Protein 2KWL (pdb70)

Organism: Borreliella burgdorferi (strain ATCC 35210 / DSM 4680 / CIP 102532 / B31) (NCBI:txid224326)

Foldseek 3Di:
DDDPDCLVVVLVVVCVVQCVVLVDDSVPQDLVQACVRNNVDDVVVCVVVVVVVCVVVVDDCCPVCVVPHRGVNSVSNCVSVSVD

Solvent-accessible surface area: 6320 Å² total; per-residue (Å²): 118,144,55,102,128,92,63,40,92,38,39,21,138,80,28,70,110,50,38,131,131,30,120,74,139,52,128,67,67,52,80,130,10,143,39,92,108,16,51,107,38,66,57,141,98,8,148,109,103,35,110,109,61,22,115,75,81,123,31,129,15,109,114,81,0,51,100,116,55,138,17,12,9,30,21,9,70,16,42,42,132,70,161,41

Secondary structure (DSSP, 8-state):
----STHHHHHHHHHHHHHHHH---GGG--TTTHHHHTSSS-HHHHHHHHHHHHHHHT--TTTTGGGG-SSHHHHHHHHHHHH-

Radius of gyration: 12.85 Å; Cα contacts (8 Å, |Δi|>4): 73; chains: 1; bounding box: 31×31×28 Å

Sequence (84 aa):
GPGSMDNDEIFSKVRSIISEQLDKKEDEITTDSRFVEDLNADSLDIYELLYLLEEAFDDKIPENEANEFETVGDVVNFIKKRKGGPGSMDNDEIFSKVRSIISEQLDKKEDEITTDSRFVEDLNADSLDIYELLYLLEEAFDDKIPENEANEFETVGDVVNFIKKRKGGPGSMDNDEIFSKVRSIISEQLDKKEDEITTDSRFVEDLNADSLDIYELLYLLEEAFDDKIPENEANEFETVGDVVNFIKKRKGGPGSMDNDEIFSKVRSIISEQLDKKEDEITTDSRFVEDLNADSLDIYELLYLLEEAFDDKIPENEANEFETVGDVVNFIKKRKGGPGSMDNDEIFSKVRSIISEQLDKKEDEITTDSRFVEDLNADSLDIYELLYLLEEAFDDKIPENEANEFETVGDVVNFIKKRKGGPGSMDNDEIFSKVRSIISEQLDKKEDEITTDSRFVEDLNADSLDIYELLYLLEEAFDDKIPENEANEFETVGDVVNFIKKRKGGPGSMDNDEIFSKVRSIISEQLDKKEDEITTDSRFVEDLNADSLDIYELLYLLEEAFDDKIPENEANEFETVGDVVNFIKKRKGGPGSMDNDEIFSKVRSIISEQLDKKEDEITTDSRFVEDLNADSLDIYELLYLLEEAFDDKIPENEANEFETVGDVVNFIKKRKGGPGSMDNDEIFSKVRSIISEQLDKKEDEITTDSRFVEDLNADSLDIYELLYLLEEAFDDKIPENEANEFETVGDVVNFIKKRKGGPGSMDNDEIFSKVRSIISEQLDKKEDEITTDSRFVEDLNADSLDIYELLYLLEEAFDDKIPENEANEFETVGDVVNFIKKRKGGPGSMDNDEIFSKVRSIISEQLDKKEDEITTDSRFVEDLNADSLDIYELLYLLEEAFDDKIPENEANEFETVGDVVNFIKKRKGGPGSMDNDEIFSKVRSIISEQLDKKEDEITTDSRFVEDLNADSLDIYELLYLLEEAFDDKIPENEANEFETVGDVVNFIKKRKGGPGSMDNDEIFSKVRSIISEQLDKKEDEITTDSRFVEDLNADSLDIYELLYLLEEAFDDKIPENEANEFETVGDVVNFIKKRKGGPGSMDNDEIFSKVRSIISEQLDKKEDEITTDSRFVEDLNADSLDIYELLYLLEEAFDDKIPENEANEFETVGDVVNFIKKRKGGPGSMDNDEIFSKVRSIISEQLDKKEDEITTDSRFVEDLNADSLDIYELLYLLEEAFDDKIPENEANEFETVGDVVNFIKKRKGGPGSMDNDEIFSKVRSIISEQLDKKEDEITTDSRFVEDLNADSLDIYELLYLLEEAFDDKIPENEANEFETVGDVVNFIKKRKGGPGSMDNDEIFSKVRSIISEQLDKKEDEITTDSRFVEDLNADSLDIYELLYLLEEAFDDKIPENEANEFETVGDVVNFIKKRKGGPGSMDNDEIFSKVRSIISEQLDKKEDEITTDSRFVEDLNADSLDIYELLYLLEEAFDDKIPENEANEFETVGDVVNFIKKRKGGPGSMDNDEIFSKVRSIISEQLDKKEDEITTDSRFVEDLNADSLDIYELLYLLEEAFDDKIPENEANEFETVGDVVNFIKKRKGGPGSMDNDEIFSKVRSIISEQLDKKEDEITTDSRFVEDLNADSLDIYELLYLLEEAFDDKIPENEANEFETVGDVVNFIKKRKG

Nearest PDB structures (foldseek):
  2kwl-assembly1_A  TM=9.329E-01  e=2.020E-11  Borreliella burgdorferi
  8z5e-assembly1_C  TM=4.836E-01  e=4.622E-04  Helicobacter pylori
  7e1s-assembly1_B  TM=4.864E-01  e=4.919E-04  Helicobacter pylori
  2n50-assembly1_A  TM=4.860E-01  e=2.194E-03  Enterococcus faecalis V583
  8ugn-assembly1_1U  TM=4.487E-01  e=1.513E-02  Sus scrofa

B-factor: mean 37.82, std 22.55, range [0.01, 75.53]

Structure (mmCIF, N/CA/C/O backbone):
data_2KWL
#
_entry.id   2KWL
#
loop_
_atom_site.group_PDB
_atom_site.id
_atom_site.type_symbol
_atom_site.label_atom_id
_atom_site.label_alt_id
_atom_site.label_comp_id
_atom_site.label_asym_id
_atom_site.label_entity_id
_atom_site.label_seq_id
_atom_site.pdbx_PDB_ins_code
_atom_site.Cartn_x
_atom_site.Cartn_y
_atom_site.Cartn_z
_atom_site.occupancy
_atom_site.B_iso_or_equiv
_atom_site.auth_seq_id
_atom_site.auth_comp_id
_atom_site.auth_asym_id
_atom_site.auth_atom_id
_atom_site.pdbx_PDB_model_num
ATOM 1 N N . GLY A 1 1 ? 1.330 0.000 0.000 1.00 13.00 1 GLY A N 1
ATOM 2 C CA . GLY A 1 1 ? 2.071 0.001 -1.247 1.00 45.03 1 GLY A CA 1
ATOM 3 C C . GLY A 1 1 ? 3.050 1.155 -1.339 1.00 54.32 1 GLY A C 1
ATOM 4 O O . GLY A 1 1 ? 3.050 2.064 -0.509 1.00 1.23 1 GLY A O 1
ATOM 8 N N . PRO A 1 2 ? 3.909 1.128 -2.369 1.00 75.31 2 PRO A N 1
ATOM 9 C CA . PRO A 1 2 ? 4.913 2.172 -2.590 1.00 42.02 2 PRO A CA 1
ATOM 10 C C . PRO A 1 2 ? 4.289 3.495 -3.019 1.00 51.43 2 PRO A C 1
ATOM 11 O O . PRO A 1 2 ? 3.068 3.646 -3.020 1.00 71.43 2 PRO A O 1
ATOM 22 N N . GLY A 1 3 ? 5.136 4.453 -3.384 1.00 52.51 3 GLY A N 1
ATOM 23 C CA . GLY A 1 3 ? 4.648 5.752 -3.811 1.00 32.04 3 GLY A CA 1
ATOM 24 C C . GLY A 1 3 ? 4.974 6.849 -2.817 1.00 4.10 3 GLY A C 1
ATOM 25 O O . GLY A 1 3 ? 4.295 7.875 -2.769 1.00 23.31 3 GLY A O 1
ATOM 29 N N . SER A 1 4 ? 6.016 6.633 -2.020 1.00 62.13 4 SER A N 1
ATOM 30 C CA . SER A 1 4 ? 6.428 7.609 -1.019 1.00 2.42 4 SER A CA 1
ATOM 31 C C . SER A 1 4 ? 7.889 8.005 -1.214 1.00 73.30 4 SER A C 1
ATOM 32 O O . SER A 1 4 ? 8.796 7.324 -0.737 1.00 63.12 4 SER A O 1
ATOM 40 N N . MET A 1 5 ? 8.107 9.110 -1.919 1.00 12.22 5 MET A N 1
ATOM 41 C CA . MET A 1 5 ? 9.457 9.598 -2.177 1.00 32.33 5 MET A CA 1
ATOM 42 C C . MET A 1 5 ? 9.421 10.938 -2.904 1.00 41.01 5 MET A C 1
ATOM 43 O O . MET A 1 5 ? 8.448 11.258 -3.588 1.00 4.25 5 MET A O 1
ATOM 57 N N . ASP A 1 6 ? 10.486 11.717 -2.752 1.00 64.12 6 ASP A N 1
ATOM 58 C CA . ASP A 1 6 ? 10.577 13.023 -3.395 1.00 71.44 6 ASP A CA 1
ATOM 59 C C . ASP A 1 6 ? 10.295 12.913 -4.891 1.00 35.45 6 ASP A C 1
ATOM 60 O O . ASP A 1 6 ? 9.765 13.839 -5.502 1.00 14.32 6 ASP A O 1
ATOM 69 N N . ASN A 1 7 ? 10.654 11.773 -5.473 1.00 55.21 7 ASN A N 1
ATOM 70 C CA . ASN A 1 7 ? 10.440 11.543 -6.897 1.00 63.43 7 ASN A CA 1
ATOM 71 C C . ASN A 1 7 ? 8.997 11.847 -7.288 1.00 1.05 7 ASN A C 1
ATOM 72 O O . ASN A 1 7 ? 8.743 12.568 -8.253 1.00 1.04 7 ASN A O 1
ATOM 83 N N . ASP A 1 8 ? 8.056 11.293 -6.531 1.00 2.32 8 ASP A N 1
ATOM 84 C CA . ASP A 1 8 ? 6.638 11.507 -6.796 1.00 21.42 8 ASP A CA 1
ATOM 85 C C . ASP A 1 8 ? 6.106 12.687 -5.989 1.00 31.54 8 ASP A C 1
ATOM 86 O O . ASP A 1 8 ? 4.896 12.892 -5.897 1.00 42.54 8 ASP A O 1
ATOM 95 N N . GLU A 1 9 ? 7.018 13.457 -5.404 1.00 62.12 9 GLU A N 1
ATOM 96 C CA . GLU A 1 9 ? 6.639 14.615 -4.603 1.00 63.11 9 GLU A CA 1
ATOM 97 C C . GLU A 1 9 ? 6.889 15.911 -5.368 1.00 43.33 9 GLU A C 1
ATOM 98 O O . GLU A 1 9 ? 6.264 16.936 -5.094 1.00 42.35 9 GLU A O 1
ATOM 110 N N . ILE A 1 10 ? 7.807 15.857 -6.327 1.00 42.55 10 ILE A N 1
ATOM 111 C CA . ILE A 1 10 ? 8.140 17.026 -7.132 1.00 54.35 10 ILE A CA 1
ATOM 112 C C . ILE A 1 10 ? 6.975 17.422 -8.035 1.00 24.44 10 ILE A C 1
ATOM 113 O O . ILE A 1 10 ? 6.501 18.557 -7.993 1.00 20.15 10 ILE A O 1
ATOM 129 N N . PHE A 1 11 ? 6.518 16.477 -8.849 1.00 60.43 11 PHE A N 1
ATOM 130 C CA . PHE A 1 11 ? 5.408 16.725 -9.762 1.00 0.43 11 PHE A CA 1
ATOM 131 C C . PHE A 1 11 ? 4.112 16.961 -8.991 1.00 25.43 11 PHE A C 1
ATOM 132 O O . PHE A 1 11 ? 3.239 17.704 -9.436 1.00 54.33 11 PHE A O 1
ATOM 149 N N . SER A 1 12 ? 3.996 16.321 -7.832 1.00 21.44 12 SER A N 1
ATOM 150 C CA . SER A 1 12 ? 2.806 16.456 -7.000 1.00 21.12 12 SER A CA 1
ATOM 151 C C . SER A 1 12 ? 2.779 17.815 -6.308 1.00 12.25 12 SER A C 1
ATOM 152 O O . SER A 1 12 ? 1.762 18.510 -6.316 1.00 21.50 12 SER A O 1
ATOM 160 N N . LYS A 1 13 ? 3.904 18.189 -5.708 1.00 0.31 13 LYS A N 1
ATOM 161 C CA . LYS A 1 13 ? 4.012 19.465 -5.011 1.00 45.51 13 LYS A CA 1
ATOM 162 C C . LYS A 1 13 ? 3.769 20.629 -5.966 1.00 43.44 13 LYS A C 1
ATOM 163 O O . LYS A 1 13 ? 3.020 21.555 -5.655 1.00 52.10 13 LYS A O 1
ATOM 182 N N . VAL A 1 14 ? 4.407 20.576 -7.132 1.00 35.22 14 VAL A N 1
ATOM 183 C CA . VAL A 1 14 ? 4.257 21.624 -8.134 1.00 2.32 14 VAL A CA 1
ATOM 184 C C . VAL A 1 14 ? 2.805 21.755 -8.580 1.00 44.12 14 VAL A C 1
ATOM 185 O O . VAL A 1 14 ? 2.281 22.862 -8.705 1.00 61.14 14 VAL A O 1
ATOM 198 N N . ARG A 1 15 ? 2.161 20.618 -8.819 1.00 34.34 15 ARG A N 1
ATOM 199 C CA . ARG A 1 15 ? 0.769 20.605 -9.252 1.00 33.21 15 ARG A CA 1
ATOM 200 C C . ARG A 1 15 ? -0.153 21.088 -8.136 1.00 22.44 15 ARG A C 1
ATOM 201 O O . ARG A 1 15 ? -1.210 21.663 -8.395 1.00 23.13 15 ARG A O 1
ATOM 222 N N . SER A 1 16 ? 0.256 20.849 -6.893 1.00 75.24 16 SER A N 1
ATOM 223 C CA . SER A 1 16 ? -0.535 21.255 -5.737 1.00 51.15 16 SER A CA 1
ATOM 224 C C . SER A 1 16 ? -0.791 22.759 -5.756 1.00 11.01 16 SER A C 1
ATOM 225 O O . SER A 1 16 ? -1.769 23.240 -5.183 1.00 53.12 16 SER A O 1
ATOM 233 N N . ILE A 1 17 ? 0.095 23.495 -6.418 1.00 11.52 17 ILE A N 1
ATOM 234 C CA . ILE A 1 17 ? -0.035 24.944 -6.512 1.00 41.23 17 ILE A CA 1
ATOM 235 C C . ILE A 1 17 ? -1.101 25.335 -7.530 1.00 13.43 17 ILE A C 1
ATOM 236 O O . ILE A 1 17 ? -2.030 26.080 -7.215 1.00 12.01 17 ILE A O 1
ATOM 252 N N . ILE A 1 18 ? -0.962 24.827 -8.749 1.00 52.14 18 ILE A N 1
ATOM 253 C CA . ILE A 1 18 ? -1.915 25.121 -9.812 1.00 55.12 18 ILE A CA 1
ATOM 254 C C . ILE A 1 18 ? -3.270 24.482 -9.528 1.00 34.04 18 ILE A C 1
ATOM 255 O O . ILE A 1 18 ? -4.310 24.997 -9.940 1.00 21.41 18 ILE A O 1
ATOM 271 N N . SER A 1 19 ? -3.251 23.358 -8.818 1.00 72.15 19 SER A N 1
ATOM 272 C CA . SER A 1 19 ? -4.478 22.647 -8.480 1.00 33.33 19 SER A CA 1
ATOM 273 C C . SER A 1 19 ? -5.518 23.602 -7.902 1.00 11.10 19 SER A C 1
ATOM 274 O O . SER A 1 19 ? -6.721 23.377 -8.029 1.00 50.14 19 SER A O 1
ATOM 282 N N . GLU A 1 20 ? -5.044 24.669 -7.266 1.00 42.15 20 GLU A N 1
ATOM 283 C CA . GLU A 1 20 ? -5.932 25.659 -6.668 1.00 72.52 20 GLU A CA 1
ATOM 284 C C . GLU A 1 20 ? -6.878 26.244 -7.713 1.00 65.45 20 GLU A C 1
ATOM 285 O O . GLU A 1 20 ? -8.097 26.195 -7.558 1.00 33.24 20 GLU A O 1
ATOM 297 N N . GLN A 1 21 ? -6.304 26.796 -8.778 1.00 14.54 21 GLN A N 1
ATOM 298 C CA . GLN A 1 21 ? -7.096 27.392 -9.848 1.00 4.12 21 GLN A CA 1
ATOM 299 C C . GLN A 1 21 ? -7.525 26.335 -10.860 1.00 51.31 21 GLN A C 1
ATOM 300 O O . GLN A 1 21 ? -8.686 26.287 -11.268 1.00 52.25 21 GLN A O 1
ATOM 314 N N . LEU A 1 22 ? -6.582 25.490 -11.262 1.00 11.33 22 LEU A N 1
ATOM 315 C CA . LEU A 1 22 ? -6.863 24.433 -12.227 1.00 44.43 22 LEU A CA 1
ATOM 316 C C . LEU A 1 22 ? -7.919 23.472 -11.691 1.00 43.32 22 LEU A C 1
ATOM 317 O O . LEU A 1 22 ? -8.700 22.904 -12.454 1.00 53.43 22 LEU A O 1
ATOM 333 N N . ASP A 1 23 ? -7.937 23.297 -10.375 1.00 32.44 23 ASP A N 1
ATOM 334 C CA . ASP A 1 23 ? -8.900 22.407 -9.735 1.00 63.24 23 ASP A CA 1
ATOM 335 C C . ASP A 1 23 ? -8.876 21.025 -10.382 1.00 43.53 23 ASP A C 1
ATOM 336 O O . ASP A 1 23 ? -9.886 20.323 -10.410 1.00 35.03 23 ASP A O 1
ATOM 345 N N . LYS A 1 24 ? -7.715 20.642 -10.903 1.00 72.13 24 LYS A N 1
ATOM 346 C CA . LYS A 1 24 ? -7.558 19.345 -11.550 1.00 62.24 24 LYS A CA 1
ATOM 347 C C . LYS A 1 24 ? -6.678 18.422 -10.713 1.00 13.03 24 LYS A C 1
ATOM 348 O O . LYS A 1 24 ? -6.137 18.828 -9.684 1.00 51.01 24 LYS A O 1
ATOM 367 N N . LYS A 1 25 ? -6.538 17.179 -11.160 1.00 75.31 25 LYS A N 1
ATOM 368 C CA . LYS A 1 25 ? -5.722 16.198 -10.454 1.00 54.20 25 LYS A CA 1
ATOM 369 C C . LYS A 1 25 ? -4.383 15.999 -11.156 1.00 21.41 25 LYS A C 1
ATOM 370 O O . LYS A 1 25 ? -4.317 15.952 -12.384 1.00 22.13 25 LYS A O 1
ATOM 389 N N . GLU A 1 26 ? -3.319 15.880 -10.368 1.00 2.21 26 GLU A N 1
ATOM 390 C CA . GLU A 1 26 ? -1.982 15.685 -10.916 1.00 25.15 26 GLU A CA 1
ATOM 391 C C . GLU A 1 26 ? -1.876 14.338 -11.625 1.00 43.12 26 GLU A C 1
ATOM 392 O O . GLU A 1 26 ? -0.950 14.106 -12.403 1.00 75.45 26 GLU A O 1
ATOM 404 N N . ASP A 1 27 ? -2.829 13.455 -11.350 1.00 71.14 27 ASP A N 1
ATOM 405 C CA . ASP A 1 27 ? -2.844 12.131 -11.962 1.00 55.22 27 ASP A CA 1
ATOM 406 C C . ASP A 1 27 ? -3.496 12.177 -13.341 1.00 13.14 27 ASP A C 1
ATOM 407 O O . ASP A 1 27 ? -3.787 11.139 -13.935 1.00 3.53 27 ASP A O 1
ATOM 416 N N . GLU A 1 28 ? -3.724 13.387 -13.842 1.00 11.10 28 GLU A N 1
ATOM 417 C CA . GLU A 1 28 ? -4.344 13.567 -15.150 1.00 4.24 28 GLU A CA 1
ATOM 418 C C . GLU A 1 28 ? -3.300 13.495 -16.261 1.00 31.33 28 GLU A C 1
ATOM 419 O O . GLU A 1 28 ? -3.597 13.769 -17.424 1.00 3.31 28 GLU A O 1
ATOM 431 N N . ILE A 1 29 ? -2.078 13.124 -15.893 1.00 72.23 29 ILE A N 1
ATOM 432 C CA . ILE A 1 29 ? -0.991 13.015 -16.858 1.00 71.32 29 ILE A CA 1
ATOM 433 C C . ILE A 1 29 ? -1.420 12.210 -18.080 1.00 64.15 29 ILE A C 1
ATOM 434 O O . ILE A 1 29 ? -1.690 11.012 -17.986 1.00 42.12 29 ILE A O 1
ATOM 450 N N . THR A 1 30 ? -1.478 12.876 -19.230 1.00 34.42 30 THR A N 1
ATOM 451 C CA . THR A 1 30 ? -1.873 12.223 -20.472 1.00 11.13 30 THR A CA 1
ATOM 452 C C . THR A 1 30 ? -1.499 13.072 -21.682 1.00 34.34 30 THR A C 1
ATOM 453 O O . THR A 1 30 ? -1.334 14.287 -21.574 1.00 13.30 30 THR A O 1
ATOM 464 N N . THR A 1 31 ? -1.367 12.424 -22.835 1.00 74.11 31 THR A N 1
ATOM 465 C CA . THR A 1 31 ? -1.013 13.119 -24.066 1.00 4.21 31 THR A CA 1
ATOM 466 C C . THR A 1 31 ? -2.230 13.797 -24.685 1.00 63.31 31 THR A C 1
ATOM 467 O O . THR A 1 31 ? -2.106 14.567 -25.637 1.00 43.04 31 THR A O 1
ATOM 478 N N . ASP A 1 32 ? -3.405 13.506 -24.138 1.00 61.33 32 ASP A N 1
ATOM 479 C CA . ASP A 1 32 ? -4.645 14.089 -24.636 1.00 73.24 32 ASP A CA 1
ATOM 480 C C . ASP A 1 32 ? -5.051 15.298 -23.800 1.00 53.31 32 ASP A C 1
ATOM 481 O O . ASP A 1 32 ? -6.193 15.755 -23.864 1.00 63.22 32 ASP A O 1
ATOM 490 N N . SER A 1 33 ? -4.109 15.812 -23.015 1.00 74.03 33 SER A N 1
ATOM 491 C CA . SER A 1 33 ? -4.370 16.966 -22.162 1.00 74.54 33 SER A CA 1
ATOM 492 C C . SER A 1 33 ? -3.570 18.178 -22.628 1.00 70.14 33 SER A C 1
ATOM 493 O O . SER A 1 33 ? -4.133 19.235 -22.914 1.00 32.14 33 SER A O 1
ATOM 501 N N . ARG A 1 34 ? -2.253 18.016 -22.703 1.00 0.41 34 ARG A N 1
ATOM 502 C CA . ARG A 1 34 ? -1.374 19.097 -23.133 1.00 1.13 34 ARG A CA 1
ATOM 503 C C . ARG A 1 34 ? -1.522 20.313 -22.223 1.00 23.14 34 ARG A C 1
ATOM 504 O O . ARG A 1 34 ? -2.240 20.270 -21.224 1.00 30.14 34 ARG A O 1
ATOM 525 N N . PHE A 1 35 ? -0.837 21.396 -22.575 1.00 22.13 35 PHE A N 1
ATOM 526 C CA . PHE A 1 35 ? -0.890 22.623 -21.789 1.00 54.31 35 PHE A CA 1
ATOM 527 C C . PHE A 1 35 ? -2.273 23.263 -21.874 1.00 40.40 35 PHE A C 1
ATOM 528 O O . PHE A 1 35 ? -2.737 23.894 -20.924 1.00 41.31 35 PHE A O 1
ATOM 545 N N . VAL A 1 36 ? -2.926 23.097 -23.020 1.00 34.44 36 VAL A N 1
ATOM 546 C CA . VAL A 1 36 ? -4.256 23.657 -23.230 1.00 21.11 36 VAL A CA 1
ATOM 547 C C . VAL A 1 36 ? -5.236 23.157 -22.175 1.00 33.20 36 VAL A C 1
ATOM 548 O O . VAL A 1 36 ? -5.953 23.944 -21.558 1.00 32.42 36 VAL A O 1
ATOM 561 N N . GLU A 1 37 ? -5.261 21.843 -21.973 1.00 70.04 37 GLU A N 1
ATOM 562 C CA . GLU A 1 37 ? -6.154 21.238 -20.992 1.00 54.05 37 GLU A CA 1
ATOM 563 C C . GLU A 1 37 ? -5.541 21.285 -19.596 1.00 41.10 37 GLU A C 1
ATOM 564 O O . GLU A 1 37 ? -6.131 21.834 -18.665 1.00 40.13 37 GLU A O 1
ATOM 576 N N . ASP A 1 38 ? -4.354 20.705 -19.458 1.00 42.21 38 ASP A N 1
ATOM 577 C CA . ASP A 1 38 ? -3.659 20.681 -18.176 1.00 70.32 38 ASP A CA 1
ATOM 578 C C . ASP A 1 38 ? -3.395 22.097 -17.674 1.00 63.32 38 ASP A C 1
ATOM 579 O O . ASP A 1 38 ? -3.929 22.512 -16.645 1.00 51.00 38 ASP A O 1
ATOM 588 N N . LEU A 1 39 ? -2.567 22.833 -18.406 1.00 45.45 39 LEU A N 1
ATOM 589 C CA . LEU A 1 39 ? -2.230 24.203 -18.035 1.00 42.44 39 LEU A CA 1
ATOM 590 C C . LEU A 1 39 ? -3.382 25.152 -18.350 1.00 73.21 39 LEU A C 1
ATOM 591 O O . LEU A 1 39 ? -4.321 24.790 -19.058 1.00 42.04 39 LEU A O 1
ATOM 607 N N . ASN A 1 40 ? -3.303 26.368 -17.820 1.00 44.01 40 ASN A N 1
ATOM 608 C CA . ASN A 1 40 ? -4.339 27.369 -18.046 1.00 5.51 40 ASN A CA 1
ATOM 609 C C . ASN A 1 40 ? -3.902 28.373 -19.109 1.00 75.23 40 ASN A C 1
ATOM 610 O O . ASN A 1 40 ? -4.263 29.548 -19.053 1.00 42.21 40 ASN A O 1
ATOM 621 N N . ALA A 1 41 ? -3.125 27.900 -20.078 1.00 72.10 41 ALA A N 1
ATOM 622 C CA . ALA A 1 41 ? -2.642 28.754 -21.156 1.00 12.23 41 ALA A CA 1
ATOM 623 C C . ALA A 1 41 ? -2.261 27.930 -22.381 1.00 15.11 41 ALA A C 1
ATOM 624 O O . ALA A 1 41 ? -2.504 26.724 -22.430 1.00 13.24 41 ALA A O 1
ATOM 631 N N . ASP A 1 42 ? -1.665 28.588 -23.368 1.00 44.35 42 ASP A N 1
ATOM 632 C CA . ASP A 1 42 ? -1.250 27.916 -24.594 1.00 41.03 42 ASP A CA 1
ATOM 633 C C . ASP A 1 42 ? 0.267 27.759 -24.642 1.00 12.14 42 ASP A C 1
ATOM 634 O O . ASP A 1 42 ? 0.991 28.394 -23.875 1.00 33.25 42 ASP A O 1
ATOM 643 N N . SER A 1 43 ? 0.741 26.909 -25.547 1.00 33.45 43 SER A N 1
ATOM 644 C CA . SER A 1 43 ? 2.171 26.664 -25.691 1.00 1.44 43 SER A CA 1
ATOM 645 C C . SER A 1 43 ? 2.928 27.973 -25.898 1.00 75.12 43 SER A C 1
ATOM 646 O O . SER A 1 43 ? 4.125 28.061 -25.625 1.00 44.42 43 SER A O 1
ATOM 654 N N . LEU A 1 44 ? 2.220 28.987 -26.383 1.00 51.21 44 LEU A N 1
ATOM 655 C CA . LEU A 1 44 ? 2.823 30.293 -26.628 1.00 71.22 44 LEU A CA 1
ATOM 656 C C . LEU A 1 44 ? 3.565 30.791 -25.392 1.00 34.21 44 LEU A C 1
ATOM 657 O O . LEU A 1 44 ? 4.725 31.194 -25.472 1.00 40.04 44 LEU A O 1
ATOM 673 N N . ASP A 1 45 ? 2.888 30.758 -24.249 1.00 72.23 45 ASP A N 1
ATOM 674 C CA . ASP A 1 45 ? 3.484 31.203 -22.995 1.00 34.43 45 ASP A CA 1
ATOM 675 C C . ASP A 1 45 ? 4.387 30.122 -22.409 1.00 44.21 45 ASP A C 1
ATOM 676 O O . ASP A 1 45 ? 5.314 30.417 -21.654 1.00 44.01 45 ASP A O 1
ATOM 685 N N . ILE A 1 46 ? 4.110 28.871 -22.761 1.00 43.44 46 ILE A N 1
ATOM 686 C CA . ILE A 1 46 ? 4.898 27.748 -22.271 1.00 24.34 46 ILE A CA 1
ATOM 687 C C . ILE A 1 46 ? 6.276 27.716 -22.923 1.00 61.35 46 ILE A C 1
ATOM 688 O O . ILE A 1 46 ? 7.228 27.173 -22.362 1.00 42.30 46 ILE A O 1
ATOM 704 N N . TYR A 1 47 ? 6.375 28.302 -24.111 1.00 63.34 47 TYR A N 1
ATOM 705 C CA . TYR A 1 47 ? 7.637 28.340 -24.842 1.00 12.23 47 TYR A CA 1
ATOM 706 C C . TYR A 1 47 ? 8.762 28.872 -23.959 1.00 34.45 47 TYR A C 1
ATOM 707 O O . TYR A 1 47 ? 9.808 28.239 -23.821 1.00 31.05 47 TYR A O 1
ATOM 725 N N . GLU A 1 48 ? 8.536 30.038 -23.362 1.00 42.35 48 GLU A N 1
ATOM 726 C CA . GLU A 1 48 ? 9.530 30.656 -22.493 1.00 25.44 48 GLU A CA 1
ATOM 727 C C . GLU A 1 48 ? 9.647 29.896 -21.174 1.00 74.22 48 GLU A C 1
ATOM 728 O O . GLU A 1 48 ? 10.712 29.859 -20.557 1.00 42.04 48 GLU A O 1
ATOM 740 N N . LEU A 1 49 ? 8.543 29.291 -20.748 1.00 4.12 49 LEU A N 1
ATOM 741 C CA . LEU A 1 49 ? 8.520 28.532 -19.502 1.00 73.02 49 LEU A CA 1
ATOM 742 C C . LEU A 1 49 ? 9.570 27.426 -19.519 1.00 2.15 49 LEU A C 1
ATOM 743 O O . LEU A 1 49 ? 10.477 27.404 -18.685 1.00 41.13 49 LEU A O 1
ATOM 759 N N . LEU A 1 50 ? 9.443 26.511 -20.473 1.00 22.21 50 LEU A N 1
ATOM 760 C CA . LEU A 1 50 ? 10.383 25.402 -20.600 1.00 1.42 50 LEU A CA 1
ATOM 761 C C . LEU A 1 50 ? 11.742 25.894 -21.087 1.00 4.15 50 LEU A C 1
ATOM 762 O O . LEU A 1 50 ? 12.784 25.415 -20.638 1.00 2.21 50 LEU A O 1
ATOM 778 N N . TYR A 1 51 ? 11.724 26.854 -22.005 1.00 24.22 51 TYR A N 1
ATOM 779 C CA . TYR A 1 51 ? 12.955 27.411 -22.553 1.00 25.34 51 TYR A CA 1
ATOM 780 C C . TYR A 1 51 ? 13.903 27.841 -21.437 1.00 34.04 51 TYR A C 1
ATOM 781 O O . TYR A 1 51 ? 15.095 27.535 -21.466 1.00 24.23 51 TYR A O 1
ATOM 799 N N . LEU A 1 52 ? 13.363 28.552 -20.453 1.00 52.42 52 LEU A N 1
ATOM 800 C CA . LEU A 1 52 ? 14.158 29.026 -19.325 1.00 60.54 52 LEU A CA 1
ATOM 801 C C . LEU A 1 52 ? 14.404 27.902 -18.323 1.00 55.30 52 LEU A C 1
ATOM 802 O O . LEU A 1 52 ? 15.420 27.888 -17.627 1.00 33.10 52 LEU A O 1
ATOM 818 N N . LEU A 1 53 ? 13.468 26.962 -18.256 1.00 20.41 53 LEU A N 1
ATOM 819 C CA . LEU A 1 53 ? 13.583 25.832 -17.340 1.00 64.21 53 LEU A CA 1
ATOM 820 C C . LEU A 1 53 ? 14.778 24.956 -17.704 1.00 32.31 53 LEU A C 1
ATOM 821 O O . LEU A 1 53 ? 15.560 24.566 -16.838 1.00 32.05 53 LEU A O 1
ATOM 837 N N . GLU A 1 54 ? 14.912 24.652 -18.991 1.00 44.11 54 GLU A N 1
ATOM 838 C CA . GLU A 1 54 ? 16.013 23.823 -19.469 1.00 11.22 54 GLU A CA 1
ATOM 839 C C . GLU A 1 54 ? 17.353 24.517 -19.246 1.00 4.43 54 GLU A C 1
ATOM 840 O O . GLU A 1 54 ? 18.373 23.864 -19.026 1.00 14.14 54 GLU A O 1
ATOM 852 N N . GLU A 1 55 ? 17.343 25.845 -19.305 1.00 53.42 55 GLU A N 1
ATOM 853 C CA . GLU A 1 55 ? 18.558 26.628 -19.111 1.00 72.12 55 GLU A CA 1
ATOM 854 C C . GLU A 1 55 ? 19.096 26.455 -17.694 1.00 31.32 55 GLU A C 1
ATOM 855 O O . GLU A 1 55 ? 20.299 26.559 -17.458 1.00 63.45 55 GLU A O 1
ATOM 867 N N . ALA A 1 56 ? 18.195 26.191 -16.753 1.00 71.53 56 ALA A N 1
ATOM 868 C CA . ALA A 1 56 ? 18.578 26.001 -15.360 1.00 1.42 56 ALA A CA 1
ATOM 869 C C . ALA A 1 56 ? 19.224 24.636 -15.148 1.00 54.13 56 ALA A C 1
ATOM 870 O O . ALA A 1 56 ? 19.936 24.420 -14.167 1.00 54.13 56 ALA A O 1
ATOM 877 N N . PHE A 1 57 ? 18.970 23.717 -16.074 1.00 13.10 57 PHE A N 1
ATOM 878 C CA . PHE A 1 57 ? 19.525 22.371 -15.988 1.00 10.43 57 PHE A CA 1
ATOM 879 C C . PHE A 1 57 ? 20.632 22.173 -17.019 1.00 72.41 57 PHE A C 1
A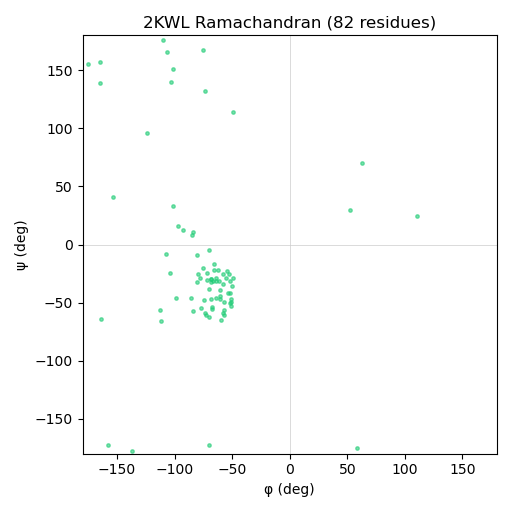TOM 880 O O . PHE A 1 57 ? 21.330 21.159 -17.008 1.00 64.02 57 PHE A O 1
ATOM 897 N N . ASP A 1 58 ? 20.785 23.147 -17.909 1.00 74.10 58 ASP A N 1
ATOM 898 C CA . ASP A 1 58 ? 21.806 23.081 -18.948 1.00 22.54 58 ASP A CA 1
ATOM 899 C C . ASP A 1 58 ? 21.554 21.902 -19.883 1.00 41.54 58 ASP A C 1
ATOM 900 O O . ASP A 1 58 ? 22.298 20.921 -19.877 1.00 11.42 58 ASP A O 1
ATOM 909 N N . ASP A 1 59 ? 20.501 22.006 -20.686 1.00 15.12 59 ASP A N 1
ATOM 910 C CA . ASP A 1 59 ? 20.150 20.949 -21.628 1.00 11.34 59 ASP A CA 1
ATOM 911 C C . ASP A 1 59 ? 19.151 21.455 -22.664 1.00 32.51 59 ASP A C 1
ATOM 912 O O . ASP A 1 59 ? 18.220 22.191 -22.337 1.00 41.45 59 ASP A O 1
ATOM 921 N N . LYS A 1 60 ? 19.351 21.054 -23.915 1.00 54.20 60 LYS A N 1
ATOM 922 C CA . LYS A 1 60 ? 18.468 21.465 -25.001 1.00 2.35 60 LYS A CA 1
ATOM 923 C C . LYS A 1 60 ? 17.133 20.731 -24.924 1.00 42.40 60 LYS A C 1
ATOM 924 O O . LYS A 1 60 ? 17.094 19.511 -24.763 1.00 14.20 60 LYS A O 1
ATOM 943 N N . ILE A 1 61 ? 16.043 21.482 -25.042 1.00 21.12 61 ILE A N 1
ATOM 944 C CA . ILE A 1 61 ? 14.707 20.901 -24.988 1.00 41.34 61 ILE A CA 1
ATOM 945 C C . ILE A 1 61 ? 14.384 20.146 -26.273 1.00 42.33 61 ILE A C 1
ATOM 946 O O . ILE A 1 61 ? 14.096 18.949 -26.264 1.00 12.44 61 ILE A O 1
ATOM 962 N N . PRO A 1 62 ? 14.435 20.860 -27.408 1.00 12.12 62 PRO A N 1
ATOM 963 C CA . PRO A 1 62 ? 14.153 20.277 -28.723 1.00 40.40 62 PRO A CA 1
ATOM 964 C C . PRO A 1 62 ? 15.239 19.305 -29.171 1.00 11.10 62 PRO A C 1
ATOM 965 O O . PRO A 1 62 ? 15.117 18.662 -30.213 1.00 34.44 62 PRO A O 1
ATOM 976 N N . GLU A 1 63 ? 16.300 19.204 -28.377 1.00 23.40 63 GLU A N 1
ATOM 977 C CA . GLU A 1 63 ? 17.408 18.309 -28.694 1.00 14.24 63 GLU A CA 1
ATOM 978 C C . GLU A 1 63 ? 17.472 17.151 -27.702 1.00 61.02 63 GLU A C 1
ATOM 979 O O . GLU A 1 63 ? 17.267 15.995 -28.068 1.00 63.44 63 GLU A O 1
ATOM 991 N N . ASN A 1 64 ? 17.759 17.472 -26.445 1.00 21.44 64 ASN A N 1
ATOM 992 C CA . ASN A 1 64 ? 17.852 16.458 -25.400 1.00 0.42 64 ASN A CA 1
ATOM 993 C C . ASN A 1 64 ? 16.475 15.890 -25.069 1.00 3.43 64 ASN A C 1
ATOM 994 O O . ASN A 1 64 ? 16.226 14.699 -25.247 1.00 71.21 64 ASN A O 1
ATOM 1005 N N . GLU A 1 65 ? 15.586 16.753 -24.586 1.00 72.43 65 GLU A N 1
ATOM 1006 C CA . GLU A 1 65 ? 14.234 16.336 -24.230 1.00 44.13 65 GLU A CA 1
ATOM 1007 C C . GLU A 1 65 ? 13.522 15.719 -25.430 1.00 74.21 65 GLU A C 1
ATOM 1008 O O . GLU A 1 65 ? 12.723 14.794 -25.283 1.00 23.13 65 GLU A O 1
ATOM 1020 N N . ALA A 1 66 ? 13.816 16.238 -26.617 1.00 50.34 66 ALA A N 1
ATOM 1021 C CA . ALA A 1 66 ? 13.205 15.738 -27.843 1.00 2.23 66 ALA A CA 1
ATOM 1022 C C . ALA A 1 66 ? 13.371 14.227 -27.962 1.00 5.01 66 ALA A C 1
ATOM 1023 O O . ALA A 1 66 ? 12.585 13.557 -28.630 1.00 13.53 66 ALA A O 1
ATOM 1030 N N . ASN A 1 67 ? 14.401 13.696 -27.310 1.00 43.53 67 ASN A N 1
ATOM 1031 C CA . ASN A 1 67 ? 14.671 12.264 -27.345 1.00 23.33 67 ASN A CA 1
ATOM 1032 C C . ASN A 1 67 ? 13.450 11.469 -26.894 1.00 35.11 67 ASN A C 1
ATOM 1033 O O . ASN A 1 67 ? 13.247 10.331 -27.316 1.00 41.14 67 ASN A O 1
ATOM 1044 N N . GLU A 1 68 ? 12.639 12.077 -26.034 1.00 13.51 68 GLU A N 1
ATOM 1045 C CA . GLU A 1 68 ? 11.437 11.426 -25.526 1.00 21.10 68 GLU A CA 1
ATOM 1046 C C . GLU A 1 68 ? 10.388 12.458 -25.123 1.00 32.14 68 GLU A C 1
ATOM 1047 O O . GLU A 1 68 ? 9.721 12.314 -24.098 1.00 30.23 68 GLU A O 1
ATOM 1059 N N . PHE A 1 69 ? 10.248 13.499 -25.936 1.00 13.51 69 PHE A N 1
ATOM 1060 C CA . PHE A 1 69 ? 9.281 14.557 -25.664 1.00 42.11 69 PHE A CA 1
ATOM 1061 C C . PHE A 1 69 ? 8.032 14.387 -26.524 1.00 63.21 69 PHE A C 1
ATOM 1062 O O . PHE A 1 69 ? 8.097 13.852 -27.631 1.00 11.44 69 PHE A O 1
ATOM 1079 N N . GLU A 1 70 ? 6.897 14.845 -26.006 1.00 21.12 70 GLU A N 1
ATOM 1080 C CA . GLU A 1 70 ? 5.633 14.742 -26.726 1.00 22.24 70 GLU A CA 1
ATOM 1081 C C . GLU A 1 70 ? 4.583 15.665 -26.115 1.00 54.11 70 GLU A C 1
ATOM 1082 O O . GLU A 1 70 ? 4.111 16.602 -26.761 1.00 21.30 70 GLU A O 1
ATOM 1094 N N . THR A 1 71 ? 4.219 15.394 -24.865 1.00 61.24 71 THR A N 1
ATOM 1095 C CA . THR A 1 71 ? 3.224 16.197 -24.167 1.00 53.54 71 THR A CA 1
ATOM 1096 C C . THR A 1 71 ? 3.656 16.486 -22.734 1.00 64.05 71 THR A C 1
ATOM 1097 O O . THR A 1 71 ? 4.746 16.096 -22.314 1.00 34.23 71 THR A O 1
ATOM 1108 N N . VAL A 1 72 ? 2.796 17.171 -21.988 1.00 2.31 72 VAL A N 1
ATOM 1109 C CA . VAL A 1 72 ? 3.089 17.511 -20.601 1.00 21.45 72 VAL A CA 1
ATOM 1110 C C . VAL A 1 72 ? 3.503 16.275 -19.808 1.00 54.43 72 VAL A C 1
ATOM 1111 O O . VAL A 1 72 ? 4.428 16.325 -19.000 1.00 23.14 72 VAL A O 1
ATOM 1124 N N . GLY A 1 73 ? 2.809 15.166 -20.047 1.00 42.21 73 GLY A N 1
ATOM 1125 C CA . GLY A 1 73 ? 3.119 13.933 -19.348 1.00 62.33 73 GLY A CA 1
ATOM 1126 C C . GLY A 1 73 ? 4.596 13.596 -19.394 1.00 65.00 73 GLY A C 1
ATOM 1127 O O . GLY A 1 73 ? 5.149 13.065 -18.431 1.00 2.05 73 GLY A O 1
ATOM 1131 N N . ASP A 1 74 ? 5.237 13.903 -20.516 1.00 41.54 74 ASP A N 1
ATOM 1132 C CA . ASP A 1 74 ? 6.660 13.630 -20.684 1.00 74.55 74 ASP A CA 1
ATOM 1133 C C . ASP A 1 74 ? 7.496 14.517 -19.768 1.00 31.12 74 ASP A C 1
ATOM 1134 O O . ASP A 1 74 ? 8.410 14.043 -19.092 1.00 55.22 74 ASP A O 1
ATOM 1143 N N . VAL A 1 75 ? 7.178 15.807 -19.750 1.00 53.43 75 VAL A N 1
ATOM 1144 C CA . VAL A 1 75 ? 7.899 16.762 -18.917 1.00 24.52 75 VAL A CA 1
ATOM 1145 C C . VAL A 1 75 ? 7.782 16.400 -17.440 1.00 40.34 75 VAL A C 1
ATOM 1146 O O . VAL A 1 75 ? 8.742 16.528 -16.681 1.00 2.25 75 VAL A O 1
ATOM 1159 N N . VAL A 1 76 ? 6.598 15.948 -17.040 1.00 21.32 76 VAL A N 1
ATOM 1160 C CA . VAL A 1 76 ? 6.355 15.566 -15.654 1.00 33.21 76 VAL A CA 1
ATOM 1161 C C . VAL A 1 76 ? 7.325 14.479 -15.205 1.00 33.12 76 VAL A C 1
ATOM 1162 O O . VAL A 1 76 ? 8.076 14.660 -14.248 1.00 44.41 76 VAL A O 1
ATOM 1175 N N . ASN A 1 77 ? 7.302 13.348 -15.903 1.00 44.21 77 ASN A N 1
ATOM 1176 C CA . ASN A 1 77 ? 8.180 12.231 -15.576 1.00 65.42 77 ASN A CA 1
ATOM 1177 C C . ASN A 1 77 ? 9.642 12.602 -15.806 1.00 63.13 77 ASN A C 1
ATOM 1178 O O . ASN A 1 77 ? 10.546 11.993 -15.233 1.00 42.24 77 ASN A O 1
ATOM 1189 N N . PHE A 1 78 ? 9.867 13.605 -16.648 1.00 53.32 78 PHE A N 1
ATOM 1190 C CA . PHE A 1 78 ? 11.219 14.058 -16.955 1.00 15.22 78 PHE A CA 1
ATOM 1191 C C . PHE A 1 78 ? 11.818 14.819 -15.776 1.00 13.04 78 PHE A C 1
ATOM 1192 O O . PHE A 1 78 ? 12.845 14.422 -15.225 1.00 2.20 78 PHE A O 1
ATOM 1209 N N . ILE A 1 79 ? 11.169 15.914 -15.394 1.00 74.15 79 ILE A N 1
ATOM 1210 C CA . ILE A 1 79 ? 11.636 16.730 -14.281 1.00 44.11 79 ILE A CA 1
ATOM 1211 C C . ILE A 1 79 ? 11.622 15.940 -12.977 1.00 2.44 79 ILE A C 1
ATOM 1212 O O . ILE A 1 79 ? 12.325 16.280 -12.024 1.00 51.14 79 ILE A O 1
ATOM 1228 N N . LYS A 1 80 ? 10.818 14.883 -12.940 1.00 44.13 80 LYS A N 1
ATOM 1229 C CA . LYS A 1 80 ? 10.714 14.041 -11.754 1.00 52.33 80 LYS A CA 1
ATOM 1230 C C . LYS A 1 80 ? 12.017 13.290 -11.503 1.00 45.25 80 LYS A C 1
ATOM 1231 O O . LYS A 1 80 ? 12.581 13.352 -10.411 1.00 22.44 80 LYS A O 1
ATOM 1250 N N . LYS A 1 81 ? 12.493 12.583 -12.523 1.00 32.44 81 LYS A N 1
ATOM 1251 C CA . LYS A 1 81 ? 13.732 11.821 -12.414 1.00 53.55 81 LYS A CA 1
ATOM 1252 C C . LYS A 1 81 ? 14.945 12.730 -12.583 1.00 1.43 81 LYS A C 1
ATOM 1253 O O . LYS A 1 81 ? 15.994 12.500 -11.980 1.00 75.41 81 LYS A O 1
ATOM 1272 N N . ARG A 1 82 ? 14.795 13.764 -13.404 1.00 12.51 82 ARG A N 1
ATOM 1273 C CA . ARG A 1 82 ? 15.879 14.708 -13.651 1.00 15.05 82 ARG A CA 1
ATOM 1274 C C . ARG A 1 82 ? 16.416 15.273 -12.339 1.00 42.31 82 ARG A C 1
ATOM 1275 O O . ARG A 1 82 ? 17.626 15.425 -12.165 1.00 54.11 82 ARG A O 1
ATOM 1296 N N . LYS A 1 83 ? 15.509 15.584 -11.419 1.00 25.21 83 LYS A N 1
ATOM 1297 C CA . LYS A 1 83 ? 15.891 16.132 -10.123 1.00 32.34 83 LYS A CA 1
ATOM 1298 C C . LYS A 1 83 ? 15.912 15.041 -9.056 1.00 13.40 83 LYS A C 1
ATOM 1299 O O . LYS A 1 83 ? 16.852 14.948 -8.269 1.00 23.15 83 LYS A O 1
ATOM 1318 N N . GLY A 1 84 ? 14.868 14.218 -9.037 1.00 62.55 84 GLY A N 1
ATOM 1319 C CA . GLY A 1 84 ? 14.788 13.144 -8.064 1.00 71.03 84 GLY A CA 1
ATOM 1320 C C . GLY A 1 84 ? 14.635 13.657 -6.646 1.00 40.12 84 GLY A C 1
ATOM 1321 O O . GLY A 1 84 ? 15.211 13.100 -5.712 1.00 31.30 84 GLY A O 1
ATOM 1325 N N . GLY A 1 1 ? 7.482 3.274 -0.083 1.00 3.25 1 GLY A N 2
ATOM 1326 C CA . GLY A 1 1 ? 8.445 4.255 0.384 1.00 34.05 1 GLY A CA 2
ATOM 1327 C C . GLY A 1 1 ? 7.845 5.642 0.509 1.00 63.32 1 GLY A C 2
ATOM 1328 O O . GLY A 1 1 ? 8.144 6.543 -0.275 1.00 72.11 1 GLY A O 2
ATOM 1332 N N . PRO A 1 2 ? 6.977 5.827 1.514 1.00 55.22 2 PRO A N 2
ATOM 1333 C CA . PRO A 1 2 ? 6.315 7.112 1.761 1.00 75.40 2 PRO A CA 2
ATOM 1334 C C . PRO A 1 2 ? 7.282 8.174 2.271 1.00 23.22 2 PRO A C 2
ATOM 1335 O O . PRO A 1 2 ? 7.453 8.344 3.478 1.00 63.54 2 PRO A O 2
ATOM 1346 N N . GLY A 1 3 ? 7.913 8.888 1.344 1.00 64.43 3 GLY A N 2
ATOM 1347 C CA . GLY A 1 3 ? 8.856 9.925 1.720 1.00 60.11 3 GLY A CA 2
ATOM 1348 C C . GLY A 1 3 ? 10.283 9.575 1.346 1.00 32.14 3 GLY A C 2
ATOM 1349 O O . GLY A 1 3 ? 11.126 10.458 1.194 1.00 3.41 3 GLY A O 2
ATOM 1353 N N . SER A 1 4 ? 10.554 8.282 1.200 1.00 44.01 4 SER A N 2
ATOM 1354 C CA . SER A 1 4 ? 11.891 7.817 0.847 1.00 33.24 4 SER A CA 2
ATOM 1355 C C . SER A 1 4 ? 12.399 8.524 -0.405 1.00 43.11 4 SER A C 2
ATOM 1356 O O . SER A 1 4 ? 13.601 8.731 -0.569 1.00 63.24 4 SER A O 2
ATOM 1364 N N . MET A 1 5 ? 11.475 8.892 -1.286 1.00 14.53 5 MET A N 2
ATOM 1365 C CA . MET A 1 5 ? 11.828 9.578 -2.523 1.00 64.34 5 MET A CA 2
ATOM 1366 C C . MET A 1 5 ? 10.683 10.466 -3.000 1.00 22.33 5 MET A C 2
ATOM 1367 O O . MET A 1 5 ? 9.512 10.138 -2.811 1.00 55.11 5 MET A O 2
ATOM 1381 N N . ASP A 1 6 ? 11.030 11.590 -3.617 1.00 34.12 6 ASP A N 2
ATOM 1382 C CA . ASP A 1 6 ? 10.030 12.525 -4.121 1.00 21.33 6 ASP A CA 2
ATOM 1383 C C . ASP A 1 6 ? 9.768 12.292 -5.605 1.00 61.14 6 ASP A C 2
ATOM 1384 O O . ASP A 1 6 ? 9.291 13.182 -6.308 1.00 65.25 6 ASP A O 2
ATOM 1393 N N . ASN A 1 7 ? 10.084 11.090 -6.075 1.00 60.54 7 ASN A N 2
ATOM 1394 C CA . ASN A 1 7 ? 9.884 10.740 -7.477 1.00 42.12 7 ASN A CA 2
ATOM 1395 C C . ASN A 1 7 ? 8.454 11.043 -7.915 1.00 23.43 7 ASN A C 2
ATOM 1396 O O . ASN A 1 7 ? 8.223 11.535 -9.019 1.00 61.33 7 ASN A O 2
ATOM 1407 N N . ASP A 1 8 ? 7.499 10.745 -7.041 1.00 11.41 8 ASP A N 2
ATOM 1408 C CA . ASP A 1 8 ? 6.091 10.987 -7.336 1.00 22.24 8 ASP A CA 2
ATOM 1409 C C . ASP A 1 8 ? 5.530 12.088 -6.442 1.00 10.14 8 ASP A C 2
ATOM 1410 O O . ASP A 1 8 ? 4.316 12.267 -6.350 1.00 1.13 8 ASP A O 2
ATOM 1419 N N . GLU A 1 9 ? 6.422 12.822 -5.784 1.00 44.12 9 GLU A N 2
ATOM 1420 C CA . GLU A 1 9 ? 6.015 13.904 -4.896 1.00 10.40 9 GLU A CA 2
ATOM 1421 C C . GLU A 1 9 ? 6.248 15.263 -5.551 1.00 75.33 9 GLU A C 2
ATOM 1422 O O . GLU A 1 9 ? 5.595 16.249 -5.208 1.00 74.24 9 GLU A O 2
ATOM 1434 N N . ILE A 1 10 ? 7.182 15.306 -6.495 1.00 21.52 10 ILE A N 2
ATOM 1435 C CA . ILE A 1 10 ? 7.501 16.542 -7.198 1.00 74.32 10 ILE A CA 2
ATOM 1436 C C . ILE A 1 10 ? 6.341 16.985 -8.083 1.00 15.41 10 ILE A C 2
ATOM 1437 O O . ILE A 1 10 ? 5.839 18.102 -7.954 1.00 10.44 10 ILE A O 2
ATOM 1453 N N . PHE A 1 11 ? 5.917 16.102 -8.981 1.00 41.31 11 PHE A N 2
ATOM 1454 C CA . PHE A 1 11 ? 4.815 16.402 -9.887 1.00 53.14 11 PHE A CA 2
ATOM 1455 C C . PHE A 1 11 ? 3.499 16.516 -9.124 1.00 35.22 11 PHE A C 2
ATOM 1456 O O . PHE A 1 11 ? 2.604 17.266 -9.515 1.00 62.42 11 PHE A O 2
ATOM 1473 N N . SER A 1 12 ? 3.388 15.765 -8.032 1.00 52.34 12 SER A N 2
ATOM 1474 C CA . SER A 1 12 ? 2.180 15.778 -7.216 1.00 31.44 12 SER A CA 2
ATOM 1475 C C . SER A 1 12 ? 2.079 17.072 -6.415 1.00 11.24 12 SER A C 2
ATOM 1476 O O . SER A 1 12 ? 1.025 17.707 -6.368 1.00 30.12 12 SER A O 2
ATOM 1484 N N . LYS A 1 13 ? 3.183 17.458 -5.785 1.00 3.42 13 LYS A N 2
ATOM 1485 C CA . LYS A 1 13 ? 3.222 18.677 -4.986 1.00 4.42 13 LYS A CA 2
ATOM 1486 C C . LYS A 1 13 ? 2.961 19.905 -5.853 1.00 24.11 13 LYS A C 2
ATOM 1487 O O . LYS A 1 13 ? 2.174 20.779 -5.489 1.00 24.33 13 LYS A O 2
ATOM 1506 N N . VAL A 1 14 ? 3.626 19.964 -7.003 1.00 32.22 14 VAL A N 2
ATOM 1507 C CA . VAL A 1 14 ? 3.464 21.083 -7.923 1.00 75.11 14 VAL A CA 2
ATOM 1508 C C . VAL A 1 14 ? 2.015 21.213 -8.380 1.00 12.12 14 VAL A C 2
ATOM 1509 O O . VAL A 1 14 ? 1.447 22.305 -8.373 1.00 41.51 14 VAL A O 2
ATOM 1522 N N . ARG A 1 15 ? 1.422 20.092 -8.776 1.00 31.43 15 ARG A N 2
ATOM 1523 C CA . ARG A 1 15 ? 0.039 20.080 -9.237 1.00 12.24 15 ARG A CA 2
ATOM 1524 C C . ARG A 1 15 ? -0.919 20.384 -8.089 1.00 14.05 15 ARG A C 2
ATOM 1525 O O . ARG A 1 15 ? -1.998 20.939 -8.297 1.00 41.44 15 ARG A O 2
ATOM 1546 N N . SER A 1 16 ? -0.518 20.015 -6.876 1.00 40.32 16 SER A N 2
ATOM 1547 C CA . SER A 1 16 ? -1.343 20.244 -5.695 1.00 45.35 16 SER A CA 2
ATOM 1548 C C . SER A 1 16 ? -1.567 21.737 -5.471 1.00 23.45 16 SER A C 2
ATOM 1549 O O . SER A 1 16 ? -2.570 22.143 -4.884 1.00 73.11 16 SER A O 2
ATOM 1557 N N . ILE A 1 17 ? -0.625 22.547 -5.941 1.00 1.32 17 ILE A N 2
ATOM 1558 C CA . ILE A 1 17 ? -0.719 23.994 -5.792 1.00 54.34 17 ILE A CA 2
ATOM 1559 C C . ILE A 1 17 ? -1.705 24.586 -6.794 1.00 12.41 17 ILE A C 2
ATOM 1560 O O . ILE A 1 17 ? -2.640 25.294 -6.416 1.00 64.11 17 ILE A O 2
ATOM 1576 N N . ILE A 1 18 ? -1.491 24.291 -8.072 1.00 13.04 18 ILE A N 2
ATOM 1577 C CA . ILE A 1 18 ? -2.363 24.792 -9.127 1.00 62.21 18 ILE A CA 2
ATOM 1578 C C . ILE A 1 18 ? -3.741 24.142 -9.057 1.00 2.44 18 ILE A C 2
ATOM 1579 O O . ILE A 1 18 ? -4.743 24.746 -9.440 1.00 30.25 18 ILE A O 2
ATOM 1595 N N . SER A 1 19 ? -3.783 22.909 -8.563 1.00 11.14 19 SER A N 2
ATOM 1596 C CA . SER A 1 19 ? -5.038 22.176 -8.443 1.00 51.32 19 SER A CA 2
ATOM 1597 C C . SER A 1 19 ? -6.107 23.035 -7.775 1.00 13.23 19 SER A C 2
ATOM 1598 O O . SER A 1 19 ? -7.300 22.864 -8.023 1.00 32.43 19 SER A O 2
ATOM 1606 N N . GLU A 1 20 ? -5.669 23.960 -6.926 1.00 33.11 20 GLU A N 2
ATOM 1607 C CA . GLU A 1 20 ? -6.589 24.845 -6.221 1.00 3.32 20 GLU A CA 2
ATOM 1608 C C . GLU A 1 20 ? -7.453 25.628 -7.205 1.00 72.42 20 GLU A C 2
ATOM 1609 O O . GLU A 1 20 ? -8.681 25.579 -7.142 1.00 53.20 20 GLU A O 2
ATOM 1621 N N . GLN A 1 21 ? -6.802 26.348 -8.113 1.00 31.31 21 GLN A N 2
ATOM 1622 C CA . GLN A 1 21 ? -7.511 27.141 -9.110 1.00 11.44 21 GLN A CA 2
ATOM 1623 C C . GLN A 1 21 ? -7.879 26.291 -10.321 1.00 15.20 21 GLN A C 2
ATOM 1624 O O . GLN A 1 21 ? -9.010 26.342 -10.808 1.00 21.24 21 GLN A O 2
ATOM 1638 N N . LEU A 1 22 ? -6.919 25.511 -10.804 1.00 30.22 22 LEU A N 2
ATOM 1639 C CA . LEU A 1 22 ? -7.142 24.649 -11.959 1.00 71.14 22 LEU A CA 2
ATOM 1640 C C . LEU A 1 22 ? -8.239 23.628 -11.674 1.00 13.41 22 LEU A C 2
ATOM 1641 O O . LEU A 1 22 ? -8.966 23.215 -12.577 1.00 73.42 22 LEU A O 2
ATOM 1657 N N . ASP A 1 23 ? -8.354 23.229 -10.412 1.00 72.53 23 ASP A N 2
ATOM 1658 C CA . ASP A 1 23 ? -9.365 22.259 -10.007 1.00 31.14 23 ASP A CA 2
ATOM 1659 C C . ASP A 1 23 ? -9.253 20.980 -10.831 1.00 55.32 23 ASP A C 2
ATOM 1660 O O . ASP A 1 23 ? -10.234 20.258 -11.012 1.00 62.32 23 ASP A O 2
ATOM 1669 N N . LYS A 1 24 ? -8.053 20.707 -11.330 1.00 43.01 24 LYS A N 2
ATOM 1670 C CA . LYS A 1 24 ? -7.811 19.516 -12.136 1.00 33.14 24 LYS A CA 2
ATOM 1671 C C . LYS A 1 24 ? -7.096 18.444 -11.320 1.00 63.44 24 LYS A C 2
ATOM 1672 O O . LYS A 1 24 ? -6.636 18.699 -10.207 1.00 72.40 24 LYS A O 2
ATOM 1691 N N . LYS A 1 25 ? -7.003 17.243 -11.882 1.00 52.13 25 LYS A N 2
ATOM 1692 C CA . LYS A 1 25 ? -6.341 16.132 -11.209 1.00 70.25 25 LYS A CA 2
ATOM 1693 C C . LYS A 1 25 ? -4.949 15.898 -11.787 1.00 5.35 25 LYS A C 2
ATOM 1694 O O . LYS A 1 25 ? -4.765 15.890 -13.003 1.00 50.02 25 LYS A O 2
ATOM 1713 N N . GLU A 1 26 ? -3.972 15.708 -10.905 1.00 62.21 26 GLU A N 2
ATOM 1714 C CA . GLU A 1 26 ? -2.596 15.473 -11.329 1.00 13.42 26 GLU A CA 2
ATOM 1715 C C . GLU A 1 26 ? -2.491 14.192 -12.150 1.00 70.24 26 GLU A C 2
ATOM 1716 O O . GLU A 1 26 ? -1.505 13.973 -12.855 1.00 35.30 26 GLU A O 2
ATOM 1728 N N . ASP A 1 27 ? -3.513 13.349 -12.054 1.00 31.31 27 ASP A N 2
ATOM 1729 C CA . ASP A 1 27 ? -3.537 12.089 -12.788 1.00 21.21 27 ASP A CA 2
ATOM 1730 C C . ASP A 1 27 ? -4.063 12.295 -14.205 1.00 4.30 27 ASP A C 2
ATOM 1731 O O . ASP A 1 27 ? -4.356 11.333 -14.914 1.00 43.52 27 ASP A O 2
ATOM 1740 N N . GLU A 1 28 ? -4.180 13.556 -14.609 1.00 42.34 28 GLU A N 2
ATOM 1741 C CA . GLU A 1 28 ? -4.672 13.888 -15.941 1.00 72.13 28 GLU A CA 2
ATOM 1742 C C . GLU A 1 28 ? -3.554 13.791 -16.975 1.00 24.23 28 GLU A C 2
ATOM 1743 O O . GLU A 1 28 ? -3.754 14.093 -18.152 1.00 21.44 28 GLU A O 2
ATOM 1755 N N . ILE A 1 29 ? -2.377 13.369 -16.526 1.00 25.42 29 ILE A N 2
ATOM 1756 C CA . ILE A 1 29 ? -1.227 13.231 -17.411 1.00 5.32 29 ILE A CA 2
ATOM 1757 C C . ILE A 1 29 ? -1.591 12.451 -18.669 1.00 53.01 29 ILE A C 2
ATOM 1758 O O . ILE A 1 29 ? -1.849 11.248 -18.615 1.00 63.10 29 ILE A O 2
ATOM 1774 N N . THR A 1 30 ? -1.610 13.144 -19.804 1.00 32.42 30 THR A N 2
ATOM 1775 C CA . THR A 1 30 ? -1.942 12.516 -21.077 1.00 15.43 30 THR A CA 2
ATOM 1776 C C . THR A 1 30 ? -1.577 13.421 -22.248 1.00 5.34 30 THR A C 2
ATOM 1777 O O . THR A 1 30 ? -1.421 14.632 -22.086 1.00 4.13 30 THR A O 2
ATOM 1788 N N . THR A 1 31 ? -1.441 12.827 -23.429 1.00 61.11 31 THR A N 2
ATOM 1789 C CA . THR A 1 31 ? -1.093 13.579 -24.628 1.00 2.43 31 THR A CA 2
ATOM 1790 C C . THR A 1 31 ? -2.313 14.286 -25.207 1.00 1.53 31 THR A C 2
ATOM 1791 O O . THR A 1 31 ? -2.194 15.097 -26.126 1.00 75.41 31 THR A O 2
ATOM 1802 N N . ASP A 1 32 ? -3.484 13.976 -24.663 1.00 33.23 32 ASP A N 2
ATOM 1803 C CA . ASP A 1 32 ? -4.727 14.583 -25.125 1.00 0.45 32 ASP A CA 2
ATOM 1804 C C . ASP A 1 32 ? -5.144 15.730 -24.209 1.00 11.20 32 ASP A C 2
ATOM 1805 O O . ASP A 1 32 ? -6.306 16.136 -24.196 1.00 33.33 32 ASP A O 2
ATOM 1814 N N . SER A 1 33 ? -4.188 16.248 -23.444 1.00 72.21 33 SER A N 2
ATOM 1815 C CA . SER A 1 33 ? -4.457 17.345 -22.522 1.00 34.44 33 SER A CA 2
ATOM 1816 C C . SER A 1 33 ? -3.596 18.559 -22.855 1.00 25.42 33 SER A C 2
ATOM 1817 O O . SER A 1 33 ? -4.107 19.660 -23.058 1.00 31.13 33 SER A O 2
ATOM 1825 N N . ARG A 1 34 ? -2.284 18.348 -22.909 1.00 54.52 34 ARG A N 2
ATOM 1826 C CA . ARG A 1 34 ? -1.350 19.425 -23.216 1.00 72.23 34 ARG A CA 2
ATOM 1827 C C . ARG A 1 34 ? -1.476 20.559 -22.203 1.00 42.24 34 ARG A C 2
ATOM 1828 O O . ARG A 1 34 ? -2.205 20.448 -21.218 1.00 33.30 34 ARG A O 2
ATOM 1849 N N . PHE A 1 35 ? -0.759 21.650 -22.453 1.00 12.12 35 PHE A N 2
ATOM 1850 C CA . PHE A 1 35 ? -0.789 22.805 -21.562 1.00 60.53 35 PHE A CA 2
ATOM 1851 C C . PHE A 1 35 ? -2.149 23.494 -21.611 1.00 52.11 35 PHE A C 2
ATOM 1852 O O . PHE A 1 35 ? -2.604 24.065 -20.620 1.00 53.41 35 PHE A O 2
ATOM 1869 N N . VAL A 1 36 ? -2.794 23.437 -22.772 1.00 63.13 36 VAL A N 2
ATOM 1870 C CA . VAL A 1 36 ? -4.102 24.055 -22.952 1.00 30.22 36 VAL A CA 2
ATOM 1871 C C . VAL A 1 36 ? -5.112 23.503 -21.952 1.00 12.30 36 VAL A C 2
ATOM 1872 O O . VAL A 1 36 ? -5.827 24.260 -21.296 1.00 3.22 36 VAL A O 2
ATOM 1885 N N . GLU A 1 37 ? -5.165 22.180 -21.841 1.00 60.44 37 GLU A N 2
ATOM 1886 C CA . GLU A 1 37 ? -6.089 21.527 -20.921 1.00 24.11 37 GLU A CA 2
ATOM 1887 C C . GLU A 1 37 ? -5.505 21.473 -19.512 1.00 20.40 37 GLU A C 2
ATOM 1888 O O . GLU A 1 37 ? -6.108 21.967 -18.559 1.00 71.23 37 GLU A O 2
ATOM 1900 N N . ASP A 1 38 ? -4.328 20.868 -19.388 1.00 55.24 38 ASP A N 2
ATOM 1901 C CA . ASP A 1 38 ? -3.662 20.749 -18.097 1.00 31.03 38 ASP A CA 2
ATOM 1902 C C . ASP A 1 38 ? -3.342 22.125 -17.521 1.00 41.14 38 ASP A C 2
ATOM 1903 O O . ASP A 1 38 ? -3.881 22.518 -16.486 1.00 73.20 38 ASP A O 2
ATOM 1912 N N . LEU A 1 39 ? -2.460 22.853 -18.198 1.00 75.11 39 LEU A N 2
ATOM 1913 C CA . LEU A 1 39 ? -2.067 24.186 -17.754 1.00 61.40 39 LEU A CA 2
ATOM 1914 C C . LEU A 1 39 ? -3.171 25.201 -18.033 1.00 22.41 39 LEU A C 2
ATOM 1915 O O . LEU A 1 39 ? -4.155 24.893 -18.703 1.00 74.11 39 LEU A O 2
ATOM 1931 N N . ASN A 1 40 ? -2.998 26.413 -17.515 1.00 62.53 40 ASN A N 2
ATOM 1932 C CA . ASN A 1 40 ? -3.979 27.474 -17.710 1.00 62.00 40 ASN A CA 2
ATOM 1933 C C . ASN A 1 40 ? -3.473 28.505 -18.714 1.00 44.11 40 ASN A C 2
ATOM 1934 O O . ASN A 1 40 ? -3.799 29.688 -18.622 1.00 45.11 40 ASN A O 2
ATOM 1945 N N . ALA A 1 41 ? -2.674 28.047 -19.673 1.00 33.01 41 ALA A N 2
ATOM 1946 C CA . ALA A 1 41 ? -2.125 28.928 -20.696 1.00 12.43 41 ALA A CA 2
ATOM 1947 C C . ALA A 1 41 ? -1.840 28.164 -21.984 1.00 24.43 41 ALA A C 2
ATOM 1948 O O . ALA A 1 41 ? -2.148 26.977 -22.094 1.00 32.24 41 ALA A O 2
ATOM 1955 N N . ASP A 1 42 ? -1.250 28.851 -22.956 1.00 23.44 42 ASP A N 2
ATOM 1956 C CA . ASP A 1 42 ? -0.922 28.236 -24.237 1.00 31.53 42 ASP A CA 2
ATOM 1957 C C . ASP A 1 42 ? 0.580 27.998 -24.357 1.00 51.02 42 ASP A C 2
ATOM 1958 O O . ASP A 1 42 ? 1.374 28.610 -23.643 1.00 64.13 42 ASP A O 2
ATOM 1967 N N . SER A 1 43 ? 0.962 27.105 -25.264 1.00 72.15 43 SER A N 2
ATOM 1968 C CA . SER A 1 43 ? 2.368 26.783 -25.475 1.00 63.42 43 SER A CA 2
ATOM 1969 C C . SER A 1 43 ? 3.193 28.051 -25.671 1.00 53.34 43 SER A C 2
ATOM 1970 O O . SER A 1 43 ? 4.391 28.077 -25.389 1.00 24.23 43 SER A O 2
ATOM 1978 N N . LEU A 1 44 ? 2.542 29.102 -26.158 1.00 2.54 44 LEU A N 2
ATOM 1979 C CA . LEU A 1 44 ? 3.214 30.376 -26.393 1.00 14.14 44 LEU A CA 2
ATOM 1980 C C . LEU A 1 44 ? 3.969 30.831 -25.148 1.00 10.20 44 LEU A C 2
ATOM 1981 O O . LEU A 1 44 ? 5.150 31.173 -25.217 1.00 32.24 44 LEU A O 2
ATOM 1997 N N . ASP A 1 45 ? 3.281 30.831 -24.012 1.00 12.13 45 ASP A N 2
ATOM 1998 C CA . ASP A 1 45 ? 3.887 31.241 -22.750 1.00 64.24 45 ASP A CA 2
ATOM 1999 C C . ASP A 1 45 ? 4.740 30.118 -22.168 1.00 2.24 45 ASP A C 2
ATOM 2000 O O . ASP A 1 45 ? 5.633 30.362 -21.356 1.00 25.31 45 ASP A O 2
ATOM 2009 N N . ILE A 1 46 ? 4.458 28.889 -22.586 1.00 55.22 46 ILE A N 2
ATOM 2010 C CA . ILE A 1 46 ? 5.199 27.730 -22.106 1.00 34.34 46 ILE A CA 2
ATOM 2011 C C . ILE A 1 46 ? 6.578 27.653 -22.751 1.00 71.43 46 ILE A C 2
ATOM 2012 O O . ILE A 1 46 ? 7.510 27.084 -22.182 1.00 43.33 46 ILE A O 2
ATOM 2028 N N . TYR A 1 47 ? 6.701 28.229 -23.942 1.00 13.24 47 TYR A N 2
ATOM 2029 C CA . TYR A 1 47 ? 7.966 28.226 -24.666 1.00 23.44 47 TYR A CA 2
ATOM 2030 C C . TYR A 1 47 ? 9.106 28.708 -23.773 1.00 52.34 47 TYR A C 2
ATOM 2031 O O . TYR A 1 47 ? 10.116 28.024 -23.614 1.00 72.11 47 TYR A O 2
ATOM 2049 N N . GLU A 1 48 ? 8.934 29.892 -23.194 1.00 10.32 48 GLU A N 2
ATOM 2050 C CA . GLU A 1 48 ? 9.948 30.467 -22.318 1.00 13.45 48 GLU A CA 2
ATOM 2051 C C . GLU A 1 48 ? 10.075 29.659 -21.029 1.00 41.42 48 GLU A C 2
ATOM 2052 O O . GLU A 1 48 ? 11.171 29.496 -20.491 1.00 40.11 48 GLU A O 2
ATOM 2064 N N . LEU A 1 49 ? 8.947 29.156 -20.540 1.00 3.54 49 LEU A N 2
ATOM 2065 C CA . LEU A 1 49 ? 8.931 28.366 -19.314 1.00 21.51 49 LEU A CA 2
ATOM 2066 C C . LEU A 1 49 ? 9.940 27.224 -19.389 1.00 4.42 49 LEU A C 2
ATOM 2067 O O . LEU A 1 49 ? 10.863 27.143 -18.577 1.00 43.20 49 LEU A O 2
ATOM 2083 N N . LEU A 1 50 ? 9.760 26.346 -20.369 1.00 24.22 50 LEU A N 2
ATOM 2084 C CA . LEU A 1 50 ? 10.657 25.210 -20.552 1.00 31.40 50 LEU A CA 2
ATOM 2085 C C . LEU A 1 50 ? 12.026 25.670 -21.042 1.00 22.21 50 LEU A C 2
ATOM 2086 O O . LEU A 1 50 ? 13.058 25.167 -20.596 1.00 34.14 50 LEU A O 2
ATOM 2102 N N . TYR A 1 51 ? 12.028 26.629 -21.960 1.00 41.52 51 TYR A N 2
ATOM 2103 C CA . TYR A 1 51 ? 13.271 27.158 -22.511 1.00 34.30 51 TYR A CA 2
ATOM 2104 C C . TYR A 1 51 ? 14.214 27.604 -21.398 1.00 32.42 51 TYR A C 2
ATOM 2105 O O . TYR A 1 51 ? 15.394 27.252 -21.390 1.00 23.01 51 TYR A O 2
ATOM 2123 N N . LEU A 1 52 ? 13.684 28.380 -20.459 1.00 25.34 52 LEU A N 2
ATOM 2124 C CA . LEU A 1 52 ? 14.477 28.875 -19.338 1.00 64.55 52 LEU A CA 2
ATOM 2125 C C . LEU A 1 52 ? 14.750 27.762 -18.331 1.00 1.20 52 LEU A C 2
ATOM 2126 O O . LEU A 1 52 ? 15.758 27.784 -17.623 1.00 52.50 52 LEU A O 2
ATOM 2142 N N . LEU A 1 53 ? 13.847 26.789 -18.273 1.00 3.41 53 LEU A N 2
ATOM 2143 C CA . LEU A 1 53 ? 13.991 25.666 -17.354 1.00 23.04 53 LEU A CA 2
ATOM 2144 C C . LEU A 1 53 ? 15.200 24.812 -17.722 1.00 42.03 53 LEU A C 2
ATOM 2145 O O . LEU A 1 53 ? 16.040 24.511 -16.875 1.00 64.02 53 LEU A O 2
ATOM 2161 N N . GLU A 1 54 ? 15.281 24.427 -18.992 1.00 44.22 54 GLU A N 2
ATOM 2162 C CA . GLU A 1 54 ? 16.389 23.609 -19.472 1.00 51.24 54 GLU A CA 2
ATOM 2163 C C . GLU A 1 54 ? 17.718 24.339 -19.303 1.00 41.51 54 GLU A C 2
ATOM 2164 O O . GLU A 1 54 ? 18.758 23.716 -19.094 1.00 71.45 54 GLU A O 2
ATOM 2176 N N . GLU A 1 55 ? 17.674 25.665 -19.395 1.00 64.14 55 GLU A N 2
ATOM 2177 C CA . GLU A 1 55 ? 18.875 26.480 -19.254 1.00 23.11 55 GLU A CA 2
ATOM 2178 C C . GLU A 1 55 ? 19.451 26.361 -17.845 1.00 55.15 55 GLU A C 2
ATOM 2179 O O . GLU A 1 55 ? 20.664 26.430 -17.651 1.00 53.42 55 GLU A O 2
ATOM 2191 N N . ALA A 1 56 ? 18.570 26.183 -16.866 1.00 70.42 56 ALA A N 2
ATOM 2192 C CA . ALA A 1 56 ? 18.989 26.053 -15.476 1.00 62.22 56 ALA A CA 2
ATOM 2193 C C . ALA A 1 56 ? 19.665 24.708 -15.230 1.00 5.40 56 ALA A C 2
ATOM 2194 O O . ALA A 1 56 ? 20.404 24.542 -14.259 1.00 10.30 56 ALA A O 2
ATOM 2201 N N . PHE A 1 57 ? 19.408 23.751 -16.115 1.00 20.02 57 PHE A N 2
ATOM 2202 C CA . PHE A 1 57 ? 19.991 22.420 -15.992 1.00 71.13 57 PHE A CA 2
ATOM 2203 C C . PHE A 1 57 ? 21.058 22.193 -17.059 1.00 5.43 57 PHE A C 2
ATOM 2204 O O . PHE A 1 57 ? 21.750 21.175 -17.053 1.00 45.12 57 PHE A O 2
ATOM 2221 N N . ASP A 1 58 ? 21.185 23.149 -17.972 1.00 44.24 58 ASP A N 2
ATOM 2222 C CA . ASP A 1 58 ? 22.168 23.056 -19.046 1.00 23.54 58 ASP A CA 2
ATOM 2223 C C . ASP A 1 58 ? 21.921 21.818 -19.903 1.00 11.03 58 ASP A C 2
ATOM 2224 O O . ASP A 1 58 ? 22.668 20.842 -19.832 1.00 0.13 58 ASP A O 2
ATOM 2233 N N . ASP A 1 59 ? 20.868 21.865 -20.711 1.00 14.43 59 ASP A N 2
ATOM 2234 C CA . ASP A 1 59 ? 20.521 20.748 -21.582 1.00 2.33 59 ASP A CA 2
ATOM 2235 C C . ASP A 1 59 ? 19.522 21.182 -22.650 1.00 31.52 59 ASP A C 2
ATOM 2236 O O . ASP A 1 59 ? 18.567 21.905 -22.366 1.00 2.25 59 ASP A O 2
ATOM 2245 N N . LYS A 1 60 ? 19.748 20.735 -23.881 1.00 5.04 60 LYS A N 2
ATOM 2246 C CA . LYS A 1 60 ? 18.869 21.075 -24.993 1.00 11.55 60 LYS A CA 2
ATOM 2247 C C . LYS A 1 60 ? 17.539 20.337 -24.880 1.00 11.31 60 LYS A C 2
ATOM 2248 O O . LYS A 1 60 ? 17.508 19.117 -24.720 1.00 74.30 60 LYS A O 2
ATOM 2267 N N . ILE A 1 61 ? 16.444 21.085 -24.966 1.00 35.52 61 ILE A N 2
ATOM 2268 C CA . ILE A 1 61 ? 15.111 20.500 -24.876 1.00 64.31 61 ILE A CA 2
ATOM 2269 C C . ILE A 1 61 ? 14.745 19.767 -26.162 1.00 61.21 61 ILE A C 2
ATOM 2270 O O . ILE A 1 61 ? 14.445 18.573 -26.162 1.00 35.14 61 ILE A O 2
ATOM 2286 N N . PRO A 1 62 ? 14.772 20.497 -27.287 1.00 73.42 62 PRO A N 2
ATOM 2287 C CA . PRO A 1 62 ? 14.447 19.936 -28.602 1.00 45.13 62 PRO A CA 2
ATOM 2288 C C . PRO A 1 62 ? 15.510 18.960 -29.094 1.00 63.43 62 PRO A C 2
ATOM 2289 O O . PRO A 1 62 ? 15.375 18.370 -30.166 1.00 21.34 62 PRO A O 2
ATOM 2300 N N . GLU A 1 63 ? 16.567 18.794 -28.304 1.00 75.02 63 GLU A N 2
ATOM 2301 C CA . GLU A 1 63 ? 17.652 17.888 -28.661 1.00 42.42 63 GLU A CA 2
ATOM 2302 C 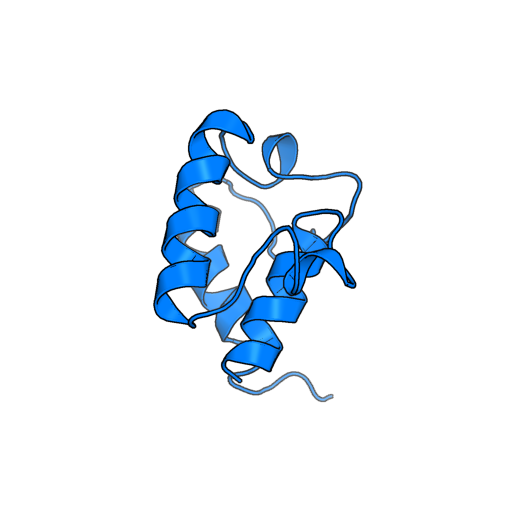C . GLU A 1 63 ? 17.665 16.667 -27.747 1.00 74.30 63 GLU A C 2
ATOM 2303 O O . GLU A 1 63 ? 17.450 15.541 -28.195 1.00 3.21 63 GLU A O 2
ATOM 2315 N N . ASN A 1 64 ? 17.918 16.898 -26.463 1.00 51.30 64 ASN A N 2
ATOM 2316 C CA . ASN A 1 64 ? 17.960 15.817 -25.485 1.00 52.11 64 ASN A CA 2
ATOM 2317 C C . ASN A 1 64 ? 16.551 15.380 -25.097 1.00 14.24 64 ASN A C 2
ATOM 2318 O O . ASN A 1 64 ? 16.158 14.238 -25.330 1.00 64.52 64 ASN A O 2
ATOM 2329 N N . GLU A 1 65 ? 15.795 16.299 -24.503 1.00 75.41 65 GLU A N 2
ATOM 2330 C CA . GLU A 1 65 ? 14.429 16.007 -24.082 1.00 41.44 65 GLU A CA 2
ATOM 2331 C C . GLU A 1 65 ? 13.579 15.557 -25.267 1.00 0.10 65 GLU A C 2
ATOM 2332 O O . GLU A 1 65 ? 12.562 14.885 -25.095 1.00 44.22 65 GLU A O 2
ATOM 2344 N N . ALA A 1 66 ? 14.003 15.933 -26.469 1.00 3.00 66 ALA A N 2
ATOM 2345 C CA . ALA A 1 66 ? 13.283 15.567 -27.682 1.00 40.32 66 ALA A CA 2
ATOM 2346 C C . ALA A 1 66 ? 13.296 14.057 -27.895 1.00 3.35 66 ALA A C 2
ATOM 2347 O O . ALA A 1 66 ? 12.553 13.531 -28.721 1.00 71.13 66 ALA A O 2
ATOM 2354 N N . ASN A 1 67 ? 14.147 13.366 -27.143 1.00 0.22 67 ASN A N 2
ATOM 2355 C CA . ASN A 1 67 ? 14.258 11.916 -27.250 1.00 72.11 67 ASN A CA 2
ATOM 2356 C C . ASN A 1 67 ? 12.929 11.243 -26.919 1.00 61.04 67 ASN A C 2
ATOM 2357 O O . ASN A 1 67 ? 12.630 10.159 -27.420 1.00 1.34 67 ASN A O 2
ATOM 2368 N N . GLU A 1 68 ? 12.136 11.894 -26.074 1.00 3.21 68 GLU A N 2
ATOM 2369 C CA . GLU A 1 68 ? 10.840 11.358 -25.677 1.00 13.13 68 GLU A CA 2
ATOM 2370 C C . GLU A 1 68 ? 9.883 12.481 -25.288 1.00 14.21 68 GLU A C 2
ATOM 2371 O O . GLU A 1 68 ? 9.155 12.378 -24.300 1.00 5.13 68 GLU A O 2
ATOM 2383 N N . PHE A 1 69 ? 9.889 13.554 -26.072 1.00 40.01 69 PHE A N 2
ATOM 2384 C CA . PHE A 1 69 ? 9.023 14.698 -25.810 1.00 22.21 69 PHE A CA 2
ATOM 2385 C C . PHE A 1 69 ? 7.802 14.676 -26.724 1.00 52.23 69 PHE A C 2
ATOM 2386 O O . PHE A 1 69 ? 7.879 14.230 -27.868 1.00 53.14 69 PHE A O 2
ATOM 2403 N N . GLU A 1 70 ? 6.676 15.161 -26.210 1.00 0.04 70 GLU A N 2
ATOM 2404 C CA . GLU A 1 70 ? 5.438 15.196 -26.979 1.00 70.13 70 GLU A CA 2
ATOM 2405 C C . GLU A 1 70 ? 4.409 16.106 -26.314 1.00 22.31 70 GLU A C 2
ATOM 2406 O O . GLU A 1 70 ? 3.898 17.041 -26.931 1.00 72.43 70 GLU A O 2
ATOM 2418 N N . THR A 1 71 ? 4.109 15.825 -25.049 1.00 64.15 71 THR A N 2
ATOM 2419 C CA . THR A 1 71 ? 3.141 16.615 -24.300 1.00 1.30 71 THR A CA 2
ATOM 2420 C C . THR A 1 71 ? 3.598 16.823 -22.860 1.00 55.14 71 THR A C 2
ATOM 2421 O O . THR A 1 71 ? 4.682 16.387 -22.473 1.00 74.21 71 THR A O 2
ATOM 2432 N N . VAL A 1 72 ? 2.763 17.492 -22.071 1.00 22.24 72 VAL A N 2
ATOM 2433 C CA . VAL A 1 72 ? 3.081 17.756 -20.672 1.00 74.13 72 VAL A CA 2
ATOM 2434 C C . VAL A 1 72 ? 3.469 16.473 -19.945 1.00 51.42 72 VAL A C 2
ATOM 2435 O O . VAL A 1 72 ? 4.435 16.447 -19.184 1.00 40.10 72 VAL A O 2
ATOM 2448 N N . GLY A 1 73 ? 2.708 15.409 -20.186 1.00 5.52 73 GLY A N 2
ATOM 2449 C CA . GLY A 1 73 ? 2.989 14.137 -19.547 1.00 1.24 73 GLY A CA 2
ATOM 2450 C C . GLY A 1 73 ? 4.446 13.737 -19.666 1.00 43.31 73 GLY A C 2
ATOM 2451 O O . GLY A 1 73 ? 5.021 13.173 -18.735 1.00 15.14 73 GLY A O 2
ATOM 2455 N N . ASP A 1 74 ? 5.046 14.028 -20.815 1.00 54.24 74 ASP A N 2
ATOM 2456 C CA . ASP A 1 74 ? 6.445 13.695 -21.054 1.00 20.41 74 ASP A CA 2
ATOM 2457 C C . ASP A 1 74 ? 7.359 14.487 -20.124 1.00 54.44 74 ASP A C 2
ATOM 2458 O O . ASP A 1 74 ? 8.346 13.962 -19.611 1.00 22.34 74 ASP A O 2
ATOM 2467 N N . VAL A 1 75 ? 7.023 15.756 -19.913 1.00 52.25 75 VAL A N 2
ATOM 2468 C CA . VAL A 1 75 ? 7.813 16.622 -19.046 1.00 54.00 75 VAL A CA 2
ATOM 2469 C C . VAL A 1 75 ? 7.686 16.200 -17.586 1.00 41.54 75 VAL A C 2
ATOM 2470 O O . VAL A 1 75 ? 8.678 16.129 -16.861 1.00 64.23 75 VAL A O 2
ATOM 2483 N N . VAL A 1 76 ? 6.458 15.922 -17.161 1.00 30.31 76 VAL A N 2
ATOM 2484 C CA . VAL A 1 76 ? 6.201 15.505 -15.788 1.00 12.25 76 VAL A CA 2
ATOM 2485 C C . VAL A 1 76 ? 7.131 14.370 -15.374 1.00 51.22 76 VAL A C 2
ATOM 2486 O O . VAL A 1 76 ? 7.862 14.480 -14.391 1.00 43.42 76 VAL A O 2
ATOM 2499 N N . ASN A 1 77 ? 7.097 13.279 -16.132 1.00 44.14 77 ASN A N 2
ATOM 2500 C CA . ASN A 1 77 ? 7.938 12.122 -15.845 1.00 12.41 77 ASN A CA 2
ATOM 2501 C C . ASN A 1 77 ? 9.412 12.457 -16.049 1.00 3.34 77 ASN A C 2
ATOM 2502 O O . ASN A 1 77 ? 10.292 11.794 -15.500 1.00 23.40 77 ASN A O 2
ATOM 2513 N N . PHE A 1 78 ? 9.675 13.492 -16.841 1.00 35.44 78 PHE A N 2
ATOM 2514 C CA . PHE A 1 78 ? 11.042 13.915 -17.117 1.00 42.15 78 PHE A CA 2
ATOM 2515 C C . PHE A 1 78 ? 11.658 14.597 -15.899 1.00 33.10 78 PHE A C 2
ATOM 2516 O O . PHE A 1 78 ? 12.653 14.126 -15.348 1.00 44.23 78 PHE A O 2
ATOM 2533 N N . ILE A 1 79 ? 11.058 15.708 -15.485 1.00 22.25 79 ILE A N 2
ATOM 2534 C CA . ILE A 1 79 ? 11.546 16.454 -14.332 1.00 5.24 79 ILE A CA 2
ATOM 2535 C C . ILE A 1 79 ? 11.454 15.621 -13.058 1.00 21.20 79 ILE A C 2
ATOM 2536 O O . ILE A 1 79 ? 12.191 15.849 -12.098 1.00 54.31 79 ILE A O 2
ATOM 2552 N N . LYS A 1 80 ? 10.545 14.651 -13.056 1.00 44.44 80 LYS A N 2
ATOM 2553 C CA . LYS A 1 80 ? 10.357 13.780 -11.903 1.00 4.15 80 LYS A CA 2
ATOM 2554 C C . LYS A 1 80 ? 11.623 12.980 -11.613 1.00 61.42 80 LYS A C 2
ATOM 2555 O O . LYS A 1 80 ? 12.114 12.961 -10.484 1.00 44.34 80 LYS A O 2
ATOM 2574 N N . LYS A 1 81 ? 12.148 12.320 -12.640 1.00 70.31 81 LYS A N 2
ATOM 2575 C CA . LYS A 1 81 ? 13.358 11.519 -12.498 1.00 4.33 81 LYS A CA 2
ATOM 2576 C C . LYS A 1 81 ? 14.601 12.403 -12.527 1.00 64.11 81 LYS A C 2
ATOM 2577 O O . LYS A 1 81 ? 15.645 12.040 -11.985 1.00 23.13 81 LYS A O 2
ATOM 2596 N N . ARG A 1 82 ? 14.482 13.564 -13.162 1.00 54.13 82 ARG A N 2
ATOM 2597 C CA . ARG A 1 82 ? 15.596 14.499 -13.262 1.00 12.25 82 ARG A CA 2
ATOM 2598 C C . ARG A 1 82 ? 15.850 15.186 -11.923 1.00 54.51 82 ARG A C 2
ATOM 2599 O O . ARG A 1 82 ? 16.996 15.423 -11.542 1.00 0.43 82 ARG A O 2
ATOM 2620 N N . LYS A 1 83 ? 14.772 15.505 -11.214 1.00 21.02 83 LYS A N 2
ATOM 2621 C CA . LYS A 1 83 ? 14.876 16.164 -9.918 1.00 2.55 83 LYS A CA 2
ATOM 2622 C C . LYS A 1 83 ? 14.926 15.140 -8.788 1.00 42.14 83 LYS A C 2
ATOM 2623 O O . LYS A 1 83 ? 15.821 15.176 -7.944 1.00 75.53 83 LYS A O 2
ATOM 2642 N N . GLY A 1 84 ? 13.960 14.227 -8.780 1.00 71.25 84 GLY A N 2
ATOM 2643 C CA . GLY A 1 84 ? 13.914 13.205 -7.751 1.00 74.33 84 GLY A CA 2
ATOM 2644 C C . GLY A 1 84 ? 13.929 13.789 -6.353 1.00 0.12 84 GLY A C 2
ATOM 2645 O O . GLY A 1 84 ? 14.989 13.924 -5.741 1.00 54.21 84 GLY A O 2
ATOM 2649 N N . GLY A 1 1 ? 5.454 1.552 -9.139 1.00 12.24 1 GLY A N 3
ATOM 2650 C CA . GLY A 1 1 ? 6.413 2.228 -8.285 1.00 23.44 1 GLY A CA 3
ATOM 2651 C C . GLY A 1 1 ? 5.905 2.403 -6.867 1.00 40.34 1 GLY A C 3
ATOM 2652 O O . GLY A 1 1 ? 4.731 2.177 -6.574 1.00 21.35 1 GLY A O 3
ATOM 2656 N N . PRO A 1 2 ? 6.802 2.815 -5.960 1.00 4.24 2 PRO A N 3
ATOM 2657 C CA . PRO A 1 2 ? 6.462 3.029 -4.550 1.00 55.00 2 PRO A CA 3
ATOM 2658 C C . PRO A 1 2 ? 5.557 4.240 -4.350 1.00 1.33 2 PRO A C 3
ATOM 2659 O O . PRO A 1 2 ? 4.545 4.163 -3.654 1.00 41.34 2 PRO A O 3
ATOM 2670 N N . GLY A 1 3 ? 5.929 5.359 -4.964 1.00 51.24 3 GLY A N 3
ATOM 2671 C CA . GLY A 1 3 ? 5.140 6.571 -4.841 1.00 32.20 3 GLY A CA 3
ATOM 2672 C C . GLY A 1 3 ? 5.413 7.312 -3.547 1.00 63.51 3 GLY A C 3
ATOM 2673 O O . GLY A 1 3 ? 4.577 8.083 -3.077 1.00 3.10 3 GLY A O 3
ATOM 2677 N N . SER A 1 4 ? 6.587 7.076 -2.969 1.00 34.13 4 SER A N 3
ATOM 2678 C CA . SER A 1 4 ? 6.966 7.723 -1.718 1.00 31.51 4 SER A CA 3
ATOM 2679 C C . SER A 1 4 ? 8.380 8.288 -1.806 1.00 22.02 4 SER A C 3
ATOM 2680 O O . SER A 1 4 ? 9.265 7.896 -1.046 1.00 2.01 4 SER A O 3
ATOM 2688 N N . MET A 1 5 ? 8.584 9.212 -2.739 1.00 63.00 5 MET A N 3
ATOM 2689 C CA . MET A 1 5 ? 9.890 9.833 -2.926 1.00 64.13 5 MET A CA 3
ATOM 2690 C C . MET A 1 5 ? 9.744 11.292 -3.345 1.00 15.41 5 MET A C 3
ATOM 2691 O O . MET A 1 5 ? 8.637 11.764 -3.607 1.00 41.32 5 MET A O 3
ATOM 2705 N N . ASP A 1 6 ? 10.865 12.002 -3.405 1.00 21.41 6 ASP A N 3
ATOM 2706 C CA . ASP A 1 6 ? 10.861 13.408 -3.792 1.00 70.55 6 ASP A CA 3
ATOM 2707 C C . ASP A 1 6 ? 10.153 13.600 -5.130 1.00 13.43 6 ASP A C 3
ATOM 2708 O O . ASP A 1 6 ? 9.410 14.563 -5.317 1.00 4.44 6 ASP A O 3
ATOM 2717 N N . ASN A 1 7 ? 10.389 12.678 -6.057 1.00 53.11 7 ASN A N 3
ATOM 2718 C CA . ASN A 1 7 ? 9.775 12.748 -7.378 1.00 75.30 7 ASN A CA 3
ATOM 2719 C C . ASN A 1 7 ? 8.254 12.796 -7.269 1.00 14.21 7 ASN A C 3
ATOM 2720 O O . ASN A 1 7 ? 7.588 13.498 -8.031 1.00 3.01 7 ASN A O 3
ATOM 2731 N N . ASP A 1 8 ? 7.710 12.046 -6.316 1.00 42.44 8 ASP A N 3
ATOM 2732 C CA . ASP A 1 8 ? 6.268 12.005 -6.106 1.00 32.43 8 ASP A CA 3
ATOM 2733 C C . ASP A 1 8 ? 5.791 13.249 -5.362 1.00 60.54 8 ASP A C 3
ATOM 2734 O O . ASP A 1 8 ? 4.594 13.430 -5.142 1.00 2.11 8 ASP A O 3
ATOM 2743 N N . GLU A 1 9 ? 6.736 14.101 -4.978 1.00 61.12 9 GLU A N 3
ATOM 2744 C CA . GLU A 1 9 ? 6.412 15.326 -4.258 1.00 15.42 9 GLU A CA 3
ATOM 2745 C C . GLU A 1 9 ? 6.503 16.540 -5.179 1.00 22.50 9 GLU A C 3
ATOM 2746 O O . GLU A 1 9 ? 5.830 17.548 -4.963 1.00 61.14 9 GLU A O 3
ATOM 2758 N N . ILE A 1 10 ? 7.341 16.434 -6.205 1.00 31.21 10 ILE A N 3
ATOM 2759 C CA . ILE A 1 10 ? 7.521 17.521 -7.159 1.00 15.10 10 ILE A CA 3
ATOM 2760 C C . ILE A 1 10 ? 6.271 17.718 -8.010 1.00 73.32 10 ILE A C 3
ATOM 2761 O O . ILE A 1 10 ? 5.714 18.814 -8.070 1.00 54.04 10 ILE A O 3
ATOM 2777 N N . PHE A 1 11 ? 5.834 16.648 -8.666 1.00 33.42 11 PHE A N 3
ATOM 2778 C CA . PHE A 1 11 ? 4.648 16.702 -9.514 1.00 24.44 11 PHE A CA 3
ATOM 2779 C C . PHE A 1 11 ? 3.392 16.930 -8.678 1.00 61.30 11 PHE A C 3
ATOM 2780 O O . PHE A 1 11 ? 2.416 17.512 -9.151 1.00 4.41 11 PHE A O 3
ATOM 2797 N N . SER A 1 12 ? 3.424 16.465 -7.433 1.00 43.20 12 SER A N 3
ATOM 2798 C CA . SER A 1 12 ? 2.287 16.614 -6.532 1.00 44.00 12 SER A CA 3
ATOM 2799 C C . SER A 1 12 ? 2.206 18.038 -5.990 1.00 43.04 12 SER A C 3
ATOM 2800 O O . SER A 1 12 ? 1.139 18.652 -5.982 1.00 1.11 12 SER A O 3
ATOM 2808 N N . LYS A 1 13 ? 3.342 18.558 -5.538 1.00 64.14 13 LYS A N 3
ATOM 2809 C CA . LYS A 1 13 ? 3.403 19.910 -4.995 1.00 61.25 13 LYS A CA 3
ATOM 2810 C C . LYS A 1 13 ? 3.014 20.939 -6.052 1.00 63.55 13 LYS A C 3
ATOM 2811 O O . LYS A 1 13 ? 2.148 21.783 -5.822 1.00 64.25 13 LYS A O 3
ATOM 2830 N N . VAL A 1 14 ? 3.659 20.861 -7.212 1.00 40.34 14 VAL A N 3
ATOM 2831 C CA . VAL A 1 14 ? 3.379 21.784 -8.306 1.00 14.12 14 VAL A CA 3
ATOM 2832 C C . VAL A 1 14 ? 1.933 21.660 -8.773 1.00 33.32 14 VAL A C 3
ATOM 2833 O O . VAL A 1 14 ? 1.290 22.655 -9.109 1.00 24.23 14 VAL A O 3
ATOM 2846 N N . ARG A 1 15 ? 1.426 20.431 -8.791 1.00 2.10 15 ARG A N 3
ATOM 2847 C CA . ARG A 1 15 ? 0.056 20.176 -9.218 1.00 14.05 15 ARG A CA 3
ATOM 2848 C C . ARG A 1 15 ? -0.941 20.753 -8.217 1.00 35.22 15 ARG A C 3
ATOM 2849 O O . ARG A 1 15 ? -2.028 21.194 -8.592 1.00 20.54 15 ARG A O 3
ATOM 2870 N N . SER A 1 16 ? -0.564 20.746 -6.942 1.00 72.43 16 SER A N 3
ATOM 2871 C CA . SER A 1 16 ? -1.427 21.264 -5.887 1.00 23.12 16 SER A CA 3
ATOM 2872 C C . SER A 1 16 ? -1.678 22.757 -6.075 1.00 23.05 16 SER A C 3
ATOM 2873 O O . SER A 1 16 ? -2.675 23.295 -5.592 1.00 43.22 16 SER A O 3
ATOM 2881 N N . ILE A 1 17 ? -0.766 23.420 -6.778 1.00 72.34 17 ILE A N 3
ATOM 2882 C CA . ILE A 1 17 ? -0.889 24.850 -7.031 1.00 45.11 17 ILE A CA 3
ATOM 2883 C C . ILE A 1 17 ? -1.977 25.135 -8.060 1.00 41.33 17 ILE A C 3
ATOM 2884 O O . ILE A 1 17 ? -2.892 25.920 -7.809 1.00 51.04 17 ILE A O 3
ATOM 2900 N N . ILE A 1 18 ? -1.872 24.492 -9.218 1.00 62.01 18 ILE A N 3
ATOM 2901 C CA . ILE A 1 18 ? -2.849 24.674 -10.284 1.00 41.42 18 ILE A CA 3
ATOM 2902 C C . ILE A 1 18 ? -4.146 23.935 -9.974 1.00 22.31 18 ILE A C 3
ATOM 2903 O O . ILE A 1 18 ? -5.226 24.352 -10.392 1.00 2.02 18 ILE A O 3
ATOM 2919 N N . SER A 1 19 ? -4.031 22.835 -9.236 1.00 73.24 19 SER A N 3
ATOM 2920 C CA . SER A 1 19 ? -5.195 22.035 -8.871 1.00 4.11 19 SER A CA 3
ATOM 2921 C C . SER A 1 19 ? -6.302 22.916 -8.300 1.00 61.03 19 SER A C 3
ATOM 2922 O O . SER A 1 19 ? -7.485 22.607 -8.434 1.00 15.20 19 SER A O 3
ATOM 2930 N N . GLU A 1 20 ? -5.907 24.014 -7.664 1.00 11.31 20 GLU A N 3
ATOM 2931 C CA . GLU A 1 20 ? -6.866 24.940 -7.072 1.00 21.20 20 GLU A CA 3
ATOM 2932 C C . GLU A 1 20 ? -7.726 25.595 -8.149 1.00 62.00 20 GLU A C 3
ATOM 2933 O O . GLU A 1 20 ? -8.941 25.719 -7.997 1.00 4.15 20 GLU A O 3
ATOM 2945 N N . GLN A 1 21 ? -7.086 26.012 -9.236 1.00 45.34 21 GLN A N 3
ATOM 2946 C CA . GLN A 1 21 ? -7.791 26.656 -10.338 1.00 73.11 21 GLN A CA 3
ATOM 2947 C C . GLN A 1 21 ? -8.364 25.618 -11.298 1.00 44.21 21 GLN A C 3
ATOM 2948 O O . GLN A 1 21 ? -9.556 25.634 -11.607 1.00 61.23 21 GLN A O 3
ATOM 2962 N N . LEU A 1 22 ? -7.507 24.718 -11.767 1.00 31.50 22 LEU A N 3
ATOM 2963 C CA . LEU A 1 22 ? -7.927 23.671 -12.693 1.00 13.51 22 LEU A CA 3
ATOM 2964 C C . LEU A 1 22 ? -8.967 22.760 -12.049 1.00 53.12 22 LEU A C 3
ATOM 2965 O O . LEU A 1 22 ? -9.846 22.228 -12.728 1.00 14.53 22 LEU A O 3
ATOM 2981 N N . ASP A 1 23 ? -8.862 22.586 -10.736 1.00 72.05 23 ASP A N 3
ATOM 2982 C CA . ASP A 1 23 ? -9.796 21.742 -10.000 1.00 24.40 23 ASP A CA 3
ATOM 2983 C C . ASP A 1 23 ? -9.783 20.316 -10.543 1.00 15.11 23 ASP A C 3
ATOM 2984 O O . ASP A 1 23 ? -10.752 19.572 -10.386 1.00 42.02 23 ASP A O 3
ATOM 2993 N N . LYS A 1 24 ? -8.681 19.942 -11.183 1.00 60.40 24 LYS A N 3
ATOM 2994 C CA . LYS A 1 24 ? -8.541 18.606 -11.750 1.00 32.52 24 LYS A CA 3
ATOM 2995 C C . LYS A 1 24 ? -7.757 17.695 -10.810 1.00 41.21 24 LYS A C 3
ATOM 2996 O O . LYS A 1 24 ? -7.358 18.106 -9.720 1.00 52.11 24 LYS A O 3
ATOM 3015 N N . LYS A 1 25 ? -7.537 16.457 -11.240 1.00 14.24 25 LYS A N 3
ATOM 3016 C CA . LYS A 1 25 ? -6.798 15.489 -10.439 1.00 32.34 25 LYS A CA 3
ATOM 3017 C C . LYS A 1 25 ? -5.374 15.326 -10.960 1.00 21.25 25 LYS A C 3
ATOM 3018 O O . LYS A 1 25 ? -5.093 15.612 -12.123 1.00 2.23 25 LYS A O 3
ATOM 3037 N N . GLU A 1 26 ? -4.480 14.863 -10.091 1.00 11.00 26 GLU A N 3
ATOM 3038 C CA . GLU A 1 26 ? -3.085 14.662 -10.465 1.00 73.24 26 GLU A CA 3
ATOM 3039 C C . GLU A 1 26 ? -2.957 13.559 -11.512 1.00 45.03 26 GLU A C 3
ATOM 3040 O O . GLU A 1 26 ? -1.923 13.429 -12.168 1.00 61.32 26 GLU A O 3
ATOM 3052 N N . ASP A 1 27 ? -4.013 12.768 -11.662 1.00 60.31 27 ASP A N 3
ATOM 3053 C CA . ASP A 1 27 ? -4.020 11.676 -12.629 1.00 5.00 27 ASP A CA 3
ATOM 3054 C C . ASP A 1 27 ? -4.348 12.190 -14.027 1.00 53.30 27 ASP A C 3
ATOM 3055 O O . ASP A 1 27 ? -4.603 11.408 -14.942 1.00 64.01 27 ASP A O 3
ATOM 3064 N N . GLU A 1 28 ? -4.342 13.511 -14.183 1.00 71.52 28 GLU A N 3
ATOM 3065 C CA . GLU A 1 28 ? -4.642 14.128 -15.470 1.00 2.35 28 GLU A CA 3
ATOM 3066 C C . GLU A 1 28 ? -3.466 13.980 -16.431 1.00 54.03 28 GLU A C 3
ATOM 3067 O O . GLU A 1 28 ? -3.624 14.113 -17.645 1.00 43.23 28 GLU A O 3
ATOM 3079 N N . ILE A 1 29 ? -2.289 13.704 -15.880 1.00 14.33 29 ILE A N 3
ATOM 3080 C CA . ILE A 1 29 ? -1.088 13.538 -16.688 1.00 21.52 29 ILE A CA 3
ATOM 3081 C C . ILE A 1 29 ? -1.356 12.643 -17.893 1.00 61.32 29 ILE A C 3
ATOM 3082 O O . ILE A 1 29 ? -1.519 11.430 -17.757 1.00 24.43 29 ILE A O 3
ATOM 3098 N N . THR A 1 30 ? -1.399 13.249 -19.076 1.00 12.14 30 THR A N 3
ATOM 3099 C CA . THR A 1 30 ? -1.647 12.508 -20.306 1.00 5.01 30 THR A CA 3
ATOM 3100 C C . THR A 1 30 ? -1.347 13.363 -21.532 1.00 61.42 30 THR A C 3
ATOM 3101 O O . THR A 1 30 ? -1.165 14.576 -21.427 1.00 43.14 30 THR A O 3
ATOM 3112 N N . THR A 1 31 ? -1.298 12.722 -22.696 1.00 45.43 31 THR A N 3
ATOM 3113 C CA . THR A 1 31 ? -1.019 13.424 -23.943 1.00 75.02 31 THR A CA 3
ATOM 3114 C C . THR A 1 31 ? -2.268 14.120 -24.473 1.00 32.41 31 THR A C 3
ATOM 3115 O O . THR A 1 31 ? -2.201 14.892 -25.429 1.00 14.41 31 THR A O 3
ATOM 3126 N N . ASP A 1 32 ? -3.406 13.841 -23.846 1.00 23.00 32 ASP A N 3
ATOM 3127 C CA . ASP A 1 32 ? -4.670 14.442 -24.254 1.00 34.14 32 ASP A CA 3
ATOM 3128 C C . ASP A 1 32 ? -5.046 15.597 -23.330 1.00 61.42 32 ASP A C 3
ATOM 3129 O O . ASP A 1 32 ? -6.223 15.921 -23.173 1.00 1.13 32 ASP A O 3
ATOM 3138 N N . SER A 1 33 ? -4.038 16.213 -22.721 1.00 62.41 33 SER A N 3
ATOM 3139 C CA . SER A 1 33 ? -4.262 17.328 -21.809 1.00 54.13 33 SER A CA 3
ATOM 3140 C C . SER A 1 33 ? -3.462 18.553 -22.242 1.00 22.25 33 SER A C 3
ATOM 3141 O O . SER A 1 33 ? -4.001 19.655 -22.347 1.00 63.31 33 SER A O 3
ATOM 3149 N N . ARG A 1 34 ? -2.172 18.351 -22.490 1.00 41.11 34 ARG A N 3
ATOM 3150 C CA . ARG A 1 34 ? -1.296 19.438 -22.910 1.00 3.23 34 ARG A CA 3
ATOM 3151 C C . ARG A 1 34 ? -1.211 20.515 -21.832 1.00 52.21 34 ARG A C 3
ATOM 3152 O O . ARG A 1 34 ? -1.780 20.371 -20.750 1.00 12.32 34 ARG A O 3
ATOM 3173 N N . PHE A 1 35 ? -0.497 21.594 -22.136 1.00 20.13 35 PHE A N 3
ATOM 3174 C CA . PHE A 1 35 ? -0.337 22.695 -21.193 1.00 25.20 35 PHE A CA 3
ATOM 3175 C C . PHE A 1 35 ? -1.669 23.395 -20.943 1.00 1.14 35 PHE A C 3
ATOM 3176 O O . PHE A 1 35 ? -1.896 23.958 -19.871 1.00 60.53 35 PHE A O 3
ATOM 3193 N N . VAL A 1 36 ? -2.547 23.357 -21.940 1.00 33.24 36 VAL A N 3
ATOM 3194 C CA . VAL A 1 36 ? -3.858 23.987 -21.829 1.00 24.43 36 VAL A CA 3
ATOM 3195 C C . VAL A 1 36 ? -4.675 23.360 -20.705 1.00 73.20 36 VAL A C 3
ATOM 3196 O O . VAL A 1 36 ? -5.232 24.063 -19.863 1.00 3.43 36 VAL A O 3
ATOM 3209 N N . GLU A 1 37 ? -4.743 22.032 -20.699 1.00 42.12 37 GLU A N 3
ATOM 3210 C CA . GLU A 1 37 ? -5.493 21.311 -19.678 1.00 73.42 37 GLU A CA 3
ATOM 3211 C C . GLU A 1 37 ? -4.640 21.086 -18.433 1.00 34.20 37 GLU A C 3
ATOM 3212 O O . GLU A 1 37 ? -5.008 21.499 -17.333 1.00 44.30 37 GLU A O 3
ATOM 3224 N N . ASP A 1 38 ? -3.501 20.428 -18.615 1.00 21.43 38 ASP A N 3
ATOM 3225 C CA . ASP A 1 38 ? -2.595 20.148 -17.507 1.00 63.50 38 ASP A CA 3
ATOM 3226 C C . ASP A 1 38 ? -2.185 21.436 -16.801 1.00 13.23 38 ASP A C 3
ATOM 3227 O O . ASP A 1 38 ? -2.194 21.513 -15.571 1.00 61.43 38 ASP A O 3
ATOM 3236 N N . LEU A 1 39 ? -1.826 22.446 -17.585 1.00 53.32 39 LEU A N 3
ATOM 3237 C CA . LEU A 1 39 ? -1.412 23.732 -17.035 1.00 52.52 39 LEU A CA 3
ATOM 3238 C C . LEU A 1 39 ? -2.474 24.799 -17.286 1.00 23.14 39 LEU A C 3
ATOM 3239 O O . LEU A 1 39 ? -3.505 24.530 -17.900 1.00 62.21 39 LEU A O 3
ATOM 3255 N N . ASN A 1 40 ? -2.212 26.011 -16.807 1.00 20.21 40 ASN A N 3
ATOM 3256 C CA . ASN A 1 40 ? -3.144 27.119 -16.980 1.00 73.24 40 ASN A CA 3
ATOM 3257 C C . ASN A 1 40 ? -2.556 28.186 -17.898 1.00 71.04 40 ASN A C 3
ATOM 3258 O O . ASN A 1 40 ? -2.701 29.382 -17.649 1.00 54.32 40 ASN A O 3
ATOM 3269 N N . ALA A 1 41 ? -1.892 27.744 -18.961 1.00 70.33 41 ALA A N 3
ATOM 3270 C CA . ALA A 1 41 ? -1.284 28.660 -19.918 1.00 53.11 41 ALA A CA 3
ATOM 3271 C C . ALA A 1 41 ? -1.096 27.991 -21.275 1.00 42.24 41 ALA A C 3
ATOM 3272 O O . ALA A 1 41 ? -1.126 26.765 -21.383 1.00 51.25 41 ALA A O 3
ATOM 3279 N N . ASP A 1 42 ? -0.902 28.804 -22.308 1.00 71.23 42 ASP A N 3
ATOM 3280 C CA . ASP A 1 42 ? -0.708 28.290 -23.659 1.00 53.34 42 ASP A CA 3
ATOM 3281 C C . ASP A 1 42 ? 0.772 28.061 -23.946 1.00 43.25 42 ASP A C 3
ATOM 3282 O O . ASP A 1 42 ? 1.638 28.656 -23.305 1.00 24.41 42 ASP A O 3
ATOM 3291 N N . SER A 1 43 ? 1.055 27.195 -24.914 1.00 62.20 43 SER A N 3
ATOM 3292 C CA . SER A 1 43 ? 2.431 26.883 -25.283 1.00 1.21 43 SER A CA 3
ATOM 3293 C C . SER A 1 43 ? 3.234 28.160 -25.512 1.00 64.25 43 SER A C 3
ATOM 3294 O O . SER A 1 43 ? 4.451 28.184 -25.324 1.00 24.10 43 SER A O 3
ATOM 3302 N N . LEU A 1 44 ? 2.545 29.219 -25.921 1.00 0.43 44 LEU A N 3
ATOM 3303 C CA . LEU A 1 44 ? 3.193 30.501 -26.177 1.00 14.33 44 LEU A CA 3
ATOM 3304 C C . LEU A 1 44 ? 4.047 30.927 -24.987 1.00 31.00 44 LEU A C 3
ATOM 3305 O O . LEU A 1 44 ? 5.208 31.304 -25.147 1.00 12.30 44 LEU A O 3
ATOM 3321 N N . ASP A 1 45 ? 3.465 30.862 -23.794 1.00 64.44 45 ASP A N 3
ATOM 3322 C CA . ASP A 1 45 ? 4.174 31.237 -22.576 1.00 42.15 45 ASP A CA 3
ATOM 3323 C C . ASP A 1 45 ? 5.082 30.105 -22.105 1.00 52.20 45 ASP A C 3
ATOM 3324 O O . ASP A 1 45 ? 6.051 30.335 -21.381 1.00 62.42 45 ASP A O 3
ATOM 3333 N N . ILE A 1 46 ? 4.760 28.884 -22.519 1.00 41.41 46 ILE A N 3
ATOM 3334 C CA . ILE A 1 46 ? 5.546 27.717 -22.139 1.00 4.41 46 ILE A CA 3
ATOM 3335 C C . ILE A 1 46 ? 6.866 27.672 -22.901 1.00 5.10 46 ILE A C 3
ATOM 3336 O O . ILE A 1 46 ? 7.849 27.100 -22.428 1.00 73.54 46 ILE A O 3
ATOM 3352 N N . TYR A 1 47 ? 6.883 28.281 -24.082 1.00 33.44 47 TYR A N 3
ATOM 3353 C CA . TYR A 1 47 ? 8.082 28.309 -24.910 1.00 42.51 47 TYR A CA 3
ATOM 3354 C C . TYR A 1 47 ? 9.284 28.804 -24.111 1.00 63.12 47 TYR A C 3
ATOM 3355 O O . TYR A 1 47 ? 10.312 28.131 -24.037 1.00 1.53 47 TYR A O 3
ATOM 3373 N N . GLU A 1 48 ? 9.146 29.984 -23.515 1.00 53.13 48 GLU A N 3
ATOM 3374 C CA . GLU A 1 48 ? 10.220 30.569 -22.722 1.00 0.32 48 GLU A CA 3
ATOM 3375 C C . GLU A 1 48 ? 10.388 29.825 -21.400 1.00 61.24 48 GLU A C 3
ATOM 3376 O O . GLU A 1 48 ? 11.479 29.787 -20.830 1.00 43.32 48 GLU A O 3
ATOM 3388 N N . LEU A 1 49 ? 9.300 29.234 -20.919 1.00 2.03 49 LEU A N 3
ATOM 3389 C CA . LEU A 1 49 ? 9.325 28.490 -19.664 1.00 4.41 49 LEU A CA 3
ATOM 3390 C C . LEU A 1 49 ? 10.334 27.348 -19.728 1.00 72.23 49 LEU A C 3
ATOM 3391 O O . LEU A 1 49 ? 11.280 27.295 -18.941 1.00 14.01 49 LEU A O 3
ATOM 3407 N N . LEU A 1 50 ? 10.127 26.436 -20.672 1.00 21.21 50 LEU A N 3
ATOM 3408 C CA . LEU A 1 50 ? 11.020 25.294 -20.841 1.00 54.43 50 LEU A CA 3
ATOM 3409 C C . LEU A 1 50 ? 12.365 25.735 -21.409 1.00 60.32 50 LEU A C 3
ATOM 3410 O O . LEU A 1 50 ? 13.410 25.191 -21.051 1.00 33.53 50 LEU A O 3
ATOM 3426 N N . TYR A 1 51 ? 12.332 26.724 -22.295 1.00 1.12 51 TYR A N 3
ATOM 3427 C CA . TYR A 1 51 ? 13.549 27.238 -22.913 1.00 32.24 51 TYR A CA 3
ATOM 3428 C C . TYR A 1 51 ? 14.559 27.665 -21.853 1.00 4.15 51 TYR A C 3
ATOM 3429 O O . TYR A 1 51 ? 15.739 27.318 -21.926 1.00 50.03 51 TYR A O 3
ATOM 3447 N N . LEU A 1 52 ? 14.089 28.420 -20.866 1.00 55.23 52 LEU A N 3
ATOM 3448 C CA . LEU A 1 52 ? 14.949 28.896 -19.789 1.00 24.32 52 LEU A CA 3
ATOM 3449 C C . LEU A 1 52 ? 15.196 27.795 -18.762 1.00 74.33 52 LEU A C 3
ATOM 3450 O O . LEU A 1 52 ? 16.222 27.784 -18.081 1.00 51.22 52 LEU A O 3
ATOM 3466 N N . LEU A 1 53 ? 14.249 26.868 -18.658 1.00 2.32 53 LEU A N 3
ATOM 3467 C CA . LEU A 1 53 ? 14.364 25.760 -17.716 1.00 11.32 53 LEU A CA 3
ATOM 3468 C C . LEU A 1 53 ? 15.492 24.816 -18.120 1.00 52.31 53 LEU A C 3
ATOM 3469 O O . LEU A 1 53 ? 16.363 24.494 -17.313 1.00 50.21 53 LEU A O 3
ATOM 3485 N N . GLU A 1 54 ? 15.469 24.379 -19.375 1.00 61.32 54 GLU A N 3
ATOM 3486 C CA . GLU A 1 54 ? 16.491 23.473 -19.886 1.00 61.22 54 GLU A CA 3
ATOM 3487 C C . GLU A 1 54 ? 17.864 24.138 -19.872 1.00 3.31 54 GLU A C 3
ATOM 3488 O O . GLU A 1 54 ? 18.882 23.480 -19.660 1.00 72.40 54 GLU A O 3
ATOM 3500 N N . GLU A 1 55 ? 17.883 25.448 -20.100 1.00 22.13 55 GLU A N 3
ATOM 3501 C CA . GLU A 1 55 ? 19.131 26.202 -20.114 1.00 41.04 55 GLU A CA 3
ATOM 3502 C C . GLU A 1 55 ? 19.791 26.189 -18.739 1.00 22.43 55 GLU A C 3
ATOM 3503 O O . GLU A 1 55 ? 20.974 26.500 -18.603 1.00 61.31 55 GLU A O 3
ATOM 3515 N N . ALA A 1 56 ? 19.017 25.827 -17.721 1.00 20.41 56 ALA A N 3
ATOM 3516 C CA . ALA A 1 56 ? 19.526 25.771 -16.356 1.00 72.01 56 ALA A CA 3
ATOM 3517 C C . ALA A 1 56 ? 20.126 24.403 -16.049 1.00 54.01 56 ALA A C 3
ATOM 3518 O O . ALA A 1 56 ? 20.918 24.256 -15.119 1.00 3.34 56 ALA A O 3
ATOM 3525 N N . PHE A 1 57 ? 19.742 23.404 -16.836 1.00 73.44 57 PHE A N 3
ATOM 3526 C CA . PHE A 1 57 ? 20.241 22.046 -16.647 1.00 54.53 57 PHE A CA 3
ATOM 3527 C C . PHE A 1 57 ? 21.249 21.682 -17.732 1.00 64.45 57 PHE A C 3
ATOM 3528 O O . PHE A 1 57 ? 21.685 20.534 -17.830 1.00 13.21 57 PHE A O 3
ATOM 3545 N N . ASP A 1 58 ? 21.616 22.666 -18.546 1.00 73.20 58 ASP A N 3
ATOM 3546 C CA . ASP A 1 58 ? 22.573 22.450 -19.624 1.00 63.05 58 ASP A CA 3
ATOM 3547 C C . ASP A 1 58 ? 22.176 21.244 -20.471 1.00 1.53 58 ASP A C 3
ATOM 3548 O O . ASP A 1 58 ? 22.838 20.207 -20.440 1.00 42.05 58 ASP A O 3
ATOM 3557 N N . ASP A 1 59 ? 21.091 21.388 -21.224 1.00 1.44 59 ASP A N 3
ATOM 3558 C CA . ASP A 1 59 ? 20.605 20.311 -22.078 1.00 42.54 59 ASP A CA 3
ATOM 3559 C C . ASP A 1 59 ? 19.589 20.836 -23.088 1.00 71.41 59 ASP A C 3
ATOM 3560 O O . ASP A 1 59 ? 18.635 21.524 -22.725 1.00 74.40 59 ASP A O 3
ATOM 3569 N N . LYS A 1 60 ? 19.801 20.507 -24.358 1.00 35.30 60 LYS A N 3
ATOM 3570 C CA . LYS A 1 60 ? 18.904 20.943 -25.422 1.00 12.34 60 LYS A CA 3
ATOM 3571 C C . LYS A 1 60 ? 17.551 20.247 -25.313 1.00 10.24 60 LYS A C 3
ATOM 3572 O O . LYS A 1 60 ? 17.481 19.031 -25.133 1.00 62.02 60 LYS A O 3
ATOM 3591 N N . ILE A 1 61 ? 16.480 21.025 -25.424 1.00 13.34 61 ILE A N 3
ATOM 3592 C CA . ILE A 1 61 ? 15.130 20.482 -25.340 1.00 54.10 61 ILE A CA 3
ATOM 3593 C C . ILE A 1 61 ? 14.813 19.609 -26.549 1.00 73.41 61 ILE A C 3
ATOM 3594 O O . ILE A 1 61 ? 14.471 18.432 -26.424 1.00 0.50 61 ILE A O 3
ATOM 3610 N N . PRO A 1 62 ? 14.930 20.195 -27.750 1.00 11.13 62 PRO A N 3
ATOM 3611 C CA . PRO A 1 62 ? 14.663 19.488 -29.006 1.00 33.24 62 PRO A CA 3
ATOM 3612 C C . PRO A 1 62 ? 15.717 18.430 -29.311 1.00 23.53 62 PRO A C 3
ATOM 3613 O O . PRO A 1 62 ? 15.615 17.707 -30.301 1.00 30.50 62 PRO A O 3
ATOM 3624 N N . GLU A 1 63 ? 16.729 18.345 -28.453 1.00 24.31 63 GLU A N 3
ATOM 3625 C CA . GLU A 1 63 ? 17.803 17.374 -28.633 1.00 13.05 63 GLU A CA 3
ATOM 3626 C C . GLU A 1 63 ? 17.716 16.267 -27.585 1.00 43.43 63 GLU A C 3
ATOM 3627 O O . GLU A 1 63 ? 17.461 15.109 -27.911 1.00 61.10 63 GLU A O 3
ATOM 3639 N N . ASN A 1 64 ? 17.932 16.634 -26.326 1.00 53.31 64 ASN A N 3
ATOM 3640 C CA . ASN A 1 64 ? 17.880 15.673 -25.230 1.00 55.25 64 ASN A CA 3
ATOM 3641 C C . ASN A 1 64 ? 16.439 15.278 -24.921 1.00 54.52 64 ASN A C 3
ATOM 3642 O O . ASN A 1 64 ? 16.069 14.110 -25.028 1.00 31.32 64 ASN A O 3
ATOM 3653 N N . GLU A 1 65 ? 15.630 16.262 -24.538 1.00 44.14 65 GLU A N 3
ATOM 3654 C CA . GLU A 1 65 ? 14.230 16.017 -24.214 1.00 22.34 65 GLU A CA 3
ATOM 3655 C C . GLU A 1 65 ? 13.511 15.345 -25.380 1.00 30.44 65 GLU A C 3
ATOM 3656 O O . GLU A 1 65 ? 12.762 14.387 -25.191 1.00 71.53 65 GLU A O 3
ATOM 3668 N N . ALA A 1 66 ? 13.744 15.855 -26.584 1.00 63.23 66 ALA A N 3
ATOM 3669 C CA . ALA A 1 66 ? 13.121 15.304 -27.781 1.00 73.01 66 ALA A CA 3
ATOM 3670 C C . ALA A 1 66 ? 13.356 13.801 -27.880 1.00 62.45 66 ALA A C 3
ATOM 3671 O O . ALA A 1 66 ? 12.594 13.085 -28.529 1.00 12.14 66 ALA A O 3
ATOM 3678 N N . ASN A 1 67 ? 14.417 13.329 -27.234 1.00 63.53 67 ASN A N 3
ATOM 3679 C CA . ASN A 1 67 ? 14.754 11.910 -27.251 1.00 72.43 67 ASN A CA 3
ATOM 3680 C C . ASN A 1 67 ? 13.571 11.064 -26.788 1.00 2.53 67 ASN A C 3
ATOM 3681 O O . ASN A 1 67 ? 13.435 9.905 -27.176 1.00 31.10 67 ASN A O 3
ATOM 3692 N N . GLU A 1 68 ? 12.719 11.655 -25.956 1.00 31.14 68 GLU A N 3
ATOM 3693 C CA . GLU A 1 68 ? 11.548 10.956 -25.439 1.00 62.32 68 GLU A CA 3
ATOM 3694 C C . GLU A 1 68 ? 10.474 11.946 -24.999 1.00 35.31 68 GLU A C 3
ATOM 3695 O O . GLU A 1 68 ? 9.819 11.753 -23.974 1.00 53.12 68 GLU A O 3
ATOM 3707 N N . PHE A 1 69 ? 10.298 13.006 -25.780 1.00 44.14 69 PHE A N 3
ATOM 3708 C CA . PHE A 1 69 ? 9.305 14.028 -25.471 1.00 71.23 69 PHE A CA 3
ATOM 3709 C C . PHE A 1 69 ? 8.025 13.801 -26.270 1.00 52.14 69 PHE A C 3
ATOM 3710 O O . PHE A 1 69 ? 8.048 13.192 -27.339 1.00 45.34 69 PHE A O 3
ATOM 3727 N N . GLU A 1 70 ? 6.909 14.295 -25.742 1.00 43.34 70 GLU A N 3
ATOM 3728 C CA . GLU A 1 70 ? 5.619 14.145 -26.406 1.00 4.33 70 GLU A CA 3
ATOM 3729 C C . GLU A 1 70 ? 4.623 15.184 -25.899 1.00 41.32 70 GLU A C 3
ATOM 3730 O O . GLU A 1 70 ? 4.115 16.001 -26.668 1.00 54.10 70 GLU A O 3
ATOM 3742 N N . THR A 1 71 ? 4.348 15.147 -24.599 1.00 74.01 71 THR A N 3
ATOM 3743 C CA . THR A 1 71 ? 3.412 16.083 -23.989 1.00 75.31 71 THR A CA 3
ATOM 3744 C C . THR A 1 71 ? 3.836 16.438 -22.569 1.00 2.11 71 THR A C 3
ATOM 3745 O O . THR A 1 71 ? 4.876 15.986 -22.090 1.00 3.23 71 THR A O 3
ATOM 3756 N N . VAL A 1 72 ? 3.024 17.250 -21.899 1.00 5.00 72 VAL A N 3
ATOM 3757 C CA . VAL A 1 72 ? 3.316 17.665 -20.532 1.00 34.32 72 VAL A CA 3
ATOM 3758 C C . VAL A 1 72 ? 3.646 16.464 -19.652 1.00 11.20 72 VAL A C 3
ATOM 3759 O O . VAL A 1 72 ? 4.540 16.526 -18.809 1.00 52.21 72 VAL A O 3
ATOM 3772 N N . GLY A 1 73 ? 2.918 15.370 -19.855 1.00 15.43 73 GLY A N 3
ATOM 3773 C CA . GLY A 1 73 ? 3.148 14.170 -19.073 1.00 24.04 73 GLY A CA 3
ATOM 3774 C C . GLY A 1 73 ? 4.610 13.769 -19.044 1.00 11.05 73 GLY A C 3
ATOM 3775 O O . GLY A 1 73 ? 5.158 13.471 -17.982 1.00 72.31 73 GLY A O 3
ATOM 3779 N N . ASP A 1 74 ? 5.243 13.760 -20.212 1.00 15.14 74 ASP A N 3
ATOM 3780 C CA . ASP A 1 74 ? 6.650 13.392 -20.316 1.00 73.03 74 ASP A CA 3
ATOM 3781 C C . ASP A 1 74 ? 7.518 14.315 -19.467 1.00 14.22 74 ASP A C 3
ATOM 3782 O O . ASP A 1 74 ? 8.479 13.875 -18.836 1.00 73.52 74 ASP A O 3
ATOM 3791 N N . VAL A 1 75 ? 7.173 15.599 -19.456 1.00 33.12 75 VAL A N 3
ATOM 3792 C CA . VAL A 1 75 ? 7.920 16.585 -18.684 1.00 71.30 75 VAL A CA 3
ATOM 3793 C C . VAL A 1 75 ? 7.848 16.284 -17.191 1.00 75.32 75 VAL A C 3
ATOM 3794 O O . VAL A 1 75 ? 8.858 16.326 -16.489 1.00 34.04 75 VAL A O 3
ATOM 3807 N N . VAL A 1 76 ? 6.646 15.979 -16.712 1.00 74.01 76 VAL A N 3
ATOM 3808 C CA . VAL A 1 76 ? 6.441 15.669 -15.302 1.00 73.13 76 VAL A CA 3
ATOM 3809 C C . VAL A 1 76 ? 7.402 14.583 -14.833 1.00 62.21 76 VAL A C 3
ATOM 3810 O O . VAL A 1 76 ? 8.058 14.723 -13.802 1.00 12.43 76 VAL A O 3
ATOM 3823 N N . ASN A 1 77 ? 7.481 13.499 -15.599 1.00 2.14 77 ASN A N 3
ATOM 3824 C CA . ASN A 1 77 ? 8.363 12.388 -15.261 1.00 62.32 77 ASN A CA 3
ATOM 3825 C C . ASN A 1 77 ? 9.819 12.740 -15.554 1.00 35.01 77 ASN A C 3
ATOM 3826 O O . ASN A 1 77 ? 10.738 12.144 -14.992 1.00 52.01 77 ASN A O 3
ATOM 3837 N N . PHE A 1 78 ? 10.020 13.713 -16.436 1.00 61.24 78 PHE A N 3
ATOM 3838 C CA . PHE A 1 78 ? 11.363 14.145 -16.804 1.00 63.14 78 PHE A CA 3
ATOM 3839 C C . PHE A 1 78 ? 12.017 14.919 -15.664 1.00 3.14 78 PHE A C 3
ATOM 3840 O O . PHE A 1 78 ? 13.062 14.520 -15.147 1.00 54.14 78 PHE A O 3
ATOM 3857 N N . ILE A 1 79 ? 11.396 16.028 -15.276 1.00 73.34 79 ILE A N 3
ATOM 3858 C CA . ILE A 1 79 ? 11.916 16.858 -14.197 1.00 63.50 79 ILE A CA 3
ATOM 3859 C C . ILE A 1 79 ? 11.865 16.120 -12.863 1.00 41.31 79 ILE A C 3
ATOM 3860 O O . ILE A 1 79 ? 12.591 16.456 -11.927 1.00 62.21 79 ILE A O 3
ATOM 3876 N N . LYS A 1 80 ? 11.003 15.112 -12.783 1.00 41.33 80 LYS A N 3
ATOM 3877 C CA . LYS A 1 80 ? 10.858 14.324 -11.566 1.00 30.35 80 LYS A CA 3
ATOM 3878 C C . LYS A 1 80 ? 12.140 13.556 -11.258 1.00 73.15 80 LYS A C 3
ATOM 3879 O O . LYS A 1 80 ? 12.682 13.647 -10.157 1.00 13.02 80 LYS A O 3
ATOM 3898 N N . LYS A 1 81 ? 12.621 12.800 -12.240 1.00 11.41 81 LYS A N 3
ATOM 3899 C CA . LYS A 1 81 ? 13.841 12.019 -12.076 1.00 73.55 81 LYS A CA 3
ATOM 3900 C C . LYS A 1 81 ? 15.076 12.897 -12.243 1.00 45.03 81 LYS A C 3
ATOM 3901 O O . LYS A 1 81 ? 16.089 12.694 -11.573 1.00 61.43 81 LYS A O 3
ATOM 3920 N N . ARG A 1 82 ? 14.986 13.874 -13.139 1.00 53.33 82 ARG A N 3
ATOM 3921 C CA . ARG A 1 82 ? 16.097 14.784 -13.393 1.00 75.32 82 ARG A CA 3
ATOM 3922 C C . ARG A 1 82 ? 16.572 15.436 -12.098 1.00 63.33 82 ARG A C 3
ATOM 3923 O O . ARG A 1 82 ? 17.772 15.511 -11.832 1.00 61.13 82 ARG A O 3
ATOM 3944 N N . LYS A 1 83 ? 15.624 15.907 -11.296 1.00 33.52 83 LYS A N 3
ATOM 3945 C CA . LYS A 1 83 ? 15.944 16.552 -10.028 1.00 70.21 83 LYS A CA 3
ATOM 3946 C C . LYS A 1 83 ? 15.948 15.539 -8.888 1.00 20.33 83 LYS A C 3
ATOM 3947 O O . LYS A 1 83 ? 16.814 15.576 -8.014 1.00 53.14 83 LYS A O 3
ATOM 3966 N N . GLY A 1 84 ? 14.975 14.633 -8.903 1.00 72.22 84 GLY A N 3
ATOM 3967 C CA . GLY A 1 84 ? 14.886 13.622 -7.866 1.00 30.30 84 GLY A CA 3
ATOM 3968 C C . GLY A 1 84 ? 14.392 12.290 -8.395 1.00 53.12 84 GLY A C 3
ATOM 3969 O O . GLY A 1 84 ? 13.928 11.444 -7.630 1.00 41.25 84 GLY A O 3
ATOM 3973 N N . GLY A 1 1 ? 6.348 1.676 -9.248 1.00 51.20 1 GLY A N 4
ATOM 3974 C CA . GLY A 1 1 ? 7.265 2.313 -8.320 1.00 72.54 1 GLY A CA 4
ATOM 3975 C C . GLY A 1 1 ? 6.629 2.585 -6.972 1.00 12.13 1 GLY A C 4
ATOM 3976 O O . GLY A 1 1 ? 5.415 2.468 -6.799 1.00 5.14 1 GLY A O 4
ATOM 3980 N N . PRO A 1 2 ? 7.459 2.956 -5.986 1.00 0.41 2 PRO A N 4
ATOM 3981 C CA . PRO A 1 2 ? 6.993 3.253 -4.628 1.00 31.30 2 PRO A CA 4
ATOM 3982 C C . PRO A 1 2 ? 6.181 4.542 -4.562 1.00 73.52 2 PRO A C 4
ATOM 3983 O O . PRO A 1 2 ? 5.097 4.575 -3.981 1.00 72.31 2 PRO A O 4
ATOM 3994 N N . GLY A 1 3 ? 6.712 5.602 -5.163 1.00 2.23 3 GLY A N 4
ATOM 3995 C CA . GLY A 1 3 ? 6.022 6.879 -5.161 1.00 24.03 3 GLY A CA 4
ATOM 3996 C C . GLY A 1 3 ? 5.976 7.511 -3.784 1.00 21.24 3 GLY A C 4
ATOM 3997 O O . GLY A 1 3 ? 5.100 8.326 -3.496 1.00 74.13 3 GLY A O 4
ATOM 4001 N N . SER A 1 4 ? 6.921 7.133 -2.929 1.00 22.12 4 SER A N 4
ATOM 4002 C CA . SER A 1 4 ? 6.982 7.664 -1.572 1.00 54.00 4 SER A CA 4
ATOM 4003 C C . SER A 1 4 ? 8.315 8.361 -1.320 1.00 40.34 4 SER A C 4
ATOM 4004 O O . SER A 1 4 ? 8.971 8.122 -0.307 1.00 43.13 4 SER A O 4
ATOM 4012 N N . MET A 1 5 ? 8.709 9.225 -2.251 1.00 33.03 5 MET A N 4
ATOM 4013 C CA . MET A 1 5 ? 9.963 9.959 -2.130 1.00 23.52 5 MET A CA 4
ATOM 4014 C C . MET A 1 5 ? 9.851 11.337 -2.774 1.00 24.30 5 MET A C 4
ATOM 4015 O O . MET A 1 5 ? 8.832 11.669 -3.379 1.00 33.42 5 MET A O 4
ATOM 4029 N N . ASP A 1 6 ? 10.905 12.135 -2.640 1.00 30.31 6 ASP A N 4
ATOM 4030 C CA . ASP A 1 6 ? 10.925 13.477 -3.210 1.00 31.13 6 ASP A CA 4
ATOM 4031 C C . ASP A 1 6 ? 10.555 13.445 -4.689 1.00 70.33 6 ASP A C 4
ATOM 4032 O O . ASP A 1 6 ? 9.904 14.357 -5.196 1.00 52.02 6 ASP A O 4
ATOM 4041 N N . ASN A 1 7 ? 10.976 12.388 -5.377 1.00 21.15 7 ASN A N 4
ATOM 4042 C CA . ASN A 1 7 ? 10.690 12.238 -6.799 1.00 24.42 7 ASN A CA 4
ATOM 4043 C C . ASN A 1 7 ? 9.197 12.388 -7.072 1.00 61.25 7 ASN A C 4
ATOM 4044 O O . ASN A 1 7 ? 8.792 13.102 -7.990 1.00 4.21 7 ASN A O 4
ATOM 4055 N N . ASP A 1 8 ? 8.383 11.710 -6.270 1.00 42.43 8 ASP A N 4
ATOM 4056 C CA . ASP A 1 8 ? 6.934 11.769 -6.424 1.00 43.43 8 ASP A CA 4
ATOM 4057 C C . ASP A 1 8 ? 6.352 12.940 -5.639 1.00 54.41 8 ASP A C 4
ATOM 4058 O O . ASP A 1 8 ? 5.134 13.084 -5.534 1.00 1.31 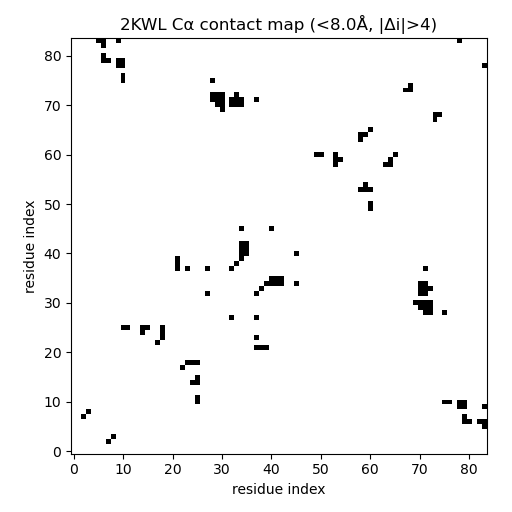8 ASP A O 4
ATOM 4067 N N . GLU A 1 9 ? 7.230 13.773 -5.089 1.00 51.22 9 GLU A N 4
ATOM 4068 C CA . GLU A 1 9 ? 6.801 14.930 -4.312 1.00 4.21 9 GLU A CA 4
ATOM 4069 C C . GLU A 1 9 ? 6.973 16.218 -5.113 1.00 20.40 9 GLU A C 4
ATOM 4070 O O . GLU A 1 9 ? 6.312 17.221 -4.844 1.00 3.23 9 GLU A O 4
ATOM 4082 N N . ILE A 1 10 ? 7.865 16.180 -6.097 1.00 54.44 10 ILE A N 4
ATOM 4083 C CA . ILE A 1 10 ? 8.123 17.343 -6.938 1.00 11.02 10 ILE A CA 4
ATOM 4084 C C . ILE A 1 10 ? 6.893 17.710 -7.761 1.00 41.23 10 ILE A C 4
ATOM 4085 O O . ILE A 1 10 ? 6.407 18.840 -7.701 1.00 32.30 10 ILE A O 4
ATOM 4101 N N . PHE A 1 11 ? 6.393 16.748 -8.530 1.00 24.14 11 PHE A N 4
ATOM 4102 C CA . PHE A 1 11 ? 5.219 16.969 -9.365 1.00 41.23 11 PHE A CA 4
ATOM 4103 C C . PHE A 1 11 ? 3.963 17.116 -8.511 1.00 4.41 11 PHE A C 4
ATOM 4104 O O . PHE A 1 11 ? 3.046 17.859 -8.860 1.00 34.40 11 PHE A O 4
ATOM 4121 N N . SER A 1 12 ? 3.931 16.403 -7.390 1.00 12.13 12 SER A N 4
ATOM 4122 C CA . SER A 1 12 ? 2.787 16.450 -6.487 1.00 12.22 12 SER A CA 4
ATOM 4123 C C . SER A 1 12 ? 2.699 17.805 -5.791 1.00 25.03 12 SER A C 4
ATOM 4124 O O . SER A 1 12 ? 1.621 18.386 -5.670 1.00 51.31 12 SER A O 4
ATOM 4132 N N . LYS A 1 13 ? 3.843 18.303 -5.333 1.00 64.24 13 LYS A N 4
ATOM 4133 C CA . LYS A 1 13 ? 3.899 19.589 -4.650 1.00 5.51 13 LYS A CA 4
ATOM 4134 C C . LYS A 1 13 ? 3.575 20.730 -5.609 1.00 61.05 13 LYS A C 4
ATOM 4135 O O . LYS A 1 13 ? 2.780 21.615 -5.292 1.00 71.51 13 LYS A O 4
ATOM 4154 N N . VAL A 1 14 ? 4.195 20.703 -6.785 1.00 72.42 14 VAL A N 4
ATOM 4155 C CA . VAL A 1 14 ? 3.970 21.733 -7.792 1.00 72.32 14 VAL A CA 4
ATOM 4156 C C . VAL A 1 14 ? 2.537 21.689 -8.312 1.00 44.14 14 VAL A C 4
ATOM 4157 O O . VAL A 1 14 ? 1.930 22.727 -8.576 1.00 43.14 14 VAL A O 4
ATOM 4170 N N . ARG A 1 15 ? 2.003 20.481 -8.457 1.00 13.11 15 ARG A N 4
ATOM 4171 C CA . ARG A 1 15 ? 0.641 20.302 -8.946 1.00 61.23 15 ARG A CA 4
ATOM 4172 C C . ARG A 1 15 ? -0.374 20.818 -7.931 1.00 30.13 15 ARG A C 4
ATOM 4173 O O . ARG A 1 15 ? -1.343 21.486 -8.291 1.00 71.13 15 ARG A O 4
ATOM 4194 N N . SER A 1 16 ? -0.145 20.503 -6.660 1.00 23.11 16 SER A N 4
ATOM 4195 C CA . SER A 1 16 ? -1.041 20.931 -5.593 1.00 32.15 16 SER A CA 4
ATOM 4196 C C . SER A 1 16 ? -1.253 22.441 -5.634 1.00 12.20 16 SER A C 4
ATOM 4197 O O . SER A 1 16 ? -2.272 22.949 -5.165 1.00 74.20 16 SER A O 4
ATOM 4205 N N . ILE A 1 17 ? -0.284 23.153 -6.198 1.00 44.03 17 ILE A N 4
ATOM 4206 C CA . ILE A 1 17 ? -0.364 24.605 -6.302 1.00 63.33 17 ILE A CA 4
ATOM 4207 C C . ILE A 1 17 ? -1.475 25.027 -7.257 1.00 73.10 17 ILE A C 4
ATOM 4208 O O . ILE A 1 17 ? -2.355 25.808 -6.894 1.00 74.02 17 ILE A O 4
ATOM 4224 N N . ILE A 1 18 ? -1.430 24.504 -8.478 1.00 4.03 18 ILE A N 4
ATOM 4225 C CA . ILE A 1 18 ? -2.435 24.824 -9.484 1.00 4.54 18 ILE A CA 4
ATOM 4226 C C . ILE A 1 18 ? -3.738 24.081 -9.214 1.00 55.03 18 ILE A C 4
ATOM 4227 O O . ILE A 1 18 ? -4.820 24.560 -9.554 1.00 50.45 18 ILE A O 4
ATOM 4243 N N . SER A 1 19 ? -3.628 22.908 -8.599 1.00 72.35 19 SER A N 4
ATOM 4244 C CA . SER A 1 19 ? -4.798 22.096 -8.286 1.00 14.24 19 SER A CA 4
ATOM 4245 C C . SER A 1 19 ? -5.866 22.931 -7.584 1.00 60.35 19 SER A C 4
ATOM 4246 O O . SER A 1 19 ? -7.060 22.666 -7.716 1.00 34.13 19 SER A O 4
ATOM 4254 N N . GLU A 1 20 ? -5.425 23.940 -6.840 1.00 21.43 20 GLU A N 4
ATOM 4255 C CA . GLU A 1 20 ? -6.342 24.813 -6.117 1.00 34.42 20 GLU A CA 4
ATOM 4256 C C . GLU A 1 20 ? -7.198 25.624 -7.085 1.00 51.13 20 GLU A C 4
ATOM 4257 O O . GLU A 1 20 ? -8.398 25.795 -6.875 1.00 35.14 20 GLU A O 4
ATOM 4269 N N . GLN A 1 21 ? -6.571 26.122 -8.146 1.00 64.51 21 GLN A N 4
ATOM 4270 C CA . GLN A 1 21 ? -7.274 26.916 -9.146 1.00 60.01 21 GLN A CA 4
ATOM 4271 C C . GLN A 1 21 ? -7.941 26.019 -10.183 1.00 74.31 21 GLN A C 4
ATOM 4272 O O . GLN A 1 21 ? -9.141 26.133 -10.438 1.00 71.32 21 GLN A O 4
ATOM 4286 N N . LEU A 1 22 ? -7.157 25.127 -10.779 1.00 35.24 22 LEU A N 4
ATOM 4287 C CA . LEU A 1 22 ? -7.672 24.209 -11.789 1.00 55.31 22 LEU A CA 4
ATOM 4288 C C . LEU A 1 22 ? -8.727 23.281 -11.195 1.00 22.22 22 LEU A C 4
ATOM 4289 O O . LEU A 1 22 ? -9.664 22.871 -11.879 1.00 55.34 22 LEU A O 4
ATOM 4305 N N . ASP A 1 23 ? -8.567 22.955 -9.917 1.00 74.50 23 ASP A N 4
ATOM 4306 C CA . ASP A 1 23 ? -9.507 22.077 -9.229 1.00 53.10 23 ASP A CA 4
ATOM 4307 C C . ASP A 1 23 ? -9.570 20.711 -9.905 1.00 51.01 23 ASP A C 4
ATOM 4308 O O . ASP A 1 23 ? -10.637 20.105 -10.007 1.00 40.14 23 ASP A O 4
ATOM 4317 N N . LYS A 1 24 ? -8.420 20.232 -10.367 1.00 30.44 24 LYS A N 4
ATOM 4318 C CA . LYS A 1 24 ? -8.343 18.937 -11.033 1.00 44.23 24 LYS A CA 4
ATOM 4319 C C . LYS A 1 24 ? -7.496 17.959 -10.225 1.00 70.13 24 LYS A C 4
ATOM 4320 O O . LYS A 1 24 ? -7.061 18.268 -9.116 1.00 25.42 24 LYS A O 4
ATOM 4339 N N . LYS A 1 25 ? -7.265 16.778 -10.789 1.00 1.01 25 LYS A N 4
ATOM 4340 C CA . LYS A 1 25 ? -6.468 15.755 -10.123 1.00 20.41 25 LYS A CA 4
ATOM 4341 C C . LYS A 1 25 ? -5.070 15.675 -10.727 1.00 5.52 25 LYS A C 4
ATOM 4342 O O . LYS A 1 25 ? -4.887 15.901 -11.923 1.00 1.25 25 LYS A O 4
ATOM 4361 N N . GLU A 1 26 ? -4.087 15.352 -9.892 1.00 43.31 26 GLU A N 4
ATOM 4362 C CA . GLU A 1 26 ? -2.705 15.243 -10.346 1.00 31.04 26 GLU A CA 4
ATOM 4363 C C . GLU A 1 26 ? -2.542 14.079 -11.319 1.00 34.23 26 GLU A C 4
ATOM 4364 O O . GLU A 1 26 ? -1.548 13.993 -12.040 1.00 31.35 26 GLU A O 4
ATOM 4376 N N . ASP A 1 27 ? -3.526 13.186 -11.333 1.00 25.43 27 ASP A N 4
ATOM 4377 C CA . ASP A 1 27 ? -3.493 12.026 -12.217 1.00 2.31 27 ASP A CA 4
ATOM 4378 C C . ASP A 1 27 ? -4.011 12.387 -13.606 1.00 4.43 27 ASP A C 4
ATOM 4379 O O . ASP A 1 27 ? -4.255 11.511 -14.434 1.00 64.02 27 ASP A O 4
ATOM 4388 N N . GLU A 1 28 ? -4.177 13.683 -13.851 1.00 44.35 28 GLU A N 4
ATOM 4389 C CA . GLU A 1 28 ? -4.667 14.159 -15.140 1.00 14.05 28 GLU A CA 4
ATOM 4390 C C . GLU A 1 28 ? -3.575 14.078 -16.202 1.00 21.12 28 GLU A C 4
ATOM 4391 O O . GLU A 1 28 ? -3.816 14.354 -17.377 1.00 71.54 28 GLU A O 4
ATOM 4403 N N . ILE A 1 29 ? -2.374 13.698 -15.779 1.00 2.52 29 ILE A N 4
ATOM 4404 C CA . ILE A 1 29 ? -1.245 13.581 -16.693 1.00 24.51 29 ILE A CA 4
ATOM 4405 C C . ILE A 1 29 ? -1.615 12.757 -17.921 1.00 75.43 29 ILE A C 4
ATOM 4406 O O . ILE A 1 29 ? -1.874 11.557 -17.824 1.00 31.55 29 ILE A O 4
ATOM 4422 N N . THR A 1 30 ? -1.638 13.409 -19.080 1.00 32.42 30 THR A N 4
ATOM 4423 C CA . THR A 1 30 ? -1.976 12.737 -20.328 1.00 54.02 30 THR A CA 4
ATOM 4424 C C . THR A 1 30 ? -1.598 13.592 -21.532 1.00 72.13 30 THR A C 4
ATOM 4425 O O . THR A 1 30 ? -1.430 14.806 -21.417 1.00 53.52 30 THR A O 4
ATOM 4436 N N . THR A 1 31 ? -1.466 12.951 -22.689 1.00 63.44 31 THR A N 4
ATOM 4437 C CA . THR A 1 31 ? -1.107 13.652 -23.915 1.00 42.33 31 THR A CA 4
ATOM 4438 C C . THR A 1 31 ? -2.319 14.345 -24.528 1.00 20.24 31 THR A C 4
ATOM 4439 O O . THR A 1 31 ? -2.189 15.126 -25.470 1.00 72.12 31 THR A O 4
ATOM 4450 N N . ASP A 1 32 ? -3.497 14.054 -23.986 1.00 5.23 32 ASP A N 4
ATOM 4451 C CA . ASP A 1 32 ? -4.733 14.651 -24.478 1.00 62.10 32 ASP A CA 4
ATOM 4452 C C . ASP A 1 32 ? -5.126 15.859 -23.634 1.00 55.33 32 ASP A C 4
ATOM 4453 O O . ASP A 1 32 ? -6.275 16.300 -23.662 1.00 53.50 32 ASP A O 4
ATOM 4462 N N . SER A 1 33 ? -4.166 16.389 -22.884 1.00 44.43 33 SER A N 4
ATOM 4463 C CA . SER A 1 33 ? -4.413 17.544 -22.028 1.00 71.15 33 SER A CA 4
ATOM 4464 C C . SER A 1 33 ? -3.617 18.755 -22.506 1.00 74.23 33 SER A C 4
ATOM 4465 O O . SER A 1 33 ? -4.172 19.834 -22.712 1.00 15.34 33 SER A O 4
ATOM 4473 N N . ARG A 1 34 ? -2.313 18.567 -22.681 1.00 75.52 34 ARG A N 4
ATOM 4474 C CA . ARG A 1 34 ? -1.440 19.643 -23.133 1.00 71.35 34 ARG A CA 4
ATOM 4475 C C . ARG A 1 34 ? -1.396 20.773 -22.110 1.00 3.42 34 ARG A C 4
ATOM 4476 O O . ARG A 1 34 ? -1.961 20.663 -21.022 1.00 32.42 34 ARG A O 4
ATOM 4497 N N . PHE A 1 35 ? -0.720 21.861 -22.466 1.00 24.32 35 PHE A N 4
ATOM 4498 C CA . PHE A 1 35 ? -0.600 23.011 -21.578 1.00 42.30 35 PHE A CA 4
ATOM 4499 C C . PHE A 1 35 ? -1.939 23.728 -21.433 1.00 51.11 35 PHE A C 4
ATOM 4500 O O . PHE A 1 35 ? -2.190 24.403 -20.434 1.00 71.24 35 PHE A O 4
ATOM 4517 N N . VAL A 1 36 ? -2.796 23.577 -22.438 1.00 12.01 36 VAL A N 4
ATOM 4518 C CA . VAL A 1 36 ? -4.110 24.209 -22.423 1.00 72.33 36 VAL A CA 4
ATOM 4519 C C . VAL A 1 36 ? -4.990 23.621 -21.326 1.00 12.22 36 VAL A C 4
ATOM 4520 O O . VAL A 1 36 ? -5.599 24.354 -20.547 1.00 73.20 36 VAL A O 4
ATOM 4533 N N . GLU A 1 37 ? -5.051 22.294 -21.270 1.00 53.43 37 GLU A N 4
ATOM 4534 C CA . GLU A 1 37 ? -5.858 21.609 -20.267 1.00 63.34 37 GLU A CA 4
ATOM 4535 C C . GLU A 1 37 ? -5.080 21.441 -18.965 1.00 43.24 37 GLU A C 4
ATOM 4536 O O . GLU A 1 37 ? -5.515 21.895 -17.907 1.00 33.41 37 GLU A O 4
ATOM 4548 N N . ASP A 1 38 ? -3.927 20.787 -19.052 1.00 70.41 38 ASP A N 4
ATOM 4549 C CA . ASP A 1 38 ? -3.087 20.559 -17.882 1.00 32.12 38 ASP A CA 4
ATOM 4550 C C . ASP A 1 38 ? -2.705 21.880 -17.222 1.00 44.11 38 ASP A C 4
ATOM 4551 O O . ASP A 1 38 ? -2.857 22.049 -16.012 1.00 12.05 38 ASP A O 4
ATOM 4560 N N . LEU A 1 39 ? -2.206 22.814 -18.025 1.00 20.41 39 LEU A N 4
ATOM 4561 C CA . LEU A 1 39 ? -1.800 24.120 -17.519 1.00 50.42 39 LEU A CA 4
ATOM 4562 C C . LEU A 1 39 ? -2.842 25.182 -17.856 1.00 0.30 39 LEU A C 4
ATOM 4563 O O . LEU A 1 39 ? -3.848 24.896 -18.504 1.00 24.51 39 LEU A O 4
ATOM 4579 N N . ASN A 1 40 ? -2.592 26.410 -17.413 1.00 15.31 40 ASN A N 4
ATOM 4580 C CA . ASN A 1 40 ? -3.508 27.516 -17.669 1.00 34.13 40 ASN A CA 4
ATOM 4581 C C . ASN A 1 40 ? -2.874 28.544 -18.600 1.00 65.25 40 ASN A C 4
ATOM 4582 O O . ASN A 1 40 ? -2.986 29.749 -18.380 1.00 55.35 40 ASN A O 4
ATOM 4593 N N . ALA A 1 41 ? -2.206 28.058 -19.642 1.00 33.30 41 ALA A N 4
ATOM 4594 C CA . ALA A 1 41 ? -1.556 28.933 -20.609 1.00 2.43 41 ALA A CA 4
ATOM 4595 C C . ALA A 1 41 ? -1.344 28.220 -21.940 1.00 3.33 41 ALA A C 4
ATOM 4596 O O . ALA A 1 41 ? -1.348 26.991 -22.004 1.00 20.23 41 ALA A O 4
ATOM 4603 N N . ASP A 1 42 ? -1.159 28.999 -23.000 1.00 12.11 42 ASP A N 4
ATOM 4604 C CA . ASP A 1 42 ? -0.945 28.442 -24.330 1.00 71.53 42 ASP A CA 4
ATOM 4605 C C . ASP A 1 42 ? 0.539 28.195 -24.584 1.00 31.02 42 ASP A C 4
ATOM 4606 O O . ASP A 1 42 ? 1.397 28.820 -23.962 1.00 4.44 42 ASP A O 4
ATOM 4615 N N . SER A 1 43 ? 0.833 27.279 -25.501 1.00 22.34 43 SER A N 4
ATOM 4616 C CA . SER A 1 43 ? 2.213 26.946 -25.833 1.00 24.31 43 SER A CA 4
ATOM 4617 C C . SER A 1 43 ? 3.021 28.206 -26.126 1.00 1.52 43 SER A C 4
ATOM 4618 O O . SER A 1 43 ? 4.237 28.238 -25.933 1.00 63.30 43 SER A O 4
ATOM 4626 N N . LEU A 1 44 ? 2.336 29.245 -26.593 1.00 24.33 44 LEU A N 4
ATOM 4627 C CA . LEU A 1 44 ? 2.989 30.510 -26.913 1.00 34.30 44 LEU A CA 4
ATOM 4628 C C . LEU A 1 44 ? 3.838 30.996 -25.743 1.00 14.21 44 LEU A C 4
ATOM 4629 O O . LEU A 1 44 ? 5.004 31.352 -25.915 1.00 14.03 44 LEU A O 4
ATOM 4645 N N . ASP A 1 45 ? 3.246 31.007 -24.554 1.00 32.24 45 ASP A N 4
ATOM 4646 C CA . ASP A 1 45 ? 3.949 31.446 -23.354 1.00 14.33 45 ASP A CA 4
ATOM 4647 C C . ASP A 1 45 ? 4.845 30.337 -22.812 1.00 43.23 45 ASP A C 4
ATOM 4648 O O . ASP A 1 45 ? 5.796 30.599 -22.075 1.00 43.03 45 ASP A O 4
ATOM 4657 N N . ILE A 1 46 ? 4.535 29.099 -23.182 1.00 0.21 46 ILE A N 4
ATOM 4658 C CA . ILE A 1 46 ? 5.313 27.951 -22.733 1.00 52.02 46 ILE A CA 4
ATOM 4659 C C . ILE A 1 46 ? 6.637 27.857 -23.484 1.00 32.31 46 ILE A C 4
ATOM 4660 O O . ILE A 1 46 ? 7.606 27.284 -22.985 1.00 11.11 46 ILE A O 4
ATOM 4676 N N . TYR A 1 47 ? 6.671 28.424 -24.685 1.00 23.34 47 TYR A N 4
ATOM 4677 C CA . TYR A 1 47 ? 7.876 28.403 -25.505 1.00 44.31 47 TYR A CA 4
ATOM 4678 C C . TYR A 1 47 ? 9.098 28.817 -24.690 1.00 33.13 47 TYR A C 4
ATOM 4679 O O . TYR A 1 47 ? 10.068 28.068 -24.583 1.00 42.10 47 TYR A O 4
ATOM 4697 N N . GLU A 1 48 ? 9.040 30.015 -24.116 1.00 21.31 48 GLU A N 4
ATOM 4698 C CA . GLU A 1 48 ? 10.141 30.529 -23.310 1.00 23.40 48 GLU A CA 4
ATOM 4699 C C . GLU A 1 48 ? 10.217 29.806 -21.968 1.00 62.32 48 GLU A C 4
ATOM 4700 O O . GLU A 1 48 ? 11.300 29.615 -21.413 1.00 61.01 48 GLU A O 4
ATOM 4712 N N . LEU A 1 49 ? 9.060 29.406 -21.452 1.00 41.21 49 LEU A N 4
ATOM 4713 C CA . LEU A 1 49 ? 8.994 28.704 -20.175 1.00 13.51 49 LEU A CA 4
ATOM 4714 C C . LEU A 1 49 ? 9.953 27.519 -20.155 1.00 31.44 49 LEU A C 4
ATOM 4715 O O . LEU A 1 49 ? 10.877 27.468 -19.342 1.00 22.30 49 LEU A O 4
ATOM 4731 N N . LEU A 1 50 ? 9.729 26.568 -21.055 1.00 33.33 50 LEU A N 4
ATOM 4732 C CA . LEU A 1 50 ? 10.574 25.382 -21.142 1.00 45.43 50 LEU A CA 4
ATOM 4733 C C . LEU A 1 50 ? 12.009 25.762 -21.494 1.00 4.04 50 LEU A C 4
ATOM 4734 O O . LEU A 1 50 ? 12.955 25.068 -21.120 1.00 2.24 50 LEU A O 4
ATOM 4750 N N . TYR A 1 51 ? 12.164 26.868 -22.212 1.00 51.34 51 TYR A N 4
ATOM 4751 C CA . TYR A 1 51 ? 13.483 27.341 -22.614 1.00 65.44 51 TYR A CA 4
ATOM 4752 C C . TYR A 1 51 ? 14.362 27.605 -21.396 1.00 0.25 51 TYR A C 4
ATOM 4753 O O . TYR A 1 51 ? 15.509 27.159 -21.333 1.00 54.40 51 TYR A O 4
ATOM 4771 N N . LEU A 1 52 ? 13.816 28.333 -20.428 1.00 11.31 52 LEU A N 4
ATOM 4772 C CA . LEU A 1 52 ? 14.548 28.658 -19.209 1.00 1.13 52 LEU A CA 4
ATOM 4773 C C . LEU A 1 52 ? 14.667 27.436 -18.303 1.00 42.52 52 LEU A C 4
ATOM 4774 O O . LEU A 1 52 ? 15.628 27.305 -17.543 1.00 75.11 52 LEU A O 4
ATOM 4790 N N . LEU A 1 53 ? 13.687 26.544 -18.391 1.00 21.03 53 LEU A N 4
ATOM 4791 C CA . LEU A 1 53 ? 13.683 25.331 -17.581 1.00 33.42 53 LEU A CA 4
ATOM 4792 C C . LEU A 1 53 ? 14.871 24.440 -17.928 1.00 23.11 53 LEU A C 4
ATOM 4793 O O . LEU A 1 53 ? 15.561 23.937 -17.042 1.00 20.22 53 LEU A O 4
ATOM 4809 N N . GLU A 1 54 ? 15.105 24.252 -19.223 1.00 21.20 54 GLU A N 4
ATOM 4810 C CA . GLU A 1 54 ? 16.212 23.423 -19.686 1.00 73.12 54 GLU A CA 4
ATOM 4811 C C . GLU A 1 54 ? 17.551 24.106 -19.423 1.00 34.03 54 GLU A C 4
ATOM 4812 O O . GLU A 1 54 ? 18.564 23.443 -19.204 1.00 41.32 54 GLU A O 4
ATOM 4824 N N . GLU A 1 55 ? 17.545 25.435 -19.446 1.00 10.10 55 GLU A N 4
ATOM 4825 C CA . GLU A 1 55 ? 18.759 26.208 -19.211 1.00 61.21 55 GLU A CA 4
ATOM 4826 C C . GLU A 1 55 ? 19.238 26.044 -17.772 1.00 3.14 55 GLU A C 4
ATOM 4827 O O . GLU A 1 55 ? 20.438 26.077 -17.498 1.00 34.31 55 GLU A O 4
ATOM 4839 N N . ALA A 1 56 ? 18.292 25.869 -16.855 1.00 74.55 56 ALA A N 4
ATOM 4840 C CA . ALA A 1 56 ? 18.616 25.698 -15.445 1.00 0.44 56 ALA A CA 4
ATOM 4841 C C . ALA A 1 56 ? 19.291 24.354 -15.195 1.00 32.12 56 ALA A C 4
ATOM 4842 O O . ALA A 1 56 ? 19.961 24.164 -14.180 1.00 25.40 56 ALA A O 4
ATOM 4849 N N . PHE A 1 57 ? 19.108 23.423 -16.126 1.00 4.51 57 PHE A N 4
ATOM 4850 C CA . PHE A 1 57 ? 19.698 22.095 -16.006 1.00 5.45 57 PHE A CA 4
ATOM 4851 C C . PHE A 1 57 ? 20.830 21.910 -17.012 1.00 71.43 57 PHE A C 4
ATOM 4852 O O . PHE A 1 57 ? 21.550 20.912 -16.976 1.00 30.40 57 PHE A O 4
ATOM 4869 N N . ASP A 1 58 ? 20.980 22.877 -17.910 1.00 14.30 58 ASP A N 4
ATOM 4870 C CA . ASP A 1 58 ? 22.023 22.822 -18.927 1.00 62.01 58 ASP A CA 4
ATOM 4871 C C . ASP A 1 58 ? 21.814 21.630 -19.856 1.00 52.32 58 ASP A C 4
ATOM 4872 O O . ASP A 1 58 ? 22.574 20.662 -19.822 1.00 10.54 58 ASP A O 4
ATOM 4881 N N . ASP A 1 59 ? 20.778 21.707 -20.685 1.00 2.44 59 ASP A N 4
ATOM 4882 C CA . ASP A 1 59 ? 20.468 20.635 -21.623 1.00 44.23 59 ASP A CA 4
ATOM 4883 C C . ASP A 1 59 ? 19.475 21.108 -22.680 1.00 44.42 59 ASP A C 4
ATOM 4884 O O . ASP A 1 59 ? 18.544 21.856 -22.382 1.00 74.21 59 ASP A O 4
ATOM 4893 N N . LYS A 1 60 ? 19.682 20.669 -23.917 1.00 54.01 60 LYS A N 4
ATOM 4894 C CA . LYS A 1 60 ? 18.805 21.047 -25.020 1.00 23.53 60 LYS A CA 4
ATOM 4895 C C . LYS A 1 60 ? 17.470 20.315 -24.929 1.00 21.24 60 LYS A C 4
ATOM 4896 O O . LYS A 1 60 ? 17.428 19.111 -24.672 1.00 12.20 60 LYS A O 4
ATOM 4915 N N . ILE A 1 61 ? 16.383 21.048 -25.142 1.00 11.34 61 ILE A N 4
ATOM 4916 C CA . ILE A 1 61 ? 15.047 20.468 -25.086 1.00 21.41 61 ILE A CA 4
ATOM 4917 C C . ILE A 1 61 ? 14.797 19.548 -26.276 1.00 65.14 61 ILE A C 4
ATOM 4918 O O . ILE A 1 61 ? 14.502 18.362 -26.125 1.00 44.25 61 ILE A O 4
ATOM 4934 N N . PRO A 1 62 ? 14.920 20.105 -27.490 1.00 52.14 62 PRO A N 4
ATOM 4935 C CA . PRO A 1 62 ? 14.714 19.352 -28.731 1.00 51.43 62 PRO A CA 4
ATOM 4936 C C . PRO A 1 62 ? 15.819 18.332 -28.980 1.00 63.14 62 PRO A C 4
ATOM 4937 O O . PRO A 1 62 ? 15.775 17.582 -29.955 1.00 21.22 62 PRO A O 4
ATOM 4948 N N . GLU A 1 63 ? 16.809 18.310 -28.093 1.00 61.22 63 GLU A N 4
ATOM 4949 C CA . GLU A 1 63 ? 17.926 17.381 -28.219 1.00 31.23 63 GLU A CA 4
ATOM 4950 C C . GLU A 1 63 ? 17.879 16.322 -27.121 1.00 33.20 63 GLU A C 4
ATOM 4951 O O . GLU A 1 63 ? 17.687 15.138 -27.394 1.00 70.22 63 GLU A O 4
ATOM 4963 N N . ASN A 1 64 ? 18.056 16.758 -25.878 1.00 53.01 64 ASN A N 4
ATOM 4964 C CA . ASN A 1 64 ? 18.035 15.848 -24.738 1.00 55.24 64 ASN A CA 4
ATOM 4965 C C . ASN A 1 64 ? 16.609 15.406 -24.422 1.00 22.30 64 ASN A C 4
ATOM 4966 O O . ASN A 1 64 ? 16.287 14.220 -24.494 1.00 51.40 64 ASN A O 4
ATOM 4977 N N . GLU A 1 65 ? 15.761 16.367 -24.072 1.00 54.41 65 GLU A N 4
ATOM 4978 C CA . GLU A 1 65 ? 14.370 16.076 -23.745 1.00 11.14 65 GLU A CA 4
ATOM 4979 C C . GLU A 1 65 ? 13.669 15.386 -24.911 1.00 63.43 65 GLU A C 4
ATOM 4980 O O . GLU A 1 65 ? 12.724 14.622 -24.717 1.00 62.23 65 GLU A O 4
ATOM 4992 N N . ALA A 1 66 ? 14.140 15.661 -26.123 1.00 50.22 66 ALA A N 4
ATOM 4993 C CA . ALA A 1 66 ? 13.561 15.066 -27.321 1.00 54.31 66 ALA A CA 4
ATOM 4994 C C . ALA A 1 66 ? 13.720 13.550 -27.313 1.00 33.31 66 ALA A C 4
ATOM 4995 O O . ALA A 1 66 ? 13.076 12.845 -28.088 1.00 72.45 66 ALA A O 4
ATOM 5002 N N . ASN A 1 67 ? 14.582 13.055 -26.431 1.00 63.43 67 ASN A N 4
ATOM 5003 C CA . ASN A 1 67 ? 14.827 11.621 -26.323 1.00 72.14 67 ASN A CA 4
ATOM 5004 C C . ASN A 1 67 ? 13.524 10.863 -26.084 1.00 3.44 67 ASN A C 4
ATOM 5005 O O . ASN A 1 67 ? 13.391 9.702 -26.468 1.00 11.20 67 ASN A O 4
ATOM 5016 N N . GLU A 1 68 ? 12.567 11.530 -25.446 1.00 51.34 68 GLU A N 4
ATOM 5017 C CA . GLU A 1 68 ? 11.275 10.919 -25.156 1.00 2.45 68 GLU A CA 4
ATOM 5018 C C . GLU A 1 68 ? 10.229 11.984 -24.840 1.00 14.01 68 GLU A C 4
ATOM 5019 O O . GLU A 1 68 ? 9.449 11.844 -23.897 1.00 41.12 68 GLU A O 4
ATOM 5031 N N . PHE A 1 69 ? 10.218 13.049 -25.635 1.00 72.20 69 PHE A N 4
ATOM 5032 C CA . PHE A 1 69 ? 9.269 14.139 -25.440 1.00 73.35 69 PHE A CA 4
ATOM 5033 C C . PHE A 1 69 ? 8.037 13.951 -26.322 1.00 2.24 69 PHE A C 4
ATOM 5034 O O . PHE A 1 69 ? 8.131 13.434 -27.434 1.00 33.50 69 PHE A O 4
ATOM 5051 N N . GLU A 1 70 ? 6.884 14.376 -25.815 1.00 31.23 70 GLU A N 4
ATOM 5052 C CA . GLU A 1 70 ? 5.634 14.253 -26.555 1.00 14.30 70 GLU A CA 4
ATOM 5053 C C . GLU A 1 70 ? 4.615 15.283 -26.076 1.00 15.21 70 GLU A C 4
ATOM 5054 O O . GLU A 1 70 ? 4.112 16.089 -26.860 1.00 45.02 70 GLU A O 4
ATOM 5066 N N . THR A 1 71 ? 4.312 15.250 -24.782 1.00 4.44 71 THR A N 4
ATOM 5067 C CA . THR A 1 71 ? 3.353 16.178 -24.197 1.00 54.41 71 THR A CA 4
ATOM 5068 C C . THR A 1 71 ? 3.745 16.550 -22.772 1.00 31.24 71 THR A C 4
ATOM 5069 O O . THR A 1 71 ? 4.775 16.106 -22.265 1.00 23.11 71 THR A O 4
ATOM 5080 N N . VAL A 1 72 ? 2.916 17.366 -22.128 1.00 43.34 72 VAL A N 4
ATOM 5081 C CA . VAL A 1 72 ? 3.176 17.796 -20.760 1.00 10.05 72 VAL A CA 4
ATOM 5082 C C . VAL A 1 72 ? 3.474 16.604 -19.857 1.00 13.34 72 VAL A C 4
ATOM 5083 O O . VAL A 1 72 ? 4.364 16.661 -19.009 1.00 15.20 72 VAL A O 4
ATOM 5096 N N . GLY A 1 73 ? 2.722 15.524 -20.045 1.00 22.42 73 GLY A N 4
ATOM 5097 C CA . GLY A 1 73 ? 2.921 14.332 -19.240 1.00 40.41 73 GLY A CA 4
ATOM 5098 C C . GLY A 1 73 ? 4.379 13.926 -19.156 1.00 50.13 73 GLY A C 4
ATOM 5099 O O . GLY A 1 73 ? 4.887 13.633 -18.074 1.00 65.11 73 GLY A O 4
ATOM 5103 N N . ASP A 1 74 ? 5.053 13.907 -20.301 1.00 73.20 74 ASP A N 4
ATOM 5104 C CA . ASP A 1 74 ? 6.461 13.533 -20.353 1.00 62.50 74 ASP A CA 4
ATOM 5105 C C . ASP A 1 74 ? 7.305 14.473 -19.499 1.00 4.40 74 ASP A C 4
ATOM 5106 O O . ASP A 1 74 ? 8.215 14.039 -18.792 1.00 51.10 74 ASP A O 4
ATOM 5115 N N . VAL A 1 75 ? 6.999 15.765 -19.570 1.00 75.23 75 VAL A N 4
ATOM 5116 C CA . VAL A 1 75 ? 7.729 16.767 -18.804 1.00 13.51 75 VAL A CA 4
ATOM 5117 C C . VAL A 1 75 ? 7.624 16.498 -17.307 1.00 5.31 75 VAL A C 4
ATOM 5118 O O . VAL A 1 75 ? 8.612 16.592 -16.578 1.00 1.30 75 VAL A O 4
ATOM 5131 N N . VAL A 1 76 ? 6.421 16.162 -16.854 1.00 13.30 76 VAL A N 4
ATOM 5132 C CA . VAL A 1 76 ? 6.187 15.877 -15.443 1.00 52.44 76 VAL A CA 4
ATOM 5133 C C . VAL A 1 76 ? 7.104 14.765 -14.948 1.00 1.22 76 VAL A C 4
ATOM 5134 O O . VAL A 1 76 ? 7.750 14.896 -13.909 1.00 42.42 76 VAL A O 4
ATOM 5147 N N . ASN A 1 77 ? 7.156 13.670 -15.699 1.00 22.11 77 ASN A N 4
ATOM 5148 C CA . ASN A 1 77 ? 7.995 12.533 -15.336 1.00 0.40 77 ASN A CA 4
ATOM 5149 C C . ASN A 1 77 ? 9.468 12.842 -15.587 1.00 11.42 77 ASN A C 4
ATOM 5150 O O . ASN A 1 77 ? 10.352 12.244 -14.974 1.00 21.23 77 ASN A O 4
ATOM 5161 N N . PHE A 1 78 ? 9.724 13.781 -16.492 1.00 1.22 78 PHE A N 4
ATOM 5162 C CA . PHE A 1 78 ? 11.090 14.170 -16.824 1.00 74.05 78 PHE A CA 4
ATOM 5163 C C . PHE A 1 78 ? 11.737 14.927 -15.668 1.00 74.03 78 PHE A C 4
ATOM 5164 O O . PHE A 1 78 ? 12.755 14.498 -15.124 1.00 52.35 78 PHE A O 4
ATOM 5181 N N . ILE A 1 79 ? 11.138 16.055 -15.299 1.00 65.51 79 ILE A N 4
ATOM 5182 C CA . ILE A 1 79 ? 11.655 16.871 -14.208 1.00 5.01 79 ILE A CA 4
ATOM 5183 C C . ILE A 1 79 ? 11.638 16.103 -12.891 1.00 11.04 79 ILE A C 4
ATOM 5184 O O . ILE A 1 79 ? 12.363 16.438 -11.954 1.00 22.02 79 ILE A O 4
ATOM 5200 N N . LYS A 1 80 ? 10.806 15.069 -12.826 1.00 14.41 80 LYS A N 4
ATOM 5201 C CA . LYS A 1 80 ? 10.694 14.250 -11.625 1.00 24.11 80 LYS A CA 4
ATOM 5202 C C . LYS A 1 80 ? 11.974 13.454 -11.389 1.00 3.53 80 LYS A C 4
ATOM 5203 O O . LYS A 1 80 ? 12.562 13.510 -10.308 1.00 51.21 80 LYS A O 4
ATOM 5222 N N . LYS A 1 81 ? 12.402 12.715 -12.406 1.00 45.34 81 LYS A N 4
ATOM 5223 C CA . LYS A 1 81 ? 13.614 11.910 -12.311 1.00 44.34 81 LYS A CA 4
ATOM 5224 C C . LYS A 1 81 ? 14.858 12.776 -12.489 1.00 31.22 81 LYS A C 4
ATOM 5225 O O . LYS A 1 81 ? 15.951 12.403 -12.062 1.00 12.42 81 LYS A O 4
ATOM 5244 N N . ARG A 1 82 ? 14.683 13.932 -13.120 1.00 1.43 82 ARG A N 4
ATOM 5245 C CA . ARG A 1 82 ? 15.791 14.851 -13.353 1.00 24.52 82 ARG A CA 4
ATOM 5246 C C . ARG A 1 82 ? 16.513 15.174 -12.048 1.00 12.32 82 ARG A C 4
ATOM 5247 O O . ARG A 1 82 ? 17.728 15.369 -12.029 1.00 64.22 82 ARG A O 4
ATOM 5268 N N . LYS A 1 83 ? 15.755 15.231 -10.958 1.00 4.25 83 LYS A N 4
ATOM 5269 C CA . LYS A 1 83 ? 16.321 15.530 -9.647 1.00 51.53 83 LYS A CA 4
ATOM 5270 C C . LYS A 1 83 ? 16.067 14.386 -8.671 1.00 1.41 83 LYS A C 4
ATOM 5271 O O . LYS A 1 83 ? 16.947 14.012 -7.897 1.00 33.52 83 LYS A O 4
ATOM 5290 N N . GLY A 1 84 ? 14.858 13.834 -8.714 1.00 42.32 84 GLY A N 4
ATOM 5291 C CA . GLY A 1 84 ? 14.511 12.738 -7.829 1.00 65.43 84 GLY A CA 4
ATOM 5292 C C . GLY A 1 84 ? 15.035 11.404 -8.326 1.00 12.43 84 GLY A C 4
ATOM 5293 O O . GLY A 1 84 ? 15.339 11.251 -9.508 1.00 44.15 84 GLY A O 4
ATOM 5297 N N . GLY A 1 1 ? 5.825 1.808 -8.408 1.00 40.34 1 GLY A N 5
ATOM 5298 C CA . GLY A 1 1 ? 7.097 2.192 -7.824 1.00 51.24 1 GLY A CA 5
ATOM 5299 C C . GLY A 1 1 ? 7.139 1.967 -6.326 1.00 75.10 1 GLY A C 5
ATOM 5300 O O . GLY A 1 1 ? 6.190 1.462 -5.726 1.00 74.31 1 GLY A O 5
ATOM 5304 N N . PRO A 1 2 ? 8.261 2.346 -5.698 1.00 24.33 2 PRO A N 5
ATOM 5305 C CA . PRO A 1 2 ? 8.450 2.191 -4.252 1.00 65.24 2 PRO A CA 5
ATOM 5306 C C . PRO A 1 2 ? 7.565 3.136 -3.447 1.00 72.53 2 PRO A C 5
ATOM 5307 O O . PRO A 1 2 ? 6.894 2.720 -2.503 1.00 70.05 2 PRO A O 5
ATOM 5318 N N . GLY A 1 3 ? 7.567 4.410 -3.827 1.00 62.24 3 GLY A N 5
ATOM 5319 C CA . GLY A 1 3 ? 6.760 5.393 -3.130 1.00 54.40 3 GLY A CA 5
ATOM 5320 C C . GLY A 1 3 ? 7.390 5.842 -1.827 1.00 11.24 3 GLY A C 5
ATOM 5321 O O . GLY A 1 3 ? 6.699 6.323 -0.928 1.00 70.32 3 GLY A O 5
ATOM 5325 N N . SER A 1 4 ? 8.705 5.684 -1.722 1.00 5.01 4 SER A N 5
ATOM 5326 C CA . SER A 1 4 ? 9.428 6.072 -0.516 1.00 64.42 4 SER A CA 5
ATOM 5327 C C . SER A 1 4 ? 10.382 7.227 -0.803 1.00 3.33 4 SER A C 5
ATOM 5328 O O . SER A 1 4 ? 11.441 7.340 -0.185 1.00 53.21 4 SER A O 5
ATOM 5336 N N . MET A 1 5 ? 9.999 8.083 -1.744 1.00 52.32 5 MET A N 5
ATOM 5337 C CA . MET A 1 5 ? 10.819 9.231 -2.112 1.00 50.55 5 MET A CA 5
ATOM 5338 C C . MET A 1 5 ? 9.946 10.417 -2.512 1.00 3.11 5 MET A C 5
ATOM 5339 O O . MET A 1 5 ? 8.720 10.356 -2.422 1.00 21.44 5 MET A O 5
ATOM 5353 N N . ASP A 1 6 ? 10.586 11.495 -2.953 1.00 70.40 6 ASP A N 5
ATOM 5354 C CA . ASP A 1 6 ? 9.868 12.694 -3.367 1.00 14.30 6 ASP A CA 5
ATOM 5355 C C . ASP A 1 6 ? 9.520 12.635 -4.851 1.00 61.42 6 ASP A C 5
ATOM 5356 O O . ASP A 1 6 ? 9.071 13.621 -5.433 1.00 74.44 6 ASP A O 5
ATOM 5365 N N . ASN A 1 7 ? 9.733 11.471 -5.457 1.00 50.02 7 ASN A N 5
ATOM 5366 C CA . ASN A 1 7 ? 9.444 11.283 -6.874 1.00 52.23 7 ASN A CA 5
ATOM 5367 C C . ASN A 1 7 ? 8.029 11.746 -7.207 1.00 13.32 7 ASN A C 5
ATOM 5368 O O . ASN A 1 7 ? 7.821 12.517 -8.144 1.00 11.42 7 ASN A O 5
ATOM 5379 N N . ASP A 1 8 ? 7.060 11.271 -6.432 1.00 55.15 8 ASP A N 5
ATOM 5380 C CA . ASP A 1 8 ? 5.664 11.637 -6.643 1.00 53.40 8 ASP A CA 5
ATOM 5381 C C . ASP A 1 8 ? 5.287 12.851 -5.799 1.00 43.44 8 ASP A C 5
ATOM 5382 O O . ASP A 1 8 ? 4.108 13.150 -5.617 1.00 34.11 8 ASP A O 5
ATOM 5391 N N . GLU A 1 9 ? 6.298 13.546 -5.287 1.00 42.32 9 GLU A N 5
ATOM 5392 C CA . GLU A 1 9 ? 6.072 14.727 -4.461 1.00 60.52 9 GLU A CA 5
ATOM 5393 C C . GLU A 1 9 ? 6.351 16.003 -5.249 1.00 2.41 9 GLU A C 5
ATOM 5394 O O . GLU A 1 9 ? 5.711 17.032 -5.031 1.00 12.25 9 GLU A O 5
ATOM 5406 N N . ILE A 1 10 ? 7.311 15.929 -6.164 1.00 62.34 10 ILE A N 5
ATOM 5407 C CA . ILE A 1 10 ? 7.675 17.077 -6.985 1.00 11.44 10 ILE A CA 5
ATOM 5408 C C . ILE A 1 10 ? 6.517 17.501 -7.882 1.00 12.35 10 ILE A C 5
ATOM 5409 O O . ILE A 1 10 ? 6.080 18.652 -7.847 1.00 74.31 10 ILE A O 5
ATOM 5425 N N . PHE A 1 11 ? 6.023 16.564 -8.683 1.00 75.41 11 PHE A N 5
ATOM 5426 C CA . PHE A 1 11 ? 4.914 16.839 -9.589 1.00 53.22 11 PHE A CA 5
ATOM 5427 C C . PHE A 1 11 ? 3.644 17.168 -8.810 1.00 54.32 11 PHE A C 5
ATOM 5428 O O . PHE A 1 11 ? 2.827 17.979 -9.248 1.00 33.44 11 PHE A O 5
ATOM 5445 N N . SER A 1 12 ? 3.485 16.533 -7.653 1.00 53.15 12 SER A N 5
ATOM 5446 C CA . SER A 1 12 ? 2.313 16.754 -6.815 1.00 14.33 12 SER A CA 5
ATOM 5447 C C . SER A 1 12 ? 2.335 18.154 -6.208 1.00 52.13 12 SER A C 5
ATOM 5448 O O . SER A 1 12 ? 1.337 18.875 -6.243 1.00 62.20 12 SER A O 5
ATOM 5456 N N . LYS A 1 13 ? 3.481 18.533 -5.652 1.00 75.12 13 LYS A N 5
ATOM 5457 C CA . LYS A 1 13 ? 3.636 19.846 -5.038 1.00 42.34 13 LYS A CA 5
ATOM 5458 C C . LYS A 1 13 ? 3.443 20.955 -6.068 1.00 70.43 13 LYS A C 5
ATOM 5459 O O . LYS A 1 13 ? 2.865 22.000 -5.769 1.00 61.34 13 LYS A O 5
ATOM 5478 N N . VAL A 1 14 ? 3.929 20.719 -7.283 1.00 20.01 14 VAL A N 5
ATOM 5479 C CA . VAL A 1 14 ? 3.807 21.696 -8.358 1.00 3.40 14 VAL A CA 5
ATOM 5480 C C . VAL A 1 14 ? 2.369 21.792 -8.853 1.00 53.23 14 VAL A C 5
ATOM 5481 O O . VAL A 1 14 ? 1.851 22.886 -9.079 1.00 73.01 14 VAL A O 5
ATOM 5494 N N . ARG A 1 15 ? 1.728 20.640 -9.020 1.00 20.22 15 ARG A N 5
ATOM 5495 C CA . ARG A 1 15 ? 0.349 20.593 -9.489 1.00 54.43 15 ARG A CA 5
ATOM 5496 C C . ARG A 1 15 ? -0.602 21.165 -8.441 1.00 42.34 15 ARG A C 5
ATOM 5497 O O . ARG A 1 15 ? -1.657 21.704 -8.774 1.00 53.13 15 ARG A O 5
ATOM 5518 N N . SER A 1 16 ? -0.220 21.043 -7.174 1.00 42.41 16 SER A N 5
ATOM 5519 C CA . SER A 1 16 ? -1.040 21.544 -6.077 1.00 43.00 16 SER A CA 5
ATOM 5520 C C . SER A 1 16 ? -1.284 23.043 -6.222 1.00 34.01 16 SER A C 5
ATOM 5521 O O . SER A 1 16 ? -2.267 23.575 -5.705 1.00 53.13 16 SER A O 5
ATOM 5529 N N . ILE A 1 17 ? -0.383 23.718 -6.928 1.00 33.41 17 ILE A N 5
ATOM 5530 C CA . ILE A 1 17 ? -0.501 25.155 -7.142 1.00 71.50 17 ILE A CA 5
ATOM 5531 C C . ILE A 1 17 ? -1.536 25.467 -8.218 1.00 3.02 17 ILE A C 5
ATOM 5532 O O . ILE A 1 17 ? -2.474 26.230 -7.988 1.00 12.25 17 ILE A O 5
ATOM 5548 N N . ILE A 1 18 ? -1.359 24.871 -9.392 1.00 64.11 18 ILE A N 5
ATOM 5549 C CA . ILE A 1 18 ? -2.279 25.083 -10.503 1.00 4.45 18 ILE A CA 5
ATOM 5550 C C . ILE A 1 18 ? -3.633 24.441 -10.225 1.00 14.35 18 ILE A C 5
ATOM 5551 O O . ILE A 1 18 ? -4.664 24.909 -10.708 1.00 34.11 18 ILE A O 5
ATOM 5567 N N . SER A 1 19 ? -3.624 23.368 -9.441 1.00 23.22 19 SER A N 5
ATOM 5568 C CA . SER A 1 19 ? -4.852 22.660 -9.099 1.00 62.53 19 SER A CA 5
ATOM 5569 C C . SER A 1 19 ? -5.904 23.625 -8.561 1.00 23.42 19 SER A C 5
ATOM 5570 O O . SER A 1 19 ? -7.103 23.402 -8.718 1.00 75.23 19 SER A O 5
ATOM 5578 N N . GLU A 1 20 ? -5.443 24.697 -7.925 1.00 12.33 20 GLU A N 5
ATOM 5579 C CA . GLU A 1 20 ? -6.344 25.696 -7.362 1.00 12.20 20 GLU A CA 5
ATOM 5580 C C . GLU A 1 20 ? -7.086 26.443 -8.466 1.00 53.34 20 GLU A C 5
ATOM 5581 O O . GLU A 1 20 ? -8.256 26.794 -8.314 1.00 1.10 20 GLU A O 5
ATOM 5593 N N . GLN A 1 21 ? -6.397 26.683 -9.577 1.00 63.11 21 GLN A N 5
ATOM 5594 C CA . GLN A 1 21 ? -6.990 27.389 -10.706 1.00 43.44 21 GLN A CA 5
ATOM 5595 C C . GLN A 1 21 ? -7.744 26.425 -11.616 1.00 52.41 21 GLN A C 5
ATOM 5596 O O . GLN A 1 21 ? -8.931 26.611 -11.887 1.00 13.31 21 GLN A O 5
ATOM 5610 N N . LEU A 1 22 ? -7.048 25.396 -12.085 1.00 74.33 22 LEU A N 5
ATOM 5611 C CA . LEU A 1 22 ? -7.653 24.402 -12.966 1.00 24.44 22 LEU A CA 5
ATOM 5612 C C . LEU A 1 22 ? -8.750 23.629 -12.242 1.00 35.23 22 LEU A C 5
ATOM 5613 O O . LEU A 1 22 ? -9.729 23.201 -12.854 1.00 12.01 22 LEU A O 5
ATOM 5629 N N . ASP A 1 23 ? -8.582 23.456 -10.936 1.00 21.45 23 ASP A N 5
ATOM 5630 C CA . ASP A 1 23 ? -9.560 22.737 -10.127 1.00 11.21 23 ASP A CA 5
ATOM 5631 C C . ASP A 1 23 ? -9.639 21.272 -10.544 1.00 70.00 23 ASP A C 5
ATOM 5632 O O . ASP A 1 23 ? -10.671 20.622 -10.375 1.00 63.31 23 ASP A O 5
ATOM 5641 N N . LYS A 1 24 ? -8.543 20.758 -11.091 1.00 24.12 24 LYS A N 5
ATOM 5642 C CA . LYS A 1 24 ? -8.486 19.370 -11.533 1.00 30.44 24 LYS A CA 5
ATOM 5643 C C . LYS A 1 24 ? -7.511 18.566 -10.678 1.00 42.02 24 LYS A C 5
ATOM 5644 O O . LYS A 1 24 ? -6.967 19.072 -9.696 1.00 63.13 24 LYS A O 5
ATOM 5663 N N . LYS A 1 25 ? -7.293 17.312 -11.059 1.00 24.23 25 LYS A N 5
ATOM 5664 C CA . LYS A 1 25 ? -6.381 16.438 -10.330 1.00 3.23 25 LYS A CA 5
ATOM 5665 C C . LYS A 1 25 ? -5.059 16.287 -11.076 1.00 72.33 25 LYS A C 5
ATOM 5666 O O . LYS A 1 25 ? -5.028 16.285 -12.306 1.00 52.14 25 LYS A O 5
ATOM 5685 N N . GLU A 1 26 ? -3.971 16.158 -10.324 1.00 1.22 26 GLU A N 5
ATOM 5686 C CA . GLU A 1 26 ? -2.647 16.005 -10.916 1.00 52.31 26 GLU A CA 5
ATOM 5687 C C . GLU A 1 26 ? -2.536 14.680 -11.665 1.00 50.30 26 GLU A C 5
ATOM 5688 O O . GLU A 1 26 ? -1.613 14.476 -12.454 1.00 1.43 26 GLU A O 5
ATOM 5700 N N . ASP A 1 27 ? -3.483 13.783 -11.412 1.00 4.42 27 ASP A N 5
ATOM 5701 C CA . ASP A 1 27 ? -3.492 12.478 -12.062 1.00 34.14 27 ASP A CA 5
ATOM 5702 C C . ASP A 1 27 ? -4.072 12.576 -13.469 1.00 61.13 27 ASP A C 5
ATOM 5703 O O . ASP A 1 27 ? -4.354 11.562 -14.106 1.00 64.53 27 ASP A O 5
ATOM 5712 N N . GLU A 1 28 ? -4.248 13.804 -13.947 1.00 61.13 28 GLU A N 5
ATOM 5713 C CA . GLU A 1 28 ? -4.796 14.033 -15.279 1.00 0.31 28 GLU A CA 5
ATOM 5714 C C . GLU A 1 28 ? -3.714 13.887 -16.345 1.00 40.31 28 GLU A C 5
ATOM 5715 O O . GLU A 1 28 ? -3.958 14.125 -17.528 1.00 70.15 28 GLU A O 5
ATOM 5727 N N . ILE A 1 29 ? -2.519 13.496 -15.917 1.00 23.12 29 ILE A N 5
ATOM 5728 C CA . ILE A 1 29 ? -1.400 13.318 -16.834 1.00 22.12 29 ILE A CA 5
ATOM 5729 C C . ILE A 1 29 ? -1.809 12.488 -18.046 1.00 20.43 29 ILE A C 5
ATOM 5730 O O . ILE A 1 29 ? -2.128 11.304 -17.923 1.00 53.52 29 ILE A O 5
ATOM 5746 N N . THR A 1 30 ? -1.796 13.115 -19.218 1.00 23.22 30 THR A N 5
ATOM 5747 C CA . THR A 1 30 ? -2.164 12.435 -20.453 1.00 35.51 30 THR A CA 5
ATOM 5748 C C . THR A 1 30 ? -1.750 13.248 -21.674 1.00 14.35 30 THR A C 5
ATOM 5749 O O . THR A 1 30 ? -1.535 14.457 -21.583 1.00 42.53 30 THR A O 5
ATOM 5760 N N . THR A 1 31 ? -1.641 12.578 -22.817 1.00 12.24 31 THR A N 5
ATOM 5761 C CA . THR A 1 31 ? -1.252 13.239 -24.056 1.00 15.31 31 THR A CA 5
ATOM 5762 C C . THR A 1 31 ? -2.434 13.971 -24.683 1.00 61.40 31 THR A C 5
ATOM 5763 O O . THR A 1 31 ? -2.271 14.723 -25.643 1.00 53.45 31 THR A O 5
ATOM 5774 N N . ASP A 1 32 ? -3.622 13.745 -24.134 1.00 32.12 32 ASP A N 5
ATOM 5775 C CA . ASP A 1 32 ? -4.832 14.384 -24.639 1.00 3.32 32 ASP A CA 5
ATOM 5776 C C . ASP A 1 32 ? -5.231 15.564 -23.758 1.00 32.12 32 ASP A C 5
ATOM 5777 O O . ASP A 1 32 ? -6.388 15.984 -23.753 1.00 51.10 32 ASP A O 5
ATOM 5786 N N . SER A 1 33 ? -4.266 16.093 -23.013 1.00 20.15 33 SER A N 5
ATOM 5787 C CA . SER A 1 33 ? -4.518 17.221 -22.124 1.00 20.15 33 SER A CA 5
ATOM 5788 C C . SER A 1 33 ? -3.709 18.441 -22.552 1.00 3.44 33 SER A C 5
ATOM 5789 O O . SER A 1 33 ? -4.257 19.527 -22.744 1.00 63.10 33 SER A O 5
ATOM 5797 N N . ARG A 1 34 ? -2.401 18.255 -22.699 1.00 31.55 34 ARG A N 5
ATOM 5798 C CA . ARG A 1 34 ? -1.515 19.339 -23.102 1.00 41.45 34 ARG A CA 5
ATOM 5799 C C . ARG A 1 34 ? -1.568 20.487 -22.098 1.00 43.01 34 ARG A C 5
ATOM 5800 O O . ARG A 1 34 ? -2.359 20.465 -21.155 1.00 71.22 34 ARG A O 5
ATOM 5821 N N . PHE A 1 35 ? -0.719 21.488 -22.307 1.00 14.52 35 PHE A N 5
ATOM 5822 C CA . PHE A 1 35 ? -0.668 22.644 -21.419 1.00 51.42 35 PHE A CA 5
ATOM 5823 C C . PHE A 1 35 ? -2.014 23.362 -21.382 1.00 73.21 35 PHE A C 5
ATOM 5824 O O . PHE A 1 35 ? -2.361 24.004 -20.391 1.00 33.13 35 PHE A O 5
ATOM 5841 N N . VAL A 1 36 ? -2.769 23.248 -22.471 1.00 1.24 36 VAL A N 5
ATOM 5842 C CA . VAL A 1 36 ? -4.077 23.885 -22.564 1.00 33.24 36 VAL A CA 5
ATOM 5843 C C . VAL A 1 36 ? -5.028 23.344 -21.502 1.00 74.21 36 VAL A C 5
ATOM 5844 O O . VAL A 1 36 ? -5.670 24.108 -20.782 1.00 43.42 36 VAL A O 5
ATOM 5857 N N . GLU A 1 37 ? -5.114 22.020 -21.411 1.00 2.30 37 GLU A N 5
ATOM 5858 C CA . GLU A 1 37 ? -5.988 21.377 -20.437 1.00 4.13 37 GLU A CA 5
ATOM 5859 C C . GLU A 1 37 ? -5.293 21.248 -19.084 1.00 42.52 37 GLU A C 5
ATOM 5860 O O . GLU A 1 37 ? -5.789 21.740 -18.070 1.00 44.44 37 GLU A O 5
ATOM 5872 N N . ASP A 1 38 ? -4.143 20.583 -19.078 1.00 2.55 38 ASP A N 5
ATOM 5873 C CA . ASP A 1 38 ? -3.379 20.390 -17.851 1.00 23.34 38 ASP A CA 5
ATOM 5874 C C . ASP A 1 38 ? -3.034 21.730 -17.208 1.00 31.42 38 ASP A C 5
ATOM 5875 O O . ASP A 1 38 ? -3.441 22.012 -16.080 1.00 2.10 38 ASP A O 5
ATOM 5884 N N . LEU A 1 39 ? -2.281 22.551 -17.932 1.00 35.25 39 LEU A N 5
ATOM 5885 C CA . LEU A 1 39 ? -1.881 23.861 -17.432 1.00 4.52 39 LEU A CA 5
ATOM 5886 C C . LEU A 1 39 ? -2.945 24.910 -17.739 1.00 43.21 39 LEU A C 5
ATOM 5887 O O . LEU A 1 39 ? -3.929 24.629 -18.422 1.00 24.33 39 LEU A O 5
ATOM 5903 N N . ASN A 1 40 ? -2.739 26.121 -17.232 1.00 5.23 40 ASN A N 5
ATOM 5904 C CA . ASN A 1 40 ? -3.680 27.213 -17.453 1.00 44.14 40 ASN A CA 5
ATOM 5905 C C . ASN A 1 40 ? -3.094 28.251 -18.406 1.00 71.24 40 ASN A C 5
ATOM 5906 O O . ASN A 1 40 ? -3.311 29.451 -18.243 1.00 30.03 40 ASN A O 5
ATOM 5917 N N . ALA A 1 41 ? -2.351 27.779 -19.402 1.00 74.04 41 ALA A N 5
ATOM 5918 C CA . ALA A 1 41 ? -1.737 28.665 -20.383 1.00 41.02 41 ALA A CA 5
ATOM 5919 C C . ALA A 1 41 ? -1.454 27.928 -21.688 1.00 35.01 41 ALA A C 5
ATOM 5920 O O . ALA A 1 41 ? -1.539 26.701 -21.750 1.00 14.30 41 ALA A O 5
ATOM 5927 N N . ASP A 1 42 ? -1.119 28.683 -22.728 1.00 13.40 42 ASP A N 5
ATOM 5928 C CA . ASP A 1 42 ? -0.824 28.101 -24.032 1.00 40.41 42 ASP A CA 5
ATOM 5929 C C . ASP A 1 42 ? 0.674 27.863 -24.194 1.00 41.53 42 ASP A C 5
ATOM 5930 O O . ASP A 1 42 ? 1.489 28.480 -23.507 1.00 75.31 42 ASP A O 5
ATOM 5939 N N . SER A 1 43 ? 1.030 26.965 -25.107 1.00 21.12 43 SER A N 5
ATOM 5940 C CA . SER A 1 43 ? 2.430 26.642 -25.356 1.00 20.31 43 SER A CA 5
ATOM 5941 C C . SER A 1 43 ? 3.245 27.908 -25.597 1.00 5.50 43 SER A C 5
ATOM 5942 O O . SER A 1 43 ? 4.453 27.939 -25.355 1.00 51.21 43 SER A O 5
ATOM 5950 N N . LEU A 1 44 ? 2.577 28.952 -26.075 1.00 43.23 44 LEU A N 5
ATOM 5951 C CA . LEU A 1 44 ? 3.238 30.223 -26.350 1.00 5.31 44 LEU A CA 5
ATOM 5952 C C . LEU A 1 44 ? 4.025 30.702 -25.134 1.00 13.13 44 LEU A C 5
ATOM 5953 O O . LEU A 1 44 ? 5.192 31.077 -25.245 1.00 21.10 44 LEU A O 5
ATOM 5969 N N . ASP A 1 45 ? 3.378 30.685 -23.973 1.00 70.15 45 ASP A N 5
ATOM 5970 C CA . ASP A 1 45 ? 4.018 31.114 -22.735 1.00 55.12 45 ASP A CA 5
ATOM 5971 C C . ASP A 1 45 ? 4.903 30.008 -22.169 1.00 14.11 45 ASP A C 5
ATOM 5972 O O . ASP A 1 45 ? 5.877 30.278 -21.467 1.00 3.34 45 ASP A O 5
ATOM 5981 N N . ILE A 1 46 ? 4.556 28.763 -22.478 1.00 52.32 46 ILE A N 5
ATOM 5982 C CA . ILE A 1 46 ? 5.319 27.617 -22.000 1.00 52.11 46 ILE A CA 5
ATOM 5983 C C . ILE A 1 46 ? 6.682 27.542 -22.680 1.00 32.13 46 ILE A C 5
ATOM 5984 O O . ILE A 1 46 ? 7.641 27.015 -22.115 1.00 14.12 46 ILE A O 5
ATOM 6000 N N . TYR A 1 47 ? 6.761 28.073 -23.894 1.00 50.54 47 TYR A N 5
ATOM 6001 C CA . TYR A 1 47 ? 8.007 28.066 -24.652 1.00 53.31 47 TYR A CA 5
ATOM 6002 C C . TYR A 1 47 ? 9.155 28.628 -23.819 1.00 34.44 47 TYR A C 5
ATOM 6003 O O . TYR A 1 47 ? 10.201 27.995 -23.678 1.00 53.14 47 TYR A O 5
ATOM 6021 N N . GLU A 1 48 ? 8.949 29.820 -23.267 1.00 62.31 48 GLU A N 5
ATOM 6022 C CA . GLU A 1 48 ? 9.967 30.467 -22.447 1.00 74.03 48 GLU A CA 5
ATOM 6023 C C . GLU A 1 48 ? 10.135 29.741 -21.116 1.00 2.03 48 GLU A C 5
ATOM 6024 O O . GLU A 1 48 ? 11.234 29.684 -20.561 1.00 73.03 48 GLU A O 5
ATOM 6036 N N . LEU A 1 49 ? 9.039 29.188 -20.607 1.00 45.14 49 LEU A N 5
ATOM 6037 C CA . LEU A 1 49 ? 9.064 28.466 -19.340 1.00 62.32 49 LEU A CA 5
ATOM 6038 C C . LEU A 1 49 ? 10.099 27.346 -19.372 1.00 25.01 49 LEU A C 5
ATOM 6039 O O . LEU A 1 49 ? 11.042 27.335 -18.580 1.00 25.05 49 LEU A O 5
ATOM 6055 N N . LEU A 1 50 ? 9.919 26.406 -20.293 1.00 52.44 50 LEU A N 5
ATOM 6056 C CA . LEU A 1 50 ? 10.839 25.282 -20.431 1.00 14.43 50 LEU A CA 5
ATOM 6057 C C . LEU A 1 50 ? 12.187 25.745 -20.972 1.00 42.53 50 LEU A C 5
ATOM 6058 O O . LEU A 1 50 ? 13.237 25.256 -20.554 1.00 72.13 50 LEU A O 5
ATOM 6074 N N . TYR A 1 51 ? 12.151 26.693 -21.903 1.00 24.22 51 TYR A N 5
ATOM 6075 C CA . TYR A 1 51 ? 13.371 27.222 -22.502 1.00 13.22 51 TYR A CA 5
ATOM 6076 C C . TYR A 1 51 ? 14.365 27.650 -21.426 1.00 54.44 51 TYR A C 5
ATOM 6077 O O . TYR A 1 51 ? 15.550 27.322 -21.493 1.00 32.51 51 TYR A O 5
ATOM 6095 N N . LEU A 1 52 ? 13.873 28.386 -20.435 1.00 61.23 52 LEU A N 5
ATOM 6096 C CA . LEU A 1 52 ? 14.716 28.860 -19.343 1.00 64.23 52 LEU A CA 5
ATOM 6097 C C . LEU A 1 52 ? 14.968 27.750 -18.328 1.00 34.41 52 LEU A C 5
ATOM 6098 O O . LEU A 1 52 ? 15.997 27.733 -17.652 1.00 22.00 52 LEU A O 5
ATOM 6114 N N . LEU A 1 53 ? 14.022 26.822 -18.227 1.00 53.31 53 LEU A N 5
ATOM 6115 C CA . LEU A 1 53 ? 14.141 25.706 -17.296 1.00 30.14 53 LEU A CA 5
ATOM 6116 C C . LEU A 1 53 ? 15.315 24.807 -17.670 1.00 50.13 53 LEU A C 5
ATOM 6117 O O . LEU A 1 53 ? 16.118 24.432 -16.817 1.00 45.31 53 LEU A O 5
ATOM 6133 N N . GLU A 1 54 ? 15.408 24.467 -18.952 1.00 40.22 54 GLU A N 5
ATOM 6134 C CA . GLU A 1 54 ? 16.485 23.614 -19.439 1.00 62.42 54 GLU A CA 5
ATOM 6135 C C . GLU A 1 54 ? 17.840 24.296 -19.268 1.00 75.25 54 GLU A C 5
ATOM 6136 O O . GLU A 1 54 ? 18.859 23.634 -19.074 1.00 54.14 54 GLU A O 5
ATOM 6148 N N . GLU A 1 55 ? 17.841 25.623 -19.343 1.00 54.11 55 GLU A N 5
ATOM 6149 C CA . GLU A 1 55 ? 19.069 26.395 -19.198 1.00 64.43 55 GLU A CA 5
ATOM 6150 C C . GLU A 1 55 ? 19.637 26.254 -17.789 1.00 1.32 55 GLU A C 5
ATOM 6151 O O . GLU A 1 55 ? 20.852 26.197 -17.600 1.00 72.54 55 GLU A O 5
ATOM 6163 N N . ALA A 1 56 ? 18.748 26.201 -16.802 1.00 65.30 56 ALA A N 5
ATOM 6164 C CA . ALA A 1 56 ? 19.160 26.066 -15.410 1.00 73.22 56 ALA A CA 5
ATOM 6165 C C . ALA A 1 56 ? 19.791 24.702 -15.154 1.00 20.40 56 ALA A C 5
ATOM 6166 O O . ALA A 1 56 ? 20.524 24.518 -14.182 1.00 11.32 56 ALA A O 5
ATOM 6173 N N . PHE A 1 57 ? 19.502 23.747 -16.032 1.00 34.44 57 PHE A N 5
ATOM 6174 C CA . PHE A 1 57 ? 20.040 22.398 -15.899 1.00 70.11 57 PHE A CA 5
ATOM 6175 C C . PHE A 1 57 ? 21.096 22.127 -16.967 1.00 30.54 57 PHE A C 5
ATOM 6176 O O . PHE A 1 57 ? 21.748 21.082 -16.959 1.00 75.01 57 PHE A O 5
ATOM 6193 N N . ASP A 1 58 ? 21.259 23.074 -17.883 1.00 74.04 58 ASP A N 5
ATOM 6194 C CA . ASP A 1 58 ? 22.235 22.939 -18.958 1.00 23.32 58 ASP A CA 5
ATOM 6195 C C . ASP A 1 58 ? 21.933 21.714 -19.816 1.00 51.42 58 ASP A C 5
ATOM 6196 O O . ASP A 1 58 ? 22.629 20.702 -19.739 1.00 4.14 58 ASP A O 5
ATOM 6205 N N . ASP A 1 59 ? 20.890 21.814 -20.633 1.00 32.13 59 ASP A N 5
ATOM 6206 C CA . ASP A 1 59 ? 20.495 20.715 -21.506 1.00 32.31 59 ASP A CA 5
ATOM 6207 C C . ASP A 1 59 ? 19.525 21.196 -22.580 1.00 73.14 59 ASP A C 5
ATOM 6208 O O . ASP A 1 59 ? 18.689 22.065 -22.333 1.00 54.33 59 ASP A O 5
ATOM 6217 N N . LYS A 1 60 ? 19.642 20.626 -23.775 1.00 25.23 60 LYS A N 5
ATOM 6218 C CA . LYS A 1 60 ? 18.777 20.995 -24.888 1.00 53.32 60 LYS A CA 5
ATOM 6219 C C . LYS A 1 60 ? 17.419 20.311 -24.772 1.00 73.51 60 LYS A C 5
ATOM 6220 O O . LYS A 1 60 ? 17.340 19.100 -24.560 1.00 51.10 60 LYS A O 5
ATOM 6239 N N . ILE A 1 61 ? 16.353 21.092 -24.914 1.00 23.32 61 ILE A N 5
ATOM 6240 C CA . ILE A 1 61 ? 14.999 20.559 -24.827 1.00 42.02 61 ILE A CA 5
ATOM 6241 C C . ILE A 1 61 ? 14.639 19.766 -26.079 1.00 42.42 61 ILE A C 5
ATOM 6242 O O . ILE A 1 61 ? 14.313 18.581 -26.021 1.00 20.40 61 ILE A O 5
ATOM 6258 N N . PRO A 1 62 ? 14.701 20.435 -27.241 1.00 31.54 62 PRO A N 5
ATOM 6259 C CA . PRO A 1 62 ? 14.387 19.811 -28.530 1.00 2.51 62 PRO A CA 5
ATOM 6260 C C . PRO A 1 62 ? 15.437 18.788 -28.950 1.00 50.40 62 PRO A C 5
ATOM 6261 O O . PRO A 1 62 ? 15.286 18.114 -29.968 1.00 61.10 62 PRO A O 5
ATOM 6272 N N . GLU A 1 63 ? 16.500 18.679 -28.159 1.00 72.30 63 GLU A N 5
ATOM 6273 C CA . GLU A 1 63 ? 17.574 17.737 -28.451 1.00 4.32 63 GLU A CA 5
ATOM 6274 C C . GLU A 1 63 ? 17.606 16.611 -27.421 1.00 54.24 63 GLU A C 5
ATOM 6275 O O . GLU A 1 63 ? 17.387 15.447 -27.753 1.00 24.10 63 GLU A O 5
ATOM 6287 N N . ASN A 1 64 ? 17.879 16.968 -26.171 1.00 3.23 64 ASN A N 5
ATOM 6288 C CA . ASN A 1 64 ? 17.941 15.988 -25.092 1.00 54.42 64 ASN A CA 5
ATOM 6289 C C . ASN A 1 64 ? 16.540 15.542 -24.682 1.00 43.51 64 ASN A C 5
ATOM 6290 O O . ASN A 1 64 ? 16.188 14.371 -24.816 1.00 11.25 64 ASN A O 5
ATOM 6301 N N . GLU A 1 65 ? 15.747 16.486 -24.183 1.00 61.44 65 GLU A N 5
ATOM 6302 C CA . GLU A 1 65 ? 14.386 16.189 -23.754 1.00 15.11 65 GLU A CA 5
ATOM 6303 C C . GLU A 1 65 ? 13.564 15.618 -24.906 1.00 32.10 65 GLU A C 5
ATOM 6304 O O . GLU A 1 65 ? 12.570 14.925 -24.690 1.00 23.32 65 GLU A O 5
ATOM 6316 N N . ALA A 1 66 ? 13.986 15.915 -26.131 1.00 2.15 66 ALA A N 5
ATOM 6317 C CA . ALA A 1 66 ? 13.291 15.431 -27.317 1.00 24.22 66 ALA A CA 5
ATOM 6318 C C . ALA A 1 66 ? 13.428 13.918 -27.454 1.00 14.14 66 ALA A C 5
ATOM 6319 O O . ALA A 1 66 ? 12.745 13.295 -28.265 1.00 51.03 66 ALA A O 5
ATOM 6326 N N . ASN A 1 67 ? 14.315 13.334 -26.655 1.00 34.14 67 ASN A N 5
ATOM 6327 C CA . ASN A 1 67 ? 14.541 11.894 -26.688 1.00 22.41 67 ASN A CA 5
ATOM 6328 C C . ASN A 1 67 ? 13.258 11.133 -26.367 1.00 10.55 67 ASN A C 5
ATOM 6329 O O . ASN A 1 67 ? 13.049 10.019 -26.844 1.00 65.04 67 ASN A O 5
ATOM 6340 N N . GLU A 1 68 ? 12.402 11.745 -25.554 1.00 52.32 68 GLU A N 5
ATOM 6341 C CA . GLU A 1 68 ? 11.139 11.126 -25.169 1.00 62.32 68 GLU A CA 5
ATOM 6342 C C . GLU A 1 68 ? 10.097 12.185 -24.822 1.00 72.21 68 GLU A C 5
ATOM 6343 O O . GLU A 1 68 ? 9.381 12.065 -23.827 1.00 43.13 68 GLU A O 5
ATOM 6355 N N . PHE A 1 69 ? 10.018 13.222 -25.649 1.00 74.13 69 PHE A N 5
ATOM 6356 C CA . PHE A 1 69 ? 9.065 14.304 -25.430 1.00 35.40 69 PHE A CA 5
ATOM 6357 C C . PHE A 1 69 ? 7.829 14.126 -26.307 1.00 34.40 69 PHE A C 5
ATOM 6358 O O . PHE A 1 69 ? 7.915 13.613 -27.422 1.00 64.12 69 PHE A O 5
ATOM 6375 N N . GLU A 1 70 ? 6.679 14.553 -25.793 1.00 62.33 70 GLU A N 5
ATOM 6376 C CA . GLU A 1 70 ? 5.425 14.439 -26.529 1.00 44.21 70 GLU A CA 5
ATOM 6377 C C . GLU A 1 70 ? 4.379 15.401 -25.973 1.00 44.13 70 GLU A C 5
ATOM 6378 O O . GLU A 1 70 ? 3.862 16.257 -26.691 1.00 52.34 70 GLU A O 5
ATOM 6390 N N . THR A 1 71 ? 4.072 15.254 -24.688 1.00 73.33 71 THR A N 5
ATOM 6391 C CA . THR A 1 71 ? 3.087 16.107 -24.035 1.00 71.24 71 THR A CA 5
ATOM 6392 C C . THR A 1 71 ? 3.508 16.441 -22.609 1.00 45.42 71 THR A C 5
ATOM 6393 O O . THR A 1 71 ? 4.581 16.039 -22.157 1.00 53.15 71 THR A O 5
ATOM 6404 N N . VAL A 1 72 ? 2.658 17.180 -21.903 1.00 71.33 72 VAL A N 5
ATOM 6405 C CA . VAL A 1 72 ? 2.942 17.567 -20.527 1.00 32.14 72 VAL A CA 5
ATOM 6406 C C . VAL A 1 72 ? 3.312 16.354 -19.680 1.00 0.41 72 VAL A C 5
ATOM 6407 O O . VAL A 1 72 ? 4.230 16.411 -18.863 1.00 1.50 72 VAL A O 5
ATOM 6420 N N . GLY A 1 73 ? 2.591 15.256 -19.881 1.00 75.25 73 GLY A N 5
ATOM 6421 C CA . GLY A 1 73 ? 2.858 14.044 -19.129 1.00 65.14 73 GLY A CA 5
ATOM 6422 C C . GLY A 1 73 ? 4.328 13.671 -19.135 1.00 74.35 73 GLY A C 5
ATOM 6423 O O . GLY A 1 73 ? 4.867 13.230 -18.121 1.00 22.54 73 GLY A O 5
ATOM 6427 N N . ASP A 1 74 ? 4.976 13.846 -20.281 1.00 41.25 74 ASP A N 5
ATOM 6428 C CA . ASP A 1 74 ? 6.392 13.524 -20.416 1.00 0.01 74 ASP A CA 5
ATOM 6429 C C . ASP A 1 74 ? 7.244 14.445 -19.547 1.00 74.33 74 ASP A C 5
ATOM 6430 O O . ASP A 1 74 ? 8.203 14.005 -18.914 1.00 1.35 74 ASP A O 5
ATOM 6439 N N . VAL A 1 75 ? 6.887 15.725 -19.524 1.00 34.02 75 VAL A N 5
ATOM 6440 C CA . VAL A 1 75 ? 7.618 16.708 -18.733 1.00 54.13 75 VAL A CA 5
ATOM 6441 C C . VAL A 1 75 ? 7.524 16.395 -17.244 1.00 51.42 75 VAL A C 5
ATOM 6442 O O . VAL A 1 75 ? 8.504 16.520 -16.510 1.00 21.33 75 VAL A O 5
ATOM 6455 N N . VAL A 1 76 ? 6.338 15.988 -16.804 1.00 54.10 76 VAL A N 5
ATOM 6456 C CA . VAL A 1 76 ? 6.115 15.655 -15.402 1.00 3.50 76 VAL A CA 5
ATOM 6457 C C . VAL A 1 76 ? 7.084 14.575 -14.933 1.00 53.52 76 VAL A C 5
ATOM 6458 O O . VAL A 1 76 ? 7.810 14.760 -13.957 1.00 74.32 76 VAL A O 5
ATOM 6471 N N . ASN A 1 77 ? 7.089 13.448 -15.636 1.00 62.43 77 ASN A N 5
ATOM 6472 C CA . ASN A 1 77 ? 7.969 12.337 -15.292 1.00 60.41 77 ASN A CA 5
ATOM 6473 C C . ASN A 1 77 ? 9.422 12.675 -15.609 1.00 44.21 77 ASN A C 5
ATOM 6474 O O . ASN A 1 77 ? 10.345 12.081 -15.052 1.00 5.14 77 ASN A O 5
ATOM 6485 N N . PHE A 1 78 ? 9.618 13.634 -16.508 1.00 3.53 78 PHE A N 5
ATOM 6486 C CA . PHE A 1 78 ? 10.959 14.053 -16.900 1.00 21.42 78 PHE A CA 5
ATOM 6487 C C . PHE A 1 78 ? 11.659 14.779 -15.755 1.00 30.34 78 PHE A C 5
ATOM 6488 O O . PHE A 1 78 ? 12.707 14.342 -15.277 1.00 50.45 78 PHE A O 5
ATOM 6505 N N . ILE A 1 79 ? 11.072 15.889 -15.320 1.00 22.45 79 ILE A N 5
ATOM 6506 C CA . ILE A 1 79 ? 11.638 16.675 -14.231 1.00 5.03 79 ILE A CA 5
ATOM 6507 C C . ILE A 1 79 ? 11.671 15.874 -12.933 1.00 45.15 79 ILE A C 5
ATOM 6508 O O . ILE A 1 79 ? 12.487 16.136 -12.049 1.00 41.32 79 ILE A O 5
ATOM 6524 N N . LYS A 1 80 ? 10.780 14.895 -12.827 1.00 22.54 80 LYS A N 5
ATOM 6525 C CA . LYS A 1 80 ? 10.708 14.051 -11.639 1.00 52.52 80 LYS A CA 5
ATOM 6526 C C . LYS A 1 80 ? 12.029 13.325 -11.406 1.00 53.22 80 LYS A C 5
ATOM 6527 O O . LYS A 1 80 ? 12.602 13.390 -10.318 1.00 54.13 80 LYS A O 5
ATOM 6546 N N . LYS A 1 81 ? 12.508 12.634 -12.435 1.00 3.50 81 LYS A N 5
ATOM 6547 C CA . LYS A 1 81 ? 13.763 11.898 -12.344 1.00 63.22 81 LYS A CA 5
ATOM 6548 C C . LYS A 1 81 ? 14.957 12.834 -12.508 1.00 74.33 81 LYS A C 5
ATOM 6549 O O . LYS A 1 81 ? 16.029 12.589 -11.956 1.00 44.50 81 LYS A O 5
ATOM 6568 N N . ARG A 1 82 ? 14.762 13.906 -13.269 1.00 72.33 82 ARG A N 5
ATOM 6569 C CA . ARG A 1 82 ? 15.822 14.878 -13.505 1.00 62.03 82 ARG A CA 5
ATOM 6570 C C . ARG A 1 82 ? 16.227 15.568 -12.206 1.00 34.44 82 ARG A C 5
ATOM 6571 O O . ARG A 1 82 ? 17.413 15.748 -11.929 1.00 14.14 82 ARG A O 5
ATOM 6592 N N . LYS A 1 83 ? 15.233 15.952 -11.412 1.00 32.43 83 LYS A N 5
ATOM 6593 C CA . LYS A 1 83 ? 15.483 16.621 -10.141 1.00 23.34 83 LYS A CA 5
ATOM 6594 C C . LYS A 1 83 ? 15.625 15.606 -9.010 1.00 42.34 83 LYS A C 5
ATOM 6595 O O . LYS A 1 83 ? 16.539 15.699 -8.192 1.00 32.54 83 LYS A O 5
ATOM 6614 N N . GLY A 1 84 ? 14.715 14.637 -8.973 1.00 4.31 84 GLY A N 5
ATOM 6615 C CA . GLY A 1 84 ? 14.758 13.619 -7.940 1.00 24.01 84 GLY A CA 5
ATOM 6616 C C . GLY A 1 84 ? 14.637 14.202 -6.546 1.00 23.22 84 GLY A C 5
ATOM 6617 O O . GLY A 1 84 ? 15.439 13.893 -5.665 1.00 24.32 84 GLY A O 5
ATOM 6621 N N . GLY A 1 1 ? 2.918 3.088 -6.087 1.00 52.34 1 GLY A N 6
ATOM 6622 C CA . GLY A 1 1 ? 2.227 4.361 -6.181 1.00 44.21 1 GLY A CA 6
ATOM 6623 C C . GLY A 1 1 ? 3.039 5.505 -5.605 1.00 72.31 1 GLY A C 6
ATOM 6624 O O . GLY A 1 1 ? 4.161 5.322 -5.133 1.00 62.24 1 GLY A O 6
ATOM 6628 N N . PRO A 1 2 ? 2.467 6.718 -5.641 1.00 25.31 2 PRO A N 6
ATOM 6629 C CA . PRO A 1 2 ? 3.128 7.920 -5.124 1.00 24.45 2 PRO A CA 6
ATOM 6630 C C . PRO A 1 2 ? 3.242 7.910 -3.603 1.00 35.21 2 PRO A C 6
ATOM 6631 O O . PRO A 1 2 ? 2.776 6.983 -2.942 1.00 72.40 2 PRO A O 6
ATOM 6642 N N . GLY A 1 3 ? 3.863 8.949 -3.053 1.00 64.25 3 GLY A N 6
ATOM 6643 C CA . GLY A 1 3 ? 4.026 9.040 -1.614 1.00 70.32 3 GLY A CA 6
ATOM 6644 C C . GLY A 1 3 ? 5.186 8.205 -1.108 1.00 14.21 3 GLY A C 6
ATOM 6645 O O . GLY A 1 3 ? 5.209 7.805 0.056 1.00 64.42 3 GLY A O 6
ATOM 6649 N N . SER A 1 4 ? 6.150 7.941 -1.984 1.00 74.11 4 SER A N 6
ATOM 6650 C CA . SER A 1 4 ? 7.315 7.144 -1.621 1.00 22.42 4 SER A CA 6
ATOM 6651 C C . SER A 1 4 ? 8.501 8.040 -1.277 1.00 51.11 4 SER A C 6
ATOM 6652 O O . SER A 1 4 ? 9.025 7.995 -0.164 1.00 55.43 4 SER A O 6
ATOM 6660 N N . MET A 1 5 ? 8.919 8.854 -2.241 1.00 74.44 5 MET A N 6
ATOM 6661 C CA . MET A 1 5 ? 10.042 9.762 -2.041 1.00 72.02 5 MET A CA 6
ATOM 6662 C C . MET A 1 5 ? 9.790 11.098 -2.733 1.00 2.24 5 MET A C 6
ATOM 6663 O O . MET A 1 5 ? 8.723 11.321 -3.304 1.00 73.32 5 MET A O 6
ATOM 6677 N N . ASP A 1 6 ? 10.779 11.984 -2.676 1.00 72.32 6 ASP A N 6
ATOM 6678 C CA . ASP A 1 6 ? 10.665 13.298 -3.298 1.00 35.11 6 ASP A CA 6
ATOM 6679 C C . ASP A 1 6 ? 10.386 13.170 -4.792 1.00 70.23 6 ASP A C 6
ATOM 6680 O O . ASP A 1 6 ? 9.852 14.087 -5.415 1.00 24.21 6 ASP A O 6
ATOM 6689 N N . ASN A 1 7 ? 10.752 12.026 -5.361 1.00 63.14 7 ASN A N 6
ATOM 6690 C CA . ASN A 1 7 ? 10.543 11.778 -6.783 1.00 43.44 7 ASN A CA 6
ATOM 6691 C C . ASN A 1 7 ? 9.104 12.090 -7.184 1.00 65.20 7 ASN A C 6
ATOM 6692 O O . ASN A 1 7 ? 8.861 12.847 -8.124 1.00 71.40 7 ASN A O 6
ATOM 6703 N N . ASP A 1 8 ? 8.155 11.502 -6.464 1.00 64.43 8 ASP A N 6
ATOM 6704 C CA . ASP A 1 8 ? 6.740 11.717 -6.743 1.00 43.10 8 ASP A CA 6
ATOM 6705 C C . ASP A 1 8 ? 6.202 12.897 -5.940 1.00 51.21 8 ASP A C 6
ATOM 6706 O O . ASP A 1 8 ? 4.991 13.099 -5.852 1.00 22.31 8 ASP A O 6
ATOM 6715 N N . GLU A 1 9 ? 7.110 13.673 -5.356 1.00 20.41 9 GLU A N 6
ATOM 6716 C CA . GLU A 1 9 ? 6.725 14.831 -4.559 1.00 0.33 9 GLU A CA 6
ATOM 6717 C C . GLU A 1 9 ? 6.962 16.126 -5.331 1.00 75.00 9 GLU A C 6
ATOM 6718 O O . GLU A 1 9 ? 6.334 17.149 -5.055 1.00 5.13 9 GLU A O 6
ATOM 6730 N N . ILE A 1 10 ? 7.870 16.073 -6.299 1.00 23.11 10 ILE A N 6
ATOM 6731 C CA . ILE A 1 10 ? 8.189 17.240 -7.111 1.00 44.33 10 ILE A CA 6
ATOM 6732 C C . ILE A 1 10 ? 6.982 17.689 -7.927 1.00 14.43 10 ILE A C 6
ATOM 6733 O O . ILE A 1 10 ? 6.550 18.839 -7.836 1.00 24.00 10 ILE A O 6
ATOM 6749 N N . PHE A 1 11 ? 6.438 16.774 -8.722 1.00 44.14 11 PHE A N 6
ATOM 6750 C CA . PHE A 1 11 ? 5.279 17.075 -9.554 1.00 11.11 11 PHE A CA 6
ATOM 6751 C C . PHE A 1 11 ? 4.021 17.217 -8.702 1.00 52.11 11 PHE A C 6
ATOM 6752 O O . PHE A 1 11 ? 3.121 17.991 -9.029 1.00 1.12 11 PHE A O 6
ATOM 6769 N N . SER A 1 12 ? 3.966 16.464 -7.609 1.00 33.45 12 SER A N 6
ATOM 6770 C CA . SER A 1 12 ? 2.817 16.501 -6.711 1.00 52.34 12 SER A CA 6
ATOM 6771 C C . SER A 1 12 ? 2.753 17.831 -5.966 1.00 21.11 12 SER A C 6
ATOM 6772 O O . SER A 1 12 ? 1.681 18.412 -5.798 1.00 34.30 12 SER A O 6
ATOM 6780 N N . LYS A 1 13 ? 3.910 18.308 -5.520 1.00 44.02 13 LYS A N 6
ATOM 6781 C CA . LYS A 1 13 ? 3.989 19.570 -4.793 1.00 64.53 13 LYS A CA 6
ATOM 6782 C C . LYS A 1 13 ? 3.718 20.750 -5.721 1.00 20.23 13 LYS A C 6
ATOM 6783 O O . LYS A 1 13 ? 2.961 21.659 -5.380 1.00 21.22 13 LYS A O 6
ATOM 6802 N N . VAL A 1 14 ? 4.340 20.729 -6.896 1.00 33.35 14 VAL A N 6
ATOM 6803 C CA . VAL A 1 14 ? 4.163 21.796 -7.873 1.00 71.32 14 VAL A CA 6
ATOM 6804 C C . VAL A 1 14 ? 2.737 21.817 -8.412 1.00 31.11 14 VAL A C 6
ATOM 6805 O O . VAL A 1 14 ? 2.148 22.882 -8.596 1.00 51.12 14 VAL A O 6
ATOM 6818 N N . ARG A 1 15 ? 2.187 20.633 -8.662 1.00 42.12 15 ARG A N 6
ATOM 6819 C CA . ARG A 1 15 ? 0.830 20.515 -9.181 1.00 13.34 15 ARG A CA 6
ATOM 6820 C C . ARG A 1 15 ? -0.191 20.955 -8.136 1.00 15.53 15 ARG A C 6
ATOM 6821 O O . ARG A 1 15 ? -1.163 21.641 -8.453 1.00 52.21 15 ARG A O 6
ATOM 6842 N N . SER A 1 16 ? 0.036 20.556 -6.889 1.00 31.25 16 SER A N 6
ATOM 6843 C CA . SER A 1 16 ? -0.866 20.905 -5.797 1.00 53.15 16 SER A CA 6
ATOM 6844 C C . SER A 1 16 ? -1.082 22.414 -5.733 1.00 4.15 16 SER A C 6
ATOM 6845 O O . SER A 1 16 ? -2.099 22.885 -5.224 1.00 53.43 16 SER A O 6
ATOM 6853 N N . ILE A 1 17 ? -0.116 23.166 -6.251 1.00 32.13 17 ILE A N 6
ATOM 6854 C CA . ILE A 1 17 ? -0.200 24.621 -6.253 1.00 1.11 17 ILE A CA 6
ATOM 6855 C C . ILE A 1 17 ? -1.300 25.107 -7.191 1.00 2.14 17 ILE A C 6
ATOM 6856 O O . ILE A 1 17 ? -2.188 25.858 -6.785 1.00 62.34 17 ILE A O 6
ATOM 6872 N N . ILE A 1 18 ? -1.235 24.673 -8.445 1.00 32.33 18 ILE A N 6
ATOM 6873 C CA . ILE A 1 18 ? -2.227 25.061 -9.439 1.00 54.22 18 ILE A CA 6
ATOM 6874 C C . ILE A 1 18 ? -3.534 24.301 -9.238 1.00 60.13 18 ILE A C 6
ATOM 6875 O O . ILE A 1 18 ? -4.611 24.801 -9.561 1.00 53.40 18 ILE A O 6
ATOM 6891 N N . SER A 1 19 ? -3.431 23.089 -8.701 1.00 43.45 19 SER A N 6
ATOM 6892 C CA . SER A 1 19 ? -4.604 22.258 -8.459 1.00 11.32 19 SER A CA 6
ATOM 6893 C C . SER A 1 19 ? -5.682 23.043 -7.718 1.00 0.45 19 SER A C 6
ATOM 6894 O O . SER A 1 19 ? -6.874 22.786 -7.880 1.00 72.02 19 SER A O 6
ATOM 6902 N N . GLU A 1 20 ? -5.252 24.002 -6.903 1.00 53.20 20 GLU A N 6
ATOM 6903 C CA . GLU A 1 20 ? -6.180 24.825 -6.136 1.00 34.43 20 GLU A CA 6
ATOM 6904 C C . GLU A 1 20 ? -7.026 25.696 -7.059 1.00 54.24 20 GLU A C 6
ATOM 6905 O O . GLU A 1 20 ? -8.230 25.847 -6.855 1.00 55.31 20 GLU A O 6
ATOM 6917 N N . GLN A 1 21 ? -6.386 26.267 -8.075 1.00 13.33 21 GLN A N 6
ATOM 6918 C CA . GLN A 1 21 ? -7.079 27.125 -9.029 1.00 35.23 21 GLN A CA 6
ATOM 6919 C C . GLN A 1 21 ? -7.724 26.297 -10.136 1.00 12.51 21 GLN A C 6
ATOM 6920 O O . GLN A 1 21 ? -8.921 26.420 -10.400 1.00 41.25 21 GLN A O 6
ATOM 6934 N N . LEU A 1 22 ? -6.924 25.455 -10.780 1.00 51.44 22 LEU A N 6
ATOM 6935 C CA . LEU A 1 22 ? -7.417 24.607 -11.860 1.00 44.13 22 LEU A CA 6
ATOM 6936 C C . LEU A 1 22 ? -8.471 23.631 -11.348 1.00 55.55 22 LEU A C 6
ATOM 6937 O O . LEU A 1 22 ? -9.393 23.260 -12.076 1.00 11.54 22 LEU A O 6
ATOM 6953 N N . ASP A 1 23 ? -8.331 23.222 -10.093 1.00 21.43 23 ASP A N 6
ATOM 6954 C CA . ASP A 1 23 ? -9.274 22.292 -9.482 1.00 24.41 23 ASP A CA 6
ATOM 6955 C C . ASP A 1 23 ? -9.272 20.955 -10.217 1.00 23.11 23 ASP A C 6
ATOM 6956 O O . ASP A 1 23 ? -10.282 20.252 -10.252 1.00 23.42 23 ASP A O 6
ATOM 6965 N N . LYS A 1 24 ? -8.131 20.610 -10.805 1.00 0.34 24 LYS A N 6
ATOM 6966 C CA . LYS A 1 24 ? -7.996 19.358 -11.539 1.00 50.14 24 LYS A CA 6
ATOM 6967 C C . LYS A 1 24 ? -7.258 18.315 -10.706 1.00 44.34 24 LYS A C 6
ATOM 6968 O O . LYS A 1 24 ? -6.876 18.574 -9.565 1.00 3.11 24 LYS A O 6
ATOM 6987 N N . LYS A 1 25 ? -7.058 17.136 -11.285 1.00 33.23 25 LYS A N 6
ATOM 6988 C CA . LYS A 1 25 ? -6.363 16.054 -10.597 1.00 70.15 25 LYS A CA 6
ATOM 6989 C C . LYS A 1 25 ? -4.932 15.916 -11.108 1.00 74.32 25 LYS A C 6
ATOM 6990 O O . LYS A 1 25 ? -4.685 15.982 -12.312 1.00 2.54 25 LYS A O 6
ATOM 7009 N N . GLU A 1 26 ? -3.995 15.721 -10.185 1.00 55.43 26 GLU A N 6
ATOM 7010 C CA . GLU A 1 26 ? -2.590 15.573 -10.544 1.00 41.11 26 GLU A CA 6
ATOM 7011 C C . GLU A 1 26 ? -2.367 14.300 -11.355 1.00 41.15 26 GLU A C 6
ATOM 7012 O O . GLU A 1 26 ? -1.334 14.138 -12.005 1.00 41.55 26 GLU A O 6
ATOM 7024 N N . ASP A 1 27 ? -3.342 13.399 -11.312 1.00 14.42 27 ASP A N 6
ATOM 7025 C CA . ASP A 1 27 ? -3.254 12.141 -12.043 1.00 31.44 27 ASP A CA 6
ATOM 7026 C C . ASP A 1 27 ? -3.710 12.318 -13.488 1.00 3.13 27 ASP A C 6
ATOM 7027 O O . ASP A 1 27 ? -3.908 11.342 -14.210 1.00 24.31 27 ASP A O 6
ATOM 7036 N N . GLU A 1 28 ? -3.875 13.571 -13.901 1.00 62.32 28 GLU A N 6
ATOM 7037 C CA . GLU A 1 28 ? -4.309 13.875 -15.260 1.00 31.14 28 GLU A CA 6
ATOM 7038 C C . GLU A 1 28 ? -3.167 13.680 -16.252 1.00 43.45 28 GLU A C 6
ATOM 7039 O O . GLU A 1 28 ? -3.353 13.812 -17.463 1.00 11.25 28 GLU A O 6
ATOM 7051 N N . ILE A 1 29 ? -1.985 13.367 -15.732 1.00 32.12 29 ILE A N 6
ATOM 7052 C CA . ILE A 1 29 ? -0.813 13.154 -16.572 1.00 31.23 29 ILE A CA 6
ATOM 7053 C C . ILE A 1 29 ? -1.126 12.201 -17.720 1.00 41.15 29 ILE A C 6
ATOM 7054 O O . ILE A 1 29 ? -1.294 10.998 -17.517 1.00 5.12 29 ILE A O 6
ATOM 7070 N N . THR A 1 30 ? -1.202 12.746 -18.931 1.00 2.54 30 THR A N 6
ATOM 7071 C CA . THR A 1 30 ? -1.494 11.946 -20.113 1.00 24.21 30 THR A CA 6
ATOM 7072 C C . THR A 1 30 ? -1.176 12.715 -21.390 1.00 53.20 30 THR A C 6
ATOM 7073 O O . THR A 1 30 ? -1.103 13.945 -21.385 1.00 61.42 30 THR A O 6
ATOM 7084 N N . THR A 1 31 ? -0.989 11.985 -22.485 1.00 32.52 31 THR A N 6
ATOM 7085 C CA . THR A 1 31 ? -0.679 12.598 -23.770 1.00 13.42 31 THR A CA 6
ATOM 7086 C C . THR A 1 31 ? -1.927 13.197 -24.409 1.00 35.35 31 THR A C 6
ATOM 7087 O O . THR A 1 31 ? -1.845 13.897 -25.418 1.00 0.25 31 THR A O 6
ATOM 7098 N N . ASP A 1 32 ? -3.082 12.917 -23.815 1.00 33.24 32 ASP A N 6
ATOM 7099 C CA . ASP A 1 32 ? -4.349 13.429 -24.325 1.00 45.31 32 ASP A CA 6
ATOM 7100 C C . ASP A 1 32 ? -4.808 14.642 -23.521 1.00 62.30 32 ASP A C 6
ATOM 7101 O O . ASP A 1 32 ? -5.998 14.950 -23.470 1.00 54.41 32 ASP A O 6
ATOM 7110 N N . SER A 1 33 ? -3.856 15.324 -22.893 1.00 43.43 33 SER A N 6
ATOM 7111 C CA . SER A 1 33 ? -4.163 16.500 -22.087 1.00 40.13 33 SER A CA 6
ATOM 7112 C C . SER A 1 33 ? -3.419 17.726 -22.609 1.00 74.11 33 SER A C 6
ATOM 7113 O O . SER A 1 33 ? -4.025 18.762 -22.884 1.00 4.23 33 SER A O 6
ATOM 7121 N N . ARG A 1 34 ? -2.103 17.599 -22.743 1.00 53.11 34 ARG A N 6
ATOM 7122 C CA . ARG A 1 34 ? -1.276 18.696 -23.231 1.00 22.05 34 ARG A CA 6
ATOM 7123 C C . ARG A 1 34 ? -1.362 19.899 -22.296 1.00 21.02 34 ARG A C 6
ATOM 7124 O O . ARG A 1 34 ? -2.033 19.850 -21.264 1.00 43.35 34 ARG A O 6
ATOM 7145 N N . PHE A 1 35 ? -0.678 20.977 -22.663 1.00 51.53 35 PHE A N 6
ATOM 7146 C CA . PHE A 1 35 ? -0.676 22.193 -21.857 1.00 61.23 35 PHE A CA 6
ATOM 7147 C C . PHE A 1 35 ? -2.060 22.834 -21.837 1.00 51.51 35 PHE A C 6
ATOM 7148 O O . PHE A 1 35 ? -2.431 23.507 -20.875 1.00 32.21 35 PHE A O 6
ATOM 7165 N N . VAL A 1 36 ? -2.820 22.622 -22.907 1.00 41.30 36 VAL A N 6
ATOM 7166 C CA . VAL A 1 36 ? -4.163 23.179 -23.013 1.00 73.22 36 VAL A CA 6
ATOM 7167 C C . VAL A 1 36 ? -5.075 22.624 -21.925 1.00 15.42 36 VAL A C 6
ATOM 7168 O O . VAL A 1 36 ? -5.749 23.378 -21.223 1.00 73.13 36 VAL A O 6
ATOM 7181 N N . GLU A 1 37 ? -5.091 21.302 -21.790 1.00 22.10 37 GLU A N 6
ATOM 7182 C CA . GLU A 1 37 ? -5.921 20.647 -20.786 1.00 72.43 37 GLU A CA 6
ATOM 7183 C C . GLU A 1 37 ? -5.209 20.601 -19.437 1.00 75.42 37 GLU A C 6
ATOM 7184 O O . GLU A 1 37 ? -5.716 21.112 -18.438 1.00 72.43 37 GLU A O 6
ATOM 7196 N N . ASP A 1 38 ? -4.033 19.984 -19.417 1.00 1.34 38 ASP A N 6
ATOM 7197 C CA . ASP A 1 38 ? -3.250 19.871 -18.191 1.00 53.22 38 ASP A CA 6
ATOM 7198 C C . ASP A 1 38 ? -2.987 21.246 -17.586 1.00 2.42 38 ASP A C 6
ATOM 7199 O O . ASP A 1 38 ? -3.430 21.543 -16.475 1.00 61.04 38 ASP A O 6
ATOM 7208 N N . LEU A 1 39 ? -2.262 22.082 -18.322 1.00 33.03 39 LEU A N 6
ATOM 7209 C CA . LEU A 1 39 ? -1.938 23.426 -17.857 1.00 53.42 39 LEU A CA 6
ATOM 7210 C C . LEU A 1 39 ? -3.046 24.410 -18.221 1.00 32.23 39 LEU A C 6
ATOM 7211 O O . LEU A 1 39 ? -4.012 24.051 -18.893 1.00 44.25 39 LEU A O 6
ATOM 7227 N N . ASN A 1 40 ? -2.898 25.652 -17.772 1.00 51.24 40 ASN A N 6
ATOM 7228 C CA . ASN A 1 40 ? -3.886 26.688 -18.052 1.00 5.40 40 ASN A CA 6
ATOM 7229 C C . ASN A 1 40 ? -3.326 27.726 -19.021 1.00 73.51 40 ASN A C 6
ATOM 7230 O O . ASN A 1 40 ? -3.480 28.929 -18.815 1.00 24.02 40 ASN A O 6
ATOM 7241 N N . ALA A 1 41 ? -2.678 27.250 -20.079 1.00 62.40 41 ALA A N 6
ATOM 7242 C CA . ALA A 1 41 ? -2.098 28.135 -21.082 1.00 30.25 41 ALA A CA 6
ATOM 7243 C C . ALA A 1 41 ? -1.719 27.364 -22.341 1.00 72.25 41 ALA A C 6
ATOM 7244 O O . ALA A 1 41 ? -1.715 26.133 -22.350 1.00 30.34 41 ALA A O 6
ATOM 7251 N N . ASP A 1 42 ? -1.402 28.095 -23.404 1.00 54.31 42 ASP A N 6
ATOM 7252 C CA . ASP A 1 42 ? -1.022 27.480 -24.670 1.00 63.21 42 ASP A CA 6
ATOM 7253 C C . ASP A 1 42 ? 0.495 27.366 -24.785 1.00 3.34 42 ASP A C 6
ATOM 7254 O O . ASP A 1 42 ? 1.234 28.011 -24.041 1.00 11.34 42 ASP A O 6
ATOM 7263 N N . SER A 1 43 ? 0.953 26.541 -25.721 1.00 31.02 43 SER A N 6
ATOM 7264 C CA . SER A 1 43 ? 2.382 26.339 -25.929 1.00 71.15 43 SER A CA 6
ATOM 7265 C C . SER A 1 43 ? 3.108 27.676 -26.044 1.00 64.55 43 SER A C 6
ATOM 7266 O O . SER A 1 43 ? 4.296 27.779 -25.735 1.00 63.41 43 SER A O 6
ATOM 7274 N N . LEU A 1 44 ? 2.387 28.697 -26.492 1.00 12.23 44 LEU A N 6
ATOM 7275 C CA . LEU A 1 44 ? 2.961 30.029 -26.648 1.00 41.13 44 LEU A CA 6
ATOM 7276 C C . LEU A 1 44 ? 3.670 30.470 -25.372 1.00 21.02 44 LEU A C 6
ATOM 7277 O O . LEU A 1 44 ? 4.820 30.908 -25.408 1.00 63.52 44 LEU A O 6
ATOM 7293 N N . ASP A 1 45 ? 2.977 30.350 -24.245 1.00 22.32 45 ASP A N 6
ATOM 7294 C CA . ASP A 1 45 ? 3.541 30.733 -22.956 1.00 25.42 45 ASP A CA 6
ATOM 7295 C C . ASP A 1 45 ? 4.456 29.637 -22.416 1.00 14.22 45 ASP A C 6
ATOM 7296 O O . ASP A 1 45 ? 5.272 29.879 -21.526 1.00 40.33 45 ASP A O 6
ATOM 7305 N N . ILE A 1 46 ? 4.312 28.433 -22.958 1.00 72.14 46 ILE A N 6
ATOM 7306 C CA . ILE A 1 46 ? 5.125 27.301 -22.531 1.00 35.02 46 ILE A CA 6
ATOM 7307 C C . ILE A 1 46 ? 6.530 27.381 -23.117 1.00 60.21 46 ILE A C 6
ATOM 7308 O O . ILE A 1 46 ? 7.491 26.895 -22.520 1.00 43.23 46 ILE A O 6
ATOM 7324 N N . TYR A 1 47 ? 6.642 27.998 -24.288 1.00 63.30 47 TYR A N 6
ATOM 7325 C CA . TYR A 1 47 ? 7.930 28.141 -24.956 1.00 4.10 47 TYR A CA 6
ATOM 7326 C C . TYR A 1 47 ? 8.983 28.688 -23.997 1.00 44.31 47 TYR A C 6
ATOM 7327 O O . TYR A 1 47 ? 10.113 28.202 -23.956 1.00 41.34 47 TYR A O 6
ATOM 7345 N N . GLU A 1 48 ? 8.603 29.703 -23.227 1.00 33.44 48 GLU A N 6
ATOM 7346 C CA . GLU A 1 48 ? 9.514 30.317 -22.268 1.00 33.52 48 GLU A CA 6
ATOM 7347 C C . GLU A 1 48 ? 9.811 29.364 -21.113 1.00 14.31 48 GLU A C 6
ATOM 7348 O O . GLU A 1 48 ? 10.934 29.311 -20.610 1.00 71.13 48 GLU A O 6
ATOM 7360 N N . LEU A 1 49 ? 8.796 28.615 -20.696 1.00 61.45 49 LEU A N 6
ATOM 7361 C CA . LEU A 1 49 ? 8.947 27.664 -19.600 1.00 72.02 49 LEU A CA 6
ATOM 7362 C C . LEU A 1 49 ? 10.066 26.670 -19.891 1.00 64.15 49 LEU A C 6
ATOM 7363 O O . LEU A 1 49 ? 11.049 26.592 -19.153 1.00 63.43 49 LEU A O 6
ATOM 7379 N N . LEU A 1 50 ? 9.912 25.913 -20.973 1.00 3.54 50 LEU A N 6
ATOM 7380 C CA . LEU A 1 50 ? 10.912 24.925 -21.364 1.00 15.23 50 LEU A CA 6
ATOM 7381 C C . LEU A 1 50 ? 12.229 25.600 -21.733 1.00 72.44 50 LEU A C 6
ATOM 7382 O O . LEU A 1 50 ? 13.303 25.145 -21.339 1.00 31.00 50 LEU A O 6
ATOM 7398 N N . TYR A 1 51 ? 12.138 26.687 -22.491 1.00 3.01 51 TYR A N 6
ATOM 7399 C CA . TYR A 1 51 ? 13.323 27.424 -22.914 1.00 52.41 51 TYR A CA 6
ATOM 7400 C C . TYR A 1 51 ? 14.226 27.734 -21.724 1.00 12.10 51 TYR A C 6
ATOM 7401 O O . TYR A 1 51 ? 15.426 27.456 -21.751 1.00 35.05 51 TYR A O 6
ATOM 7419 N N . LEU A 1 52 ? 13.641 28.311 -20.680 1.00 54.03 52 LEU A N 6
ATOM 7420 C CA . LEU A 1 52 ? 14.390 28.659 -19.478 1.00 65.13 52 LEU A CA 6
ATOM 7421 C C . LEU A 1 52 ? 14.852 27.405 -18.742 1.00 73.03 52 LEU A C 6
ATOM 7422 O O . LEU A 1 52 ? 15.887 27.409 -18.075 1.00 12.45 52 LEU A O 6
ATOM 7438 N N . LEU A 1 53 ? 14.079 26.332 -18.870 1.00 53.33 53 LEU A N 6
ATOM 7439 C CA . LEU A 1 53 ? 14.409 25.069 -18.219 1.00 52.22 53 LEU A CA 6
ATOM 7440 C C . LEU A 1 53 ? 15.672 24.461 -18.820 1.00 72.42 53 LEU A C 6
ATOM 7441 O O . LEU A 1 53 ? 16.403 23.735 -18.147 1.00 0.20 53 LEU A O 6
ATOM 7457 N N . GLU A 1 54 ? 15.922 24.763 -20.090 1.00 52.13 54 GLU A N 6
ATOM 7458 C CA . GLU A 1 54 ? 17.098 24.246 -20.781 1.00 14.33 54 GLU A CA 6
ATOM 7459 C C . GLU A 1 54 ? 18.361 24.492 -19.961 1.00 44.15 54 GLU A C 6
ATOM 7460 O O . GLU A 1 54 ? 19.151 23.577 -19.731 1.00 31.14 54 GLU A O 6
ATOM 7472 N N . GLU A 1 55 ? 18.545 25.735 -19.526 1.00 20.30 55 GLU A N 6
ATOM 7473 C CA . GLU A 1 55 ? 19.713 26.101 -18.734 1.00 23.00 55 GLU A CA 6
ATOM 7474 C C . GLU A 1 55 ? 19.631 25.501 -17.333 1.00 71.03 55 GLU A C 6
ATOM 7475 O O . GLU A 1 55 ? 20.647 25.140 -16.740 1.00 41.24 55 GLU A O 6
ATOM 7487 N N . ALA A 1 56 ? 18.413 25.398 -16.811 1.00 3.54 56 ALA A N 6
ATOM 7488 C CA . ALA A 1 56 ? 18.197 24.841 -15.481 1.00 42.50 56 ALA A CA 6
ATOM 7489 C C . ALA A 1 56 ? 18.695 23.402 -15.401 1.00 51.32 56 ALA A C 6
ATOM 7490 O O . ALA A 1 56 ? 18.989 22.896 -14.318 1.00 61.33 56 ALA A O 6
ATOM 7497 N N . PHE A 1 57 ? 18.786 22.748 -16.554 1.00 64.12 57 PHE A N 6
ATOM 7498 C CA . PHE A 1 57 ? 19.247 21.366 -16.614 1.00 60.43 57 PHE A CA 6
ATOM 7499 C C . PHE A 1 57 ? 20.455 21.235 -17.538 1.00 32.54 57 PHE A C 6
ATOM 7500 O O . PHE A 1 57 ? 20.947 20.133 -17.780 1.00 64.33 57 PHE A O 6
ATOM 7517 N N . ASP A 1 58 ? 20.926 22.366 -18.050 1.00 12.14 58 ASP A N 6
ATOM 7518 C CA . ASP A 1 58 ? 22.076 22.379 -18.946 1.00 40.31 58 ASP A CA 6
ATOM 7519 C C . ASP A 1 58 ? 21.887 21.385 -20.087 1.00 61.41 58 ASP A C 6
ATOM 7520 O O . ASP A 1 58 ? 22.705 20.486 -20.282 1.00 65.22 58 ASP A O 6
ATOM 7529 N N . ASP A 1 59 ? 20.803 21.551 -20.837 1.00 2.22 59 ASP A N 6
ATOM 7530 C CA . ASP A 1 59 ? 20.506 20.668 -21.959 1.00 3.03 59 ASP A CA 6
ATOM 7531 C C . ASP A 1 59 ? 19.438 21.277 -22.862 1.00 23.02 59 ASP A C 6
ATOM 7532 O O . ASP A 1 59 ? 18.518 21.946 -22.390 1.00 63.43 59 ASP A O 6
ATOM 7541 N N . LYS A 1 60 ? 19.567 21.042 -24.163 1.00 42.23 60 LYS A N 6
ATOM 7542 C CA . LYS A 1 60 ? 18.614 21.567 -25.134 1.00 31.31 60 LYS A CA 6
ATOM 7543 C C . LYS A 1 60 ? 17.262 20.874 -24.998 1.00 31.31 60 LYS A C 6
ATOM 7544 O O . LYS A 1 60 ? 17.190 19.650 -24.881 1.00 64.15 60 LYS A O 6
ATOM 7563 N N . ILE A 1 61 ? 16.193 21.663 -25.015 1.00 2.02 61 ILE A N 6
ATOM 7564 C CA . ILE A 1 61 ? 14.844 21.124 -24.896 1.00 1.11 61 ILE A CA 6
ATOM 7565 C C . ILE A 1 61 ? 14.419 20.419 -26.179 1.00 52.14 61 ILE A C 6
ATOM 7566 O O . ILE A 1 61 ? 14.095 19.231 -26.187 1.00 12.34 61 ILE A O 6
ATOM 7582 N N . PRO A 1 62 ? 14.421 21.166 -27.293 1.00 54.24 62 PRO A N 6
ATOM 7583 C CA . PRO A 1 62 ? 14.040 20.633 -28.605 1.00 13.03 62 PRO A CA 6
ATOM 7584 C C . PRO A 1 62 ? 15.065 19.644 -29.149 1.00 2.24 62 PRO A C 6
ATOM 7585 O O . PRO A 1 62 ? 14.860 19.039 -30.200 1.00 55.00 62 PRO A O 6
ATOM 7596 N N . GLU A 1 63 ? 16.169 19.485 -28.425 1.00 42.52 63 GLU A N 6
ATOM 7597 C CA . GLU A 1 63 ? 17.226 18.570 -28.837 1.00 24.50 63 GLU A CA 6
ATOM 7598 C C . GLU A 1 63 ? 17.298 17.366 -27.902 1.00 24.13 63 GLU A C 6
ATOM 7599 O O . GLU A 1 63 ? 17.039 16.234 -28.309 1.00 3.25 63 GLU A O 6
ATOM 7611 N N . ASN A 1 64 ? 17.653 17.620 -26.646 1.00 71.12 64 ASN A N 6
ATOM 7612 C CA . ASN A 1 64 ? 17.760 16.558 -25.653 1.00 24.24 64 ASN A CA 6
ATOM 7613 C C . ASN A 1 64 ? 16.380 16.043 -25.255 1.00 4.55 64 ASN A C 6
ATOM 7614 O O . ASN A 1 64 ? 16.061 14.873 -25.459 1.00 61.14 64 ASN A O 6
ATOM 7625 N N . GLU A 1 65 ? 15.567 16.927 -24.685 1.00 52.43 65 GLU A N 6
ATOM 7626 C CA . GLU A 1 65 ? 14.221 16.562 -24.259 1.00 2.04 65 GLU A CA 6
ATOM 7627 C C . GLU A 1 65 ? 13.408 16.017 -25.429 1.00 43.05 65 GLU A C 6
ATOM 7628 O O . GLU A 1 65 ? 12.488 15.221 -25.243 1.00 42.40 65 GLU A O 6
ATOM 7640 N N . ALA A 1 66 ? 13.755 16.452 -26.636 1.00 42.24 66 ALA A N 6
ATOM 7641 C CA . ALA A 1 66 ? 13.060 16.008 -27.838 1.00 32.42 66 ALA A CA 6
ATOM 7642 C C . ALA A 1 66 ? 13.273 14.517 -28.075 1.00 72.54 66 ALA A C 6
ATOM 7643 O O . ALA A 1 66 ? 12.583 13.904 -28.889 1.00 62.51 66 ALA A O 6
ATOM 7650 N N . ASN A 1 67 ? 14.233 13.939 -27.360 1.00 14.20 67 ASN A N 6
ATOM 7651 C CA . ASN A 1 67 ? 14.537 12.519 -27.495 1.00 1.25 67 ASN A CA 6
ATOM 7652 C C . ASN A 1 67 ? 13.385 11.664 -26.975 1.00 41.34 67 ASN A C 6
ATOM 7653 O O . ASN A 1 67 ? 13.328 10.462 -27.231 1.00 22.15 67 ASN A O 6
ATOM 7664 N N . GLU A 1 68 ? 12.469 12.294 -26.246 1.00 44.43 68 GLU A N 6
ATOM 7665 C CA . GLU A 1 68 ? 11.319 11.591 -25.691 1.00 60.24 68 GLU A CA 6
ATOM 7666 C C . GLU A 1 68 ? 10.255 12.577 -25.218 1.00 74.42 68 GLU A C 6
ATOM 7667 O O . GLU A 1 68 ? 9.637 12.385 -24.171 1.00 33.23 68 GLU A O 6
ATOM 7679 N N . PHE A 1 69 ? 10.046 13.633 -25.997 1.00 65.35 69 PHE A N 6
ATOM 7680 C CA . PHE A 1 69 ? 9.058 14.650 -25.658 1.00 44.24 69 PHE A CA 6
ATOM 7681 C C . PHE A 1 69 ? 7.779 14.457 -26.467 1.00 70.21 69 PHE A C 6
ATOM 7682 O O . PHE A 1 69 ? 7.801 13.879 -27.553 1.00 60.12 69 PHE A O 6
ATOM 7699 N N . GLU A 1 70 ? 6.666 14.944 -25.928 1.00 52.32 70 GLU A N 6
ATOM 7700 C CA . GLU A 1 70 ? 5.377 14.824 -26.599 1.00 32.20 70 GLU A CA 6
ATOM 7701 C C . GLU A 1 70 ? 4.318 15.670 -25.899 1.00 13.33 70 GLU A C 6
ATOM 7702 O O . GLU A 1 70 ? 3.644 16.488 -26.527 1.00 1.03 70 GLU A O 6
ATOM 7714 N N . THR A 1 71 ? 4.175 15.468 -24.592 1.00 63.04 71 THR A N 6
ATOM 7715 C CA . THR A 1 71 ? 3.198 16.210 -23.806 1.00 41.01 71 THR A CA 6
ATOM 7716 C C . THR A 1 71 ? 3.728 16.506 -22.408 1.00 31.03 71 THR A C 6
ATOM 7717 O O . THR A 1 71 ? 4.864 16.166 -22.079 1.00 24.23 71 THR A O 6
ATOM 7728 N N . VAL A 1 72 ? 2.897 17.141 -21.587 1.00 41.22 72 VAL A N 6
ATOM 7729 C CA . VAL A 1 72 ? 3.282 17.481 -20.223 1.00 12.44 72 VAL A CA 6
ATOM 7730 C C . VAL A 1 72 ? 3.723 16.243 -19.451 1.00 71.30 72 VAL A C 6
ATOM 7731 O O . VAL A 1 72 ? 4.686 16.285 -18.687 1.00 31.14 72 VAL A O 6
ATOM 7744 N N . GLY A 1 73 ? 3.011 15.139 -19.657 1.00 71.23 73 GLY A N 6
ATOM 7745 C CA . GLY A 1 73 ? 3.344 13.903 -18.974 1.00 64.42 73 GLY A CA 6
ATOM 7746 C C . GLY A 1 73 ? 4.818 13.561 -19.079 1.00 55.31 73 GLY A C 6
ATOM 7747 O O . GLY A 1 73 ? 5.421 13.083 -18.118 1.00 72.25 73 GLY A O 6
ATOM 7751 N N . ASP A 1 74 ? 5.398 13.806 -20.249 1.00 11.03 74 ASP A N 6
ATOM 7752 C CA . ASP A 1 74 ? 6.810 13.521 -20.476 1.00 72.12 74 ASP A CA 6
ATOM 7753 C C . ASP A 1 74 ? 7.692 14.436 -19.633 1.00 52.50 74 ASP A C 6
ATOM 7754 O O . ASP A 1 74 ? 8.687 13.998 -19.056 1.00 42.21 74 ASP A O 6
ATOM 7763 N N . VAL A 1 75 ? 7.320 15.711 -19.567 1.00 3.11 75 VAL A N 6
ATOM 7764 C CA . VAL A 1 75 ? 8.077 16.689 -18.794 1.00 62.05 75 VAL A CA 6
ATOM 7765 C C . VAL A 1 75 ? 8.021 16.375 -17.304 1.00 35.23 75 VAL A C 6
ATOM 7766 O O . VAL A 1 75 ? 9.010 16.527 -16.588 1.00 4.31 75 VAL A O 6
ATOM 7779 N N . VAL A 1 76 ? 6.855 15.934 -16.841 1.00 53.33 76 VAL A N 6
ATOM 7780 C CA . VAL A 1 76 ? 6.668 15.597 -15.435 1.00 63.52 76 VAL A CA 6
ATOM 7781 C C . VAL A 1 76 ? 7.670 14.538 -14.987 1.00 1.41 76 VAL A C 6
ATOM 7782 O O . VAL A 1 76 ? 8.368 14.713 -13.989 1.00 11.11 76 VAL A O 6
ATOM 7795 N N . ASN A 1 77 ? 7.736 13.440 -15.732 1.00 75.12 77 ASN A N 6
ATOM 7796 C CA . ASN A 1 77 ? 8.652 12.352 -15.411 1.00 45.14 77 ASN A CA 6
ATOM 7797 C C . ASN A 1 77 ? 10.092 12.741 -15.734 1.00 1.35 77 ASN A C 6
ATOM 7798 O O . ASN A 1 77 ? 11.037 12.178 -15.181 1.00 63.23 77 ASN A O 6
ATOM 7809 N N . PHE A 1 78 ? 10.251 13.709 -16.630 1.00 61.14 78 PHE A N 6
ATOM 7810 C CA . PHE A 1 78 ? 11.575 14.174 -17.027 1.00 21.21 78 PHE A CA 6
ATOM 7811 C C . PHE A 1 78 ? 12.213 15.008 -15.920 1.00 14.23 78 PHE A C 6
ATOM 7812 O O . PHE A 1 78 ? 13.334 14.736 -15.490 1.00 71.41 78 PHE A O 6
ATOM 7829 N N . ILE A 1 79 ? 11.490 16.026 -15.463 1.00 60.43 79 ILE A N 6
ATOM 7830 C CA . ILE A 1 79 ? 11.984 16.899 -14.407 1.00 0.45 79 ILE A CA 6
ATOM 7831 C C . ILE A 1 79 ? 12.081 16.156 -13.079 1.00 31.23 79 ILE A C 6
ATOM 7832 O O . ILE A 1 79 ? 12.804 16.571 -12.173 1.00 10.11 79 ILE A O 6
ATOM 7848 N N . LYS A 1 80 ? 11.349 15.052 -12.970 1.00 54.51 80 LYS A N 6
ATOM 7849 C CA . LYS A 1 80 ? 11.353 14.247 -11.755 1.00 0.24 80 LYS A CA 6
ATOM 7850 C C . LYS A 1 80 ? 12.599 13.370 -11.688 1.00 31.41 80 LYS A C 6
ATOM 7851 O O . LYS A 1 80 ? 13.333 13.390 -10.700 1.00 22.22 80 LYS A O 6
ATOM 7870 N N . LYS A 1 81 ? 12.833 12.601 -12.746 1.00 35.51 81 LYS A N 6
ATOM 7871 C CA . LYS A 1 81 ? 13.991 11.717 -12.810 1.00 0.45 81 LYS A CA 6
ATOM 7872 C C . LYS A 1 81 ? 15.287 12.521 -12.838 1.00 0.32 81 LYS A C 6
ATOM 7873 O O . LYS A 1 81 ? 16.295 12.112 -12.262 1.00 30.15 81 LYS A O 6
ATOM 7892 N N . ARG A 1 82 ? 15.253 13.667 -13.510 1.00 52.13 82 ARG A N 6
ATOM 7893 C CA . ARG A 1 82 ? 16.425 14.528 -13.613 1.00 12.12 82 ARG A CA 6
ATOM 7894 C C . ARG A 1 82 ? 16.773 15.137 -12.257 1.00 73.54 82 ARG A C 6
ATOM 7895 O O . ARG A 1 82 ? 17.915 15.527 -12.015 1.00 13.35 82 ARG A O 6
ATOM 7916 N N . LYS A 1 83 ? 15.780 15.214 -11.377 1.00 43.23 83 LYS A N 6
ATOM 7917 C CA . LYS A 1 83 ? 15.980 15.774 -10.046 1.00 32.02 83 LYS A CA 6
ATOM 7918 C C . LYS A 1 83 ? 16.259 14.672 -9.029 1.00 2.23 83 LYS A C 6
ATOM 7919 O O . LYS A 1 83 ? 17.355 14.588 -8.475 1.00 14.51 83 LYS A O 6
ATOM 7938 N N . GLY A 1 84 ? 15.261 13.827 -8.788 1.00 51.35 84 GLY A N 6
ATOM 7939 C CA . GLY A 1 84 ? 15.420 12.741 -7.839 1.00 43.23 84 GLY A CA 6
ATOM 7940 C C . GLY A 1 84 ? 14.917 11.418 -8.382 1.00 44.32 84 GLY A C 6
ATOM 7941 O O . GLY A 1 84 ? 15.214 10.360 -7.828 1.00 74.33 84 GLY A O 6
ATOM 7945 N N . GLY A 1 1 ? 7.334 2.631 -8.571 1.00 30.51 1 GLY A N 7
ATOM 7946 C CA . GLY A 1 1 ? 7.972 2.904 -7.296 1.00 53.03 1 GLY A CA 7
ATOM 7947 C C . GLY A 1 1 ? 7.023 2.737 -6.126 1.00 1.42 1 GLY A C 7
ATOM 7948 O O . GLY A 1 1 ? 5.833 2.471 -6.296 1.00 63.24 1 GLY A O 7
ATOM 7952 N N . PRO A 1 2 ? 7.552 2.894 -4.903 1.00 43.43 2 PRO A N 7
ATOM 7953 C CA . PRO A 1 2 ? 6.762 2.763 -3.676 1.00 32.02 2 PRO A CA 7
ATOM 7954 C C . PRO A 1 2 ? 5.769 3.907 -3.500 1.00 42.12 2 PRO A C 7
ATOM 7955 O O . PRO A 1 2 ? 4.618 3.691 -3.124 1.00 70.21 2 PRO A O 7
ATOM 7966 N N . GLY A 1 3 ? 6.223 5.126 -3.776 1.00 1.14 3 GLY A N 7
ATOM 7967 C CA . GLY A 1 3 ? 5.361 6.286 -3.642 1.00 45.23 3 GLY A CA 7
ATOM 7968 C C . GLY A 1 3 ? 5.788 7.198 -2.509 1.00 32.12 3 GLY A C 7
ATOM 7969 O O . GLY A 1 3 ? 5.427 8.374 -2.480 1.00 51.41 3 GLY A O 7
ATOM 7973 N N . SER A 1 4 ? 6.557 6.654 -1.571 1.00 72.30 4 SER A N 7
ATOM 7974 C CA . SER A 1 4 ? 7.028 7.425 -0.427 1.00 22.23 4 SER A CA 7
ATOM 7975 C C . SER A 1 4 ? 8.401 8.029 -0.707 1.00 31.21 4 SER A C 7
ATOM 7976 O O . SER A 1 4 ? 9.378 7.720 -0.025 1.00 73.12 4 SER A O 7
ATOM 7984 N N . MET A 1 5 ? 8.466 8.892 -1.715 1.00 71.25 5 MET A N 7
ATOM 7985 C CA . MET A 1 5 ? 9.718 9.541 -2.086 1.00 62.30 5 MET A CA 7
ATOM 7986 C C . MET A 1 5 ? 9.464 10.945 -2.626 1.00 22.43 5 MET A C 7
ATOM 7987 O O . MET A 1 5 ? 8.527 11.165 -3.393 1.00 32.41 5 MET A O 7
ATOM 8001 N N . ASP A 1 6 ? 10.304 11.890 -2.220 1.00 0.51 6 ASP A N 7
ATOM 8002 C CA . ASP A 1 6 ? 10.171 13.273 -2.664 1.00 14.24 6 ASP A CA 7
ATOM 8003 C C . ASP A 1 6 ? 10.250 13.366 -4.184 1.00 41.12 6 ASP A C 7
ATOM 8004 O O . ASP A 1 6 ? 9.512 14.127 -4.809 1.00 4.24 6 ASP A O 7
ATOM 8013 N N . ASN A 1 7 ? 11.151 12.587 -4.773 1.00 62.32 7 ASN A N 7
ATOM 8014 C CA . ASN A 1 7 ? 11.328 12.582 -6.221 1.00 4.32 7 ASN A CA 7
ATOM 8015 C C . ASN A 1 7 ? 9.998 12.351 -6.931 1.00 61.20 7 ASN A C 7
ATOM 8016 O O . ASN A 1 7 ? 9.643 13.079 -7.858 1.00 73.21 7 ASN A O 7
ATOM 8027 N N . ASP A 1 8 ? 9.267 11.333 -6.489 1.00 43.32 8 ASP A N 7
ATOM 8028 C CA . ASP A 1 8 ? 7.975 11.006 -7.081 1.00 1.31 8 ASP A CA 7
ATOM 8029 C C . ASP A 1 8 ? 6.876 11.900 -6.515 1.00 3.24 8 ASP A C 7
ATOM 8030 O O . ASP A 1 8 ? 5.709 11.771 -6.881 1.00 13.41 8 ASP A O 7
ATOM 8039 N N . GLU A 1 9 ? 7.259 12.805 -5.619 1.00 22.22 9 GLU A N 7
ATOM 8040 C CA . GLU A 1 9 ? 6.305 13.718 -5.001 1.00 3.31 9 GLU A CA 7
ATOM 8041 C C . GLU A 1 9 ? 6.417 15.114 -5.608 1.00 30.13 9 GLU A C 7
ATOM 8042 O O . GLU A 1 9 ? 5.538 15.956 -5.420 1.00 22.20 9 GLU A O 7
ATOM 8054 N N . ILE A 1 10 ? 7.503 15.351 -6.335 1.00 4.20 10 ILE A N 7
ATOM 8055 C CA . ILE A 1 10 ? 7.730 16.644 -6.970 1.00 30.44 10 ILE A CA 7
ATOM 8056 C C . ILE A 1 10 ? 6.512 17.081 -7.777 1.00 22.14 10 ILE A C 7
ATOM 8057 O O . ILE A 1 10 ? 5.980 18.173 -7.575 1.00 71.41 10 ILE A O 7
ATOM 8073 N N . PHE A 1 11 ? 6.075 16.221 -8.690 1.00 74.41 11 PHE A N 7
ATOM 8074 C CA . PHE A 1 11 ? 4.918 16.517 -9.528 1.00 3.24 11 PHE A CA 7
ATOM 8075 C C . PHE A 1 11 ? 3.660 16.679 -8.680 1.00 31.20 11 PHE A C 7
ATOM 8076 O O . PHE A 1 11 ? 2.766 17.455 -9.018 1.00 4.22 11 PHE A O 7
ATOM 8093 N N . SER A 1 12 ? 3.597 15.939 -7.577 1.00 44.33 12 SER A N 7
ATOM 8094 C CA . SER A 1 12 ? 2.447 15.996 -6.683 1.00 2.53 12 SER A CA 7
ATOM 8095 C C . SER A 1 12 ? 2.378 17.345 -5.973 1.00 14.12 12 SER A C 7
ATOM 8096 O O . SER A 1 12 ? 1.307 17.940 -5.847 1.00 32.40 12 SER A O 7
ATOM 8104 N N . LYS A 1 13 ? 3.528 17.823 -5.510 1.00 32.21 13 LYS A N 7
ATOM 8105 C CA . LYS A 1 13 ? 3.601 19.102 -4.813 1.00 73.42 13 LYS A CA 7
ATOM 8106 C C . LYS A 1 13 ? 3.256 20.253 -5.752 1.00 40.22 13 LYS A C 7
ATOM 8107 O O . LYS A 1 13 ? 2.410 21.091 -5.439 1.00 73.32 13 LYS A O 7
ATOM 8126 N N . VAL A 1 14 ? 3.916 20.288 -6.905 1.00 42.45 14 VAL A N 7
ATOM 8127 C CA . VAL A 1 14 ? 3.678 21.336 -7.891 1.00 75.23 14 VAL A CA 7
ATOM 8128 C C . VAL A 1 14 ? 2.247 21.281 -8.416 1.00 64.34 14 VAL A C 7
ATOM 8129 O O . VAL A 1 14 ? 1.650 22.311 -8.729 1.00 62.25 14 VAL A O 7
ATOM 8142 N N . ARG A 1 15 ? 1.703 20.072 -8.510 1.00 23.23 15 ARG A N 7
ATOM 8143 C CA . ARG A 1 15 ? 0.343 19.882 -8.998 1.00 34.03 15 ARG A CA 7
ATOM 8144 C C . ARG A 1 15 ? -0.673 20.444 -8.008 1.00 34.03 15 ARG A C 7
ATOM 8145 O O . ARG A 1 15 ? -1.617 21.133 -8.395 1.00 43.40 15 ARG A O 7
ATOM 8166 N N . SER A 1 16 ? -0.474 20.144 -6.728 1.00 62.33 16 SER A N 7
ATOM 8167 C CA . SER A 1 16 ? -1.375 20.615 -5.683 1.00 3.10 16 SER A CA 7
ATOM 8168 C C . SER A 1 16 ? -1.397 22.140 -5.632 1.00 20.31 16 SER A C 7
ATOM 8169 O O . SER A 1 16 ? -2.365 22.742 -5.167 1.00 74.21 16 SER A O 7
ATOM 8177 N N . ILE A 1 17 ? -0.323 22.757 -6.113 1.00 12.23 17 ILE A N 7
ATOM 8178 C CA . ILE A 1 17 ? -0.219 24.211 -6.123 1.00 53.01 17 ILE A CA 7
ATOM 8179 C C . ILE A 1 17 ? -1.123 24.819 -7.190 1.00 42.15 17 ILE A C 7
ATOM 8180 O O . ILE A 1 17 ? -1.943 25.690 -6.901 1.00 12.44 17 ILE A O 7
ATOM 8196 N N . ILE A 1 18 ? -0.968 24.353 -8.425 1.00 25.21 18 ILE A N 7
ATOM 8197 C CA . ILE A 1 18 ? -1.771 24.849 -9.535 1.00 75.30 18 ILE A CA 7
ATOM 8198 C C . ILE A 1 18 ? -3.200 24.321 -9.458 1.00 12.12 18 ILE A C 7
ATOM 8199 O O . ILE A 1 18 ? -4.143 24.990 -9.881 1.00 33.43 18 ILE A O 7
ATOM 8215 N N . SER A 1 19 ? -3.352 23.118 -8.913 1.00 54.22 19 SER A N 7
ATOM 8216 C CA . SER A 1 19 ? -4.666 22.499 -8.782 1.00 12.43 19 SER A CA 7
ATOM 8217 C C . SER A 1 19 ? -5.662 23.467 -8.150 1.00 1.32 19 SER A C 7
ATOM 8218 O O . SER A 1 19 ? -6.862 23.397 -8.411 1.00 53.20 19 SER A O 7
ATOM 8226 N N . GLU A 1 20 ? -5.153 24.370 -7.317 1.00 51.00 20 GLU A N 7
ATOM 8227 C CA . GLU A 1 20 ? -5.998 25.352 -6.647 1.00 24.21 20 GLU A CA 7
ATOM 8228 C C . GLU A 1 20 ? -6.781 26.179 -7.662 1.00 73.31 20 GLU A C 7
ATOM 8229 O O . GLU A 1 20 ? -8.010 26.238 -7.613 1.00 5.10 20 GLU A O 7
ATOM 8241 N N . GLN A 1 21 ? -6.061 26.815 -8.580 1.00 52.12 21 GLN A N 7
ATOM 8242 C CA . GLN A 1 21 ? -6.689 27.640 -9.606 1.00 62.41 21 GLN A CA 7
ATOM 8243 C C . GLN A 1 21 ? -7.123 26.791 -10.796 1.00 72.33 21 GLN A C 7
ATOM 8244 O O . GLN A 1 21 ? -8.251 26.907 -11.277 1.00 13.42 21 GLN A O 7
ATOM 8258 N N . LEU A 1 22 ? -6.221 25.937 -11.268 1.00 74.01 22 LEU A N 7
ATOM 8259 C CA . LEU A 1 22 ? -6.511 25.068 -12.403 1.00 71.33 22 LEU A CA 7
ATOM 8260 C C . LEU A 1 22 ? -7.668 24.126 -12.086 1.00 70.53 22 LEU A C 7
ATOM 8261 O O . LEU A 1 22 ? -8.321 23.602 -12.989 1.00 41.35 22 LEU A O 7
ATOM 8277 N N . ASP A 1 23 ? -7.917 23.916 -10.798 1.00 73.35 23 ASP A N 7
ATOM 8278 C CA . ASP A 1 23 ? -8.998 23.039 -10.362 1.00 1.22 23 ASP A CA 7
ATOM 8279 C C . ASP A 1 23 ? -8.921 21.689 -11.068 1.00 33.05 23 ASP A C 7
ATOM 8280 O O . ASP A 1 23 ? -9.941 21.039 -11.301 1.00 3.15 23 ASP A O 7
ATOM 8289 N N . LYS A 1 24 ? -7.706 21.273 -11.407 1.00 21.42 24 LYS A N 7
ATOM 8290 C CA . LYS A 1 24 ? -7.495 20.000 -12.086 1.00 65.10 24 LYS A CA 7
ATOM 8291 C C . LYS A 1 24 ? -6.924 18.960 -11.127 1.00 62.23 24 LYS A C 7
ATOM 8292 O O . LYS A 1 24 ? -6.470 19.292 -10.032 1.00 43.43 24 LYS A O 7
ATOM 8311 N N . LYS A 1 25 ? -6.949 17.699 -11.546 1.00 44.13 25 LYS A N 7
ATOM 8312 C CA . LYS A 1 25 ? -6.431 16.610 -10.727 1.00 33.32 25 LYS A CA 7
ATOM 8313 C C . LYS A 1 25 ? -5.059 16.162 -11.220 1.00 1.22 25 LYS A C 7
ATOM 8314 O O . LYS A 1 25 ? -4.708 16.372 -12.380 1.00 74.25 25 LYS A O 7
ATOM 8333 N N . GLU A 1 26 ? -4.288 15.544 -10.330 1.00 51.14 26 GLU A N 7
ATOM 8334 C CA . GLU A 1 26 ? -2.955 15.067 -10.677 1.00 65.11 26 GLU A CA 7
ATOM 8335 C C . GLU A 1 26 ? -3.029 13.950 -11.714 1.00 61.02 26 GLU A C 7
ATOM 8336 O O . GLU A 1 26 ? -2.032 13.616 -12.355 1.00 31.33 26 GLU A O 7
ATOM 8348 N N . ASP A 1 27 ? -4.217 13.377 -11.873 1.00 63.22 27 ASP A N 7
ATOM 8349 C CA . ASP A 1 27 ? -4.423 12.298 -12.832 1.00 63.34 27 ASP A CA 7
ATOM 8350 C C . ASP A 1 27 ? -4.628 12.852 -14.239 1.00 5.44 27 ASP A C 7
ATOM 8351 O O . ASP A 1 27 ? -4.954 12.112 -15.166 1.00 10.41 27 ASP A O 7
ATOM 8360 N N . GLU A 1 28 ? -4.434 14.159 -14.388 1.00 14.21 28 GLU A N 7
ATOM 8361 C CA . GLU A 1 28 ? -4.600 14.812 -15.681 1.00 13.40 28 GLU A CA 7
ATOM 8362 C C . GLU A 1 28 ? -3.419 14.510 -16.599 1.00 11.13 28 GLU A C 7
ATOM 8363 O O . GLU A 1 28 ? -3.482 14.744 -17.806 1.00 1.41 28 GLU A O 7
ATOM 8375 N N . ILE A 1 29 ? -2.344 13.989 -16.017 1.00 41.41 29 ILE A N 7
ATOM 8376 C CA . ILE A 1 29 ? -1.149 13.655 -16.782 1.00 30.31 29 ILE A CA 7
ATOM 8377 C C . ILE A 1 29 ? -1.478 12.703 -17.927 1.00 22.43 29 ILE A C 7
ATOM 8378 O O . ILE A 1 29 ? -1.720 11.514 -17.711 1.00 54.55 29 ILE A O 7
ATOM 8394 N N . THR A 1 30 ? -1.483 13.232 -19.146 1.00 63.54 30 THR A N 7
ATOM 8395 C CA . THR A 1 30 ? -1.781 12.429 -20.326 1.00 43.42 30 THR A CA 7
ATOM 8396 C C . THR A 1 30 ? -1.427 13.180 -21.605 1.00 23.20 30 THR A C 7
ATOM 8397 O O . THR A 1 30 ? -1.256 14.399 -21.595 1.00 51.52 30 THR A O 7
ATOM 8408 N N . THR A 1 31 ? -1.318 12.444 -22.707 1.00 21.22 31 THR A N 7
ATOM 8409 C CA . THR A 1 31 ? -0.984 13.040 -23.994 1.00 63.21 31 THR A CA 7
ATOM 8410 C C . THR A 1 31 ? -2.207 13.685 -24.636 1.00 20.43 31 THR A C 7
ATOM 8411 O O . THR A 1 31 ? -2.096 14.379 -25.646 1.00 73.02 31 THR A O 7
ATOM 8422 N N . ASP A 1 32 ? -3.372 13.451 -24.042 1.00 54.24 32 ASP A N 7
ATOM 8423 C CA . ASP A 1 32 ? -4.617 14.011 -24.556 1.00 13.25 32 ASP A CA 7
ATOM 8424 C C . ASP A 1 32 ? -5.081 15.183 -23.696 1.00 1.10 32 ASP A C 7
ATOM 8425 O O . ASP A 1 32 ? -6.272 15.486 -23.632 1.00 73.11 32 ASP A O 7
ATOM 8434 N N . SER A 1 33 ? -4.131 15.838 -23.036 1.00 14.24 33 SER A N 7
ATOM 8435 C CA . SER A 1 33 ? -4.443 16.974 -22.176 1.00 21.03 33 SER A CA 7
ATOM 8436 C C . SER A 1 33 ? -3.645 18.206 -22.592 1.00 60.24 33 SER A C 7
ATOM 8437 O O . SER A 1 33 ? -4.208 19.277 -22.817 1.00 55.01 33 SER A O 7
ATOM 8445 N N . ARG A 1 34 ? -2.330 18.045 -22.693 1.00 64.32 34 ARG A N 7
ATOM 8446 C CA . ARG A 1 34 ? -1.453 19.143 -23.081 1.00 40.04 34 ARG A CA 7
ATOM 8447 C C . ARG A 1 34 ? -1.566 20.303 -22.096 1.00 63.14 34 ARG A C 7
ATOM 8448 O O . ARG A 1 34 ? -2.295 20.223 -21.108 1.00 33.12 34 ARG A O 7
ATOM 8469 N N . PHE A 1 35 ? -0.838 21.380 -22.373 1.00 13.11 35 PHE A N 7
ATOM 8470 C CA . PHE A 1 35 ? -0.855 22.556 -21.511 1.00 12.03 35 PHE A CA 7
ATOM 8471 C C . PHE A 1 35 ? -2.226 23.225 -21.531 1.00 14.35 35 PHE A C 7
ATOM 8472 O O . PHE A 1 35 ? -2.643 23.842 -20.550 1.00 42.51 35 PHE A O 7
ATOM 8489 N N . VAL A 1 36 ? -2.924 23.099 -22.655 1.00 62.31 36 VAL A N 7
ATOM 8490 C CA . VAL A 1 36 ? -4.248 23.690 -22.804 1.00 11.10 36 VAL A CA 7
ATOM 8491 C C . VAL A 1 36 ? -5.214 23.145 -21.758 1.00 73.23 36 VAL A C 7
ATOM 8492 O O . VAL A 1 36 ? -5.880 23.906 -21.058 1.00 2.44 36 VAL A O 7
ATOM 8505 N N . GLU A 1 37 ? -5.285 21.821 -21.659 1.00 41.00 37 GLU A N 7
ATOM 8506 C CA . GLU A 1 37 ? -6.171 21.174 -20.698 1.00 64.13 37 GLU A CA 7
ATOM 8507 C C . GLU A 1 37 ? -5.503 21.066 -19.330 1.00 55.21 37 GLU A C 7
ATOM 8508 O O . GLU A 1 37 ? -6.027 21.560 -18.332 1.00 14.35 37 GLU A O 7
ATOM 8520 N N . ASP A 1 38 ? -4.345 20.417 -19.293 1.00 33.32 38 ASP A N 7
ATOM 8521 C CA . ASP A 1 38 ? -3.605 20.244 -18.048 1.00 73.21 38 ASP A CA 7
ATOM 8522 C C . ASP A 1 38 ? -3.317 21.592 -17.396 1.00 2.33 38 ASP A C 7
ATOM 8523 O O . ASP A 1 38 ? -3.751 21.857 -16.274 1.00 20.33 38 ASP A O 7
ATOM 8532 N N . LEU A 1 39 ? -2.581 22.441 -18.105 1.00 12.34 39 LEU A N 7
ATOM 8533 C CA . LEU A 1 39 ? -2.233 23.763 -17.594 1.00 72.03 39 LEU A CA 7
ATOM 8534 C C . LEU A 1 39 ? -3.303 24.787 -17.960 1.00 33.33 39 LEU A C 7
ATOM 8535 O O . LEU A 1 39 ? -4.275 24.466 -18.643 1.00 11.54 39 LEU A O 7
ATOM 8551 N N . ASN A 1 40 ? -3.116 26.020 -17.501 1.00 42.25 40 ASN A N 7
ATOM 8552 C CA . ASN A 1 40 ? -4.064 27.092 -17.782 1.00 34.04 40 ASN A CA 7
ATOM 8553 C C . ASN A 1 40 ? -3.453 28.128 -18.720 1.00 1.12 40 ASN A C 7
ATOM 8554 O O . ASN A 1 40 ? -3.735 29.321 -18.612 1.00 10.11 40 ASN A O 7
ATOM 8565 N N . ALA A 1 41 ? -2.615 27.663 -19.640 1.00 43.13 41 ALA A N 7
ATOM 8566 C CA . ALA A 1 41 ? -1.965 28.548 -20.599 1.00 55.42 41 ALA A CA 7
ATOM 8567 C C . ALA A 1 41 ? -1.626 27.807 -21.888 1.00 3.41 41 ALA A C 7
ATOM 8568 O O . ALA A 1 41 ? -1.610 26.577 -21.922 1.00 31.21 41 ALA A O 7
ATOM 8575 N N . ASP A 1 42 ? -1.355 28.564 -22.946 1.00 31.31 42 ASP A N 7
ATOM 8576 C CA . ASP A 1 42 ? -1.015 27.978 -24.238 1.00 12.25 42 ASP A CA 7
ATOM 8577 C C . ASP A 1 42 ? 0.492 27.778 -24.364 1.00 32.03 42 ASP A C 7
ATOM 8578 O O . ASP A 1 42 ? 1.274 28.421 -23.664 1.00 42.10 42 ASP A O 7
ATOM 8587 N N . SER A 1 43 ? 0.892 26.881 -25.260 1.00 14.24 43 SER A N 7
ATOM 8588 C CA . SER A 1 43 ? 2.305 26.592 -25.474 1.00 53.40 43 SER A CA 7
ATOM 8589 C C . SER A 1 43 ? 3.095 27.879 -25.691 1.00 4.13 43 SER A C 7
ATOM 8590 O O . SER A 1 43 ? 4.291 27.943 -25.402 1.00 62.02 43 SER A O 7
ATOM 8598 N N . LEU A 1 44 ? 2.419 28.902 -26.201 1.00 3.41 44 LEU A N 7
ATOM 8599 C CA . LEU A 1 44 ? 3.057 30.189 -26.457 1.00 40.21 44 LEU A CA 7
ATOM 8600 C C . LEU A 1 44 ? 3.791 30.690 -25.217 1.00 73.21 44 LEU A C 7
ATOM 8601 O O . LEU A 1 44 ? 4.956 31.082 -25.289 1.00 34.32 44 LEU A O 7
ATOM 8617 N N . ASP A 1 45 ? 3.102 30.672 -24.081 1.00 62.13 45 ASP A N 7
ATOM 8618 C CA . ASP A 1 45 ? 3.689 31.121 -22.824 1.00 63.11 45 ASP A CA 7
ATOM 8619 C C . ASP A 1 45 ? 4.571 30.034 -22.217 1.00 72.22 45 ASP A C 7
ATOM 8620 O O . ASP A 1 45 ? 5.513 30.325 -21.480 1.00 1.11 45 ASP A O 7
ATOM 8629 N N . ILE A 1 46 ? 4.258 28.781 -22.531 1.00 55.33 46 ILE A N 7
ATOM 8630 C CA . ILE A 1 46 ? 5.021 27.651 -22.017 1.00 2.42 46 ILE A CA 7
ATOM 8631 C C . ILE A 1 46 ? 6.408 27.592 -22.649 1.00 33.42 46 ILE A C 7
ATOM 8632 O O . ILE A 1 46 ? 7.349 27.062 -22.057 1.00 73.24 46 ILE A O 7
ATOM 8648 N N . TYR A 1 47 ? 6.527 28.140 -23.853 1.00 31.51 47 TYR A N 7
ATOM 8649 C CA . TYR A 1 47 ? 7.799 28.148 -24.566 1.00 55.22 47 TYR A CA 7
ATOM 8650 C C . TYR A 1 47 ? 8.921 28.668 -23.673 1.00 13.01 47 TYR A C 7
ATOM 8651 O O . TYR A 1 47 ? 9.947 28.011 -23.503 1.00 45.51 47 TYR A O 7
ATOM 8669 N N . GLU A 1 48 ? 8.715 29.852 -23.104 1.00 63.11 48 GLU A N 7
ATOM 8670 C CA . GLU A 1 48 ? 9.709 30.461 -22.228 1.00 64.50 48 GLU A CA 7
ATOM 8671 C C . GLU A 1 48 ? 9.886 29.641 -20.953 1.00 33.10 48 GLU A C 7
ATOM 8672 O O . GLU A 1 48 ? 10.995 29.509 -20.434 1.00 41.32 48 GLU A O 7
ATOM 8684 N N . LEU A 1 49 ? 8.784 29.092 -20.453 1.00 2.34 49 LEU A N 7
ATOM 8685 C CA . LEU A 1 49 ? 8.815 28.285 -19.238 1.00 3.44 49 LEU A CA 7
ATOM 8686 C C . LEU A 1 49 ? 9.846 27.167 -19.353 1.00 72.31 49 LEU A C 7
ATOM 8687 O O . LEU A 1 49 ? 10.787 27.091 -18.562 1.00 60.11 49 LEU A O 7
ATOM 8703 N N . LEU A 1 50 ? 9.663 26.301 -20.344 1.00 41.32 50 LEU A N 7
ATOM 8704 C CA . LEU A 1 50 ? 10.578 25.187 -20.565 1.00 45.15 50 LEU A CA 7
ATOM 8705 C C . LEU A 1 50 ? 11.930 25.684 -21.069 1.00 11.25 50 LEU A C 7
ATOM 8706 O O . LEU A 1 50 ? 12.977 25.164 -20.683 1.00 30.13 50 LEU A O 7
ATOM 8722 N N . TYR A 1 51 ? 11.899 26.695 -21.930 1.00 2.13 51 TYR A N 7
ATOM 8723 C CA . TYR A 1 51 ? 13.122 27.263 -22.486 1.00 33.22 51 TYR A CA 7
ATOM 8724 C C . TYR A 1 51 ? 14.086 27.671 -21.377 1.00 3.34 51 TYR A C 7
ATOM 8725 O O . TYR A 1 51 ? 15.266 27.319 -21.402 1.00 63.15 51 TYR A O 7
ATOM 8743 N N . LEU A 1 52 ? 13.576 28.416 -20.403 1.00 13.54 52 LEU A N 7
ATOM 8744 C CA . LEU A 1 52 ? 14.390 28.874 -19.282 1.00 21.20 52 LEU A CA 7
ATOM 8745 C C . LEU A 1 52 ? 14.672 27.731 -18.312 1.00 1.13 52 LEU A C 7
ATOM 8746 O O . LEU A 1 52 ? 15.688 27.731 -17.614 1.00 74.35 52 LEU A O 7
ATOM 8762 N N . LEU A 1 53 ? 13.769 26.758 -18.273 1.00 54.04 53 LEU A N 7
ATOM 8763 C CA . LEU A 1 53 ? 13.921 25.607 -17.390 1.00 71.02 53 LEU A CA 7
ATOM 8764 C C . LEU A 1 53 ? 15.100 24.741 -17.823 1.00 33.14 53 LEU A C 7
ATOM 8765 O O . LEU A 1 53 ? 15.940 24.368 -17.005 1.00 44.11 53 LEU A O 7
ATOM 8781 N N . GLU A 1 54 ? 15.155 24.427 -19.113 1.00 72.12 54 GLU A N 7
ATOM 8782 C CA . GLU A 1 54 ? 16.232 23.606 -19.654 1.00 31.14 54 GLU A CA 7
ATOM 8783 C C . GLU A 1 54 ? 17.580 24.303 -19.493 1.00 60.23 54 GLU A C 7
ATOM 8784 O O . GLU A 1 54 ? 18.611 23.651 -19.330 1.00 50.22 54 GLU A O 7
ATOM 8796 N N . GLU A 1 55 ? 17.562 25.631 -19.542 1.00 4.24 55 GLU A N 7
ATOM 8797 C CA . GLU A 1 55 ? 18.783 26.416 -19.403 1.00 44.22 55 GLU A CA 7
ATOM 8798 C C . GLU A 1 55 ? 19.381 26.252 -18.009 1.00 34.04 55 GLU A C 7
ATOM 8799 O O . GLU A 1 55 ? 20.589 26.387 -17.819 1.00 40.45 55 GLU A O 7
ATOM 8811 N N . ALA A 1 56 ? 18.524 25.960 -17.035 1.00 62.22 56 ALA A N 7
ATOM 8812 C CA . ALA A 1 56 ? 18.966 25.776 -15.659 1.00 22.35 56 ALA A CA 7
ATOM 8813 C C . ALA A 1 56 ? 19.586 24.397 -15.461 1.00 24.31 56 ALA A C 7
ATOM 8814 O O . ALA A 1 56 ? 20.338 24.173 -14.512 1.00 3.31 56 ALA A O 7
ATOM 8821 N N . PHE A 1 57 ? 19.266 23.474 -16.362 1.00 41.23 57 PHE A N 7
ATOM 8822 C CA . PHE A 1 57 ? 19.791 22.116 -16.286 1.00 32.22 57 PHE A CA 7
ATOM 8823 C C . PHE A 1 57 ? 20.827 21.871 -17.379 1.00 22.34 57 PHE A C 7
ATOM 8824 O O . PHE A 1 57 ? 21.328 20.757 -17.536 1.00 32.03 57 PHE A O 7
ATOM 8841 N N . ASP A 1 58 ? 21.143 22.919 -18.131 1.00 63.42 58 ASP A N 7
ATOM 8842 C CA . ASP A 1 58 ? 22.120 22.819 -19.209 1.00 61.35 58 ASP A CA 7
ATOM 8843 C C . ASP A 1 58 ? 21.796 21.645 -20.129 1.00 4.30 58 ASP A C 7
ATOM 8844 O O . ASP A 1 58 ? 22.510 20.642 -20.146 1.00 33.12 58 ASP A O 7
ATOM 8853 N N . ASP A 1 59 ? 20.717 21.778 -20.891 1.00 55.01 59 ASP A N 7
ATOM 8854 C CA . ASP A 1 59 ? 20.298 20.729 -21.813 1.00 71.14 59 ASP A CA 7
ATOM 8855 C C . ASP A 1 59 ? 19.278 21.261 -22.815 1.00 41.23 59 ASP A C 7
ATOM 8856 O O . ASP A 1 59 ? 18.414 22.067 -22.469 1.00 74.24 59 ASP A O 7
ATOM 8865 N N . LYS A 1 60 ? 19.385 20.807 -24.059 1.00 64.51 60 LYS A N 7
ATOM 8866 C CA . LYS A 1 60 ? 18.473 21.236 -25.113 1.00 23.14 60 LYS A CA 7
ATOM 8867 C C . LYS A 1 60 ? 17.140 20.502 -25.011 1.00 23.43 60 LYS A C 7
ATOM 8868 O O . LYS A 1 60 ? 17.104 19.285 -24.823 1.00 1.24 60 LYS A O 7
ATOM 8887 N N . ILE A 1 61 ? 16.048 21.247 -25.137 1.00 50.44 61 ILE A N 7
ATOM 8888 C CA . ILE A 1 61 ? 14.714 20.666 -25.062 1.00 75.11 61 ILE A CA 7
ATOM 8889 C C . ILE A 1 61 ? 14.392 19.862 -26.318 1.00 4.33 61 ILE A C 7
ATOM 8890 O O . ILE A 1 61 ? 14.101 18.667 -26.262 1.00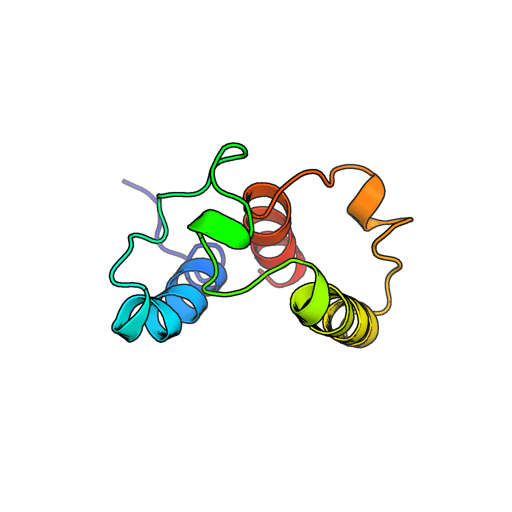 52.43 61 ILE A O 7
ATOM 8906 N N . PRO A 1 62 ? 14.448 20.531 -27.479 1.00 3.42 62 PRO A N 7
ATOM 8907 C CA . PRO A 1 62 ? 14.169 19.899 -28.771 1.00 71.33 62 PRO A CA 7
ATOM 8908 C C . PRO A 1 62 ? 15.254 18.907 -29.178 1.00 34.02 62 PRO A C 7
ATOM 8909 O O . PRO A 1 62 ? 15.136 18.230 -30.199 1.00 25.15 62 PRO A O 7
ATOM 8920 N N . GLU A 1 63 ? 16.308 18.827 -28.372 1.00 71.21 63 GLU A N 7
ATOM 8921 C CA . GLU A 1 63 ? 17.413 17.917 -28.650 1.00 3.23 63 GLU A CA 7
ATOM 8922 C C . GLU A 1 63 ? 17.447 16.776 -27.637 1.00 12.53 63 GLU A C 7
ATOM 8923 O O . GLU A 1 63 ? 17.248 15.614 -27.988 1.00 50.51 63 GLU A O 7
ATOM 8935 N N . ASN A 1 64 ? 17.700 17.118 -26.378 1.00 5.34 64 ASN A N 7
ATOM 8936 C CA . ASN A 1 64 ? 17.761 16.123 -25.313 1.00 5.50 64 ASN A CA 7
ATOM 8937 C C . ASN A 1 64 ? 16.368 15.602 -24.975 1.00 10.41 64 ASN A C 7
ATOM 8938 O O . ASN A 1 64 ? 16.086 14.414 -25.126 1.00 53.43 64 ASN A O 7
ATOM 8949 N N . GLU A 1 65 ? 15.501 16.500 -24.517 1.00 3.41 65 GLU A N 7
ATOM 8950 C CA . GLU A 1 65 ? 14.137 16.131 -24.157 1.00 64.43 65 GLU A CA 7
ATOM 8951 C C . GLU A 1 65 ? 13.420 15.483 -25.338 1.00 60.12 65 GLU A C 7
ATOM 8952 O O . GLU A 1 65 ? 12.616 14.568 -25.164 1.00 30.25 65 GLU A O 7
ATOM 8964 N N . ALA A 1 66 ? 13.717 15.965 -26.540 1.00 41.44 66 ALA A N 7
ATOM 8965 C CA . ALA A 1 66 ? 13.103 15.433 -27.750 1.00 54.43 66 ALA A CA 7
ATOM 8966 C C . ALA A 1 66 ? 13.280 13.921 -27.837 1.00 41.40 66 ALA A C 7
ATOM 8967 O O . ALA A 1 66 ? 12.513 13.235 -28.511 1.00 25.21 66 ALA A O 7
ATOM 8974 N N . ASN A 1 67 ? 14.297 13.409 -27.151 1.00 52.31 67 ASN A N 7
ATOM 8975 C CA . ASN A 1 67 ? 14.576 11.978 -27.152 1.00 74.21 67 ASN A CA 7
ATOM 8976 C C . ASN A 1 67 ? 13.413 11.197 -26.547 1.00 72.35 67 ASN A C 7
ATOM 8977 O O . ASN A 1 67 ? 13.310 9.983 -26.723 1.00 41.22 67 ASN A O 7
ATOM 8988 N N . GLU A 1 68 ? 12.540 11.902 -25.835 1.00 53.34 68 GLU A N 7
ATOM 8989 C CA . GLU A 1 68 ? 11.384 11.274 -25.205 1.00 5.41 68 GLU A CA 7
ATOM 8990 C C . GLU A 1 68 ? 10.327 12.315 -24.847 1.00 42.13 68 GLU A C 7
ATOM 8991 O O . GLU A 1 68 ? 9.681 12.227 -23.803 1.00 22.51 68 GLU A O 7
ATOM 9003 N N . PHE A 1 69 ? 10.157 13.301 -25.721 1.00 51.45 69 PHE A N 7
ATOM 9004 C CA . PHE A 1 69 ? 9.180 14.361 -25.498 1.00 73.53 69 PHE A CA 7
ATOM 9005 C C . PHE A 1 69 ? 7.941 14.149 -26.365 1.00 5.54 69 PHE A C 7
ATOM 9006 O O . PHE A 1 69 ? 8.021 13.570 -27.447 1.00 73.21 69 PHE A O 7
ATOM 9023 N N . GLU A 1 70 ? 6.799 14.624 -25.879 1.00 13.13 70 GLU A N 7
ATOM 9024 C CA . GLU A 1 70 ? 5.543 14.486 -26.608 1.00 5.11 70 GLU A CA 7
ATOM 9025 C C . GLU A 1 70 ? 4.472 15.403 -26.025 1.00 41.44 70 GLU A C 7
ATOM 9026 O O . GLU A 1 70 ? 3.878 16.214 -26.737 1.00 0.31 70 GLU A O 7
ATOM 9038 N N . THR A 1 71 ? 4.229 15.269 -24.725 1.00 43.02 71 THR A N 7
ATOM 9039 C CA . THR A 1 71 ? 3.229 16.083 -24.046 1.00 42.12 71 THR A CA 7
ATOM 9040 C C . THR A 1 71 ? 3.663 16.413 -22.622 1.00 73.44 71 THR A C 7
ATOM 9041 O O . THR A 1 71 ? 4.756 16.043 -22.194 1.00 60.42 71 THR A O 7
ATOM 9052 N N . VAL A 1 72 ? 2.798 17.110 -21.892 1.00 4.10 72 VAL A N 7
ATOM 9053 C CA . VAL A 1 72 ? 3.092 17.488 -20.515 1.00 34.14 72 VAL A CA 7
ATOM 9054 C C . VAL A 1 72 ? 3.501 16.275 -19.687 1.00 65.23 72 VAL A C 7
ATOM 9055 O O . VAL A 1 72 ? 4.450 16.335 -18.906 1.00 62.44 72 VAL A O 7
ATOM 9068 N N . GLY A 1 73 ? 2.779 15.173 -19.865 1.00 21.42 73 GLY A N 7
ATOM 9069 C CA . GLY A 1 73 ? 3.083 13.960 -19.128 1.00 60.21 73 GLY A CA 7
ATOM 9070 C C . GLY A 1 73 ? 4.553 13.596 -19.192 1.00 21.31 73 GLY A C 7
ATOM 9071 O O . GLY A 1 73 ? 5.113 13.075 -18.227 1.00 2.31 73 GLY A O 7
ATOM 9075 N N . ASP A 1 74 ? 5.179 13.868 -20.331 1.00 63.14 74 ASP A N 7
ATOM 9076 C CA . ASP A 1 74 ? 6.594 13.565 -20.518 1.00 35.00 74 ASP A CA 7
ATOM 9077 C C . ASP A 1 74 ? 7.461 14.455 -19.634 1.00 22.05 74 ASP A C 7
ATOM 9078 O O . ASP A 1 74 ? 8.422 13.991 -19.020 1.00 63.42 74 ASP A O 7
ATOM 9087 N N . VAL A 1 75 ? 7.116 15.737 -19.573 1.00 40.32 75 VAL A N 7
ATOM 9088 C CA . VAL A 1 75 ? 7.863 16.693 -18.764 1.00 60.21 75 VAL A CA 7
ATOM 9089 C C . VAL A 1 75 ? 7.752 16.362 -17.280 1.00 74.21 75 VAL A C 7
ATOM 9090 O O . VAL A 1 75 ? 8.734 16.432 -16.542 1.00 1.23 75 VAL A O 7
ATOM 9103 N N . VAL A 1 76 ? 6.547 16.000 -16.849 1.00 24.31 76 VAL A N 7
ATOM 9104 C CA . VAL A 1 76 ? 6.307 15.656 -15.453 1.00 31.34 76 VAL A CA 7
ATOM 9105 C C . VAL A 1 76 ? 7.260 14.561 -14.984 1.00 54.53 76 VAL A C 7
ATOM 9106 O O . VAL A 1 76 ? 7.969 14.725 -13.993 1.00 22.03 76 VAL A O 7
ATOM 9119 N N . ASN A 1 77 ? 7.270 13.445 -15.705 1.00 41.14 77 ASN A N 7
ATOM 9120 C CA . ASN A 1 77 ? 8.136 12.323 -15.364 1.00 21.54 77 ASN A CA 7
ATOM 9121 C C . ASN A 1 77 ? 9.601 12.672 -15.608 1.00 61.41 77 ASN A C 7
ATOM 9122 O O . ASN A 1 77 ? 10.501 12.062 -15.029 1.00 13.42 77 ASN A O 7
ATOM 9133 N N . PHE A 1 78 ? 9.833 13.657 -16.469 1.00 62.44 78 PHE A N 7
ATOM 9134 C CA . PHE A 1 78 ? 11.189 14.087 -16.791 1.00 53.23 78 PHE A CA 7
ATOM 9135 C C . PHE A 1 78 ? 11.804 14.862 -15.629 1.00 74.22 78 PHE A C 7
ATOM 9136 O O . PHE A 1 78 ? 12.823 14.456 -15.069 1.00 55.13 78 PHE A O 7
ATOM 9153 N N . ILE A 1 79 ? 11.178 15.978 -15.273 1.00 55.42 79 ILE A N 7
ATOM 9154 C CA . ILE A 1 79 ? 11.662 16.810 -14.178 1.00 62.53 79 ILE A CA 7
ATOM 9155 C C . ILE A 1 79 ? 11.683 16.033 -12.866 1.00 63.22 79 ILE A C 7
ATOM 9156 O O . ILE A 1 79 ? 12.404 16.387 -11.933 1.00 42.32 79 ILE A O 7
ATOM 9172 N N . LYS A 1 80 ? 10.889 14.970 -12.802 1.00 31.44 80 LYS A N 7
ATOM 9173 C CA . LYS A 1 80 ? 10.817 14.139 -11.606 1.00 24.15 80 LYS A CA 7
ATOM 9174 C C . LYS A 1 80 ? 12.143 13.425 -11.359 1.00 14.13 80 LYS A C 7
ATOM 9175 O O . LYS A 1 80 ? 12.709 13.505 -10.269 1.00 3.14 80 LYS A O 7
ATOM 9194 N N . LYS A 1 81 ? 12.633 12.728 -12.378 1.00 52.22 81 LYS A N 7
ATOM 9195 C CA . LYS A 1 81 ? 13.893 12.002 -12.274 1.00 0.32 81 LYS A CA 7
ATOM 9196 C C . LYS A 1 81 ? 15.080 12.955 -12.378 1.00 71.32 81 LYS A C 7
ATOM 9197 O O . LYS A 1 81 ? 16.139 12.707 -11.802 1.00 22.21 81 LYS A O 7
ATOM 9216 N N . ARG A 1 82 ? 14.895 14.045 -13.116 1.00 31.25 82 ARG A N 7
ATOM 9217 C CA . ARG A 1 82 ? 15.951 15.034 -13.295 1.00 14.34 82 ARG A CA 7
ATOM 9218 C C . ARG A 1 82 ? 16.353 15.648 -11.957 1.00 24.32 82 ARG A C 7
ATOM 9219 O O . ARG A 1 82 ? 17.539 15.790 -11.658 1.00 64.42 82 ARG A O 7
ATOM 9240 N N . LYS A 1 83 ? 15.358 16.010 -11.155 1.00 3.45 83 LYS A N 7
ATOM 9241 C CA . LYS A 1 83 ? 15.607 16.608 -9.848 1.00 61.00 83 LYS A CA 7
ATOM 9242 C C . LYS A 1 83 ? 15.749 15.532 -8.776 1.00 11.32 83 LYS A C 7
ATOM 9243 O O . LYS A 1 83 ? 16.526 15.680 -7.833 1.00 55.33 83 LYS A O 7
ATOM 9262 N N . GLY A 1 84 ? 14.994 14.448 -8.928 1.00 12.45 84 GLY A N 7
ATOM 9263 C CA . GLY A 1 84 ? 15.052 13.363 -7.966 1.00 13.55 84 GLY A CA 7
ATOM 9264 C C . GLY A 1 84 ? 16.415 12.702 -7.919 1.00 33.10 84 GLY A C 7
ATOM 9265 O O . GLY A 1 84 ? 17.259 12.943 -8.782 1.00 11.44 84 GLY A O 7
ATOM 9269 N N . GLY A 1 1 ? 7.602 -1.667 -5.770 1.00 22.51 1 GLY A N 8
ATOM 9270 C CA . GLY A 1 1 ? 7.039 -0.363 -6.064 1.00 4.40 1 GLY A CA 8
ATOM 9271 C C . GLY A 1 1 ? 6.506 0.331 -4.826 1.00 71.02 1 GLY A C 8
ATOM 9272 O O . GLY A 1 1 ? 5.297 0.407 -4.603 1.00 64.32 1 GLY A O 8
ATOM 9276 N N . PRO A 1 2 ? 7.420 0.851 -3.994 1.00 42.53 2 PRO A N 8
ATOM 9277 C CA . PRO A 1 2 ? 7.058 1.550 -2.758 1.00 4.44 2 PRO A CA 8
ATOM 9278 C C . PRO A 1 2 ? 6.393 2.896 -3.026 1.00 1.04 2 PRO A C 8
ATOM 9279 O O . PRO A 1 2 ? 5.384 3.234 -2.409 1.00 54.11 2 PRO A O 8
ATOM 9290 N N . GLY A 1 3 ? 6.966 3.661 -3.950 1.00 72.34 3 GLY A N 8
ATOM 9291 C CA . GLY A 1 3 ? 6.414 4.961 -4.284 1.00 31.12 3 GLY A CA 8
ATOM 9292 C C . GLY A 1 3 ? 6.449 5.923 -3.113 1.00 42.11 3 GLY A C 8
ATOM 9293 O O . GLY A 1 3 ? 5.689 6.890 -3.073 1.00 13.25 3 GLY A O 8
ATOM 9297 N N . SER A 1 4 ? 7.334 5.657 -2.157 1.00 54.41 4 SER A N 8
ATOM 9298 C CA . SER A 1 4 ? 7.461 6.504 -0.977 1.00 2.31 4 SER A CA 8
ATOM 9299 C C . SER A 1 4 ? 8.779 7.272 -0.999 1.00 44.12 4 SER A C 8
ATOM 9300 O O . SER A 1 4 ? 9.784 6.818 -0.453 1.00 30.15 4 SER A O 8
ATOM 9308 N N . MET A 1 5 ? 8.767 8.439 -1.636 1.00 33.33 5 MET A N 8
ATOM 9309 C CA . MET A 1 5 ? 9.961 9.271 -1.729 1.00 15.12 5 MET A CA 8
ATOM 9310 C C . MET A 1 5 ? 9.637 10.615 -2.373 1.00 41.33 5 MET A C 8
ATOM 9311 O O . MET A 1 5 ? 8.533 10.823 -2.877 1.00 10.34 5 MET A O 8
ATOM 9325 N N . ASP A 1 6 ? 10.606 11.524 -2.354 1.00 20.11 6 ASP A N 8
ATOM 9326 C CA . ASP A 1 6 ? 10.424 12.848 -2.937 1.00 43.03 6 ASP A CA 8
ATOM 9327 C C . ASP A 1 6 ? 10.108 12.747 -4.426 1.00 53.11 6 ASP A C 8
ATOM 9328 O O . ASP A 1 6 ? 9.569 13.680 -5.021 1.00 30.34 6 ASP A O 8
ATOM 9337 N N . ASN A 1 7 ? 10.447 11.609 -5.022 1.00 63.23 7 ASN A N 8
ATOM 9338 C CA . ASN A 1 7 ? 10.201 11.387 -6.442 1.00 73.35 7 ASN A CA 8
ATOM 9339 C C . ASN A 1 7 ? 8.741 11.661 -6.791 1.00 12.05 7 ASN A C 8
ATOM 9340 O O . ASN A 1 7 ? 8.443 12.333 -7.778 1.00 42.21 7 ASN A O 8
ATOM 9351 N N . ASP A 1 8 ? 7.835 11.137 -5.973 1.00 31.25 8 ASP A N 8
ATOM 9352 C CA . ASP A 1 8 ? 6.406 11.326 -6.192 1.00 53.33 8 ASP A CA 8
ATOM 9353 C C . ASP A 1 8 ? 5.912 12.591 -5.497 1.00 40.20 8 ASP A C 8
ATOM 9354 O O . ASP A 1 8 ? 4.709 12.838 -5.419 1.00 42.33 8 ASP A O 8
ATOM 9363 N N . GLU A 1 9 ? 6.849 13.388 -4.993 1.00 24.54 9 GLU A N 8
ATOM 9364 C CA . GLU A 1 9 ? 6.508 14.626 -4.302 1.00 64.31 9 GLU A CA 8
ATOM 9365 C C . GLU A 1 9 ? 6.784 15.837 -5.189 1.00 20.23 9 GLU A C 8
ATOM 9366 O O . GLU A 1 9 ? 6.163 16.888 -5.032 1.00 13.22 9 GLU A O 8
ATOM 9378 N N . ILE A 1 10 ? 7.720 15.681 -6.119 1.00 74.42 10 ILE A N 8
ATOM 9379 C CA . ILE A 1 10 ? 8.077 16.760 -7.031 1.00 3.22 10 ILE A CA 8
ATOM 9380 C C . ILE A 1 10 ? 6.878 17.193 -7.867 1.00 41.52 10 ILE A C 8
ATOM 9381 O O . ILE A 1 10 ? 6.504 18.366 -7.874 1.00 55.31 10 ILE A O 8
ATOM 9397 N N . PHE A 1 11 ? 6.278 16.239 -8.571 1.00 23.35 11 PHE A N 8
ATOM 9398 C CA . PHE A 1 11 ? 5.120 16.521 -9.410 1.00 60.13 11 PHE A CA 8
ATOM 9399 C C . PHE A 1 11 ? 3.897 16.849 -8.558 1.00 45.13 11 PHE A C 8
ATOM 9400 O O . PHE A 1 11 ? 3.042 17.638 -8.959 1.00 10.30 11 PHE A O 8
ATOM 9417 N N . SER A 1 12 ? 3.823 16.237 -7.381 1.00 34.02 12 SER A N 8
ATOM 9418 C CA . SER A 1 12 ? 2.703 16.460 -6.473 1.00 63.12 12 SER A CA 8
ATOM 9419 C C . SER A 1 12 ? 2.713 17.889 -5.940 1.00 54.30 12 SER A C 8
ATOM 9420 O O . SER A 1 12 ? 1.684 18.565 -5.923 1.00 53.33 12 SER A O 8
ATOM 9428 N N . LYS A 1 13 ? 3.883 18.344 -5.504 1.00 73.15 13 LYS A N 8
ATOM 9429 C CA . LYS A 1 13 ? 4.029 19.693 -4.971 1.00 65.02 13 LYS A CA 8
ATOM 9430 C C . LYS A 1 13 ? 3.835 20.736 -6.067 1.00 74.44 13 LYS A C 8
ATOM 9431 O O . LYS A 1 13 ? 3.142 21.734 -5.872 1.00 53.22 13 LYS A O 8
ATOM 9450 N N . VAL A 1 14 ? 4.449 20.496 -7.222 1.00 1.24 14 VAL A N 8
ATOM 9451 C CA . VAL A 1 14 ? 4.341 21.413 -8.350 1.00 11.21 14 VAL A CA 8
ATOM 9452 C C . VAL A 1 14 ? 2.912 21.468 -8.879 1.00 20.14 14 VAL A C 8
ATOM 9453 O O . VAL A 1 14 ? 2.368 22.546 -9.116 1.00 42.45 14 VAL A O 8
ATOM 9466 N N . ARG A 1 15 ? 2.309 20.298 -9.060 1.00 31.41 15 ARG A N 8
ATOM 9467 C CA . ARG A 1 15 ? 0.943 20.212 -9.561 1.00 74.22 15 ARG A CA 8
ATOM 9468 C C . ARG A 1 15 ? -0.048 20.759 -8.537 1.00 44.45 15 ARG A C 8
ATOM 9469 O O . ARG A 1 15 ? -1.099 21.289 -8.897 1.00 71.55 15 ARG A O 8
ATOM 9490 N N . SER A 1 16 ? 0.296 20.628 -7.260 1.00 61.33 16 SER A N 8
ATOM 9491 C CA . SER A 1 16 ? -0.564 21.105 -6.184 1.00 53.10 16 SER A CA 8
ATOM 9492 C C . SER A 1 16 ? -0.730 22.620 -6.253 1.00 11.23 16 SER A C 8
ATOM 9493 O O . SER A 1 16 ? -1.715 23.170 -5.760 1.00 13.53 16 SER A O 8
ATOM 9501 N N . ILE A 1 17 ? 0.240 23.288 -6.867 1.00 64.12 17 ILE A N 8
ATOM 9502 C CA . ILE A 1 17 ? 0.202 24.739 -7.002 1.00 21.23 17 ILE A CA 8
ATOM 9503 C C . ILE A 1 17 ? -0.773 25.164 -8.094 1.00 13.10 17 ILE A C 8
ATOM 9504 O O . ILE A 1 17 ? -1.670 25.975 -7.858 1.00 63.12 17 ILE A O 8
ATOM 9520 N N . ILE A 1 18 ? -0.594 24.611 -9.288 1.00 65.54 18 ILE A N 8
ATOM 9521 C CA . ILE A 1 18 ? -1.460 24.930 -10.416 1.00 43.33 18 ILE A CA 8
ATOM 9522 C C . ILE A 1 18 ? -2.844 24.316 -10.238 1.00 22.30 18 ILE A C 8
ATOM 9523 O O . ILE A 1 18 ? -3.842 24.863 -10.706 1.00 71.45 18 ILE A O 8
ATOM 9539 N N . SER A 1 19 ? -2.896 23.176 -9.556 1.00 1.11 19 SER A N 8
ATOM 9540 C CA . SER A 1 19 ? -4.158 22.485 -9.317 1.00 3.32 19 SER A CA 8
ATOM 9541 C C . SER A 1 19 ? -5.196 23.438 -8.731 1.00 23.41 19 SER A C 8
ATOM 9542 O O . SER A 1 19 ? -6.395 23.281 -8.959 1.00 3.31 19 SER A O 8
ATOM 9550 N N . GLU A 1 20 ? -4.725 24.424 -7.975 1.00 5.22 20 GLU A N 8
ATOM 9551 C CA . GLU A 1 20 ? -5.612 25.401 -7.355 1.00 42.52 20 GLU A CA 8
ATOM 9552 C C . GLU A 1 20 ? -6.264 26.290 -8.410 1.00 74.25 20 GLU A C 8
ATOM 9553 O O . GLU A 1 20 ? -7.430 26.665 -8.285 1.00 44.50 20 GLU A O 8
ATOM 9565 N N . GLN A 1 21 ? -5.504 26.621 -9.449 1.00 1.42 21 GLN A N 8
ATOM 9566 C CA . GLN A 1 21 ? -6.008 27.466 -10.525 1.00 44.51 21 GLN A CA 8
ATOM 9567 C C . GLN A 1 21 ? -6.760 26.638 -11.561 1.00 33.11 21 GLN A C 8
ATOM 9568 O O . GLN A 1 21 ? -7.917 26.921 -11.876 1.00 60.33 21 GLN A O 8
ATOM 9582 N N . LEU A 1 22 ? -6.097 25.614 -12.087 1.00 54.23 22 LEU A N 8
ATOM 9583 C CA . LEU A 1 22 ? -6.704 24.744 -13.089 1.00 23.33 22 LEU A CA 8
ATOM 9584 C C . LEU A 1 22 ? -7.797 23.879 -12.469 1.00 1.33 22 LEU A C 8
ATOM 9585 O O . LEU A 1 22 ? -8.558 23.220 -13.177 1.00 44.15 22 LEU A O 8
ATOM 9601 N N . ASP A 1 23 ? -7.870 23.889 -11.142 1.00 54.04 23 ASP A N 8
ATOM 9602 C CA . ASP A 1 23 ? -8.873 23.109 -10.426 1.00 61.54 23 ASP A CA 8
ATOM 9603 C C . ASP A 1 23 ? -8.836 21.647 -10.861 1.00 61.22 23 ASP A C 8
ATOM 9604 O O . ASP A 1 23 ? -9.849 20.948 -10.816 1.00 3.22 23 ASP A O 8
ATOM 9613 N N . LYS A 1 24 ? -7.662 21.190 -11.284 1.00 1.11 24 LYS A N 8
ATOM 9614 C CA . LYS A 1 24 ? -7.491 19.812 -11.727 1.00 72.43 24 LYS A CA 8
ATOM 9615 C C . LYS A 1 24 ? -6.411 19.108 -10.912 1.00 33.40 24 LYS A C 8
ATOM 9616 O O . LYS A 1 24 ? -5.552 19.753 -10.312 1.00 4.30 24 LYS A O 8
ATOM 9635 N N . LYS A 1 25 ? -6.460 17.780 -10.895 1.00 71.14 25 LYS A N 8
ATOM 9636 C CA . LYS A 1 25 ? -5.485 16.987 -10.156 1.00 43.14 25 LYS A CA 8
ATOM 9637 C C . LYS A 1 25 ? -4.453 16.377 -11.100 1.00 21.24 25 LYS A C 8
ATOM 9638 O O . LYS A 1 25 ? -4.508 16.583 -12.311 1.00 53.43 25 LYS A O 8
ATOM 9657 N N . GLU A 1 26 ? -3.514 15.624 -10.535 1.00 70.31 26 GLU A N 8
ATOM 9658 C CA . GLU A 1 26 ? -2.471 14.983 -11.327 1.00 43.33 26 GLU A CA 8
ATOM 9659 C C . GLU A 1 26 ? -3.073 13.999 -12.326 1.00 22.54 26 GLU A C 8
ATOM 9660 O O . GLU A 1 26 ? -2.420 13.598 -13.290 1.00 1.25 26 GLU A O 8
ATOM 9672 N N . ASP A 1 27 ? -4.321 13.612 -12.087 1.00 12.32 27 ASP A N 8
ATOM 9673 C CA . ASP A 1 27 ? -5.013 12.675 -12.964 1.00 64.12 27 ASP A CA 8
ATOM 9674 C C . ASP A 1 27 ? -5.055 13.201 -14.396 1.00 22.43 27 ASP A C 8
ATOM 9675 O O . ASP A 1 27 ? -5.249 12.437 -15.341 1.00 42.42 27 ASP A O 8
ATOM 9684 N N . GLU A 1 28 ? -4.873 14.509 -14.546 1.00 63.10 28 GLU A N 8
ATOM 9685 C CA . GLU A 1 28 ? -4.892 15.136 -15.862 1.00 72.24 28 GLU A CA 8
ATOM 9686 C C . GLU A 1 28 ? -3.600 14.847 -16.622 1.00 12.35 28 GLU A C 8
ATOM 9687 O O . GLU A 1 28 ? -3.553 14.946 -17.848 1.00 55.50 28 GLU A O 8
ATOM 9699 N N . ILE A 1 29 ? -2.554 14.491 -15.884 1.00 34.24 29 ILE A N 8
ATOM 9700 C CA . ILE A 1 29 ? -1.262 14.188 -16.486 1.00 75.45 29 ILE A CA 8
ATOM 9701 C C . ILE A 1 29 ? -1.395 13.111 -17.559 1.00 12.44 29 ILE A C 8
ATOM 9702 O O . ILE A 1 29 ? -1.463 11.920 -17.254 1.00 42.01 29 ILE A O 8
ATOM 9718 N N . THR A 1 30 ? -1.430 13.539 -18.817 1.00 73.42 30 THR A N 8
ATOM 9719 C CA . THR A 1 30 ? -1.554 12.612 -19.936 1.00 11.35 30 THR A CA 8
ATOM 9720 C C . THR A 1 30 ? -1.261 13.307 -21.260 1.00 42.41 30 THR A C 8
ATOM 9721 O O . THR A 1 30 ? -1.215 14.536 -21.332 1.00 61.14 30 THR A O 8
ATOM 9732 N N . THR A 1 31 ? -1.063 12.514 -22.309 1.00 10.05 31 THR A N 8
ATOM 9733 C CA . THR A 1 31 ? -0.774 13.053 -23.631 1.00 43.22 31 THR A CA 8
ATOM 9734 C C . THR A 1 31 ? -2.049 13.513 -24.329 1.00 21.14 31 THR A C 8
ATOM 9735 O O . THR A 1 31 ? -1.997 14.150 -25.381 1.00 12.13 31 THR A O 8
ATOM 9746 N N . ASP A 1 32 ? -3.192 13.186 -23.736 1.00 51.50 32 ASP A N 8
ATOM 9747 C CA . ASP A 1 32 ? -4.482 13.568 -24.300 1.00 62.20 32 ASP A CA 8
ATOM 9748 C C . ASP A 1 32 ? -4.998 14.851 -23.656 1.00 73.15 32 ASP A C 8
ATOM 9749 O O . ASP A 1 32 ? -6.194 15.141 -23.699 1.00 61.30 32 ASP A O 8
ATOM 9758 N N . SER A 1 33 ? -4.089 15.615 -23.060 1.00 11.21 33 SER A N 8
ATOM 9759 C CA . SER A 1 33 ? -4.453 16.865 -22.403 1.00 15.02 33 SER A CA 8
ATOM 9760 C C . SER A 1 33 ? -3.619 18.024 -22.940 1.00 12.25 33 SER A C 8
ATOM 9761 O O . SER A 1 33 ? -4.156 19.063 -23.325 1.00 4.23 33 SER A O 8
ATOM 9769 N N . ARG A 1 34 ? -2.304 17.838 -22.961 1.00 65.33 34 ARG A N 8
ATOM 9770 C CA . ARG A 1 34 ? -1.394 18.867 -23.449 1.00 41.32 34 ARG A CA 8
ATOM 9771 C C . ARG A 1 34 ? -1.501 20.133 -22.603 1.00 72.33 34 ARG A C 8
ATOM 9772 O O . ARG A 1 34 ? -2.204 20.159 -21.593 1.00 75.01 34 ARG A O 8
ATOM 9793 N N . PHE A 1 35 ? -0.799 21.180 -23.023 1.00 23.13 35 PHE A N 8
ATOM 9794 C CA . PHE A 1 35 ? -0.814 22.448 -22.303 1.00 45.22 35 PHE A CA 8
ATOM 9795 C C . PHE A 1 35 ? -2.183 23.114 -22.403 1.00 21.14 35 PHE A C 8
ATOM 9796 O O . PHE A 1 35 ? -2.618 23.805 -21.481 1.00 74.33 35 PHE A O 8
ATOM 9813 N N . VAL A 1 36 ? -2.857 22.901 -23.528 1.00 54.32 36 VAL A N 8
ATOM 9814 C CA . VAL A 1 36 ? -4.177 23.479 -23.749 1.00 55.53 36 VAL A CA 8
ATOM 9815 C C . VAL A 1 36 ? -5.160 23.034 -22.672 1.00 70.22 36 VAL A C 8
ATOM 9816 O O . VAL A 1 36 ? -5.861 23.854 -22.081 1.00 34.00 36 VAL A O 8
ATOM 9829 N N . GLU A 1 37 ? -5.204 21.729 -22.422 1.00 73.24 37 GLU A N 8
ATOM 9830 C CA . GLU A 1 37 ? -6.102 21.174 -21.416 1.00 1.41 37 GLU A CA 8
ATOM 9831 C C . GLU A 1 37 ? -5.481 21.264 -20.025 1.00 11.13 37 GLU A C 8
ATOM 9832 O O . GLU A 1 37 ? -6.064 21.846 -19.110 1.00 31.25 37 GLU A O 8
ATOM 9844 N N . ASP A 1 38 ? -4.296 20.684 -19.874 1.00 22.31 38 ASP A N 8
ATOM 9845 C CA . ASP A 1 38 ? -3.595 20.698 -18.595 1.00 63.23 38 ASP A CA 8
ATOM 9846 C C . ASP A 1 38 ? -3.295 22.128 -18.156 1.00 21.43 38 ASP A C 8
ATOM 9847 O O . ASP A 1 38 ? -3.806 22.595 -17.137 1.00 50.54 38 ASP A O 8
ATOM 9856 N N . LEU A 1 39 ? -2.463 22.816 -18.929 1.00 2.42 39 LEU A N 8
ATOM 9857 C CA . LEU A 1 39 ? -2.093 24.193 -18.619 1.00 54.31 39 LEU A CA 8
ATOM 9858 C C . LEU A 1 39 ? -3.215 25.156 -18.997 1.00 23.04 39 LEU A C 8
ATOM 9859 O O . LEU A 1 39 ? -4.184 24.770 -19.649 1.00 3.31 39 LEU A O 8
ATOM 9875 N N . ASN A 1 40 ? -3.074 26.411 -18.583 1.00 52.31 40 ASN A N 8
ATOM 9876 C CA . ASN A 1 40 ? -4.075 27.430 -18.879 1.00 42.14 40 ASN A CA 8
ATOM 9877 C C . ASN A 1 40 ? -3.590 28.364 -19.984 1.00 44.00 40 ASN A C 8
ATOM 9878 O O . ASN A 1 40 ? -3.876 29.561 -19.969 1.00 71.34 40 ASN A O 8
ATOM 9889 N N . ALA A 1 41 ? -2.854 27.808 -20.941 1.00 23.12 41 ALA A N 8
ATOM 9890 C CA . ALA A 1 41 ? -2.331 28.590 -22.054 1.00 60.33 41 ALA A CA 8
ATOM 9891 C C . ALA A 1 41 ? -1.896 27.686 -23.203 1.00 43.20 41 ALA A C 8
ATOM 9892 O O . ALA A 1 41 ? -2.117 26.476 -23.171 1.00 71.43 41 ALA A O 8
ATOM 9899 N N . ASP A 1 42 ? -1.277 28.282 -24.216 1.00 64.01 42 ASP A N 8
ATOM 9900 C CA . ASP A 1 42 ? -0.810 27.530 -25.375 1.00 42.44 42 ASP A CA 8
ATOM 9901 C C . ASP A 1 42 ? 0.710 27.401 -25.363 1.00 21.20 42 ASP A C 8
ATOM 9902 O O . ASP A 1 42 ? 1.390 28.024 -24.548 1.00 15.34 42 ASP A O 8
ATOM 9911 N N . SER A 1 43 ? 1.237 26.586 -26.272 1.00 10.33 43 SER A N 8
ATOM 9912 C CA . SER A 1 43 ? 2.676 26.371 -26.362 1.00 63.12 43 SER A CA 8
ATOM 9913 C C . SER A 1 43 ? 3.421 27.700 -26.433 1.00 42.45 43 SER A C 8
ATOM 9914 O O . SER A 1 43 ? 4.594 27.789 -26.068 1.00 21.12 43 SER A O 8
ATOM 9922 N N . LEU A 1 44 ? 2.732 28.733 -26.907 1.00 30.40 44 LEU A N 8
ATOM 9923 C CA . LEU A 1 44 ? 3.327 30.059 -27.027 1.00 53.31 44 LEU A CA 8
ATOM 9924 C C . LEU A 1 44 ? 3.985 30.482 -25.717 1.00 74.24 44 LEU A C 8
ATOM 9925 O O . LEU A 1 44 ? 5.145 30.893 -25.698 1.00 53.44 44 LEU A O 8
ATOM 9941 N N . ASP A 1 45 ? 3.237 30.375 -24.625 1.00 11.14 45 ASP A N 8
ATOM 9942 C CA . ASP A 1 45 ? 3.748 30.743 -23.309 1.00 63.24 45 ASP A CA 8
ATOM 9943 C C . ASP A 1 45 ? 4.617 29.629 -22.733 1.00 35.21 45 ASP A C 8
ATOM 9944 O O . ASP A 1 45 ? 5.437 29.864 -21.845 1.00 51.33 45 ASP A O 8
ATOM 9953 N N . ILE A 1 46 ? 4.429 28.416 -23.242 1.00 42.04 46 ILE A N 8
ATOM 9954 C CA . ILE A 1 46 ? 5.195 27.266 -22.778 1.00 42.20 46 ILE A CA 8
ATOM 9955 C C . ILE A 1 46 ? 6.633 27.323 -23.284 1.00 33.40 46 ILE A C 8
ATOM 9956 O O . ILE A 1 46 ? 7.550 26.816 -22.637 1.00 73.35 46 ILE A O 8
ATOM 9972 N N . TYR A 1 47 ? 6.822 27.944 -24.443 1.00 20.23 47 TYR A N 8
ATOM 9973 C CA . TYR A 1 47 ? 8.148 28.067 -25.036 1.00 61.43 47 TYR A CA 8
ATOM 9974 C C . TYR A 1 47 ? 9.151 28.610 -24.023 1.00 34.33 47 TYR A C 8
ATOM 9975 O O . TYR A 1 47 ? 10.193 28.003 -23.779 1.00 32.25 47 TYR A O 8
ATOM 9993 N N . GLU A 1 48 ? 8.826 29.757 -23.436 1.00 11.44 48 GLU A N 8
ATOM 9994 C CA . GLU A 1 48 ? 9.698 30.383 -22.448 1.00 53.13 48 GLU A CA 8
ATOM 9995 C C . GLU A 1 48 ? 9.746 29.559 -21.165 1.00 61.31 48 GLU A C 8
ATOM 9996 O O . GLU A 1 48 ? 10.793 29.445 -20.526 1.00 70.40 48 GLU A O 8
ATOM 10008 N N . LEU A 1 49 ? 8.606 28.986 -20.793 1.00 44.44 49 LEU A N 8
ATOM 10009 C CA . LEU A 1 49 ? 8.517 28.172 -19.586 1.00 41.41 49 LEU A CA 8
ATOM 10010 C C . LEU A 1 49 ? 9.607 27.106 -19.567 1.00 21.33 49 LEU A C 8
ATOM 10011 O O . LEU A 1 49 ? 10.446 27.076 -18.665 1.00 34.22 49 LEU A O 8
ATOM 10027 N N . LEU A 1 50 ? 9.591 26.233 -20.568 1.00 21.32 50 LEU A N 8
ATOM 10028 C CA . LEU A 1 50 ? 10.580 25.165 -20.668 1.00 31.23 50 LEU A CA 8
ATOM 10029 C C . LEU A 1 50 ? 11.961 25.729 -20.984 1.00 41.34 50 LEU A C 8
ATOM 10030 O O . LEU A 1 50 ? 12.960 25.324 -20.390 1.00 20.32 50 LEU A O 8
ATOM 10046 N N . TYR A 1 51 ? 12.010 26.668 -21.923 1.00 14.34 51 TYR A N 8
ATOM 10047 C CA . TYR A 1 51 ? 13.268 27.289 -22.319 1.00 22.14 51 TYR A CA 8
ATOM 10048 C C . TYR A 1 51 ? 14.035 27.791 -21.099 1.00 41.42 51 TYR A C 8
ATOM 10049 O O . TYR A 1 51 ? 15.246 27.595 -20.988 1.00 20.31 51 TYR A O 8
ATOM 10067 N N . LEU A 1 52 ? 13.321 28.441 -20.186 1.00 65.22 52 LEU A N 8
ATOM 10068 C CA . LEU A 1 52 ? 13.933 28.972 -18.973 1.00 31.01 52 LEU A CA 8
ATOM 10069 C C . LEU A 1 52 ? 14.195 27.859 -17.963 1.00 15.32 52 LEU A C 8
ATOM 10070 O O . LEU A 1 52 ? 15.103 27.957 -17.136 1.00 54.34 52 LEU A O 8
ATOM 10086 N N . LEU A 1 53 ? 13.395 26.801 -18.036 1.00 50.11 53 LEU A N 8
ATOM 10087 C CA . LEU A 1 53 ? 13.541 25.667 -17.130 1.00 1.55 53 LEU A CA 8
ATOM 10088 C C . LEU A 1 53 ? 14.821 24.893 -17.428 1.00 72.10 53 LEU A C 8
ATOM 10089 O O . LEU A 1 53 ? 15.619 24.627 -16.531 1.00 24.43 53 LEU A O 8
ATOM 10105 N N . GLU A 1 54 ? 15.009 24.537 -18.695 1.00 31.51 54 GLU A N 8
ATOM 10106 C CA . GLU A 1 54 ? 16.193 23.794 -19.111 1.00 32.20 54 GLU A CA 8
ATOM 10107 C C . GLU A 1 54 ? 17.451 24.643 -18.955 1.00 12.42 54 GLU A C 8
ATOM 10108 O O . GLU A 1 54 ? 18.499 24.148 -18.544 1.00 22.44 54 GLU A O 8
ATOM 10120 N N . GLU A 1 55 ? 17.337 25.926 -19.287 1.00 71.40 55 GLU A N 8
ATOM 10121 C CA . GLU A 1 55 ? 18.465 26.844 -19.185 1.00 23.50 55 GLU A CA 8
ATOM 10122 C C . GLU A 1 55 ? 19.006 26.884 -17.759 1.00 3.33 55 GLU A C 8
ATOM 10123 O O . GLU A 1 55 ? 20.174 27.203 -17.535 1.00 53.03 55 GLU A O 8
ATOM 10135 N N . ALA A 1 56 ? 18.148 26.560 -16.797 1.00 62.32 56 ALA A N 8
ATOM 10136 C CA . ALA A 1 56 ? 18.539 26.558 -15.393 1.00 62.50 56 ALA A CA 8
ATOM 10137 C C . ALA A 1 56 ? 19.294 25.282 -15.035 1.00 61.23 56 ALA A C 8
ATOM 10138 O O . ALA A 1 56 ? 20.024 25.238 -14.045 1.00 65.41 56 ALA A O 8
ATOM 10145 N N . PHE A 1 57 ? 19.113 24.245 -15.847 1.00 13.22 57 PHE A N 8
ATOM 10146 C CA . PHE A 1 57 ? 19.776 22.967 -15.615 1.00 13.34 57 PHE A CA 8
ATOM 10147 C C . PHE A 1 57 ? 20.851 22.714 -16.667 1.00 24.44 57 PHE A C 8
ATOM 10148 O O . PHE A 1 57 ? 21.513 21.675 -16.656 1.00 14.10 57 PHE A O 8
ATOM 10165 N N . ASP A 1 58 ? 21.020 23.669 -17.574 1.00 1.23 58 ASP A N 8
ATOM 10166 C CA . ASP A 1 58 ? 22.015 23.551 -18.633 1.00 64.10 58 ASP A CA 8
ATOM 10167 C C . ASP A 1 58 ? 21.739 22.330 -19.505 1.00 31.24 58 ASP A C 8
ATOM 10168 O O . ASP A 1 58 ? 22.425 21.313 -19.401 1.00 72.31 58 ASP A O 8
ATOM 10177 N N . ASP A 1 59 ? 20.730 22.438 -20.362 1.00 33.54 59 ASP A N 8
ATOM 10178 C CA . ASP A 1 59 ? 20.362 21.342 -21.251 1.00 50.24 59 ASP A CA 8
ATOM 10179 C C . ASP A 1 59 ? 19.448 21.834 -22.369 1.00 71.24 59 ASP A C 8
ATOM 10180 O O . ASP A 1 59 ? 18.844 22.902 -22.268 1.00 44.23 59 ASP A O 8
ATOM 10189 N N . LYS A 1 60 ? 19.351 21.048 -23.436 1.00 71.42 60 LYS A N 8
ATOM 10190 C CA . LYS A 1 60 ? 18.511 21.401 -24.574 1.00 52.31 60 LYS A CA 8
ATOM 10191 C C . LYS A 1 60 ? 17.179 20.659 -24.519 1.00 3.21 60 LYS A C 8
ATOM 10192 O O . LYS A 1 60 ? 17.146 19.432 -24.422 1.00 53.10 60 LYS A O 8
ATOM 10211 N N . ILE A 1 61 ? 16.085 21.411 -24.583 1.00 23.35 61 ILE A N 8
ATOM 10212 C CA . ILE A 1 61 ? 14.752 20.823 -24.542 1.00 60.13 61 ILE A CA 8
ATOM 10213 C C . ILE A 1 61 ? 14.406 20.154 -25.868 1.00 61.32 61 ILE A C 8
ATOM 10214 O O . ILE A 1 61 ? 14.105 18.961 -25.930 1.00 43.54 61 ILE A O 8
ATOM 10230 N N . PRO A 1 62 ? 14.451 20.937 -26.956 1.00 12.31 62 PRO A N 8
ATOM 10231 C CA . PRO A 1 62 ? 14.147 20.442 -28.302 1.00 25.44 62 PRO A CA 8
ATOM 10232 C C . PRO A 1 62 ? 15.218 19.489 -28.823 1.00 52.15 62 PRO A C 8
ATOM 10233 O O . PRO A 1 62 ? 15.095 18.945 -29.921 1.00 4.45 62 PRO A O 8
ATOM 10244 N N . GLU A 1 63 ? 16.266 19.292 -28.030 1.00 31.22 63 GLU A N 8
ATOM 10245 C CA . GLU A 1 63 ? 17.357 18.404 -28.414 1.00 5.44 63 GLU A CA 8
ATOM 10246 C C . GLU A 1 63 ? 17.370 17.150 -27.545 1.00 21.02 63 GLU A C 8
ATOM 10247 O O . GLU A 1 63 ? 17.140 16.043 -28.031 1.00 4.53 63 GLU A O 8
ATOM 10259 N N . ASN A 1 64 ? 17.641 17.332 -26.256 1.00 52.44 64 ASN A N 8
ATOM 10260 C CA . ASN A 1 64 ? 17.685 16.216 -25.319 1.00 72.11 64 ASN A CA 8
ATOM 10261 C C . ASN A 1 64 ? 16.277 15.779 -24.927 1.00 14.23 64 ASN A C 8
ATOM 10262 O O . ASN A 1 64 ? 15.875 14.644 -25.182 1.00 0.44 64 ASN A O 8
ATOM 10273 N N . GLU A 1 65 ? 15.532 16.689 -24.306 1.00 22.01 65 GLU A N 8
ATOM 10274 C CA . GLU A 1 65 ? 14.169 16.397 -23.878 1.00 50.05 65 GLU A CA 8
ATOM 10275 C C . GLU A 1 65 ? 13.300 15.997 -25.067 1.00 51.03 65 GLU A C 8
ATOM 10276 O O . GLU A 1 65 ? 12.269 15.345 -24.904 1.00 53.55 65 GLU A O 8
ATOM 10288 N N . ALA A 1 66 ? 13.724 16.393 -26.263 1.00 4.02 66 ALA A N 8
ATOM 10289 C CA . ALA A 1 66 ? 12.987 16.075 -27.479 1.00 52.22 66 ALA A CA 8
ATOM 10290 C C . ALA A 1 66 ? 13.081 14.589 -27.806 1.00 34.44 66 ALA A C 8
ATOM 10291 O O . ALA A 1 66 ? 12.382 14.092 -28.688 1.00 14.04 66 ALA A O 8
ATOM 10298 N N . ASN A 1 67 ? 13.950 13.884 -27.089 1.00 32.25 67 ASN A N 8
ATOM 10299 C CA . ASN A 1 67 ? 14.136 12.453 -27.303 1.00 52.34 67 ASN A CA 8
ATOM 10300 C C . ASN A 1 67 ? 12.868 11.681 -26.953 1.00 14.22 67 ASN A C 8
ATOM 10301 O O . ASN A 1 67 ? 12.653 10.570 -27.436 1.00 32.04 67 ASN A O 8
ATOM 10312 N N . GLU A 1 68 ? 12.031 12.279 -26.110 1.00 1.00 68 GLU A N 8
ATOM 10313 C CA . GLU A 1 68 ? 10.784 11.647 -25.695 1.00 24.21 68 GLU A CA 8
ATOM 10314 C C . GLU A 1 68 ? 9.802 12.683 -25.157 1.00 31.15 68 GLU A C 8
ATOM 10315 O O . GLU A 1 68 ? 9.148 12.464 -24.136 1.00 64.23 68 GLU A O 8
ATOM 10327 N N . PHE A 1 69 ? 9.704 13.812 -25.850 1.00 14.55 69 PHE A N 8
ATOM 10328 C CA . PHE A 1 69 ? 8.803 14.884 -25.441 1.00 74.12 69 PHE A CA 8
ATOM 10329 C C . PHE A 1 69 ? 7.483 14.805 -26.203 1.00 40.04 69 PHE A C 8
ATOM 10330 O O . PHE A 1 69 ? 7.434 14.311 -27.329 1.00 50.34 69 PHE A O 8
ATOM 10347 N N . GLU A 1 70 ? 6.416 15.295 -25.580 1.00 21.02 70 GLU A N 8
ATOM 10348 C CA . GLU A 1 70 ? 5.096 15.279 -26.199 1.00 31.52 70 GLU A CA 8
ATOM 10349 C C . GLU A 1 70 ? 4.154 16.253 -25.498 1.00 1.32 70 GLU A C 8
ATOM 10350 O O . GLU A 1 70 ? 3.633 17.184 -26.114 1.00 32.41 70 GLU A O 8
ATOM 10362 N N . THR A 1 71 ? 3.940 16.033 -24.204 1.00 54.33 71 THR A N 8
ATOM 10363 C CA . THR A 1 71 ? 3.060 16.890 -23.419 1.00 20.31 71 THR A CA 8
ATOM 10364 C C . THR A 1 71 ? 3.570 17.039 -21.990 1.00 42.02 71 THR A C 8
ATOM 10365 O O . THR A 1 71 ? 4.629 16.517 -21.640 1.00 72.05 71 THR A O 8
ATOM 10376 N N . VAL A 1 72 ? 2.810 17.755 -21.167 1.00 63.31 72 VAL A N 8
ATOM 10377 C CA . VAL A 1 72 ? 3.185 17.971 -19.775 1.00 11.22 72 VAL A CA 8
ATOM 10378 C C . VAL A 1 72 ? 3.533 16.655 -19.088 1.00 52.23 72 VAL A C 8
ATOM 10379 O O . VAL A 1 72 ? 4.478 16.583 -18.304 1.00 62.35 72 VAL A O 8
ATOM 10392 N N . GLY A 1 73 ? 2.761 15.615 -19.389 1.00 63.21 73 GLY A N 8
ATOM 10393 C CA . GLY A 1 73 ? 3.004 14.314 -18.793 1.00 11.33 73 GLY A CA 8
ATOM 10394 C C . GLY A 1 73 ? 4.456 13.891 -18.896 1.00 12.14 73 GLY A C 8
ATOM 10395 O O . GLY A 1 73 ? 5.007 13.306 -17.963 1.00 14.43 73 GLY A O 8
ATOM 10399 N N . ASP A 1 74 ? 5.077 14.185 -20.033 1.00 12.04 74 ASP A N 8
ATOM 10400 C CA . ASP A 1 74 ? 6.474 13.830 -20.255 1.00 12.54 74 ASP A CA 8
ATOM 10401 C C . ASP A 1 74 ? 7.388 14.612 -19.317 1.00 5.40 74 ASP A C 8
ATOM 10402 O O . ASP A 1 74 ? 8.289 14.047 -18.697 1.00 31.34 74 ASP A O 8
ATOM 10411 N N . VAL A 1 75 ? 7.152 15.917 -19.219 1.00 70.24 75 VAL A N 8
ATOM 10412 C CA . VAL A 1 75 ? 7.954 16.777 -18.358 1.00 22.23 75 VAL A CA 8
ATOM 10413 C C . VAL A 1 75 ? 7.825 16.364 -16.896 1.00 23.02 75 VAL A C 8
ATOM 10414 O O . VAL A 1 75 ? 8.801 16.383 -16.146 1.00 24.53 75 VAL A O 8
ATOM 10427 N N . VAL A 1 76 ? 6.614 15.991 -16.497 1.00 34.45 76 VAL A N 8
ATOM 10428 C CA . VAL A 1 76 ? 6.356 15.571 -15.124 1.00 44.11 76 VAL A CA 8
ATOM 10429 C C . VAL A 1 76 ? 7.272 14.421 -14.720 1.00 42.22 76 VAL A C 8
ATOM 10430 O O . VAL A 1 76 ? 7.937 14.478 -13.687 1.00 30.54 76 VAL A O 8
ATOM 10443 N N . ASN A 1 77 ? 7.302 13.378 -15.544 1.00 10.34 77 ASN A N 8
ATOM 10444 C CA . ASN A 1 77 ? 8.137 12.214 -15.272 1.00 72.32 77 ASN A CA 8
ATOM 10445 C C . ASN A 1 77 ? 9.605 12.520 -15.553 1.00 30.43 77 ASN A C 8
ATOM 10446 O O . ASN A 1 77 ? 10.500 11.906 -14.971 1.00 42.12 77 ASN A O 8
ATOM 10457 N N . PHE A 1 78 ? 9.845 13.473 -16.447 1.00 73.42 78 PHE A N 8
ATOM 10458 C CA . PHE A 1 78 ? 11.204 13.860 -16.806 1.00 10.34 78 PHE A CA 8
ATOM 10459 C C . PHE A 1 78 ? 11.887 14.581 -15.647 1.00 43.12 78 PHE A C 8
ATOM 10460 O O . PHE A 1 78 ? 12.915 14.129 -15.141 1.00 13.32 78 PHE A O 8
ATOM 10477 N N . ILE A 1 79 ? 11.310 15.704 -15.234 1.00 14.02 79 ILE A N 8
ATOM 10478 C CA . ILE A 1 79 ? 11.862 16.487 -14.136 1.00 11.25 79 ILE A CA 8
ATOM 10479 C C . ILE A 1 79 ? 11.973 15.651 -12.866 1.00 24.55 79 ILE A C 8
ATOM 10480 O O . ILE A 1 79 ? 12.762 15.960 -11.972 1.00 33.02 79 ILE A O 8
ATOM 10496 N N . LYS A 1 80 ? 11.180 14.587 -12.793 1.00 0.24 80 LYS A N 8
ATOM 10497 C CA . LYS A 1 80 ? 11.190 13.702 -11.634 1.00 5.22 80 LYS A CA 8
ATOM 10498 C C . LYS A 1 80 ? 12.394 12.766 -11.675 1.00 71.12 80 LYS A C 8
ATOM 10499 O O . LYS A 1 80 ? 13.023 12.500 -10.650 1.00 55.15 80 LYS A O 8
ATOM 10518 N N . LYS A 1 81 ? 12.711 12.269 -12.866 1.00 53.32 81 LYS A N 8
ATOM 10519 C CA . LYS A 1 81 ? 13.841 11.365 -13.043 1.00 34.34 81 LYS A CA 8
ATOM 10520 C C . LYS A 1 81 ? 15.152 12.140 -13.112 1.00 25.21 81 LYS A C 8
ATOM 10521 O O . LYS A 1 81 ? 16.217 11.607 -12.797 1.00 35.22 81 LYS A O 8
ATOM 10540 N N . ARG A 1 82 ? 15.069 13.400 -13.525 1.00 13.33 82 ARG A N 8
ATOM 10541 C CA . ARG A 1 82 ? 16.250 14.248 -13.635 1.00 15.33 82 ARG A CA 8
ATOM 10542 C C . ARG A 1 82 ? 16.545 14.943 -12.309 1.00 3.03 82 ARG A C 8
ATOM 10543 O O . ARG A 1 82 ? 17.613 15.528 -12.126 1.00 41.23 82 ARG A O 8
ATOM 10564 N N . LYS A 1 83 ? 15.592 14.875 -11.386 1.00 21.04 83 LYS A N 8
ATOM 10565 C CA . LYS A 1 83 ? 15.749 15.496 -10.076 1.00 0.13 83 LYS A CA 8
ATOM 10566 C C . LYS A 1 83 ? 15.911 14.439 -8.988 1.00 61.12 83 LYS A C 8
ATOM 10567 O O . LYS A 1 83 ? 16.758 14.568 -8.105 1.00 33.30 83 LYS A O 8
ATOM 10586 N N . GLY A 1 84 ? 15.094 13.392 -9.060 1.00 2.21 84 GLY A N 8
ATOM 10587 C CA . GLY A 1 84 ? 15.165 12.328 -8.076 1.00 75.52 84 GLY A CA 8
ATOM 10588 C C . GLY A 1 84 ? 15.790 11.064 -8.633 1.00 4.20 84 GLY A C 8
ATOM 10589 O O . GLY A 1 84 ? 16.954 10.768 -8.361 1.00 33.03 84 GLY A O 8
ATOM 10593 N N . GLY A 1 1 ? 1.607 9.828 1.327 1.00 44.14 1 GLY A N 9
ATOM 10594 C CA . GLY A 1 1 ? 1.335 11.095 1.980 1.00 33.21 1 GLY A CA 9
ATOM 10595 C C . GLY A 1 1 ? 2.484 12.074 1.849 1.00 51.44 1 GLY A C 9
ATOM 10596 O O . GLY A 1 1 ? 3.548 11.749 1.322 1.00 22.33 1 GLY A O 9
ATOM 10600 N N . PRO A 1 2 ? 2.274 13.307 2.334 1.00 42.23 2 PRO A N 9
ATOM 10601 C CA . PRO A 1 2 ? 3.290 14.363 2.278 1.00 33.03 2 PRO A CA 9
ATOM 10602 C C . PRO A 1 2 ? 4.463 14.089 3.213 1.00 71.51 2 PRO A C 9
ATOM 10603 O O . PRO A 1 2 ? 4.273 13.752 4.381 1.00 61.42 2 PRO A O 9
ATOM 10614 N N . GLY A 1 3 ? 5.677 14.236 2.691 1.00 72.43 3 GLY A N 9
ATOM 10615 C CA . GLY A 1 3 ? 6.863 14.000 3.493 1.00 60.22 3 GLY A CA 9
ATOM 10616 C C . GLY A 1 3 ? 7.878 13.126 2.783 1.00 23.15 3 GLY A C 9
ATOM 10617 O O . GLY A 1 3 ? 9.060 13.131 3.128 1.00 20.31 3 GLY A O 9
ATOM 10621 N N . SER A 1 4 ? 7.417 12.372 1.791 1.00 41.25 4 SER A N 9
ATOM 10622 C CA . SER A 1 4 ? 8.293 11.485 1.034 1.00 33.43 4 SER A CA 9
ATOM 10623 C C . SER A 1 4 ? 9.217 12.283 0.120 1.00 74.15 4 SER A C 9
ATOM 10624 O O . SER A 1 4 ? 10.436 12.119 0.154 1.00 33.43 4 SER A O 9
ATOM 10632 N N . MET A 1 5 ? 8.626 13.148 -0.699 1.00 31.15 5 MET A N 9
ATOM 10633 C CA . MET A 1 5 ? 9.395 13.973 -1.622 1.00 44.24 5 MET A CA 9
ATOM 10634 C C . MET A 1 5 ? 10.334 13.115 -2.465 1.00 51.41 5 MET A C 9
ATOM 10635 O O . MET A 1 5 ? 11.454 13.523 -2.772 1.00 63.25 5 MET A O 9
ATOM 10649 N N . ASP A 1 6 ? 9.870 11.927 -2.835 1.00 32.10 6 ASP A N 9
ATOM 10650 C CA . ASP A 1 6 ? 10.668 11.012 -3.643 1.00 12.10 6 ASP A CA 9
ATOM 10651 C C . ASP A 1 6 ? 10.497 11.310 -5.129 1.00 62.14 6 ASP A C 9
ATOM 10652 O O . ASP A 1 6 ? 9.744 12.205 -5.511 1.00 22.14 6 ASP A O 9
ATOM 10661 N N . ASN A 1 7 ? 11.203 10.554 -5.964 1.00 70.30 7 ASN A N 9
ATOM 10662 C CA . ASN A 1 7 ? 11.131 10.738 -7.409 1.00 31.21 7 ASN A CA 9
ATOM 10663 C C . ASN A 1 7 ? 9.688 10.649 -7.897 1.00 42.43 7 ASN A C 9
ATOM 10664 O O . ASN A 1 7 ? 9.256 11.441 -8.736 1.00 23.51 7 ASN A O 9
ATOM 10675 N N . ASP A 1 8 ? 8.948 9.682 -7.366 1.00 41.35 8 ASP A N 9
ATOM 10676 C CA . ASP A 1 8 ? 7.553 9.491 -7.746 1.00 63.14 8 ASP A CA 9
ATOM 10677 C C . ASP A 1 8 ? 6.657 10.515 -7.058 1.00 11.43 8 ASP A C 9
ATOM 10678 O O . ASP A 1 8 ? 5.452 10.565 -7.304 1.00 24.51 8 ASP A O 9
ATOM 10687 N N . GLU A 1 9 ? 7.254 11.330 -6.193 1.00 53.34 9 GLU A N 9
ATOM 10688 C CA . GLU A 1 9 ? 6.508 12.352 -5.468 1.00 20.01 9 GLU A CA 9
ATOM 10689 C C . GLU A 1 9 ? 6.763 13.735 -6.060 1.00 3.11 9 GLU A C 9
ATOM 10690 O O . GLU A 1 9 ? 6.003 14.674 -5.821 1.00 72.24 9 GLU A O 9
ATOM 10702 N N . ILE A 1 10 ? 7.838 13.853 -6.832 1.00 24.52 10 ILE A N 9
ATOM 10703 C CA . ILE A 1 10 ? 8.194 15.120 -7.458 1.00 72.21 10 ILE A CA 9
ATOM 10704 C C . ILE A 1 10 ? 7.009 15.710 -8.216 1.00 22.13 10 ILE A C 9
ATOM 10705 O O . ILE A 1 10 ? 6.608 16.848 -7.973 1.00 43.51 10 ILE A O 9
ATOM 10721 N N . PHE A 1 11 ? 6.452 14.927 -9.133 1.00 55.24 11 PHE A N 9
ATOM 10722 C CA . PHE A 1 11 ? 5.311 15.372 -9.927 1.00 24.54 11 PHE A CA 9
ATOM 10723 C C . PHE A 1 11 ? 4.069 15.526 -9.054 1.00 60.12 11 PHE A C 9
ATOM 10724 O O . PHE A 1 11 ? 3.216 16.374 -9.315 1.00 73.20 11 PHE A O 9
ATOM 10741 N N . SER A 1 12 ? 3.975 14.699 -8.017 1.00 51.54 12 SER A N 9
ATOM 10742 C CA . SER A 1 12 ? 2.835 14.740 -7.108 1.00 44.24 12 SER A CA 9
ATOM 10743 C C . SER A 1 12 ? 2.779 16.073 -6.367 1.00 70.35 12 SER A C 9
ATOM 10744 O O . SER A 1 12 ? 1.740 16.732 -6.328 1.00 74.42 12 SER A O 9
ATOM 10752 N N . LYS A 1 13 ? 3.905 16.464 -5.780 1.00 72.03 13 LYS A N 9
ATOM 10753 C CA . LYS A 1 13 ? 3.987 17.718 -5.041 1.00 31.12 13 LYS A CA 9
ATOM 10754 C C . LYS A 1 13 ? 3.828 18.912 -5.976 1.00 12.51 13 LYS A C 9
ATOM 10755 O O . LYS A 1 13 ? 3.063 19.835 -5.696 1.00 14.31 13 LYS A O 9
ATOM 10774 N N . VAL A 1 14 ? 4.554 18.888 -7.089 1.00 5.12 14 VAL A N 9
ATOM 10775 C CA . VAL A 1 14 ? 4.492 19.968 -8.067 1.00 32.24 14 VAL A CA 9
ATOM 10776 C C . VAL A 1 14 ? 3.081 20.124 -8.623 1.00 61.23 14 VAL A C 9
ATOM 10777 O O . VAL A 1 14 ? 2.563 21.236 -8.727 1.00 21.22 14 VAL A O 9
ATOM 10790 N N . ARG A 1 15 ? 2.464 19.002 -8.980 1.00 64.02 15 ARG A N 9
ATOM 10791 C CA . ARG A 1 15 ? 1.113 19.014 -9.527 1.00 61.13 15 ARG A CA 9
ATOM 10792 C C . ARG A 1 15 ? 0.099 19.423 -8.463 1.00 41.10 15 ARG A C 9
ATOM 10793 O O . ARG A 1 15 ? -0.918 20.047 -8.767 1.00 63.42 15 ARG A O 9
ATOM 10814 N N . SER A 1 16 ? 0.383 19.067 -7.214 1.00 44.33 16 SER A N 9
ATOM 10815 C CA . SER A 1 16 ? -0.505 19.393 -6.105 1.00 55.53 16 SER A CA 9
ATOM 10816 C C . SER A 1 16 ? -0.606 20.904 -5.916 1.00 23.03 16 SER A C 9
ATOM 10817 O O . SER A 1 16 ? -1.588 21.408 -5.370 1.00 24.04 16 SER A O 9
ATOM 10825 N N . ILE A 1 17 ? 0.417 21.620 -6.370 1.00 51.15 17 ILE A N 9
ATOM 10826 C CA . ILE A 1 17 ? 0.444 23.073 -6.252 1.00 62.43 17 ILE A CA 9
ATOM 10827 C C . ILE 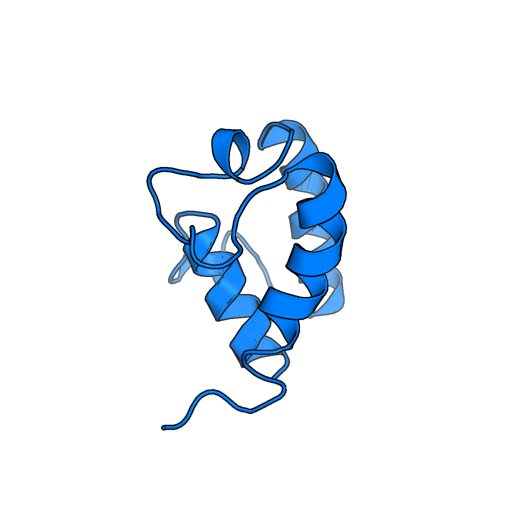A 1 17 ? -0.553 23.721 -7.207 1.00 64.31 17 ILE A C 9
ATOM 10828 O O . ILE A 1 17 ? -1.400 24.512 -6.792 1.00 42.34 17 ILE A O 9
ATOM 10844 N N . ILE A 1 18 ? -0.447 23.378 -8.486 1.00 45.14 18 ILE A N 9
ATOM 10845 C CA . ILE A 1 18 ? -1.341 23.924 -9.500 1.00 3.33 18 ILE A CA 9
ATOM 10846 C C . ILE A 1 18 ? -2.718 23.275 -9.425 1.00 33.11 18 ILE A C 9
ATOM 10847 O O . ILE A 1 18 ? -3.731 23.905 -9.730 1.00 4.52 18 ILE A O 9
ATOM 10863 N N . SER A 1 19 ? -2.749 22.011 -9.015 1.00 71.33 19 SER A N 9
ATOM 10864 C CA . SER A 1 19 ? -4.003 21.274 -8.902 1.00 4.32 19 SER A CA 9
ATOM 10865 C C . SER A 1 19 ? -5.026 22.066 -8.093 1.00 72.51 19 SER A C 9
ATOM 10866 O O . SER A 1 19 ? -6.231 21.951 -8.316 1.00 21.11 19 SER A O 9
ATOM 10874 N N . GLU A 1 20 ? -4.536 22.868 -7.153 1.00 52.14 20 GLU A N 9
ATOM 10875 C CA . GLU A 1 20 ? -5.408 23.678 -6.311 1.00 31.24 20 GLU A CA 9
ATOM 10876 C C . GLU A 1 20 ? -6.168 24.706 -7.143 1.00 41.35 20 GLU A C 9
ATOM 10877 O O . GLU A 1 20 ? -7.368 24.906 -6.957 1.00 62.22 20 GLU A O 9
ATOM 10889 N N . GLN A 1 21 ? -5.459 25.356 -8.061 1.00 72.23 21 GLN A N 9
ATOM 10890 C CA . GLN A 1 21 ? -6.066 26.365 -8.922 1.00 31.54 21 GLN A CA 9
ATOM 10891 C C . GLN A 1 21 ? -6.729 25.719 -10.134 1.00 30.42 21 GLN A C 9
ATOM 10892 O O . GLN A 1 21 ? -7.910 25.945 -10.403 1.00 64.31 21 GLN A O 9
ATOM 10906 N N . LEU A 1 22 ? -5.963 24.914 -10.862 1.00 43.43 22 LEU A N 9
ATOM 10907 C CA . LEU A 1 22 ? -6.476 24.235 -12.047 1.00 44.22 22 LEU A CA 9
ATOM 10908 C C . LEU A 1 22 ? -7.576 23.247 -11.675 1.00 22.44 22 LEU A C 9
ATOM 10909 O O . LEU A 1 22 ? -8.330 22.789 -12.534 1.00 1.14 22 LEU A O 9
ATOM 10925 N N . ASP A 1 23 ? -7.663 22.923 -10.389 1.00 43.12 23 ASP A N 9
ATOM 10926 C CA . ASP A 1 23 ? -8.673 21.991 -9.902 1.00 11.21 23 ASP A CA 9
ATOM 10927 C C . ASP A 1 23 ? -8.642 20.691 -10.699 1.00 33.33 23 ASP A C 9
ATOM 10928 O O . ASP A 1 23 ? -9.685 20.111 -11.003 1.00 11.13 23 ASP A O 9
ATOM 10937 N N . LYS A 1 24 ? -7.439 20.237 -11.035 1.00 55.43 24 LYS A N 9
ATOM 10938 C CA . LYS A 1 24 ? -7.271 19.005 -11.797 1.00 11.53 24 LYS A CA 9
ATOM 10939 C C . LYS A 1 24 ? -6.291 18.066 -11.102 1.00 31.25 24 LYS A C 9
ATOM 10940 O O . LYS A 1 24 ? -5.418 18.505 -10.352 1.00 54.35 24 LYS A O 9
ATOM 10959 N N . LYS A 1 25 ? -6.440 16.770 -11.355 1.00 43.03 25 LYS A N 9
ATOM 10960 C CA . LYS A 1 25 ? -5.566 15.768 -10.757 1.00 35.44 25 LYS A CA 9
ATOM 10961 C C . LYS A 1 25 ? -4.542 15.264 -11.768 1.00 41.44 25 LYS A C 9
ATOM 10962 O O . LYS A 1 25 ? -4.635 15.562 -12.959 1.00 5.23 25 LYS A O 9
ATOM 10981 N N . GLU A 1 26 ? -3.567 14.499 -11.287 1.00 12.54 26 GLU A N 9
ATOM 10982 C CA . GLU A 1 26 ? -2.526 13.955 -12.151 1.00 14.04 26 GLU A CA 9
ATOM 10983 C C . GLU A 1 26 ? -3.118 12.986 -13.170 1.00 63.04 26 GLU A C 9
ATOM 10984 O O . GLU A 1 26 ? -2.483 12.661 -14.174 1.00 72.21 26 GLU A O 9
ATOM 10996 N N . ASP A 1 27 ? -4.336 12.528 -12.905 1.00 52.11 27 ASP A N 9
ATOM 10997 C CA . ASP A 1 27 ? -5.014 11.597 -13.799 1.00 34.41 27 ASP A CA 9
ATOM 10998 C C . ASP A 1 27 ? -5.146 12.186 -15.200 1.00 14.23 27 ASP A C 9
ATOM 10999 O O . ASP A 1 27 ? -5.355 11.460 -16.171 1.00 44.42 27 ASP A O 9
ATOM 11008 N N . GLU A 1 28 ? -5.025 13.507 -15.295 1.00 23.45 28 GLU A N 9
ATOM 11009 C CA . GLU A 1 28 ? -5.133 14.193 -16.577 1.00 24.14 28 GLU A CA 9
ATOM 11010 C C . GLU A 1 28 ? -3.871 13.990 -17.410 1.00 63.23 28 GLU A C 9
ATOM 11011 O O . GLU A 1 28 ? -3.892 14.134 -18.633 1.00 12.10 28 GLU A O 9
ATOM 11023 N N . ILE A 1 29 ? -2.773 13.655 -16.740 1.00 35.11 29 ILE A N 9
ATOM 11024 C CA . ILE A 1 29 ? -1.503 13.432 -17.418 1.00 62.53 29 ILE A CA 9
ATOM 11025 C C . ILE A 1 29 ? -1.663 12.453 -18.576 1.00 64.45 29 ILE A C 9
ATOM 11026 O O . ILE A 1 29 ? -1.756 11.242 -18.373 1.00 35.42 29 ILE A O 9
ATOM 11042 N N . THR A 1 30 ? -1.691 12.985 -19.794 1.00 70.35 30 THR A N 9
ATOM 11043 C CA . THR A 1 30 ? -1.838 12.159 -20.986 1.00 75.21 30 THR A CA 9
ATOM 11044 C C . THR A 1 30 ? -1.293 12.870 -22.219 1.00 54.32 30 THR A C 9
ATOM 11045 O O . THR A 1 30 ? -0.989 14.063 -22.177 1.00 61.14 30 THR A O 9
ATOM 11056 N N . THR A 1 31 ? -1.173 12.132 -23.318 1.00 64.30 31 THR A N 9
ATOM 11057 C CA . THR A 1 31 ? -0.664 12.692 -24.563 1.00 44.14 31 THR A CA 9
ATOM 11058 C C . THR A 1 31 ? -1.752 13.456 -25.308 1.00 54.11 31 THR A C 9
ATOM 11059 O O . THR A 1 31 ? -1.482 14.130 -26.303 1.00 31.44 31 THR A O 9
ATOM 11070 N N . ASP A 1 32 ? -2.983 13.348 -24.821 1.00 34.34 32 ASP A N 9
ATOM 11071 C CA . ASP A 1 32 ? -4.114 14.030 -25.440 1.00 3.55 32 ASP A CA 9
ATOM 11072 C C . ASP A 1 32 ? -4.603 15.177 -24.561 1.00 15.14 32 ASP A C 9
ATOM 11073 O O . ASP A 1 32 ? -5.775 15.552 -24.608 1.00 0.01 32 ASP A O 9
ATOM 11082 N N . SER A 1 33 ? -3.699 15.729 -23.758 1.00 42.35 33 SER A N 9
ATOM 11083 C CA . SER A 1 33 ? -4.040 16.830 -22.865 1.00 2.01 33 SER A CA 9
ATOM 11084 C C . SER A 1 33 ? -3.260 18.089 -23.232 1.00 11.12 33 SER A C 9
ATOM 11085 O O . SER A 1 33 ? -3.844 19.145 -23.477 1.00 32.32 33 SER A O 9
ATOM 11093 N N . ARG A 1 34 ? -1.937 17.969 -23.267 1.00 71.23 34 ARG A N 9
ATOM 11094 C CA . ARG A 1 34 ? -1.076 19.096 -23.603 1.00 11.52 34 ARG A CA 9
ATOM 11095 C C . ARG A 1 34 ? -1.275 20.245 -22.618 1.00 34.43 34 ARG A C 9
ATOM 11096 O O . ARG A 1 34 ? -2.079 20.148 -21.690 1.00 23.13 34 ARG A O 9
ATOM 11117 N N . PHE A 1 35 ? -0.538 21.331 -22.826 1.00 33.43 35 PHE A N 9
ATOM 11118 C CA . PHE A 1 35 ? -0.633 22.497 -21.955 1.00 63.24 35 PHE A CA 9
ATOM 11119 C C . PHE A 1 35 ? -2.014 23.137 -22.052 1.00 35.13 35 PHE A C 9
ATOM 11120 O O . PHE A 1 35 ? -2.514 23.712 -21.084 1.00 63.41 35 PHE A O 9
ATOM 11137 N N . VAL A 1 36 ? -2.627 23.034 -23.227 1.00 34.33 36 VAL A N 9
ATOM 11138 C CA . VAL A 1 36 ? -3.952 23.601 -23.451 1.00 5.42 36 VAL A CA 9
ATOM 11139 C C . VAL A 1 36 ? -4.971 23.020 -22.477 1.00 44.21 36 VAL A C 9
ATOM 11140 O O . VAL A 1 36 ? -5.716 23.756 -21.832 1.00 11.23 36 VAL A O 9
ATOM 11153 N N . GLU A 1 37 ? -4.996 21.695 -22.377 1.00 30.13 37 GLU A N 9
ATOM 11154 C CA . GLU A 1 37 ? -5.925 21.015 -21.481 1.00 44.02 37 GLU A CA 9
ATOM 11155 C C . GLU A 1 37 ? -5.366 20.954 -20.062 1.00 52.43 37 GLU A C 9
ATOM 11156 O O . GLU A 1 37 ? -5.998 21.423 -19.115 1.00 24.42 37 GLU A O 9
ATOM 11168 N N . ASP A 1 38 ? -4.179 20.374 -19.924 1.00 73.05 38 ASP A N 9
ATOM 11169 C CA . ASP A 1 38 ? -3.535 20.252 -18.622 1.00 64.21 38 ASP A CA 9
ATOM 11170 C C . ASP A 1 38 ? -3.329 21.623 -17.987 1.00 1.32 38 ASP A C 9
ATOM 11171 O O . ASP A 1 38 ? -3.908 21.929 -16.943 1.00 40.25 38 ASP A O 9
ATOM 11180 N N . LEU A 1 39 ? -2.500 22.445 -18.621 1.00 55.33 39 LEU A N 9
ATOM 11181 C CA . LEU A 1 39 ? -2.217 23.785 -18.118 1.00 30.22 39 LEU A CA 9
ATOM 11182 C C . LEU A 1 39 ? -3.312 24.764 -18.529 1.00 44.25 39 LEU A C 9
ATOM 11183 O O . LEU A 1 39 ? -4.234 24.408 -19.261 1.00 61.43 39 LEU A O 9
ATOM 11199 N N . ASN A 1 40 ? -3.201 26.001 -18.055 1.00 62.14 40 ASN A N 9
ATOM 11200 C CA . ASN A 1 40 ? -4.180 27.033 -18.376 1.00 34.24 40 ASN A CA 9
ATOM 11201 C C . ASN A 1 40 ? -3.579 28.085 -19.302 1.00 42.20 40 ASN A C 9
ATOM 11202 O O . ASN A 1 40 ? -3.766 29.285 -19.100 1.00 74.52 40 ASN A O 9
ATOM 11213 N N . ALA A 1 41 ? -2.856 27.627 -20.318 1.00 64.15 41 ALA A N 9
ATOM 11214 C CA . ALA A 1 41 ? -2.229 28.528 -21.278 1.00 22.14 41 ALA A CA 9
ATOM 11215 C C . ALA A 1 41 ? -1.805 27.780 -22.537 1.00 43.31 41 ALA A C 9
ATOM 11216 O O . ALA A 1 41 ? -2.001 26.570 -22.648 1.00 55.00 41 ALA A O 9
ATOM 11223 N N . ASP A 1 42 ? -1.223 28.508 -23.484 1.00 2.23 42 ASP A N 9
ATOM 11224 C CA . ASP A 1 42 ? -0.770 27.913 -24.736 1.00 54.40 42 ASP A CA 9
ATOM 11225 C C . ASP A 1 42 ? 0.749 27.783 -24.758 1.00 24.02 42 ASP A C 9
ATOM 11226 O O . ASP A 1 42 ? 1.450 28.441 -23.989 1.00 11.21 42 ASP A O 9
ATOM 11235 N N . SER A 1 43 ? 1.252 26.929 -25.643 1.00 63.42 43 SER A N 9
ATOM 11236 C CA . SER A 1 43 ? 2.689 26.708 -25.762 1.00 31.12 43 SER A CA 9
ATOM 11237 C C . SER A 1 43 ? 3.432 28.032 -25.908 1.00 13.54 43 SER A C 9
ATOM 11238 O O . SER A 1 43 ? 4.609 28.139 -25.562 1.00 22.22 43 SER A O 9
ATOM 11246 N N . LEU A 1 44 ? 2.736 29.040 -26.422 1.00 14.21 44 LEU A N 9
ATOM 11247 C CA . LEU A 1 44 ? 3.328 30.360 -26.614 1.00 73.43 44 LEU A CA 9
ATOM 11248 C C . LEU A 1 44 ? 3.997 30.848 -25.334 1.00 23.02 44 LEU A C 9
ATOM 11249 O O . LEU A 1 44 ? 5.153 31.272 -25.349 1.00 11.14 44 LEU A O 9
ATOM 11265 N N . ASP A 1 45 ? 3.265 30.783 -24.228 1.00 14.34 45 ASP A N 9
ATOM 11266 C CA . ASP A 1 45 ? 3.788 31.216 -22.937 1.00 63.22 45 ASP A CA 9
ATOM 11267 C C . ASP A 1 45 ? 4.685 30.143 -22.328 1.00 23.04 45 ASP A C 9
ATOM 11268 O O . ASP A 1 45 ? 5.670 30.452 -21.655 1.00 75.21 45 ASP A O 9
ATOM 11277 N N . ILE A 1 46 ? 4.338 28.883 -22.566 1.00 60.14 46 ILE A N 9
ATOM 11278 C CA . ILE A 1 46 ? 5.112 27.765 -22.041 1.00 12.01 46 ILE A CA 9
ATOM 11279 C C . ILE A 1 46 ? 6.537 27.781 -22.582 1.00 24.30 46 ILE A C 9
ATOM 11280 O O . ILE A 1 46 ? 7.460 27.274 -21.944 1.00 4.24 46 ILE A O 9
ATOM 11296 N N . TYR A 1 47 ? 6.710 28.367 -23.761 1.00 61.45 47 TYR A N 9
ATOM 11297 C CA . TYR A 1 47 ? 8.023 28.448 -24.389 1.00 44.24 47 TYR A CA 9
ATOM 11298 C C . TYR A 1 47 ? 9.069 28.958 -23.402 1.00 54.51 47 TYR A C 9
ATOM 11299 O O . TYR A 1 47 ? 10.179 28.432 -23.330 1.00 55.20 47 TYR A O 9
ATOM 11317 N N . GLU A 1 48 ? 8.704 29.987 -22.643 1.00 34.11 48 GLU A N 9
ATOM 11318 C CA . GLU A 1 48 ? 9.609 30.569 -21.659 1.00 64.05 48 GLU A CA 9
ATOM 11319 C C . GLU A 1 48 ? 9.776 29.643 -20.458 1.00 63.23 48 GLU A C 9
ATOM 11320 O O . GLU A 1 48 ? 10.857 29.554 -19.873 1.00 52.34 48 GLU A O 9
ATOM 11332 N N . LEU A 1 49 ? 8.699 28.955 -20.095 1.00 65.23 49 LEU A N 9
ATOM 11333 C CA . LEU A 1 49 ? 8.725 28.035 -18.963 1.00 71.13 49 LEU A CA 9
ATOM 11334 C C . LEU A 1 49 ? 9.796 26.966 -19.154 1.00 73.45 49 LEU A C 9
ATOM 11335 O O . LEU A 1 49 ? 10.722 26.849 -18.351 1.00 45.15 49 LEU A O 9
ATOM 11351 N N . LEU A 1 50 ? 9.664 26.188 -20.224 1.00 13.25 50 LEU A N 9
ATOM 11352 C CA . LEU A 1 50 ? 10.621 25.129 -20.522 1.00 44.14 50 LEU A CA 9
ATOM 11353 C C . LEU A 1 50 ? 11.999 25.710 -20.822 1.00 65.04 50 LEU A C 9
ATOM 11354 O O . LEU A 1 50 ? 13.021 25.142 -20.435 1.00 43.43 50 LEU A O 9
ATOM 11370 N N . TYR A 1 51 ? 12.020 26.845 -21.512 1.00 71.13 51 TYR A N 9
ATOM 11371 C CA . TYR A 1 51 ? 13.272 27.503 -21.864 1.00 65.14 51 TYR A CA 9
ATOM 11372 C C . TYR A 1 51 ? 14.020 27.957 -20.614 1.00 72.50 51 TYR A C 9
ATOM 11373 O O . TYR A 1 51 ? 15.251 27.977 -20.585 1.00 41.22 51 TYR A O 9
ATOM 11391 N N . LEU A 1 52 ? 13.266 28.319 -19.582 1.00 25.03 52 LEU A N 9
ATOM 11392 C CA . LEU A 1 52 ? 13.856 28.772 -18.326 1.00 54.14 52 LEU A CA 9
ATOM 11393 C C . LEU A 1 52 ? 14.447 27.601 -17.548 1.00 43.05 52 LEU A C 9
ATOM 11394 O O . LEU A 1 52 ? 15.639 27.588 -17.237 1.00 31.54 52 LEU A O 9
ATOM 11410 N N . LEU A 1 53 ? 13.608 26.619 -17.240 1.00 22.43 53 LEU A N 9
ATOM 11411 C CA . LEU A 1 53 ? 14.048 25.441 -16.500 1.00 63.30 53 LEU A CA 9
ATOM 11412 C C . LEU A 1 53 ? 15.189 24.736 -17.227 1.00 71.21 53 LEU A C 9
ATOM 11413 O O . LEU A 1 53 ? 16.224 24.435 -16.633 1.00 74.20 53 LEU A O 9
ATOM 11429 N N . GLU A 1 54 ? 14.992 24.478 -18.516 1.00 63.13 54 GLU A N 9
ATOM 11430 C CA . GLU A 1 54 ? 16.006 23.810 -19.324 1.00 71.32 54 GLU A CA 9
ATOM 11431 C C . GLU A 1 54 ? 17.346 24.533 -19.224 1.00 13.33 54 GLU A C 9
ATOM 11432 O O . GLU A 1 54 ? 18.405 23.914 -19.315 1.00 71.12 54 GLU A O 9
ATOM 11444 N N . GLU A 1 55 ? 17.289 25.848 -19.036 1.00 11.14 55 GLU A N 9
ATOM 11445 C CA . GLU A 1 55 ? 18.498 26.656 -18.924 1.00 73.03 55 GLU A CA 9
ATOM 11446 C C . GLU A 1 55 ? 19.226 26.367 -17.615 1.00 4.40 55 GLU A C 9
ATOM 11447 O O . GLU A 1 55 ? 20.454 26.422 -17.551 1.00 21.43 55 GLU A O 9
ATOM 11459 N N . ALA A 1 56 ? 18.460 26.061 -16.573 1.00 41.23 56 ALA A N 9
ATOM 11460 C CA . ALA A 1 56 ? 19.032 25.763 -15.266 1.00 74.40 56 ALA A CA 9
ATOM 11461 C C . ALA A 1 56 ? 19.665 24.376 -15.248 1.00 21.44 56 ALA A C 9
ATOM 11462 O O . ALA A 1 56 ? 20.506 24.077 -14.399 1.00 15.32 56 ALA A O 9
ATOM 11469 N N . PHE A 1 57 ? 19.256 23.531 -16.189 1.00 23.04 57 PHE A N 9
ATOM 11470 C CA . PHE A 1 57 ? 19.783 22.174 -16.279 1.00 50.22 57 PHE A CA 9
ATOM 11471 C C . PHE A 1 57 ? 20.813 22.064 -17.400 1.00 11.34 57 PHE A C 9
ATOM 11472 O O . PHE A 1 57 ? 21.344 20.986 -17.666 1.00 34.20 57 PHE A O 9
ATOM 11489 N N . ASP A 1 58 ? 21.090 23.187 -18.053 1.00 12.54 58 ASP A N 9
ATOM 11490 C CA . ASP A 1 58 ? 22.056 23.219 -19.144 1.00 62.12 58 ASP A CA 9
ATOM 11491 C C . ASP A 1 58 ? 21.761 22.123 -20.163 1.00 73.13 58 ASP A C 9
ATOM 11492 O O . ASP A 1 58 ? 22.547 21.191 -20.333 1.00 42.13 58 ASP A O 9
ATOM 11501 N N . ASP A 1 59 ? 20.622 22.241 -20.838 1.00 22.33 59 ASP A N 9
ATOM 11502 C CA . ASP A 1 59 ? 20.222 21.260 -21.840 1.00 44.02 59 ASP A CA 9
ATOM 11503 C C . ASP A 1 59 ? 19.092 21.802 -22.710 1.00 64.10 59 ASP A C 9
ATOM 11504 O O . ASP A 1 59 ? 18.090 22.305 -22.202 1.00 40.33 59 ASP A O 9
ATOM 11513 N N . LYS A 1 60 ? 19.261 21.696 -24.024 1.00 3.53 60 LYS A N 9
ATOM 11514 C CA . LYS A 1 60 ? 18.257 22.175 -24.966 1.00 15.33 60 LYS A CA 9
ATOM 11515 C C . LYS A 1 60 ? 16.999 21.314 -24.904 1.00 61.14 60 LYS A C 9
ATOM 11516 O O . LYS A 1 60 ? 17.075 20.086 -24.946 1.00 74.42 60 LYS A O 9
ATOM 11535 N N . ILE A 1 61 ? 15.845 21.966 -24.807 1.00 23.52 61 ILE A N 9
ATOM 11536 C CA . ILE A 1 61 ? 14.572 21.258 -24.743 1.00 3.53 61 ILE A CA 9
ATOM 11537 C C . ILE A 1 61 ? 14.251 20.583 -26.072 1.00 23.25 61 ILE A C 9
ATOM 11538 O O . ILE A 1 61 ? 14.050 19.370 -26.147 1.00 45.43 61 ILE A O 9
ATOM 11554 N N . PRO A 1 62 ? 14.203 21.384 -27.146 1.00 61.12 62 PRO A N 9
ATOM 11555 C CA . PRO A 1 62 ? 13.909 20.885 -28.493 1.00 25.10 62 PRO A CA 9
ATOM 11556 C C . PRO A 1 62 ? 15.043 20.034 -29.056 1.00 10.40 62 PRO A C 9
ATOM 11557 O O . PRO A 1 62 ? 14.963 19.545 -30.182 1.00 73.20 62 PRO A O 9
ATOM 11568 N N . GLU A 1 63 ? 16.097 19.863 -28.265 1.00 24.23 63 GLU A N 9
ATOM 11569 C CA . GLU A 1 63 ? 17.247 19.071 -28.686 1.00 41.12 63 GLU A CA 9
ATOM 11570 C C . GLU A 1 63 ? 17.306 17.749 -27.926 1.00 12.44 63 GLU A C 9
ATOM 11571 O O . GLU A 1 63 ? 17.122 16.680 -28.504 1.00 63.54 63 GLU A O 9
ATOM 11583 N N . ASN A 1 64 ? 17.564 17.833 -26.624 1.00 53.34 64 ASN A N 9
ATOM 11584 C CA . ASN A 1 64 ? 17.648 16.644 -25.784 1.00 0.52 64 ASN A CA 9
ATOM 11585 C C . ASN A 1 64 ? 16.257 16.141 -25.412 1.00 14.42 64 ASN A C 9
ATOM 11586 O O . ASN A 1 64 ? 15.884 15.017 -25.744 1.00 33.33 64 ASN A O 9
ATOM 11597 N N . GLU A 1 65 ? 15.494 16.983 -24.721 1.00 52.33 65 GLU A N 9
ATOM 11598 C CA . GLU A 1 65 ? 14.144 16.623 -24.304 1.00 53.23 65 GLU A CA 9
ATOM 11599 C C . GLU A 1 65 ? 13.279 16.267 -25.510 1.00 13.10 65 GLU A C 9
ATOM 11600 O O . GLU A 1 65 ? 12.281 15.558 -25.384 1.00 21.34 65 GLU A O 9
ATOM 11612 N N . ALA A 1 66 ? 13.669 16.765 -26.679 1.00 11.54 66 ALA A N 9
ATOM 11613 C CA . ALA A 1 66 ? 12.931 16.499 -27.907 1.00 40.31 66 ALA A CA 9
ATOM 11614 C C . ALA A 1 66 ? 13.031 15.029 -28.300 1.00 14.22 66 ALA A C 9
ATOM 11615 O O . ALA A 1 66 ? 12.314 14.564 -29.184 1.00 75.52 66 ALA A O 9
ATOM 11622 N N . ASN A 1 67 ? 13.925 14.304 -27.636 1.00 60.45 67 ASN A N 9
ATOM 11623 C CA . ASN A 1 67 ? 14.119 12.886 -27.918 1.00 21.23 67 ASN A CA 9
ATOM 11624 C C . ASN A 1 67 ? 12.840 12.098 -27.649 1.00 65.02 67 ASN A C 9
ATOM 11625 O O . ASN A 1 67 ? 12.600 11.059 -28.263 1.00 53.35 67 ASN A O 9
ATOM 11636 N N . GLU A 1 68 ? 12.025 12.601 -26.728 1.00 35.42 68 GLU A N 9
ATOM 11637 C CA . GLU A 1 68 ? 10.771 11.943 -26.378 1.00 52.23 68 GLU A CA 9
ATOM 11638 C C . GLU A 1 68 ? 9.765 12.949 -25.825 1.00 21.32 68 GLU A C 9
ATOM 11639 O O . GLU A 1 68 ? 9.081 12.680 -24.838 1.00 35.45 68 GLU A O 9
ATOM 11651 N N . PHE A 1 69 ? 9.682 14.109 -26.468 1.00 22.32 69 PHE A N 9
ATOM 11652 C CA . PHE A 1 69 ? 8.762 15.156 -26.040 1.00 30.11 69 PHE A CA 9
ATOM 11653 C C . PHE A 1 69 ? 7.467 15.105 -26.846 1.00 21.34 69 PHE A C 9
ATOM 11654 O O . PHE A 1 69 ? 7.475 14.773 -28.031 1.00 13.34 69 PHE A O 9
ATOM 11671 N N . GLU A 1 70 ? 6.357 15.435 -26.193 1.00 22.24 70 GLU A N 9
ATOM 11672 C CA . GLU A 1 70 ? 5.055 15.425 -26.848 1.00 34.12 70 GLU A CA 9
ATOM 11673 C C . GLU A 1 70 ? 4.076 16.348 -26.127 1.00 42.13 70 GLU A C 9
ATOM 11674 O O . GLU A 1 70 ? 3.644 17.363 -26.675 1.00 12.14 70 GLU A O 9
ATOM 11686 N N . THR A 1 71 ? 3.730 15.988 -24.895 1.00 50.32 71 THR A N 9
ATOM 11687 C CA . THR A 1 71 ? 2.802 16.782 -24.100 1.00 31.24 71 THR A CA 9
ATOM 11688 C C . THR A 1 71 ? 3.271 16.890 -22.653 1.00 73.31 71 THR A C 9
ATOM 11689 O O . THR A 1 71 ? 4.342 16.397 -22.299 1.00 11.23 71 THR A O 9
ATOM 11700 N N . VAL A 1 72 ? 2.461 17.537 -21.820 1.00 65.32 72 VAL A N 9
ATOM 11701 C CA . VAL A 1 72 ? 2.793 17.708 -20.411 1.00 30.43 72 VAL A CA 9
ATOM 11702 C C . VAL A 1 72 ? 3.197 16.381 -19.776 1.00 52.45 72 VAL A C 9
ATOM 11703 O O . VAL A 1 72 ? 4.150 16.317 -19.001 1.00 70.44 72 VAL A O 9
ATOM 11716 N N . GLY A 1 73 ? 2.464 15.324 -20.112 1.00 22.41 73 GLY A N 9
ATOM 11717 C CA . GLY A 1 73 ? 2.762 14.012 -19.566 1.00 54.15 73 GLY A CA 9
ATOM 11718 C C . GLY A 1 73 ? 4.233 13.661 -19.670 1.00 13.23 73 GLY A C 9
ATOM 11719 O O . GLY A 1 73 ? 4.807 13.085 -18.745 1.00 52.34 73 GLY A O 9
ATOM 11723 N N . ASP A 1 74 ? 4.844 14.007 -20.797 1.00 51.13 74 ASP A N 9
ATOM 11724 C CA . ASP A 1 74 ? 6.257 13.725 -21.019 1.00 24.45 74 ASP A CA 9
ATOM 11725 C C . ASP A 1 74 ? 7.127 14.496 -20.031 1.00 11.33 74 ASP A C 9
ATOM 11726 O O . ASP A 1 74 ? 7.980 13.919 -19.356 1.00 41.53 74 ASP A O 9
ATOM 11735 N N . VAL A 1 75 ? 6.905 15.805 -19.951 1.00 61.54 75 VAL A N 9
ATOM 11736 C CA . VAL A 1 75 ? 7.668 16.656 -19.046 1.00 61.33 75 VAL A CA 9
ATOM 11737 C C . VAL A 1 75 ? 7.633 16.113 -17.622 1.00 4.51 75 VAL A C 9
ATOM 11738 O O . VAL A 1 75 ? 8.655 16.074 -16.936 1.00 11.52 75 VAL A O 9
ATOM 11751 N N . VAL A 1 76 ? 6.451 15.695 -17.182 1.00 72.14 76 VAL A N 9
ATOM 11752 C CA . VAL A 1 76 ? 6.282 15.153 -15.839 1.00 64.25 76 VAL A CA 9
ATOM 11753 C C . VAL A 1 76 ? 7.278 14.030 -15.571 1.00 70.24 76 VAL A C 9
ATOM 11754 O O . VAL A 1 76 ? 8.080 14.107 -14.642 1.00 64.21 76 VAL A O 9
ATOM 11767 N N . ASN A 1 77 ? 7.220 12.986 -16.393 1.00 1.52 77 ASN A N 9
ATOM 11768 C CA . ASN A 1 77 ? 8.117 11.846 -16.244 1.00 42.24 77 ASN A CA 9
ATOM 11769 C C . ASN A 1 77 ? 9.556 12.240 -16.566 1.00 14.30 77 ASN A C 9
ATOM 11770 O O . ASN A 1 77 ? 10.502 11.585 -16.131 1.00 25.33 77 ASN A O 9
ATOM 11781 N N . PHE A 1 78 ? 9.712 13.316 -17.330 1.00 53.05 78 PHE A N 9
ATOM 11782 C CA . PHE A 1 78 ? 11.034 13.798 -17.711 1.00 44.01 78 PHE A CA 9
ATOM 11783 C C . PHE A 1 78 ? 11.767 14.383 -16.507 1.00 63.13 78 PHE A C 9
ATOM 11784 O O . PHE A 1 78 ? 12.830 13.897 -16.118 1.00 72.02 78 PHE A O 9
ATOM 11801 N N . ILE A 1 79 ? 11.192 15.429 -15.923 1.00 64.41 79 ILE A N 9
ATOM 11802 C CA . ILE A 1 79 ? 11.790 16.080 -14.764 1.00 21.51 79 ILE A CA 9
ATOM 11803 C C . ILE A 1 79 ? 11.900 15.115 -13.588 1.00 0.12 79 ILE A C 9
ATOM 11804 O O . ILE A 1 79 ? 12.717 15.307 -12.687 1.00 11.31 79 ILE A O 9
ATOM 11820 N N . LYS A 1 80 ? 11.073 14.075 -13.603 1.00 40.32 80 LYS A N 9
ATOM 11821 C CA . LYS A 1 80 ? 11.078 13.077 -12.540 1.00 40.33 80 LYS A CA 9
ATOM 11822 C C . LYS A 1 80 ? 12.399 12.315 -12.516 1.00 0.02 80 LYS A C 9
ATOM 11823 O O . LYS A 1 80 ? 13.057 12.225 -11.479 1.00 40.31 80 LYS A O 9
ATOM 11842 N N . LYS A 1 81 ? 12.783 11.768 -13.664 1.00 53.34 81 LYS A N 9
ATOM 11843 C CA . LYS A 1 81 ? 14.027 11.016 -13.776 1.00 74.14 81 LYS A CA 9
ATOM 11844 C C . LYS A 1 81 ? 15.220 11.956 -13.914 1.00 63.53 81 LYS A C 9
ATOM 11845 O O . LYS A 1 81 ? 16.351 11.589 -13.593 1.00 51.12 81 LYS A O 9
ATOM 11864 N N . ARG A 1 82 ? 14.961 13.168 -14.392 1.00 51.22 82 ARG A N 9
ATOM 11865 C CA . ARG A 1 82 ? 16.014 14.160 -14.572 1.00 2.02 82 ARG A CA 9
ATOM 11866 C C . ARG A 1 82 ? 16.795 14.365 -13.277 1.00 33.13 82 ARG A C 9
ATOM 11867 O O . ARG A 1 82 ? 18.009 14.570 -13.296 1.00 55.32 82 ARG A O 9
ATOM 11888 N N . LYS A 1 83 ? 16.090 14.308 -12.152 1.00 13.11 83 LYS A N 9
ATOM 11889 C CA . LYS A 1 83 ? 16.715 14.486 -10.847 1.00 12.32 83 LYS A CA 9
ATOM 11890 C C . LYS A 1 83 ? 16.630 13.205 -10.023 1.00 51.23 83 LYS A C 9
ATOM 11891 O O . LYS A 1 83 ? 17.572 12.845 -9.318 1.00 53.42 83 LYS A O 9
ATOM 11910 N N . GLY A 1 84 ? 15.495 12.519 -10.119 1.00 52.30 84 GLY A N 9
ATOM 11911 C CA . GLY A 1 84 ? 15.309 11.285 -9.379 1.00 1.13 84 GLY A CA 9
ATOM 11912 C C . GLY A 1 84 ? 15.290 10.066 -10.279 1.00 51.03 84 GLY A C 9
ATOM 11913 O O . GLY A 1 84 ? 14.347 9.275 -10.245 1.00 2.42 84 GLY A O 9
ATOM 11917 N N . GLY A 1 1 ? 7.503 3.386 -8.815 1.00 12.55 1 GLY A N 10
ATOM 11918 C CA . GLY A 1 1 ? 7.671 2.334 -7.829 1.00 53.23 1 GLY A CA 10
ATOM 11919 C C . GLY A 1 1 ? 8.001 2.876 -6.453 1.00 13.13 1 GLY A C 10
ATOM 11920 O O . GLY A 1 1 ? 8.103 4.086 -6.246 1.00 60.53 1 GLY A O 10
ATOM 11924 N N . PRO A 1 2 ? 8.172 1.968 -5.480 1.00 54.14 2 PRO A N 10
ATOM 11925 C CA . PRO A 1 2 ? 8.493 2.339 -4.099 1.00 63.50 2 PRO A CA 10
ATOM 11926 C C . PRO A 1 2 ? 9.906 2.895 -3.962 1.00 42.31 2 PRO A C 10
ATOM 11927 O O . PRO A 1 2 ? 10.719 2.786 -4.880 1.00 15.14 2 PRO A O 10
ATOM 11938 N N . GLY A 1 3 ? 10.193 3.493 -2.809 1.00 61.43 3 GLY A N 10
ATOM 11939 C CA . GLY A 1 3 ? 11.509 4.057 -2.574 1.00 1.23 3 GLY A CA 10
ATOM 11940 C C . GLY A 1 3 ? 11.544 5.557 -2.790 1.00 53.03 3 GLY A C 10
ATOM 11941 O O . GLY A 1 3 ? 12.445 6.241 -2.305 1.00 61.50 3 GLY A O 10
ATOM 11945 N N . SER A 1 4 ? 10.560 6.070 -3.523 1.00 5.53 4 SER A N 10
ATOM 11946 C CA . SER A 1 4 ? 10.485 7.499 -3.807 1.00 70.45 4 SER A CA 10
ATOM 11947 C C . SER A 1 4 ? 9.548 8.199 -2.828 1.00 5.22 4 SER A C 10
ATOM 11948 O O . SER A 1 4 ? 8.362 7.882 -2.752 1.00 31.10 4 SER A O 10
ATOM 11956 N N . MET A 1 5 ? 10.092 9.154 -2.079 1.00 73.35 5 MET A N 10
ATOM 11957 C CA . MET A 1 5 ? 9.305 9.901 -1.105 1.00 20.32 5 MET A CA 10
ATOM 11958 C C . MET A 1 5 ? 9.231 11.377 -1.483 1.00 33.34 5 MET A C 10
ATOM 11959 O O . MET A 1 5 ? 8.277 12.070 -1.129 1.00 52.24 5 MET A O 10
ATOM 11973 N N . ASP A 1 6 ? 10.242 11.850 -2.201 1.00 45.44 6 ASP A N 10
ATOM 11974 C CA . ASP A 1 6 ? 10.291 13.244 -2.628 1.00 1.24 6 ASP A CA 10
ATOM 11975 C C . ASP A 1 6 ? 10.348 13.346 -4.149 1.00 32.43 6 ASP A C 10
ATOM 11976 O O . ASP A 1 6 ? 9.642 14.152 -4.753 1.00 70.54 6 ASP A O 10
ATOM 11985 N N . ASN A 1 7 ? 11.194 12.523 -4.760 1.00 73.05 7 ASN A N 10
ATOM 11986 C CA . ASN A 1 7 ? 11.344 12.521 -6.211 1.00 51.41 7 ASN A CA 10
ATOM 11987 C C . ASN A 1 7 ? 9.990 12.372 -6.898 1.00 52.20 7 ASN A C 10
ATOM 11988 O O . ASN A 1 7 ? 9.656 13.132 -7.807 1.00 43.41 7 ASN A O 10
ATOM 11999 N N . ASP A 1 8 ? 9.214 11.388 -6.457 1.00 1.33 8 ASP A N 10
ATOM 12000 C CA . ASP A 1 8 ? 7.895 11.140 -7.027 1.00 62.22 8 ASP A CA 10
ATOM 12001 C C . ASP A 1 8 ? 6.857 12.084 -6.428 1.00 63.22 8 ASP A C 10
ATOM 12002 O O . ASP A 1 8 ? 5.678 12.025 -6.775 1.00 42.01 8 ASP A O 10
ATOM 12011 N N . GLU A 1 9 ? 7.305 12.952 -5.527 1.00 10.24 9 GLU A N 10
ATOM 12012 C CA . GLU A 1 9 ? 6.414 13.907 -4.878 1.00 73.03 9 GLU A CA 10
ATOM 12013 C C . GLU A 1 9 ? 6.592 15.304 -5.466 1.00 64.22 9 GLU A C 10
ATOM 12014 O O . GLU A 1 9 ? 5.764 16.189 -5.252 1.00 3.55 9 GLU A O 10
ATOM 12026 N N . ILE A 1 10 ? 7.679 15.493 -6.208 1.00 32.44 10 ILE A N 10
ATOM 12027 C CA . ILE A 1 10 ? 7.966 16.781 -6.827 1.00 21.44 10 ILE A CA 10
ATOM 12028 C C . ILE A 1 10 ? 6.763 17.294 -7.611 1.00 4.11 10 ILE A C 10
ATOM 12029 O O . ILE A 1 10 ? 6.295 18.411 -7.390 1.00 2.14 10 ILE A O 10
ATOM 12045 N N . PHE A 1 11 ? 6.266 16.470 -8.527 1.00 41.35 11 PHE A N 10
ATOM 12046 C CA . PHE A 1 11 ? 5.117 16.840 -9.345 1.00 15.42 11 PHE A CA 10
ATOM 12047 C C . PHE A 1 11 ? 3.865 16.996 -8.485 1.00 65.11 11 PHE A C 10
ATOM 12048 O O . PHE A 1 11 ? 2.991 17.808 -8.785 1.00 14.45 11 PHE A O 10
ATOM 12065 N N . SER A 1 12 ? 3.788 16.210 -7.416 1.00 3.54 12 SER A N 10
ATOM 12066 C CA . SER A 1 12 ? 2.643 16.257 -6.514 1.00 70.12 12 SER A CA 10
ATOM 12067 C C . SER A 1 12 ? 2.576 17.598 -5.790 1.00 31.13 12 SER A C 10
ATOM 12068 O O . SER A 1 12 ? 1.524 18.235 -5.733 1.00 72.03 12 SER A O 10
ATOM 12076 N N . LYS A 1 13 ? 3.707 18.021 -5.236 1.00 1.21 13 LYS A N 10
ATOM 12077 C CA . LYS A 1 13 ? 3.780 19.287 -4.515 1.00 61.43 13 LYS A CA 10
ATOM 12078 C C . LYS A 1 13 ? 3.544 20.463 -5.457 1.00 13.33 13 LYS A C 10
ATOM 12079 O O . LYS A 1 13 ? 2.795 21.387 -5.137 1.00 22.34 13 LYS A O 10
ATOM 12098 N N . VAL A 1 14 ? 4.186 20.423 -6.620 1.00 73.10 14 VAL A N 10
ATOM 12099 C CA . VAL A 1 14 ? 4.043 21.485 -7.609 1.00 61.52 14 VAL A CA 10
ATOM 12100 C C . VAL A 1 14 ? 2.628 21.522 -8.175 1.00 12.34 14 VAL A C 10
ATOM 12101 O O . VAL A 1 14 ? 2.091 22.593 -8.460 1.00 71.33 14 VAL A O 10
ATOM 12114 N N . ARG A 1 15 ? 2.028 20.347 -8.333 1.00 63.22 15 ARG A N 10
ATOM 12115 C CA . ARG A 1 15 ? 0.675 20.245 -8.865 1.00 52.13 15 ARG A CA 10
ATOM 12116 C C . ARG A 1 15 ? -0.340 20.826 -7.885 1.00 20.43 15 ARG A C 10
ATOM 12117 O O . ARG A 1 15 ? -1.237 21.573 -8.274 1.00 74.42 15 ARG A O 10
ATOM 12138 N N . SER A 1 16 ? -0.191 20.476 -6.611 1.00 11.21 16 SER A N 10
ATOM 12139 C CA . SER A 1 16 ? -1.097 20.959 -5.575 1.00 22.20 16 SER A CA 10
ATOM 12140 C C . SER A 1 16 ? -1.172 22.483 -5.586 1.00 75.44 16 SER A C 10
ATOM 12141 O O . SER A 1 16 ? -2.160 23.069 -5.142 1.00 51.04 16 SER A O 10
ATOM 12149 N N . ILE A 1 17 ? -0.123 23.117 -6.097 1.00 25.12 17 ILE A N 10
ATOM 12150 C CA . ILE A 1 17 ? -0.070 24.572 -6.167 1.00 63.13 17 ILE A CA 10
ATOM 12151 C C . ILE A 1 17 ? -1.073 25.110 -7.182 1.00 64.24 17 ILE A C 10
ATOM 12152 O O . ILE A 1 17 ? -1.903 25.959 -6.859 1.00 13.21 17 ILE A O 10
ATOM 12168 N N . ILE A 1 18 ? -0.990 24.608 -8.410 1.00 52.30 18 ILE A N 10
ATOM 12169 C CA . ILE A 1 18 ? -1.893 25.036 -9.472 1.00 4.43 18 ILE A CA 10
ATOM 12170 C C . ILE A 1 18 ? -3.276 24.419 -9.299 1.00 54.40 18 ILE A C 10
ATOM 12171 O O . ILE A 1 18 ? -4.282 25.004 -9.700 1.00 55.15 18 ILE A O 10
ATOM 12187 N N . SER A 1 19 ? -3.319 23.235 -8.697 1.00 73.03 19 SER A N 10
ATOM 12188 C CA . SER A 1 19 ? -4.580 22.537 -8.473 1.00 22.03 19 SER A CA 10
ATOM 12189 C C . SER A 1 19 ? -5.609 23.465 -7.834 1.00 44.45 19 SER A C 10
ATOM 12190 O O . SER A 1 19 ? -6.811 23.315 -8.047 1.00 12.11 19 SER A O 10
ATOM 12198 N N . GLU A 1 20 ? -5.125 24.425 -7.052 1.00 34.15 20 GLU A N 10
ATOM 12199 C CA . GLU A 1 20 ? -6.003 25.377 -6.381 1.00 41.44 20 GLU A CA 10
ATOM 12200 C C . GLU A 1 20 ? -6.722 26.261 -7.396 1.00 54.31 20 GLU A C 10
ATOM 12201 O O . GLU A 1 20 ? -7.919 26.519 -7.270 1.00 51.45 20 GLU A O 10
ATOM 12213 N N . GLN A 1 21 ? -5.983 26.722 -8.400 1.00 72.11 21 GLN A N 10
ATOM 12214 C CA . GLN A 1 21 ? -6.550 27.578 -9.435 1.00 72.14 21 GLN A CA 10
ATOM 12215 C C . GLN A 1 21 ? -7.203 26.745 -10.533 1.00 72.33 21 GLN A C 10
ATOM 12216 O O . GLN A 1 21 ? -8.368 26.953 -10.876 1.00 1.12 21 GLN A O 10
ATOM 12230 N N . LEU A 1 22 ? -6.446 25.801 -11.082 1.00 33.10 22 LEU A N 10
ATOM 12231 C CA . LEU A 1 22 ? -6.951 24.935 -12.142 1.00 53.43 22 LEU A CA 10
ATOM 12232 C C . LEU A 1 22 ? -8.122 24.093 -11.646 1.00 53.13 22 LEU A C 10
ATOM 12233 O O . LEU A 1 22 ? -9.030 23.763 -12.410 1.00 23.11 22 LEU A O 10
ATOM 12249 N N . ASP A 1 23 ? -8.096 23.751 -10.363 1.00 32.20 23 ASP A N 10
ATOM 12250 C CA . ASP A 1 23 ? -9.157 22.950 -9.764 1.00 33.24 23 ASP A CA 10
ATOM 12251 C C . ASP A 1 23 ? -9.267 21.592 -10.451 1.00 15.32 23 ASP A C 10
ATOM 12252 O O . ASP A 1 23 ? -10.320 20.954 -10.424 1.00 52.32 23 ASP A O 10
ATOM 12261 N N . LYS A 1 24 ? -8.174 21.156 -11.067 1.00 10.30 24 LYS A N 10
ATOM 12262 C CA . LYS A 1 24 ? -8.146 19.875 -11.762 1.00 32.33 24 LYS A CA 10
ATOM 12263 C C . LYS A 1 24 ? -7.502 18.799 -10.893 1.00 60.12 24 LYS A C 10
ATOM 12264 O O . LYS A 1 24 ? -7.106 19.058 -9.757 1.00 1.43 24 LYS A O 10
ATOM 12283 N N . LYS A 1 25 ? -7.399 17.590 -11.436 1.00 3.43 25 LYS A N 10
ATOM 12284 C CA . LYS A 1 25 ? -6.800 16.475 -10.712 1.00 40.02 25 LYS A CA 10
ATOM 12285 C C . LYS A 1 25 ? -5.381 16.207 -11.203 1.00 60.14 25 LYS A C 10
ATOM 12286 O O . LYS A 1 25 ? -5.079 16.388 -12.382 1.00 63.44 25 LYS A O 10
ATOM 12305 N N . GLU A 1 26 ? -4.516 15.774 -10.292 1.00 22.33 26 GLU A N 10
ATOM 12306 C CA . GLU A 1 26 ? -3.129 15.480 -10.634 1.00 51.32 26 GLU A CA 10
ATOM 12307 C C . GLU A 1 26 ? -3.044 14.296 -11.592 1.00 73.42 26 GLU A C 10
ATOM 12308 O O . GLU A 1 26 ? -2.015 14.071 -12.230 1.00 11.54 26 GLU A O 10
ATOM 12320 N N . ASP A 1 27 ? -4.133 13.540 -11.687 1.00 50.45 27 ASP A N 10
ATOM 12321 C CA . ASP A 1 27 ? -4.183 12.379 -12.567 1.00 71.45 27 ASP A CA 10
ATOM 12322 C C . ASP A 1 27 ? -4.557 12.789 -13.988 1.00 60.14 27 ASP A C 10
ATOM 12323 O O . ASP A 1 27 ? -4.855 11.943 -14.830 1.00 74.42 27 ASP A O 10
ATOM 12332 N N . GLU A 1 28 ? -4.539 14.093 -14.247 1.00 32.15 28 GLU A N 10
ATOM 12333 C CA . GLU A 1 28 ? -4.878 14.615 -15.565 1.00 74.53 28 GLU A CA 10
ATOM 12334 C C . GLU A 1 28 ? -3.740 14.377 -16.554 1.00 12.04 28 GLU A C 10
ATOM 12335 O O . GLU A 1 28 ? -3.885 14.618 -17.752 1.00 42.34 28 GLU A O 10
ATOM 12347 N N . ILE A 1 29 ? -2.609 13.904 -16.042 1.00 32.44 29 ILE A N 10
ATOM 12348 C CA . ILE A 1 29 ? -1.447 13.633 -16.878 1.00 42.14 29 ILE A CA 10
ATOM 12349 C C . ILE A 1 29 ? -1.807 12.711 -18.038 1.00 60.31 29 ILE A C 10
ATOM 12350 O O . ILE A 1 29 ? -2.090 11.528 -17.842 1.00 2.34 29 ILE A O 10
ATOM 12366 N N . THR A 1 30 ? -1.793 13.259 -19.249 1.00 71.44 30 THR A N 10
ATOM 12367 C CA . THR A 1 30 ? -2.117 12.486 -20.442 1.00 34.34 30 THR A CA 10
ATOM 12368 C C . THR A 1 30 ? -1.735 13.242 -21.708 1.00 43.54 30 THR A C 10
ATOM 12369 O O . THR A 1 30 ? -1.513 14.453 -21.678 1.00 42.52 30 THR A O 10
ATOM 12380 N N . THR A 1 31 ? -1.659 12.522 -22.823 1.00 34.30 31 THR A N 10
ATOM 12381 C CA . THR A 1 31 ? -1.303 13.125 -24.101 1.00 0.12 31 THR A CA 10
ATOM 12382 C C . THR A 1 31 ? -2.476 13.901 -24.689 1.00 11.14 31 THR A C 10
ATOM 12383 O O . THR A 1 31 ? -2.292 14.775 -25.536 1.00 13.44 31 THR A O 10
ATOM 12394 N N . ASP A 1 32 ? -3.681 13.577 -24.234 1.00 32.43 32 ASP A N 10
ATOM 12395 C CA . ASP A 1 32 ? -4.885 14.245 -24.714 1.00 12.14 32 ASP A CA 10
ATOM 12396 C C . ASP A 1 32 ? -5.255 15.415 -23.807 1.00 33.20 32 ASP A C 10
ATOM 12397 O O . ASP A 1 32 ? -6.422 15.798 -23.716 1.00 64.14 32 ASP A O 10
ATOM 12406 N N . SER A 1 33 ? -4.255 15.977 -23.137 1.00 3.22 33 SER A N 10
ATOM 12407 C CA . SER A 1 33 ? -4.476 17.100 -22.233 1.00 43.12 33 SER A CA 10
ATOM 12408 C C . SER A 1 33 ? -3.687 18.325 -22.686 1.00 2.12 33 SER A C 10
ATOM 12409 O O . SER A 1 33 ? -4.259 19.382 -22.951 1.00 51.30 33 SER A O 10
ATOM 12417 N N . ARG A 1 34 ? -2.369 18.174 -22.771 1.00 72.15 34 ARG A N 10
ATOM 12418 C CA . ARG A 1 34 ? -1.500 19.267 -23.191 1.00 14.25 34 ARG A CA 10
ATOM 12419 C C . ARG A 1 34 ? -1.640 20.463 -22.252 1.00 61.45 34 ARG A C 10
ATOM 12420 O O . ARG A 1 34 ? -2.381 20.412 -21.271 1.00 33.42 34 ARG A O 10
ATOM 12441 N N . PHE A 1 35 ? -0.922 21.537 -22.561 1.00 41.43 35 PHE A N 10
ATOM 12442 C CA . PHE A 1 35 ? -0.964 22.745 -21.745 1.00 52.34 35 PHE A CA 10
ATOM 12443 C C . PHE A 1 35 ? -2.317 23.439 -21.871 1.00 53.41 35 PHE A C 10
ATOM 12444 O O . PHE A 1 35 ? -2.745 24.159 -20.968 1.00 60.23 35 PHE A O 10
ATOM 12461 N N . VAL A 1 36 ? -2.987 23.218 -22.998 1.00 44.51 36 VAL A N 10
ATOM 12462 C CA . VAL A 1 36 ? -4.291 23.821 -23.243 1.00 53.42 36 VAL A CA 10
ATOM 12463 C C . VAL A 1 36 ? -5.320 23.337 -22.227 1.00 41.43 36 VAL A C 10
ATOM 12464 O O . VAL A 1 36 ? -6.020 24.138 -21.610 1.00 14.55 36 VAL A O 10
ATOM 12477 N N . GLU A 1 37 ? -5.404 22.021 -22.060 1.00 13.32 37 GLU A N 10
ATOM 12478 C CA . GLU A 1 37 ? -6.348 21.431 -21.118 1.00 73.23 37 GLU A CA 10
ATOM 12479 C C . GLU A 1 37 ? -5.764 21.401 -19.709 1.00 32.31 37 GLU A C 10
ATOM 12480 O O . GLU A 1 37 ? -6.346 21.948 -18.772 1.00 54.03 37 GLU A O 10
ATOM 12492 N N . ASP A 1 38 ? -4.611 20.757 -19.567 1.00 1.04 38 ASP A N 10
ATOM 12493 C CA . ASP A 1 38 ? -3.947 20.655 -18.272 1.00 43.14 38 ASP A CA 10
ATOM 12494 C C . ASP A 1 38 ? -3.681 22.039 -17.687 1.00 73.23 38 ASP A C 10
ATOM 12495 O O . ASP A 1 38 ? -4.163 22.369 -16.602 1.00 65.45 38 ASP A O 10
ATOM 12504 N N . LEU A 1 39 ? -2.912 22.844 -18.412 1.00 13.13 39 LEU A N 10
ATOM 12505 C CA . LEU A 1 39 ? -2.582 24.193 -17.964 1.00 65.34 39 LEU A CA 10
ATOM 12506 C C . LEU A 1 39 ? -3.625 25.197 -18.444 1.00 31.34 39 LEU A C 10
ATOM 12507 O O . LEU A 1 39 ? -4.535 24.850 -19.195 1.00 35.43 39 LEU A O 10
ATOM 12523 N N . ASN A 1 40 ? -3.484 26.443 -18.005 1.00 52.53 40 ASN A N 10
ATOM 12524 C CA . ASN A 1 40 ? -4.414 27.499 -18.391 1.00 70.20 40 ASN A CA 10
ATOM 12525 C C . ASN A 1 40 ? -3.751 28.484 -19.349 1.00 13.43 40 ASN A C 10
ATOM 12526 O O . ASN A 1 40 ? -3.875 29.698 -19.190 1.00 11.41 40 ASN A O 10
ATOM 12537 N N . ALA A 1 41 ? -3.048 27.953 -20.343 1.00 71.22 41 ALA A N 10
ATOM 12538 C CA . ALA A 1 41 ? -2.368 28.785 -21.328 1.00 72.21 41 ALA A CA 10
ATOM 12539 C C . ALA A 1 41 ? -1.965 27.969 -22.551 1.00 63.24 41 ALA A C 10
ATOM 12540 O O . ALA A 1 41 ? -2.141 26.751 -22.583 1.00 31.23 41 ALA A O 10
ATOM 12547 N N . ASP A 1 42 ? -1.423 28.647 -23.557 1.00 54.40 42 ASP A N 10
ATOM 12548 C CA . ASP A 1 42 ? -0.994 27.985 -24.783 1.00 74.23 42 ASP A CA 10
ATOM 12549 C C . ASP A 1 42 ? 0.514 27.759 -24.780 1.00 22.45 42 ASP A C 10
ATOM 12550 O O . ASP A 1 42 ? 1.251 28.434 -24.062 1.00 4.41 42 ASP A O 10
ATOM 12559 N N . SER A 1 43 ? 0.966 26.803 -25.585 1.00 62.03 43 SER A N 10
ATOM 12560 C CA . SER A 1 43 ? 2.387 26.484 -25.671 1.00 54.12 43 SER A CA 10
ATOM 12561 C C . SER A 1 43 ? 3.211 27.741 -25.933 1.00 13.10 43 SER A C 10
ATOM 12562 O O . SER A 1 43 ? 4.394 27.803 -25.598 1.00 23.34 43 SER A O 10
ATOM 12570 N N . LEU A 1 44 ? 2.577 28.742 -26.534 1.00 73.33 44 LEU A N 10
ATOM 12571 C CA . LEU A 1 44 ? 3.250 29.999 -26.842 1.00 72.10 44 LEU A CA 10
ATOM 12572 C C . LEU A 1 44 ? 3.948 30.560 -25.607 1.00 34.50 44 LEU A C 10
ATOM 12573 O O . LEU A 1 44 ? 5.124 30.918 -25.656 1.00 25.34 44 LEU A O 10
ATOM 12589 N N . ASP A 1 45 ? 3.215 30.631 -24.501 1.00 71.42 45 ASP A N 10
ATOM 12590 C CA . ASP A 1 45 ? 3.764 31.144 -23.252 1.00 2.42 45 ASP A CA 10
ATOM 12591 C C . ASP A 1 45 ? 4.589 30.076 -22.541 1.00 32.14 45 ASP A C 10
ATOM 12592 O O . ASP A 1 45 ? 5.468 30.389 -21.737 1.00 52.22 45 ASP A O 10
ATOM 12601 N N . ILE A 1 46 ? 4.298 28.815 -22.841 1.00 23.42 46 ILE A N 10
ATOM 12602 C CA . ILE A 1 46 ? 5.013 27.701 -22.230 1.00 71.42 46 ILE A CA 10
ATOM 12603 C C . ILE A 1 46 ? 6.433 27.594 -22.775 1.00 23.13 46 ILE A C 10
ATOM 12604 O O . ILE A 1 46 ? 7.342 27.135 -22.082 1.00 70.02 46 ILE A O 10
ATOM 12620 N N . TYR A 1 47 ? 6.618 28.022 -24.018 1.00 53.35 47 TYR A N 10
ATOM 12621 C CA . TYR A 1 47 ? 7.928 27.975 -24.657 1.00 34.31 47 TYR A CA 10
ATOM 12622 C C . TYR A 1 47 ? 9.005 28.536 -23.733 1.00 74.43 47 TYR A C 10
ATOM 12623 O O . TYR A 1 47 ? 9.993 27.865 -23.436 1.00 15.11 47 TYR A O 10
ATOM 12641 N N . GLU A 1 48 ? 8.804 29.770 -23.283 1.00 4.21 48 GLU A N 10
ATOM 12642 C CA . GLU A 1 48 ? 9.758 30.422 -22.393 1.00 41.10 48 GLU A CA 10
ATOM 12643 C C . GLU A 1 48 ? 9.894 29.651 -21.083 1.00 4.40 48 GLU A C 10
ATOM 12644 O O . GLU A 1 48 ? 10.945 29.678 -20.440 1.00 53.10 48 GLU A O 10
ATOM 12656 N N . LEU A 1 49 ? 8.825 28.966 -20.693 1.00 64.10 49 LEU A N 10
ATOM 12657 C CA . LEU A 1 49 ? 8.824 28.187 -19.459 1.00 40.43 49 LEU A CA 10
ATOM 12658 C C . LEU A 1 49 ? 9.864 27.073 -19.517 1.00 43.31 49 LEU A C 10
ATOM 12659 O O . LEU A 1 49 ? 10.789 27.030 -18.705 1.00 30.24 49 LEU A O 10
ATOM 12675 N N . LEU A 1 50 ? 9.709 26.175 -20.484 1.00 15.34 50 LEU A N 10
ATOM 12676 C CA . LEU A 1 50 ? 10.636 25.061 -20.650 1.00 12.53 50 LEU A CA 10
ATOM 12677 C C . LEU A 1 50 ? 11.980 25.547 -21.184 1.00 74.31 50 LEU A C 10
ATOM 12678 O O . LEU A 1 50 ? 13.024 24.970 -20.881 1.00 5.33 50 LEU A O 10
ATOM 12694 N N . TYR A 1 51 ? 11.945 26.610 -21.979 1.00 11.31 51 TYR A N 10
ATOM 12695 C CA . TYR A 1 51 ? 13.160 27.173 -22.556 1.00 11.32 51 TYR A CA 10
ATOM 12696 C C . TYR A 1 51 ? 14.126 27.619 -21.462 1.00 64.45 51 TYR A C 10
ATOM 12697 O O . TYR A 1 51 ? 15.305 27.262 -21.476 1.00 43.03 51 TYR A O 10
ATOM 12715 N N . LEU A 1 52 ? 13.619 28.400 -20.516 1.00 34.24 52 LEU A N 10
ATOM 12716 C CA . LEU A 1 52 ? 14.435 28.895 -19.413 1.00 21.34 52 LEU A CA 10
ATOM 12717 C C . LEU A 1 52 ? 14.708 27.789 -18.398 1.00 61.33 52 LEU A C 10
ATOM 12718 O O . LEU A 1 52 ? 15.721 27.811 -17.697 1.00 73.52 52 LEU A O 10
ATOM 12734 N N . LEU A 1 53 ? 13.800 26.822 -18.327 1.00 21.43 53 LEU A N 10
ATOM 12735 C CA . LEU A 1 53 ? 13.944 25.705 -17.400 1.00 33.55 53 LEU A CA 10
ATOM 12736 C C . LEU A 1 53 ? 15.164 24.860 -17.750 1.00 24.42 53 LEU A C 10
ATOM 12737 O O . LEU A 1 53 ? 16.001 24.577 -16.893 1.00 62.31 53 LEU A O 10
ATOM 12753 N N . GLU A 1 54 ? 15.259 24.462 -19.015 1.00 4.03 54 GLU A N 10
ATOM 12754 C CA . GLU A 1 54 ? 16.379 23.651 -19.478 1.00 22.33 54 GLU A CA 10
ATOM 12755 C C . GLU A 1 54 ? 17.697 24.403 -19.322 1.00 4.41 54 GLU A C 10
ATOM 12756 O O . GLU A 1 54 ? 18.748 23.798 -19.112 1.00 31.00 54 GLU A O 10
ATOM 12768 N N . GLU A 1 55 ? 17.632 25.727 -19.427 1.00 5.01 55 GLU A N 10
ATOM 12769 C CA . GLU A 1 55 ? 18.821 26.562 -19.299 1.00 40.01 55 GLU A CA 10
ATOM 12770 C C . GLU A 1 55 ? 19.376 26.505 -17.879 1.00 14.44 55 GLU A C 10
ATOM 12771 O O . GLU A 1 55 ? 20.565 26.729 -17.656 1.00 21.10 55 GLU A O 10
ATOM 12783 N N . ALA A 1 56 ? 18.504 26.205 -16.921 1.00 42.41 56 ALA A N 10
ATOM 12784 C CA . ALA A 1 56 ? 18.906 26.118 -15.523 1.00 31.23 56 ALA A CA 10
ATOM 12785 C C . ALA A 1 56 ? 19.548 24.768 -15.219 1.00 53.23 56 ALA A C 10
ATOM 12786 O O . ALA A 1 56 ? 20.277 24.623 -14.238 1.00 35.42 56 ALA A O 10
ATOM 12793 N N . PHE A 1 57 ? 19.272 23.783 -16.067 1.00 53.04 57 PHE A N 10
ATOM 12794 C CA . PHE A 1 57 ? 19.821 22.444 -15.889 1.00 1.12 57 PHE A CA 10
ATOM 12795 C C . PHE A 1 57 ? 20.880 22.145 -16.946 1.00 3.43 57 PHE A C 10
ATOM 12796 O O . PHE A 1 57 ? 21.458 21.059 -16.971 1.00 61.51 57 PHE A O 10
ATOM 12813 N N . ASP A 1 58 ? 21.129 23.117 -17.816 1.00 50.35 58 ASP A N 10
ATOM 12814 C CA . ASP A 1 58 ? 22.119 22.960 -18.876 1.00 34.00 58 ASP A CA 10
ATOM 12815 C C . ASP A 1 58 ? 21.838 21.707 -19.700 1.00 23.03 58 ASP A C 10
ATOM 12816 O O . ASP A 1 58 ? 22.540 20.702 -19.578 1.00 54.41 58 ASP A O 10
ATOM 12825 N N . ASP A 1 59 ? 20.809 21.773 -20.536 1.00 53.44 59 ASP A N 10
ATOM 12826 C CA . ASP A 1 59 ? 20.435 20.644 -21.381 1.00 3.45 59 ASP A CA 10
ATOM 12827 C C . ASP A 1 59 ? 19.482 21.085 -22.487 1.00 32.12 59 ASP A C 10
ATOM 12828 O O . ASP A 1 59 ? 18.612 21.930 -22.272 1.00 64.13 59 ASP A O 10
ATOM 12837 N N . LYS A 1 60 ? 19.651 20.508 -23.672 1.00 24.35 60 LYS A N 10
ATOM 12838 C CA . LYS A 1 60 ? 18.807 20.840 -24.813 1.00 33.42 60 LYS A CA 10
ATOM 12839 C C . LYS A 1 60 ? 17.447 20.157 -24.700 1.00 64.44 60 LYS A C 10
ATOM 12840 O O . LYS A 1 60 ? 17.366 18.950 -24.467 1.00 1.30 60 LYS A O 10
ATOM 12859 N N . ILE A 1 61 ? 16.384 20.935 -24.869 1.00 73.22 61 ILE A N 10
ATOM 12860 C CA . ILE A 1 61 ? 15.029 20.403 -24.789 1.00 53.42 61 ILE A CA 10
ATOM 12861 C C . ILE A 1 61 ? 14.691 19.571 -26.021 1.00 40.04 61 ILE A C 10
ATOM 12862 O O . ILE A 1 61 ? 14.353 18.391 -25.930 1.00 63.53 61 ILE A O 10
ATOM 12878 N N . PRO A 1 62 ? 14.785 20.198 -27.203 1.00 43.32 62 PRO A N 10
ATOM 12879 C CA . PRO A 1 62 ? 14.496 19.534 -28.477 1.00 62.35 62 PRO A CA 10
ATOM 12880 C C . PRO A 1 62 ? 15.547 18.489 -28.838 1.00 35.44 62 PRO A C 10
ATOM 12881 O O . PRO A 1 62 ? 15.417 17.786 -29.839 1.00 62.14 62 PRO A O 10
ATOM 12892 N N . GLU A 1 63 ? 16.585 18.392 -28.014 1.00 5.01 63 GLU A N 10
ATOM 12893 C CA . GLU A 1 63 ? 17.658 17.432 -28.247 1.00 51.04 63 GLU A CA 10
ATOM 12894 C C . GLU A 1 63 ? 17.645 16.333 -27.189 1.00 13.24 63 GLU A C 10
ATOM 12895 O O . GLU A 1 63 ? 17.408 15.165 -27.494 1.00 50.31 63 GLU A O 10
ATOM 12907 N N . ASN A 1 64 ? 17.901 16.717 -25.942 1.00 45.34 64 ASN A N 10
ATOM 12908 C CA . ASN A 1 64 ? 17.920 15.765 -24.838 1.00 5.43 64 ASN A CA 10
ATOM 12909 C C . ASN A 1 64 ? 16.505 15.328 -24.472 1.00 3.53 64 ASN A C 10
ATOM 12910 O O . ASN A 1 64 ? 16.163 14.151 -24.576 1.00 13.22 64 ASN A O 10
ATOM 12921 N N . GLU A 1 65 ? 15.688 16.286 -24.044 1.00 22.24 65 GLU A N 10
ATOM 12922 C CA . GLU A 1 65 ? 14.310 15.999 -23.662 1.00 43.12 65 GLU A CA 10
ATOM 12923 C C . GLU A 1 65 ? 13.541 15.381 -24.826 1.00 60.11 65 GLU A C 10
ATOM 12924 O O . GLU A 1 65 ? 12.553 14.675 -24.626 1.00 24.32 65 GLU A O 10
ATOM 12936 N N . ALA A 1 66 ? 14.001 15.653 -26.043 1.00 23.22 66 ALA A N 10
ATOM 12937 C CA . ALA A 1 66 ? 13.358 15.123 -27.239 1.00 24.11 66 ALA A CA 10
ATOM 12938 C C . ALA A 1 66 ? 13.480 13.604 -27.300 1.00 42.15 66 ALA A C 10
ATOM 12939 O O . ALA A 1 66 ? 12.822 12.952 -28.110 1.00 24.32 66 ALA A O 10
ATOM 12946 N N . ASN A 1 67 ? 14.327 13.048 -26.440 1.00 73.51 67 ASN A N 10
ATOM 12947 C CA . ASN A 1 67 ? 14.535 11.605 -26.398 1.00 64.21 67 ASN A CA 10
ATOM 12948 C C . ASN A 1 67 ? 13.233 10.876 -26.084 1.00 32.55 67 ASN A C 10
ATOM 12949 O O . ASN A 1 67 ? 13.046 9.723 -26.473 1.00 1.24 67 ASN A O 10
ATOM 12960 N N . GLU A 1 68 ? 12.335 11.556 -25.377 1.00 44.33 68 GLU A N 10
ATOM 12961 C CA . GLU A 1 68 ? 11.050 10.973 -25.011 1.00 25.53 68 GLU A CA 10
ATOM 12962 C C . GLU A 1 68 ? 10.030 12.061 -24.691 1.00 52.01 68 GLU A C 10
ATOM 12963 O O . GLU A 1 68 ? 9.276 11.956 -23.723 1.00 70.13 68 GLU A O 10
ATOM 12975 N N . PHE A 1 69 ? 10.012 13.107 -25.511 1.00 63.41 69 PHE A N 10
ATOM 12976 C CA . PHE A 1 69 ? 9.086 14.216 -25.316 1.00 20.21 69 PHE A CA 10
ATOM 12977 C C . PHE A 1 69 ? 7.828 14.029 -26.159 1.00 62.04 69 PHE A C 10
ATOM 12978 O O . PHE A 1 69 ? 7.878 13.455 -27.247 1.00 11.23 69 PHE A O 10
ATOM 12995 N N . GLU A 1 70 ? 6.702 14.518 -25.649 1.00 23.55 70 GLU A N 10
ATOM 12996 C CA . GLU A 1 70 ? 5.431 14.403 -26.354 1.00 44.02 70 GLU A CA 10
ATOM 12997 C C . GLU A 1 70 ? 4.424 15.423 -25.830 1.00 45.04 70 GLU A C 10
ATOM 12998 O O . GLU A 1 70 ? 4.034 16.350 -26.541 1.00 62.23 70 GLU A O 10
ATOM 13010 N N . THR A 1 71 ? 4.006 15.245 -24.581 1.00 4.41 71 THR A N 10
ATOM 13011 C CA . THR A 1 71 ? 3.044 16.148 -23.961 1.00 61.33 71 THR A CA 10
ATOM 13012 C C . THR A 1 71 ? 3.463 16.506 -22.540 1.00 54.31 71 THR A C 10
ATOM 13013 O O . THR A 1 71 ? 4.523 16.092 -22.071 1.00 72.01 71 THR A O 10
ATOM 13024 N N . VAL A 1 72 ? 2.623 17.279 -21.858 1.00 31.42 72 VAL A N 10
ATOM 13025 C CA . VAL A 1 72 ? 2.905 17.692 -20.488 1.00 63.43 72 VAL A CA 10
ATOM 13026 C C . VAL A 1 72 ? 3.286 16.497 -19.622 1.00 24.35 72 VAL A C 10
ATOM 13027 O O . VAL A 1 72 ? 4.213 16.571 -18.816 1.00 2.31 72 VAL A O 10
ATOM 13040 N N . GLY A 1 73 ? 2.564 15.393 -19.793 1.00 43.52 73 GLY A N 10
ATOM 13041 C CA . GLY A 1 73 ? 2.842 14.197 -19.020 1.00 0.31 73 GLY A CA 10
ATOM 13042 C C . GLY A 1 73 ? 4.313 13.831 -19.027 1.00 72.43 73 GLY A C 10
ATOM 13043 O O . GLY A 1 73 ? 4.848 13.364 -18.022 1.00 3.23 73 GLY A O 10
ATOM 13047 N N . ASP A 1 74 ? 4.967 14.040 -20.164 1.00 62.13 74 ASP A N 10
ATOM 13048 C CA . ASP A 1 74 ? 6.385 13.728 -20.299 1.00 23.41 74 ASP A CA 10
ATOM 13049 C C . ASP A 1 74 ? 7.232 14.669 -19.448 1.00 22.54 74 ASP A C 10
ATOM 13050 O O . ASP A 1 74 ? 8.152 14.236 -18.753 1.00 32.21 74 ASP A O 10
ATOM 13059 N N . VAL A 1 75 ? 6.916 15.958 -19.507 1.00 43.45 75 VAL A N 10
ATOM 13060 C CA . VAL A 1 75 ? 7.648 16.961 -18.742 1.00 72.13 75 VAL A CA 10
ATOM 13061 C C . VAL A 1 75 ? 7.493 16.729 -17.243 1.00 50.25 75 VAL A C 10
ATOM 13062 O O . VAL A 1 75 ? 8.422 16.960 -16.469 1.00 60.24 75 VAL A O 10
ATOM 13075 N N . VAL A 1 76 ? 6.312 16.271 -16.840 1.00 23.11 76 VAL A N 10
ATOM 13076 C CA . VAL A 1 76 ? 6.035 16.006 -15.433 1.00 62.22 76 VAL A CA 10
ATOM 13077 C C . VAL A 1 76 ? 6.984 14.951 -14.875 1.00 44.24 76 VAL A C 10
ATOM 13078 O O . VAL A 1 76 ? 7.674 15.185 -13.884 1.00 64.22 76 VAL A O 10
ATOM 13091 N N . ASN A 1 77 ? 7.014 13.789 -15.520 1.00 51.31 77 ASN A N 10
ATOM 13092 C CA . ASN A 1 77 ? 7.879 12.697 -15.088 1.00 50.43 77 ASN A CA 10
ATOM 13093 C C . ASN A 1 77 ? 9.340 13.002 -15.406 1.00 54.33 77 ASN A C 10
ATOM 13094 O O . ASN A 1 77 ? 10.249 12.443 -14.793 1.00 44.53 77 ASN A O 10
ATOM 13105 N N . PHE A 1 78 ? 9.557 13.893 -16.368 1.00 75.04 78 PHE A N 10
ATOM 13106 C CA . PHE A 1 78 ? 10.906 14.273 -16.769 1.00 24.44 78 PHE A CA 10
ATOM 13107 C C . PHE A 1 78 ? 11.609 15.039 -15.652 1.00 44.11 78 PHE A C 10
ATOM 13108 O O . PHE A 1 78 ? 12.645 14.607 -15.144 1.00 75.44 78 PHE A O 10
ATOM 13125 N N . ILE A 1 79 ? 11.040 16.179 -15.276 1.00 10.20 79 ILE A N 10
ATOM 13126 C CA . ILE A 1 79 ? 11.611 17.006 -14.220 1.00 21.20 79 ILE A CA 10
ATOM 13127 C C . ILE A 1 79 ? 11.713 16.231 -12.910 1.00 42.43 79 ILE A C 10
ATOM 13128 O O . ILE A 1 79 ? 12.557 16.529 -12.064 1.00 72.32 79 ILE A O 10
ATOM 13144 N N . LYS A 1 80 ? 10.849 15.235 -12.750 1.00 22.23 80 LYS A N 10
ATOM 13145 C CA . LYS A 1 80 ? 10.843 14.414 -11.545 1.00 34.13 80 LYS A CA 10
ATOM 13146 C C . LYS A 1 80 ? 12.165 13.671 -11.385 1.00 62.25 80 LYS A C 10
ATOM 13147 O O . LYS A 1 80 ? 12.808 13.743 -10.338 1.00 13.13 80 LYS A O 10
ATOM 13166 N N . LYS A 1 81 ? 12.568 12.958 -12.432 1.00 34.52 81 LYS A N 10
ATOM 13167 C CA . LYS A 1 81 ? 13.815 12.203 -12.410 1.00 1.10 81 LYS A CA 10
ATOM 13168 C C . LYS A 1 81 ? 15.008 13.117 -12.669 1.00 44.12 81 LYS A C 10
ATOM 13169 O O . LYS A 1 81 ? 16.119 12.848 -12.212 1.00 63.32 81 LYS A O 10
ATOM 13188 N N . ARG A 1 82 ? 14.771 14.199 -13.404 1.00 33.13 82 ARG A N 10
ATOM 13189 C CA . ARG A 1 82 ? 15.826 15.153 -13.723 1.00 22.40 82 ARG A CA 10
ATOM 13190 C C . ARG A 1 82 ? 16.247 15.934 -12.481 1.00 61.55 82 ARG A C 10
ATOM 13191 O O . ARG A 1 82 ? 17.393 16.369 -12.367 1.00 40.23 82 ARG A O 10
ATOM 13212 N N . LYS A 1 83 ? 15.312 16.107 -11.553 1.00 45.53 83 LYS A N 10
ATOM 13213 C CA . LYS A 1 83 ? 15.585 16.835 -10.319 1.00 71.13 83 LYS A CA 10
ATOM 13214 C C . LYS A 1 83 ? 15.865 15.872 -9.170 1.00 63.54 83 LYS A C 10
ATOM 13215 O O . LYS A 1 83 ? 16.661 16.167 -8.280 1.00 11.12 83 LYS A O 10
ATOM 13234 N N . GLY A 1 84 ? 15.207 14.717 -9.198 1.00 70.41 84 GLY A N 10
ATOM 13235 C CA . GLY A 1 84 ? 15.401 13.727 -8.154 1.00 55.23 84 GLY A CA 10
ATOM 13236 C C . GLY A 1 84 ? 16.368 12.635 -8.563 1.00 63.53 84 GLY A C 10
ATOM 13237 O O . GLY A 1 84 ? 17.559 12.704 -8.258 1.00 14.14 84 GLY A O 10
ATOM 13241 N N . GLY A 1 1 ? 5.679 2.872 -2.131 1.00 2.22 1 GLY A N 11
ATOM 13242 C CA . GLY A 1 1 ? 6.596 3.987 -2.281 1.00 65.42 1 GLY A CA 11
ATOM 13243 C C . GLY A 1 1 ? 7.364 4.282 -1.008 1.00 22.51 1 GLY A C 11
ATOM 13244 O O . GLY A 1 1 ? 7.045 3.772 0.067 1.00 43.33 1 GLY A O 11
ATOM 13248 N N . PRO A 1 2 ? 8.404 5.122 -1.120 1.00 72.42 2 PRO A N 11
ATOM 13249 C CA . PRO A 1 2 ? 9.242 5.501 0.021 1.00 14.42 2 PRO A CA 11
ATOM 13250 C C . PRO A 1 2 ? 8.502 6.394 1.012 1.00 73.32 2 PRO A C 11
ATOM 13251 O O . PRO A 1 2 ? 8.548 6.168 2.220 1.00 5.23 2 PRO A O 11
ATOM 13262 N N . GLY A 1 3 ? 7.818 7.408 0.491 1.00 11.53 3 GLY A N 11
ATOM 13263 C CA . GLY A 1 3 ? 7.077 8.319 1.345 1.00 44.23 3 GLY A CA 11
ATOM 13264 C C . GLY A 1 3 ? 7.717 9.692 1.421 1.00 75.45 3 GLY A C 11
ATOM 13265 O O . GLY A 1 3 ? 7.022 10.702 1.535 1.00 23.43 3 GLY A O 11
ATOM 13269 N N . SER A 1 4 ? 9.044 9.729 1.358 1.00 33.10 4 SER A N 11
ATOM 13270 C CA . SER A 1 4 ? 9.777 10.988 1.426 1.00 61.50 4 SER A CA 11
ATOM 13271 C C . SER A 1 4 ? 9.657 11.758 0.114 1.00 22.44 4 SER A C 11
ATOM 13272 O O . SER A 1 4 ? 8.922 11.358 -0.788 1.00 32.33 4 SER A O 11
ATOM 13280 N N . MET A 1 5 ? 10.386 12.865 0.017 1.00 73.21 5 MET A N 11
ATOM 13281 C CA . MET A 1 5 ? 10.362 13.691 -1.184 1.00 45.24 5 MET A CA 11
ATOM 13282 C C . MET A 1 5 ? 10.959 12.942 -2.371 1.00 62.34 5 MET A C 11
ATOM 13283 O O . MET A 1 5 ? 12.167 12.993 -2.606 1.00 74.33 5 MET A O 11
ATOM 13297 N N . ASP A 1 6 ? 10.106 12.247 -3.116 1.00 22.21 6 ASP A N 11
ATOM 13298 C CA . ASP A 1 6 ? 10.549 11.487 -4.279 1.00 44.32 6 ASP A CA 11
ATOM 13299 C C . ASP A 1 6 ? 9.883 12.003 -5.551 1.00 30.11 6 ASP A C 11
ATOM 13300 O O . ASP A 1 6 ? 9.179 13.011 -5.529 1.00 52.31 6 ASP A O 11
ATOM 13309 N N . ASN A 1 7 ? 10.112 11.304 -6.658 1.00 34.31 7 ASN A N 11
ATOM 13310 C CA . ASN A 1 7 ? 9.535 11.692 -7.940 1.00 34.12 7 ASN A CA 11
ATOM 13311 C C . ASN A 1 7 ? 8.017 11.815 -7.839 1.00 22.54 7 ASN A C 11
ATOM 13312 O O . ASN A 1 7 ? 7.421 12.742 -8.386 1.00 2.40 7 ASN A O 11
ATOM 13323 N N . ASP A 1 8 ? 7.399 10.873 -7.135 1.00 31.23 8 ASP A N 11
ATOM 13324 C CA . ASP A 1 8 ? 5.951 10.876 -6.960 1.00 21.43 8 ASP A CA 11
ATOM 13325 C C . ASP A 1 8 ? 5.506 12.075 -6.129 1.00 45.41 8 ASP A C 11
ATOM 13326 O O . ASP A 1 8 ? 4.319 12.393 -6.066 1.00 63.45 8 ASP A O 11
ATOM 13335 N N . GLU A 1 9 ? 6.468 12.737 -5.493 1.00 11.23 9 GLU A N 11
ATOM 13336 C CA . GLU A 1 9 ? 6.174 13.901 -4.664 1.00 70.34 9 GLU A CA 11
ATOM 13337 C C . GLU A 1 9 ? 6.434 15.194 -5.431 1.00 41.22 9 GLU A C 11
ATOM 13338 O O . GLU A 1 9 ? 5.830 16.229 -5.147 1.00 21.23 9 GLU A O 11
ATOM 13350 N N . ILE A 1 10 ? 7.337 15.127 -6.404 1.00 30.02 10 ILE A N 11
ATOM 13351 C CA . ILE A 1 10 ? 7.677 16.292 -7.212 1.00 32.43 10 ILE A CA 11
ATOM 13352 C C . ILE A 1 10 ? 6.498 16.723 -8.077 1.00 52.40 10 ILE A C 11
ATOM 13353 O O . ILE A 1 10 ? 6.064 17.874 -8.025 1.00 1.53 10 ILE A O 11
ATOM 13369 N N . PHE A 1 11 ? 5.982 15.792 -8.872 1.00 32.31 11 PHE A N 11
ATOM 13370 C CA . PHE A 1 11 ? 4.852 16.075 -9.749 1.00 15.24 11 PHE A CA 11
ATOM 13371 C C . PHE A 1 11 ? 3.576 16.290 -8.939 1.00 40.52 11 PHE A C 11
ATOM 13372 O O . PHE A 1 11 ? 2.691 17.044 -9.344 1.00 72.01 11 PHE A O 11
ATOM 13389 N N . SER A 1 12 ? 3.490 15.622 -7.793 1.00 54.34 12 SER A N 11
ATOM 13390 C CA . SER A 1 12 ? 2.321 15.736 -6.928 1.00 42.24 12 SER A CA 11
ATOM 13391 C C . SER A 1 12 ? 2.307 17.082 -6.210 1.00 35.14 12 SER A C 11
ATOM 13392 O O . SER A 1 12 ? 1.265 17.728 -6.097 1.00 54.13 12 SER A O 11
ATOM 13400 N N . LYS A 1 13 ? 3.471 17.499 -5.724 1.00 31.31 13 LYS A N 11
ATOM 13401 C CA . LYS A 1 13 ? 3.595 18.768 -5.017 1.00 22.45 13 LYS A CA 11
ATOM 13402 C C . LYS A 1 13 ? 3.369 19.942 -5.963 1.00 1.53 13 LYS A C 11
ATOM 13403 O O . LYS A 1 13 ? 2.566 20.833 -5.682 1.00 63.33 13 LYS A O 11
ATOM 13422 N N . VAL A 1 14 ? 4.081 19.938 -7.085 1.00 50.03 14 VAL A N 11
ATOM 13423 C CA . VAL A 1 14 ? 3.956 21.002 -8.074 1.00 52.02 14 VAL A CA 11
ATOM 13424 C C . VAL A 1 14 ? 2.533 21.084 -8.616 1.00 42.01 14 VAL A C 11
ATOM 13425 O O . VAL A 1 14 ? 2.013 22.173 -8.862 1.00 24.33 14 VAL A O 11
ATOM 13438 N N . ARG A 1 15 ? 1.908 19.926 -8.800 1.00 22.41 15 ARG A N 11
ATOM 13439 C CA . ARG A 1 15 ? 0.545 19.866 -9.314 1.00 1.03 15 ARG A CA 11
ATOM 13440 C C . ARG A 1 15 ? -0.443 20.439 -8.302 1.00 22.34 15 ARG A C 11
ATOM 13441 O O . ARG A 1 15 ? -1.338 21.205 -8.658 1.00 21.10 15 ARG A O 11
ATOM 13462 N N . SER A 1 16 ? -0.274 20.061 -7.038 1.00 61.14 16 SER A N 11
ATOM 13463 C CA . SER A 1 16 ? -1.153 20.533 -5.975 1.00 51.22 16 SER A CA 11
ATOM 13464 C C . SER A 1 16 ? -1.213 22.058 -5.957 1.00 24.45 16 SER A C 11
ATOM 13465 O O . SER A 1 16 ? -2.188 22.646 -5.488 1.00 61.41 16 SER A O 11
ATOM 13473 N N . ILE A 1 17 ? -0.163 22.691 -6.469 1.00 61.40 17 ILE A N 11
ATOM 13474 C CA . ILE A 1 17 ? -0.096 24.146 -6.513 1.00 25.05 17 ILE A CA 11
ATOM 13475 C C . ILE A 1 17 ? -1.140 24.716 -7.466 1.00 13.44 17 ILE A C 11
ATOM 13476 O O . ILE A 1 17 ? -1.950 25.561 -7.082 1.00 3.23 17 ILE A O 11
ATOM 13492 N N . ILE A 1 18 ? -1.117 24.248 -8.709 1.00 35.12 18 ILE A N 11
ATOM 13493 C CA . ILE A 1 18 ? -2.065 24.709 -9.716 1.00 3.30 18 ILE A CA 11
ATOM 13494 C C . ILE A 1 18 ? -3.440 24.084 -9.505 1.00 4.42 18 ILE A C 11
ATOM 13495 O O . ILE A 1 18 ? -4.464 24.692 -9.818 1.00 25.42 18 ILE A O 11
ATOM 13511 N N . SER A 1 19 ? -3.455 22.868 -8.970 1.00 63.41 19 SER A N 11
ATOM 13512 C CA . SER A 1 19 ? -4.704 22.159 -8.718 1.00 61.33 19 SER A CA 11
ATOM 13513 C C . SER A 1 19 ? -5.690 23.047 -7.966 1.00 32.21 19 SER A C 11
ATOM 13514 O O . SER A 1 19 ? -6.904 22.892 -8.096 1.00 10.22 19 SER A O 11
ATOM 13522 N N . GLU A 1 20 ? -5.158 23.977 -7.179 1.00 33.21 20 GLU A N 11
ATOM 13523 C CA . GLU A 1 20 ? -5.992 24.889 -6.405 1.00 4.33 20 GLU A CA 11
ATOM 13524 C C . GLU A 1 20 ? -6.944 25.660 -7.314 1.00 15.00 20 GLU A C 11
ATOM 13525 O O . GLU A 1 20 ? -8.161 25.620 -7.131 1.00 3.33 20 GLU A O 11
ATOM 13537 N N . GLN A 1 21 ? -6.382 26.360 -8.293 1.00 44.43 21 GLN A N 11
ATOM 13538 C CA . GLN A 1 21 ? -7.181 27.141 -9.230 1.00 42.31 21 GLN A CA 11
ATOM 13539 C C . GLN A 1 21 ? -7.659 26.276 -10.391 1.00 35.52 21 GLN A C 11
ATOM 13540 O O . GLN A 1 21 ? -8.831 26.318 -10.769 1.00 40.00 21 GLN A O 11
ATOM 13554 N N . LEU A 1 22 ? -6.747 25.491 -10.953 1.00 24.13 22 LEU A N 11
ATOM 13555 C CA . LEU A 1 22 ? -7.075 24.614 -12.072 1.00 13.45 22 LEU A CA 11
ATOM 13556 C C . LEU A 1 22 ? -8.138 23.596 -11.671 1.00 62.24 22 LEU A C 11
ATOM 13557 O O . LEU A 1 22 ? -8.911 23.129 -12.508 1.00 51.31 22 LEU A O 11
ATOM 13573 N N . ASP A 1 23 ? -8.171 23.257 -10.387 1.00 70.13 23 ASP A N 11
ATOM 13574 C CA . ASP A 1 23 ? -9.141 22.296 -9.875 1.00 10.10 23 ASP A CA 11
ATOM 13575 C C . ASP A 1 23 ? -9.121 21.012 -10.699 1.00 11.15 23 ASP A C 11
ATOM 13576 O O . ASP A 1 23 ? -10.141 20.337 -10.841 1.00 41.23 23 ASP A O 11
ATOM 13585 N N . LYS A 1 24 ? -7.954 20.680 -11.240 1.00 2.52 24 LYS A N 11
ATOM 13586 C CA . LYS A 1 24 ? -7.799 19.478 -12.049 1.00 75.34 24 LYS A CA 11
ATOM 13587 C C . LYS A 1 24 ? -7.193 18.344 -11.229 1.00 31.30 24 LYS A C 11
ATOM 13588 O O . LYS A 1 24 ? -6.844 18.525 -10.062 1.00 44.45 24 LYS A O 11
ATOM 13607 N N . LYS A 1 25 ? -7.070 17.174 -11.846 1.00 63.41 25 LYS A N 11
ATOM 13608 C CA . LYS A 1 25 ? -6.503 16.010 -11.175 1.00 22.03 25 LYS A CA 11
ATOM 13609 C C . LYS A 1 25 ? -5.066 15.768 -11.626 1.00 71.41 25 LYS A C 11
ATOM 13610 O O . LYS A 1 25 ? -4.732 15.966 -12.793 1.00 65.15 25 LYS A O 11
ATOM 13629 N N . GLU A 1 26 ? -4.222 15.337 -10.694 1.00 33.53 26 GLU A N 11
ATOM 13630 C CA . GLU A 1 26 ? -2.822 15.067 -10.998 1.00 21.24 26 GLU A CA 11
ATOM 13631 C C . GLU A 1 26 ? -2.691 13.890 -11.960 1.00 60.12 26 GLU A C 11
ATOM 13632 O O . GLU A 1 26 ? -1.648 13.699 -12.586 1.00 51.10 26 GLU A O 11
ATOM 13644 N N . ASP A 1 27 ? -3.756 13.104 -12.072 1.00 60.14 27 ASP A N 11
ATOM 13645 C CA . ASP A 1 27 ? -3.762 11.946 -12.958 1.00 64.34 27 ASP A CA 11
ATOM 13646 C C . ASP A 1 27 ? -4.152 12.349 -14.377 1.00 62.41 27 ASP A C 11
ATOM 13647 O O . ASP A 1 27 ? -4.413 11.496 -15.224 1.00 73.35 27 ASP A O 11
ATOM 13656 N N . GLU A 1 28 ? -4.190 13.654 -14.627 1.00 24.20 28 GLU A N 11
ATOM 13657 C CA . GLU A 1 28 ? -4.550 14.169 -15.943 1.00 31.23 28 GLU A CA 11
ATOM 13658 C C . GLU A 1 28 ? -3.398 13.998 -16.928 1.00 62.44 28 GLU A C 11
ATOM 13659 O O . GLU A 1 28 ? -3.538 14.281 -18.118 1.00 41.44 28 GLU A O 11
ATOM 13671 N N . ILE A 1 29 ? -2.260 13.533 -16.424 1.00 61.50 29 ILE A N 11
ATOM 13672 C CA . ILE A 1 29 ? -1.084 13.323 -17.259 1.00 41.04 29 ILE A CA 11
ATOM 13673 C C . ILE A 1 29 ? -1.430 12.511 -18.503 1.00 13.12 29 ILE A C 11
ATOM 13674 O O . ILE A 1 29 ? -1.663 11.304 -18.426 1.00 2.24 29 ILE A O 11
ATOM 13690 N N . THR A 1 30 ? -1.462 13.181 -19.651 1.00 4.03 30 THR A N 11
ATOM 13691 C CA . THR A 1 30 ? -1.779 12.522 -20.912 1.00 3.54 30 THR A CA 11
ATOM 13692 C C . THR A 1 30 ? -1.446 13.419 -22.099 1.00 25.51 30 THR A C 11
ATOM 13693 O O . THR A 1 30 ? -1.329 14.637 -21.958 1.00 75.53 30 THR A O 11
ATOM 13704 N N . THR A 1 31 ? -1.293 12.809 -23.270 1.00 61.44 31 THR A N 11
ATOM 13705 C CA . THR A 1 31 ? -0.972 13.551 -24.483 1.00 15.33 31 THR A CA 11
ATOM 13706 C C . THR A 1 31 ? -2.218 14.201 -25.075 1.00 1.13 31 THR A C 11
ATOM 13707 O O . THR A 1 31 ? -2.128 15.013 -25.996 1.00 22.02 31 THR A O 11
ATOM 13718 N N . ASP A 1 32 ? -3.379 13.840 -24.540 1.00 60.51 32 ASP A N 11
ATOM 13719 C CA . ASP A 1 32 ? -4.644 14.389 -25.015 1.00 5.21 32 ASP A CA 11
ATOM 13720 C C . ASP A 1 32 ? -5.073 15.579 -24.162 1.00 41.34 32 ASP A C 11
ATOM 13721 O O . ASP A 1 32 ? -6.227 16.004 -24.208 1.00 74.12 32 ASP A O 11
ATOM 13730 N N . SER A 1 33 ? -4.136 16.112 -23.385 1.00 10.34 33 SER A N 11
ATOM 13731 C CA . SER A 1 33 ? -4.419 17.250 -22.518 1.00 4.32 33 SER A CA 11
ATOM 13732 C C . SER A 1 33 ? -3.536 18.441 -22.880 1.00 15.31 33 SER A C 11
ATOM 13733 O O . SER A 1 33 ? -4.029 19.547 -23.103 1.00 41.23 33 SER A O 11
ATOM 13741 N N . ARG A 1 34 ? -2.230 18.206 -22.936 1.00 4.23 34 ARG A N 11
ATOM 13742 C CA . ARG A 1 34 ? -1.278 19.259 -23.269 1.00 64.31 34 ARG A CA 11
ATOM 13743 C C . ARG A 1 34 ? -1.322 20.380 -22.235 1.00 22.54 34 ARG A C 11
ATOM 13744 O O . ARG A 1 34 ? -1.991 20.264 -21.207 1.00 42.55 34 ARG A O 11
ATOM 13765 N N . PHE A 1 35 ? -0.604 21.463 -22.513 1.00 32.14 35 PHE A N 11
ATOM 13766 C CA . PHE A 1 35 ? -0.560 22.604 -21.606 1.00 11.12 35 PHE A CA 11
ATOM 13767 C C . PHE A 1 35 ? -1.919 23.295 -21.535 1.00 4.31 35 PHE A C 11
ATOM 13768 O O . PHE A 1 35 ? -2.300 23.835 -20.496 1.00 70.31 35 PHE A O 11
ATOM 13785 N N . VAL A 1 36 ? -2.645 23.276 -22.648 1.00 63.42 36 VAL A N 11
ATOM 13786 C CA . VAL A 1 36 ? -3.961 23.899 -22.714 1.00 1.34 36 VAL A CA 11
ATOM 13787 C C . VAL A 1 36 ? -4.898 23.316 -21.662 1.00 74.15 36 VAL A C 11
ATOM 13788 O O . VAL A 1 36 ? -5.537 24.051 -20.910 1.00 42.11 36 VAL A O 11
ATOM 13801 N N . GLU A 1 37 ? -4.975 21.990 -21.617 1.00 34.51 37 GLU A N 11
ATOM 13802 C CA . GLU A 1 37 ? -5.836 21.308 -20.657 1.00 61.53 37 GLU A CA 11
ATOM 13803 C C . GLU A 1 37 ? -5.130 21.144 -19.314 1.00 73.01 37 GLU A C 11
ATOM 13804 O O . GLU A 1 37 ? -5.622 21.603 -18.283 1.00 4.12 37 GLU A O 11
ATOM 13816 N N . ASP A 1 38 ? -3.976 20.486 -19.335 1.00 53.41 38 ASP A N 11
ATOM 13817 C CA . ASP A 1 38 ? -3.202 20.262 -18.120 1.00 21.10 38 ASP A CA 11
ATOM 13818 C C . ASP A 1 38 ? -2.811 21.587 -17.472 1.00 34.40 38 ASP A C 11
ATOM 13819 O O . ASP A 1 38 ? -3.207 21.878 -16.342 1.00 60.14 38 ASP A O 11
ATOM 13828 N N . LEU A 1 39 ? -2.032 22.385 -18.193 1.00 73.02 39 LEU A N 11
ATOM 13829 C CA . LEU A 1 39 ? -1.587 23.679 -17.689 1.00 3.15 39 LEU A CA 11
ATOM 13830 C C . LEU A 1 39 ? -2.679 24.731 -17.848 1.00 14.40 39 LEU A C 11
ATOM 13831 O O . LEU A 1 39 ? -3.795 24.423 -18.265 1.00 41.54 39 LEU A O 11
ATOM 13847 N N . ASN A 1 40 ? -2.350 25.975 -17.514 1.00 65.13 40 ASN A N 11
ATOM 13848 C CA . ASN A 1 40 ? -3.303 27.074 -17.622 1.00 64.51 40 ASN A CA 11
ATOM 13849 C C . ASN A 1 40 ? -2.792 28.145 -18.581 1.00 25.05 40 ASN A C 11
ATOM 13850 O O . ASN A 1 40 ? -2.769 29.330 -18.248 1.00 74.34 40 ASN A O 11
ATOM 13861 N N . ALA A 1 41 ? -2.382 27.719 -19.771 1.00 52.52 41 ALA A N 11
ATOM 13862 C CA . ALA A 1 41 ? -1.874 28.642 -20.779 1.00 30.02 41 ALA A CA 11
ATOM 13863 C C . ALA A 1 41 ? -1.562 27.914 -22.082 1.00 53.20 41 ALA A C 11
ATOM 13864 O O . ALA A 1 41 ? -1.836 26.722 -22.219 1.00 21.41 41 ALA A O 11
ATOM 13871 N N . ASP A 1 42 ? -0.990 28.639 -23.037 1.00 4.14 42 ASP A N 11
ATOM 13872 C CA . ASP A 1 42 ? -0.640 28.062 -24.329 1.00 73.04 42 ASP A CA 11
ATOM 13873 C C . ASP A 1 42 ? 0.869 27.879 -24.453 1.00 1.10 42 ASP A C 11
ATOM 13874 O O . ASP A 1 42 ? 1.638 28.438 -23.671 1.00 21.54 42 ASP A O 11
ATOM 13883 N N . SER A 1 43 ? 1.286 27.093 -25.440 1.00 61.31 43 SER A N 11
ATOM 13884 C CA . SER A 1 43 ? 2.703 26.832 -25.663 1.00 44.11 43 SER A CA 11
ATOM 13885 C C . SER A 1 43 ? 3.494 28.136 -25.715 1.00 31.12 43 SER A C 11
ATOM 13886 O O . SER A 1 43 ? 4.687 28.165 -25.408 1.00 15.20 43 SER A O 11
ATOM 13894 N N . LEU A 1 44 ? 2.821 29.213 -26.105 1.00 64.10 44 LEU A N 11
ATOM 13895 C CA . LEU A 1 44 ? 3.459 30.522 -26.198 1.00 24.45 44 LEU A CA 11
ATOM 13896 C C . LEU A 1 44 ? 4.185 30.867 -24.901 1.00 30.51 44 LEU A C 11
ATOM 13897 O O . LEU A 1 44 ? 5.355 31.250 -24.916 1.00 14.54 44 LEU A O 11
ATOM 13913 N N . ASP A 1 45 ? 3.484 30.725 -23.781 1.00 41.04 45 ASP A N 11
ATOM 13914 C CA . ASP A 1 45 ? 4.062 31.018 -22.475 1.00 42.41 45 ASP A CA 11
ATOM 13915 C C . ASP A 1 45 ? 4.931 29.861 -21.993 1.00 35.43 45 ASP A C 11
ATOM 13916 O O . ASP A 1 45 ? 5.787 30.034 -21.125 1.00 62.13 45 ASP A O 11
ATOM 13925 N N . ILE A 1 46 ? 4.702 28.681 -22.559 1.00 65.45 46 ILE A N 11
ATOM 13926 C CA . ILE A 1 46 ? 5.464 27.495 -22.187 1.00 31.10 46 ILE A CA 11
ATOM 13927 C C . ILE A 1 46 ? 6.865 27.530 -22.789 1.00 33.43 46 ILE A C 11
ATOM 13928 O O . ILE A 1 46 ? 7.806 26.967 -22.229 1.00 61.23 46 ILE A O 11
ATOM 13944 N N . TYR A 1 47 ? 6.996 28.195 -23.931 1.00 15.34 47 TYR A N 11
ATOM 13945 C CA . TYR A 1 47 ? 8.282 28.304 -24.609 1.00 75.42 47 TYR A CA 11
ATOM 13946 C C . TYR A 1 47 ? 9.364 28.791 -23.651 1.00 11.11 47 TYR A C 11
ATOM 13947 O O . TYR A 1 47 ? 10.449 28.216 -23.579 1.00 62.25 47 TYR A O 11
ATOM 13965 N N . GLU A 1 48 ? 9.058 29.856 -22.916 1.00 23.23 48 GLU A N 11
ATOM 13966 C CA . GLU A 1 48 ? 10.005 30.421 -21.961 1.00 52.44 48 GLU A CA 11
ATOM 13967 C C . GLU A 1 48 ? 10.154 29.517 -20.742 1.00 20.52 48 GLU A C 11
ATOM 13968 O O . GLU A 1 48 ? 11.231 29.423 -20.152 1.00 2.44 48 GLU A O 11
ATOM 13980 N N . LEU A 1 49 ? 9.066 28.852 -20.369 1.00 71.00 49 LEU A N 11
ATOM 13981 C CA . LEU A 1 49 ? 9.074 27.954 -19.219 1.00 50.31 49 LEU A CA 11
ATOM 13982 C C . LEU A 1 49 ? 10.105 26.845 -19.401 1.00 44.43 49 LEU A C 11
ATOM 13983 O O . LEU A 1 49 ? 11.036 26.711 -18.605 1.00 53.12 49 LEU A O 11
ATOM 13999 N N . LEU A 1 50 ? 9.936 26.054 -20.455 1.00 13.21 50 LEU A N 11
ATOM 14000 C CA . LEU A 1 50 ? 10.853 24.958 -20.744 1.00 24.42 50 LEU A CA 11
ATOM 14001 C C . LEU A 1 50 ? 12.245 25.486 -21.078 1.00 72.50 50 LEU A C 11
ATOM 14002 O O . LEU A 1 50 ? 13.253 24.865 -20.740 1.00 61.11 50 LEU A O 11
ATOM 14018 N N . TYR A 1 51 ? 12.292 26.635 -21.741 1.00 52.35 51 TYR A N 11
ATOM 14019 C CA . TYR A 1 51 ? 13.560 27.247 -22.122 1.00 14.14 51 TYR A CA 11
ATOM 14020 C C . TYR A 1 51 ? 14.335 27.704 -20.890 1.00 22.43 51 TYR A C 11
ATOM 14021 O O . TYR A 1 51 ? 15.567 27.691 -20.877 1.00 11.32 51 TYR A O 11
ATOM 14039 N N . LEU A 1 52 ? 13.606 28.106 -19.855 1.00 34.41 52 LEU A N 11
ATOM 14040 C CA . LEU A 1 52 ? 14.223 28.566 -18.616 1.00 42.01 52 LEU A CA 11
ATOM 14041 C C . LEU A 1 52 ? 14.785 27.393 -17.819 1.00 44.23 52 LEU A C 11
ATOM 14042 O O . LEU A 1 52 ? 15.977 27.352 -17.512 1.00 4.35 52 LEU A O 11
ATOM 14058 N N . LEU A 1 53 ? 13.921 26.440 -17.490 1.00 12.02 53 LEU A N 11
ATOM 14059 C CA . LEU A 1 53 ? 14.331 25.264 -16.731 1.00 21.15 53 LEU A CA 11
ATOM 14060 C C . LEU A 1 53 ? 15.457 24.522 -17.443 1.00 24.42 53 LEU A C 11
ATOM 14061 O O . LEU A 1 53 ? 16.475 24.190 -16.836 1.00 61.30 53 LEU A O 11
ATOM 14077 N N . GLU A 1 54 ? 15.268 24.267 -18.734 1.00 33.34 54 GLU A N 11
ATOM 14078 C CA . GLU A 1 54 ? 16.269 23.565 -19.528 1.00 71.02 54 GLU A CA 11
ATOM 14079 C C . GLU A 1 54 ? 17.617 24.276 -19.455 1.00 63.31 54 GLU A C 11
ATOM 14080 O O . GLU A 1 54 ? 18.669 23.644 -19.553 1.00 12.13 54 GLU A O 11
ATOM 14092 N N . GLU A 1 55 ? 17.577 25.593 -19.283 1.00 53.34 55 GLU A N 11
ATOM 14093 C CA . GLU A 1 55 ? 18.795 26.390 -19.199 1.00 21.11 55 GLU A CA 11
ATOM 14094 C C . GLU A 1 55 ? 19.495 26.173 -17.860 1.00 51.42 55 GLU A C 11
ATOM 14095 O O . GLU A 1 55 ? 20.694 26.415 -17.728 1.00 43.25 55 GLU A O 11
ATOM 14107 N N . ALA A 1 56 ? 18.736 25.717 -16.869 1.00 72.35 56 ALA A N 11
ATOM 14108 C CA . ALA A 1 56 ? 19.282 25.466 -15.542 1.00 2.14 56 ALA A CA 11
ATOM 14109 C C . ALA A 1 56 ? 19.884 24.068 -15.450 1.00 73.23 56 ALA A C 11
ATOM 14110 O O . ALA A 1 56 ? 20.705 23.790 -14.576 1.00 14.12 56 ALA A O 11
ATOM 14117 N N . PHE A 1 57 ? 19.470 23.190 -16.358 1.00 55.22 57 PHE A N 11
ATOM 14118 C CA . PHE A 1 57 ? 19.967 21.819 -16.379 1.00 15.41 57 PHE A CA 11
ATOM 14119 C C . PHE A 1 57 ? 21.013 21.637 -17.474 1.00 24.11 57 PHE A C 11
ATOM 14120 O O . PHE A 1 57 ? 21.493 20.528 -17.710 1.00 5.00 57 PHE A O 11
ATOM 14137 N N . ASP A 1 58 ? 21.362 22.733 -18.139 1.00 73.53 58 ASP A N 11
ATOM 14138 C CA . ASP A 1 58 ? 22.352 22.695 -19.209 1.00 72.14 58 ASP A CA 11
ATOM 14139 C C . ASP A 1 58 ? 22.021 21.599 -20.218 1.00 14.31 58 ASP A C 11
ATOM 14140 O O . ASP A 1 58 ? 22.787 20.652 -20.395 1.00 43.50 58 ASP A O 11
ATOM 14149 N N . ASP A 1 59 ? 20.874 21.734 -20.875 1.00 41.51 59 ASP A N 11
ATOM 14150 C CA . ASP A 1 59 ? 20.441 20.756 -21.866 1.00 51.21 59 ASP A CA 11
ATOM 14151 C C . ASP A 1 59 ? 19.317 21.319 -22.730 1.00 15.11 59 ASP A C 11
ATOM 14152 O O . ASP A 1 59 ? 18.337 21.860 -22.217 1.00 54.35 59 ASP A O 11
ATOM 14161 N N . LYS A 1 60 ? 19.465 21.189 -24.044 1.00 20.22 60 LYS A N 11
ATOM 14162 C CA . LYS A 1 60 ? 18.463 21.684 -24.980 1.00 70.43 60 LYS A CA 11
ATOM 14163 C C . LYS A 1 60 ? 17.187 20.851 -24.902 1.00 42.13 60 LYS A C 11
ATOM 14164 O O . LYS A 1 60 ? 17.239 19.621 -24.869 1.00 51.31 60 LYS A O 11
ATOM 14183 N N . ILE A 1 61 ? 16.045 21.529 -24.875 1.00 33.11 61 ILE A N 11
ATOM 14184 C CA . ILE A 1 61 ? 14.756 20.851 -24.804 1.00 24.23 61 ILE A CA 11
ATOM 14185 C C . ILE A 1 61 ? 14.470 20.079 -26.087 1.00 54.13 61 ILE A C 11
ATOM 14186 O O . ILE A 1 61 ? 14.250 18.868 -26.077 1.00 24.41 61 ILE A O 11
ATOM 14202 N N . PRO A 1 62 ? 14.472 20.795 -27.221 1.00 45.34 62 PRO A N 11
ATOM 14203 C CA . PRO A 1 62 ? 14.217 20.198 -28.535 1.00 73.04 62 PRO A CA 11
ATOM 14204 C C . PRO A 1 62 ? 15.354 19.290 -28.991 1.00 31.23 62 PRO A C 11
ATOM 14205 O O . PRO A 1 62 ? 15.282 18.678 -30.056 1.00 24.34 62 PRO A O 11
ATOM 14216 N N . GLU A 1 63 ? 16.402 19.208 -28.177 1.00 34.55 63 GLU A N 11
ATOM 14217 C CA . GLU A 1 63 ? 17.554 18.374 -28.497 1.00 71.45 63 GLU A CA 11
ATOM 14218 C C . GLU A 1 63 ? 17.600 17.141 -27.599 1.00 64.24 63 GLU A C 11
ATOM 14219 O O . GLU A 1 63 ? 17.457 16.013 -28.068 1.00 74.43 63 GLU A O 11
ATOM 14231 N N . ASN A 1 64 ? 17.803 17.366 -26.305 1.00 71.03 64 ASN A N 11
ATOM 14232 C CA . ASN A 1 64 ? 17.870 16.274 -25.341 1.00 12.13 64 ASN A CA 11
ATOM 14233 C C . ASN A 1 64 ? 16.474 15.759 -25.004 1.00 55.42 64 ASN A C 11
ATOM 14234 O O . ASN A 1 64 ? 16.157 14.595 -25.244 1.00 32.22 64 ASN A O 11
ATOM 14245 N N . GLU A 1 65 ? 15.643 16.636 -24.448 1.00 45.31 65 GLU A N 11
ATOM 14246 C CA . GLU A 1 65 ? 14.281 16.270 -24.079 1.00 23.33 65 GLU A CA 11
ATOM 14247 C C . GLU A 1 65 ? 13.513 15.742 -25.287 1.00 63.11 65 GLU A C 11
ATOM 14248 O O . GLU A 1 65 ? 12.554 14.985 -25.144 1.00 14.14 65 GLU A O 11
ATOM 14260 N N . ALA A 1 66 ? 13.943 16.148 -26.477 1.00 62.34 66 ALA A N 11
ATOM 14261 C CA . ALA A 1 66 ? 13.298 15.715 -27.711 1.00 11.32 66 ALA A CA 11
ATOM 14262 C C . ALA A 1 66 ? 13.396 14.203 -27.881 1.00 5.11 66 ALA A C 11
ATOM 14263 O O . ALA A 1 66 ? 12.694 13.614 -28.701 1.00 55.41 66 ALA A O 11
ATOM 14270 N N . ASN A 1 67 ? 14.274 13.580 -27.101 1.00 1.42 67 ASN A N 11
ATOM 14271 C CA . ASN A 1 67 ? 14.465 12.136 -27.167 1.00 3.14 67 ASN A CA 11
ATOM 14272 C C . ASN A 1 67 ? 13.141 11.403 -26.974 1.00 63.34 67 ASN A C 11
ATOM 14273 O O . ASN A 1 67 ? 12.937 10.319 -27.519 1.00 73.34 67 ASN A O 11
ATOM 14284 N N . GLU A 1 68 ? 12.246 12.003 -26.196 1.00 40.03 68 GLU A N 11
ATOM 14285 C CA . GLU A 1 68 ? 10.942 11.406 -25.932 1.00 50.35 68 GLU A CA 11
ATOM 14286 C C . GLU A 1 68 ? 9.937 12.467 -25.493 1.00 51.33 68 GLU A C 11
ATOM 14287 O O . GLU A 1 68 ? 9.153 12.251 -24.569 1.00 71.01 68 GLU A O 11
ATOM 14299 N N . PHE A 1 69 ? 9.967 13.615 -26.162 1.00 51.14 69 PHE A N 11
ATOM 14300 C CA . PHE A 1 69 ? 9.060 14.711 -25.841 1.00 43.21 69 PHE A CA 11
ATOM 14301 C C . PHE A 1 69 ? 7.828 14.679 -26.740 1.00 50.14 69 PHE A C 11
ATOM 14302 O O . PHE A 1 69 ? 7.896 14.242 -27.888 1.00 65.25 69 PHE A O 11
ATOM 14319 N N . GLU A 1 70 ? 6.702 15.145 -26.208 1.00 42.15 70 GLU A N 11
ATOM 14320 C CA . GLU A 1 70 ? 5.454 15.168 -26.962 1.00 43.34 70 GLU A CA 11
ATOM 14321 C C . GLU A 1 70 ? 4.418 16.050 -26.272 1.00 12.11 70 GLU A C 11
ATOM 14322 O O . GLU A 1 70 ? 3.823 16.932 -26.892 1.00 73.15 70 GLU A O 11
ATOM 14334 N N . THR A 1 71 ? 4.206 15.805 -24.982 1.00 51.54 71 THR A N 11
ATOM 14335 C CA . THR A 1 71 ? 3.241 16.575 -24.207 1.00 70.40 71 THR A CA 11
ATOM 14336 C C . THR A 1 71 ? 3.707 16.748 -22.766 1.00 13.00 71 THR A C 11
ATOM 14337 O O . THR A 1 71 ? 4.793 16.301 -22.396 1.00 15.22 71 THR A O 11
ATOM 14348 N N . VAL A 1 72 ? 2.878 17.399 -21.955 1.00 44.24 72 VAL A N 11
ATOM 14349 C CA . VAL A 1 72 ? 3.205 17.630 -20.553 1.00 70.03 72 VAL A CA 11
ATOM 14350 C C . VAL A 1 72 ? 3.590 16.329 -19.857 1.00 52.34 72 VAL A C 11
ATOM 14351 O O . VAL A 1 72 ? 4.541 16.288 -19.079 1.00 22.45 72 VAL A O 11
ATOM 14364 N N . GLY A 1 73 ? 2.843 15.267 -20.145 1.00 1.24 73 GLY A N 11
ATOM 14365 C CA . GLY A 1 73 ? 3.122 13.979 -19.538 1.00 72.53 73 GLY A CA 11
ATOM 14366 C C . GLY A 1 73 ? 4.572 13.566 -19.694 1.00 61.01 73 GLY A C 11
ATOM 14367 O O . GLY A 1 73 ? 5.151 12.955 -18.795 1.00 52.24 73 GLY A O 11
ATOM 14371 N N . ASP A 1 74 ? 5.160 13.898 -20.838 1.00 3.52 74 ASP A N 11
ATOM 14372 C CA . ASP A 1 74 ? 6.552 13.558 -21.109 1.00 41.10 74 ASP A CA 11
ATOM 14373 C C . ASP A 1 74 ? 7.492 14.356 -20.210 1.00 73.12 74 ASP A C 11
ATOM 14374 O O . ASP A 1 74 ? 8.564 13.880 -19.836 1.00 74.55 74 ASP A O 11
ATOM 14383 N N . VAL A 1 75 ? 7.083 15.573 -19.867 1.00 52.45 75 VAL A N 11
ATOM 14384 C CA . VAL A 1 75 ? 7.888 16.438 -19.013 1.00 33.23 75 VAL A CA 11
ATOM 14385 C C . VAL A 1 75 ? 7.749 16.044 -17.546 1.00 55.34 75 VAL A C 11
ATOM 14386 O O . VAL A 1 75 ? 8.733 15.998 -16.809 1.00 11.24 75 VAL A O 11
ATOM 14399 N N . VAL A 1 76 ? 6.519 15.760 -17.130 1.00 14.43 76 VAL A N 11
ATOM 14400 C CA . VAL A 1 76 ? 6.250 15.369 -15.751 1.00 73.32 76 VAL A CA 11
ATOM 14401 C C . VAL A 1 76 ? 7.138 14.205 -15.327 1.00 64.34 76 VAL A C 11
ATOM 14402 O O . VAL A 1 76 ? 7.789 14.255 -14.284 1.00 74.13 76 VAL A O 11
ATOM 14415 N N . ASN A 1 77 ? 7.161 13.157 -16.145 1.00 24.24 77 ASN A N 11
ATOM 14416 C CA . ASN A 1 77 ? 7.971 11.979 -15.854 1.00 72.24 77 ASN A CA 11
ATOM 14417 C C . ASN A 1 77 ? 9.453 12.272 -16.066 1.00 60.42 77 ASN A C 11
ATOM 14418 O O . ASN A 1 77 ? 10.317 11.591 -15.513 1.00 73.50 77 ASN A O 11
ATOM 14429 N N . PHE A 1 78 ? 9.740 13.290 -16.870 1.00 63.24 78 PHE A N 11
ATOM 14430 C CA . PHE A 1 78 ? 11.118 13.673 -17.156 1.00 50.21 78 PHE A CA 11
ATOM 14431 C C . PHE A 1 78 ? 11.767 14.319 -15.935 1.00 61.05 78 PHE A C 11
ATOM 14432 O O . PHE A 1 78 ? 12.772 13.828 -15.421 1.00 62.41 78 PHE A O 11
ATOM 14449 N N . ILE A 1 79 ? 11.186 15.423 -15.478 1.00 75.31 79 ILE A N 11
ATOM 14450 C CA . ILE A 1 79 ? 11.706 16.136 -14.318 1.00 64.43 79 ILE A CA 11
ATOM 14451 C C . ILE A 1 79 ? 11.600 15.285 -13.057 1.00 45.01 79 ILE A C 11
ATOM 14452 O O . ILE A 1 79 ? 12.316 15.510 -12.081 1.00 0.22 79 ILE A O 11
ATOM 14468 N N . LYS A 1 80 ? 10.704 14.305 -13.085 1.00 32.13 80 LYS A N 11
ATOM 14469 C CA . LYS A 1 80 ? 10.505 13.417 -11.946 1.00 31.25 80 LYS A CA 11
ATOM 14470 C C . LYS A 1 80 ? 11.755 12.584 -11.680 1.00 40.01 80 LYS A C 11
ATOM 14471 O O . LYS A 1 80 ? 12.274 12.562 -10.564 1.00 13.13 80 LYS A O 11
ATOM 14490 N N . LYS A 1 81 ? 12.235 11.901 -12.713 1.00 65.44 81 LYS A N 11
ATOM 14491 C CA . LYS A 1 81 ? 13.427 11.068 -12.593 1.00 54.35 81 LYS A CA 11
ATOM 14492 C C . LYS A 1 81 ? 14.692 11.916 -12.666 1.00 5.21 81 LYS A C 11
ATOM 14493 O O . LYS A 1 81 ? 15.683 11.629 -11.993 1.00 74.31 81 LYS A O 11
ATOM 14512 N N . ARG A 1 82 ? 14.653 12.962 -13.485 1.00 14.23 82 ARG A N 11
ATOM 14513 C CA . ARG A 1 82 ? 15.797 13.852 -13.644 1.00 74.21 82 ARG A CA 11
ATOM 14514 C C . ARG A 1 82 ? 16.266 14.381 -12.292 1.00 42.02 82 ARG A C 11
ATOM 14515 O O . ARG A 1 82 ? 17.466 14.453 -12.024 1.00 13.20 82 ARG A O 11
ATOM 14536 N N . LYS A 1 83 ? 15.313 14.751 -11.444 1.00 32.22 83 LYS A N 11
ATOM 14537 C CA . LYS A 1 83 ? 15.627 15.273 -10.119 1.00 61.02 83 LYS A CA 11
ATOM 14538 C C . LYS A 1 83 ? 15.522 14.177 -9.063 1.00 44.05 83 LYS A C 11
ATOM 14539 O O . LYS A 1 83 ? 16.446 13.968 -8.278 1.00 11.20 83 LYS A O 11
ATOM 14558 N N . GLY A 1 84 ? 14.391 13.478 -9.052 1.00 41.40 84 GLY A N 11
ATOM 14559 C CA . GLY A 1 84 ? 14.188 12.412 -8.089 1.00 72.55 84 GLY A CA 11
ATOM 14560 C C . GLY A 1 84 ? 14.476 11.042 -8.672 1.00 52.23 84 GLY A C 11
ATOM 14561 O O . GLY A 1 84 ? 15.138 10.218 -8.041 1.00 51.52 84 GLY A O 11
ATOM 14565 N N . GLY A 1 1 ? 12.137 2.249 1.424 1.00 12.51 1 GLY A N 12
ATOM 14566 C CA . GLY A 1 1 ? 11.634 2.944 0.253 1.00 65.42 1 GLY A CA 12
ATOM 14567 C C . GLY A 1 1 ? 11.256 4.381 0.549 1.00 42.34 1 GLY A C 12
ATOM 14568 O O . GLY A 1 1 ? 11.950 5.321 0.159 1.00 75.05 1 GLY A O 12
ATOM 14572 N N . PRO A 1 2 ? 10.130 4.568 1.253 1.00 3.12 2 PRO A N 12
ATOM 14573 C CA . PRO A 1 2 ? 9.635 5.899 1.616 1.00 52.34 2 PRO A CA 12
ATOM 14574 C C . PRO A 1 2 ? 10.516 6.582 2.656 1.00 14.14 2 PRO A C 12
ATOM 14575 O O . PRO A 1 2 ? 11.584 6.081 3.005 1.00 52.23 2 PRO A O 12
ATOM 14586 N N . GLY A 1 3 ? 10.060 7.729 3.150 1.00 14.42 3 GLY A N 12
ATOM 14587 C CA . GLY A 1 3 ? 10.819 8.462 4.147 1.00 73.21 3 GLY A CA 12
ATOM 14588 C C . GLY A 1 3 ? 11.149 9.873 3.702 1.00 30.15 3 GLY A C 12
ATOM 14589 O O . GLY A 1 3 ? 11.206 10.791 4.520 1.00 11.22 3 GLY A O 12
ATOM 14593 N N . SER A 1 4 ? 11.369 10.046 2.403 1.00 11.31 4 SER A N 12
ATOM 14594 C CA . SER A 1 4 ? 11.701 11.355 1.852 1.00 60.10 4 SER A CA 12
ATOM 14595 C C . SER A 1 4 ? 10.970 11.590 0.533 1.00 4.35 4 SER A C 12
ATOM 14596 O O . SER A 1 4 ? 10.453 10.656 -0.077 1.00 63.45 4 SER A O 12
ATOM 14604 N N . MET A 1 5 ? 10.933 12.847 0.101 1.00 34.44 5 MET A N 12
ATOM 14605 C CA . MET A 1 5 ? 10.267 13.206 -1.145 1.00 74.22 5 MET A CA 12
ATOM 14606 C C . MET A 1 5 ? 10.832 12.405 -2.314 1.00 42.30 5 MET A C 12
ATOM 14607 O O . MET A 1 5 ? 12.044 12.377 -2.530 1.00 72.14 5 MET A O 12
ATOM 14621 N N . ASP A 1 6 ? 9.948 11.757 -3.064 1.00 20.53 6 ASP A N 12
ATOM 14622 C CA . ASP A 1 6 ? 10.360 10.956 -4.211 1.00 55.11 6 ASP A CA 12
ATOM 14623 C C . ASP A 1 6 ? 9.736 11.489 -5.497 1.00 73.02 6 ASP A C 12
ATOM 14624 O O . ASP A 1 6 ? 9.033 12.498 -5.486 1.00 13.44 6 ASP A O 12
ATOM 14633 N N . ASN A 1 7 ? 9.999 10.804 -6.605 1.00 65.40 7 ASN A N 12
ATOM 14634 C CA . ASN A 1 7 ? 9.465 11.209 -7.900 1.00 42.11 7 ASN A CA 12
ATOM 14635 C C . ASN A 1 7 ? 7.948 11.356 -7.841 1.00 12.34 7 ASN A C 12
ATOM 14636 O O . ASN A 1 7 ? 7.387 12.321 -8.360 1.00 54.03 7 ASN A O 12
ATOM 14647 N N . ASP A 1 8 ? 7.290 10.394 -7.204 1.00 23.24 8 ASP A N 12
ATOM 14648 C CA . ASP A 1 8 ? 5.838 10.416 -7.074 1.00 51.42 8 ASP A CA 12
ATOM 14649 C C . ASP A 1 8 ? 5.387 11.595 -6.217 1.00 50.12 8 ASP A C 12
ATOM 14650 O O . ASP A 1 8 ? 4.201 11.921 -6.168 1.00 64.32 8 ASP A O 12
ATOM 14659 N N . GLU A 1 9 ? 6.341 12.229 -5.543 1.00 1.22 9 GLU A N 12
ATOM 14660 C CA . GLU A 1 9 ? 6.041 13.370 -4.686 1.00 55.43 9 GLU A CA 12
ATOM 14661 C C . GLU A 1 9 ? 6.341 14.683 -5.404 1.00 4.34 9 GLU A C 12
ATOM 14662 O O . GLU A 1 9 ? 5.770 15.725 -5.079 1.00 62.22 9 GLU A O 12
ATOM 14674 N N . ILE A 1 10 ? 7.242 14.625 -6.379 1.00 31.21 10 ILE A N 12
ATOM 14675 C CA . ILE A 1 10 ? 7.618 15.808 -7.142 1.00 44.13 10 ILE A CA 12
ATOM 14676 C C . ILE A 1 10 ? 6.460 16.297 -8.005 1.00 10.31 10 ILE A C 12
ATOM 14677 O O . ILE A 1 10 ? 6.055 17.457 -7.920 1.00 43.02 10 ILE A O 12
ATOM 14693 N N . PHE A 1 11 ? 5.929 15.405 -8.834 1.00 33.11 11 PHE A N 12
ATOM 14694 C CA . PHE A 1 11 ? 4.815 15.745 -9.712 1.00 44.02 11 PHE A CA 12
ATOM 14695 C C . PHE A 1 11 ? 3.543 15.993 -8.907 1.00 23.23 11 PHE A C 12
ATOM 14696 O O . PHE A 1 11 ? 2.692 16.790 -9.300 1.00 42.30 11 PHE A O 12
ATOM 14713 N N . SER A 1 12 ? 3.421 15.303 -7.777 1.00 64.22 12 SER A N 12
ATOM 14714 C CA . SER A 1 12 ? 2.252 15.444 -6.918 1.00 31.23 12 SER A CA 12
ATOM 14715 C C . SER A 1 12 ? 2.293 16.765 -6.157 1.00 3.44 12 SER A C 12
ATOM 14716 O O . SER A 1 12 ? 1.280 17.451 -6.024 1.00 14.50 12 SER A O 12
ATOM 14724 N N . LYS A 1 13 ? 3.474 17.117 -5.658 1.00 34.44 13 LYS A N 12
ATOM 14725 C CA . LYS A 1 13 ? 3.651 18.356 -4.910 1.00 73.02 13 LYS A CA 12
ATOM 14726 C C . LYS A 1 13 ? 3.445 19.569 -5.812 1.00 1.13 13 LYS A C 12
ATOM 14727 O O . LYS A 1 13 ? 2.686 20.480 -5.480 1.00 73.34 13 LYS A O 12
ATOM 14746 N N . VAL A 1 14 ? 4.125 19.574 -6.954 1.00 5.34 14 VAL A N 12
ATOM 14747 C CA . VAL A 1 14 ? 4.015 20.674 -7.904 1.00 43.32 14 VAL A CA 12
ATOM 14748 C C . VAL A 1 14 ? 2.599 20.783 -8.457 1.00 15.33 14 VAL A C 12
ATOM 14749 O O . VAL A 1 14 ? 2.098 21.882 -8.697 1.00 12.13 14 VAL A O 12
ATOM 14762 N N . ARG A 1 15 ? 1.957 19.637 -8.656 1.00 21.52 15 ARG A N 12
ATOM 14763 C CA . ARG A 1 15 ? 0.597 19.603 -9.181 1.00 24.22 15 ARG A CA 12
ATOM 14764 C C . ARG A 1 15 ? -0.391 20.174 -8.168 1.00 43.12 15 ARG A C 12
ATOM 14765 O O . ARG A 1 15 ? -1.250 20.985 -8.514 1.00 1.13 15 ARG A O 12
ATOM 14786 N N . SER A 1 16 ? -0.263 19.745 -6.917 1.00 25.42 16 SER A N 12
ATOM 14787 C CA . SER A 1 16 ? -1.147 20.210 -5.855 1.00 23.24 16 SER A CA 12
ATOM 14788 C C . SER A 1 16 ? -1.154 21.734 -5.782 1.00 61.32 16 SER A C 12
ATOM 14789 O O . SER A 1 16 ? -2.121 22.339 -5.319 1.00 41.31 16 SER A O 12
ATOM 14797 N N . ILE A 1 17 ? -0.069 22.347 -6.243 1.00 22.41 17 ILE A N 12
ATOM 14798 C CA . ILE A 1 17 ? 0.050 23.799 -6.232 1.00 2.33 17 ILE A CA 12
ATOM 14799 C C . ILE A 1 17 ? -0.924 24.438 -7.216 1.00 0.35 17 ILE A C 12
ATOM 14800 O O . ILE A 1 17 ? -1.714 25.307 -6.846 1.00 14.30 17 ILE A O 12
ATOM 14816 N N . ILE A 1 18 ? -0.863 24.001 -8.469 1.00 23.03 18 ILE A N 12
ATOM 14817 C CA . ILE A 1 18 ? -1.742 24.528 -9.505 1.00 44.21 18 ILE A CA 12
ATOM 14818 C C . ILE A 1 18 ? -3.154 23.970 -9.365 1.00 24.40 18 ILE A C 12
ATOM 14819 O O . ILE A 1 18 ? -4.130 24.624 -9.730 1.00 12.35 18 ILE A O 12
ATOM 14835 N N . SER A 1 19 ? -3.254 22.756 -8.833 1.00 22.24 19 SER A N 12
ATOM 14836 C CA . SER A 1 19 ? -4.547 22.108 -8.646 1.00 25.45 19 SER A CA 12
ATOM 14837 C C . SER A 1 19 ? -5.531 23.048 -7.958 1.00 15.11 19 SER A C 12
ATOM 14838 O O . SER A 1 19 ? -6.740 22.961 -8.171 1.00 13.11 19 SER A O 12
ATOM 14846 N N . GLU A 1 20 ? -5.004 23.947 -7.132 1.00 71.33 20 GLU A N 12
ATOM 14847 C CA . GLU A 1 20 ? -5.837 24.903 -6.412 1.00 43.14 20 GLU A CA 12
ATOM 14848 C C . GLU A 1 20 ? -6.541 25.849 -7.381 1.00 70.43 20 GLU A C 12
ATOM 14849 O O . GLU A 1 20 ? -7.737 26.108 -7.251 1.00 70.15 20 GLU A O 12
ATOM 14861 N N . GLN A 1 21 ? -5.790 26.360 -8.351 1.00 3.20 21 GLN A N 12
ATOM 14862 C CA . GLN A 1 21 ? -6.341 27.278 -9.341 1.00 35.22 21 GLN A CA 12
ATOM 14863 C C . GLN A 1 21 ? -6.988 26.513 -10.491 1.00 43.23 21 GLN A C 12
ATOM 14864 O O . GLN A 1 21 ? -8.141 26.761 -10.845 1.00 52.11 21 GLN A O 12
ATOM 14878 N N . LEU A 1 22 ? -6.238 25.583 -11.072 1.00 45.42 22 LEU A N 12
ATOM 14879 C CA . LEU A 1 22 ? -6.737 24.782 -12.184 1.00 31.20 22 LEU A CA 12
ATOM 14880 C C . LEU A 1 22 ? -7.940 23.947 -11.756 1.00 41.02 22 LEU A C 12
ATOM 14881 O O . LEU A 1 22 ? -8.836 23.677 -12.555 1.00 75.25 22 LEU A O 12
ATOM 14897 N N . ASP A 1 23 ? -7.953 23.543 -10.491 1.00 11.33 23 ASP A N 12
ATOM 14898 C CA . ASP A 1 23 ? -9.048 22.742 -9.955 1.00 65.02 23 ASP A CA 12
ATOM 14899 C C . ASP A 1 23 ? -9.179 21.425 -10.714 1.00 41.21 23 ASP A C 12
ATOM 14900 O O . ASP A 1 23 ? -10.243 20.805 -10.725 1.00 4.43 23 ASP A O 12
ATOM 14909 N N . LYS A 1 24 ? -8.091 21.003 -11.350 1.00 2.54 24 LYS A N 12
ATOM 14910 C CA . LYS A 1 24 ? -8.083 19.760 -12.112 1.00 2.43 24 LYS A CA 12
ATOM 14911 C C . LYS A 1 24 ? -7.506 18.617 -11.282 1.00 52.54 24 LYS A C 12
ATOM 14912 O O . LYS A 1 24 ? -7.114 18.808 -10.131 1.00 42.31 24 LYS A O 12
ATOM 14931 N N . LYS A 1 25 ? -7.456 17.429 -11.875 1.00 13.21 25 LYS A N 12
ATOM 14932 C CA . LYS A 1 25 ? -6.925 16.255 -11.193 1.00 1.34 25 LYS A CA 12
ATOM 14933 C C . LYS A 1 25 ? -5.515 15.935 -11.679 1.00 0.23 25 LYS A C 12
ATOM 14934 O O . LYS A 1 25 ? -5.181 16.171 -12.839 1.00 71.54 25 LYS A O 12
ATOM 14953 N N . GLU A 1 26 ? -4.693 15.396 -10.783 1.00 52.34 26 GLU A N 12
ATOM 14954 C CA . GLU A 1 26 ? -3.320 15.044 -11.123 1.00 64.31 26 GLU A CA 12
ATOM 14955 C C . GLU A 1 26 ? -3.286 13.922 -12.157 1.00 43.02 26 GLU A C 12
ATOM 14956 O O . GLU A 1 26 ? -2.260 13.682 -12.795 1.00 33.23 26 GLU A O 12
ATOM 14968 N N . ASP A 1 27 ? -4.414 13.239 -12.317 1.00 64.30 27 ASP A N 12
ATOM 14969 C CA . ASP A 1 27 ? -4.514 12.142 -13.273 1.00 54.55 27 ASP A CA 12
ATOM 14970 C C . ASP A 1 27 ? -4.850 12.666 -14.667 1.00 23.14 27 ASP A C 12
ATOM 14971 O O . ASP A 1 27 ? -5.176 11.894 -15.567 1.00 75.04 27 ASP A O 12
ATOM 14980 N N . GLU A 1 28 ? -4.767 13.982 -14.835 1.00 12.05 28 GLU A N 12
ATOM 14981 C CA . GLU A 1 28 ? -5.064 14.608 -16.118 1.00 30.23 28 GLU A CA 12
ATOM 14982 C C . GLU A 1 28 ? -3.924 14.387 -17.108 1.00 21.54 28 GLU A C 12
ATOM 14983 O O . GLU A 1 28 ? -4.031 14.740 -18.282 1.00 63.24 28 GLU A O 12
ATOM 14995 N N . ILE A 1 29 ? -2.834 13.801 -16.624 1.00 61.50 29 ILE A N 12
ATOM 14996 C CA . ILE A 1 29 ? -1.675 13.532 -17.466 1.00 25.34 29 ILE A CA 12
ATOM 14997 C C . ILE A 1 29 ? -2.073 12.764 -18.721 1.00 61.33 29 ILE A C 12
ATOM 14998 O O . ILE A 1 29 ? -2.424 11.585 -18.657 1.00 62.11 29 ILE A O 12
ATOM 15014 N N . THR A 1 30 ? -2.015 13.439 -19.865 1.00 1.10 30 THR A N 12
ATOM 15015 C CA . THR A 1 30 ? -2.369 12.821 -21.136 1.00 63.14 30 THR A CA 12
ATOM 15016 C C . THR A 1 30 ? -1.928 13.688 -22.311 1.00 35.34 30 THR A C 12
ATOM 15017 O O . THR A 1 30 ? -1.759 14.900 -22.173 1.00 21.45 30 THR A O 12
ATOM 15028 N N . THR A 1 31 ? -1.745 13.060 -23.468 1.00 21.41 31 THR A N 12
ATOM 15029 C CA . THR A 1 31 ? -1.324 13.774 -24.667 1.00 21.44 31 THR A CA 12
ATOM 15030 C C . THR A 1 31 ? -2.506 14.458 -25.343 1.00 74.40 31 THR A C 12
ATOM 15031 O O . THR A 1 31 ? -2.332 15.243 -26.275 1.00 24.10 31 THR A O 12
ATOM 15042 N N . ASP A 1 32 ? -3.710 14.155 -24.868 1.00 44.10 32 ASP A N 12
ATOM 15043 C CA . ASP A 1 32 ? -4.922 14.743 -25.426 1.00 61.33 32 ASP A CA 12
ATOM 15044 C C . ASP A 1 32 ? -5.341 15.978 -24.636 1.00 2.33 32 ASP A C 12
ATOM 15045 O O . ASP A 1 32 ? -6.445 16.494 -24.810 1.00 2.12 32 ASP A O 12
ATOM 15054 N N . SER A 1 33 ? -4.452 16.447 -23.766 1.00 11.25 33 SER A N 12
ATOM 15055 C CA . SER A 1 33 ? -4.731 17.619 -22.944 1.00 53.32 33 SER A CA 12
ATOM 15056 C C . SER A 1 33 ? -3.766 18.754 -23.271 1.00 43.32 33 SER A C 12
ATOM 15057 O O . SER A 1 33 ? -4.183 19.850 -23.647 1.00 62.12 33 SER A O 12
ATOM 15065 N N . ARG A 1 34 ? -2.473 18.483 -23.125 1.00 2.41 34 ARG A N 12
ATOM 15066 C CA . ARG A 1 34 ? -1.447 19.481 -23.403 1.00 41.21 34 ARG A CA 12
ATOM 15067 C C . ARG A 1 34 ? -1.559 20.659 -22.439 1.00 65.04 34 ARG A C 12
ATOM 15068 O O . ARG A 1 34 ? -2.311 20.609 -21.466 1.00 52.33 34 ARG A O 12
ATOM 15089 N N . PHE A 1 35 ? -0.804 21.717 -22.717 1.00 1.15 35 PHE A N 12
ATOM 15090 C CA . PHE A 1 35 ? -0.817 22.907 -21.874 1.00 3.13 35 PHE A CA 12
ATOM 15091 C C . PHE A 1 35 ? -2.177 23.596 -21.925 1.00 74.44 35 PHE A C 12
ATOM 15092 O O . PHE A 1 35 ? -2.630 24.176 -20.939 1.00 1.53 35 PHE A O 12
ATOM 15109 N N . VAL A 1 36 ? -2.825 23.527 -23.084 1.00 72.41 36 VAL A N 12
ATOM 15110 C CA . VAL A 1 36 ? -4.134 24.142 -23.266 1.00 13.31 36 VAL A CA 12
ATOM 15111 C C . VAL A 1 36 ? -5.125 23.646 -22.219 1.00 73.53 36 VAL A C 12
ATOM 15112 O O . VAL A 1 36 ? -5.777 24.440 -21.541 1.00 65.54 36 VAL A O 12
ATOM 15125 N N . GLU A 1 37 ? -5.233 22.327 -22.093 1.00 74.54 37 GLU A N 12
ATOM 15126 C CA . GLU A 1 37 ? -6.146 21.724 -21.129 1.00 1.12 37 GLU A CA 12
ATOM 15127 C C . GLU A 1 37 ? -5.499 21.636 -19.749 1.00 51.14 37 GLU A C 12
ATOM 15128 O O . GLU A 1 37 ? -6.027 22.163 -18.770 1.00 3.51 37 GLU A O 12
ATOM 15140 N N . ASP A 1 38 ? -4.354 20.966 -19.681 1.00 72.12 38 ASP A N 12
ATOM 15141 C CA . ASP A 1 38 ? -3.634 20.808 -18.423 1.00 12.51 38 ASP A CA 12
ATOM 15142 C C . ASP A 1 38 ? -3.283 22.167 -17.824 1.00 70.11 38 ASP A C 12
ATOM 15143 O O . ASP A 1 38 ? -3.767 22.528 -16.750 1.00 65.32 38 ASP A O 12
ATOM 15152 N N . LEU A 1 39 ? -2.438 22.916 -18.524 1.00 74.34 39 LEU A N 12
ATOM 15153 C CA . LEU A 1 39 ? -2.021 24.235 -18.062 1.00 30.22 39 LEU A CA 12
ATOM 15154 C C . LEU A 1 39 ? -3.116 25.269 -18.304 1.00 72.50 39 LEU A C 12
ATOM 15155 O O . LEU A 1 39 ? -4.121 24.982 -18.953 1.00 33.22 39 LEU A O 12
ATOM 15171 N N . ASN A 1 40 ? -2.913 26.473 -17.780 1.00 24.35 40 ASN A N 12
ATOM 15172 C CA . ASN A 1 40 ? -3.882 27.550 -17.940 1.00 52.22 40 ASN A CA 12
ATOM 15173 C C . ASN A 1 40 ? -3.375 28.596 -18.929 1.00 23.34 40 ASN A C 12
ATOM 15174 O O . ASN A 1 40 ? -3.595 29.793 -18.749 1.00 72.00 40 ASN A O 12
ATOM 15185 N N . ALA A 1 41 ? -2.694 28.134 -19.973 1.00 35.12 41 ALA A N 12
ATOM 15186 C CA . ALA A 1 41 ? -2.158 29.028 -20.991 1.00 40.21 41 ALA A CA 12
ATOM 15187 C C . ALA A 1 41 ? -1.816 28.266 -22.267 1.00 34.43 41 ALA A C 12
ATOM 15188 O O . ALA A 1 41 ? -2.048 27.060 -22.362 1.00 13.25 41 ALA A O 12
ATOM 15195 N N . ASP A 1 42 ? -1.265 28.975 -23.245 1.00 54.40 42 ASP A N 12
ATOM 15196 C CA . ASP A 1 42 ? -0.892 28.365 -24.516 1.00 25.25 42 ASP A CA 12
ATOM 15197 C C . ASP A 1 42 ? 0.614 28.130 -24.583 1.00 43.14 42 ASP A C 12
ATOM 15198 O O . ASP A 1 42 ? 1.382 28.743 -23.842 1.00 21.14 42 ASP A O 12
ATOM 15207 N N . SER A 1 43 ? 1.029 27.238 -25.477 1.00 44.22 43 SER A N 12
ATOM 15208 C CA . SER A 1 43 ? 2.443 26.919 -25.638 1.00 70.45 43 SER A CA 12
ATOM 15209 C C . SER A 1 43 ? 3.270 28.188 -25.816 1.00 2.21 43 SER A C 12
ATOM 15210 O O . SER A 1 43 ? 4.459 28.218 -25.496 1.00 3.52 43 SER A O 12
ATOM 15218 N N . LEU A 1 44 ? 2.633 29.235 -26.328 1.00 52.02 44 LEU A N 12
ATOM 15219 C CA . LEU A 1 44 ? 3.308 30.509 -26.549 1.00 42.11 44 LEU A CA 12
ATOM 15220 C C . LEU A 1 44 ? 4.029 30.970 -25.286 1.00 35.30 44 LEU A C 12
ATOM 15221 O O . LEU A 1 44 ? 5.207 31.325 -25.326 1.00 33.33 44 LEU A O 12
ATOM 15237 N N . ASP A 1 45 ? 3.314 30.959 -24.166 1.00 54.24 45 ASP A N 12
ATOM 15238 C CA . ASP A 1 45 ? 3.885 31.373 -22.890 1.00 63.32 45 ASP A CA 12
ATOM 15239 C C . ASP A 1 45 ? 4.719 30.251 -22.279 1.00 72.41 45 ASP A C 12
ATOM 15240 O O . ASP A 1 45 ? 5.605 30.498 -21.460 1.00 73.33 45 ASP A O 12
ATOM 15249 N N . ILE A 1 46 ? 4.428 29.018 -22.682 1.00 2.24 46 ILE A N 12
ATOM 15250 C CA . ILE A 1 46 ? 5.151 27.859 -22.174 1.00 30.25 46 ILE A CA 12
ATOM 15251 C C . ILE A 1 46 ? 6.554 27.782 -22.767 1.00 12.35 46 ILE A C 12
ATOM 15252 O O . ILE A 1 46 ? 7.463 27.209 -22.165 1.00 52.43 46 ILE A O 12
ATOM 15268 N N . TYR A 1 47 ? 6.723 28.365 -23.948 1.00 71.43 47 TYR A N 12
ATOM 15269 C CA . TYR A 1 47 ? 8.015 28.362 -24.624 1.00 2.24 47 TYR A CA 12
ATOM 15270 C C . TYR A 1 47 ? 9.122 28.829 -23.683 1.00 61.12 47 TYR A C 12
ATOM 15271 O O . TYR A 1 47 ? 10.174 28.198 -23.584 1.00 73.31 47 TYR A O 12
ATOM 15289 N N . GLU A 1 48 ? 8.876 29.939 -22.995 1.00 13.05 48 GLU A N 12
ATOM 15290 C CA . GLU A 1 48 ? 9.851 30.491 -22.062 1.00 3.01 48 GLU A CA 12
ATOM 15291 C C . GLU A 1 48 ? 9.948 29.632 -20.804 1.00 44.14 48 GLU A C 12
ATOM 15292 O O . GLU A 1 48 ? 11.034 29.433 -20.257 1.00 72.21 48 GLU A O 12
ATOM 15304 N N . LEU A 1 49 ? 8.807 29.126 -20.351 1.00 53.31 49 LEU A N 12
ATOM 15305 C CA . LEU A 1 49 ? 8.761 28.289 -19.158 1.00 24.34 49 LEU A CA 12
ATOM 15306 C C . LEU A 1 49 ? 9.776 27.154 -19.250 1.00 61.30 49 LEU A C 12
ATOM 15307 O O . LEU A 1 49 ? 10.683 27.048 -18.423 1.00 12.11 49 LEU A O 12
ATOM 15323 N N . LEU A 1 50 ? 9.619 26.308 -20.262 1.00 61.22 50 LEU A N 12
ATOM 15324 C CA . LEU A 1 50 ? 10.523 25.181 -20.465 1.00 22.01 50 LEU A CA 12
ATOM 15325 C C . LEU A 1 50 ? 11.917 25.664 -20.852 1.00 3.12 50 LEU A C 12
ATOM 15326 O O . LEU A 1 50 ? 12.923 25.140 -20.371 1.00 55.30 50 LEU A O 12
ATOM 15342 N N . TYR A 1 51 ? 11.970 26.667 -21.721 1.00 71.13 51 TYR A N 12
ATOM 15343 C CA . TYR A 1 51 ? 13.241 27.221 -22.173 1.00 32.11 51 TYR A CA 12
ATOM 15344 C C . TYR A 1 51 ? 14.127 27.588 -20.987 1.00 24.12 51 TYR A C 12
ATOM 15345 O O . TYR A 1 51 ? 15.324 27.297 -20.977 1.00 62.33 51 TYR A O 12
ATOM 15363 N N . LEU A 1 52 ? 13.531 28.229 -19.987 1.00 64.43 52 LEU A N 12
ATOM 15364 C CA . LEU A 1 52 ? 14.265 28.636 -18.794 1.00 61.11 52 LEU A CA 12
ATOM 15365 C C . LEU A 1 52 ? 14.555 27.437 -17.897 1.00 73.30 52 LEU A C 12
ATOM 15366 O O . LEU A 1 52 ? 15.575 27.395 -17.208 1.00 51.10 52 LEU A O 12
ATOM 15382 N N . LEU A 1 53 ? 13.652 26.462 -17.912 1.00 2.12 53 LEU A N 12
ATOM 15383 C CA . LEU A 1 53 ? 13.811 25.260 -17.101 1.00 64.42 53 LEU A CA 12
ATOM 15384 C C . LEU A 1 53 ? 15.065 24.491 -17.507 1.00 51.23 53 LEU A C 12
ATOM 15385 O O . LEU A 1 53 ? 15.885 24.134 -16.663 1.00 25.30 53 LEU A O 12
ATOM 15401 N N . GLU A 1 54 ? 15.206 24.243 -18.806 1.00 21.13 54 GLU A N 12
ATOM 15402 C CA . GLU A 1 54 ? 16.361 23.518 -19.323 1.00 12.20 54 GLU A CA 12
ATOM 15403 C C . GLU A 1 54 ? 17.652 24.283 -19.047 1.00 12.50 54 GLU A C 12
ATOM 15404 O O . GLU A 1 54 ? 18.665 23.695 -18.671 1.00 1.41 54 GLU A O 12
ATOM 15416 N N . GLU A 1 55 ? 17.606 25.598 -19.237 1.00 52.45 55 GLU A N 12
ATOM 15417 C CA . GLU A 1 55 ? 18.772 26.444 -19.010 1.00 70.25 55 GLU A CA 12
ATOM 15418 C C . GLU A 1 55 ? 19.289 26.286 -17.583 1.00 72.04 55 GLU A C 12
ATOM 15419 O O . GLU A 1 55 ? 20.474 26.480 -17.316 1.00 64.44 55 GLU A O 12
ATOM 15431 N N . ALA A 1 56 ? 18.390 25.934 -16.670 1.00 73.33 56 ALA A N 12
ATOM 15432 C CA . ALA A 1 56 ? 18.754 25.748 -15.271 1.00 40.42 56 ALA A CA 12
ATOM 15433 C C . ALA A 1 56 ? 19.417 24.393 -15.051 1.00 73.34 56 ALA A C 12
ATOM 15434 O O . ALA A 1 56 ? 20.121 24.188 -14.062 1.00 75.42 56 ALA A O 12
ATOM 15441 N N . PHE A 1 57 ? 19.187 23.470 -15.979 1.00 72.52 57 PHE A N 12
ATOM 15442 C CA . PHE A 1 57 ? 19.760 22.132 -15.886 1.00 5.14 57 PHE A CA 12
ATOM 15443 C C . PHE A 1 57 ? 20.852 21.934 -16.934 1.00 34.23 57 PHE A C 12
ATOM 15444 O O . PHE A 1 57 ? 21.352 20.825 -17.122 1.00 24.12 57 PHE A O 12
ATOM 15461 N N . ASP A 1 58 ? 21.214 23.016 -17.613 1.00 61.05 58 ASP A N 12
ATOM 15462 C CA . ASP A 1 58 ? 22.246 22.962 -18.643 1.00 11.43 58 ASP A CA 12
ATOM 15463 C C . ASP A 1 58 ? 21.963 21.841 -19.638 1.00 3.14 58 ASP A C 12
ATOM 15464 O O . ASP A 1 58 ? 22.651 20.820 -19.649 1.00 40.01 58 ASP A O 12
ATOM 15473 N N . ASP A 1 59 ? 20.947 22.038 -20.470 1.00 40.21 59 ASP A N 12
ATOM 15474 C CA . ASP A 1 59 ? 20.573 21.044 -21.469 1.00 61.31 59 ASP A CA 12
ATOM 15475 C C . ASP A 1 59 ? 19.622 21.641 -22.501 1.00 43.55 59 ASP A C 12
ATOM 15476 O O . ASP A 1 59 ? 19.100 22.741 -22.317 1.00 73.12 59 ASP A O 12
ATOM 15485 N N . LYS A 1 60 ? 19.403 20.911 -23.589 1.00 71.42 60 LYS A N 12
ATOM 15486 C CA . LYS A 1 60 ? 18.515 21.367 -24.652 1.00 42.00 60 LYS A CA 12
ATOM 15487 C C . LYS A 1 60 ? 17.199 20.596 -24.631 1.00 24.23 60 LYS A C 12
ATOM 15488 O O . LYS A 1 60 ? 17.191 19.367 -24.554 1.00 31.24 60 LYS A O 12
ATOM 15507 N N . ILE A 1 61 ? 16.091 21.324 -24.701 1.00 15.42 61 ILE A N 12
ATOM 15508 C CA . ILE A 1 61 ? 14.770 20.708 -24.692 1.00 71.41 61 ILE A CA 12
ATOM 15509 C C . ILE A 1 61 ? 14.509 19.949 -25.989 1.00 52.31 61 ILE A C 12
ATOM 15510 O O . ILE A 1 61 ? 14.249 18.746 -25.992 1.00 64.22 61 ILE A O 12
ATOM 15526 N N . PRO A 1 62 ? 14.580 20.668 -27.119 1.00 41.13 62 PRO A N 12
ATOM 15527 C CA . PRO A 1 62 ? 14.357 20.083 -28.445 1.00 11.12 62 PRO A CA 12
ATOM 15528 C C . PRO A 1 62 ? 15.481 19.139 -28.858 1.00 74.04 62 PRO A C 12
ATOM 15529 O O . PRO A 1 62 ? 15.465 18.585 -29.957 1.00 35.10 62 PRO A O 12
ATOM 15540 N N . GLU A 1 63 ? 16.454 18.961 -27.971 1.00 63.51 63 GLU A N 12
ATOM 15541 C CA . GLU A 1 63 ? 17.586 18.083 -28.246 1.00 30.11 63 GLU A CA 12
ATOM 15542 C C . GLU A 1 63 ? 17.530 16.833 -27.372 1.00 50.12 63 GLU A C 12
ATOM 15543 O O . GLU A 1 63 ? 17.352 15.722 -27.870 1.00 51.43 63 GLU A O 12
ATOM 15555 N N . ASN A 1 64 ? 17.684 17.024 -26.066 1.00 1.00 64 ASN A N 12
ATOM 15556 C CA . ASN A 1 64 ? 17.652 15.913 -25.122 1.00 64.31 64 ASN A CA 12
ATOM 15557 C C . ASN A 1 64 ? 16.219 15.454 -24.870 1.00 64.20 64 ASN A C 12
ATOM 15558 O O . ASN A 1 64 ? 15.859 14.318 -25.176 1.00 74.12 64 ASN A O 12
ATOM 15569 N N . GLU A 1 65 ? 15.408 16.346 -24.311 1.00 33.23 65 GLU A N 12
ATOM 15570 C CA . GLU A 1 65 ? 14.014 16.032 -24.018 1.00 23.54 65 GLU A CA 12
ATOM 15571 C C . GLU A 1 65 ? 13.278 15.595 -25.281 1.00 32.13 65 GLU A C 12
ATOM 15572 O O . GLU A 1 65 ? 12.395 14.739 -25.233 1.00 13.24 65 GLU A O 12
ATOM 15584 N N . ALA A 1 66 ? 13.648 16.190 -26.410 1.00 13.21 66 ALA A N 12
ATOM 15585 C CA . ALA A 1 66 ? 13.024 15.863 -27.686 1.00 61.50 66 ALA A CA 12
ATOM 15586 C C . ALA A 1 66 ? 13.073 14.362 -27.952 1.00 22.33 66 ALA A C 12
ATOM 15587 O O . ALA A 1 66 ? 12.241 13.823 -28.680 1.00 53.52 66 ALA A O 12
ATOM 15594 N N . ASN A 1 67 ? 14.055 13.692 -27.356 1.00 73.24 67 ASN A N 12
ATOM 15595 C CA . ASN A 1 67 ? 14.213 12.252 -27.530 1.00 53.54 67 ASN A CA 12
ATOM 15596 C C . ASN A 1 67 ? 12.981 11.505 -27.028 1.00 1.32 67 ASN A C 12
ATOM 15597 O O . ASN A 1 67 ? 12.696 10.393 -27.469 1.00 74.20 67 ASN A O 12
ATOM 15608 N N . GLU A 1 68 ? 12.256 12.126 -26.103 1.00 15.12 68 GLU A N 12
ATOM 15609 C CA . GLU A 1 68 ? 11.055 11.519 -25.541 1.00 12.25 68 GLU A CA 12
ATOM 15610 C C . GLU A 1 68 ? 10.033 12.587 -25.160 1.00 74.43 68 GLU A C 12
ATOM 15611 O O . GLU A 1 68 ? 9.367 12.486 -24.129 1.00 63.43 68 GLU A O 12
ATOM 15623 N N . PHE A 1 69 ? 9.914 13.610 -26.000 1.00 70.52 69 PHE A N 12
ATOM 15624 C CA . PHE A 1 69 ? 8.975 14.697 -25.752 1.00 54.15 69 PHE A CA 12
ATOM 15625 C C . PHE A 1 69 ? 7.756 14.582 -26.664 1.00 23.31 69 PHE A C 12
ATOM 15626 O O . PHE A 1 69 ? 7.856 14.100 -27.792 1.00 1.12 69 PHE A O 12
ATOM 15643 N N . GLU A 1 70 ? 6.607 15.027 -26.165 1.00 62.21 70 GLU A N 12
ATOM 15644 C CA . GLU A 1 70 ? 5.369 14.972 -26.934 1.00 3.02 70 GLU A CA 12
ATOM 15645 C C . GLU A 1 70 ? 4.315 15.898 -26.334 1.00 41.23 70 GLU A C 12
ATOM 15646 O O . GLU A 1 70 ? 3.792 16.783 -27.012 1.00 15.54 70 GLU A O 12
ATOM 15658 N N . THR A 1 71 ? 4.007 15.687 -25.058 1.00 44.42 71 THR A N 12
ATOM 15659 C CA . THR A 1 71 ? 3.015 16.501 -24.367 1.00 22.32 71 THR A CA 12
ATOM 15660 C C . THR A 1 71 ? 3.393 16.703 -22.904 1.00 0.50 71 THR A C 12
ATOM 15661 O O . THR A 1 71 ? 4.445 16.247 -22.455 1.00 53.40 71 THR A O 12
ATOM 15672 N N . VAL A 1 72 ? 2.528 17.390 -22.164 1.00 3.02 72 VAL A N 12
ATOM 15673 C CA . VAL A 1 72 ? 2.771 17.652 -20.750 1.00 72.41 72 VAL A CA 12
ATOM 15674 C C . VAL A 1 72 ? 3.135 16.370 -20.009 1.00 15.13 72 VAL A C 12
ATOM 15675 O O . VAL A 1 72 ? 4.075 16.345 -19.216 1.00 30.31 72 VAL A O 12
ATOM 15688 N N . GLY A 1 73 ? 2.382 15.306 -20.273 1.00 22.03 73 GLY A N 12
ATOM 15689 C CA . GLY A 1 73 ? 2.641 14.035 -19.623 1.00 22.44 73 GLY A CA 12
ATOM 15690 C C . GLY A 1 73 ? 4.100 13.631 -19.699 1.00 3.10 73 GLY A C 12
ATOM 15691 O O . GLY A 1 73 ? 4.628 13.009 -18.777 1.00 5.41 73 GLY A O 12
ATOM 15695 N N . ASP A 1 74 ? 4.753 13.983 -20.801 1.00 50.40 74 ASP A N 12
ATOM 15696 C CA . ASP A 1 74 ? 6.160 13.653 -20.995 1.00 2.52 74 ASP A CA 12
ATOM 15697 C C . ASP A 1 74 ? 7.037 14.408 -20.000 1.00 61.32 74 ASP A C 12
ATOM 15698 O O . ASP A 1 74 ? 7.918 13.826 -19.368 1.00 25.43 74 ASP A O 12
ATOM 15707 N N . VAL A 1 75 ? 6.790 15.707 -19.868 1.00 1.13 75 VAL A N 12
ATOM 15708 C CA . VAL A 1 75 ? 7.557 16.541 -18.950 1.00 51.43 75 VAL A CA 12
ATOM 15709 C C . VAL A 1 75 ? 7.381 16.078 -17.509 1.00 12.35 75 VAL A C 12
ATOM 15710 O O . VAL A 1 75 ? 8.352 15.953 -16.762 1.00 52.12 75 VAL A O 12
ATOM 15723 N N . VAL A 1 76 ? 6.134 15.824 -17.122 1.00 44.43 76 VAL A N 12
ATOM 15724 C CA . VAL A 1 76 ? 5.830 15.373 -15.770 1.00 1.03 76 VAL A CA 12
ATOM 15725 C C . VAL A 1 76 ? 6.710 14.193 -15.373 1.00 74.43 76 VAL A C 12
ATOM 15726 O O . VAL A 1 76 ? 7.344 14.205 -14.319 1.00 72.43 76 VAL A O 12
ATOM 15739 N N . ASN A 1 77 ? 6.743 13.174 -16.226 1.00 71.23 77 ASN A N 12
ATOM 15740 C CA . ASN A 1 77 ? 7.545 11.984 -15.965 1.00 42.31 77 ASN A CA 12
ATOM 15741 C C . ASN A 1 77 ? 9.029 12.274 -16.166 1.00 45.25 77 ASN A C 12
ATOM 15742 O O . ASN A 1 77 ? 9.888 11.567 -15.639 1.00 3.43 77 ASN A O 12
ATOM 15753 N N . PHE A 1 78 ? 9.324 13.319 -16.933 1.00 51.01 78 PHE A N 12
ATOM 15754 C CA . PHE A 1 78 ? 10.704 13.703 -17.205 1.00 22.01 78 PHE A CA 12
ATOM 15755 C C . PHE A 1 78 ? 11.356 14.305 -15.963 1.00 72.04 78 PHE A C 12
ATOM 15756 O O . PHE A 1 78 ? 12.333 13.769 -15.441 1.00 22.44 78 PHE A O 12
ATOM 15773 N N . ILE A 1 79 ? 10.808 15.422 -15.498 1.00 12.32 79 ILE A N 12
ATOM 15774 C CA . ILE A 1 79 ? 11.335 16.097 -14.318 1.00 52.12 79 ILE A CA 12
ATOM 15775 C C . ILE A 1 79 ? 11.284 15.187 -13.096 1.00 13.14 79 ILE A C 12
ATOM 15776 O O . ILE A 1 79 ? 12.011 15.393 -12.124 1.00 32.24 79 ILE A O 12
ATOM 15792 N N . LYS A 1 80 ? 10.421 14.178 -13.151 1.00 54.44 80 LYS A N 12
ATOM 15793 C CA . LYS A 1 80 ? 10.275 13.233 -12.051 1.00 5.23 80 LYS A CA 12
ATOM 15794 C C . LYS A 1 80 ? 11.557 12.430 -11.851 1.00 34.12 80 LYS A C 12
ATOM 15795 O O . LYS A 1 80 ? 12.101 12.373 -10.748 1.00 12.52 80 LYS A O 12
ATOM 15814 N N . LYS A 1 81 ? 12.035 11.810 -12.925 1.00 13.53 81 LYS A N 12
ATOM 15815 C CA . LYS A 1 81 ? 13.254 11.012 -12.869 1.00 14.32 81 LYS A CA 12
ATOM 15816 C C . LYS A 1 81 ? 14.490 11.903 -12.926 1.00 5.24 81 LYS A C 12
ATOM 15817 O O . LYS A 1 81 ? 15.534 11.569 -12.364 1.00 12.12 81 LYS A O 12
ATOM 15836 N N . ARG A 1 82 ? 14.366 13.038 -13.606 1.00 10.12 82 ARG A N 12
ATOM 15837 C CA . ARG A 1 82 ? 15.474 13.977 -13.735 1.00 70.20 82 ARG A CA 12
ATOM 15838 C C . ARG A 1 82 ? 15.834 14.582 -12.382 1.00 3.25 82 ARG A C 12
ATOM 15839 O O . ARG A 1 82 ? 16.984 14.952 -12.140 1.00 72.34 82 ARG A O 12
ATOM 15860 N N . LYS A 1 83 ? 14.844 14.681 -11.501 1.00 41.31 83 LYS A N 12
ATOM 15861 C CA . LYS A 1 83 ? 15.055 15.241 -10.171 1.00 61.23 83 LYS A CA 12
ATOM 15862 C C . LYS A 1 83 ? 15.315 14.137 -9.151 1.00 75.23 83 LYS A C 12
ATOM 15863 O O . LYS A 1 83 ? 16.196 14.258 -8.302 1.00 22.31 83 LYS A O 12
ATOM 15882 N N . GLY A 1 84 ? 14.541 13.059 -9.242 1.00 51.15 84 GLY A N 12
ATOM 15883 C CA . GLY A 1 84 ? 14.704 11.949 -8.322 1.00 61.23 84 GLY A CA 12
ATOM 15884 C C . GLY A 1 84 ? 14.011 12.188 -6.996 1.00 11.52 84 GLY A C 12
ATOM 15885 O O . GLY A 1 84 ? 14.453 11.694 -5.959 1.00 34.22 84 GLY A O 12
ATOM 15889 N N . GLY A 1 1 ? 2.230 -0.936 -3.397 1.00 65.34 1 GLY A N 13
ATOM 15890 C CA . GLY A 1 1 ? 3.577 -1.026 -2.863 1.00 34.23 1 GLY A CA 13
ATOM 15891 C C . GLY A 1 1 ? 4.145 0.329 -2.493 1.00 44.42 1 GLY A C 13
ATOM 15892 O O . GLY A 1 1 ? 3.547 1.372 -2.762 1.00 65.50 1 GLY A O 13
ATOM 15896 N N . PRO A 1 2 ? 5.328 0.327 -1.860 1.00 32.30 2 PRO A N 13
ATOM 15897 C CA . PRO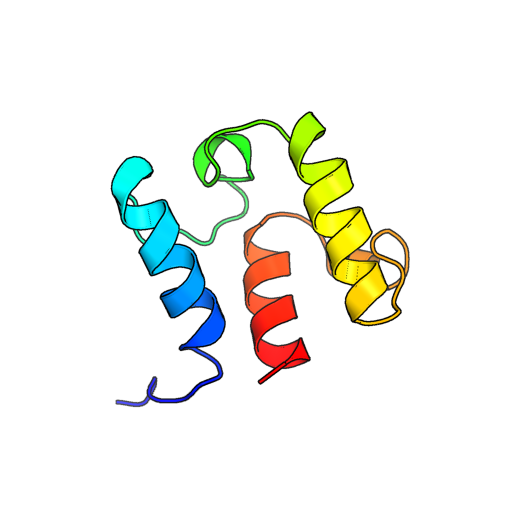 A 1 2 ? 6.003 1.558 -1.438 1.00 72.32 2 PRO A CA 13
ATOM 15898 C C . PRO A 1 2 ? 6.527 2.366 -2.620 1.00 61.45 2 PRO A C 13
ATOM 15899 O O . PRO A 1 2 ? 6.279 2.025 -3.776 1.00 52.23 2 PRO A O 13
ATOM 15910 N N . GLY A 1 3 ? 7.255 3.438 -2.323 1.00 15.13 3 GLY A N 13
ATOM 15911 C CA . GLY A 1 3 ? 7.803 4.277 -3.372 1.00 54.30 3 GLY A CA 13
ATOM 15912 C C . GLY A 1 3 ? 7.589 5.754 -3.105 1.00 32.05 3 GLY A C 13
ATOM 15913 O O . GLY A 1 3 ? 8.257 6.602 -3.696 1.00 53.02 3 GLY A O 13
ATOM 15917 N N . SER A 1 4 ? 6.654 6.063 -2.212 1.00 32.33 4 SER A N 13
ATOM 15918 C CA . SER A 1 4 ? 6.350 7.448 -1.871 1.00 74.42 4 SER A CA 13
ATOM 15919 C C . SER A 1 4 ? 7.611 8.191 -1.440 1.00 74.51 4 SER A C 13
ATOM 15920 O O . SER A 1 4 ? 8.103 8.006 -0.327 1.00 53.24 4 SER A O 13
ATOM 15928 N N . MET A 1 5 ? 8.128 9.031 -2.330 1.00 51.01 5 MET A N 13
ATOM 15929 C CA . MET A 1 5 ? 9.331 9.803 -2.042 1.00 51.30 5 MET A CA 13
ATOM 15930 C C . MET A 1 5 ? 9.314 11.134 -2.788 1.00 25.21 5 MET A C 13
ATOM 15931 O O . MET A 1 5 ? 8.338 11.467 -3.460 1.00 3.31 5 MET A O 13
ATOM 15945 N N . ASP A 1 6 ? 10.400 11.889 -2.665 1.00 1.43 6 ASP A N 13
ATOM 15946 C CA . ASP A 1 6 ? 10.510 13.183 -3.328 1.00 3.40 6 ASP A CA 13
ATOM 15947 C C . ASP A 1 6 ? 10.203 13.059 -4.817 1.00 65.41 6 ASP A C 13
ATOM 15948 O O . ASP A 1 6 ? 9.626 13.963 -5.420 1.00 24.34 6 ASP A O 13
ATOM 15957 N N . ASN A 1 7 ? 10.595 11.932 -5.404 1.00 52.44 7 ASN A N 13
ATOM 15958 C CA . ASN A 1 7 ? 10.363 11.690 -6.824 1.00 10.03 7 ASN A CA 13
ATOM 15959 C C . ASN A 1 7 ? 8.905 11.953 -7.189 1.00 63.15 7 ASN A C 13
ATOM 15960 O O . ASN A 1 7 ? 8.614 12.692 -8.130 1.00 3.32 7 ASN A O 13
ATOM 15971 N N . ASP A 1 8 ? 7.994 11.343 -6.440 1.00 11.22 8 ASP A N 13
ATOM 15972 C CA . ASP A 1 8 ? 6.566 11.512 -6.683 1.00 40.24 8 ASP A CA 13
ATOM 15973 C C . ASP A 1 8 ? 6.005 12.661 -5.852 1.00 2.54 8 ASP A C 13
ATOM 15974 O O . ASP A 1 8 ? 4.791 12.816 -5.729 1.00 54.04 8 ASP A O 13
ATOM 15983 N N . GLU A 1 9 ? 6.899 13.464 -5.281 1.00 72.33 9 GLU A N 13
ATOM 15984 C CA . GLU A 1 9 ? 6.492 14.597 -4.459 1.00 52.44 9 GLU A CA 13
ATOM 15985 C C . GLU A 1 9 ? 6.664 15.910 -5.219 1.00 22.30 9 GLU A C 13
ATOM 15986 O O . GLU A 1 9 ? 5.991 16.899 -4.929 1.00 45.54 9 GLU A O 13
ATOM 15998 N N . ILE A 1 10 ? 7.570 15.909 -6.191 1.00 41.11 10 ILE A N 13
ATOM 15999 C CA . ILE A 1 10 ? 7.831 17.098 -6.992 1.00 52.43 10 ILE A CA 13
ATOM 16000 C C . ILE A 1 10 ? 6.630 17.448 -7.865 1.00 33.34 10 ILE A C 13
ATOM 16001 O O . ILE A 1 10 ? 6.103 18.558 -7.798 1.00 55.40 10 ILE A O 13
ATOM 16017 N N . PHE A 1 11 ? 6.201 16.491 -8.681 1.00 55.44 11 PHE A N 13
ATOM 16018 C CA . PHE A 1 11 ? 5.060 16.697 -9.567 1.00 3.11 11 PHE A CA 13
ATOM 16019 C C . PHE A 1 11 ? 3.770 16.844 -8.767 1.00 35.15 11 PHE A C 13
ATOM 16020 O O . PHE A 1 11 ? 2.847 17.547 -9.179 1.00 60.33 11 PHE A O 13
ATOM 16037 N N . SER A 1 12 ? 3.712 16.175 -7.619 1.00 63.14 12 SER A N 13
ATOM 16038 C CA . SER A 1 12 ? 2.534 16.227 -6.762 1.00 74.44 12 SER A CA 13
ATOM 16039 C C . SER A 1 12 ? 2.435 17.575 -6.054 1.00 64.55 12 SER A C 13
ATOM 16040 O O . SER A 1 12 ? 1.374 18.198 -6.024 1.00 71.32 12 SER A O 13
ATOM 16048 N N . LYS A 1 13 ? 3.551 18.019 -5.485 1.00 54.33 13 LYS A N 13
ATOM 16049 C CA . LYS A 1 13 ? 3.593 19.294 -4.778 1.00 24.41 13 LYS A CA 13
ATOM 16050 C C . LYS A 1 13 ? 3.275 20.450 -5.720 1.00 42.03 13 LYS A C 13
ATOM 16051 O O . LYS A 1 13 ? 2.503 21.347 -5.380 1.00 62.32 13 LYS A O 13
ATOM 16070 N N . VAL A 1 14 ? 3.874 20.423 -6.907 1.00 32.42 14 VAL A N 13
ATOM 16071 C CA . VAL A 1 14 ? 3.652 21.467 -7.899 1.00 51.34 14 VAL A 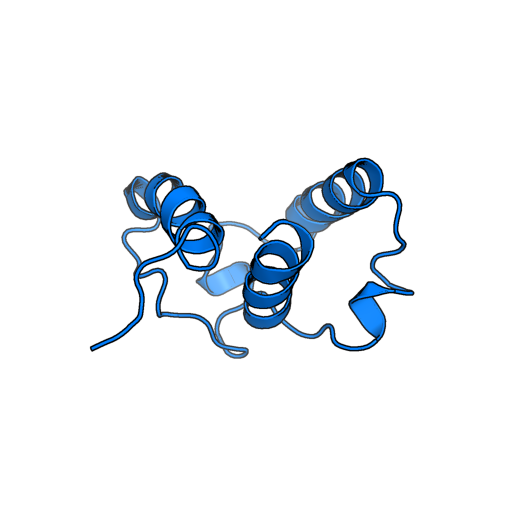CA 13
ATOM 16072 C C . VAL A 1 14 ? 2.186 21.531 -8.312 1.00 34.20 14 VAL A C 13
ATOM 16073 O O . VAL A 1 14 ? 1.598 22.610 -8.388 1.00 71.13 14 VAL A O 13
ATOM 16086 N N . ARG A 1 15 ? 1.600 20.367 -8.577 1.00 1.44 15 ARG A N 13
ATOM 16087 C CA . ARG A 1 15 ? 0.202 20.291 -8.982 1.00 71.53 15 ARG A CA 13
ATOM 16088 C C . ARG A 1 15 ? -0.720 20.688 -7.833 1.00 72.32 15 ARG A C 13
ATOM 16089 O O . ARG A 1 15 ? -1.813 21.209 -8.053 1.00 53.21 15 ARG A O 13
ATOM 16110 N N . SER A 1 16 ? -0.272 20.437 -6.607 1.00 64.44 16 SER A N 13
ATOM 16111 C CA . SER A 1 16 ? -1.058 20.764 -5.424 1.00 21.22 16 SER A CA 13
ATOM 16112 C C . SER A 1 16 ? -1.249 22.272 -5.298 1.00 41.23 16 SER A C 13
ATOM 16113 O O . SER A 1 16 ? -2.242 22.739 -4.739 1.00 60.42 16 SER A O 13
ATOM 16121 N N . ILE A 1 17 ? -0.291 23.029 -5.822 1.00 42.04 17 ILE A N 13
ATOM 16122 C CA . ILE A 1 17 ? -0.353 24.484 -5.770 1.00 52.44 17 ILE A CA 13
ATOM 16123 C C . ILE A 1 17 ? -1.329 25.030 -6.807 1.00 51.13 17 ILE A C 13
ATOM 16124 O O . ILE A 1 17 ? -2.241 25.789 -6.477 1.00 71.31 17 ILE A O 13
ATOM 16140 N N . ILE A 1 18 ? -1.132 24.638 -8.061 1.00 61.33 18 ILE A N 13
ATOM 16141 C CA . ILE A 1 18 ? -1.996 25.085 -9.146 1.00 54.32 18 ILE A CA 13
ATOM 16142 C C . ILE A 1 18 ? -3.396 24.494 -9.013 1.00 42.34 18 ILE A C 13
ATOM 16143 O O . ILE A 1 18 ? -4.379 25.098 -9.443 1.00 30.14 18 ILE A O 13
ATOM 16159 N N . SER A 1 19 ? -3.478 23.311 -8.414 1.00 60.55 19 SER A N 13
ATOM 16160 C CA . SER A 1 19 ? -4.757 22.636 -8.226 1.00 51.23 19 SER A CA 13
ATOM 16161 C C . SER A 1 19 ? -5.792 23.589 -7.636 1.00 1.14 19 SER A C 13
ATOM 16162 O O . SER A 1 19 ? -6.991 23.439 -7.865 1.00 73.05 19 SER A O 13
ATOM 16170 N N . GLU A 1 20 ? -5.317 24.569 -6.873 1.00 53.32 20 GLU A N 13
ATOM 16171 C CA . GLU A 1 20 ? -6.201 25.546 -6.248 1.00 52.45 20 GLU A CA 13
ATOM 16172 C C . GLU A 1 20 ? -7.047 26.263 -7.297 1.00 11.42 20 GLU A C 13
ATOM 16173 O O . GLU A 1 20 ? -8.276 26.253 -7.230 1.00 2.34 20 GLU A O 13
ATOM 16185 N N . GLN A 1 21 ? -6.379 26.885 -8.263 1.00 73.25 21 GLN A N 13
ATOM 16186 C CA . GLN A 1 21 ? -7.069 27.608 -9.325 1.00 74.10 21 GLN A CA 13
ATOM 16187 C C . GLN A 1 21 ? -7.454 26.668 -10.463 1.00 10.11 21 GLN A C 13
ATOM 16188 O O . GLN A 1 21 ? -8.580 26.707 -10.961 1.00 41.41 21 GLN A O 13
ATOM 16202 N N . LEU A 1 22 ? -6.513 25.824 -10.870 1.00 45.01 22 LEU A N 13
ATOM 16203 C CA . LEU A 1 22 ? -6.753 24.873 -11.950 1.00 45.33 22 LEU A CA 13
ATOM 16204 C C . LEU A 1 22 ? -7.879 23.911 -11.588 1.00 53.05 22 LEU A C 13
ATOM 16205 O O . LEU A 1 22 ? -8.612 23.442 -12.459 1.00 71.14 22 LEU A O 13
ATOM 16221 N N . ASP A 1 23 ? -8.013 23.623 -10.299 1.00 2.15 23 ASP A N 13
ATOM 16222 C CA . ASP A 1 23 ? -9.053 22.719 -9.820 1.00 44.25 23 ASP A CA 13
ATOM 16223 C C . ASP A 1 23 ? -8.986 21.381 -10.549 1.00 75.24 23 ASP A C 13
ATOM 16224 O O . ASP A 1 23 ? -9.994 20.687 -10.690 1.00 51.40 23 ASP A O 13
ATOM 16233 N N . LYS A 1 24 ? -7.793 21.024 -11.013 1.00 35.54 24 LYS A N 13
ATOM 16234 C CA . LYS A 1 24 ? -7.594 19.768 -11.727 1.00 52.44 24 LYS A CA 13
ATOM 16235 C C . LYS A 1 24 ? -6.826 18.769 -10.868 1.00 44.34 24 LYS A C 13
ATOM 16236 O O . LYS A 1 24 ? -6.303 19.118 -9.810 1.00 24.12 24 LYS A O 13
ATOM 16255 N N . LYS A 1 25 ? -6.760 17.526 -11.331 1.00 63.45 25 LYS A N 13
ATOM 16256 C CA . LYS A 1 25 ? -6.053 16.476 -10.608 1.00 23.32 25 LYS A CA 13
ATOM 16257 C C . LYS A 1 25 ? -4.697 16.193 -11.247 1.00 22.23 25 LYS A C 13
ATOM 16258 O O . LYS A 1 25 ? -4.559 16.222 -12.469 1.00 1.50 25 LYS A O 13
ATOM 16277 N N . GLU A 1 26 ? -3.700 15.917 -10.411 1.00 41.44 26 GLU A N 13
ATOM 16278 C CA . GLU A 1 26 ? -2.355 15.628 -10.897 1.00 15.55 26 GLU A CA 13
ATOM 16279 C C . GLU A 1 26 ? -2.346 14.365 -11.753 1.00 3.34 26 GLU A C 13
ATOM 16280 O O . GLU A 1 26 ? -1.392 14.108 -12.487 1.00 61.22 26 GLU A O 13
ATOM 16292 N N . ASP A 1 27 ? -3.413 13.581 -11.651 1.00 52.15 27 ASP A N 13
ATOM 16293 C CA . ASP A 1 27 ? -3.529 12.345 -12.416 1.00 60.21 27 ASP A CA 13
ATOM 16294 C C . ASP A 1 27 ? -4.039 12.624 -13.826 1.00 71.15 27 ASP A C 13
ATOM 16295 O O . ASP A 1 27 ? -4.413 11.705 -14.554 1.00 33.20 27 ASP A O 13
ATOM 16304 N N . GLU A 1 28 ? -4.052 13.898 -14.205 1.00 5.35 28 GLU A N 13
ATOM 16305 C CA . GLU A 1 28 ? -4.518 14.298 -15.527 1.00 62.52 28 GLU A CA 13
ATOM 16306 C C . GLU A 1 28 ? -3.411 14.138 -16.565 1.00 61.14 28 GLU A C 13
ATOM 16307 O O . GLU A 1 28 ? -3.570 14.529 -17.722 1.00 44.02 28 GLU A O 13
ATOM 16319 N N . ILE A 1 29 ? -2.291 13.561 -16.143 1.00 43.53 29 ILE A N 13
ATOM 16320 C CA . ILE A 1 29 ? -1.158 13.350 -17.036 1.00 21.43 29 ILE A CA 13
ATOM 16321 C C . ILE A 1 29 ? -1.570 12.550 -18.267 1.00 53.52 29 ILE A C 13
ATOM 16322 O O . ILE A 1 29 ? -1.881 11.362 -18.175 1.00 40.34 29 ILE A O 13
ATOM 16338 N N . THR A 1 30 ? -1.570 13.210 -19.422 1.00 25.13 30 THR A N 13
ATOM 16339 C CA . THR A 1 30 ? -1.943 12.562 -20.672 1.00 63.35 30 THR A CA 13
ATOM 16340 C C . THR A 1 30 ? -1.561 13.421 -21.872 1.00 54.23 30 THR A C 13
ATOM 16341 O O . THR A 1 30 ? -1.359 14.629 -21.745 1.00 55.43 30 THR A O 13
ATOM 16352 N N . THR A 1 31 ? -1.465 12.791 -23.039 1.00 42.21 31 THR A N 13
ATOM 16353 C CA . THR A 1 31 ? -1.107 13.498 -24.262 1.00 54.52 31 THR A CA 13
ATOM 16354 C C . THR A 1 31 ? -2.313 14.221 -24.852 1.00 11.22 31 THR A C 13
ATOM 16355 O O . THR A 1 31 ? -2.166 15.115 -25.685 1.00 53.51 31 THR A O 13
ATOM 16366 N N . ASP A 1 32 ? -3.504 13.829 -24.414 1.00 33.10 32 ASP A N 13
ATOM 16367 C CA . ASP A 1 32 ? -4.736 14.441 -24.898 1.00 14.25 32 ASP A CA 13
ATOM 16368 C C . ASP A 1 32 ? -5.119 15.643 -24.039 1.00 74.40 32 ASP A C 13
ATOM 16369 O O . ASP A 1 32 ? -6.165 16.258 -24.246 1.00 73.20 32 ASP A O 13
ATOM 16378 N N . SER A 1 33 ? -4.266 15.970 -23.074 1.00 41.32 33 SER A N 13
ATOM 16379 C CA . SER A 1 33 ? -4.517 17.095 -22.181 1.00 12.02 33 SER A CA 13
ATOM 16380 C C . SER A 1 33 ? -3.689 18.309 -22.590 1.00 2.23 33 SER A C 13
ATOM 16381 O O . SER A 1 33 ? -4.231 19.377 -22.876 1.00 33.32 33 SER A O 13
ATOM 16389 N N . ARG A 1 34 ? -2.371 18.137 -22.615 1.00 12.54 34 ARG A N 13
ATOM 16390 C CA . ARG A 1 34 ? -1.467 19.219 -22.987 1.00 23.51 34 ARG A CA 13
ATOM 16391 C C . ARG A 1 34 ? -1.545 20.364 -21.981 1.00 70.44 34 ARG A C 13
ATOM 16392 O O . ARG A 1 34 ? -2.212 20.255 -20.952 1.00 42.30 34 ARG A O 13
ATOM 16413 N N . PHE A 1 35 ? -0.859 21.460 -22.287 1.00 11.15 35 PHE A N 13
ATOM 16414 C CA . PHE A 1 35 ? -0.850 22.625 -21.409 1.00 64.21 35 PHE A CA 13
ATOM 16415 C C . PHE A 1 35 ? -2.213 23.310 -21.401 1.00 2.55 35 PHE A C 13
ATOM 16416 O O . PHE A 1 35 ? -2.581 23.974 -20.431 1.00 24.21 35 PHE A O 13
ATOM 16433 N N . VAL A 1 36 ? -2.958 23.146 -22.489 1.00 32.23 36 VAL A N 13
ATOM 16434 C CA . VAL A 1 36 ? -4.281 23.748 -22.608 1.00 21.44 36 VAL A CA 13
ATOM 16435 C C . VAL A 1 36 ? -5.247 23.158 -21.586 1.00 61.33 36 VAL A C 13
ATOM 16436 O O . VAL A 1 36 ? -5.942 23.888 -20.881 1.00 41.33 36 VAL A O 13
ATOM 16449 N N . GLU A 1 37 ? -5.284 21.831 -21.513 1.00 31.24 37 GLU A N 13
ATOM 16450 C CA . GLU A 1 37 ? -6.166 21.143 -20.577 1.00 22.11 37 GLU A CA 13
ATOM 16451 C C . GLU A 1 37 ? -5.519 21.034 -19.199 1.00 41.51 37 GLU A C 13
ATOM 16452 O O . GLU A 1 37 ? -6.068 21.509 -18.205 1.00 30.14 37 GLU A O 13
ATOM 16464 N N . ASP A 1 38 ? -4.349 20.406 -19.149 1.00 53.51 38 ASP A N 13
ATOM 16465 C CA . ASP A 1 38 ? -3.626 20.235 -17.894 1.00 53.43 38 ASP A CA 13
ATOM 16466 C C . ASP A 1 38 ? -3.351 21.585 -17.238 1.00 25.42 38 ASP A C 13
ATOM 16467 O O . ASP A 1 38 ? -3.707 21.808 -16.080 1.00 52.22 38 ASP A O 13
ATOM 16476 N N . LEU A 1 39 ? -2.713 22.480 -17.983 1.00 41.14 39 LEU A N 13
ATOM 16477 C CA . LEU A 1 39 ? -2.388 23.808 -17.474 1.00 21.12 39 LEU A CA 13
ATOM 16478 C C . LEU A 1 39 ? -3.415 24.836 -17.938 1.00 20.32 39 LEU A C 13
ATOM 16479 O O . LEU A 1 39 ? -4.374 24.500 -18.631 1.00 61.13 39 LEU A O 13
ATOM 16495 N N . ASN A 1 40 ? -3.205 26.090 -17.552 1.00 14.05 40 ASN A N 13
ATOM 16496 C CA . ASN A 1 40 ? -4.112 27.168 -17.929 1.00 74.24 40 ASN A CA 13
ATOM 16497 C C . ASN A 1 40 ? -3.410 28.180 -18.829 1.00 5.02 40 ASN A C 13
ATOM 16498 O O . ASN A 1 40 ? -3.551 29.389 -18.648 1.00 43.15 40 ASN A O 13
ATOM 16509 N N . ALA A 1 41 ? -2.652 27.677 -19.798 1.00 74.42 41 ALA A N 13
ATOM 16510 C CA . ALA A 1 41 ? -1.930 28.536 -20.728 1.00 2.15 41 ALA A CA 13
ATOM 16511 C C . ALA A 1 41 ? -1.610 27.798 -22.023 1.00 24.43 41 ALA A C 13
ATOM 16512 O O . ALA A 1 41 ? -1.590 26.567 -22.058 1.00 45.11 41 ALA A O 13
ATOM 16519 N N . ASP A 1 42 ? -1.361 28.556 -23.085 1.00 23.05 42 ASP A N 13
ATOM 16520 C CA . ASP A 1 42 ? -1.041 27.973 -24.382 1.00 50.05 42 ASP A CA 13
ATOM 16521 C C . ASP A 1 42 ? 0.461 27.744 -24.520 1.00 72.31 42 ASP A C 13
ATOM 16522 O O . ASP A 1 42 ? 1.262 28.386 -23.841 1.00 33.01 42 ASP A O 13
ATOM 16531 N N . SER A 1 43 ? 0.835 26.823 -25.403 1.00 3.22 43 SER A N 13
ATOM 16532 C CA . SER A 1 43 ? 2.241 26.505 -25.626 1.00 52.31 43 SER A CA 13
ATOM 16533 C C . SER A 1 43 ? 3.050 27.773 -25.882 1.00 64.10 43 SER A C 13
ATOM 16534 O O . SER A 1 43 ? 4.253 27.820 -25.619 1.00 31.53 43 SER A O 13
ATOM 16542 N N . LEU A 1 44 ? 2.383 28.799 -26.397 1.00 40.51 44 LEU A N 13
ATOM 16543 C CA . LEU A 1 44 ? 3.039 30.069 -26.690 1.00 11.35 44 LEU A CA 13
ATOM 16544 C C . LEU A 1 44 ? 3.772 30.599 -25.461 1.00 60.03 44 LEU A C 13
ATOM 16545 O O . LEU A 1 44 ? 4.937 30.988 -25.541 1.00 64.03 44 LEU A O 13
ATOM 16561 N N . ASP A 1 45 ? 3.082 30.609 -24.326 1.00 5.11 45 ASP A N 13
ATOM 16562 C CA . ASP A 1 45 ? 3.669 31.088 -23.079 1.00 71.34 45 ASP A CA 13
ATOM 16563 C C . ASP A 1 45 ? 4.550 30.016 -22.447 1.00 24.53 45 ASP A C 13
ATOM 16564 O O . ASP A 1 45 ? 5.445 30.320 -21.657 1.00 41.23 45 ASP A O 13
ATOM 16573 N N . ILE A 1 46 ? 4.291 28.761 -22.797 1.00 72.55 46 ILE A N 13
ATOM 16574 C CA . ILE A 1 46 ? 5.061 27.644 -22.264 1.00 34.22 46 ILE A CA 13
ATOM 16575 C C . ILE A 1 46 ? 6.432 27.555 -22.926 1.00 14.14 46 ILE A C 13
ATOM 16576 O O . ILE A 1 46 ? 7.384 27.043 -22.338 1.00 23.43 46 ILE A O 13
ATOM 16592 N N . TYR A 1 47 ? 6.524 28.059 -24.151 1.00 4.30 47 TYR A N 13
ATOM 16593 C CA . TYR A 1 47 ? 7.779 28.037 -24.894 1.00 31.33 47 TYR A CA 13
ATOM 16594 C C . TYR A 1 47 ? 8.922 28.591 -24.049 1.00 41.21 47 TYR A C 13
ATOM 16595 O O . TYR A 1 47 ? 9.968 27.958 -23.909 1.00 51.02 47 TYR A O 13
ATOM 16613 N N . GLU A 1 48 ? 8.713 29.778 -23.488 1.00 10.01 48 GLU A N 13
ATOM 16614 C CA . GLU A 1 48 ? 9.726 30.418 -22.657 1.00 12.50 48 GLU A CA 13
ATOM 16615 C C . GLU A 1 48 ? 9.904 29.667 -21.341 1.00 1.33 48 GLU A C 13
ATOM 16616 O O . GLU A 1 48 ? 11.009 29.590 -20.801 1.00 51.34 48 GLU A O 13
ATOM 16628 N N . LEU A 1 49 ? 8.810 29.115 -20.828 1.00 53.55 49 LEU A N 13
ATOM 16629 C CA . LEU A 1 49 ? 8.844 28.370 -19.575 1.00 15.32 49 LEU A CA 13
ATOM 16630 C C . LEU A 1 49 ? 9.894 27.265 -19.626 1.00 52.42 49 LEU A C 13
ATOM 16631 O O . LEU A 1 49 ? 10.832 27.249 -18.829 1.00 25.33 49 LEU A O 13
ATOM 16647 N N . LEU A 1 50 ? 9.731 26.345 -20.570 1.00 52.11 50 LEU A N 13
ATOM 16648 C CA . LEU A 1 50 ? 10.666 25.237 -20.728 1.00 24.11 50 LEU A CA 13
ATOM 16649 C C . LEU A 1 50 ? 12.007 25.728 -21.264 1.00 2.21 50 LEU A C 13
ATOM 16650 O O . LEU A 1 50 ? 13.065 25.253 -20.850 1.00 33.40 50 LEU A O 13
ATOM 16666 N N . TYR A 1 51 ? 11.956 26.684 -22.185 1.00 74.11 51 TYR A N 13
ATOM 16667 C CA . TYR A 1 51 ? 13.166 27.240 -22.778 1.00 61.00 51 TYR A CA 13
ATOM 16668 C C . TYR A 1 51 ? 14.114 27.756 -21.699 1.00 73.24 51 TYR A C 13
ATOM 16669 O O . TYR A 1 51 ? 15.312 27.470 -21.720 1.00 52.44 51 TYR A O 13
ATOM 16687 N N . LEU A 1 52 ? 13.568 28.517 -20.757 1.00 24.52 52 LEU A N 13
ATOM 16688 C CA . LEU A 1 52 ? 14.363 29.073 -19.668 1.00 25.04 52 LEU A CA 13
ATOM 16689 C C . LEU A 1 52 ? 14.706 27.999 -18.640 1.00 44.10 52 LEU A C 13
ATOM 16690 O O . LEU A 1 52 ? 15.734 28.076 -17.965 1.00 71.11 52 LEU A O 13
ATOM 16706 N N . LEU A 1 53 ? 13.841 26.997 -18.528 1.00 0.53 53 LEU A N 13
ATOM 16707 C CA . LEU A 1 53 ? 14.053 25.906 -17.584 1.00 30.52 53 LEU A CA 13
ATOM 16708 C C . LEU A 1 53 ? 15.284 25.089 -17.963 1.00 44.21 53 LEU A C 13
ATOM 16709 O O . LEU A 1 53 ? 16.157 24.843 -17.131 1.00 60.43 53 LEU A O 13
ATOM 16725 N N . GLU A 1 54 ? 15.348 24.675 -19.225 1.00 1.13 54 GLU A N 13
ATOM 16726 C CA . GLU A 1 54 ? 16.474 23.888 -19.714 1.00 30.14 54 GLU A CA 13
ATOM 16727 C C . GLU A 1 54 ? 17.778 24.671 -19.594 1.00 41.24 54 GLU A C 13
ATOM 16728 O O . GLU A 1 54 ? 18.845 24.092 -19.396 1.00 5.00 54 GLU A O 13
ATOM 16740 N N . GLU A 1 55 ? 17.682 25.991 -19.718 1.00 1.43 55 GLU A N 13
ATOM 16741 C CA . GLU A 1 55 ? 18.854 26.854 -19.625 1.00 62.22 55 GLU A CA 13
ATOM 16742 C C . GLU A 1 55 ? 19.482 26.772 -18.237 1.00 14.24 55 GLU A C 13
ATOM 16743 O O . GLU A 1 55 ? 20.696 26.901 -18.084 1.00 12.21 55 GLU A O 13
ATOM 16755 N N . ALA A 1 56 ? 18.644 26.558 -17.227 1.00 61.21 56 ALA A N 13
ATOM 16756 C CA . ALA A 1 56 ? 19.116 26.458 -15.852 1.00 34.55 56 ALA A CA 13
ATOM 16757 C C . ALA A 1 56 ? 19.821 25.128 -15.609 1.00 22.44 56 ALA A C 13
ATOM 16758 O O . ALA A 1 56 ? 20.598 24.989 -14.663 1.00 74.12 56 ALA A O 13
ATOM 16765 N N . PHE A 1 57 ? 19.546 24.152 -16.467 1.00 71.44 57 PHE A N 13
ATOM 16766 C CA . PHE A 1 57 ? 20.153 22.832 -16.345 1.00 23.53 57 PHE A CA 13
ATOM 16767 C C . PHE A 1 57 ? 21.183 22.602 -17.447 1.00 3.20 57 PHE A C 13
ATOM 16768 O O . PHE A 1 57 ? 21.843 21.563 -17.489 1.00 12.52 57 PHE A O 13
ATOM 16785 N N . ASP A 1 58 ? 21.315 23.579 -18.338 1.00 11.04 58 ASP A N 13
ATOM 16786 C CA . ASP A 1 58 ? 22.264 23.485 -19.440 1.00 44.35 58 ASP A CA 13
ATOM 16787 C C . ASP A 1 58 ? 22.038 22.210 -20.246 1.00 33.42 58 ASP A C 13
ATOM 16788 O O . ASP A 1 58 ? 22.811 21.256 -20.148 1.00 52.52 58 ASP A O 13
ATOM 16797 N N . ASP A 1 59 ? 20.973 22.199 -21.040 1.00 32.12 59 ASP A N 13
ATOM 16798 C CA . ASP A 1 59 ? 20.644 21.040 -21.862 1.00 51.42 59 ASP A CA 13
ATOM 16799 C C . ASP A 1 59 ? 19.612 21.404 -22.925 1.00 73.11 59 ASP A C 13
ATOM 16800 O O . ASP A 1 59 ? 18.609 22.057 -22.635 1.00 3.30 59 ASP A O 13
ATOM 16809 N N . LYS A 1 60 ? 19.864 20.977 -24.158 1.00 10.32 60 LYS A N 13
ATOM 16810 C CA . LYS A 1 60 ? 18.958 21.257 -25.265 1.00 74.22 60 LYS A CA 13
ATOM 16811 C C . LYS A 1 60 ? 17.646 20.497 -25.100 1.00 34.42 60 LYS A C 13
ATOM 16812 O O . LYS A 1 60 ? 17.642 19.277 -24.929 1.00 14.12 60 LYS A O 13
ATOM 16831 N N . ILE A 1 61 ? 16.535 21.224 -25.153 1.00 71.21 61 ILE A N 13
ATOM 16832 C CA . ILE A 1 61 ? 15.217 20.617 -25.012 1.00 24.34 61 ILE A CA 13
ATOM 16833 C C . ILE A 1 61 ? 14.809 19.886 -26.286 1.00 62.22 61 ILE A C 13
ATOM 16834 O O . ILE A 1 61 ? 14.532 18.686 -26.282 1.00 4.11 61 ILE A O 13
ATOM 16850 N N . PRO A 1 62 ? 14.772 20.624 -27.405 1.00 70.15 62 PRO A N 13
ATOM 16851 C CA . PRO A 1 62 ? 14.401 20.066 -28.710 1.00 2.35 62 PRO A CA 13
ATOM 16852 C C . PRO A 1 62 ? 15.460 19.115 -29.255 1.00 63.34 62 PRO A C 13
ATOM 16853 O O . PRO A 1 62 ? 15.286 18.524 -30.321 1.00 5.12 62 PRO A O 13
ATOM 16864 N N . GLU A 1 63 ? 16.557 18.971 -28.518 1.00 10.12 63 GLU A N 13
ATOM 16865 C CA . GLU A 1 63 ? 17.644 18.091 -28.930 1.00 31.32 63 GLU A CA 13
ATOM 16866 C C . GLU A 1 63 ? 17.731 16.870 -28.018 1.00 52.10 63 GLU A C 13
ATOM 16867 O O . GLU A 1 63 ? 17.503 15.741 -28.451 1.00 44.42 63 GLU A O 13
ATOM 16879 N N . ASN A 1 64 ? 18.062 17.106 -26.753 1.00 3.42 64 ASN A N 13
ATOM 16880 C CA . ASN A 1 64 ? 18.181 16.027 -25.779 1.00 73.13 64 ASN A CA 13
ATOM 16881 C C . ASN A 1 64 ? 16.805 15.574 -25.299 1.00 62.14 64 ASN A C 13
ATOM 16882 O O . ASN A 1 64 ? 16.415 14.424 -25.500 1.00 2.21 64 ASN A O 13
ATOM 16893 N N . GLU A 1 65 ? 16.075 16.486 -24.665 1.00 44.45 65 GLU A N 13
ATOM 16894 C CA . GLU A 1 65 ? 14.744 16.180 -24.157 1.00 75.11 65 GLU A CA 13
ATOM 16895 C C . GLU A 1 65 ? 13.828 15.704 -25.282 1.00 0.34 65 GLU A C 13
ATOM 16896 O O . GLU A 1 65 ? 12.851 14.996 -25.043 1.00 31.52 65 GLU A O 13
ATOM 16908 N N . ALA A 1 66 ? 14.152 16.101 -26.508 1.00 22.30 66 ALA A N 13
ATOM 16909 C CA . ALA A 1 66 ? 13.361 15.714 -27.670 1.00 11.53 66 ALA A CA 13
ATOM 16910 C C . ALA A 1 66 ? 13.470 14.217 -27.935 1.00 21.20 66 ALA A C 13
ATOM 16911 O O . ALA A 1 66 ? 12.732 13.666 -28.750 1.00 55.12 66 ALA A O 13
ATOM 16918 N N . ASN A 1 67 ? 14.397 13.564 -27.241 1.00 71.35 67 ASN A N 13
ATOM 16919 C CA . ASN A 1 67 ? 14.603 12.129 -27.404 1.00 3.13 67 ASN A CA 13
ATOM 16920 C C . ASN A 1 67 ? 13.410 11.344 -26.868 1.00 22.23 67 ASN A C 13
ATOM 16921 O O . ASN A 1 67 ? 13.250 10.161 -27.166 1.00 35.25 67 ASN A O 13
ATOM 16932 N N . GLU A 1 68 ? 12.577 12.011 -26.076 1.00 55.41 68 GLU A N 13
ATOM 16933 C CA . GLU A 1 68 ? 11.398 11.375 -25.499 1.00 3.33 68 GLU A CA 13
ATOM 16934 C C . GLU A 1 68 ? 10.370 12.419 -25.072 1.00 5.32 68 GLU A C 13
ATOM 16935 O O . GLU A 1 68 ? 9.735 12.289 -24.025 1.00 41.52 68 GLU A O 13
ATOM 16947 N N . PHE A 1 69 ? 10.213 13.455 -25.889 1.00 62.04 69 PHE A N 13
ATOM 16948 C CA . PHE A 1 69 ? 9.264 14.523 -25.597 1.00 23.13 69 PHE A CA 13
ATOM 16949 C C . PHE A 1 69 ? 8.014 14.391 -26.461 1.00 53.20 69 PHE A C 13
ATOM 16950 O O . PHE A 1 69 ? 8.083 13.946 -27.606 1.00 33.31 69 PHE A O 13
ATOM 16967 N N . GLU A 1 70 ? 6.872 14.782 -25.903 1.00 60.30 70 GLU A N 13
ATOM 16968 C CA . GLU A 1 70 ? 5.606 14.706 -26.622 1.00 72.12 70 GLU A CA 13
ATOM 16969 C C . GLU A 1 70 ? 4.586 15.676 -26.033 1.00 4.51 70 GLU A C 13
ATOM 16970 O O . GLU A 1 70 ? 4.153 16.619 -26.696 1.00 41.32 70 GLU A O 13
ATOM 16982 N N . THR A 1 71 ? 4.206 15.439 -24.781 1.00 62.43 71 THR A N 13
ATOM 16983 C CA . THR A 1 71 ? 3.237 16.289 -24.102 1.00 50.12 71 THR A CA 13
ATOM 16984 C C . THR A 1 71 ? 3.660 16.564 -22.664 1.00 12.43 71 THR A C 13
ATOM 16985 O O . THR A 1 71 ? 4.724 16.129 -22.225 1.00 3.03 71 THR A O 13
ATOM 16996 N N . VAL A 1 72 ? 2.819 17.290 -21.933 1.00 72.40 72 VAL A N 13
ATOM 16997 C CA . VAL A 1 72 ? 3.105 17.622 -20.542 1.00 72.54 72 VAL A CA 13
ATOM 16998 C C . VAL A 1 72 ? 3.509 16.381 -19.753 1.00 55.22 72 VAL A C 13
ATOM 16999 O O . VAL A 1 72 ? 4.452 16.414 -18.965 1.00 4.11 72 VAL A O 13
ATOM 17012 N N . GLY A 1 73 ? 2.786 15.286 -19.972 1.00 3.35 73 GLY A N 13
ATOM 17013 C CA . GLY A 1 73 ? 3.085 14.049 -19.274 1.00 14.55 73 GLY A CA 13
ATOM 17014 C C . GLY A 1 73 ? 4.549 13.669 -19.367 1.00 51.35 73 GLY A C 13
ATOM 17015 O O . GLY A 1 73 ? 5.122 13.140 -18.415 1.00 62.02 73 GLY A O 13
ATOM 17019 N N . ASP A 1 74 ? 5.155 13.938 -20.518 1.00 64.14 74 ASP A N 13
ATOM 17020 C CA . ASP A 1 74 ? 6.562 13.620 -20.734 1.00 23.12 74 ASP A CA 13
ATOM 17021 C C . ASP A 1 74 ? 7.458 14.510 -19.878 1.00 12.21 74 ASP A C 13
ATOM 17022 O O . ASP A 1 74 ? 8.519 14.085 -19.420 1.00 74.12 74 ASP A O 13
ATOM 17031 N N . VAL A 1 75 ? 7.024 15.749 -19.666 1.00 71.24 75 VAL A N 13
ATOM 17032 C CA . VAL A 1 75 ? 7.786 16.700 -18.866 1.00 31.53 75 VAL A CA 13
ATOM 17033 C C . VAL A 1 75 ? 7.654 16.395 -17.378 1.00 30.12 75 VAL A C 13
ATOM 17034 O O . VAL A 1 75 ? 8.633 16.448 -16.633 1.00 33.11 75 VAL A O 13
ATOM 17047 N N . VAL A 1 76 ? 6.437 16.075 -16.950 1.00 74.15 76 VAL A N 13
ATOM 17048 C CA . VAL A 1 76 ? 6.176 15.760 -15.551 1.00 72.30 76 VAL A CA 13
ATOM 17049 C C . VAL A 1 76 ? 7.102 14.655 -15.055 1.00 35.41 76 VAL A C 13
ATOM 17050 O O . VAL A 1 76 ? 7.735 14.785 -14.009 1.00 4.22 76 VAL A O 13
ATOM 17063 N N . ASN A 1 77 ? 7.174 13.566 -15.814 1.00 44.11 77 ASN A N 13
ATOM 17064 C CA . ASN A 1 77 ? 8.023 12.437 -15.452 1.00 22.15 77 ASN A CA 13
ATOM 17065 C C . ASN A 1 77 ? 9.494 12.761 -15.697 1.00 12.03 77 ASN A C 13
ATOM 17066 O O . ASN A 1 77 ? 10.383 12.143 -15.111 1.00 31.12 77 ASN A O 13
ATOM 17077 N N . PHE A 1 78 ? 9.742 13.735 -16.566 1.00 24.10 78 PHE A N 13
ATOM 17078 C CA . PHE A 1 78 ? 11.105 14.142 -16.889 1.00 70.54 78 PHE A CA 13
ATOM 17079 C C . PHE A 1 78 ? 11.756 14.852 -15.706 1.00 71.11 78 PHE A C 13
ATOM 17080 O O . PHE A 1 78 ? 12.762 14.389 -15.167 1.00 74.44 78 PHE A O 13
ATOM 17097 N N . ILE A 1 79 ? 11.175 15.979 -15.308 1.00 62.30 79 ILE A N 13
ATOM 17098 C CA . ILE A 1 79 ? 11.698 16.753 -14.189 1.00 32.21 79 ILE A CA 13
ATOM 17099 C C . ILE A 1 79 ? 11.611 15.964 -12.887 1.00 25.21 79 ILE A C 13
ATOM 17100 O O . ILE A 1 79 ? 12.335 16.241 -11.930 1.00 44.34 79 ILE A O 13
ATOM 17116 N N . LYS A 1 80 ? 10.722 14.977 -12.857 1.00 41.13 80 LYS A N 13
ATOM 17117 C CA . LYS A 1 80 ? 10.542 14.144 -11.674 1.00 51.03 80 LYS A CA 13
ATOM 17118 C C . LYS A 1 80 ? 11.818 13.373 -11.352 1.00 61.02 80 LYS A C 13
ATOM 17119 O O . LYS A 1 80 ? 12.324 13.430 -10.231 1.00 61.23 80 LYS A O 13
ATOM 17138 N N . LYS A 1 81 ? 12.335 12.653 -12.342 1.00 50.55 81 LYS A N 13
ATOM 17139 C CA . LYS A 1 81 ? 13.554 11.873 -12.166 1.00 71.13 81 LYS A CA 13
ATOM 17140 C C . LYS A 1 81 ? 14.789 12.760 -12.279 1.00 3.54 81 LYS A C 13
ATOM 17141 O O . LYS A 1 81 ? 15.804 12.513 -11.628 1.00 24.44 81 LYS A O 13
ATOM 17160 N N . ARG A 1 82 ? 14.695 13.796 -13.107 1.00 24.42 82 ARG A N 13
ATOM 17161 C CA . ARG A 1 82 ? 15.806 14.720 -13.303 1.00 73.15 82 ARG A CA 13
ATOM 17162 C C . ARG A 1 82 ? 16.169 15.419 -11.997 1.00 10.03 82 ARG A C 13
ATOM 17163 O O . ARG A 1 82 ? 17.344 15.541 -11.651 1.00 23.01 82 ARG A O 13
ATOM 17184 N N . LYS A 1 83 ? 15.152 15.877 -11.274 1.00 42.35 83 LYS A N 13
ATOM 17185 C CA . LYS A 1 83 ? 15.363 16.564 -10.005 1.00 74.15 83 LYS A CA 13
ATOM 17186 C C . LYS A 1 83 ? 15.418 15.569 -8.851 1.00 32.50 83 LYS A C 13
ATOM 17187 O O . LYS A 1 83 ? 16.301 15.642 -7.997 1.00 73.43 83 LYS A O 13
ATOM 17206 N N . GLY A 1 84 ? 14.469 14.637 -8.832 1.00 51.32 84 GLY A N 13
ATOM 17207 C CA . GLY A 1 84 ? 14.429 13.640 -7.779 1.00 21.12 84 GLY A CA 13
ATOM 17208 C C . GLY A 1 84 ? 14.997 12.306 -8.222 1.00 11.04 84 GLY A C 13
ATOM 17209 O O . GLY A 1 84 ? 16.160 12.219 -8.614 1.00 63.23 84 GLY A O 13
ATOM 17213 N N . GLY A 1 1 ? 9.689 3.493 -3.709 1.00 63.44 1 GLY A N 14
ATOM 17214 C CA . GLY A 1 1 ? 8.959 2.857 -2.629 1.00 31.44 1 GLY A CA 14
ATOM 17215 C C . GLY A 1 1 ? 7.457 2.921 -2.827 1.00 25.01 1 GLY A C 14
ATOM 17216 O O . GLY A 1 1 ? 6.952 3.673 -3.661 1.00 35.45 1 GLY A O 14
ATOM 17220 N N . PRO A 1 2 ? 6.719 2.116 -2.048 1.00 52.44 2 PRO A N 14
ATOM 17221 C CA . PRO A 1 2 ? 5.256 2.066 -2.125 1.00 32.12 2 PRO A CA 14
ATOM 17222 C C . PRO A 1 2 ? 4.603 3.339 -1.596 1.00 64.23 2 PRO A C 14
ATOM 17223 O O . PRO A 1 2 ? 4.111 3.374 -0.469 1.00 64.13 2 PRO A O 14
ATOM 17234 N N . GLY A 1 3 ? 4.603 4.384 -2.419 1.00 32.33 3 GLY A N 14
ATOM 17235 C CA . GLY A 1 3 ? 4.008 5.644 -2.016 1.00 13.52 3 GLY A CA 14
ATOM 17236 C C . GLY A 1 3 ? 4.858 6.391 -1.007 1.00 33.44 3 GLY A C 14
ATOM 17237 O O . GLY A 1 3 ? 4.348 7.206 -0.238 1.00 44.54 3 GLY A O 14
ATOM 17241 N N . SER A 1 4 ? 6.157 6.110 -1.007 1.00 32.34 4 SER A N 14
ATOM 17242 C CA . SER A 1 4 ? 7.079 6.756 -0.080 1.00 53.31 4 SER A CA 14
ATOM 17243 C C . SER A 1 4 ? 8.305 7.288 -0.816 1.00 71.31 4 SER A C 14
ATOM 17244 O O . SER A 1 4 ? 9.323 6.605 -0.921 1.00 63.14 4 SER A O 14
ATOM 17252 N N . MET A 1 5 ? 8.198 8.511 -1.324 1.00 3.33 5 MET A N 14
ATOM 17253 C CA . MET A 1 5 ? 9.298 9.136 -2.049 1.00 65.22 5 MET A CA 14
ATOM 17254 C C . MET A 1 5 ? 8.960 10.578 -2.415 1.00 32.45 5 MET A C 14
ATOM 17255 O O . MET A 1 5 ? 7.798 10.913 -2.644 1.00 73.12 5 MET A O 14
ATOM 17269 N N . ASP A 1 6 ? 9.981 11.426 -2.466 1.00 60.51 6 ASP A N 14
ATOM 17270 C CA . ASP A 1 6 ? 9.791 12.831 -2.804 1.00 42.34 6 ASP A CA 14
ATOM 17271 C C . ASP A 1 6 ? 9.931 13.052 -4.307 1.00 50.23 6 ASP A C 14
ATOM 17272 O O . ASP A 1 6 ? 9.220 13.867 -4.893 1.00 74.05 6 ASP A O 14
ATOM 17281 N N . ASN A 1 7 ? 10.854 12.321 -4.924 1.00 53.35 7 ASN A N 14
ATOM 17282 C CA . ASN A 1 7 ? 11.088 12.439 -6.359 1.00 60.31 7 ASN A CA 14
ATOM 17283 C C . ASN A 1 7 ? 9.787 12.272 -7.138 1.00 71.03 7 ASN A C 14
ATOM 17284 O O . ASN A 1 7 ? 9.463 13.083 -8.006 1.00 71.22 7 ASN A O 14
ATOM 17295 N N . ASP A 1 8 ? 9.046 11.216 -6.822 1.00 14.12 8 ASP A N 14
ATOM 17296 C CA . ASP A 1 8 ? 7.779 10.943 -7.491 1.00 13.25 8 ASP A CA 14
ATOM 17297 C C . ASP A 1 8 ? 6.688 11.888 -6.995 1.00 21.32 8 ASP A C 14
ATOM 17298 O O . ASP A 1 8 ? 5.576 11.896 -7.521 1.00 12.32 8 ASP A O 14
ATOM 17307 N N . GLU A 1 9 ? 7.015 12.680 -5.979 1.00 5.31 9 GLU A N 14
ATOM 17308 C CA . GLU A 1 9 ? 6.062 13.627 -5.412 1.00 23.25 9 GLU A CA 14
ATOM 17309 C C . GLU A 1 9 ? 6.304 15.033 -5.953 1.00 21.12 9 GLU A C 14
ATOM 17310 O O . GLU A 1 9 ? 5.460 15.918 -5.809 1.00 42.11 9 GLU A O 14
ATOM 17322 N N . ILE A 1 10 ? 7.462 15.230 -6.574 1.00 53.24 10 ILE A N 14
ATOM 17323 C CA . ILE A 1 10 ? 7.815 16.528 -7.137 1.00 74.54 10 ILE A CA 14
ATOM 17324 C C . ILE A 1 10 ? 6.696 17.064 -8.025 1.00 4.35 10 ILE A C 14
ATOM 17325 O O . ILE A 1 10 ? 6.217 18.182 -7.830 1.00 62.41 10 ILE A O 14
ATOM 17341 N N . PHE A 1 11 ? 6.284 16.260 -8.998 1.00 75.14 11 PHE A N 14
ATOM 17342 C CA . PHE A 1 11 ? 5.220 16.653 -9.916 1.00 4.32 11 PHE A CA 14
ATOM 17343 C C . PHE A 1 11 ? 3.919 16.912 -9.162 1.00 4.14 11 PHE A C 14
ATOM 17344 O O . PHE A 1 11 ? 3.109 17.744 -9.568 1.00 53.42 11 PHE A O 14
ATOM 17361 N N . SER A 1 12 ? 3.727 16.192 -8.061 1.00 1.20 12 SER A N 14
ATOM 17362 C CA . SER A 1 12 ? 2.523 16.340 -7.252 1.00 22.14 12 SER A CA 14
ATOM 17363 C C . SER A 1 12 ? 2.534 17.667 -6.498 1.00 64.43 12 SER A C 14
ATOM 17364 O O . SER A 1 12 ? 1.526 18.370 -6.440 1.00 75.11 12 SER A O 14
ATOM 17372 N N . LYS A 1 13 ? 3.683 18.003 -5.922 1.00 65.31 13 LYS A N 14
ATOM 17373 C CA . LYS A 1 13 ? 3.830 19.245 -5.173 1.00 35.03 13 LYS A CA 14
ATOM 17374 C C . LYS A 1 13 ? 3.643 20.455 -6.083 1.00 33.41 13 LYS A C 14
ATOM 17375 O O . LYS A 1 13 ? 2.963 21.416 -5.723 1.00 73.31 13 LYS A O 14
ATOM 17394 N N . VAL A 1 14 ? 4.249 20.400 -7.264 1.00 45.04 14 VAL A N 14
ATOM 17395 C CA . VAL A 1 14 ? 4.148 21.490 -8.227 1.00 53.12 14 VAL A CA 14
ATOM 17396 C C . VAL A 1 14 ? 2.711 21.670 -8.704 1.00 33.12 14 VAL A C 14
ATOM 17397 O O . VAL A 1 14 ? 2.203 22.790 -8.769 1.00 20.45 14 VAL A O 14
ATOM 17410 N N . ARG A 1 15 ? 2.060 20.560 -9.036 1.00 30.20 15 ARG A N 14
ATOM 17411 C CA . ARG A 1 15 ? 0.681 20.595 -9.508 1.00 31.35 15 ARG A CA 14
ATOM 17412 C C . ARG A 1 15 ? -0.266 21.017 -8.388 1.00 40.30 15 ARG A C 14
ATOM 17413 O O . ARG A 1 15 ? -1.310 21.619 -8.639 1.00 32.13 15 ARG A O 14
ATOM 17434 N N . SER A 1 16 ? 0.106 20.698 -7.153 1.00 25.32 16 SER A N 14
ATOM 17435 C CA . SER A 1 16 ? -0.711 21.040 -5.995 1.00 53.21 16 SER A CA 14
ATOM 17436 C C . SER A 1 16 ? -0.884 22.552 -5.880 1.00 22.32 16 SER A C 14
ATOM 17437 O O . SER A 1 16 ? -1.846 23.034 -5.281 1.00 61.41 16 SER A O 14
ATOM 17445 N N . ILE A 1 17 ? 0.055 23.294 -6.457 1.00 62.42 17 ILE A N 14
ATOM 17446 C CA . ILE A 1 17 ? 0.007 24.750 -6.421 1.00 23.14 17 ILE A CA 14
ATOM 17447 C C . ILE A 1 17 ? -1.012 25.292 -7.417 1.00 64.35 17 ILE A C 14
ATOM 17448 O O . ILE A 1 17 ? -1.902 26.060 -7.054 1.00 53.41 17 ILE A O 14
ATOM 17464 N N . ILE A 1 18 ? -0.875 24.884 -8.675 1.00 10.42 18 ILE A N 14
ATOM 17465 C CA . ILE A 1 18 ? -1.786 25.327 -9.724 1.00 24.34 18 ILE A CA 14
ATOM 17466 C C . ILE A 1 18 ? -3.162 24.690 -9.562 1.00 25.53 18 ILE A C 14
ATOM 17467 O O . ILE A 1 18 ? -4.177 25.278 -9.933 1.00 0.13 18 ILE A O 14
ATOM 17483 N N . SER A 1 19 ? -3.187 23.483 -9.004 1.00 12.54 19 SER A N 14
ATOM 17484 C CA . SER A 1 19 ? -4.439 22.765 -8.794 1.00 25.22 19 SER A CA 14
ATOM 17485 C C . SER A 1 19 ? -5.473 23.660 -8.119 1.00 2.43 19 SER A C 14
ATOM 17486 O O . SER A 1 19 ? -6.676 23.488 -8.309 1.00 12.50 19 SER A O 14
ATOM 17494 N N . GLU A 1 20 ? -4.993 24.617 -7.329 1.00 73.53 20 GLU A N 14
ATOM 17495 C CA . GLU A 1 20 ? -5.876 25.539 -6.625 1.00 31.11 20 GLU A CA 14
ATOM 17496 C C . GLU A 1 20 ? -6.781 26.281 -7.604 1.00 72.33 20 GLU A C 14
ATOM 17497 O O . GLU A 1 20 ? -8.005 26.241 -7.485 1.00 73.12 20 GLU A O 14
ATOM 17509 N N . GLN A 1 21 ? -6.169 26.957 -8.571 1.00 23.30 21 GLN A N 14
ATOM 17510 C CA . GLN A 1 21 ? -6.919 27.709 -9.570 1.00 62.30 21 GLN A CA 14
ATOM 17511 C C . GLN A 1 21 ? -7.339 26.808 -10.727 1.00 44.21 21 GLN A C 14
ATOM 17512 O O . GLN A 1 21 ? -8.492 26.831 -11.159 1.00 1.21 21 GLN A O 14
ATOM 17526 N N . LEU A 1 22 ? -6.396 26.016 -11.226 1.00 1.03 22 LEU A N 14
ATOM 17527 C CA . LEU A 1 22 ? -6.668 25.107 -12.334 1.00 4.11 22 LEU A CA 14
ATOM 17528 C C . LEU A 1 22 ? -7.743 24.094 -11.956 1.00 31.31 22 LEU A C 14
ATOM 17529 O O . LEU A 1 22 ? -8.457 23.581 -12.818 1.00 15.14 22 LEU A O 14
ATOM 17545 N N . ASP A 1 23 ? -7.854 23.811 -10.663 1.00 1.24 23 ASP A N 14
ATOM 17546 C CA . ASP A 1 23 ? -8.845 22.862 -10.170 1.00 22.45 23 ASP A CA 14
ATOM 17547 C C . ASP A 1 23 ? -8.764 21.545 -10.936 1.00 54.22 23 ASP A C 14
ATOM 17548 O O . ASP A 1 23 ? -9.766 20.849 -11.103 1.00 52.23 23 ASP A O 14
ATOM 17557 N N . LYS A 1 24 ? -7.566 21.210 -11.401 1.00 61.35 24 LYS A N 14
ATOM 17558 C CA . LYS A 1 24 ? -7.353 19.977 -12.151 1.00 11.03 24 LYS A CA 14
ATOM 17559 C C . LYS A 1 24 ? -6.650 18.932 -11.290 1.00 43.14 24 LYS A C 14
ATOM 17560 O O . LYS A 1 24 ? -6.151 19.238 -10.207 1.00 41.12 24 LYS A O 14
ATOM 17579 N N . LYS A 1 25 ? -6.612 17.697 -11.780 1.00 50.50 25 LYS A N 14
ATOM 17580 C CA . LYS A 1 25 ? -5.967 16.607 -11.058 1.00 73.01 25 LYS A CA 14
ATOM 17581 C C . LYS A 1 25 ? -4.601 16.291 -11.657 1.00 64.12 25 LYS A C 14
ATOM 17582 O O . LYS A 1 25 ? -4.461 16.162 -12.873 1.00 33.51 25 LYS A O 14
ATOM 17601 N N . GLU A 1 26 ? -3.596 16.167 -10.795 1.00 70.34 26 GLU A N 14
ATOM 17602 C CA . GLU A 1 26 ? -2.241 15.865 -11.241 1.00 61.13 26 GLU A CA 14
ATOM 17603 C C . GLU A 1 26 ? -2.170 14.473 -11.862 1.00 24.53 26 GLU A C 14
ATOM 17604 O O . GLU A 1 26 ? -1.216 14.144 -12.567 1.00 62.32 26 GLU A O 14
ATOM 17616 N N . ASP A 1 27 ? -3.185 13.659 -11.593 1.00 2.12 27 ASP A N 14
ATOM 17617 C CA . ASP A 1 27 ? -3.239 12.302 -12.124 1.00 43.12 27 ASP A CA 14
ATOM 17618 C C . ASP A 1 27 ? -3.835 12.292 -13.528 1.00 61.33 27 ASP A C 14
ATOM 17619 O O . ASP A 1 27 ? -4.150 11.233 -14.071 1.00 10.23 27 ASP A O 14
ATOM 17628 N N . GLU A 1 28 ? -3.987 13.477 -14.110 1.00 15.41 28 GLU A N 14
ATOM 17629 C CA . GLU A 1 28 ? -4.548 13.604 -15.450 1.00 60.31 28 GLU A CA 14
ATOM 17630 C C . GLU A 1 28 ? -3.454 13.503 -16.509 1.00 61.41 28 GLU A C 14
ATOM 17631 O O . GLU A 1 28 ? -3.682 13.798 -17.683 1.00 33.05 28 GLU A O 14
ATOM 17643 N N . ILE A 1 29 ? -2.266 13.084 -16.086 1.00 1.21 29 ILE A N 14
ATOM 17644 C CA . ILE A 1 29 ? -1.137 12.944 -16.997 1.00 61.20 29 ILE A CA 14
ATOM 17645 C C . ILE A 1 29 ? -1.526 12.142 -18.234 1.00 64.24 29 ILE A C 14
ATOM 17646 O O . ILE A 1 29 ? -1.807 10.946 -18.151 1.00 23.35 29 ILE A O 14
ATOM 17662 N N . THR A 1 30 ? -1.538 12.808 -19.385 1.00 31.01 30 THR A N 14
ATOM 17663 C CA . THR A 1 30 ? -1.891 12.158 -20.641 1.00 13.04 30 THR A CA 14
ATOM 17664 C C . THR A 1 30 ? -1.527 13.033 -21.834 1.00 42.33 30 THR A C 14
ATOM 17665 O O . THR A 1 30 ? -1.379 14.249 -21.705 1.00 15.13 30 THR A O 14
ATOM 17676 N N . THR A 1 31 ? -1.383 12.408 -22.999 1.00 1.12 31 THR A N 14
ATOM 17677 C CA . THR A 1 31 ? -1.035 13.130 -24.216 1.00 52.21 31 THR A CA 14
ATOM 17678 C C . THR A 1 31 ? -2.259 13.808 -24.822 1.00 61.41 31 THR A C 14
ATOM 17679 O O . THR A 1 31 ? -2.143 14.594 -25.762 1.00 0.41 31 THR A O 14
ATOM 17690 N N . ASP A 1 32 ? -3.431 13.498 -24.278 1.00 64.02 32 ASP A N 14
ATOM 17691 C CA . ASP A 1 32 ? -4.677 14.079 -24.765 1.00 23.14 32 ASP A CA 14
ATOM 17692 C C . ASP A 1 32 ? -5.073 15.292 -23.929 1.00 51.32 32 ASP A C 14
ATOM 17693 O O . ASP A 1 32 ? -6.217 15.745 -23.978 1.00 44.21 32 ASP A O 14
ATOM 17702 N N . SER A 1 33 ? -4.120 15.813 -23.162 1.00 55.25 33 SER A N 14
ATOM 17703 C CA . SER A 1 33 ? -4.371 16.971 -22.312 1.00 54.14 33 SER A CA 14
ATOM 17704 C C . SER A 1 33 ? -3.531 18.164 -22.757 1.00 51.25 33 SER A C 14
ATOM 17705 O O . SER A 1 33 ? -4.064 19.223 -23.090 1.00 2.11 33 SER A O 14
ATOM 17713 N N . ARG A 1 34 ? -2.214 17.984 -22.761 1.00 33.01 34 ARG A N 14
ATOM 17714 C CA . ARG A 1 34 ? -1.299 19.045 -23.164 1.00 31.04 34 ARG A CA 14
ATOM 17715 C C . ARG A 1 34 ? -1.389 20.232 -22.209 1.00 52.01 34 ARG A C 14
ATOM 17716 O O . ARG A 1 34 ? -2.049 20.160 -21.172 1.00 72.33 34 ARG A O 14
ATOM 17737 N N . PHE A 1 35 ? -0.721 21.324 -22.566 1.00 63.30 35 PHE A N 14
ATOM 17738 C CA . PHE A 1 35 ? -0.724 22.526 -21.741 1.00 2.02 35 PHE A CA 14
ATOM 17739 C C . PHE A 1 35 ? -2.099 23.188 -21.749 1.00 64.12 35 PHE A C 14
ATOM 17740 O O . PHE A 1 35 ? -2.499 23.827 -20.776 1.00 24.21 35 PHE A O 14
ATOM 17757 N N . VAL A 1 36 ? -2.818 23.031 -22.856 1.00 62.31 36 VAL A N 14
ATOM 17758 C CA . VAL A 1 36 ? -4.148 23.612 -22.993 1.00 20.14 36 VAL A CA 14
ATOM 17759 C C . VAL A 1 36 ? -5.099 23.062 -21.936 1.00 31.32 36 VAL A C 14
ATOM 17760 O O . VAL A 1 36 ? -5.798 23.818 -21.262 1.00 40.03 36 VAL A O 14
ATOM 17773 N N . GLU A 1 37 ? -5.119 21.740 -21.796 1.00 74.23 37 GLU A N 14
ATOM 17774 C CA . GLU A 1 37 ? -5.986 21.089 -20.821 1.00 23.52 37 GLU A CA 14
ATOM 17775 C C . GLU A 1 37 ? -5.338 21.078 -19.439 1.00 50.31 37 GLU A C 14
ATOM 17776 O O . GLU A 1 37 ? -5.906 21.585 -18.472 1.00 13.23 37 GLU A O 14
ATOM 17788 N N . ASP A 1 38 ? -4.146 20.497 -19.355 1.00 54.33 38 ASP A N 14
ATOM 17789 C CA . ASP A 1 38 ? -3.420 20.421 -18.093 1.00 71.20 38 ASP A CA 14
ATOM 17790 C C . ASP A 1 38 ? -3.142 21.815 -17.541 1.00 11.34 38 ASP A C 14
ATOM 17791 O O . ASP A 1 38 ? -3.653 22.189 -16.484 1.00 41.50 38 ASP A O 14
ATOM 17800 N N . LEU A 1 39 ? -2.329 22.580 -18.261 1.00 20.01 39 LEU A N 14
ATOM 17801 C CA . LEU A 1 39 ? -1.982 23.934 -17.843 1.00 24.33 39 LEU A CA 14
ATOM 17802 C C . LEU A 1 39 ? -3.067 24.925 -18.251 1.00 2.03 39 LEU A C 14
ATOM 17803 O O . LEU A 1 39 ? -4.065 24.550 -18.864 1.00 31.22 39 LEU A O 14
ATOM 17819 N N . ASN A 1 40 ? -2.862 26.193 -17.908 1.00 33.34 40 ASN A N 14
ATOM 17820 C CA . ASN A 1 40 ? -3.823 27.239 -18.240 1.00 23.23 40 ASN A CA 14
ATOM 17821 C C . ASN A 1 40 ? -3.214 28.248 -19.209 1.00 75.31 40 ASN A C 14
ATOM 17822 O O . ASN A 1 40 ? -3.530 29.436 -19.163 1.00 54.22 40 ASN A O 14
ATOM 17833 N N . ALA A 1 41 ? -2.341 27.765 -20.086 1.00 63.33 41 ALA A N 14
ATOM 17834 C CA . ALA A 1 41 ? -1.690 28.623 -21.068 1.00 52.15 41 ALA A CA 14
ATOM 17835 C C . ALA A 1 41 ? -1.300 27.834 -22.314 1.00 2.52 41 ALA A C 14
ATOM 17836 O O . ALA A 1 41 ? -1.080 26.625 -22.251 1.00 21.25 41 ALA A O 14
ATOM 17843 N N . ASP A 1 42 ? -1.216 28.527 -23.445 1.00 32.35 42 ASP A N 14
ATOM 17844 C CA . ASP A 1 42 ? -0.852 27.891 -24.705 1.00 62.33 42 ASP A CA 14
ATOM 17845 C C . ASP A 1 42 ? 0.659 27.702 -24.802 1.00 31.00 42 ASP A C 14
ATOM 17846 O O . ASP A 1 42 ? 1.423 28.355 -24.091 1.00 72.10 42 ASP A O 14
ATOM 17855 N N . SER A 1 43 ? 1.083 26.804 -25.686 1.00 33.04 43 SER A N 14
ATOM 17856 C CA . SER A 1 43 ? 2.502 26.526 -25.872 1.00 31.51 43 SER A CA 14
ATOM 17857 C C . SER A 1 43 ? 3.287 27.818 -26.073 1.00 62.04 43 SER A C 14
ATOM 17858 O O . SER A 1 43 ? 4.477 27.890 -25.765 1.00 25.43 43 SER A O 14
ATOM 17866 N N . LEU A 1 44 ? 2.613 28.837 -26.593 1.00 53.53 44 LEU A N 14
ATOM 17867 C CA . LEU A 1 44 ? 3.246 30.129 -26.837 1.00 33.01 44 LEU A CA 14
ATOM 17868 C C . LEU A 1 44 ? 3.903 30.661 -25.567 1.00 53.55 44 LEU A C 14
ATOM 17869 O O . LEU A 1 44 ? 5.061 31.077 -25.584 1.00 4.23 44 LEU A O 14
ATOM 17885 N N . ASP A 1 45 ? 3.156 30.644 -24.469 1.00 71.20 45 ASP A N 14
ATOM 17886 C CA . ASP A 1 45 ? 3.667 31.122 -23.189 1.00 74.34 45 ASP A CA 14
ATOM 17887 C C . ASP A 1 45 ? 4.532 30.059 -22.519 1.00 13.34 45 ASP A C 14
ATOM 17888 O O . ASP A 1 45 ? 5.380 30.373 -21.682 1.00 74.35 45 ASP A O 14
ATOM 17897 N N . ILE A 1 46 ? 4.311 28.803 -22.890 1.00 33.22 46 ILE A N 14
ATOM 17898 C CA . ILE A 1 46 ? 5.070 27.695 -22.324 1.00 21.21 46 ILE A CA 14
ATOM 17899 C C . ILE A 1 46 ? 6.481 27.645 -22.900 1.00 22.34 46 ILE A C 14
ATOM 17900 O O . ILE A 1 46 ? 7.411 27.166 -22.250 1.00 43.12 46 ILE A O 14
ATOM 17916 N N . TYR A 1 47 ? 6.634 28.143 -24.121 1.00 53.43 47 TYR A N 14
ATOM 17917 C CA . TYR A 1 47 ? 7.932 28.155 -24.786 1.00 14.24 47 TYR A CA 14
ATOM 17918 C C . TYR A 1 47 ? 9.008 28.729 -23.869 1.00 15.42 47 TYR A C 14
ATOM 17919 O O . TYR A 1 47 ? 10.120 28.209 -23.799 1.00 45.22 47 TYR A O 14
ATOM 17937 N N . GLU A 1 48 ? 8.665 29.805 -23.167 1.00 3.30 48 GLU A N 14
ATOM 17938 C CA . GLU A 1 48 ? 9.602 30.451 -22.254 1.00 74.33 48 GLU A CA 14
ATOM 17939 C C . GLU A 1 48 ? 9.825 29.596 -21.010 1.00 11.32 48 GLU A C 14
ATOM 17940 O O . GLU A 1 48 ? 10.938 29.517 -20.489 1.00 23.40 48 GLU A O 14
ATOM 17952 N N . LEU A 1 49 ? 8.759 28.960 -20.538 1.00 31.43 49 LEU A N 14
ATOM 17953 C CA . LEU A 1 49 ? 8.837 28.111 -19.354 1.00 33.22 49 LEU A CA 14
ATOM 17954 C C . LEU A 1 49 ? 9.881 27.014 -19.538 1.00 34.02 49 LEU A C 14
ATOM 17955 O O . LEU A 1 49 ? 10.844 26.925 -18.776 1.00 21.35 49 LEU A O 14
ATOM 17971 N N . LEU A 1 50 ? 9.684 26.182 -20.555 1.00 2.32 50 LEU A N 14
ATOM 17972 C CA . LEU A 1 50 ? 10.610 25.092 -20.841 1.00 71.22 50 LEU A CA 14
ATOM 17973 C C . LEU A 1 50 ? 11.985 25.631 -21.222 1.00 22.22 50 LEU A C 14
ATOM 17974 O O . LEU A 1 50 ? 13.011 25.071 -20.836 1.00 24.52 50 LEU A O 14
ATOM 17990 N N . TYR A 1 51 ? 11.998 26.722 -21.979 1.00 2.21 51 TYR A N 14
ATOM 17991 C CA . TYR A 1 51 ? 13.247 27.337 -22.412 1.00 3.22 51 TYR A CA 14
ATOM 17992 C C . TYR A 1 51 ? 14.045 27.850 -21.217 1.00 22.53 51 TYR A C 14
ATOM 17993 O O . TYR A 1 51 ? 15.277 27.873 -21.241 1.00 35.43 51 TYR A O 14
ATOM 18011 N N . LEU A 1 52 ? 13.335 28.259 -20.171 1.00 51.15 52 LEU A N 14
ATOM 18012 C CA . LEU A 1 52 ? 13.975 28.771 -18.965 1.00 0.13 52 LEU A CA 14
ATOM 18013 C C . LEU A 1 52 ? 14.568 27.634 -18.139 1.00 10.13 52 LEU A C 14
ATOM 18014 O O . LEU A 1 52 ? 15.766 27.620 -17.851 1.00 54.40 52 LEU A O 14
ATOM 18030 N N . LEU A 1 53 ? 13.723 26.681 -17.762 1.00 22.24 53 LEU A N 14
ATOM 18031 C CA . LEU A 1 53 ? 14.164 25.537 -16.970 1.00 53.23 53 LEU A CA 14
ATOM 18032 C C . LEU A 1 53 ? 15.262 24.765 -17.694 1.00 72.32 53 LEU A C 14
ATOM 18033 O O . LEU A 1 53 ? 16.308 24.468 -17.118 1.00 35.33 53 LEU A O 14
ATOM 18049 N N . GLU A 1 54 ? 15.017 24.445 -18.961 1.00 35.41 54 GLU A N 14
ATOM 18050 C CA . GLU A 1 54 ? 15.986 23.708 -19.763 1.00 71.14 54 GLU A CA 14
ATOM 18051 C C . GLU A 1 54 ? 17.357 24.375 -19.707 1.00 64.53 54 GLU A C 14
ATOM 18052 O O . GLU A 1 54 ? 18.387 23.708 -19.812 1.00 13.52 54 GLU A O 14
ATOM 18064 N N . GLU A 1 55 ? 17.361 25.694 -19.542 1.00 65.42 55 GLU A N 14
ATOM 18065 C CA . GLU A 1 55 ? 18.606 26.450 -19.474 1.00 0.42 55 GLU A CA 14
ATOM 18066 C C . GLU A 1 55 ? 19.283 26.262 -18.119 1.00 43.43 55 GLU A C 14
ATOM 18067 O O . GLU A 1 55 ? 20.510 26.252 -18.023 1.00 61.21 55 GLU A O 14
ATOM 18079 N N . ALA A 1 56 ? 18.474 26.115 -17.075 1.00 64.03 56 ALA A N 14
ATOM 18080 C CA . ALA A 1 56 ? 18.994 25.926 -15.727 1.00 3.13 56 ALA A CA 14
ATOM 18081 C C . ALA A 1 56 ? 19.618 24.544 -15.567 1.00 71.44 56 ALA A C 14
ATOM 18082 O O . ALA A 1 56 ? 20.422 24.315 -14.663 1.00 72.44 56 ALA A O 14
ATOM 18089 N N . PHE A 1 57 ? 19.242 23.625 -16.451 1.00 20.33 57 PHE A N 14
ATOM 18090 C CA . PHE A 1 57 ? 19.764 22.264 -16.407 1.00 35.42 57 PHE A CA 14
ATOM 18091 C C . PHE A 1 57 ? 20.822 22.052 -17.485 1.00 70.33 57 PHE A C 14
ATOM 18092 O O . PHE A 1 57 ? 21.289 20.933 -17.701 1.00 11.04 57 PHE A O 14
ATOM 18109 N N . ASP A 1 58 ? 21.195 23.133 -18.160 1.00 41.41 58 ASP A N 14
ATOM 18110 C CA . ASP A 1 58 ? 22.199 23.068 -19.216 1.00 75.52 58 ASP A CA 14
ATOM 18111 C C . ASP A 1 58 ? 21.867 21.961 -20.213 1.00 14.31 58 ASP A C 14
ATOM 18112 O O . ASP A 1 58 ? 22.638 21.018 -20.388 1.00 31.22 58 ASP A O 14
ATOM 18121 N N . ASP A 1 59 ? 20.714 22.084 -20.862 1.00 64.35 59 ASP A N 14
ATOM 18122 C CA . ASP A 1 59 ? 20.280 21.094 -21.842 1.00 10.42 59 ASP A CA 14
ATOM 18123 C C . ASP A 1 59 ? 19.137 21.638 -22.694 1.00 3.34 59 ASP A C 14
ATOM 18124 O O . ASP A 1 59 ? 18.209 22.264 -22.181 1.00 21.24 59 ASP A O 14
ATOM 18133 N N . LYS A 1 60 ? 19.212 21.397 -23.998 1.00 73.21 60 LYS A N 14
ATOM 18134 C CA . LYS A 1 60 ? 18.184 21.862 -24.923 1.00 24.45 60 LYS A CA 14
ATOM 18135 C C . LYS A 1 60 ? 16.937 20.988 -24.834 1.00 64.33 60 LYS A C 14
ATOM 18136 O O . LYS A 1 60 ? 17.031 19.771 -24.673 1.00 25.42 60 LYS A O 14
ATOM 18155 N N . ILE A 1 61 ? 15.772 21.616 -24.943 1.00 35.33 61 ILE A N 14
ATOM 18156 C CA . ILE A 1 61 ? 14.507 20.894 -24.878 1.00 13.14 61 ILE A CA 14
ATOM 18157 C C . ILE A 1 61 ? 14.286 20.058 -26.134 1.00 14.04 61 ILE A C 14
ATOM 18158 O O . ILE A 1 61 ? 14.091 18.844 -26.075 1.00 32.22 61 ILE A O 14
ATOM 18174 N N . PRO A 1 62 ? 14.318 20.721 -27.299 1.00 51.20 62 PRO A N 14
ATOM 18175 C CA . PRO A 1 62 ? 14.125 20.059 -28.592 1.00 64.44 62 PRO A CA 14
ATOM 18176 C C . PRO A 1 62 ? 15.298 19.156 -28.961 1.00 75.24 62 PRO A C 14
ATOM 18177 O O . PRO A 1 62 ? 15.271 18.477 -29.988 1.00 15.44 62 PRO A O 14
ATOM 18188 N N . GLU A 1 63 ? 16.325 19.153 -28.118 1.00 32.45 63 GLU A N 14
ATOM 18189 C CA . GLU A 1 63 ? 17.507 18.333 -28.357 1.00 35.42 63 GLU A CA 14
ATOM 18190 C C . GLU A 1 63 ? 17.597 17.198 -27.340 1.00 14.31 63 GLU A C 14
ATOM 18191 O O . GLU A 1 63 ? 17.490 16.025 -27.693 1.00 22.43 63 GLU A O 14
ATOM 18203 N N . ASN A 1 64 ? 17.794 17.559 -26.076 1.00 61.10 64 ASN A N 14
ATOM 18204 C CA . ASN A 1 64 ? 17.900 16.572 -25.007 1.00 51.13 64 ASN A CA 14
ATOM 18205 C C . ASN A 1 64 ? 16.535 15.973 -24.683 1.00 13.54 64 ASN A C 14
ATOM 18206 O O . ASN A 1 64 ? 16.324 14.770 -24.829 1.00 14.11 64 ASN A O 14
ATOM 18217 N N . GLU A 1 65 ? 15.612 16.823 -24.242 1.00 32.32 65 GLU A N 14
ATOM 18218 C CA . GLU A 1 65 ? 14.267 16.377 -23.896 1.00 61.14 65 GLU A CA 14
ATOM 18219 C C . GLU A 1 65 ? 13.586 15.724 -25.095 1.00 74.34 65 GLU A C 14
ATOM 18220 O O . GLU A 1 65 ? 12.681 14.904 -24.938 1.00 40.43 65 GLU A O 14
ATOM 18232 N N . ALA A 1 66 ? 14.027 16.094 -26.293 1.00 71.32 66 ALA A N 14
ATOM 18233 C CA . ALA A 1 66 ? 13.461 15.544 -27.519 1.00 24.41 66 ALA A CA 14
ATOM 18234 C C . ALA A 1 66 ? 13.687 14.038 -27.600 1.00 32.41 66 ALA A C 14
ATOM 18235 O O . ALA A 1 66 ? 13.056 13.349 -28.401 1.00 24.54 66 ALA A O 14
ATOM 18242 N N . ASN A 1 67 ? 14.590 13.533 -26.766 1.00 5.52 67 ASN A N 14
ATOM 18243 C CA . ASN A 1 67 ? 14.900 12.108 -26.744 1.00 52.44 67 ASN A CA 14
ATOM 18244 C C . ASN A 1 67 ? 13.637 11.281 -26.528 1.00 34.33 67 ASN A C 14
ATOM 18245 O O . ASN A 1 67 ? 13.551 10.135 -26.969 1.00 13.23 67 ASN A O 14
ATOM 18256 N N . GLU A 1 68 ? 12.659 11.870 -25.846 1.00 40.13 68 GLU A N 14
ATOM 18257 C CA . GLU A 1 68 ? 11.401 11.187 -25.571 1.00 73.44 68 GLU A CA 14
ATOM 18258 C C . GLU A 1 68 ? 10.316 12.183 -25.172 1.00 2.01 68 GLU A C 14
ATOM 18259 O O . GLU A 1 68 ? 9.546 11.940 -24.243 1.00 32.12 68 GLU A O 14
ATOM 18271 N N . PHE A 1 69 ? 10.263 13.306 -25.880 1.00 40.22 69 PHE A N 14
ATOM 18272 C CA . PHE A 1 69 ? 9.275 14.341 -25.599 1.00 53.05 69 PHE A CA 14
ATOM 18273 C C . PHE A 1 69 ? 8.021 14.140 -26.446 1.00 21.10 69 PHE A C 14
ATOM 18274 O O . PHE A 1 69 ? 8.087 13.608 -27.554 1.00 1.14 69 PHE A O 14
ATOM 18291 N N . GLU A 1 70 ? 6.880 14.569 -25.915 1.00 25.22 70 GLU A N 14
ATOM 18292 C CA . GLU A 1 70 ? 5.612 14.434 -26.621 1.00 13.51 70 GLU A CA 14
ATOM 18293 C C . GLU A 1 70 ? 4.562 15.377 -26.038 1.00 23.40 70 GLU A C 14
ATOM 18294 O O . GLU A 1 70 ? 4.058 16.266 -26.725 1.00 65.22 70 GLU A O 14
ATOM 18306 N N . THR A 1 71 ? 4.236 15.175 -24.765 1.00 22.00 71 THR A N 14
ATOM 18307 C CA . THR A 1 71 ? 3.246 16.004 -24.089 1.00 61.21 71 THR A CA 14
ATOM 18308 C C . THR A 1 71 ? 3.668 16.305 -22.655 1.00 75.24 71 THR A C 14
ATOM 18309 O O . THR A 1 71 ? 4.745 15.901 -22.216 1.00 55.14 71 THR A O 14
ATOM 18320 N N . VAL A 1 72 ? 2.811 17.016 -21.929 1.00 4.13 72 VAL A N 14
ATOM 18321 C CA . VAL A 1 72 ? 3.094 17.370 -20.543 1.00 24.32 72 VAL A CA 14
ATOM 18322 C C . VAL A 1 72 ? 3.497 16.142 -19.734 1.00 33.14 72 VAL A C 14
ATOM 18323 O O . VAL A 1 72 ? 4.425 16.193 -18.928 1.00 44.04 72 VAL A O 14
ATOM 18336 N N . GLY A 1 73 ? 2.790 15.037 -19.954 1.00 25.01 73 GLY A N 14
ATOM 18337 C CA . GLY A 1 73 ? 3.089 13.811 -19.238 1.00 21.42 73 GLY A CA 14
ATOM 18338 C C . GLY A 1 73 ? 4.565 13.468 -19.265 1.00 44.10 73 GLY A C 14
ATOM 18339 O O . GLY A 1 73 ? 5.120 13.002 -18.269 1.00 40.25 73 GLY A O 14
ATOM 18343 N N . ASP A 1 74 ? 5.203 13.697 -20.408 1.00 2.44 74 ASP A N 14
ATOM 18344 C CA . ASP A 1 74 ? 6.625 13.409 -20.561 1.00 15.30 74 ASP A CA 14
ATOM 18345 C C . ASP A 1 74 ? 7.463 14.316 -19.665 1.00 55.22 74 ASP A C 14
ATOM 18346 O O . ASP A 1 74 ? 8.408 13.865 -19.018 1.00 41.54 74 ASP A O 14
ATOM 18355 N N . VAL A 1 75 ? 7.110 15.597 -19.633 1.00 52.50 75 VAL A N 14
ATOM 18356 C CA . VAL A 1 75 ? 7.829 16.568 -18.817 1.00 0.22 75 VAL A CA 14
ATOM 18357 C C . VAL A 1 75 ? 7.697 16.244 -17.333 1.00 72.00 75 VAL A C 14
ATOM 18358 O O . VAL A 1 75 ? 8.630 16.449 -16.556 1.00 74.52 75 VAL A O 14
ATOM 18371 N N . VAL A 1 76 ? 6.531 15.736 -16.945 1.00 50.34 76 VAL A N 14
ATOM 18372 C CA . VAL A 1 76 ? 6.276 15.382 -15.554 1.00 62.33 76 VAL A CA 14
ATOM 18373 C C . VAL A 1 76 ? 7.276 14.342 -15.060 1.00 43.51 76 VAL A C 14
ATOM 18374 O O . VAL A 1 76 ? 7.999 14.573 -14.092 1.00 2.41 76 VAL A O 14
ATOM 18387 N N . ASN A 1 77 ? 7.312 13.197 -15.733 1.00 20.21 77 ASN A N 14
ATOM 18388 C CA . ASN A 1 77 ? 8.224 12.121 -15.362 1.00 61.11 77 ASN A CA 14
ATOM 18389 C C . ASN A 1 77 ? 9.670 12.508 -15.657 1.00 61.52 77 ASN A C 14
ATOM 18390 O O . ASN A 1 77 ? 10.603 11.950 -15.079 1.00 44.13 77 ASN A O 14
ATOM 18401 N N . PHE A 1 78 ? 9.848 13.466 -16.560 1.00 50.12 78 PHE A N 14
ATOM 18402 C CA . PHE A 1 78 ? 11.180 13.928 -16.933 1.00 21.22 78 PHE A CA 14
ATOM 18403 C C . PHE A 1 78 ? 11.818 14.723 -15.797 1.00 32.50 78 PHE A C 14
ATOM 18404 O O . PHE A 1 78 ? 12.872 14.350 -15.281 1.00 11.44 78 PHE A O 14
ATOM 18421 N N . ILE A 1 79 ? 11.171 15.818 -15.414 1.00 42.30 79 ILE A N 14
ATOM 18422 C CA . ILE A 1 79 ? 11.674 16.665 -14.340 1.00 2.33 79 ILE A CA 14
ATOM 18423 C C . ILE A 1 79 ? 11.730 15.904 -13.020 1.00 32.14 79 ILE A C 14
ATOM 18424 O O . ILE A 1 79 ? 12.513 16.237 -12.130 1.00 64.13 79 ILE A O 14
ATOM 18440 N N . LYS A 1 80 ? 10.894 14.878 -12.899 1.00 50.10 80 LYS A N 14
ATOM 18441 C CA . LYS A 1 80 ? 10.849 14.066 -11.689 1.00 73.42 80 LYS A CA 14
ATOM 18442 C C . LYS A 1 80 ? 12.183 13.365 -11.454 1.00 2.21 80 LYS A C 14
ATOM 18443 O O . LYS A 1 80 ? 12.747 13.431 -10.361 1.00 53.12 80 LYS A O 14
ATOM 18462 N N . LYS A 1 81 ? 12.685 12.696 -12.486 1.00 71.31 81 LYS A N 14
ATOM 18463 C CA . LYS A 1 81 ? 13.955 11.985 -12.394 1.00 12.25 81 LYS A CA 14
ATOM 18464 C C . LYS A 1 81 ? 15.129 12.945 -12.556 1.00 53.44 81 LYS A C 14
ATOM 18465 O O . LYS A 1 81 ? 16.224 12.693 -12.053 1.00 74.14 81 LYS A O 14
ATOM 18484 N N . ARG A 1 82 ? 14.893 14.047 -13.261 1.00 15.43 82 ARG A N 14
ATOM 18485 C CA . ARG A 1 82 ? 15.931 15.045 -13.489 1.00 14.30 82 ARG A CA 14
ATOM 18486 C C . ARG A 1 82 ? 16.537 15.511 -12.168 1.00 63.44 82 ARG A C 14
ATOM 18487 O O . ARG A 1 82 ? 17.750 15.691 -12.059 1.00 63.21 82 ARG A O 14
ATOM 18508 N N . LYS A 1 83 ? 15.685 15.704 -11.167 1.00 62.05 83 LYS A N 14
ATOM 18509 C CA . LYS A 1 83 ? 16.136 16.148 -9.854 1.00 34.55 83 LYS A CA 14
ATOM 18510 C C . LYS A 1 83 ? 16.058 15.011 -8.840 1.00 23.45 83 LYS A C 14
ATOM 18511 O O . LYS A 1 83 ? 16.953 14.842 -8.012 1.00 63.35 83 LYS A O 14
ATOM 18530 N N . GLY A 1 84 ? 14.983 14.232 -8.910 1.00 53.15 84 GLY A N 14
ATOM 18531 C CA . GLY A 1 84 ? 14.810 13.120 -7.994 1.00 12.41 84 GLY A CA 14
ATOM 18532 C C . GLY A 1 84 ? 14.708 13.570 -6.550 1.00 30.02 84 GLY A C 14
ATOM 18533 O O . GLY A 1 84 ? 15.658 13.428 -5.780 1.00 41.22 84 GLY A O 14
ATOM 18537 N N . GLY A 1 1 ? -0.349 7.666 -0.650 1.00 21.43 1 GLY A N 15
ATOM 18538 C CA . GLY A 1 1 ? 1.091 7.804 -0.761 1.00 64.22 1 GLY A CA 15
ATOM 18539 C C . GLY A 1 1 ? 1.709 8.442 0.467 1.00 43.31 1 GLY A C 15
ATOM 18540 O O . GLY A 1 1 ? 1.038 8.688 1.470 1.00 63.54 1 GLY A O 15
ATOM 18544 N N . PRO A 1 2 ? 3.020 8.720 0.398 1.00 13.42 2 PRO A N 15
ATOM 18545 C CA . PRO A 1 2 ? 3.757 9.337 1.505 1.00 22.40 2 PRO A CA 15
ATOM 18546 C C . PRO A 1 2 ? 3.360 10.792 1.727 1.00 21.01 2 PRO A C 15
ATOM 18547 O O . PRO A 1 2 ? 3.218 11.240 2.864 1.00 53.21 2 PRO A O 15
ATOM 18558 N N . GLY A 1 3 ? 3.182 11.526 0.633 1.00 61.13 3 GLY A N 15
ATOM 18559 C CA . GLY A 1 3 ? 2.803 12.923 0.730 1.00 14.22 3 GLY A CA 15
ATOM 18560 C C . GLY A 1 3 ? 3.965 13.814 1.123 1.00 33.42 3 GLY A C 15
ATOM 18561 O O . GLY A 1 3 ? 3.767 14.900 1.667 1.00 30.24 3 GLY A O 15
ATOM 18565 N N . SER A 1 4 ? 5.181 13.352 0.849 1.00 52.54 4 SER A N 15
ATOM 18566 C CA . SER A 1 4 ? 6.380 14.112 1.182 1.00 12.41 4 SER A CA 15
ATOM 18567 C C . SER A 1 4 ? 7.222 14.372 -0.063 1.00 24.20 4 SER A C 15
ATOM 18568 O O . SER A 1 4 ? 6.892 13.912 -1.156 1.00 25.13 4 SER A O 15
ATOM 18576 N N . MET A 1 5 ? 8.312 15.112 0.111 1.00 2.25 5 MET A N 15
ATOM 18577 C CA . MET A 1 5 ? 9.204 15.432 -0.997 1.00 54.54 5 MET A CA 15
ATOM 18578 C C . MET A 1 5 ? 9.972 14.196 -1.452 1.00 22.33 5 MET A C 15
ATOM 18579 O O . MET A 1 5 ? 10.719 13.598 -0.677 1.00 4.33 5 MET A O 15
ATOM 18593 N N . ASP A 1 6 ? 9.784 13.817 -2.711 1.00 13.00 6 ASP A N 15
ATOM 18594 C CA . ASP A 1 6 ? 10.460 12.652 -3.268 1.00 61.54 6 ASP A CA 15
ATOM 18595 C C . ASP A 1 6 ? 10.449 12.694 -4.793 1.00 52.32 6 ASP A C 15
ATOM 18596 O O . ASP A 1 6 ? 9.632 13.387 -5.398 1.00 41.33 6 ASP A O 15
ATOM 18605 N N . ASN A 1 7 ? 11.362 11.949 -5.408 1.00 11.31 7 ASN A N 15
ATOM 18606 C CA . ASN A 1 7 ? 11.458 11.904 -6.862 1.00 70.44 7 ASN A CA 15
ATOM 18607 C C . ASN A 1 7 ? 10.109 11.560 -7.486 1.00 54.32 7 ASN A C 15
ATOM 18608 O O . ASN A 1 7 ? 9.659 12.223 -8.421 1.00 51.02 7 ASN A O 15
ATOM 18619 N N . ASP A 1 8 ? 9.468 10.521 -6.962 1.00 11.51 8 ASP A N 15
ATOM 18620 C CA . ASP A 1 8 ? 8.169 10.091 -7.466 1.00 31.34 8 ASP A CA 15
ATOM 18621 C C . ASP A 1 8 ? 7.050 10.955 -6.893 1.00 1.20 8 ASP A C 15
ATOM 18622 O O . ASP A 1 8 ? 5.877 10.758 -7.209 1.00 24.54 8 ASP A O 15
ATOM 18631 N N . GLU A 1 9 ? 7.422 11.913 -6.049 1.00 72.20 9 GLU A N 15
ATOM 18632 C CA . GLU A 1 9 ? 6.449 12.806 -5.431 1.00 75.33 9 GLU A CA 15
ATOM 18633 C C . GLU A 1 9 ? 6.474 14.180 -6.093 1.00 44.42 9 GLU A C 15
ATOM 18634 O O . GLU A 1 9 ? 5.575 14.996 -5.889 1.00 53.03 9 GLU A O 15
ATOM 18646 N N . ILE A 1 10 ? 7.512 14.429 -6.886 1.00 14.44 10 ILE A N 15
ATOM 18647 C CA . ILE A 1 10 ? 7.655 15.704 -7.578 1.00 13.23 10 ILE A CA 15
ATOM 18648 C C . ILE A 1 10 ? 6.375 16.073 -8.321 1.00 1.14 10 ILE A C 15
ATOM 18649 O O . ILE A 1 10 ? 5.816 17.151 -8.119 1.00 2.42 10 ILE A O 15
ATOM 18665 N N . PHE A 1 11 ? 5.915 15.170 -9.180 1.00 20.11 11 PHE A N 15
ATOM 18666 C CA . PHE A 1 11 ? 4.700 15.399 -9.953 1.00 41.50 11 PHE A CA 15
ATOM 18667 C C . PHE A 1 11 ? 3.485 15.508 -9.037 1.00 33.52 11 PHE A C 15
ATOM 18668 O O . PHE A 1 11 ? 2.461 16.079 -9.411 1.00 13.10 11 PHE A O 15
ATOM 18685 N N . SER A 1 12 ? 3.606 14.954 -7.835 1.00 22.44 12 SER A N 15
ATOM 18686 C CA . SER A 1 12 ? 2.517 14.983 -6.866 1.00 11.33 12 SER A CA 15
ATOM 18687 C C . SER A 1 12 ? 2.422 16.351 -6.196 1.00 65.11 12 SER A C 15
ATOM 18688 O O . SER A 1 12 ? 1.342 16.934 -6.097 1.00 25.35 12 SER A O 15
ATOM 18696 N N . LYS A 1 13 ? 3.562 16.858 -5.738 1.00 11.10 13 LYS A N 15
ATOM 18697 C CA . LYS A 1 13 ? 3.611 18.158 -5.078 1.00 71.44 13 LYS A CA 15
ATOM 18698 C C . LYS A 1 13 ? 3.215 19.272 -6.042 1.00 4.11 13 LYS A C 15
ATOM 18699 O O . LYS A 1 13 ? 2.461 20.177 -5.684 1.00 74.55 13 LYS A O 15
ATOM 18718 N N . VAL A 1 14 ? 3.729 19.200 -7.266 1.00 0.12 14 VAL A N 15
ATOM 18719 C CA . VAL A 1 14 ? 3.427 20.201 -8.282 1.00 2.53 14 VAL A CA 15
ATOM 18720 C C . VAL A 1 14 ? 1.947 20.186 -8.645 1.00 52.45 14 VAL A C 15
ATOM 18721 O O . VAL A 1 14 ? 1.322 21.237 -8.791 1.00 43.24 14 VAL A O 15
ATOM 18734 N N . ARG A 1 15 ? 1.391 18.988 -8.790 1.00 71.11 15 ARG A N 15
ATOM 18735 C CA . ARG A 1 15 ? -0.017 18.836 -9.138 1.00 22.44 15 ARG A CA 15
ATOM 18736 C C . ARG A 1 15 ? -0.913 19.296 -7.991 1.00 63.14 15 ARG A C 15
ATOM 18737 O O . ARG A 1 15 ? -2.022 19.782 -8.214 1.00 24.23 15 ARG A O 15
ATOM 18758 N N . SER A 1 16 ? -0.424 19.139 -6.765 1.00 60.14 16 SER A N 15
ATOM 18759 C CA . SER A 1 16 ? -1.182 19.534 -5.584 1.00 2.21 16 SER A CA 15
ATOM 18760 C C . SER A 1 16 ? -1.420 21.041 -5.571 1.00 11.15 16 SER A C 15
ATOM 18761 O O . SER A 1 16 ? -2.523 21.503 -5.278 1.00 54.21 16 SER A O 15
ATOM 18769 N N . ILE A 1 17 ? -0.378 21.801 -5.889 1.00 1.31 17 ILE A N 15
ATOM 18770 C CA . ILE A 1 17 ? -0.473 23.256 -5.915 1.00 33.53 17 ILE A CA 15
ATOM 18771 C C . ILE A 1 17 ? -1.471 23.722 -6.969 1.00 13.40 17 ILE A C 15
ATOM 18772 O O . ILE A 1 17 ? -2.401 24.471 -6.669 1.00 14.50 17 ILE A O 15
ATOM 18788 N N . ILE A 1 18 ? -1.272 23.273 -8.204 1.00 15.54 18 ILE A N 15
ATOM 18789 C CA . ILE A 1 18 ? -2.157 23.643 -9.302 1.00 22.11 18 ILE A CA 15
ATOM 18790 C C . ILE A 1 18 ? -3.555 23.070 -9.098 1.00 71.33 18 ILE A C 15
ATOM 18791 O O . ILE A 1 18 ? -4.548 23.663 -9.520 1.00 2.24 18 ILE A O 15
ATOM 18807 N N . SER A 1 19 ? -3.626 21.913 -8.448 1.00 24.40 19 SER A N 15
ATOM 18808 C CA . SER A 1 19 ? -4.902 21.257 -8.190 1.00 14.44 19 SER A CA 15
ATOM 18809 C C . SER A 1 19 ? -5.907 22.240 -7.596 1.00 10.30 19 SER A C 15
ATOM 18810 O O . SER A 1 19 ? -7.115 22.091 -7.773 1.00 55.34 19 SER A O 15
ATOM 18818 N N . GLU A 1 20 ? -5.397 23.245 -6.890 1.00 64.25 20 GLU A N 15
ATOM 18819 C CA . GLU A 1 20 ? -6.249 24.252 -6.270 1.00 30.03 20 GLU A CA 15
ATOM 18820 C C . GLU A 1 20 ? -7.162 24.905 -7.304 1.00 21.51 20 GLU A C 15
ATOM 18821 O O . GLU A 1 20 ? -8.385 24.881 -7.169 1.00 61.22 20 GLU A O 15
ATOM 18833 N N . GLN A 1 21 ? -6.557 25.487 -8.335 1.00 35.54 21 GLN A N 15
ATOM 18834 C CA . GLN A 1 21 ? -7.316 26.147 -9.391 1.00 24.32 21 GLN A CA 15
ATOM 18835 C C . GLN A 1 21 ? -7.689 25.159 -10.491 1.00 52.24 21 GLN A C 15
ATOM 18836 O O . GLN A 1 21 ? -8.834 25.122 -10.944 1.00 51.03 21 GLN A O 15
ATOM 18850 N N . LEU A 1 22 ? -6.717 24.361 -10.918 1.00 21.11 22 LEU A N 15
ATOM 18851 C CA . LEU A 1 22 ? -6.943 23.372 -11.967 1.00 13.35 22 LEU A CA 15
ATOM 18852 C C . LEU A 1 22 ? -8.003 22.361 -11.541 1.00 63.54 22 LEU A C 15
ATOM 18853 O O . LEU A 1 22 ? -8.761 21.856 -12.370 1.00 30.24 22 LEU A O 15
ATOM 18869 N N . ASP A 1 23 ? -8.050 22.071 -10.246 1.00 31.41 23 ASP A N 15
ATOM 18870 C CA . ASP A 1 23 ? -9.019 21.122 -9.710 1.00 21.52 23 ASP A CA 15
ATOM 18871 C C . ASP A 1 23 ? -8.992 19.815 -10.496 1.00 61.33 23 ASP A C 15
ATOM 18872 O O . ASP A 1 23 ? -10.013 19.141 -10.637 1.00 64.20 23 ASP A O 15
ATOM 18881 N N . LYS A 1 24 ? -7.817 19.462 -11.008 1.00 55.42 24 LYS A N 15
ATOM 18882 C CA . LYS A 1 24 ? -7.656 18.236 -11.781 1.00 1.42 24 LYS A CA 15
ATOM 18883 C C . LYS A 1 24 ? -6.739 17.255 -11.058 1.00 34.41 24 LYS A C 15
ATOM 18884 O O . LYS A 1 24 ? -6.035 17.623 -10.118 1.00 10.42 24 LYS A O 15
ATOM 18903 N N . LYS A 1 25 ? -6.752 16.003 -11.503 1.00 70.22 25 LYS A N 15
ATOM 18904 C CA . LYS A 1 25 ? -5.920 14.968 -10.901 1.00 72.42 25 LYS A CA 15
ATOM 18905 C C . LYS A 1 25 ? -4.717 14.654 -11.785 1.00 10.22 25 LYS A C 15
ATOM 18906 O O . LYS A 1 25 ? -4.694 15.006 -12.964 1.00 22.52 25 LYS A O 15
ATOM 18925 N N . GLU A 1 26 ? -3.721 13.990 -11.207 1.00 2.32 26 GLU A N 15
ATOM 18926 C CA . GLU A 1 26 ? -2.515 13.630 -11.943 1.00 72.45 26 GLU A CA 15
ATOM 18927 C C . GLU A 1 26 ? -2.832 12.625 -13.047 1.00 73.14 26 GLU A C 15
ATOM 18928 O O . GLU A 1 26 ? -2.034 12.418 -13.961 1.00 63.12 26 GLU A O 15
ATOM 18940 N N . ASP A 1 27 ? -4.003 12.004 -12.955 1.00 62.41 27 ASP A N 15
ATOM 18941 C CA . ASP A 1 27 ? -4.427 11.021 -13.945 1.00 61.34 27 ASP A CA 15
ATOM 18942 C C . ASP A 1 27 ? -4.698 11.687 -15.291 1.00 20.12 27 ASP A C 15
ATOM 18943 O O . ASP A 1 27 ? -4.908 11.011 -16.297 1.00 72.21 27 ASP A O 15
ATOM 18952 N N . GLU A 1 28 ? -4.692 13.016 -15.299 1.00 54.20 28 GLU A N 15
ATOM 18953 C CA . GLU A 1 28 ? -4.940 13.773 -16.521 1.00 22.13 28 GLU A CA 15
ATOM 18954 C C . GLU A 1 28 ? -3.719 13.743 -17.436 1.00 31.30 28 GLU A C 15
ATOM 18955 O O . GLU A 1 28 ? -3.814 14.049 -18.625 1.00 11.01 28 GLU A O 15
ATOM 18967 N N . ILE A 1 29 ? -2.574 13.372 -16.873 1.00 70.01 29 ILE A N 15
ATOM 18968 C CA . ILE A 1 29 ? -1.335 13.301 -17.638 1.00 12.21 29 ILE A CA 15
ATOM 18969 C C . ILE A 1 29 ? -1.521 12.482 -18.910 1.00 63.43 29 ILE A C 15
ATOM 18970 O O . ILE A 1 29 ? -1.596 11.253 -18.866 1.00 51.21 29 ILE A O 15
ATOM 18986 N N . THR A 1 30 ? -1.592 13.170 -20.046 1.00 31.52 30 THR A N 15
ATOM 18987 C CA . THR A 1 30 ? -1.768 12.506 -21.332 1.00 1.25 30 THR A CA 15
ATOM 18988 C C . THR A 1 30 ? -1.487 13.461 -22.486 1.00 12.31 30 THR A C 15
ATOM 18989 O O . THR A 1 30 ? -1.298 14.661 -22.282 1.00 12.04 30 THR A O 15
ATOM 19000 N N . THR A 1 31 ? -1.462 12.922 -23.701 1.00 44.51 31 THR A N 15
ATOM 19001 C CA . THR A 1 31 ? -1.203 13.727 -24.889 1.00 34.14 31 THR A CA 15
ATOM 19002 C C . THR A 1 31 ? -2.460 14.465 -25.336 1.00 62.05 31 THR A C 15
ATOM 19003 O O . THR A 1 31 ? -2.406 15.326 -26.215 1.00 64.42 31 THR A O 15
ATOM 19014 N N . ASP A 1 32 ? -3.590 14.124 -24.727 1.00 23.40 32 ASP A N 15
ATOM 19015 C CA . ASP A 1 32 ? -4.860 14.756 -25.062 1.00 74.31 32 ASP A CA 15
ATOM 19016 C C . ASP A 1 32 ? -5.195 15.864 -24.069 1.00 3.13 32 ASP A C 15
ATOM 19017 O O . ASP A 1 32 ? -6.363 16.185 -23.852 1.00 10.41 32 ASP A O 15
ATOM 19026 N N . SER A 1 33 ? -4.161 16.444 -23.467 1.00 51.10 33 SER A N 15
ATOM 19027 C CA . SER A 1 33 ? -4.345 17.513 -22.493 1.00 12.34 33 SER A CA 15
ATOM 19028 C C . SER A 1 33 ? -3.545 18.751 -22.887 1.00 12.13 33 SER A C 15
ATOM 19029 O O . SER A 1 33 ? -4.095 19.846 -23.008 1.00 43.11 33 SER A O 15
ATOM 19037 N N . ARG A 1 34 ? -2.244 18.568 -23.085 1.00 2.42 34 ARG A N 15
ATOM 19038 C CA . ARG A 1 34 ? -1.367 19.670 -23.464 1.00 23.42 34 ARG A CA 15
ATOM 19039 C C . ARG A 1 34 ? -1.398 20.776 -22.413 1.00 72.05 34 ARG A C 15
ATOM 19040 O O . ARG A 1 34 ? -2.084 20.663 -21.397 1.00 73.45 34 ARG A O 15
ATOM 19061 N N . PHE A 1 35 ? -0.650 21.845 -22.665 1.00 55.34 35 PHE A N 15
ATOM 19062 C CA . PHE A 1 35 ? -0.591 22.972 -21.741 1.00 73.22 35 PHE A CA 15
ATOM 19063 C C . PHE A 1 35 ? -1.949 23.659 -21.634 1.00 54.20 35 PHE A C 15
ATOM 19064 O O . PHE A 1 35 ? -2.317 24.172 -20.577 1.00 4.12 35 PHE A O 15
ATOM 19081 N N . VAL A 1 36 ? -2.691 23.666 -22.737 1.00 52.00 36 VAL A N 15
ATOM 19082 C CA . VAL A 1 36 ? -4.009 24.289 -22.768 1.00 41.53 36 VAL A CA 15
ATOM 19083 C C . VAL A 1 36 ? -4.922 23.697 -21.701 1.00 54.41 36 VAL A C 15
ATOM 19084 O O . VAL A 1 36 ? -5.553 24.427 -20.937 1.00 33.43 36 VAL A O 15
ATOM 19097 N N . GLU A 1 37 ? -4.988 22.370 -21.655 1.00 45.43 37 GLU A N 15
ATOM 19098 C CA . GLU A 1 37 ? -5.825 21.680 -20.681 1.00 41.51 37 GLU A CA 15
ATOM 19099 C C . GLU A 1 37 ? -5.096 21.527 -19.349 1.00 72.12 37 GLU A C 15
ATOM 19100 O O . GLU A 1 37 ? -5.577 21.980 -18.310 1.00 51.14 37 GLU A O 15
ATOM 19112 N N . ASP A 1 38 ? -3.934 20.884 -19.388 1.00 51.52 38 ASP A N 15
ATOM 19113 C CA . ASP A 1 38 ? -3.138 20.671 -18.185 1.00 62.23 38 ASP A CA 15
ATOM 19114 C C . ASP A 1 38 ? -2.758 22.001 -17.542 1.00 24.30 38 ASP A C 15
ATOM 19115 O O . ASP A 1 38 ? -3.179 22.305 -16.425 1.00 52.54 38 ASP A O 15
ATOM 19124 N N . LEU A 1 39 ? -1.958 22.788 -18.252 1.00 40.44 39 LEU A N 15
ATOM 19125 C CA . LEU A 1 39 ? -1.519 24.086 -17.751 1.00 14.14 39 LEU A CA 15
ATOM 19126 C C . LEU A 1 39 ? -2.642 25.114 -17.845 1.00 52.32 39 LEU A C 15
ATOM 19127 O O . LEU A 1 39 ? -3.681 24.859 -18.452 1.00 73.10 39 LEU A O 15
ATOM 19143 N N . ASN A 1 40 ? -2.424 26.278 -17.242 1.00 41.53 40 ASN A N 15
ATOM 19144 C CA . ASN A 1 40 ? -3.417 27.346 -17.260 1.00 41.50 40 ASN A CA 15
ATOM 19145 C C . ASN A 1 40 ? -3.005 28.456 -18.223 1.00 75.12 40 ASN A C 15
ATOM 19146 O O . ASN A 1 40 ? -3.263 29.633 -17.976 1.00 53.51 40 ASN A O 15
ATOM 19157 N N . ALA A 1 41 ? -2.365 28.071 -19.322 1.00 22.40 41 ALA A N 15
ATOM 19158 C CA . ALA A 1 41 ? -1.920 29.032 -20.324 1.00 31.44 41 ALA A CA 15
ATOM 19159 C C . ALA A 1 41 ? -1.651 28.347 -21.660 1.00 12.44 41 ALA A C 15
ATOM 19160 O O . ALA A 1 41 ? -1.924 27.158 -21.825 1.00 1.32 41 ALA A O 15
ATOM 19167 N N . ASP A 1 42 ? -1.116 29.106 -22.610 1.00 22.40 42 ASP A N 15
ATOM 19168 C CA . ASP A 1 42 ? -0.810 28.572 -23.932 1.00 63.21 42 ASP A CA 15
ATOM 19169 C C . ASP A 1 42 ? 0.693 28.368 -24.101 1.00 53.24 42 ASP A C 15
ATOM 19170 O O . ASP A 1 42 ? 1.492 28.896 -23.328 1.00 53.21 42 ASP A O 15
ATOM 19179 N N . SER A 1 43 ? 1.070 27.598 -25.117 1.00 53.53 43 SER A N 15
ATOM 19180 C CA . SER A 1 43 ? 2.476 27.321 -25.385 1.00 71.13 43 SER A CA 15
ATOM 19181 C C . SER A 1 43 ? 3.276 28.616 -25.484 1.00 50.24 43 SER A C 15
ATOM 19182 O O . SER A 1 43 ? 4.489 28.628 -25.272 1.00 2.23 43 SER A O 15
ATOM 19190 N N . LEU A 1 44 ? 2.588 29.705 -25.809 1.00 2.40 44 LEU A N 15
ATOM 19191 C CA . LEU A 1 44 ? 3.233 31.008 -25.937 1.00 22.42 44 LEU A CA 15
ATOM 19192 C C . LEU A 1 44 ? 4.072 31.323 -24.703 1.00 3.22 44 LEU A C 15
ATOM 19193 O O . LEU A 1 44 ? 5.244 31.685 -24.812 1.00 60.15 44 LEU A O 15
ATOM 19209 N N . ASP A 1 45 ? 3.466 31.182 -23.529 1.00 73.14 45 ASP A N 15
ATOM 19210 C CA . ASP A 1 45 ? 4.158 31.449 -22.274 1.00 32.42 45 ASP A CA 15
ATOM 19211 C C . ASP A 1 45 ? 5.034 30.265 -21.874 1.00 50.53 45 ASP A C 15
ATOM 19212 O O . ASP A 1 45 ? 6.000 30.421 -21.126 1.00 73.43 45 ASP A O 15
ATOM 19221 N N . ILE A 1 46 ? 4.690 29.085 -22.377 1.00 33.42 46 ILE A N 15
ATOM 19222 C CA . ILE A 1 46 ? 5.445 27.876 -22.072 1.00 70.21 46 ILE A CA 15
ATOM 19223 C C . ILE A 1 46 ? 6.803 27.887 -22.766 1.00 20.54 46 ILE A C 15
ATOM 19224 O O . ILE A 1 46 ? 7.755 27.260 -22.299 1.00 51.23 46 ILE A O 15
ATOM 19240 N N . TYR A 1 47 ? 6.886 28.603 -23.881 1.00 12.52 47 TYR A N 15
ATOM 19241 C CA . TYR A 1 47 ? 8.127 28.696 -24.640 1.00 24.14 47 TYR A CA 15
ATOM 19242 C C . TYR A 1 47 ? 9.298 29.051 -23.728 1.00 12.51 47 TYR A C 15
ATOM 19243 O O . TYR A 1 47 ? 10.312 28.355 -23.703 1.00 0.25 47 TYR A O 15
ATOM 19261 N N . GLU A 1 48 ? 9.148 30.141 -22.980 1.00 74.54 48 GLU A N 15
ATOM 19262 C CA . GLU A 1 48 ? 10.192 30.589 -22.067 1.00 50.31 48 GLU A CA 15
ATOM 19263 C C . GLU A 1 48 ? 10.281 29.673 -20.850 1.00 13.22 48 GLU A C 15
ATOM 19264 O O . GLU A 1 48 ? 11.365 29.435 -20.316 1.00 33.23 48 GLU A O 15
ATOM 19276 N N . LEU A 1 49 ? 9.133 29.163 -20.416 1.00 65.01 49 LEU A N 15
ATOM 19277 C CA . LEU A 1 49 ? 9.080 28.273 -19.261 1.00 51.14 49 LEU A CA 15
ATOM 19278 C C . LEU A 1 49 ? 10.080 27.131 -19.407 1.00 70.34 49 LEU A C 15
ATOM 19279 O O . LEU A 1 49 ? 10.978 26.968 -18.581 1.00 4.15 49 LEU A O 15
ATOM 19295 N N . LEU A 1 50 ? 9.920 26.343 -20.465 1.00 33.21 50 LEU A N 15
ATOM 19296 C CA . LEU A 1 50 ? 10.810 25.216 -20.721 1.00 41.04 50 LEU A CA 15
ATOM 19297 C C . LEU A 1 50 ? 12.196 25.700 -21.136 1.00 11.44 50 LEU A C 15
ATOM 19298 O O . LEU A 1 50 ? 13.211 25.176 -20.677 1.00 31.15 50 LEU A O 15
ATOM 19314 N N . TYR A 1 51 ? 12.231 26.705 -22.004 1.00 14.12 51 TYR A N 15
ATOM 19315 C CA . TYR A 1 51 ? 13.492 27.261 -22.480 1.00 72.51 51 TYR A CA 15
ATOM 19316 C C . TYR A 1 51 ? 14.403 27.623 -21.312 1.00 22.04 51 TYR A C 15
ATOM 19317 O O . TYR A 1 51 ? 15.606 27.357 -21.340 1.00 75.35 51 TYR A O 15
ATOM 19335 N N . LEU A 1 52 ? 13.822 28.232 -20.284 1.00 23.44 52 LEU A N 15
ATOM 19336 C CA . LEU A 1 52 ? 14.580 28.631 -19.103 1.00 3.10 52 LEU A CA 15
ATOM 19337 C C . LEU A 1 52 ? 14.833 27.437 -18.188 1.00 75.10 52 LEU A C 15
ATOM 19338 O O . LEU A 1 52 ? 15.819 27.403 -17.451 1.00 13.32 52 LEU A O 15
ATOM 19354 N N . LEU A 1 53 ? 13.937 26.458 -18.242 1.00 34.41 53 LEU A N 15
ATOM 19355 C CA . LEU A 1 53 ? 14.063 25.259 -17.420 1.00 12.24 53 LEU A CA 15
ATOM 19356 C C . LEU A 1 53 ? 15.271 24.431 -17.846 1.00 34.11 53 LEU A C 15
ATOM 19357 O O . LEU A 1 53 ? 16.107 24.066 -17.021 1.00 3.54 53 LEU A O 15
ATOM 19373 N N . GLU A 1 54 ? 15.355 24.139 -19.140 1.00 52.43 54 GLU A N 15
ATOM 19374 C CA . GLU A 1 54 ? 16.462 23.355 -19.676 1.00 14.34 54 GLU A CA 15
ATOM 19375 C C . GLU A 1 54 ? 17.784 24.100 -19.515 1.00 53.21 54 GLU A C 15
ATOM 19376 O O . GLU A 1 54 ? 18.817 23.496 -19.231 1.00 63.12 54 GLU A O 15
ATOM 19388 N N . GLU A 1 55 ? 17.741 25.416 -19.700 1.00 1.03 55 GLU A N 15
ATOM 19389 C CA . GLU A 1 55 ? 18.936 26.243 -19.577 1.00 12.02 55 GLU A CA 15
ATOM 19390 C C . GLU A 1 55 ? 19.524 26.144 -18.172 1.00 61.22 55 GLU A C 15
ATOM 19391 O O . GLU A 1 55 ? 20.716 26.373 -17.969 1.00 60.15 55 GLU A O 15
ATOM 19403 N N . ALA A 1 56 ? 18.678 25.801 -17.206 1.00 5.42 56 ALA A N 15
ATOM 19404 C CA . ALA A 1 56 ? 19.114 25.670 -15.821 1.00 13.31 56 ALA A CA 15
ATOM 19405 C C . ALA A 1 56 ? 19.791 24.325 -15.583 1.00 71.22 56 ALA A C 15
ATOM 19406 O O . ALA A 1 56 ? 20.544 24.159 -14.624 1.00 23.53 56 ALA A O 15
ATOM 19413 N N . PHE A 1 57 ? 19.517 23.367 -16.462 1.00 63.53 57 PHE A N 15
ATOM 19414 C CA . PHE A 1 57 ? 20.099 22.034 -16.347 1.00 2.41 57 PHE A CA 15
ATOM 19415 C C . PHE A 1 57 ? 21.143 21.801 -17.435 1.00 23.22 57 PHE A C 15
ATOM 19416 O O . PHE A 1 57 ? 21.624 20.683 -17.619 1.00 24.55 57 PHE A O 15
ATOM 19433 N N . ASP A 1 58 ? 21.488 22.864 -18.153 1.00 62.42 58 ASP A N 15
ATOM 19434 C CA . ASP A 1 58 ? 22.475 22.776 -19.223 1.00 24.21 58 ASP A CA 15
ATOM 19435 C C . ASP A 1 58 ? 22.116 21.665 -20.204 1.00 71.33 58 ASP A C 15
ATOM 19436 O O . ASP A 1 58 ? 22.779 20.629 -20.254 1.00 71.53 58 ASP A O 15
ATOM 19445 N N . ASP A 1 59 ? 21.062 21.887 -20.982 1.00 0.32 59 ASP A N 15
ATOM 19446 C CA . ASP A 1 59 ? 20.614 20.905 -21.962 1.00 71.01 59 ASP A CA 15
ATOM 19447 C C . ASP A 1 59 ? 19.641 21.533 -22.955 1.00 32.00 59 ASP A C 15
ATOM 19448 O O . ASP A 1 59 ? 19.055 22.582 -22.688 1.00 13.23 59 ASP A O 15
ATOM 19457 N N . LYS A 1 60 ? 19.474 20.885 -24.103 1.00 21.33 60 LYS A N 15
ATOM 19458 C CA . LYS A 1 60 ? 18.572 21.378 -25.137 1.00 3.22 60 LYS A CA 15
ATOM 19459 C C . LYS A 1 60 ? 17.236 20.644 -25.089 1.00 63.35 60 LYS A C 15
ATOM 19460 O O . LYS A 1 60 ? 17.195 19.420 -24.961 1.00 72.34 60 LYS A O 15
ATOM 19479 N N . ILE A 1 61 ? 16.148 21.398 -25.195 1.00 14.11 61 ILE A N 15
ATOM 19480 C CA . ILE A 1 61 ? 14.811 20.817 -25.167 1.00 11.53 61 ILE A CA 15
ATOM 19481 C C . ILE A 1 61 ? 14.512 20.063 -26.458 1.00 20.34 61 ILE A C 15
ATOM 19482 O O . ILE A 1 61 ? 14.216 18.868 -26.453 1.00 32.31 61 ILE A O 15
ATOM 19498 N N . PRO A 1 62 ? 14.593 20.775 -27.591 1.00 74.34 62 PRO A N 15
ATOM 19499 C CA . PRO A 1 62 ? 14.337 20.192 -28.912 1.00 34.00 62 PRO A CA 15
ATOM 19500 C C . PRO A 1 62 ? 15.426 19.212 -29.334 1.00 41.23 62 PRO A C 15
ATOM 19501 O O . PRO A 1 62 ? 15.333 18.584 -30.388 1.00 61.02 62 PRO A O 15
ATOM 19512 N N . GLU A 1 63 ? 16.457 19.087 -28.505 1.00 2.14 63 GLU A N 15
ATOM 19513 C CA . GLU A 1 63 ? 17.564 18.183 -28.794 1.00 3.21 63 GLU A CA 15
ATOM 19514 C C . GLU A 1 63 ? 17.574 17.007 -27.822 1.00 64.30 63 GLU A C 15
ATOM 19515 O O . GLU A 1 63 ? 17.374 15.859 -28.218 1.00 2.40 63 GLU A O 15
ATOM 19527 N N . ASN A 1 64 ? 17.810 17.302 -26.548 1.00 32.34 64 ASN A N 15
ATOM 19528 C CA . ASN A 1 64 ? 17.847 16.269 -25.518 1.00 65.05 64 ASN A CA 15
ATOM 19529 C C . ASN A 1 64 ? 16.443 15.766 -25.201 1.00 74.32 64 ASN A C 15
ATOM 19530 O O . ASN A 1 64 ? 16.134 14.592 -25.402 1.00 74.23 64 ASN A O 15
ATOM 19541 N N . GLU A 1 65 ? 15.596 16.663 -24.705 1.00 24.11 65 GLU A N 15
ATOM 19542 C CA . GLU A 1 65 ? 14.225 16.309 -24.360 1.00 14.12 65 GLU A CA 15
ATOM 19543 C C . GLU A 1 65 ? 13.484 15.755 -25.574 1.00 12.24 65 GLU A C 15
ATOM 19544 O O . GLU A 1 65 ? 12.542 14.975 -25.436 1.00 65.45 65 GLU A O 15
ATOM 19556 N N . ALA A 1 66 ? 13.916 16.166 -26.761 1.00 61.03 66 ALA A N 15
ATOM 19557 C CA . ALA A 1 66 ? 13.296 15.711 -27.999 1.00 71.43 66 ALA A CA 15
ATOM 19558 C C . ALA A 1 66 ? 13.476 14.208 -28.183 1.00 62.42 66 ALA A C 15
ATOM 19559 O O . ALA A 1 66 ? 12.826 13.594 -29.028 1.00 33.22 66 ALA A O 15
ATOM 19566 N N . ASN A 1 67 ? 14.364 13.621 -27.387 1.00 44.11 67 ASN A N 15
ATOM 19567 C CA . ASN A 1 67 ? 14.631 12.189 -27.463 1.00 41.35 67 ASN A CA 15
ATOM 19568 C C . ASN A 1 67 ? 13.365 11.385 -27.184 1.00 25.53 67 ASN A C 15
ATOM 19569 O O . ASN A 1 67 ? 13.247 10.232 -27.599 1.00 2.24 67 ASN A O 15
ATOM 19580 N N . GLU A 1 68 ? 12.423 12.001 -26.478 1.00 55.00 68 GLU A N 15
ATOM 19581 C CA . GLU A 1 68 ? 11.166 11.341 -26.143 1.00 50.31 68 GLU A CA 15
ATOM 19582 C C . GLU A 1 68 ? 10.118 12.359 -25.701 1.00 62.11 68 GLU A C 15
ATOM 19583 O O . GLU A 1 68 ? 9.384 12.133 -24.739 1.00 73.43 68 GLU A O 15
ATOM 19595 N N . PHE A 1 69 ? 10.056 13.481 -26.410 1.00 52.12 69 PHE A N 15
ATOM 19596 C CA . PHE A 1 69 ? 9.100 14.535 -26.091 1.00 73.11 69 PHE A CA 15
ATOM 19597 C C . PHE A 1 69 ? 7.831 14.390 -26.927 1.00 44.11 69 PHE A C 15
ATOM 19598 O O . PHE A 1 69 ? 7.875 13.919 -28.063 1.00 24.42 69 PHE A O 15
ATOM 19615 N N . GLU A 1 70 ? 6.703 14.799 -26.355 1.00 70.24 70 GLU A N 15
ATOM 19616 C CA . GLU A 1 70 ? 5.422 14.713 -27.047 1.00 43.24 70 GLU A CA 15
ATOM 19617 C C . GLU A 1 70 ? 4.429 15.724 -26.481 1.00 44.45 70 GLU A C 15
ATOM 19618 O O . GLU A 1 70 ? 3.935 16.595 -27.198 1.00 51.14 70 GLU A O 15
ATOM 19630 N N . THR A 1 71 ? 4.141 15.603 -25.189 1.00 62.43 71 THR A N 15
ATOM 19631 C CA . THR A 1 71 ? 3.207 16.503 -24.526 1.00 52.45 71 THR A CA 15
ATOM 19632 C C . THR A 1 71 ? 3.618 16.755 -23.080 1.00 52.34 71 THR A C 15
ATOM 19633 O O . THR A 1 71 ? 4.655 16.272 -22.626 1.00 41.41 71 THR A O 15
ATOM 19644 N N . VAL A 1 72 ? 2.798 17.514 -22.360 1.00 54.24 72 VAL A N 15
ATOM 19645 C CA . VAL A 1 72 ? 3.075 17.829 -20.964 1.00 64.21 72 VAL A CA 15
ATOM 19646 C C . VAL A 1 72 ? 3.410 16.569 -20.173 1.00 42.21 72 VAL A C 15
ATOM 19647 O O . VAL A 1 72 ? 4.324 16.565 -19.349 1.00 53.51 72 VAL A O 15
ATOM 19660 N N . GLY A 1 73 ? 2.664 15.499 -20.430 1.00 53.32 73 GLY A N 15
ATOM 19661 C CA . GLY A 1 73 ? 2.897 14.247 -19.734 1.00 51.43 73 GLY A CA 15
ATOM 19662 C C . GLY A 1 73 ? 4.363 13.861 -19.711 1.00 14.52 73 GLY A C 15
ATOM 19663 O O . GLY A 1 73 ? 4.923 13.591 -18.649 1.00 3.14 73 GLY A O 15
ATOM 19667 N N . ASP A 1 74 ? 4.984 13.834 -20.884 1.00 43.04 74 ASP A N 15
ATOM 19668 C CA . ASP A 1 74 ? 6.394 13.478 -20.995 1.00 21.53 74 ASP A CA 15
ATOM 19669 C C . ASP A 1 74 ? 7.253 14.379 -20.113 1.00 21.40 74 ASP A C 15
ATOM 19670 O O . ASP A 1 74 ? 8.184 13.915 -19.454 1.00 12.12 74 ASP A O 15
ATOM 19679 N N . VAL A 1 75 ? 6.935 15.669 -20.107 1.00 10.22 75 VAL A N 15
ATOM 19680 C CA . VAL A 1 75 ? 7.677 16.636 -19.306 1.00 62.34 75 VAL A CA 15
ATOM 19681 C C . VAL A 1 75 ? 7.596 16.298 -17.822 1.00 63.30 75 VAL A C 15
ATOM 19682 O O . VAL A 1 75 ? 8.574 16.441 -17.087 1.00 73.14 75 VAL A O 15
ATOM 19695 N N . VAL A 1 76 ? 6.424 15.847 -17.386 1.00 50.33 76 VAL A N 15
ATOM 19696 C CA . VAL A 1 76 ? 6.215 15.487 -15.989 1.00 71.32 76 VAL A CA 15
ATOM 19697 C C . VAL A 1 76 ? 7.200 14.411 -15.546 1.00 4.32 76 VAL A C 15
ATOM 19698 O O . VAL A 1 76 ? 7.983 14.617 -14.619 1.00 64.34 76 VAL A O 15
ATOM 19711 N N . ASN A 1 77 ? 7.156 13.264 -16.215 1.00 30.43 77 ASN A N 15
ATOM 19712 C CA . ASN A 1 77 ? 8.046 12.155 -15.890 1.00 35.45 77 ASN A CA 15
ATOM 19713 C C . ASN A 1 77 ? 9.488 12.487 -16.261 1.00 14.15 77 ASN A C 15
ATOM 19714 O O . ASN A 1 77 ? 10.428 11.893 -15.733 1.00 4.40 77 ASN A O 15
ATOM 19725 N N . PHE A 1 78 ? 9.654 13.441 -17.171 1.00 74.52 78 PHE A N 15
ATOM 19726 C CA . PHE A 1 78 ? 10.981 13.852 -17.614 1.00 13.55 78 PHE A CA 15
ATOM 19727 C C . PHE A 1 78 ? 11.757 14.504 -16.472 1.00 75.24 78 PHE A C 15
ATOM 19728 O O . PHE A 1 78 ? 12.814 14.018 -16.070 1.00 32.53 78 PHE A O 15
ATOM 19745 N N . ILE A 1 79 ? 11.224 15.606 -15.957 1.00 10.44 79 ILE A N 15
ATOM 19746 C CA . ILE A 1 79 ? 11.865 16.324 -14.862 1.00 44.21 79 ILE A CA 15
ATOM 19747 C C . ILE A 1 79 ? 12.017 15.433 -13.634 1.00 64.54 79 ILE A C 15
ATOM 19748 O O . ILE A 1 79 ? 12.878 15.666 -12.786 1.00 4.41 79 ILE A O 15
ATOM 19764 N N . LYS A 1 80 ? 11.176 14.408 -13.547 1.00 24.44 80 LYS A N 15
ATOM 19765 C CA . LYS A 1 80 ? 11.218 13.477 -12.425 1.00 12.23 80 LYS A CA 15
ATOM 19766 C C . LYS A 1 80 ? 12.555 12.745 -12.374 1.00 40.11 80 LYS A C 15
ATOM 19767 O O . LYS A 1 80 ? 13.230 12.734 -11.344 1.00 71.34 80 LYS A O 15
ATOM 19786 N N . LYS A 1 81 ? 12.933 12.136 -13.492 1.00 64.35 81 LYS A N 15
ATOM 19787 C CA . LYS A 1 81 ? 14.191 11.403 -13.577 1.00 44.44 81 LYS A CA 15
ATOM 19788 C C . LYS A 1 81 ? 15.375 12.362 -13.662 1.00 14.35 81 LYS A C 15
ATOM 19789 O O . LYS A 1 81 ? 16.447 12.089 -13.121 1.00 54.13 81 LYS A O 15
ATOM 19808 N N . ARG A 1 82 ? 15.172 13.487 -14.341 1.00 22.52 82 ARG A N 15
ATOM 19809 C CA . ARG A 1 82 ? 16.223 14.486 -14.495 1.00 35.23 82 ARG A CA 15
ATOM 19810 C C . ARG A 1 82 ? 16.775 14.908 -13.136 1.00 71.33 82 ARG A C 15
ATOM 19811 O O . ARG A 1 82 ? 17.988 15.005 -12.950 1.00 41.21 82 ARG A O 15
ATOM 19832 N N . LYS A 1 83 ? 15.877 15.157 -12.190 1.00 15.42 83 LYS A N 15
ATOM 19833 C CA . LYS A 1 83 ? 16.272 15.568 -10.848 1.00 2.21 83 LYS A CA 15
ATOM 19834 C C . LYS A 1 83 ? 16.545 14.354 -9.966 1.00 10.35 83 LYS A C 15
ATOM 19835 O O . LYS A 1 83 ? 17.544 14.307 -9.250 1.00 2.25 83 LYS A O 15
ATOM 19854 N N . GLY A 1 84 ? 15.650 13.373 -10.023 1.00 73.24 84 GLY A N 15
ATOM 19855 C CA . GLY A 1 84 ? 15.813 12.172 -9.226 1.00 22.43 84 GLY A CA 15
ATOM 19856 C C . GLY A 1 84 ? 15.512 10.910 -10.010 1.00 22.45 84 GLY A C 15
ATOM 19857 O O . GLY A 1 84 ? 16.411 10.305 -10.595 1.00 13.41 84 GLY A O 15
ATOM 19861 N N . GLY A 1 1 ? 9.448 2.027 -8.503 1.00 23.23 1 GLY A N 16
ATOM 19862 C CA . GLY A 1 1 ? 9.489 1.259 -7.272 1.00 11.54 1 GLY A CA 16
ATOM 19863 C C . GLY A 1 1 ? 9.896 2.100 -6.078 1.00 12.03 1 GLY A C 16
ATOM 19864 O O . GLY A 1 1 ? 10.154 3.298 -6.194 1.00 43.11 1 GLY A O 16
ATOM 19868 N N . PRO A 1 2 ? 9.955 1.467 -4.896 1.00 44.44 2 PRO A N 16
ATOM 19869 C CA . PRO A 1 2 ? 10.332 2.146 -3.653 1.00 10.30 2 PRO A CA 16
ATOM 19870 C C . PRO A 1 2 ? 11.806 2.537 -3.629 1.00 73.11 2 PRO A C 16
ATOM 19871 O O . PRO A 1 2 ? 12.615 1.991 -4.378 1.00 31.11 2 PRO A O 16
ATOM 19882 N N . GLY A 1 3 ? 12.148 3.486 -2.763 1.00 20.11 3 GLY A N 16
ATOM 19883 C CA . GLY A 1 3 ? 13.525 3.933 -2.658 1.00 33.23 3 GLY A CA 16
ATOM 19884 C C . GLY A 1 3 ? 13.760 5.256 -3.358 1.00 53.34 3 GLY A C 16
ATOM 19885 O O . GLY A 1 3 ? 14.887 5.575 -3.736 1.00 3.04 3 GLY A O 16
ATOM 19889 N N . SER A 1 4 ? 12.692 6.029 -3.535 1.00 24.52 4 SER A N 16
ATOM 19890 C CA . SER A 1 4 ? 12.787 7.323 -4.200 1.00 73.42 4 SER A CA 16
ATOM 19891 C C . SER A 1 4 ? 12.832 8.456 -3.180 1.00 13.11 4 SER A C 16
ATOM 19892 O O . SER A 1 4 ? 12.681 8.231 -1.979 1.00 42.34 4 SER A O 16
ATOM 19900 N N . MET A 1 5 ? 13.040 9.675 -3.668 1.00 20.35 5 MET A N 16
ATOM 19901 C CA . MET A 1 5 ? 13.104 10.844 -2.799 1.00 12.31 5 MET A CA 16
ATOM 19902 C C . MET A 1 5 ? 12.120 11.916 -3.258 1.00 4.45 5 MET A C 16
ATOM 19903 O O . MET A 1 5 ? 12.475 12.809 -4.028 1.00 63.30 5 MET A O 16
ATOM 19917 N N . ASP A 1 6 ? 10.884 11.822 -2.780 1.00 5.53 6 ASP A N 16
ATOM 19918 C CA . ASP A 1 6 ? 9.850 12.785 -3.140 1.00 41.04 6 ASP A CA 16
ATOM 19919 C C . ASP A 1 6 ? 9.647 12.824 -4.652 1.00 4.21 6 ASP A C 16
ATOM 19920 O O . ASP A 1 6 ? 9.182 13.822 -5.200 1.00 10.42 6 ASP A O 16
ATOM 19929 N N . ASN A 1 7 ? 10.001 11.731 -5.320 1.00 23.12 7 ASN A N 16
ATOM 19930 C CA . ASN A 1 7 ? 9.860 11.641 -6.769 1.00 12.05 7 ASN A CA 16
ATOM 19931 C C . ASN A 1 7 ? 8.434 11.975 -7.198 1.00 3.14 7 ASN A C 16
ATOM 19932 O O . ASN A 1 7 ? 8.221 12.776 -8.107 1.00 53.54 7 ASN A O 16
ATOM 19943 N N . ASP A 1 8 ? 7.463 11.356 -6.536 1.00 71.21 8 ASP A N 16
ATOM 19944 C CA . ASP A 1 8 ? 6.057 11.588 -6.847 1.00 43.23 8 ASP A CA 16
ATOM 19945 C C . ASP A 1 8 ? 5.499 12.737 -6.013 1.00 72.12 8 ASP A C 16
ATOM 19946 O O . ASP A 1 8 ? 4.288 12.955 -5.973 1.00 5.23 8 ASP A O 16
ATOM 19955 N N . GLU A 1 9 ? 6.389 13.467 -5.349 1.00 23.33 9 GLU A N 16
ATOM 19956 C CA . GLU A 1 9 ? 5.984 14.592 -4.514 1.00 70.40 9 GLU A CA 16
ATOM 19957 C C . GLU A 1 9 ? 6.281 15.918 -5.207 1.00 41.21 9 GLU A C 16
ATOM 19958 O O . GLU A 1 9 ? 5.621 16.926 -4.951 1.00 23.24 9 GLU A O 16
ATOM 19970 N N . ILE A 1 10 ? 7.278 15.910 -6.085 1.00 61.23 10 ILE A N 16
ATOM 19971 C CA . ILE A 1 10 ? 7.662 17.111 -6.816 1.00 4.34 10 ILE A CA 16
ATOM 19972 C C . ILE A 1 10 ? 6.505 17.635 -7.659 1.00 44.44 10 ILE A C 16
ATOM 19973 O O . ILE A 1 10 ? 6.098 18.790 -7.526 1.00 25.22 10 ILE A O 16
ATOM 19989 N N . PHE A 1 11 ? 5.978 16.779 -8.528 1.00 32.35 11 PHE A N 16
ATOM 19990 C CA . PHE A 1 11 ? 4.866 17.155 -9.393 1.00 62.42 11 PHE A CA 16
ATOM 19991 C C . PHE A 1 11 ? 3.584 17.332 -8.586 1.00 33.53 11 PHE A C 16
ATOM 19992 O O . PHE A 1 11 ? 2.736 18.160 -8.919 1.00 65.14 11 PHE A O 16
ATOM 20009 N N . SER A 1 12 ? 3.448 16.546 -7.522 1.00 3.32 12 SER A N 16
ATOM 20010 C CA . SER A 1 12 ? 2.268 16.612 -6.668 1.00 52.23 12 SER A CA 16
ATOM 20011 C C . SER A 1 12 ? 2.199 17.950 -5.938 1.00 42.02 12 SER A C 16
ATOM 20012 O O . SER A 1 12 ? 1.151 18.594 -5.894 1.00 34.24 12 SER A O 16
ATOM 20020 N N . LYS A 1 13 ? 3.325 18.363 -5.366 1.00 42.03 13 LYS A N 16
ATOM 20021 C CA . LYS A 1 13 ? 3.396 19.624 -4.638 1.00 42.45 13 LYS A CA 16
ATOM 20022 C C . LYS A 1 13 ? 3.226 20.809 -5.584 1.00 61.25 13 LYS A C 16
ATOM 20023 O O . LYS A 1 13 ? 2.487 21.749 -5.292 1.00 21.13 13 LYS A O 16
ATOM 20042 N N . VAL A 1 14 ? 3.914 20.756 -6.721 1.00 12.31 14 VAL A N 16
ATOM 20043 C CA . VAL A 1 14 ? 3.837 21.824 -7.711 1.00 75.42 14 VAL A CA 16
ATOM 20044 C C . VAL A 1 14 ? 2.449 21.891 -8.339 1.00 50.32 14 VAL A C 16
ATOM 20045 O O . VAL A 1 14 ? 1.944 22.973 -8.639 1.00 44.43 14 VAL A O 16
ATOM 20058 N N . ARG A 1 15 ? 1.837 20.728 -8.535 1.00 13.03 15 ARG A N 16
ATOM 20059 C CA . ARG A 1 15 ? 0.507 20.655 -9.128 1.00 31.21 15 ARG A CA 16
ATOM 20060 C C . ARG A 1 15 ? -0.542 21.238 -8.185 1.00 63.11 15 ARG A C 16
ATOM 20061 O O . ARG A 1 15 ? -1.414 21.999 -8.605 1.00 22.52 15 ARG A O 16
ATOM 20082 N N . SER A 1 16 ? -0.450 20.875 -6.910 1.00 13.34 16 SER A N 16
ATOM 20083 C CA . SER A 1 16 ? -1.393 21.359 -5.908 1.00 74.30 16 SER A CA 16
ATOM 20084 C C . SER A 1 16 ? -1.463 22.883 -5.918 1.00 23.21 16 SER A C 16
ATOM 20085 O O . SER A 1 16 ? -2.464 23.472 -5.511 1.00 34.03 16 SER A O 16
ATOM 20093 N N . ILE A 1 17 ? -0.391 23.514 -6.386 1.00 13.33 17 ILE A N 16
ATOM 20094 C CA . ILE A 1 17 ? -0.330 24.969 -6.450 1.00 12.21 17 ILE A CA 16
ATOM 20095 C C . ILE A 1 17 ? -1.296 25.514 -7.497 1.00 3.32 17 ILE A C 16
ATOM 20096 O O . ILE A 1 17 ? -2.136 26.364 -7.198 1.00 45.05 17 ILE A O 16
ATOM 20112 N N . ILE A 1 18 ? -1.171 25.019 -8.723 1.00 73.33 18 ILE A N 16
ATOM 20113 C CA . ILE A 1 18 ? -2.035 25.454 -9.814 1.00 30.12 18 ILE A CA 16
ATOM 20114 C C . ILE A 1 18 ? -3.423 24.834 -9.696 1.00 54.33 18 ILE A C 16
ATOM 20115 O O . ILE A 1 18 ? -4.415 25.420 -10.131 1.00 42.32 18 ILE A O 16
ATOM 20131 N N . SER A 1 19 ? -3.487 23.646 -9.104 1.00 0.11 19 SER A N 16
ATOM 20132 C CA . SER A 1 19 ? -4.754 22.945 -8.930 1.00 41.34 19 SER A CA 16
ATOM 20133 C C . SER A 1 19 ? -5.805 23.867 -8.319 1.00 71.33 19 SER A C 16
ATOM 20134 O O . SER A 1 19 ? -6.999 23.718 -8.575 1.00 55.22 19 SER A O 16
ATOM 20142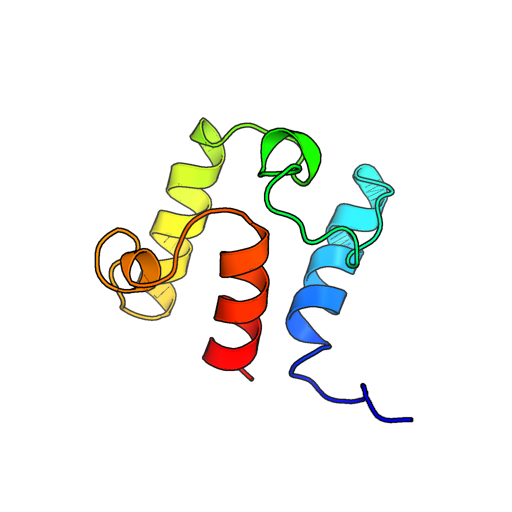 N N . GLU A 1 20 ? -5.350 24.818 -7.510 1.00 54.41 20 GLU A N 16
ATOM 20143 C CA . GLU A 1 20 ? -6.252 25.764 -6.861 1.00 64.45 20 GLU A CA 16
ATOM 20144 C C . GLU A 1 20 ? -6.927 26.665 -7.891 1.00 35.12 20 GLU A C 16
ATOM 20145 O O . GLU A 1 20 ? -8.123 26.942 -7.798 1.00 2.05 20 GLU A O 16
ATOM 20157 N N . GLN A 1 21 ? -6.153 27.119 -8.871 1.00 23.42 21 GLN A N 16
ATOM 20158 C CA . GLN A 1 21 ? -6.676 27.989 -9.917 1.00 0.53 21 GLN A CA 16
ATOM 20159 C C . GLN A 1 21 ? -7.304 27.173 -11.041 1.00 62.24 21 GLN A C 16
ATOM 20160 O O . GLN A 1 21 ? -8.456 27.395 -11.416 1.00 31.14 21 GLN A O 16
ATOM 20174 N N . LEU A 1 22 ? -6.539 26.228 -11.577 1.00 73.23 22 LEU A N 16
ATOM 20175 C CA . LEU A 1 22 ? -7.021 25.377 -12.660 1.00 45.24 22 LEU A CA 16
ATOM 20176 C C . LEU A 1 22 ? -8.207 24.534 -12.205 1.00 11.04 22 LEU A C 16
ATOM 20177 O O . LEU A 1 22 ? -9.096 24.217 -12.995 1.00 12.11 22 LEU A O 16
ATOM 20193 N N . ASP A 1 23 ? -8.215 24.176 -10.925 1.00 62.14 23 ASP A N 16
ATOM 20194 C CA . ASP A 1 23 ? -9.294 23.372 -10.363 1.00 1.21 23 ASP A CA 16
ATOM 20195 C C . ASP A 1 23 ? -9.390 22.022 -11.067 1.00 4.13 23 ASP A C 16
ATOM 20196 O O . ASP A 1 23 ? -10.474 21.454 -11.200 1.00 0.52 23 ASP A O 16
ATOM 20205 N N . LYS A 1 24 ? -8.248 21.513 -11.517 1.00 2.21 24 LYS A N 16
ATOM 20206 C CA . LYS A 1 24 ? -8.201 20.230 -12.207 1.00 72.23 24 LYS A CA 16
ATOM 20207 C C . LYS A 1 24 ? -7.620 19.147 -11.304 1.00 34.32 24 LYS A C 16
ATOM 20208 O O . LYS A 1 24 ? -7.291 19.401 -10.145 1.00 71.20 24 LYS A O 16
ATOM 20227 N N . LYS A 1 25 ? -7.496 17.938 -11.842 1.00 2.14 25 LYS A N 16
ATOM 20228 C CA . LYS A 1 25 ? -6.952 16.816 -11.086 1.00 0.14 25 LYS A CA 16
ATOM 20229 C C . LYS A 1 25 ? -5.509 16.534 -11.492 1.00 51.42 25 LYS A C 16
ATOM 20230 O O . LYS A 1 25 ? -5.154 16.641 -12.665 1.00 43.54 25 LYS A O 16
ATOM 20249 N N . GLU A 1 26 ? -4.683 16.173 -10.515 1.00 74.11 26 GLU A N 16
ATOM 20250 C CA . GLU A 1 26 ? -3.279 15.875 -10.773 1.00 54.43 26 GLU A CA 16
ATOM 20251 C C . GLU A 1 26 ? -3.138 14.632 -11.647 1.00 14.21 26 GLU A C 16
ATOM 20252 O O . GLU A 1 26 ? -2.085 14.391 -12.237 1.00 52.53 26 GLU A O 16
ATOM 20264 N N . ASP A 1 27 ? -4.207 13.846 -11.724 1.00 4.15 27 ASP A N 16
ATOM 20265 C CA . ASP A 1 27 ? -4.203 12.628 -12.525 1.00 34.31 27 ASP A CA 16
ATOM 20266 C C . ASP A 1 27 ? -4.563 12.931 -13.976 1.00 60.11 27 ASP A C 16
ATOM 20267 O O . ASP A 1 27 ? -4.811 12.021 -14.767 1.00 2.05 27 ASP A O 16
ATOM 20276 N N . GLU A 1 28 ? -4.590 14.215 -14.318 1.00 12.31 28 GLU A N 16
ATOM 20277 C CA . GLU A 1 28 ? -4.922 14.637 -15.674 1.00 3.33 28 GLU A CA 16
ATOM 20278 C C . GLU A 1 28 ? -3.748 14.400 -16.620 1.00 0.24 28 GLU A C 16
ATOM 20279 O O . GLU A 1 28 ? -3.858 14.613 -17.827 1.00 70.15 28 GLU A O 16
ATOM 20291 N N . ILE A 1 29 ? -2.626 13.959 -16.061 1.00 43.44 29 ILE A N 16
ATOM 20292 C CA . ILE A 1 29 ? -1.432 13.693 -16.854 1.00 71.04 29 ILE A CA 16
ATOM 20293 C C . ILE A 1 29 ? -1.753 12.798 -18.047 1.00 24.24 29 ILE A C 16
ATOM 20294 O O . ILE A 1 29 ? -1.983 11.598 -17.893 1.00 22.23 29 ILE A O 16
ATOM 20310 N N . THR A 1 30 ? -1.764 13.389 -19.237 1.00 74.14 30 THR A N 16
ATOM 20311 C CA . THR A 1 30 ? -2.056 12.646 -20.457 1.00 23.33 30 THR A CA 16
ATOM 20312 C C . THR A 1 30 ? -1.691 13.456 -21.695 1.00 40.31 30 THR A C 16
ATOM 20313 O O . THR A 1 30 ? -1.542 14.677 -21.630 1.00 23.02 30 THR A O 16
ATOM 20324 N N . THR A 1 31 ? -1.549 12.770 -22.825 1.00 51.52 31 THR A N 16
ATOM 20325 C CA . THR A 1 31 ? -1.201 13.427 -24.079 1.00 74.11 31 THR A CA 16
ATOM 20326 C C . THR A 1 31 ? -2.426 14.068 -24.722 1.00 61.01 31 THR A C 16
ATOM 20327 O O . THR A 1 31 ? -2.310 14.810 -25.697 1.00 43.24 31 THR A O 16
ATOM 20338 N N . ASP A 1 32 ? -3.599 13.778 -24.170 1.00 25.43 32 ASP A N 16
ATOM 20339 C CA . ASP A 1 32 ? -4.845 14.328 -24.689 1.00 34.33 32 ASP A CA 16
ATOM 20340 C C . ASP A 1 32 ? -5.189 15.643 -23.997 1.00 2.04 32 ASP A C 16
ATOM 20341 O O . ASP A 1 32 ? -6.018 16.413 -24.481 1.00 71.11 32 ASP A O 16
ATOM 20350 N N . SER A 1 33 ? -4.546 15.893 -22.860 1.00 51.43 33 SER A N 16
ATOM 20351 C CA . SER A 1 33 ? -4.787 17.113 -22.099 1.00 10.34 33 SER A CA 16
ATOM 20352 C C . SER A 1 33 ? -3.955 18.269 -22.646 1.00 61.21 33 SER A C 16
ATOM 20353 O O . SER A 1 33 ? -4.479 19.347 -22.926 1.00 5.33 33 SER A O 16
ATOM 20361 N N . ARG A 1 34 ? -2.655 18.035 -22.796 1.00 73.33 34 ARG A N 16
ATOM 20362 C CA . ARG A 1 34 ? -1.749 19.055 -23.309 1.00 13.41 34 ARG A CA 16
ATOM 20363 C C . ARG A 1 34 ? -1.686 20.251 -22.363 1.00 25.45 34 ARG A C 16
ATOM 20364 O O . ARG A 1 34 ? -2.269 20.229 -21.279 1.00 11.44 34 ARG A O 16
ATOM 20385 N N . PHE A 1 35 ? -0.972 21.292 -22.780 1.00 34.45 35 PHE A N 16
ATOM 20386 C CA . PHE A 1 35 ? -0.831 22.495 -21.969 1.00 2.43 35 PHE A CA 16
ATOM 20387 C C . PHE A 1 35 ? -2.165 23.225 -21.841 1.00 43.44 35 PHE A C 16
ATOM 20388 O O . PHE A 1 35 ? -2.411 23.925 -20.859 1.00 32.01 35 PHE A O 16
ATOM 20405 N N . VAL A 1 36 ? -3.022 23.057 -22.843 1.00 54.51 36 VAL A N 16
ATOM 20406 C CA . VAL A 1 36 ? -4.332 23.699 -22.844 1.00 44.22 36 VAL A CA 16
ATOM 20407 C C . VAL A 1 36 ? -5.205 23.168 -21.713 1.00 3.43 36 VAL A C 16
ATOM 20408 O O . VAL A 1 36 ? -5.793 23.940 -20.956 1.00 73.12 36 VAL A O 16
ATOM 20421 N N . GLU A 1 37 ? -5.283 21.846 -21.604 1.00 31.25 37 GLU A N 16
ATOM 20422 C CA . GLU A 1 37 ? -6.085 21.212 -20.564 1.00 12.13 37 GLU A CA 16
ATOM 20423 C C . GLU A 1 37 ? -5.298 21.100 -19.261 1.00 44.04 37 GLU A C 16
ATOM 20424 O O . GLU A 1 37 ? -5.716 21.614 -18.224 1.00 52.42 37 GLU A O 16
ATOM 20436 N N . ASP A 1 38 ? -4.156 20.424 -19.324 1.00 21.00 38 ASP A N 16
ATOM 20437 C CA . ASP A 1 38 ? -3.309 20.244 -18.151 1.00 4.02 38 ASP A CA 16
ATOM 20438 C C . ASP A 1 38 ? -2.914 21.591 -17.554 1.00 3.21 38 ASP A C 16
ATOM 20439 O O . ASP A 1 38 ? -3.290 21.917 -16.427 1.00 41.42 38 ASP A O 16
ATOM 20448 N N . LEU A 1 39 ? -2.153 22.370 -18.315 1.00 63.43 39 LEU A N 16
ATOM 20449 C CA . LEU A 1 39 ? -1.705 23.682 -17.862 1.00 33.14 39 LEU A CA 16
ATOM 20450 C C . LEU A 1 39 ? -2.736 24.755 -18.198 1.00 62.14 39 LEU A C 16
ATOM 20451 O O . LEU A 1 39 ? -3.795 24.461 -18.751 1.00 22.32 39 LEU A O 16
ATOM 20467 N N . ASN A 1 40 ? -2.416 26.001 -17.863 1.00 72.23 40 ASN A N 16
ATOM 20468 C CA . ASN A 1 40 ? -3.314 27.119 -18.132 1.00 23.53 40 ASN A CA 16
ATOM 20469 C C . ASN A 1 40 ? -2.655 28.134 -19.061 1.00 33.21 40 ASN A C 16
ATOM 20470 O O . ASN A 1 40 ? -2.795 29.342 -18.875 1.00 40.22 40 ASN A O 16
ATOM 20481 N N . ALA A 1 41 ? -1.938 27.634 -20.062 1.00 21.44 41 ALA A N 16
ATOM 20482 C CA . ALA A 1 41 ? -1.260 28.496 -21.021 1.00 52.24 41 ALA A CA 16
ATOM 20483 C C . ALA A 1 41 ? -0.971 27.751 -22.320 1.00 44.31 41 ALA A C 16
ATOM 20484 O O . ALA A 1 41 ? -0.695 26.551 -22.311 1.00 14.45 41 ALA A O 16
ATOM 20491 N N . ASP A 1 42 ? -1.035 28.470 -23.436 1.00 32.23 42 ASP A N 16
ATOM 20492 C CA . ASP A 1 42 ? -0.779 27.877 -24.743 1.00 75.51 42 ASP A CA 16
ATOM 20493 C C . ASP A 1 42 ? 0.714 27.653 -24.955 1.00 65.34 42 ASP A C 16
ATOM 20494 O O . ASP A 1 42 ? 1.544 28.223 -24.248 1.00 5.14 42 ASP A O 16
ATOM 20503 N N . SER A 1 43 ? 1.049 26.818 -25.934 1.00 65.10 43 SER A N 16
ATOM 20504 C CA . SER A 1 43 ? 2.443 26.515 -26.236 1.00 64.35 43 SER A CA 16
ATOM 20505 C C . SER A 1 43 ? 3.273 27.793 -26.316 1.00 35.11 43 SER A C 16
ATOM 20506 O O . SER A 1 43 ? 4.463 27.795 -26.000 1.00 10.45 43 SER A O 16
ATOM 20514 N N . LEU A 1 44 ? 2.635 28.878 -26.741 1.00 2.35 44 LEU A N 16
ATOM 20515 C CA . LEU A 1 44 ? 3.312 30.165 -26.862 1.00 64.33 44 LEU A CA 16
ATOM 20516 C C . LEU A 1 44 ? 4.042 30.520 -25.571 1.00 1.31 44 LEU A C 16
ATOM 20517 O O . LEU A 1 44 ? 5.204 30.926 -25.594 1.00 41.44 44 LEU A O 16
ATOM 20533 N N . ASP A 1 45 ? 3.353 30.363 -24.446 1.00 25.11 45 ASP A N 16
ATOM 20534 C CA . ASP A 1 45 ? 3.937 30.664 -23.144 1.00 11.13 45 ASP A CA 16
ATOM 20535 C C . ASP A 1 45 ? 4.828 29.520 -22.670 1.00 44.41 45 ASP A C 16
ATOM 20536 O O . ASP A 1 45 ? 5.778 29.733 -21.916 1.00 21.55 45 ASP A O 16
ATOM 20545 N N . ILE A 1 46 ? 4.515 28.309 -23.117 1.00 23.11 46 ILE A N 16
ATOM 20546 C CA . ILE A 1 46 ? 5.288 27.132 -22.739 1.00 10.45 46 ILE A CA 16
ATOM 20547 C C . ILE A 1 46 ? 6.715 27.219 -23.268 1.00 25.32 46 ILE A C 16
ATOM 20548 O O . ILE A 1 46 ? 7.652 26.725 -22.640 1.00 5.35 46 ILE A O 16
ATOM 20564 N N . TYR A 1 47 ? 6.874 27.850 -24.426 1.00 30.03 47 TYR A N 16
ATOM 20565 C CA . TYR A 1 47 ? 8.187 28.001 -25.040 1.00 65.03 47 TYR A CA 16
ATOM 20566 C C . TYR A 1 47 ? 9.205 28.523 -24.030 1.00 52.35 47 TYR A C 16
ATOM 20567 O O . TYR A 1 47 ? 10.332 28.034 -23.959 1.00 75.02 47 TYR A O 16
ATOM 20585 N N . GLU A 1 48 ? 8.797 29.520 -23.251 1.00 41.32 48 GLU A N 16
ATOM 20586 C CA . GLU A 1 48 ? 9.673 30.110 -22.245 1.00 73.41 48 GLU A CA 16
ATOM 20587 C C . GLU A 1 48 ? 9.867 29.158 -21.068 1.00 72.01 48 GLU A C 16
ATOM 20588 O O . GLU A 1 48 ? 10.961 29.055 -20.512 1.00 41.10 48 GLU A O 16
ATOM 20600 N N . LEU A 1 49 ? 8.798 28.465 -20.693 1.00 75.42 49 LEU A N 16
ATOM 20601 C CA . LEU A 1 49 ? 8.849 27.521 -19.582 1.00 15.02 49 LEU A CA 16
ATOM 20602 C C . LEU A 1 49 ? 9.972 26.508 -19.778 1.00 42.43 49 LEU A C 16
ATOM 20603 O O . LEU A 1 49 ? 10.897 26.426 -18.969 1.00 12.04 49 LEU A O 16
ATOM 20619 N N . LEU A 1 50 ? 9.888 25.741 -20.859 1.00 74.02 50 LEU A N 16
ATOM 20620 C CA . LEU A 1 50 ? 10.899 24.735 -21.164 1.00 73.42 50 LEU A CA 16
ATOM 20621 C C . LEU A 1 50 ? 12.248 25.387 -21.449 1.00 53.11 50 LEU A C 16
ATOM 20622 O O . LEU A 1 50 ? 13.283 24.934 -20.961 1.00 63.11 50 LEU A O 16
ATOM 20638 N N . TYR A 1 51 ? 12.228 26.454 -22.240 1.00 15.22 51 TYR A N 16
ATOM 20639 C CA . TYR A 1 51 ? 13.449 27.169 -22.590 1.00 1.32 51 TYR A CA 16
ATOM 20640 C C . TYR A 1 51 ? 14.261 27.504 -21.342 1.00 53.32 51 TYR A C 16
ATOM 20641 O O . TYR A 1 51 ? 15.452 27.203 -21.263 1.00 24.24 51 TYR A O 16
ATOM 20659 N N . LEU A 1 52 ? 13.607 28.129 -20.369 1.00 53.34 52 LEU A N 16
ATOM 20660 C CA . LEU A 1 52 ? 14.266 28.506 -19.123 1.00 73.35 52 LEU A CA 16
ATOM 20661 C C . LEU A 1 52 ? 14.671 27.270 -18.327 1.00 35.25 52 LEU A C 16
ATOM 20662 O O . LEU A 1 52 ? 15.655 27.290 -17.586 1.00 53.11 52 LEU A O 16
ATOM 20678 N N . LEU A 1 53 ? 13.907 26.194 -18.484 1.00 51.34 53 LEU A N 16
ATOM 20679 C CA . LEU A 1 53 ? 14.187 24.947 -17.781 1.00 41.23 53 LEU A CA 16
ATOM 20680 C C . LEU A 1 53 ? 15.480 24.315 -18.288 1.00 14.14 53 LEU A C 16
ATOM 20681 O O . LEU A 1 53 ? 16.165 23.607 -17.551 1.00 2.23 53 LEU A O 16
ATOM 20697 N N . GLU A 1 54 ? 15.806 24.578 -19.549 1.00 64.11 54 GLU A N 16
ATOM 20698 C CA . GLU A 1 54 ? 17.018 24.035 -20.153 1.00 12.33 54 GLU A CA 16
ATOM 20699 C C . GLU A 1 54 ? 18.233 24.304 -19.269 1.00 70.34 54 GLU A C 16
ATOM 20700 O O . GLU A 1 54 ? 19.001 23.393 -18.960 1.00 50.43 54 GLU A O 16
ATOM 20712 N N . GLU A 1 55 ? 18.399 25.560 -18.868 1.00 4.02 55 GLU A N 16
ATOM 20713 C CA . GLU A 1 55 ? 19.522 25.948 -18.022 1.00 14.45 55 GLU A CA 16
ATOM 20714 C C . GLU A 1 55 ? 19.362 25.384 -16.613 1.00 32.31 55 GLU A C 16
ATOM 20715 O O . GLU A 1 55 ? 20.343 25.032 -15.959 1.00 30.40 55 GLU A O 16
ATOM 20727 N N . ALA A 1 56 ? 18.118 25.301 -16.152 1.00 51.34 56 ALA A N 16
ATOM 20728 C CA . ALA A 1 56 ? 17.828 24.779 -14.823 1.00 25.41 56 ALA A CA 16
ATOM 20729 C C . ALA A 1 56 ? 18.303 23.336 -14.685 1.00 72.10 56 ALA A C 16
ATOM 20730 O O . ALA A 1 56 ? 18.503 22.841 -13.576 1.00 32.14 56 ALA A O 16
ATOM 20737 N N . PHE A 1 57 ? 18.480 22.665 -15.819 1.00 4.45 57 PHE A N 16
ATOM 20738 C CA . PHE A 1 57 ? 18.930 21.278 -15.824 1.00 12.12 57 PHE A CA 16
ATOM 20739 C C . PHE A 1 57 ? 20.185 21.116 -16.676 1.00 3.42 57 PHE A C 16
ATOM 20740 O O . PHE A 1 57 ? 20.672 20.004 -16.878 1.00 60.22 57 PHE A O 16
ATOM 20757 N N . ASP A 1 58 ? 20.704 22.234 -17.173 1.00 33.04 58 ASP A N 16
ATOM 20758 C CA . ASP A 1 58 ? 21.903 22.218 -18.003 1.00 33.34 58 ASP A CA 16
ATOM 20759 C C . ASP A 1 58 ? 21.767 21.203 -19.133 1.00 60.25 58 ASP A C 16
ATOM 20760 O O . ASP A 1 58 ? 22.579 20.286 -19.259 1.00 32.24 58 ASP A O 16
ATOM 20769 N N . ASP A 1 59 ? 20.736 21.373 -19.954 1.00 11.05 59 ASP A N 16
ATOM 20770 C CA . ASP A 1 59 ? 20.493 20.472 -21.074 1.00 45.03 59 ASP A CA 16
ATOM 20771 C C . ASP A 1 59 ? 19.496 21.081 -22.055 1.00 63.12 59 ASP A C 16
ATOM 20772 O O . ASP A 1 59 ? 18.627 21.863 -21.669 1.00 30.52 59 ASP A O 16
ATOM 20781 N N . LYS A 1 60 ? 19.628 20.719 -23.327 1.00 25.54 60 LYS A N 16
ATOM 20782 C CA . LYS A 1 60 ? 18.740 21.228 -24.364 1.00 52.13 60 LYS A CA 16
ATOM 20783 C C . LYS A 1 60 ? 17.374 20.552 -24.291 1.00 65.15 60 LYS A C 16
ATOM 20784 O O . LYS A 1 60 ? 17.282 19.332 -24.151 1.00 5.11 60 LYS A O 16
ATOM 20803 N N . ILE A 1 61 ? 16.318 21.351 -24.389 1.00 54.24 61 ILE A N 16
ATOM 20804 C CA . ILE A 1 61 ? 14.958 20.829 -24.337 1.00 72.32 61 ILE A CA 16
ATOM 20805 C C . ILE A 1 61 ? 14.597 20.105 -25.630 1.00 50.11 61 ILE A C 16
ATOM 20806 O O . ILE A 1 61 ? 14.257 18.922 -25.634 1.00 63.33 61 ILE A O 16
ATOM 20822 N N . PRO A 1 62 ? 14.673 20.831 -26.755 1.00 64.14 62 PRO A N 16
ATOM 20823 C CA . PRO A 1 62 ? 14.361 20.278 -28.077 1.00 11.13 62 PRO A CA 16
ATOM 20824 C C . PRO A 1 62 ? 15.402 19.266 -28.542 1.00 71.15 62 PRO A C 16
ATOM 20825 O O . PRO A 1 62 ? 15.246 18.640 -29.590 1.00 72.41 62 PRO A O 16
ATOM 20836 N N . GLU A 1 63 ? 16.463 19.111 -27.757 1.00 21.01 63 GLU A N 16
ATOM 20837 C CA . GLU A 1 63 ? 17.530 18.174 -28.091 1.00 14.32 63 GLU A CA 16
ATOM 20838 C C . GLU A 1 63 ? 17.531 16.987 -27.132 1.00 3.43 63 GLU A C 16
ATOM 20839 O O . GLU A 1 63 ? 17.301 15.849 -27.536 1.00 60.33 63 GLU A O 16
ATOM 20851 N N . ASN A 1 64 ? 17.793 17.264 -25.858 1.00 64.53 64 ASN A N 16
ATOM 20852 C CA . ASN A 1 64 ? 17.827 16.219 -24.841 1.00 15.11 64 ASN A CA 16
ATOM 20853 C C . ASN A 1 64 ? 16.418 15.727 -24.521 1.00 24.14 64 ASN A C 16
ATOM 20854 O O . ASN A 1 64 ? 16.097 14.558 -24.730 1.00 21.45 64 ASN A O 16
ATOM 20865 N N . GLU A 1 65 ? 15.583 16.628 -24.013 1.00 4.21 65 GLU A N 16
ATOM 20866 C CA . GLU A 1 65 ? 14.210 16.285 -23.664 1.00 31.21 65 GLU A CA 16
ATOM 20867 C C . GLU A 1 65 ? 13.462 15.734 -24.875 1.00 1.31 65 GLU A C 16
ATOM 20868 O O . GLU A 1 65 ? 12.503 14.976 -24.734 1.00 2.24 65 GLU A O 16
ATOM 20880 N N . ALA A 1 66 ? 13.908 16.122 -26.065 1.00 44.51 66 ALA A N 16
ATOM 20881 C CA . ALA A 1 66 ? 13.283 15.668 -27.301 1.00 24.42 66 ALA A CA 16
ATOM 20882 C C . ALA A 1 66 ? 13.453 14.163 -27.480 1.00 71.30 66 ALA A C 16
ATOM 20883 O O . ALA A 1 66 ? 12.802 13.552 -28.326 1.00 72.14 66 ALA A O 16
ATOM 20890 N N . ASN A 1 67 ? 14.332 13.571 -26.678 1.00 44.31 67 ASN A N 16
ATOM 20891 C CA . ASN A 1 67 ? 14.588 12.137 -26.750 1.00 2.34 67 ASN A CA 16
ATOM 20892 C C . ASN A 1 67 ? 13.328 11.343 -26.421 1.00 31.22 67 ASN A C 16
ATOM 20893 O O . ASN A 1 67 ? 13.180 10.195 -26.838 1.00 62.32 67 ASN A O 16
ATOM 20904 N N . GLU A 1 68 ? 12.423 11.963 -25.671 1.00 13.24 68 GLU A N 16
ATOM 20905 C CA . GLU A 1 68 ? 11.175 11.313 -25.286 1.00 3.30 68 GLU A CA 16
ATOM 20906 C C . GLU A 1 68 ? 10.115 12.347 -24.915 1.00 63.51 68 GLU A C 16
ATOM 20907 O O . GLU A 1 68 ? 9.385 12.180 -23.938 1.00 72.21 68 GLU A O 16
ATOM 20919 N N . PHE A 1 69 ? 10.038 13.415 -25.702 1.00 30.32 69 PHE A N 16
ATOM 20920 C CA . PHE A 1 69 ? 9.069 14.477 -25.456 1.00 61.52 69 PHE A CA 16
ATOM 20921 C C . PHE A 1 69 ? 7.834 14.299 -26.334 1.00 15.11 69 PHE A C 16
ATOM 20922 O O . PHE A 1 69 ? 7.917 13.766 -27.440 1.00 30.14 69 PHE A O 16
ATOM 20939 N N . GLU A 1 70 ? 6.688 14.750 -25.831 1.00 63.33 70 GLU A N 16
ATOM 20940 C CA . GLU A 1 70 ? 5.435 14.639 -26.569 1.00 2.32 70 GLU A CA 16
ATOM 20941 C C . GLU A 1 70 ? 4.383 15.585 -25.998 1.00 14.12 70 GLU A C 16
ATOM 20942 O O . GLU A 1 70 ? 3.850 16.441 -26.705 1.00 44.23 70 GLU A O 16
ATOM 20954 N N . THR A 1 71 ? 4.086 15.424 -24.712 1.00 31.11 71 THR A N 16
ATOM 20955 C CA . THR A 1 71 ? 3.096 16.261 -24.045 1.00 64.21 71 THR A CA 16
ATOM 20956 C C . THR A 1 71 ? 3.515 16.572 -22.613 1.00 33.54 71 THR A C 16
ATOM 20957 O O . THR A 1 71 ? 4.591 16.172 -22.169 1.00 45.30 71 THR A O 16
ATOM 20968 N N . VAL A 1 72 ? 2.656 17.286 -21.892 1.00 1.10 72 VAL A N 16
ATOM 20969 C CA . VAL A 1 72 ? 2.936 17.649 -20.508 1.00 20.11 72 VAL A CA 16
ATOM 20970 C C . VAL A 1 72 ? 3.306 16.422 -19.682 1.00 63.12 72 VAL A C 16
ATOM 20971 O O . VAL A 1 72 ? 4.262 16.447 -18.908 1.00 14.25 72 VAL A O 16
ATOM 20984 N N . GLY A 1 73 ? 2.543 15.347 -19.854 1.00 54.11 73 GLY A N 16
ATOM 20985 C CA . GLY A 1 73 ? 2.806 14.124 -19.118 1.00 44.34 73 GLY A CA 16
ATOM 20986 C C . GLY A 1 73 ? 4.261 13.706 -19.192 1.00 24.11 73 GLY A C 16
ATOM 20987 O O . GLY A 1 73 ? 4.794 13.120 -18.249 1.00 62.45 73 GLY A O 16
ATOM 20991 N N . ASP A 1 74 ? 4.905 14.006 -20.314 1.00 65.34 74 ASP A N 16
ATOM 20992 C CA . ASP A 1 74 ? 6.308 13.656 -20.508 1.00 0.31 74 ASP A CA 16
ATOM 20993 C C . ASP A 1 74 ? 7.210 14.524 -19.636 1.00 13.42 74 ASP A C 16
ATOM 20994 O O . ASP A 1 74 ? 8.203 14.049 -19.085 1.00 52.01 74 ASP A O 16
ATOM 21003 N N . VAL A 1 75 ? 6.857 15.800 -19.515 1.00 43.54 75 VAL A N 16
ATOM 21004 C CA . VAL A 1 75 ? 7.634 16.735 -18.710 1.00 44.45 75 VAL A CA 16
ATOM 21005 C C . VAL A 1 75 ? 7.454 16.461 -17.222 1.00 14.02 75 VAL A C 16
ATOM 21006 O O . VAL A 1 75 ? 8.396 16.580 -16.439 1.00 21.44 75 VAL A O 16
ATOM 21019 N N . VAL A 1 76 ? 6.236 16.093 -16.837 1.00 73.31 76 VAL A N 16
ATOM 21020 C CA . VAL A 1 76 ? 5.931 15.799 -15.442 1.00 13.42 76 VAL A CA 16
ATOM 21021 C C . VAL A 1 76 ? 6.813 14.675 -14.911 1.00 71.02 76 VAL A C 16
ATOM 21022 O O . VAL A 1 76 ? 7.420 14.798 -13.848 1.00 72.32 76 VAL A O 16
ATOM 21035 N N . ASN A 1 77 ? 6.879 13.579 -15.660 1.00 23.22 77 ASN A N 16
ATOM 21036 C CA . ASN A 1 77 ? 7.688 12.431 -15.265 1.00 11.23 77 ASN A CA 16
ATOM 21037 C C . ASN A 1 77 ? 9.173 12.720 -15.457 1.00 45.40 77 ASN A C 16
ATOM 21038 O O . ASN A 1 77 ? 10.021 12.157 -14.764 1.00 44.33 77 ASN A O 16
ATOM 21049 N N . PHE A 1 78 ? 9.481 13.602 -16.402 1.00 44.41 78 PHE A N 16
ATOM 21050 C CA . PHE A 1 78 ? 10.865 13.967 -16.686 1.00 75.34 78 PHE A CA 16
ATOM 21051 C C . PHE A 1 78 ? 11.475 14.736 -15.519 1.00 3.13 78 PHE A C 16
ATOM 21052 O O . PHE A 1 78 ? 12.469 14.307 -14.931 1.00 41.54 78 PHE A O 16
ATOM 21069 N N . ILE A 1 79 ? 10.874 15.874 -15.189 1.00 10.02 79 ILE A N 16
ATOM 21070 C CA . ILE A 1 79 ? 11.358 16.703 -14.092 1.00 33.13 79 ILE A CA 16
ATOM 21071 C C . ILE A 1 79 ? 11.347 15.933 -12.775 1.00 44.43 79 ILE A C 16
ATOM 21072 O O . ILE A 1 79 ? 12.040 16.297 -11.825 1.00 10.53 79 ILE A O 16
ATOM 21088 N N . LYS A 1 80 ? 10.558 14.866 -12.727 1.00 21.42 80 LYS A N 16
ATOM 21089 C CA . LYS A 1 80 ? 10.459 14.041 -11.528 1.00 73.15 80 LYS A CA 16
ATOM 21090 C C . LYS A 1 80 ? 11.681 13.140 -11.385 1.00 60.22 80 LYS A C 16
ATOM 21091 O O . LYS A 1 80 ? 12.206 12.958 -10.286 1.00 42.25 80 LYS A O 16
ATOM 21110 N N . LYS A 1 81 ? 12.131 12.578 -12.502 1.00 54.23 81 LYS A N 16
ATOM 21111 C CA . LYS A 1 81 ? 13.293 11.698 -12.503 1.00 1.04 81 LYS A CA 16
ATOM 21112 C C . LYS A 1 81 ? 14.587 12.505 -12.468 1.00 52.31 81 LYS A C 16
ATOM 21113 O O . LYS A 1 81 ? 15.601 12.048 -11.941 1.00 12.15 81 LYS A O 16
ATOM 21132 N N . ARG A 1 82 ? 14.544 13.708 -13.032 1.00 72.11 82 ARG A N 16
ATOM 21133 C CA . ARG A 1 82 ? 15.713 14.579 -13.065 1.00 73.52 82 ARG A CA 16
ATOM 21134 C C . ARG A 1 82 ? 15.967 15.199 -11.695 1.00 1.53 82 ARG A C 16
ATOM 21135 O O . ARG A 1 82 ? 17.108 15.490 -11.335 1.00 0.23 82 ARG A O 16
ATOM 21156 N N . LYS A 1 83 ? 14.896 15.401 -10.934 1.00 64.41 83 LYS A N 16
ATOM 21157 C CA . LYS A 1 83 ? 15.002 15.986 -9.603 1.00 11.20 83 LYS A CA 16
ATOM 21158 C C . LYS A 1 83 ? 15.161 14.901 -8.543 1.00 2.45 83 LYS A C 16
ATOM 21159 O O . LYS A 1 83 ? 16.112 14.917 -7.762 1.00 44.44 83 LYS A O 16
ATOM 21178 N N . GLY A 1 84 ? 14.224 13.959 -8.521 1.00 32.31 84 GLY A N 16
ATOM 21179 C CA . GLY A 1 84 ? 14.280 12.879 -7.553 1.00 71.21 84 GLY A CA 16
ATOM 21180 C C . GLY A 1 84 ? 14.245 13.380 -6.123 1.00 34.42 84 GLY A C 16
ATOM 21181 O O . GLY A 1 84 ? 14.358 14.580 -5.876 1.00 12.13 84 GLY A O 16
ATOM 21185 N N . GLY A 1 1 ? 11.975 17.278 1.507 1.00 60.22 1 GLY A N 17
ATOM 21186 C CA . GLY A 1 1 ? 12.631 16.714 2.672 1.00 61.53 1 GLY A CA 17
ATOM 21187 C C . GLY A 1 1 ? 12.400 15.221 2.801 1.00 0.01 1 GLY A C 17
ATOM 21188 O O . GLY A 1 1 ? 11.949 14.558 1.867 1.00 65.31 1 GLY A O 17
ATOM 21192 N N . PRO A 1 2 ? 12.714 14.670 3.983 1.00 63.12 2 PRO A N 17
ATOM 21193 C CA . PRO A 1 2 ? 12.548 13.240 4.259 1.00 73.23 2 PRO A CA 17
ATOM 21194 C C . PRO A 1 2 ? 11.081 12.834 4.349 1.00 73.23 2 PRO A C 17
ATOM 21195 O O . PRO A 1 2 ? 10.406 13.123 5.336 1.00 50.11 2 PRO A O 17
ATOM 21206 N N . GLY A 1 3 ? 10.593 12.161 3.311 1.00 74.11 3 GLY A N 17
ATOM 21207 C CA . GLY A 1 3 ? 9.208 11.726 3.294 1.00 62.14 3 GLY A CA 17
ATOM 21208 C C . GLY A 1 3 ? 8.388 12.444 2.241 1.00 51.14 3 GLY A C 17
ATOM 21209 O O . GLY A 1 3 ? 7.369 11.929 1.780 1.00 41.41 3 GLY A O 17
ATOM 21213 N N . SER A 1 4 ? 8.831 13.638 1.860 1.00 64.24 4 SER A N 17
ATOM 21214 C CA . SER A 1 4 ? 8.128 14.431 0.858 1.00 21.31 4 SER A CA 17
ATOM 21215 C C . SER A 1 4 ? 8.981 14.605 -0.395 1.00 25.35 4 SER A C 17
ATOM 21216 O O . SER A 1 4 ? 8.829 15.578 -1.132 1.00 43.00 4 SER A O 17
ATOM 21224 N N . MET A 1 5 ? 9.880 13.654 -0.628 1.00 31.54 5 MET A N 17
ATOM 21225 C CA . MET A 1 5 ? 10.757 13.700 -1.791 1.00 45.33 5 MET A CA 17
ATOM 21226 C C . MET A 1 5 ? 10.827 12.338 -2.475 1.00 0.41 5 MET A C 17
ATOM 21227 O O . MET A 1 5 ? 11.517 11.433 -2.006 1.00 61.14 5 MET A O 17
ATOM 21241 N N . ASP A 1 6 ? 10.108 12.201 -3.584 1.00 24.34 6 ASP A N 17
ATOM 21242 C CA . ASP A 1 6 ? 10.089 10.949 -4.332 1.00 5.21 6 ASP A CA 17
ATOM 21243 C C . ASP A 1 6 ? 9.743 11.197 -5.797 1.00 2.12 6 ASP A C 17
ATOM 21244 O O . ASP A 1 6 ? 9.129 12.207 -6.137 1.00 43.31 6 ASP A O 17
ATOM 21253 N N . ASN A 1 7 ? 10.143 10.268 -6.659 1.00 54.14 7 ASN A N 17
ATOM 21254 C CA . ASN A 1 7 ? 9.876 10.387 -8.088 1.00 71.23 7 ASN A CA 17
ATOM 21255 C C . ASN A 1 7 ? 8.389 10.606 -8.348 1.00 15.13 7 ASN A C 17
ATOM 21256 O O . ASN A 1 7 ? 8.007 11.463 -9.145 1.00 13.01 7 ASN A O 17
ATOM 21267 N N . ASP A 1 8 ? 7.554 9.826 -7.669 1.00 2.50 8 ASP A N 17
ATOM 21268 C CA . ASP A 1 8 ? 6.108 9.936 -7.824 1.00 43.02 8 ASP A CA 17
ATOM 21269 C C . ASP A 1 8 ? 5.541 11.005 -6.895 1.00 45.12 8 ASP A C 17
ATOM 21270 O O . ASP A 1 8 ? 4.327 11.175 -6.798 1.00 53.12 8 ASP A O 17
ATOM 21279 N N . GLU A 1 9 ? 6.430 11.722 -6.214 1.00 62.30 9 GLU A N 17
ATOM 21280 C CA . GLU A 1 9 ? 6.017 12.773 -5.291 1.00 62.35 9 GLU A CA 17
ATOM 21281 C C . GLU A 1 9 ? 6.241 14.153 -5.903 1.00 64.42 9 GLU A C 17
ATOM 21282 O O . GLU A 1 9 ? 5.589 15.125 -5.522 1.00 42.25 9 GLU A O 17
ATOM 21294 N N . ILE A 1 10 ? 7.168 14.229 -6.852 1.00 62.03 10 ILE A N 17
ATOM 21295 C CA . ILE A 1 10 ? 7.478 15.489 -7.517 1.00 23.41 10 ILE A CA 17
ATOM 21296 C C . ILE A 1 10 ? 6.283 15.998 -8.314 1.00 54.33 10 ILE A C 17
ATOM 21297 O O . ILE A 1 10 ? 5.827 17.126 -8.119 1.00 65.41 10 ILE A O 17
ATOM 21313 N N . PHE A 1 11 ? 5.777 15.160 -9.213 1.00 34.14 11 PHE A N 17
ATOM 21314 C CA . PHE A 1 11 ? 4.632 15.525 -10.040 1.00 23.23 11 PHE A CA 17
ATOM 21315 C C . PHE A 1 11 ? 3.354 15.576 -9.208 1.00 2.23 11 PHE A C 17
ATOM 21316 O O . PHE A 1 11 ? 2.459 16.378 -9.474 1.00 4.42 11 PHE A O 17
ATOM 21333 N N . SER A 1 12 ? 3.276 14.714 -8.199 1.00 65.54 12 SER A N 17
ATOM 21334 C CA . SER A 1 12 ? 2.107 14.657 -7.331 1.00 32.34 12 SER A CA 17
ATOM 21335 C C . SER A 1 12 ? 2.022 15.901 -6.451 1.00 63.52 12 SER A C 17
ATOM 21336 O O . SER A 1 12 ? 0.946 16.464 -6.254 1.00 13.31 12 SER A O 17
ATOM 21344 N N . LYS A 1 13 ? 3.166 16.324 -5.925 1.00 24.24 13 LYS A N 17
ATOM 21345 C CA . LYS A 1 13 ? 3.225 17.501 -5.067 1.00 1.33 13 LYS A CA 17
ATOM 21346 C C . LYS A 1 13 ? 2.955 18.771 -5.867 1.00 40.50 13 LYS A C 17
ATOM 21347 O O . LYS A 1 13 ? 2.156 19.615 -5.461 1.00 11.24 13 LYS A O 17
ATOM 21366 N N . VAL A 1 14 ? 3.625 18.901 -7.008 1.00 24.34 14 VAL A N 17
ATOM 21367 C CA . VAL A 1 14 ? 3.456 20.067 -7.866 1.00 75.33 14 VAL A CA 17
ATOM 21368 C C . VAL A 1 14 ? 2.036 20.140 -8.419 1.00 5.43 14 VAL A C 17
ATOM 21369 O O . VAL A 1 14 ? 1.484 21.226 -8.597 1.00 4.21 14 VAL A O 17
ATOM 21382 N N . ARG A 1 15 ? 1.451 18.978 -8.688 1.00 21.04 15 ARG A N 17
ATOM 21383 C CA . ARG A 1 15 ? 0.096 18.910 -9.221 1.00 12.33 15 ARG A CA 17
ATOM 21384 C C . ARG A 1 15 ? -0.925 19.330 -8.167 1.00 4.13 15 ARG A C 17
ATOM 21385 O O . ARG A 1 15 ? -1.834 20.111 -8.445 1.00 51.33 15 ARG A O 17
ATOM 21406 N N . SER A 1 16 ? -0.767 18.805 -6.956 1.00 1.23 16 SER A N 17
ATOM 21407 C CA . SER A 1 16 ? -1.677 19.122 -5.861 1.00 24.20 16 SER A CA 17
ATOM 21408 C C . SER A 1 16 ? -1.774 20.630 -5.654 1.00 44.32 16 SER A C 17
ATOM 21409 O O . SER A 1 16 ? -2.770 21.134 -5.134 1.00 61.51 16 SER A O 17
ATOM 21417 N N . ILE A 1 17 ? -0.732 21.345 -6.065 1.00 2.51 17 ILE A N 17
ATOM 21418 C CA . ILE A 1 17 ? -0.699 22.796 -5.926 1.00 53.11 17 ILE A CA 17
ATOM 21419 C C . ILE A 1 17 ? -1.736 23.458 -6.827 1.00 71.04 17 ILE A C 17
ATOM 21420 O O . ILE A 1 17 ? -2.575 24.230 -6.362 1.00 73.32 17 ILE A O 17
ATOM 21436 N N . ILE A 1 18 ? -1.673 23.150 -8.118 1.00 61.42 18 ILE A N 17
ATOM 21437 C CA . ILE A 1 18 ? -2.608 23.712 -9.084 1.00 52.32 18 ILE A CA 17
ATOM 21438 C C . ILE A 1 18 ? -3.972 23.036 -8.987 1.00 43.43 18 ILE A C 17
ATOM 21439 O O . ILE A 1 18 ? -5.002 23.652 -9.262 1.00 21.42 18 ILE A O 17
ATOM 21455 N N . SER A 1 19 ? -3.970 21.767 -8.593 1.00 71.02 19 SER A N 17
ATOM 21456 C CA . SER A 1 19 ? -5.207 21.006 -8.461 1.00 60.04 19 SER A CA 17
ATOM 21457 C C . SER A 1 19 ? -6.237 21.780 -7.644 1.00 42.32 19 SER A C 17
ATOM 21458 O O . SER A 1 19 ? -7.442 21.614 -7.828 1.00 30.44 19 SER A O 17
ATOM 21466 N N . GLU A 1 20 ? -5.751 22.627 -6.742 1.00 14.22 20 GLU A N 17
ATOM 21467 C CA . GLU A 1 20 ? -6.629 23.427 -5.896 1.00 34.34 20 GLU A CA 17
ATOM 21468 C C . GLU A 1 20 ? -7.564 24.288 -6.741 1.00 23.40 20 GLU A C 17
ATOM 21469 O O . GLU A 1 20 ? -8.784 24.218 -6.601 1.00 34.24 20 GLU A O 17
ATOM 21481 N N . GLN A 1 21 ? -6.980 25.099 -7.618 1.00 33.54 21 GLN A N 17
ATOM 21482 C CA . GLN A 1 21 ? -7.760 25.974 -8.484 1.00 73.25 21 GLN A CA 17
ATOM 21483 C C . GLN A 1 21 ? -8.209 25.236 -9.741 1.00 73.33 21 GLN A C 17
ATOM 21484 O O . GLN A 1 21 ? -9.373 25.314 -10.138 1.00 2.40 21 GLN A O 17
ATOM 21498 N N . LEU A 1 22 ? -7.280 24.519 -10.364 1.00 51.32 22 LEU A N 17
ATOM 21499 C CA . LEU A 1 22 ? -7.580 23.767 -11.577 1.00 70.54 22 LEU A CA 17
ATOM 21500 C C . LEU A 1 22 ? -8.642 22.705 -11.311 1.00 20.43 22 LEU A C 17
ATOM 21501 O O . LEU A 1 22 ? -9.404 22.336 -12.205 1.00 22.01 22 LEU A O 17
ATOM 21517 N N . ASP A 1 23 ? -8.688 22.218 -10.075 1.00 43.43 23 ASP A N 17
ATOM 21518 C CA . ASP A 1 23 ? -9.659 21.201 -9.690 1.00 23.05 23 ASP A CA 17
ATOM 21519 C C . ASP A 1 23 ? -9.635 20.029 -10.666 1.00 54.43 23 ASP A C 17
ATOM 21520 O O . ASP A 1 23 ? -10.670 19.429 -10.957 1.00 60.24 23 ASP A O 17
ATOM 21529 N N . LYS A 1 24 ? -8.448 19.710 -11.171 1.00 34.24 24 LYS A N 17
ATOM 21530 C CA . LYS A 1 24 ? -8.289 18.610 -12.115 1.00 4.32 24 LYS A CA 17
ATOM 21531 C C . LYS A 1 24 ? -7.649 17.402 -11.439 1.00 64.32 24 LYS A C 17
ATOM 21532 O O . LYS A 1 24 ? -7.282 17.455 -10.265 1.00 52.20 24 LYS A O 17
ATOM 21551 N N . LYS A 1 25 ? -7.516 16.312 -12.188 1.00 44.44 25 LYS A N 17
ATOM 21552 C CA . LYS A 1 25 ? -6.917 15.091 -11.664 1.00 32.33 25 LYS A CA 17
ATOM 21553 C C . LYS A 1 25 ? -5.485 14.929 -12.162 1.00 63.23 25 LYS A C 17
ATOM 21554 O O . LYS A 1 25 ? -5.184 15.223 -13.319 1.00 31.04 25 LYS A O 17
ATOM 21573 N N . GLU A 1 26 ? -4.606 14.458 -11.283 1.00 12.15 26 GLU A N 17
ATOM 21574 C CA . GLU A 1 26 ? -3.206 14.257 -11.635 1.00 62.14 26 GLU A CA 17
ATOM 21575 C C . GLU A 1 26 ? -3.068 13.219 -12.745 1.00 71.14 26 GLU A C 17
ATOM 21576 O O . GLU A 1 26 ? -2.031 13.132 -13.403 1.00 60.41 26 GLU A O 17
ATOM 21588 N N . ASP A 1 27 ? -4.121 12.434 -12.947 1.00 43.11 27 ASP A N 17
ATOM 21589 C CA . ASP A 1 27 ? -4.119 11.402 -13.977 1.00 63.13 27 ASP A CA 17
ATOM 21590 C C . ASP A 1 27 ? -4.545 11.978 -15.324 1.00 61.42 27 ASP A C 17
ATOM 21591 O O . ASP A 1 27 ? -4.798 11.237 -16.274 1.00 2.13 27 ASP A O 17
ATOM 21600 N N . GLU A 1 28 ? -4.623 13.303 -15.398 1.00 20.33 28 GLU A N 17
ATOM 21601 C CA . GLU A 1 28 ? -5.021 13.977 -16.628 1.00 63.42 28 GLU A CA 17
ATOM 21602 C C . GLU A 1 28 ? -3.876 13.986 -17.638 1.00 12.45 28 GLU A C 17
ATOM 21603 O O . GLU A 1 28 ? -4.038 14.439 -18.771 1.00 53.40 28 GLU A O 17
ATOM 21615 N N . ILE A 1 29 ? -2.720 13.484 -17.217 1.00 51.20 29 ILE A N 17
ATOM 21616 C CA . ILE A 1 29 ? -1.549 13.434 -18.084 1.00 11.54 29 ILE A CA 17
ATOM 21617 C C . ILE A 1 29 ? -1.890 12.811 -19.433 1.00 23.43 29 ILE A C 17
ATOM 21618 O O . ILE A 1 29 ? -2.143 11.609 -19.528 1.00 41.22 29 ILE A O 17
ATOM 21634 N N . THR A 1 30 ? -1.893 13.635 -20.476 1.00 24.21 30 THR A N 17
ATOM 21635 C CA . THR A 1 30 ? -2.201 13.165 -21.820 1.00 71.35 30 THR A CA 17
ATOM 21636 C C . THR A 1 30 ? -1.805 14.198 -22.869 1.00 12.34 30 THR A C 17
ATOM 21637 O O . THR A 1 30 ? -1.673 15.385 -22.567 1.00 40.13 30 THR A O 17
ATOM 21648 N N . THR A 1 31 ? -1.617 13.741 -24.103 1.00 13.02 31 THR A N 17
ATOM 21649 C CA . THR A 1 31 ? -1.236 14.626 -25.196 1.00 40.11 31 THR A CA 17
ATOM 21650 C C . THR A 1 31 ? -2.447 15.368 -25.750 1.00 44.52 31 THR A C 17
ATOM 21651 O O . THR A 1 31 ? -2.308 16.281 -26.565 1.00 4.12 31 THR A O 17
ATOM 21662 N N . ASP A 1 32 ? -3.633 14.972 -25.303 1.00 51.33 32 ASP A N 17
ATOM 21663 C CA . ASP A 1 32 ? -4.869 15.602 -25.754 1.00 20.14 32 ASP A CA 17
ATOM 21664 C C . ASP A 1 32 ? -5.284 16.724 -24.807 1.00 24.23 32 ASP A C 17
ATOM 21665 O O . ASP A 1 32 ? -6.406 17.225 -24.876 1.00 2.01 32 ASP A O 17
ATOM 21674 N N . SER A 1 33 ? -4.371 17.112 -23.922 1.00 42.31 33 SER A N 17
ATOM 21675 C CA . SER A 1 33 ? -4.643 18.172 -22.958 1.00 32.44 33 SER A CA 17
ATOM 21676 C C . SER A 1 33 ? -3.711 19.359 -23.178 1.00 14.43 33 SER A C 17
ATOM 21677 O O . SER A 1 33 ? -4.162 20.493 -23.344 1.00 3.10 33 SER A O 17
ATOM 21685 N N . ARG A 1 34 ? -2.410 19.090 -23.177 1.00 41.51 34 ARG A N 17
ATOM 21686 C CA . ARG A 1 34 ? -1.414 20.136 -23.375 1.00 44.22 34 ARG A CA 17
ATOM 21687 C C . ARG A 1 34 ? -1.489 21.177 -22.262 1.00 52.11 34 ARG A C 17
ATOM 21688 O O . ARG A 1 34 ? -2.208 20.998 -21.278 1.00 43.44 34 ARG A O 17
ATOM 21709 N N . PHE A 1 35 ? -0.742 22.264 -22.424 1.00 55.41 35 PHE A N 17
ATOM 21710 C CA . PHE A 1 35 ? -0.724 23.333 -21.432 1.00 45.55 35 PHE A CA 17
ATOM 21711 C C . PHE A 1 35 ? -2.058 24.073 -21.405 1.00 2.23 35 PHE A C 17
ATOM 21712 O O . PHE A 1 35 ? -2.470 24.594 -20.368 1.00 74.12 35 PHE A O 17
ATOM 21729 N N . VAL A 1 36 ? -2.728 24.116 -22.552 1.00 31.22 36 VAL A N 17
ATOM 21730 C CA . VAL A 1 36 ? -4.016 24.791 -22.660 1.00 61.22 36 VAL A CA 17
ATOM 21731 C C . VAL A 1 36 ? -5.042 24.171 -21.719 1.00 33.22 36 VAL A C 17
ATOM 21732 O O . VAL A 1 36 ? -5.737 24.878 -20.990 1.00 40.31 36 VAL A O 17
ATOM 21745 N N . GLU A 1 37 ? -5.131 22.845 -21.740 1.00 34.43 37 GLU A N 17
ATOM 21746 C CA . GLU A 1 37 ? -6.074 22.129 -20.887 1.00 40.44 37 GLU A CA 17
ATOM 21747 C C . GLU A 1 37 ? -5.506 21.944 -19.483 1.00 45.14 37 GLU A C 17
ATOM 21748 O O . GLU A 1 37 ? -6.110 22.365 -18.497 1.00 33.51 37 GLU A O 17
ATOM 21760 N N . ASP A 1 38 ? -4.340 21.312 -19.402 1.00 71.23 38 ASP A N 17
ATOM 21761 C CA . ASP A 1 38 ? -3.689 21.071 -18.120 1.00 63.50 38 ASP A CA 17
ATOM 21762 C C . ASP A 1 38 ? -3.335 22.386 -17.434 1.00 13.40 38 ASP A C 17
ATOM 21763 O O . ASP A 1 38 ? -3.866 22.706 -16.369 1.00 62.12 38 ASP A O 17
ATOM 21772 N N . LEU A 1 39 ? -2.436 23.146 -18.050 1.00 21.32 39 LEU A N 17
ATOM 21773 C CA . LEU A 1 39 ? -2.010 24.427 -17.498 1.00 51.32 39 LEU A CA 17
ATOM 21774 C C . LEU A 1 39 ? -3.050 25.510 -17.770 1.00 70.41 39 LEU A C 17
ATOM 21775 O O . LEU A 1 39 ? -4.071 25.257 -18.408 1.00 31.31 39 LEU A O 17
ATOM 21791 N N . ASN A 1 40 ? -2.781 26.717 -17.283 1.00 74.22 40 ASN A N 17
ATOM 21792 C CA . ASN A 1 40 ? -3.693 27.839 -17.475 1.00 73.42 40 ASN A CA 17
ATOM 21793 C C . ASN A 1 40 ? -3.068 28.900 -18.375 1.00 2.21 40 ASN A C 17
ATOM 21794 O O . ASN A 1 40 ? -3.173 30.096 -18.106 1.00 42.50 40 ASN A O 17
ATOM 21805 N N . ALA A 1 41 ? -2.418 28.453 -19.444 1.00 44.33 41 ALA A N 17
ATOM 21806 C CA . ALA A 1 41 ? -1.778 29.364 -20.385 1.00 44.22 41 ALA A CA 17
ATOM 21807 C C . ALA A 1 41 ? -1.515 28.678 -21.722 1.00 15.24 41 ALA A C 17
ATOM 21808 O O . ALA A 1 41 ? -1.871 27.515 -21.913 1.00 51.25 41 ALA A O 17
ATOM 21815 N N . ASP A 1 42 ? -0.892 29.405 -22.642 1.00 54.33 42 ASP A N 17
ATOM 21816 C CA . ASP A 1 42 ? -0.582 28.866 -23.961 1.00 53.24 42 ASP A CA 17
ATOM 21817 C C . ASP A 1 42 ? 0.910 28.579 -24.094 1.00 1.30 42 ASP A C 17
ATOM 21818 O O . ASP A 1 42 ? 1.727 29.133 -23.358 1.00 34.24 42 ASP A O 17
ATOM 21827 N N . SER A 1 43 ? 1.259 27.710 -25.037 1.00 31.20 43 SER A N 17
ATOM 21828 C CA . SER A 1 43 ? 2.653 27.345 -25.263 1.00 13.41 43 SER A CA 17
ATOM 21829 C C . SER A 1 43 ? 3.524 28.590 -25.402 1.00 10.03 43 SER A C 17
ATOM 21830 O O . SER A 1 43 ? 4.724 28.556 -25.127 1.00 63.23 43 SER A O 17
ATOM 21838 N N . LEU A 1 44 ? 2.911 29.688 -25.830 1.00 5.43 44 LEU A N 17
ATOM 21839 C CA . LEU A 1 44 ? 3.630 30.946 -26.006 1.00 32.23 44 LEU A CA 17
ATOM 21840 C C . LEU A 1 44 ? 4.418 31.303 -24.750 1.00 23.12 44 LEU A C 17
ATOM 21841 O O . LEU A 1 44 ? 5.609 31.607 -24.818 1.00 24.10 44 LEU A O 17
ATOM 21857 N N . ASP A 1 45 ? 3.747 31.262 -23.604 1.00 73.24 45 ASP A N 17
ATOM 21858 C CA . ASP A 1 45 ? 4.385 31.578 -22.332 1.00 22.21 45 ASP A CA 17
ATOM 21859 C C . ASP A 1 45 ? 5.191 30.389 -21.818 1.00 71.31 45 ASP A C 17
ATOM 21860 O O . ASP A 1 45 ? 6.120 30.552 -21.027 1.00 22.31 45 ASP A O 17
ATOM 21869 N N . ILE A 1 46 ? 4.828 29.194 -22.272 1.00 72.04 46 ILE A N 17
ATOM 21870 C CA . ILE A 1 46 ? 5.517 27.978 -21.858 1.00 41.15 46 ILE A CA 17
ATOM 21871 C C . ILE A 1 46 ? 6.901 27.888 -22.492 1.00 4.34 46 ILE A C 17
ATOM 21872 O O . ILE A 1 46 ? 7.810 27.271 -21.937 1.00 25.44 46 ILE A O 17
ATOM 21888 N N . TYR A 1 47 ? 7.055 28.510 -23.655 1.00 50.03 47 TYR A N 17
ATOM 21889 C CA . TYR A 1 47 ? 8.329 28.500 -24.365 1.00 13.11 47 TYR A CA 17
ATOM 21890 C C . TYR A 1 47 ? 9.468 28.926 -23.444 1.00 65.34 47 TYR A C 17
ATOM 21891 O O . TYR A 1 47 ? 10.506 28.267 -23.379 1.00 11.42 47 TYR A O 17
ATOM 21909 N N . GLU A 1 48 ? 9.266 30.031 -22.735 1.00 11.53 48 GLU A N 17
ATOM 21910 C CA . GLU A 1 48 ? 10.276 30.546 -21.818 1.00 23.43 48 GLU A CA 17
ATOM 21911 C C . GLU A 1 48 ? 10.394 29.656 -20.583 1.00 51.14 48 GLU A C 17
ATOM 21912 O O . GLU A 1 48 ? 11.487 29.453 -20.052 1.00 75.12 48 GLU A O 17
ATOM 21924 N N . LEU A 1 49 ? 9.261 29.129 -20.132 1.00 24.34 49 LEU A N 17
ATOM 21925 C CA . LEU A 1 49 ? 9.236 28.261 -18.959 1.00 73.13 49 LEU A CA 17
ATOM 21926 C C . LEU A 1 49 ? 10.219 27.106 -19.115 1.00 64.43 49 LEU A C 17
ATOM 21927 O O . LEU A 1 49 ? 11.147 26.954 -18.320 1.00 5.54 49 LEU A O 17
ATOM 21943 N N . LEU A 1 50 ? 10.012 26.294 -20.146 1.00 73.02 50 LEU A N 17
ATOM 21944 C CA . LEU A 1 50 ? 10.882 25.153 -20.409 1.00 33.32 50 LEU A CA 17
ATOM 21945 C C . LEU A 1 50 ? 12.267 25.614 -20.851 1.00 12.25 50 LEU A C 17
ATOM 21946 O O . LEU A 1 50 ? 13.278 25.017 -20.482 1.00 23.24 50 LEU A O 17
ATOM 21962 N N . TYR A 1 51 ? 12.305 26.681 -21.640 1.00 50.45 51 TYR A N 17
ATOM 21963 C CA . TYR A 1 51 ? 13.566 27.223 -22.133 1.00 11.33 51 TYR A CA 17
ATOM 21964 C C . TYR A 1 51 ? 14.546 27.450 -20.986 1.00 22.21 51 TYR A C 17
ATOM 21965 O O . TYR A 1 51 ? 15.715 27.071 -21.068 1.00 44.15 51 TYR A O 17
ATOM 21983 N N . LEU A 1 52 ? 14.061 28.070 -19.916 1.00 22.33 52 LEU A N 17
ATOM 21984 C CA . LEU A 1 52 ? 14.893 28.347 -18.750 1.00 11.32 52 LEU A CA 17
ATOM 21985 C C . LEU A 1 52 ? 15.050 27.101 -17.884 1.00 13.42 52 LEU A C 17
ATOM 21986 O O . LEU A 1 52 ? 16.046 26.945 -17.177 1.00 2.02 52 LEU A O 17
ATOM 22002 N N . LEU A 1 53 ? 14.061 26.216 -17.945 1.00 51.51 53 LEU A N 17
ATOM 22003 C CA . LEU A 1 53 ? 14.090 24.982 -17.168 1.00 54.12 53 LEU A CA 17
ATOM 22004 C C . LEU A 1 53 ? 15.245 24.089 -17.608 1.00 21.32 53 LEU A C 17
ATOM 22005 O O . LEU A 1 53 ? 15.989 23.567 -16.778 1.00 1.52 53 LEU A O 17
ATOM 22021 N N . GLU A 1 54 ? 15.390 23.919 -18.918 1.00 74.44 54 GLU A N 17
ATOM 22022 C CA . GLU A 1 54 ? 16.456 23.089 -19.467 1.00 51.34 54 GLU A CA 17
ATOM 22023 C C . GLU A 1 54 ? 17.824 23.705 -19.186 1.00 55.15 54 GLU A C 17
ATOM 22024 O O . GLU A 1 54 ? 18.819 22.995 -19.053 1.00 22.34 54 GLU A O 17
ATOM 22036 N N . GLU A 1 55 ? 17.862 25.031 -19.099 1.00 44.14 55 GLU A N 17
ATOM 22037 C CA . GLU A 1 55 ? 19.108 25.742 -18.836 1.00 53.40 55 GLU A CA 17
ATOM 22038 C C . GLU A 1 55 ? 19.598 25.473 -17.416 1.00 43.23 55 GLU A C 17
ATOM 22039 O O . GLU A 1 55 ? 20.786 25.243 -17.192 1.00 61.30 55 GLU A O 17
ATOM 22051 N N . ALA A 1 56 ? 18.675 25.505 -16.461 1.00 54.14 56 ALA A N 17
ATOM 22052 C CA . ALA A 1 56 ? 19.012 25.263 -15.064 1.00 53.31 56 ALA A CA 17
ATOM 22053 C C . ALA A 1 56 ? 19.639 23.885 -14.881 1.00 54.40 56 ALA A C 17
ATOM 22054 O O . ALA A 1 56 ? 20.329 23.632 -13.893 1.00 54.42 56 ALA A O 17
ATOM 22061 N N . PHE A 1 57 ? 19.394 22.997 -15.839 1.00 11.23 57 PHE A N 17
ATOM 22062 C CA . PHE A 1 57 ? 19.933 21.644 -15.782 1.00 24.50 57 PHE A CA 17
ATOM 22063 C C . PHE A 1 57 ? 21.007 21.441 -16.847 1.00 70.11 57 PHE A C 17
ATOM 22064 O O . PHE A 1 57 ? 21.693 20.419 -16.866 1.00 21.23 57 PHE A O 17
ATOM 22081 N N . ASP A 1 58 ? 21.146 22.421 -17.733 1.00 13.45 58 ASP A N 17
ATOM 22082 C CA . ASP A 1 58 ? 22.136 22.352 -18.801 1.00 54.22 58 ASP A CA 17
ATOM 22083 C C . ASP A 1 58 ? 21.842 21.185 -19.739 1.00 2.30 58 ASP A C 17
ATOM 22084 O O . ASP A 1 58 ? 22.506 20.150 -19.684 1.00 33.33 58 ASP A O 17
ATOM 22093 N N . ASP A 1 59 ? 20.844 21.360 -20.598 1.00 21.11 59 ASP A N 17
ATOM 22094 C CA . ASP A 1 59 ? 20.462 20.321 -21.548 1.00 44.50 59 ASP A CA 17
ATOM 22095 C C . ASP A 1 59 ? 19.567 20.890 -22.644 1.00 51.42 59 ASP A C 17
ATOM 22096 O O . ASP A 1 59 ? 18.722 21.749 -22.388 1.00 22.30 59 ASP A O 17
ATOM 22105 N N . LYS A 1 60 ? 19.758 20.407 -23.867 1.00 52.31 60 LYS A N 17
ATOM 22106 C CA . LYS A 1 60 ? 18.968 20.866 -25.004 1.00 2.54 60 LYS A CA 17
ATOM 22107 C C . LYS A 1 60 ? 17.580 20.235 -24.992 1.00 70.54 60 LYS A C 17
ATOM 22108 O O . LYS A 1 60 ? 17.444 19.015 -24.889 1.00 50.03 60 LYS A O 17
ATOM 22127 N N . ILE A 1 61 ? 16.553 21.071 -25.101 1.00 22.15 61 ILE A N 17
ATOM 22128 C CA . ILE A 1 61 ? 15.176 20.593 -25.105 1.00 63.24 61 ILE A CA 17
ATOM 22129 C C . ILE A 1 61 ? 14.830 19.927 -26.433 1.00 2.21 61 ILE A C 17
ATOM 22130 O O . ILE A 1 61 ? 14.460 18.754 -26.490 1.00 4.21 61 ILE A O 17
ATOM 22146 N N . PRO A 1 62 ? 14.954 20.692 -27.528 1.00 70.41 62 PRO A N 17
ATOM 22147 C CA . PRO A 1 62 ? 14.661 20.196 -28.876 1.00 44.34 62 PRO A CA 17
ATOM 22148 C C . PRO A 1 62 ? 15.688 19.175 -29.354 1.00 74.50 62 PRO A C 17
ATOM 22149 O O . PRO A 1 62 ? 15.548 18.599 -30.433 1.00 12.42 62 PRO A O 17
ATOM 22160 N N . GLU A 1 63 ? 16.718 18.954 -28.543 1.00 71.14 63 GLU A N 17
ATOM 22161 C CA . GLU A 1 63 ? 17.767 18.001 -28.885 1.00 45.01 63 GLU A CA 17
ATOM 22162 C C . GLU A 1 63 ? 17.729 16.792 -27.954 1.00 42.43 63 GLU A C 17
ATOM 22163 O O . GLU A 1 63 ? 17.450 15.674 -28.384 1.00 24.24 63 GLU A O 17
ATOM 22175 N N . ASN A 1 64 ? 18.012 17.027 -26.677 1.00 41.51 64 ASN A N 17
ATOM 22176 C CA . ASN A 1 64 ? 18.011 15.959 -25.685 1.00 24.41 64 ASN A CA 17
ATOM 22177 C C . ASN A 1 64 ? 16.586 15.535 -25.342 1.00 42.33 64 ASN A C 17
ATOM 22178 O O . ASN A 1 64 ? 16.194 14.393 -25.578 1.00 64.01 64 ASN A O 17
ATOM 22189 N N . GLU A 1 65 ? 15.816 16.465 -24.785 1.00 62.13 65 GLU A N 17
ATOM 22190 C CA . GLU A 1 65 ? 14.435 16.187 -24.410 1.00 54.44 65 GLU A CA 17
ATOM 22191 C C . GLU A 1 65 ? 13.617 15.756 -25.625 1.00 4.21 65 GLU A C 17
ATOM 22192 O O . GLU A 1 65 ? 12.586 15.098 -25.490 1.00 64.05 65 GLU A O 17
ATOM 22204 N N . ALA A 1 66 ? 14.086 16.133 -26.810 1.00 50.10 66 ALA A N 17
ATOM 22205 C CA . ALA A 1 66 ? 13.401 15.785 -28.048 1.00 75.24 66 ALA A CA 17
ATOM 22206 C C . ALA A 1 66 ? 13.444 14.281 -28.296 1.00 32.35 66 ALA A C 17
ATOM 22207 O O . ALA A 1 66 ? 12.737 13.764 -29.160 1.00 23.22 66 ALA A O 17
ATOM 22214 N N . ASN A 1 67 ? 14.278 13.584 -27.531 1.00 64.11 67 ASN A N 17
ATOM 22215 C CA . ASN A 1 67 ? 14.415 12.138 -27.669 1.00 15.34 67 ASN A CA 17
ATOM 22216 C C . ASN A 1 67 ? 13.081 11.440 -27.420 1.00 10.24 67 ASN A C 17
ATOM 22217 O O . ASN A 1 67 ? 12.841 10.343 -27.922 1.00 53.24 67 ASN A O 17
ATOM 22228 N N . GLU A 1 68 ? 12.218 12.085 -26.641 1.00 10.13 68 GLU A N 17
ATOM 22229 C CA . GLU A 1 68 ? 10.909 11.525 -26.325 1.00 51.52 68 GLU A CA 17
ATOM 22230 C C . GLU A 1 68 ? 9.944 12.619 -25.876 1.00 73.21 68 GLU A C 17
ATOM 22231 O O . GLU A 1 68 ? 9.207 12.451 -24.904 1.00 73.12 68 GLU A O 17
ATOM 22243 N N . PHE A 1 69 ? 9.954 13.739 -26.590 1.00 44.34 69 PHE A N 17
ATOM 22244 C CA . PHE A 1 69 ? 9.082 14.862 -26.265 1.00 72.54 69 PHE A CA 17
ATOM 22245 C C . PHE A 1 69 ? 7.846 14.867 -27.160 1.00 60.45 69 PHE A C 17
ATOM 22246 O O . PHE A 1 69 ? 7.893 14.413 -28.303 1.00 65.23 69 PHE A O 17
ATOM 22263 N N . GLU A 1 70 ? 6.741 15.383 -26.631 1.00 62.31 70 GLU A N 17
ATOM 22264 C CA . GLU A 1 70 ? 5.493 15.445 -27.382 1.00 15.45 70 GLU A CA 17
ATOM 22265 C C . GLU A 1 70 ? 4.521 16.431 -26.739 1.00 53.12 70 GLU A C 17
ATOM 22266 O O . GLU A 1 70 ? 4.065 17.379 -27.380 1.00 4.43 70 GLU A O 17
ATOM 22278 N N . THR A 1 71 ? 4.206 16.200 -25.468 1.00 70.04 71 THR A N 17
ATOM 22279 C CA . THR A 1 71 ? 3.287 17.065 -24.739 1.00 24.01 71 THR A CA 17
ATOM 22280 C C . THR A 1 71 ? 3.678 17.166 -23.269 1.00 10.41 71 THR A C 17
ATOM 22281 O O . THR A 1 71 ? 4.685 16.601 -22.843 1.00 61.32 71 THR A O 17
ATOM 22292 N N . VAL A 1 72 ? 2.874 17.890 -22.496 1.00 42.44 72 VAL A N 17
ATOM 22293 C CA . VAL A 1 72 ? 3.135 18.064 -21.073 1.00 1.45 72 VAL A CA 17
ATOM 22294 C C . VAL A 1 72 ? 3.380 16.723 -20.391 1.00 35.13 72 VAL A C 17
ATOM 22295 O O . VAL A 1 72 ? 4.267 16.595 -19.548 1.00 51.43 72 VAL A O 17
ATOM 22308 N N . GLY A 1 73 ? 2.585 15.723 -20.762 1.00 3.03 73 GLY A N 17
ATOM 22309 C CA . GLY A 1 73 ? 2.732 14.403 -20.176 1.00 54.24 73 GLY A CA 17
ATOM 22310 C C . GLY A 1 73 ? 4.166 13.913 -20.202 1.00 12.45 73 GLY A C 17
ATOM 22311 O O . GLY A 1 73 ? 4.610 13.226 -19.282 1.00 5.21 73 GLY A O 17
ATOM 22315 N N . ASP A 1 74 ? 4.891 14.266 -21.257 1.00 61.12 74 ASP A N 17
ATOM 22316 C CA . ASP A 1 74 ? 6.284 13.857 -21.399 1.00 53.10 74 ASP A CA 17
ATOM 22317 C C . ASP A 1 74 ? 7.164 14.561 -20.371 1.00 41.34 74 ASP A C 17
ATOM 22318 O O . ASP A 1 74 ? 8.001 13.934 -19.721 1.00 53.42 74 ASP A O 17
ATOM 22327 N N . VAL A 1 75 ? 6.971 15.869 -20.231 1.00 34.14 75 VAL A N 17
ATOM 22328 C CA . VAL A 1 75 ? 7.747 16.659 -19.282 1.00 73.13 75 VAL A CA 17
ATOM 22329 C C . VAL A 1 75 ? 7.518 16.181 -17.853 1.00 2.34 75 VAL A C 17
ATOM 22330 O O . VAL A 1 75 ? 8.468 15.944 -17.107 1.00 23.44 75 VAL A O 17
ATOM 22343 N N . VAL A 1 76 ? 6.251 16.042 -17.476 1.00 51.33 76 VAL A N 17
ATOM 22344 C CA . VAL A 1 76 ? 5.897 15.591 -16.136 1.00 15.21 76 VAL A CA 17
ATOM 22345 C C . VAL A 1 76 ? 6.644 14.314 -15.770 1.00 62.23 76 VAL A C 17
ATOM 22346 O O . VAL A 1 76 ? 7.242 14.217 -14.699 1.00 51.55 76 VAL A O 17
ATOM 22359 N N . ASN A 1 77 ? 6.606 13.335 -16.669 1.00 23.15 77 ASN A N 17
ATOM 22360 C CA . ASN A 1 77 ? 7.281 12.062 -16.441 1.00 34.04 77 ASN A CA 17
ATOM 22361 C C . ASN A 1 77 ? 8.790 12.207 -16.613 1.00 14.31 77 ASN A C 17
ATOM 22362 O O . ASN A 1 77 ? 9.565 11.404 -16.093 1.00 12.40 77 ASN A O 17
ATOM 22373 N N . PHE A 1 78 ? 9.199 13.237 -17.346 1.00 4.22 78 PHE A N 17
ATOM 22374 C CA . PHE A 1 78 ? 10.615 13.488 -17.587 1.00 45.23 78 PHE A CA 17
ATOM 22375 C C . PHE A 1 78 ? 11.288 14.054 -16.340 1.00 21.21 78 PHE A C 17
ATOM 22376 O O . PHE A 1 78 ? 12.212 13.451 -15.793 1.00 21.01 78 PHE A O 17
ATOM 22393 N N . ILE A 1 79 ? 10.818 15.215 -15.897 1.00 22.14 79 ILE A N 17
ATOM 22394 C CA . ILE A 1 79 ? 11.373 15.862 -14.714 1.00 63.32 79 ILE A CA 17
ATOM 22395 C C . ILE A 1 79 ? 11.325 14.933 -13.506 1.00 32.12 79 ILE A C 17
ATOM 22396 O O . ILE A 1 79 ? 12.148 15.036 -12.596 1.00 13.13 79 ILE A O 17
ATOM 22412 N N . LYS A 1 80 ? 10.356 14.024 -13.504 1.00 31.32 80 LYS A N 17
ATOM 22413 C CA . LYS A 1 80 ? 10.200 13.073 -12.409 1.00 65.13 80 LYS A CA 17
ATOM 22414 C C . LYS A 1 80 ? 11.460 12.230 -12.238 1.00 20.21 80 LYS A C 17
ATOM 22415 O O . LYS A 1 80 ? 12.034 12.166 -11.151 1.00 2.43 80 LYS A O 17
ATOM 22434 N N . LYS A 1 81 ? 11.886 11.584 -13.318 1.00 40.44 81 LYS A N 17
ATOM 22435 C CA . LYS A 1 81 ? 13.079 10.747 -13.289 1.00 44.13 81 LYS A CA 17
ATOM 22436 C C . LYS A 1 81 ? 14.341 11.592 -13.435 1.00 13.31 81 LYS A C 17
ATOM 22437 O O . LYS A 1 81 ? 15.411 11.214 -12.959 1.00 21.03 81 LYS A O 17
ATOM 22456 N N . ARG A 1 82 ? 14.207 12.738 -14.094 1.00 52.35 82 ARG A N 17
ATOM 22457 C CA . ARG A 1 82 ? 15.336 13.637 -14.302 1.00 70.10 82 ARG A CA 17
ATOM 22458 C C . ARG A 1 82 ? 15.725 14.331 -13.000 1.00 23.41 82 ARG A C 17
ATOM 22459 O O . ARG A 1 82 ? 16.865 14.766 -12.832 1.00 54.00 82 ARG A O 17
ATOM 22480 N N . LYS A 1 83 ? 14.771 14.430 -12.081 1.00 1.54 83 LYS A N 17
ATOM 22481 C CA . LYS A 1 83 ? 15.013 15.070 -10.793 1.00 13.12 83 LYS A CA 17
ATOM 22482 C C . LYS A 1 83 ? 15.081 14.034 -9.675 1.00 42.32 83 LYS A C 17
ATOM 22483 O O . LYS A 1 83 ? 16.057 13.977 -8.928 1.00 70.52 83 LYS A O 17
ATOM 22502 N N . GLY A 1 84 ? 14.038 13.216 -9.567 1.00 43.44 84 GLY A N 17
ATOM 22503 C CA . GLY A 1 84 ? 14.001 12.193 -8.539 1.00 64.02 84 GLY A CA 17
ATOM 22504 C C . GLY A 1 84 ? 13.397 12.695 -7.243 1.00 2.12 84 GLY A C 17
ATOM 22505 O O . GLY A 1 84 ? 14.059 13.385 -6.468 1.00 44.52 84 GLY A O 17
ATOM 22509 N N . GLY A 1 1 ? 1.804 9.241 1.291 1.00 41.34 1 GLY A N 18
ATOM 22510 C CA . GLY A 1 1 ? 3.063 9.537 0.632 1.00 53.43 1 GLY A CA 18
ATOM 22511 C C . GLY A 1 1 ? 4.260 9.040 1.418 1.00 74.04 1 GLY A C 18
ATOM 22512 O O . GLY A 1 1 ? 4.132 8.549 2.539 1.00 21.33 1 GLY A O 18
ATOM 22516 N N . PRO A 1 2 ? 5.456 9.164 0.823 1.00 33.14 2 PRO A N 18
ATOM 22517 C CA . PRO A 1 2 ? 6.703 8.728 1.457 1.00 25.41 2 PRO A CA 18
ATOM 22518 C C . PRO A 1 2 ? 7.091 9.607 2.641 1.00 50.43 2 PRO A C 18
ATOM 22519 O O . PRO A 1 2 ? 7.588 9.118 3.654 1.00 63.21 2 PRO A O 18
ATOM 22530 N N . GLY A 1 3 ? 6.859 10.910 2.505 1.00 22.35 3 GLY A N 18
ATOM 22531 C CA . GLY A 1 3 ? 7.190 11.837 3.572 1.00 71.31 3 GLY A CA 18
ATOM 22532 C C . GLY A 1 3 ? 8.334 12.760 3.203 1.00 10.32 3 GLY A C 18
ATOM 22533 O O . GLY A 1 3 ? 8.479 13.839 3.777 1.00 2.43 3 GLY A O 18
ATOM 22537 N N . SER A 1 4 ? 9.150 12.335 2.244 1.00 53.54 4 SER A N 18
ATOM 22538 C CA . SER A 1 4 ? 10.290 13.130 1.803 1.00 64.21 4 SER A CA 18
ATOM 22539 C C . SER A 1 4 ? 10.276 13.307 0.288 1.00 61.24 4 SER A C 18
ATOM 22540 O O . SER A 1 4 ? 9.412 12.767 -0.403 1.00 10.50 4 SER A O 18
ATOM 22548 N N . MET A 1 5 ? 11.240 14.067 -0.222 1.00 71.22 5 MET A N 18
ATOM 22549 C CA . MET A 1 5 ? 11.339 14.315 -1.656 1.00 25.42 5 MET A CA 18
ATOM 22550 C C . MET A 1 5 ? 11.441 13.003 -2.428 1.00 50.34 5 MET A C 18
ATOM 22551 O O . MET A 1 5 ? 12.050 12.041 -1.960 1.00 0.52 5 MET A O 18
ATOM 22565 N N . ASP A 1 6 ? 10.841 12.972 -3.613 1.00 72.11 6 ASP A N 18
ATOM 22566 C CA . ASP A 1 6 ? 10.865 11.779 -4.451 1.00 35.51 6 ASP A CA 18
ATOM 22567 C C . ASP A 1 6 ? 10.200 12.047 -5.798 1.00 21.23 6 ASP A C 18
ATOM 22568 O O . ASP A 1 6 ? 9.452 13.011 -5.951 1.00 1.45 6 ASP A O 18
ATOM 22577 N N . ASN A 1 7 ? 10.480 11.187 -6.772 1.00 21.24 7 ASN A N 18
ATOM 22578 C CA . ASN A 1 7 ? 9.911 11.332 -8.106 1.00 72.05 7 ASN A CA 18
ATOM 22579 C C . ASN A 1 7 ? 8.388 11.396 -8.044 1.00 52.23 7 ASN A C 18
ATOM 22580 O O . ASN A 1 7 ? 7.763 12.213 -8.720 1.00 55.25 7 ASN A O 18
ATOM 22591 N N . ASP A 1 8 ? 7.798 10.530 -7.228 1.00 75.24 8 ASP A N 18
ATOM 22592 C CA . ASP A 1 8 ? 6.348 10.489 -7.076 1.00 72.40 8 ASP A CA 18
ATOM 22593 C C . ASP A 1 8 ? 5.852 11.686 -6.271 1.00 72.13 8 ASP A C 18
ATOM 22594 O O . ASP A 1 8 ? 4.647 11.902 -6.141 1.00 64.24 8 ASP A O 18
ATOM 22603 N N . GLU A 1 9 ? 6.789 12.460 -5.733 1.00 31.13 9 GLU A N 18
ATOM 22604 C CA . GLU A 1 9 ? 6.446 13.634 -4.939 1.00 52.01 9 GLU A CA 18
ATOM 22605 C C . GLU A 1 9 ? 6.569 14.908 -5.771 1.00 33.34 9 GLU A C 18
ATOM 22606 O O . GLU A 1 9 ? 5.924 15.916 -5.480 1.00 24.14 9 GLU A O 18
ATOM 22618 N N . ILE A 1 10 ? 7.400 14.854 -6.805 1.00 64.44 10 ILE A N 18
ATOM 22619 C CA . ILE A 1 10 ? 7.608 16.002 -7.679 1.00 73.31 10 ILE A CA 18
ATOM 22620 C C . ILE A 1 10 ? 6.362 16.292 -8.510 1.00 4.00 10 ILE A C 18
ATOM 22621 O O . ILE A 1 10 ? 5.825 17.399 -8.477 1.00 12.24 10 ILE A O 18
ATOM 22637 N N . PHE A 1 11 ? 5.907 15.289 -9.254 1.00 43.41 11 PHE A N 18
ATOM 22638 C CA . PHE A 1 11 ? 4.724 15.436 -10.094 1.00 1.33 11 PHE A CA 18
ATOM 22639 C C . PHE A 1 11 ? 3.471 15.613 -9.241 1.00 51.13 11 PHE A C 18
ATOM 22640 O O . PHE A 1 11 ? 2.503 16.245 -9.665 1.00 2.24 11 PHE A O 18
ATOM 22657 N N . SER A 1 12 ? 3.497 15.049 -8.038 1.00 13.21 12 SER A N 18
ATOM 22658 C CA . SER A 1 12 ? 2.362 15.140 -7.127 1.00 32.03 12 SER A CA 18
ATOM 22659 C C . SER A 1 12 ? 2.294 16.520 -6.479 1.00 70.23 12 SER A C 18
ATOM 22660 O O . SER A 1 12 ? 1.255 17.179 -6.502 1.00 54.43 12 SER A O 18
ATOM 22668 N N . LYS A 1 13 ? 3.410 16.951 -5.902 1.00 22.35 13 LYS A N 18
ATOM 22669 C CA . LYS A 1 13 ? 3.481 18.252 -5.248 1.00 12.21 13 LYS A CA 18
ATOM 22670 C C . LYS A 1 13 ? 3.126 19.370 -6.223 1.00 11.54 13 LYS A C 18
ATOM 22671 O O . LYS A 1 13 ? 2.264 20.203 -5.940 1.00 45.44 13 LYS A O 18
ATOM 22690 N N . VAL A 1 14 ? 3.794 19.382 -7.372 1.00 5.45 14 VAL A N 18
ATOM 22691 C CA . VAL A 1 14 ? 3.548 20.397 -8.389 1.00 74.12 14 VAL A CA 18
ATOM 22692 C C . VAL A 1 14 ? 2.101 20.353 -8.869 1.00 42.22 14 VAL A C 18
ATOM 22693 O O . VAL A 1 14 ? 1.488 21.391 -9.121 1.00 23.15 14 VAL A O 18
ATOM 22706 N N . ARG A 1 15 ? 1.561 19.145 -8.994 1.00 2.32 15 ARG A N 18
ATOM 22707 C CA . ARG A 1 15 ? 0.186 18.966 -9.444 1.00 63.15 15 ARG A CA 18
ATOM 22708 C C . ARG A 1 15 ? -0.800 19.472 -8.396 1.00 21.11 15 ARG A C 18
ATOM 22709 O O . ARG A 1 15 ? -1.898 19.920 -8.727 1.00 21.52 15 ARG A O 18
ATOM 22730 N N . SER A 1 16 ? -0.401 19.397 -7.130 1.00 65.03 16 SER A N 18
ATOM 22731 C CA . SER A 1 16 ? -1.251 19.843 -6.033 1.00 4.22 16 SER A CA 18
ATOM 22732 C C . SER A 1 16 ? -1.584 21.325 -6.172 1.00 12.40 16 SER A C 18
ATOM 22733 O O . SER A 1 16 ? -2.598 21.796 -5.655 1.00 72.44 16 SER A O 18
ATOM 22741 N N . ILE A 1 17 ? -0.724 22.056 -6.873 1.00 64.42 17 ILE A N 18
ATOM 22742 C CA . ILE A 1 17 ? -0.927 23.484 -7.082 1.00 23.13 17 ILE A CA 18
ATOM 22743 C C . ILE A 1 17 ? -1.986 23.738 -8.149 1.00 1.52 17 ILE A C 18
ATOM 22744 O O . ILE A 1 17 ? -2.963 24.449 -7.911 1.00 1.13 17 ILE A O 18
ATOM 22760 N N . ILE A 1 18 ? -1.786 23.152 -9.324 1.00 52.54 18 ILE A N 18
ATOM 22761 C CA . ILE A 1 18 ? -2.726 23.314 -10.427 1.00 63.51 18 ILE A CA 18
ATOM 22762 C C . ILE A 1 18 ? -4.036 22.588 -10.143 1.00 73.41 18 ILE A C 18
ATOM 22763 O O . ILE A 1 18 ? -5.103 23.014 -10.586 1.00 2.54 18 ILE A O 18
ATOM 22779 N N . SER A 1 19 ? -3.949 21.489 -9.401 1.00 21.35 19 SER A N 18
ATOM 22780 C CA . SER A 1 19 ? -5.128 20.702 -9.058 1.00 62.44 19 SER A CA 18
ATOM 22781 C C . SER A 1 19 ? -6.089 21.511 -8.192 1.00 64.43 19 SER A C 18
ATOM 22782 O O . SER A 1 19 ? -7.301 21.306 -8.235 1.00 31.30 19 SER A O 18
ATOM 22790 N N . GLU A 1 20 ? -5.536 22.430 -7.407 1.00 53.43 20 GLU A N 18
ATOM 22791 C CA . GLU A 1 20 ? -6.344 23.270 -6.530 1.00 60.03 20 GLU A CA 18
ATOM 22792 C C . GLU A 1 20 ? -7.233 24.208 -7.342 1.00 45.11 20 GLU A C 18
ATOM 22793 O O . GLU A 1 20 ? -8.393 24.432 -6.998 1.00 43.11 20 GLU A O 18
ATOM 22805 N N . GLN A 1 21 ? -6.678 24.753 -8.420 1.00 52.31 21 GLN A N 18
ATOM 22806 C CA . GLN A 1 21 ? -7.420 25.668 -9.280 1.00 43.10 21 GLN A CA 18
ATOM 22807 C C . GLN A 1 21 ? -8.236 24.901 -10.315 1.00 43.14 21 GLN A C 18
ATOM 22808 O O . GLN A 1 21 ? -9.449 25.084 -10.425 1.00 0.03 21 GLN A O 18
ATOM 22822 N N . LEU A 1 22 ? -7.563 24.043 -11.074 1.00 20.44 22 LEU A N 18
ATOM 22823 C CA . LEU A 1 22 ? -8.226 23.247 -12.101 1.00 43.24 22 LEU A CA 18
ATOM 22824 C C . LEU A 1 22 ? -9.230 22.282 -11.480 1.00 13.32 22 LEU A C 18
ATOM 22825 O O . LEU A 1 22 ? -10.199 21.879 -12.124 1.00 12.33 22 LEU A O 18
ATOM 22841 N N . ASP A 1 23 ? -8.993 21.917 -10.225 1.00 15.53 23 ASP A N 18
ATOM 22842 C CA . ASP A 1 23 ? -9.879 21.002 -9.514 1.00 53.43 23 ASP A CA 18
ATOM 22843 C C . ASP A 1 23 ? -9.876 19.625 -10.169 1.00 62.32 23 ASP A C 18
ATOM 22844 O O . ASP A 1 23 ? -10.817 18.847 -10.010 1.00 0.01 23 ASP A O 18
ATOM 22853 N N . LYS A 1 24 ? -8.812 19.329 -10.908 1.00 25.14 24 LYS A N 18
ATOM 22854 C CA . LYS A 1 24 ? -8.684 18.045 -11.587 1.00 50.33 24 LYS A CA 18
ATOM 22855 C C . LYS A 1 24 ? -7.869 17.065 -10.750 1.00 63.12 24 LYS A C 18
ATOM 22856 O O . LYS A 1 24 ? -7.425 17.392 -9.649 1.00 72.31 24 LYS A O 18
ATOM 22875 N N . LYS A 1 25 ? -7.673 15.862 -11.280 1.00 12.04 25 LYS A N 18
ATOM 22876 C CA . LYS A 1 25 ? -6.909 14.834 -10.583 1.00 43.12 25 LYS A CA 18
ATOM 22877 C C . LYS A 1 25 ? -5.510 14.701 -11.176 1.00 44.22 25 LYS A C 18
ATOM 22878 O O . LYS A 1 25 ? -5.254 15.153 -12.292 1.00 23.22 25 LYS A O 18
ATOM 22897 N N . GLU A 1 26 ? -4.609 14.078 -10.423 1.00 31.42 26 GLU A N 18
ATOM 22898 C CA . GLU A 1 26 ? -3.237 13.885 -10.876 1.00 5.42 26 GLU A CA 18
ATOM 22899 C C . GLU A 1 26 ? -3.188 12.957 -12.086 1.00 21.11 26 GLU A C 18
ATOM 22900 O O . GLU A 1 26 ? -2.179 12.886 -12.787 1.00 45.01 26 GLU A O 18
ATOM 22912 N N . ASP A 1 27 ? -4.285 12.247 -12.323 1.00 71.24 27 ASP A N 18
ATOM 22913 C CA . ASP A 1 27 ? -4.369 11.323 -13.448 1.00 71.44 27 ASP A CA 18
ATOM 22914 C C . ASP A 1 27 ? -4.679 12.069 -14.743 1.00 22.45 27 ASP A C 18
ATOM 22915 O O . ASP A 1 27 ? -4.982 11.456 -15.765 1.00 70.45 27 ASP A O 18
ATOM 22924 N N . GLU A 1 28 ? -4.601 13.395 -14.688 1.00 72.45 28 GLU A N 18
ATOM 22925 C CA . GLU A 1 28 ? -4.875 14.223 -15.856 1.00 54.45 28 GLU A CA 18
ATOM 22926 C C . GLU A 1 28 ? -3.717 14.167 -16.848 1.00 22.31 28 GLU A C 18
ATOM 22927 O O . GLU A 1 28 ? -3.888 14.446 -18.035 1.00 3.41 28 GLU A O 18
ATOM 22939 N N . ILE A 1 29 ? -2.539 13.804 -16.352 1.00 62.40 29 ILE A N 18
ATOM 22940 C CA . ILE A 1 29 ? -1.352 13.710 -17.194 1.00 34.34 29 ILE A CA 18
ATOM 22941 C C . ILE A 1 29 ? -1.640 12.915 -18.463 1.00 12.31 29 ILE A C 18
ATOM 22942 O O . ILE A 1 29 ? -1.743 11.688 -18.432 1.00 4.43 29 ILE A O 18
ATOM 22958 N N . THR A 1 30 ? -1.768 13.623 -19.581 1.00 74.22 30 THR A N 18
ATOM 22959 C CA . THR A 1 30 ? -2.044 12.985 -20.862 1.00 64.52 30 THR A CA 18
ATOM 22960 C C . THR A 1 30 ? -1.694 13.908 -22.023 1.00 44.32 30 THR A C 18
ATOM 22961 O O . THR A 1 30 ? -1.518 15.113 -21.841 1.00 4.43 30 THR A O 18
ATOM 22972 N N . THR A 1 31 ? -1.594 13.336 -23.219 1.00 55.53 31 THR A N 18
ATOM 22973 C CA . THR A 1 31 ? -1.265 14.109 -24.411 1.00 31.34 31 THR A CA 18
ATOM 22974 C C . THR A 1 31 ? -2.492 14.834 -24.952 1.00 64.24 31 THR A C 18
ATOM 22975 O O . THR A 1 31 ? -2.386 15.659 -25.860 1.00 72.21 31 THR A O 18
ATOM 22986 N N . ASP A 1 32 ? -3.654 14.522 -24.390 1.00 21.21 32 ASP A N 18
ATOM 22987 C CA . ASP A 1 32 ? -4.901 15.146 -24.816 1.00 34.43 32 ASP A CA 18
ATOM 22988 C C . ASP A 1 32 ? -5.256 16.322 -23.912 1.00 54.53 32 ASP A C 18
ATOM 22989 O O . ASP A 1 32 ? -6.412 16.741 -23.847 1.00 32.02 32 ASP A O 18
ATOM 22998 N N . SER A 1 33 ? -4.255 16.851 -23.217 1.00 2.24 33 SER A N 18
ATOM 22999 C CA . SER A 1 33 ? -4.462 17.977 -22.313 1.00 32.30 33 SER A CA 18
ATOM 23000 C C . SER A 1 33 ? -3.580 19.158 -22.705 1.00 64.10 33 SER A C 18
ATOM 23001 O O . SER A 1 33 ? -4.068 20.268 -22.916 1.00 4.32 33 SER A O 18
ATOM 23009 N N . ARG A 1 34 ? -2.278 18.909 -22.801 1.00 4.43 34 ARG A N 18
ATOM 23010 C CA . ARG A 1 34 ? -1.326 19.952 -23.166 1.00 23.51 34 ARG A CA 18
ATOM 23011 C C . ARG A 1 34 ? -1.309 21.063 -22.121 1.00 2.04 34 ARG A C 18
ATOM 23012 O O . ARG A 1 34 ? -1.936 20.949 -21.067 1.00 72.25 34 ARG A O 18
ATOM 23033 N N . PHE A 1 35 ? -0.586 22.138 -22.419 1.00 31.42 35 PHE A N 18
ATOM 23034 C CA . PHE A 1 35 ? -0.486 23.269 -21.505 1.00 1.34 35 PHE A CA 18
ATOM 23035 C C . PHE A 1 35 ? -1.818 24.007 -21.405 1.00 3.52 35 PHE A C 18
ATOM 23036 O O . PHE A 1 35 ? -2.132 24.609 -20.378 1.00 5.04 35 PHE A O 18
ATOM 23053 N N . VAL A 1 36 ? -2.597 23.957 -22.480 1.00 53.23 36 VAL A N 18
ATOM 23054 C CA . VAL A 1 36 ? -3.896 24.620 -22.515 1.00 65.01 36 VAL A CA 18
ATOM 23055 C C . VAL A 1 36 ? -4.831 24.052 -21.454 1.00 73.42 36 VAL A C 18
ATOM 23056 O O . VAL A 1 36 ? -5.467 24.797 -20.710 1.00 2.32 36 VAL A O 18
ATOM 23069 N N . GLU A 1 37 ? -4.910 22.726 -21.391 1.00 51.02 37 GLU A N 18
ATOM 23070 C CA . GLU A 1 37 ? -5.769 22.058 -20.421 1.00 31.32 37 GLU A CA 18
ATOM 23071 C C . GLU A 1 37 ? -5.070 21.934 -19.070 1.00 71.50 37 GLU A C 18
ATOM 23072 O O . GLU A 1 37 ? -5.579 22.401 -18.051 1.00 25.33 37 GLU A O 18
ATOM 23084 N N . ASP A 1 38 ? -3.902 21.300 -19.071 1.00 54.30 38 ASP A N 18
ATOM 23085 C CA . ASP A 1 38 ? -3.132 21.114 -17.847 1.00 14.34 38 ASP A CA 18
ATOM 23086 C C . ASP A 1 38 ? -2.751 22.459 -17.235 1.00 34.22 38 ASP A C 18
ATOM 23087 O O . ASP A 1 38 ? -3.101 22.754 -16.091 1.00 53.12 38 ASP A O 18
ATOM 23096 N N . LEU A 1 39 ? -2.032 23.270 -18.003 1.00 30.24 39 LEU A N 18
ATOM 23097 C CA . LEU A 1 39 ? -1.602 24.583 -17.536 1.00 51.40 39 LEU A CA 18
ATOM 23098 C C . LEU A 1 39 ? -2.655 25.643 -17.846 1.00 63.22 39 LEU A C 18
ATOM 23099 O O . LEU A 1 39 ? -3.694 25.346 -18.433 1.00 34.42 39 LEU A O 18
ATOM 23115 N N . ASN A 1 40 ? -2.376 26.880 -17.450 1.00 0.41 40 ASN A N 18
ATOM 23116 C CA . ASN A 1 40 ? -3.298 27.985 -17.687 1.00 73.12 40 ASN A CA 18
ATOM 23117 C C . ASN A 1 40 ? -2.699 28.994 -18.662 1.00 75.24 40 ASN A C 18
ATOM 23118 O O . ASN A 1 40 ? -2.635 30.188 -18.374 1.00 2.31 40 ASN A O 18
ATOM 23129 N N . ALA A 1 41 ? -2.263 28.504 -19.818 1.00 53.13 41 ALA A N 18
ATOM 23130 C CA . ALA A 1 41 ? -1.672 29.363 -20.837 1.00 73.54 41 ALA A CA 18
ATOM 23131 C C . ALA A 1 41 ? -1.386 28.581 -22.115 1.00 74.02 41 ALA A C 18
ATOM 23132 O O . ALA A 1 41 ? -1.685 27.390 -22.206 1.00 15.21 41 ALA A O 18
ATOM 23139 N N . ASP A 1 42 ? -0.807 29.258 -23.100 1.00 40.31 42 ASP A N 18
ATOM 23140 C CA . ASP A 1 42 ? -0.480 28.627 -24.373 1.00 73.14 42 ASP A CA 18
ATOM 23141 C C . ASP A 1 42 ? 1.023 28.399 -24.497 1.00 71.30 42 ASP A C 18
ATOM 23142 O O . ASP A 1 42 ? 1.813 28.992 -23.763 1.00 43.01 42 ASP A O 18
ATOM 23151 N N . SER A 1 43 ? 1.411 27.534 -25.429 1.00 55.45 43 SER A N 18
ATOM 23152 C CA . SER A 1 43 ? 2.819 27.224 -25.646 1.00 33.10 43 SER A CA 18
ATOM 23153 C C . SER A 1 43 ? 3.640 28.501 -25.797 1.00 74.02 43 SER A C 18
ATOM 23154 O O . SER A 1 43 ? 4.838 28.520 -25.512 1.00 13.54 43 SER A O 18
ATOM 23162 N N . LEU A 1 44 ? 2.987 29.566 -26.248 1.00 53.23 44 LEU A N 18
ATOM 23163 C CA . LEU A 1 44 ? 3.655 30.849 -26.438 1.00 55.22 44 LEU A CA 18
ATOM 23164 C C . LEU A 1 44 ? 4.423 31.254 -25.184 1.00 64.25 44 LEU A C 18
ATOM 23165 O O . LEU A 1 44 ? 5.601 31.606 -25.253 1.00 21.30 44 LEU A O 18
ATOM 23181 N N . ASP A 1 45 ? 3.750 31.199 -24.041 1.00 1.23 45 ASP A N 18
ATOM 23182 C CA . ASP A 1 45 ? 4.371 31.557 -22.770 1.00 73.33 45 ASP A CA 18
ATOM 23183 C C . ASP A 1 45 ? 5.212 30.403 -22.233 1.00 15.04 45 ASP A C 18
ATOM 23184 O O . ASP A 1 45 ? 6.111 30.606 -21.416 1.00 34.41 45 ASP A O 18
ATOM 23193 N N . ILE A 1 46 ? 4.912 29.194 -22.695 1.00 64.10 46 ILE A N 18
ATOM 23194 C CA . ILE A 1 46 ? 5.641 28.009 -22.260 1.00 72.54 46 ILE A CA 18
ATOM 23195 C C . ILE A 1 46 ? 7.037 27.966 -22.873 1.00 75.40 46 ILE A C 18
ATOM 23196 O O . ILE A 1 46 ? 7.950 27.354 -22.319 1.00 44.02 46 ILE A O 18
ATOM 23212 N N . TYR A 1 47 ? 7.194 28.620 -24.018 1.00 42.11 47 TYR A N 18
ATOM 23213 C CA . TYR A 1 47 ? 8.479 28.656 -24.707 1.00 53.50 47 TYR A CA 18
ATOM 23214 C C . TYR A 1 47 ? 9.602 29.030 -23.745 1.00 64.10 47 TYR A C 18
ATOM 23215 O O . TYR A 1 47 ? 10.631 28.358 -23.685 1.00 63.33 47 TYR A O 18
ATOM 23233 N N . GLU A 1 48 ? 9.396 30.107 -22.994 1.00 32.14 48 GLU A N 18
ATOM 23234 C CA . GLU A 1 48 ? 10.391 30.570 -22.034 1.00 43.51 48 GLU A CA 18
ATOM 23235 C C . GLU A 1 48 ? 10.441 29.653 -20.816 1.00 11.35 48 GLU A C 18
ATOM 23236 O O . GLU A 1 48 ? 11.507 29.417 -20.245 1.00 14.22 48 GLU A O 18
ATOM 23248 N N . LEU A 1 49 ? 9.281 29.139 -20.422 1.00 11.31 49 LEU A N 18
ATOM 23249 C CA . LEU A 1 49 ? 9.190 28.248 -19.271 1.00 23.04 49 LEU A CA 18
ATOM 23250 C C . LEU A 1 49 ? 10.196 27.107 -19.385 1.00 71.20 49 LEU A C 18
ATOM 23251 O O . LEU A 1 49 ? 11.070 26.947 -18.532 1.00 42.51 49 LEU A O 18
ATOM 23267 N N . LEU A 1 50 ? 10.068 26.316 -20.445 1.00 15.31 50 LEU A N 18
ATOM 23268 C CA . LEU A 1 50 ? 10.967 25.190 -20.673 1.00 14.40 50 LEU A CA 18
ATOM 23269 C C . LEU A 1 50 ? 12.373 25.676 -21.008 1.00 62.03 50 LEU A C 18
ATOM 23270 O O . LEU A 1 50 ? 13.362 25.143 -20.504 1.00 33.21 50 LEU A O 18
ATOM 23286 N N . TYR A 1 51 ? 12.455 26.692 -21.861 1.00 21.54 51 TYR A N 18
ATOM 23287 C CA . TYR A 1 51 ? 13.741 27.249 -22.264 1.00 14.35 51 TYR A CA 18
ATOM 23288 C C . TYR A 1 51 ? 14.589 27.598 -21.045 1.00 3.24 51 TYR A C 18
ATOM 23289 O O . TYR A 1 51 ? 15.787 27.311 -21.004 1.00 15.51 51 TYR A O 18
ATOM 23307 N N . LEU A 1 52 ? 13.960 28.218 -20.052 1.00 44.22 52 LEU A N 18
ATOM 23308 C CA . LEU A 1 52 ? 14.656 28.607 -18.830 1.00 71.41 52 LEU A CA 18
ATOM 23309 C C . LEU A 1 52 ? 14.871 27.402 -17.919 1.00 73.05 52 LEU A C 18
ATOM 23310 O O . LEU A 1 52 ? 15.815 27.368 -17.129 1.00 60.03 52 LEU A O 18
ATOM 23326 N N . LEU A 1 53 ? 13.990 26.414 -18.037 1.00 3.14 53 LEU A N 18
ATOM 23327 C CA . LEU A 1 53 ? 14.084 25.205 -17.225 1.00 45.25 53 LEU A CA 18
ATOM 23328 C C . LEU A 1 53 ? 15.336 24.409 -17.579 1.00 24.43 53 LEU A C 18
ATOM 23329 O O . LEU A 1 53 ? 16.128 24.060 -16.704 1.00 24.10 53 LEU A O 18
ATOM 23345 N N . GLU A 1 54 ? 15.508 24.126 -18.866 1.00 44.43 54 GLU A N 18
ATOM 23346 C CA . GLU A 1 54 ? 16.665 23.372 -19.334 1.00 43.24 54 GLU A CA 18
ATOM 23347 C C . GLU A 1 54 ? 17.962 24.111 -19.015 1.00 32.30 54 GLU A C 18
ATOM 23348 O O . GLU A 1 54 ? 18.988 23.491 -18.738 1.00 2.33 54 GLU A O 18
ATOM 23360 N N . GLU A 1 55 ? 17.906 25.438 -19.057 1.00 14.30 55 GLU A N 18
ATOM 23361 C CA . GLU A 1 55 ? 19.076 26.261 -18.773 1.00 53.15 55 GLU A CA 18
ATOM 23362 C C . GLU A 1 55 ? 19.526 26.086 -17.326 1.00 1.00 55 GLU A C 18
ATOM 23363 O O . GLU A 1 55 ? 20.669 26.384 -16.980 1.00 71.22 55 GLU A O 18
ATOM 23375 N N . ALA A 1 56 ? 18.619 25.601 -16.485 1.00 14.44 56 ALA A N 18
ATOM 23376 C CA . ALA A 1 56 ? 18.922 25.385 -15.075 1.00 51.14 56 ALA A CA 18
ATOM 23377 C C . ALA A 1 56 ? 19.454 23.976 -14.838 1.00 71.24 56 ALA A C 18
ATOM 23378 O O . ALA A 1 56 ? 20.111 23.711 -13.831 1.00 72.44 56 ALA A O 18
ATOM 23385 N N . PHE A 1 57 ? 19.166 23.075 -15.772 1.00 35.24 57 PHE A N 18
ATOM 23386 C CA . PHE A 1 57 ? 19.614 21.691 -15.663 1.00 12.30 57 PHE A CA 18
ATOM 23387 C C . PHE A 1 57 ? 20.699 21.389 -16.692 1.00 74.35 57 PHE A C 18
ATOM 23388 O O . PHE A 1 57 ? 21.123 20.243 -16.844 1.00 44.21 57 PHE A O 18
ATOM 23405 N N . ASP A 1 58 ? 21.142 22.424 -17.397 1.00 72.35 58 ASP A N 18
ATOM 23406 C CA . ASP A 1 58 ? 22.177 22.270 -18.413 1.00 3.23 58 ASP A CA 18
ATOM 23407 C C . ASP A 1 58 ? 21.825 21.147 -19.383 1.00 54.32 58 ASP A C 18
ATOM 23408 O O . ASP A 1 58 ? 22.369 20.046 -19.298 1.00 53.22 58 ASP A O 18
ATOM 23417 N N . ASP A 1 59 ? 20.910 21.433 -20.304 1.00 5.34 59 ASP A N 18
ATOM 23418 C CA . ASP A 1 59 ? 20.485 20.448 -21.291 1.00 33.35 59 ASP A CA 18
ATOM 23419 C C . ASP A 1 59 ? 19.729 21.116 -22.435 1.00 63.01 59 ASP A C 18
ATOM 23420 O O . ASP A 1 59 ? 19.387 22.297 -22.362 1.00 65.42 59 ASP A O 18
ATOM 23429 N N . LYS A 1 60 ? 19.473 20.354 -23.493 1.00 35.45 60 LYS A N 18
ATOM 23430 C CA . LYS A 1 60 ? 18.758 20.870 -24.653 1.00 54.45 60 LYS A CA 18
ATOM 23431 C C . LYS A 1 60 ? 17.333 20.326 -24.702 1.00 4.31 60 LYS A C 18
ATOM 23432 O O . LYS A 1 60 ? 17.118 19.117 -24.614 1.00 52.20 60 LYS A O 18
ATOM 23451 N N . ILE A 1 61 ? 16.366 21.226 -24.843 1.00 72.15 61 ILE A N 18
ATOM 23452 C CA . ILE A 1 61 ? 14.963 20.835 -24.906 1.00 60.23 61 ILE A CA 18
ATOM 23453 C C . ILE A 1 61 ? 14.636 20.175 -26.241 1.00 54.04 61 ILE A C 18
ATOM 23454 O O . ILE A 1 61 ? 14.174 19.035 -26.302 1.00 52.33 61 ILE A O 18
ATOM 23470 N N . PRO A 1 62 ? 14.881 20.906 -27.339 1.00 2.22 62 PRO A N 18
ATOM 23471 C CA . PRO A 1 62 ? 14.622 20.411 -28.694 1.00 41.41 62 PRO A CA 18
ATOM 23472 C C . PRO A 1 62 ? 15.585 19.301 -29.100 1.00 32.55 62 PRO A C 18
ATOM 23473 O O . PRO A 1 62 ? 15.446 18.707 -30.168 1.00 63.04 62 PRO A O 18
ATOM 23484 N N . GLU A 1 63 ? 16.560 19.025 -28.239 1.00 34.14 63 GLU A N 18
ATOM 23485 C CA . GLU A 1 63 ? 17.545 17.985 -28.509 1.00 61.21 63 GLU A CA 18
ATOM 23486 C C . GLU A 1 63 ? 17.355 16.798 -27.569 1.00 62.32 63 GLU A C 18
ATOM 23487 O O . GLU A 1 63 ? 17.014 15.698 -28.002 1.00 54.24 63 GLU A O 18
ATOM 23499 N N . ASN A 1 64 ? 17.580 17.029 -26.280 1.00 1.41 64 ASN A N 18
ATOM 23500 C CA . ASN A 1 64 ? 17.435 15.980 -25.278 1.00 62.50 64 ASN A CA 18
ATOM 23501 C C . ASN A 1 64 ? 15.966 15.628 -25.068 1.00 33.44 64 ASN A C 18
ATOM 23502 O O . ASN A 1 64 ? 15.546 14.499 -25.321 1.00 55.34 64 ASN A O 18
ATOM 23513 N N . GLU A 1 65 ? 15.190 16.602 -24.603 1.00 0.13 65 GLU A N 18
ATOM 23514 C CA . GLU A 1 65 ? 13.768 16.394 -24.358 1.00 54.42 65 GLU A CA 18
ATOM 23515 C C . GLU A 1 65 ? 13.065 15.901 -25.620 1.00 20.02 65 GLU A C 18
ATOM 23516 O O . GLU A 1 65 ? 12.121 15.115 -25.550 1.00 14.20 65 GLU A O 18
ATOM 23528 N N . ALA A 1 66 ? 13.533 16.369 -26.772 1.00 64.12 66 ALA A N 18
ATOM 23529 C CA . ALA A 1 66 ? 12.952 15.975 -28.049 1.00 70.14 66 ALA A CA 18
ATOM 23530 C C . ALA A 1 66 ? 13.112 14.477 -28.287 1.00 14.04 66 ALA A C 18
ATOM 23531 O O . ALA A 1 66 ? 12.446 13.901 -29.146 1.00 32.24 66 ALA A O 18
ATOM 23538 N N . ASN A 1 67 ? 13.999 13.852 -27.519 1.00 43.55 67 ASN A N 18
ATOM 23539 C CA . ASN A 1 67 ? 14.247 12.421 -27.648 1.00 22.04 67 ASN A CA 18
ATOM 23540 C C . ASN A 1 67 ? 12.955 11.628 -27.477 1.00 22.22 67 ASN A C 18
ATOM 23541 O O . ASN A 1 67 ? 12.800 10.547 -28.043 1.00 62.44 67 ASN A O 18
ATOM 23552 N N . GLU A 1 68 ? 12.031 12.174 -26.692 1.00 62.14 68 GLU A N 18
ATOM 23553 C CA . GLU A 1 68 ? 10.753 11.517 -26.447 1.00 72.42 68 GLU A CA 18
ATOM 23554 C C . GLU A 1 68 ? 9.714 12.516 -25.946 1.00 43.22 68 GLU A C 18
ATOM 23555 O O . GLU A 1 68 ? 8.940 12.220 -25.036 1.00 52.11 68 GLU A O 18
ATOM 23567 N N . PHE A 1 69 ? 9.705 13.702 -26.547 1.00 30.34 69 PHE A N 18
ATOM 23568 C CA . PHE A 1 69 ? 8.763 14.746 -26.161 1.00 45.42 69 PHE A CA 18
ATOM 23569 C C . PHE A 1 69 ? 7.496 14.675 -27.007 1.00 52.44 69 PHE A C 18
ATOM 23570 O O . PHE A 1 69 ? 7.492 14.089 -28.089 1.00 71.21 69 PHE A O 18
ATOM 23587 N N . GLU A 1 70 ? 6.422 15.277 -26.505 1.00 73.24 70 GLU A N 18
ATOM 23588 C CA . GLU A 1 70 ? 5.148 15.280 -27.215 1.00 14.44 70 GLU A CA 18
ATOM 23589 C C . GLU A 1 70 ? 4.150 16.215 -26.536 1.00 61.03 70 GLU A C 18
ATOM 23590 O O . GLU A 1 70 ? 3.546 17.073 -27.182 1.00 23.50 70 GLU A O 18
ATOM 23602 N N . THR A 1 71 ? 3.981 16.043 -25.229 1.00 21.31 71 THR A N 18
ATOM 23603 C CA . THR A 1 71 ? 3.056 16.868 -24.462 1.00 44.24 71 THR A CA 18
ATOM 23604 C C . THR A 1 71 ? 3.574 17.105 -23.048 1.00 55.01 71 THR A C 18
ATOM 23605 O O . THR A 1 71 ? 4.663 16.657 -22.692 1.00 4.13 71 THR A O 18
ATOM 23616 N N . VAL A 1 72 ? 2.784 17.812 -22.245 1.00 24.40 72 VAL A N 18
ATOM 23617 C CA . VAL A 1 72 ? 3.162 18.106 -20.868 1.00 1.41 72 VAL A CA 18
ATOM 23618 C C . VAL A 1 72 ? 3.446 16.826 -20.090 1.00 0.41 72 VAL A C 18
ATOM 23619 O O . VAL A 1 72 ? 4.405 16.753 -19.323 1.00 45.33 72 VAL A O 18
ATOM 23632 N N . GLY A 1 73 ? 2.604 15.818 -20.293 1.00 61.52 73 GLY A N 18
ATOM 23633 C CA . GLY A 1 73 ? 2.782 14.553 -19.604 1.00 33.21 73 GLY A CA 18
ATOM 23634 C C . GLY A 1 73 ? 4.203 14.035 -19.699 1.00 41.04 73 GLY A C 18
ATOM 23635 O O . GLY A 1 73 ? 4.727 13.460 -18.745 1.00 72.32 73 GLY A O 18
ATOM 23639 N N . ASP A 1 74 ? 4.828 14.238 -20.854 1.00 24.33 74 ASP A N 18
ATOM 23640 C CA . ASP A 1 74 ? 6.198 13.786 -21.071 1.00 1.51 74 ASP A CA 18
ATOM 23641 C C . ASP A 1 74 ? 7.180 14.615 -20.248 1.00 30.30 74 ASP A C 18
ATOM 23642 O O . ASP A 1 74 ? 8.180 14.097 -19.751 1.00 4.42 74 ASP A O 18
ATOM 23651 N N . VAL A 1 75 ? 6.888 15.904 -20.109 1.00 72.02 75 VAL A N 18
ATOM 23652 C CA . VAL A 1 75 ? 7.745 16.804 -19.347 1.00 15.32 75 VAL A CA 18
ATOM 23653 C C . VAL A 1 75 ? 7.632 16.535 -17.851 1.00 32.54 75 VAL A C 18
ATOM 23654 O O . VAL A 1 75 ? 8.638 16.458 -17.145 1.00 13.31 75 VAL A O 18
ATOM 23667 N N . VAL A 1 76 ? 6.400 16.390 -17.372 1.00 0.20 76 VAL A N 18
ATOM 23668 C CA . VAL A 1 76 ? 6.155 16.127 -15.959 1.00 52.10 76 VAL A CA 18
ATOM 23669 C C . VAL A 1 76 ? 6.962 14.927 -15.475 1.00 54.34 76 VAL A C 18
ATOM 23670 O O . VAL A 1 76 ? 7.662 15.003 -14.467 1.00 11.31 76 VAL A O 18
ATOM 23683 N N . ASN A 1 77 ? 6.858 13.820 -16.203 1.00 23.33 77 ASN A N 18
ATOM 23684 C CA . ASN A 1 77 ? 7.579 12.602 -15.848 1.00 12.32 77 ASN A CA 18
ATOM 23685 C C . ASN A 1 77 ? 9.070 12.748 -16.138 1.00 15.43 77 ASN A C 18
ATOM 23686 O O . ASN A 1 77 ? 9.897 12.045 -15.558 1.00 64.14 77 ASN A O 18
ATOM 23697 N N . PHE A 1 78 ? 9.404 13.667 -17.038 1.00 25.04 78 PHE A N 18
ATOM 23698 C CA . PHE A 1 78 ? 10.795 13.906 -17.405 1.00 63.21 78 PHE A CA 18
ATOM 23699 C C . PHE A 1 78 ? 11.537 14.630 -16.285 1.00 61.14 78 PHE A C 18
ATOM 23700 O O . PHE A 1 78 ? 12.596 14.186 -15.840 1.00 11.31 78 PHE A O 18
ATOM 23717 N N . ILE A 1 79 ? 10.974 15.746 -15.836 1.00 52.32 79 ILE A N 18
ATOM 23718 C CA . ILE A 1 79 ? 11.581 16.532 -14.769 1.00 32.32 79 ILE A CA 18
ATOM 23719 C C . ILE A 1 79 ? 11.857 15.670 -13.541 1.00 41.13 79 ILE A C 18
ATOM 23720 O O . ILE A 1 79 ? 12.786 15.936 -12.778 1.00 41.14 79 ILE A O 18
ATOM 23736 N N . LYS A 1 80 ? 11.045 14.635 -13.357 1.00 62.42 80 LYS A N 18
ATOM 23737 C CA . LYS A 1 80 ? 11.203 13.730 -12.224 1.00 54.24 80 LYS A CA 18
ATOM 23738 C C . LYS A 1 80 ? 12.613 13.151 -12.183 1.00 20.14 80 LYS A C 18
ATOM 23739 O O . LYS A 1 80 ? 13.293 13.219 -11.159 1.00 24.13 80 LYS A O 18
ATOM 23758 N N . LYS A 1 81 ? 13.048 12.582 -13.302 1.00 54.11 81 LYS A N 18
ATOM 23759 C CA . LYS A 1 81 ? 14.378 11.993 -13.395 1.00 42.21 81 LYS A CA 18
ATOM 23760 C C . LYS A 1 81 ? 15.444 13.076 -13.531 1.00 70.13 81 LYS A C 18
ATOM 23761 O O . LYS A 1 81 ? 16.552 12.938 -13.012 1.00 15.54 81 LYS A O 18
ATOM 23780 N N . ARG A 1 82 ? 15.102 14.152 -14.232 1.00 14.13 82 ARG A N 18
ATOM 23781 C CA . ARG A 1 82 ? 16.029 15.258 -14.435 1.00 44.14 82 ARG A CA 18
ATOM 23782 C C . ARG A 1 82 ? 16.562 15.774 -13.102 1.00 33.14 82 ARG A C 18
ATOM 23783 O O . ARG A 1 82 ? 17.742 16.100 -12.976 1.00 2.21 82 ARG A O 18
ATOM 23804 N N . LYS A 1 83 ? 15.683 15.846 -12.108 1.00 32.53 83 LYS A N 18
ATOM 23805 C CA . LYS A 1 83 ? 16.063 16.321 -10.783 1.00 34.45 83 LYS A CA 18
ATOM 23806 C C . LYS A 1 83 ? 16.440 15.155 -9.874 1.00 71.11 83 LYS A C 18
ATOM 23807 O O . LYS A 1 83 ? 17.340 15.269 -9.043 1.00 62.24 83 LYS A O 18
ATOM 23826 N N . GLY A 1 84 ? 15.746 14.033 -10.039 1.00 73.10 84 GLY A N 18
ATOM 23827 C CA . GLY A 1 84 ? 16.024 12.862 -9.228 1.00 10.33 84 GLY A CA 18
ATOM 23828 C C . GLY A 1 84 ? 15.005 11.759 -9.432 1.00 53.25 84 GLY A C 18
ATOM 23829 O O . GLY A 1 84 ? 14.270 11.405 -8.511 1.00 12.23 84 GLY A O 18
ATOM 23833 N N . GLY A 1 1 ? 7.502 7.932 1.460 1.00 72.34 1 GLY A N 19
ATOM 23834 C CA . GLY A 1 1 ? 6.686 8.435 0.370 1.00 11.21 1 GLY A CA 19
ATOM 23835 C C . GLY A 1 1 ? 6.187 9.844 0.623 1.00 74.13 1 GLY A C 19
ATOM 23836 O O . GLY A 1 1 ? 6.682 10.813 0.048 1.00 52.43 1 GLY A O 19
ATOM 23840 N N . PRO A 1 2 ? 5.181 9.971 1.501 1.00 72.21 2 PRO A N 19
ATOM 23841 C CA . PRO A 1 2 ? 4.591 11.267 1.847 1.00 3.54 2 PRO A CA 19
ATOM 23842 C C . PRO A 1 2 ? 5.542 12.138 2.662 1.00 65.50 2 PRO A C 19
ATOM 23843 O O . PRO A 1 2 ? 5.856 11.825 3.810 1.00 51.11 2 PRO A O 19
ATOM 23854 N N . GLY A 1 3 ? 5.999 13.232 2.060 1.00 33.11 3 GLY A N 19
ATOM 23855 C CA . GLY A 1 3 ? 6.909 14.130 2.745 1.00 4.42 3 GLY A CA 19
ATOM 23856 C C . GLY A 1 3 ? 8.362 13.840 2.424 1.00 71.33 3 GLY A C 19
ATOM 23857 O O . GLY A 1 3 ? 9.256 14.175 3.200 1.00 11.44 3 GLY A O 19
ATOM 23861 N N . SER A 1 4 ? 8.598 13.212 1.276 1.00 3.01 4 SER A N 19
ATOM 23862 C CA . SER A 1 4 ? 9.952 12.871 0.856 1.00 24.11 4 SER A CA 19
ATOM 23863 C C . SER A 1 4 ? 10.162 13.197 -0.620 1.00 32.44 4 SER A C 19
ATOM 23864 O O . SER A 1 4 ? 9.211 13.228 -1.400 1.00 60.13 4 SER A O 19
ATOM 23872 N N . MET A 1 5 ? 11.414 13.438 -0.994 1.00 12.52 5 MET A N 19
ATOM 23873 C CA . MET A 1 5 ? 11.749 13.761 -2.376 1.00 22.30 5 MET A CA 19
ATOM 23874 C C . MET A 1 5 ? 11.626 12.529 -3.267 1.00 35.32 5 MET A C 19
ATOM 23875 O O . MET A 1 5 ? 12.601 11.811 -3.488 1.00 72.30 5 MET A O 19
ATOM 23889 N N . ASP A 1 6 ? 10.421 12.290 -3.775 1.00 5.12 6 ASP A N 19
ATOM 23890 C CA . ASP A 1 6 ? 10.171 11.145 -4.642 1.00 51.14 6 ASP A CA 19
ATOM 23891 C C . ASP A 1 6 ? 9.608 11.595 -5.987 1.00 34.12 6 ASP A C 19
ATOM 23892 O O . ASP A 1 6 ? 8.995 12.656 -6.090 1.00 14.50 6 ASP A O 19
ATOM 23901 N N . ASN A 1 7 ? 9.821 10.780 -7.015 1.00 22.13 7 ASN A N 19
ATOM 23902 C CA . ASN A 1 7 ? 9.336 11.095 -8.354 1.00 21.14 7 ASN A CA 19
ATOM 23903 C C . ASN A 1 7 ? 7.828 11.322 -8.346 1.00 55.41 7 ASN A C 19
ATOM 23904 O O . ASN A 1 7 ? 7.322 12.224 -9.015 1.00 60.32 7 ASN A O 19
ATOM 23915 N N . ASP A 1 8 ? 7.115 10.500 -7.585 1.00 33.24 8 ASP A N 19
ATOM 23916 C CA . ASP A 1 8 ? 5.664 10.612 -7.488 1.00 71.30 8 ASP A CA 19
ATOM 23917 C C . ASP A 1 8 ? 5.268 11.761 -6.567 1.00 13.32 8 ASP A C 19
ATOM 23918 O O . ASP A 1 8 ? 4.084 12.053 -6.397 1.00 24.32 8 ASP A O 19
ATOM 23927 N N . GLU A 1 9 ? 6.266 12.409 -5.974 1.00 51.33 9 GLU A N 19
ATOM 23928 C CA . GLU A 1 9 ? 6.020 13.526 -5.069 1.00 22.52 9 GLU A CA 19
ATOM 23929 C C . GLU A 1 9 ? 6.324 14.856 -5.751 1.00 10.41 9 GLU A C 19
ATOM 23930 O O . GLU A 1 9 ? 5.787 15.897 -5.371 1.00 55.22 9 GLU A O 19
ATOM 23942 N N . ILE A 1 10 ? 7.189 14.814 -6.759 1.00 11.03 10 ILE A N 19
ATOM 23943 C CA . ILE A 1 10 ? 7.564 16.016 -7.494 1.00 32.52 10 ILE A CA 19
ATOM 23944 C C . ILE A 1 10 ? 6.391 16.549 -8.310 1.00 3.12 10 ILE A C 19
ATOM 23945 O O . ILE A 1 10 ? 6.003 17.710 -8.174 1.00 22.45 10 ILE A O 19
ATOM 23961 N N . PHE A 1 11 ? 5.829 15.694 -9.157 1.00 63.42 11 PHE A N 19
ATOM 23962 C CA . PHE A 1 11 ? 4.700 16.078 -9.995 1.00 54.32 11 PHE A CA 19
ATOM 23963 C C . PHE A 1 11 ? 3.435 16.249 -9.159 1.00 31.45 11 PHE A C 19
ATOM 23964 O O . PHE A 1 11 ? 2.527 16.993 -9.530 1.00 64.41 11 PHE A O 19
ATOM 23981 N N . SER A 1 12 ? 3.383 15.553 -8.027 1.00 50.10 12 SER A N 19
ATOM 23982 C CA . SER A 1 12 ? 2.229 15.623 -7.139 1.00 15.10 12 SER A CA 19
ATOM 23983 C C . SER A 1 12 ? 2.249 16.911 -6.322 1.00 0.40 12 SER A C 19
ATOM 23984 O O . SER A 1 12 ? 1.234 17.596 -6.194 1.00 52.34 12 SER A O 19
ATOM 23992 N N . LYS A 1 13 ? 3.413 17.236 -5.770 1.00 21.34 13 LYS A N 19
ATOM 23993 C CA . LYS A 1 13 ? 3.569 18.442 -4.965 1.00 64.23 13 LYS A CA 19
ATOM 23994 C C . LYS A 1 13 ? 3.427 19.693 -5.827 1.00 21.52 13 LYS A C 19
ATOM 23995 O O . LYS A 1 13 ? 2.656 20.597 -5.504 1.00 24.42 13 LYS A O 19
ATOM 24014 N N . VAL A 1 14 ? 4.174 19.737 -6.925 1.00 42.14 14 VAL A N 19
ATOM 24015 C CA . VAL A 1 14 ? 4.129 20.876 -7.835 1.00 22.12 14 VAL A CA 19
ATOM 24016 C C . VAL A 1 14 ? 2.716 21.107 -8.357 1.00 35.50 14 VAL A C 19
ATOM 24017 O O . VAL A 1 14 ? 2.213 22.230 -8.342 1.00 41.43 14 VAL A O 19
ATOM 24030 N N . ARG A 1 15 ? 2.079 20.035 -8.818 1.00 34.13 15 ARG A N 19
ATOM 24031 C CA . ARG A 1 15 ? 0.722 20.120 -9.345 1.00 43.45 15 ARG A CA 19
ATOM 24032 C C . ARG A 1 15 ? -0.273 20.447 -8.236 1.00 52.21 15 ARG A C 19
ATOM 24033 O O . ARG A 1 15 ? -1.251 21.162 -8.457 1.00 30.34 15 ARG A O 19
ATOM 24054 N N . SER A 1 16 ? -0.017 19.919 -7.044 1.00 31.33 16 SER A N 19
ATOM 24055 C CA . SER A 1 16 ? -0.893 20.150 -5.901 1.00 3.41 16 SER A CA 19
ATOM 24056 C C . SER A 1 16 ? -1.078 21.644 -5.653 1.00 13.32 16 SER A C 19
ATOM 24057 O O . SER A 1 16 ? -2.076 22.068 -5.068 1.00 44.10 16 SER A O 19
ATOM 24065 N N . ILE A 1 17 ? -0.111 22.437 -6.101 1.00 64.35 17 ILE A N 19
ATOM 24066 C CA . ILE A 1 17 ? -0.167 23.883 -5.930 1.00 11.05 17 ILE A CA 19
ATOM 24067 C C . ILE A 1 17 ? -1.250 24.499 -6.808 1.00 52.34 17 ILE A C 19
ATOM 24068 O O . ILE A 1 17 ? -2.124 25.218 -6.322 1.00 45.31 17 ILE A O 19
ATOM 24084 N N . ILE A 1 18 ? -1.188 24.211 -8.104 1.00 41.30 18 ILE A N 19
ATOM 24085 C CA . ILE A 1 18 ? -2.165 24.735 -9.050 1.00 72.23 18 ILE A CA 19
ATOM 24086 C C . ILE A 1 18 ? -3.496 24.001 -8.928 1.00 54.11 18 ILE A C 19
ATOM 24087 O O . ILE A 1 18 ? -4.556 24.567 -9.196 1.00 41.40 18 ILE A O 19
ATOM 24103 N N . SER A 1 19 ? -3.434 22.738 -8.520 1.00 71.41 19 SER A N 19
ATOM 24104 C CA . SER A 1 19 ? -4.635 21.925 -8.364 1.00 23.21 19 SER A CA 19
ATOM 24105 C C . SER A 1 19 ? -5.698 22.674 -7.566 1.00 23.42 19 SER A C 19
ATOM 24106 O O . SER A 1 19 ? -6.894 22.448 -7.742 1.00 53.24 19 SER A O 19
ATOM 24114 N N . GLU A 1 20 ? -5.250 23.565 -6.687 1.00 52.42 20 GLU A N 19
ATOM 24115 C CA . GLU A 1 20 ? -6.163 24.347 -5.861 1.00 42.00 20 GLU A CA 19
ATOM 24116 C C . GLU A 1 20 ? -7.154 25.120 -6.727 1.00 22.13 20 GLU A C 19
ATOM 24117 O O . GLU A 1 20 ? -8.367 24.973 -6.581 1.00 22.44 20 GLU A O 19
ATOM 24129 N N . GLN A 1 21 ? -6.627 25.944 -7.627 1.00 30.31 21 GLN A N 19
ATOM 24130 C CA . GLN A 1 21 ? -7.465 26.741 -8.515 1.00 31.30 21 GLN A CA 19
ATOM 24131 C C . GLN A 1 21 ? -7.836 25.952 -9.767 1.00 1.14 21 GLN A C 19
ATOM 24132 O O . GLN A 1 21 ? -8.995 25.939 -10.184 1.00 63.31 21 GLN A O 19
ATOM 24146 N N . LEU A 1 22 ? -6.846 25.296 -10.362 1.00 4.44 22 LEU A N 19
ATOM 24147 C CA . LEU A 1 22 ? -7.067 24.505 -11.567 1.00 35.13 22 LEU A CA 19
ATOM 24148 C C . LEU A 1 22 ? -8.060 23.378 -11.303 1.00 35.53 22 LEU A C 19
ATOM 24149 O O . LEU A 1 22 ? -8.812 22.978 -12.192 1.00 62.32 22 LEU A O 19
ATOM 24165 N N . ASP A 1 23 ? -8.059 22.871 -10.075 1.00 34.13 23 ASP A N 19
ATOM 24166 C CA . ASP A 1 23 ? -8.962 21.792 -9.692 1.00 35.30 23 ASP A CA 19
ATOM 24167 C C . ASP A 1 23 ? -8.850 20.619 -10.661 1.00 45.23 23 ASP A C 19
ATOM 24168 O O . ASP A 1 23 ? -9.806 19.870 -10.860 1.00 63.52 23 ASP A O 19
ATOM 24177 N N . LYS A 1 24 ? -7.675 20.467 -11.263 1.00 61.03 24 LYS A N 19
ATOM 24178 C CA . LYS A 1 24 ? -7.435 19.386 -12.212 1.00 53.12 24 LYS A CA 19
ATOM 24179 C C . LYS A 1 24 ? -6.959 18.127 -11.494 1.00 52.42 24 LYS A C 19
ATOM 24180 O O . LYS A 1 24 ? -6.654 18.158 -10.302 1.00 21.12 24 LYS A O 19
ATOM 24199 N N . LYS A 1 25 ? -6.897 17.021 -12.228 1.00 4.23 25 LYS A N 19
ATOM 24200 C CA . LYS A 1 25 ? -6.455 15.752 -11.663 1.00 22.25 25 LYS A CA 19
ATOM 24201 C C . LYS A 1 25 ? -5.023 15.438 -12.084 1.00 22.33 25 LYS A C 19
ATOM 24202 O O . LYS A 1 25 ? -4.686 15.501 -13.266 1.00 14.24 25 LYS A O 19
ATOM 24221 N N . GLU A 1 26 ? -4.185 15.098 -11.109 1.00 71.41 26 GLU A N 19
ATOM 24222 C CA . GLU A 1 26 ? -2.790 14.773 -11.381 1.00 3.03 26 GLU A CA 19
ATOM 24223 C C . GLU A 1 26 ? -2.679 13.497 -12.211 1.00 15.15 26 GLU A C 19
ATOM 24224 O O . GLU A 1 26 ? -1.643 13.226 -12.816 1.00 63.44 26 GLU A O 19
ATOM 24236 N N . ASP A 1 27 ? -3.755 12.718 -12.232 1.00 72.03 27 ASP A N 19
ATOM 24237 C CA . ASP A 1 27 ? -3.781 11.471 -12.987 1.00 62.35 27 ASP A CA 19
ATOM 24238 C C . ASP A 1 27 ? -4.244 11.713 -14.421 1.00 31.44 27 ASP A C 19
ATOM 24239 O O . ASP A 1 27 ? -4.542 10.770 -15.154 1.00 11.25 27 ASP A O 19
ATOM 24248 N N . GLU A 1 28 ? -4.303 12.982 -14.812 1.00 31.30 28 GLU A N 19
ATOM 24249 C CA . GLU A 1 28 ? -4.732 13.347 -16.157 1.00 33.50 28 GLU A CA 19
ATOM 24250 C C . GLU A 1 28 ? -3.577 13.231 -17.147 1.00 22.30 28 GLU A C 19
ATOM 24251 O O . GLU A 1 28 ? -3.719 13.562 -18.324 1.00 71.04 28 GLU A O 19
ATOM 24263 N N . ILE A 1 29 ? -2.434 12.759 -16.661 1.00 2.25 29 ILE A N 19
ATOM 24264 C CA . ILE A 1 29 ? -1.254 12.599 -17.502 1.00 13.21 29 ILE A CA 19
ATOM 24265 C C . ILE A 1 29 ? -1.588 11.831 -18.776 1.00 20.51 29 ILE A C 19
ATOM 24266 O O . ILE A 1 29 ? -1.857 10.629 -18.738 1.00 12.42 29 ILE A O 19
ATOM 24282 N N . THR A 1 30 ? -1.567 12.531 -19.906 1.00 21.22 30 THR A N 19
ATOM 24283 C CA . THR A 1 30 ? -1.866 11.915 -21.192 1.00 73.13 30 THR A CA 19
ATOM 24284 C C . THR A 1 30 ? -1.445 12.818 -22.346 1.00 4.13 30 THR A C 19
ATOM 24285 O O . THR A 1 30 ? -1.218 14.014 -22.161 1.00 2.40 30 THR A O 19
ATOM 24296 N N . THR A 1 31 ? -1.341 12.239 -23.538 1.00 34.31 31 THR A N 19
ATOM 24297 C CA . THR A 1 31 ? -0.946 12.991 -24.722 1.00 14.33 31 THR A CA 19
ATOM 24298 C C . THR A 1 31 ? -2.125 13.767 -25.299 1.00 0.14 31 THR A C 19
ATOM 24299 O O . THR A 1 31 ? -1.956 14.597 -26.192 1.00 53.30 31 THR A O 19
ATOM 24310 N N . ASP A 1 32 ? -3.318 13.492 -24.782 1.00 44.33 32 ASP A N 19
ATOM 24311 C CA . ASP A 1 32 ? -4.525 14.166 -25.245 1.00 50.43 32 ASP A CA 19
ATOM 24312 C C . ASP A 1 32 ? -4.910 15.301 -24.301 1.00 33.32 32 ASP A C 19
ATOM 24313 O O . ASP A 1 32 ? -6.066 15.722 -24.259 1.00 72.24 32 ASP A O 19
ATOM 24322 N N . SER A 1 33 ? -3.934 15.790 -23.543 1.00 12.21 33 SER A N 19
ATOM 24323 C CA . SER A 1 33 ? -4.172 16.872 -22.595 1.00 10.50 33 SER A CA 19
ATOM 24324 C C . SER A 1 33 ? -3.366 18.112 -22.972 1.00 21.32 33 SER A C 19
ATOM 24325 O O . SER A 1 33 ? -3.923 19.193 -23.165 1.00 25.32 33 SER A O 19
ATOM 24333 N N . ARG A 1 34 ? -2.051 17.946 -23.075 1.00 33.04 34 ARG A N 19
ATOM 24334 C CA . ARG A 1 34 ? -1.167 19.050 -23.427 1.00 12.41 34 ARG A CA 19
ATOM 24335 C C . ARG A 1 34 ? -1.219 20.148 -22.368 1.00 32.43 34 ARG A C 19
ATOM 24336 O O . ARG A 1 34 ? -1.882 20.002 -21.340 1.00 51.55 34 ARG A O 19
ATOM 24357 N N . PHE A 1 35 ? -0.515 21.245 -22.625 1.00 30.11 35 PHE A N 19
ATOM 24358 C CA . PHE A 1 35 ? -0.479 22.366 -21.693 1.00 55.23 35 PHE A CA 19
ATOM 24359 C C . PHE A 1 35 ? -1.854 23.019 -21.575 1.00 45.25 35 PHE A C 19
ATOM 24360 O O . PHE A 1 35 ? -2.202 23.576 -20.534 1.00 63.30 35 PHE A O 19
ATOM 24377 N N . VAL A 1 36 ? -2.631 22.947 -22.652 1.00 5.43 36 VAL A N 19
ATOM 24378 C CA . VAL A 1 36 ? -3.967 23.530 -22.670 1.00 43.42 36 VAL A CA 19
ATOM 24379 C C . VAL A 1 36 ? -4.860 22.890 -21.614 1.00 12.44 36 VAL A C 19
ATOM 24380 O O . VAL A 1 36 ? -5.520 23.585 -20.842 1.00 13.30 36 VAL A O 19
ATOM 24393 N N . GLU A 1 37 ? -4.875 21.561 -21.585 1.00 52.42 37 GLU A N 19
ATOM 24394 C CA . GLU A 1 37 ? -5.689 20.828 -20.623 1.00 24.23 37 GLU A CA 19
ATOM 24395 C C . GLU A 1 37 ? -4.959 20.686 -19.290 1.00 62.41 37 GLU A C 19
ATOM 24396 O O . GLU A 1 37 ? -5.465 21.097 -18.246 1.00 0.11 37 GLU A O 19
ATOM 24408 N N . ASP A 1 38 ? -3.767 20.100 -19.335 1.00 13.04 38 ASP A N 19
ATOM 24409 C CA . ASP A 1 38 ? -2.967 19.903 -18.132 1.00 4.33 38 ASP A CA 19
ATOM 24410 C C . ASP A 1 38 ? -2.698 21.233 -17.434 1.00 42.23 38 ASP A C 19
ATOM 24411 O O . ASP A 1 38 ? -2.982 21.392 -16.246 1.00 51.24 38 ASP A O 19
ATOM 24420 N N . LEU A 1 39 ? -2.148 22.185 -18.180 1.00 4.45 39 LEU A N 19
ATOM 24421 C CA . LEU A 1 39 ? -1.839 23.502 -17.633 1.00 10.31 39 LEU A CA 19
ATOM 24422 C C . LEU A 1 39 ? -2.964 24.491 -17.925 1.00 65.55 39 LEU A C 19
ATOM 24423 O O . LEU A 1 39 ? -3.911 24.173 -18.643 1.00 31.23 39 LEU A O 19
ATOM 24439 N N . ASN A 1 40 ? -2.850 25.691 -17.367 1.00 23.05 40 ASN A N 19
ATOM 24440 C CA . ASN A 1 40 ? -3.856 26.727 -17.569 1.00 32.21 40 ASN A CA 19
ATOM 24441 C C . ASN A 1 40 ? -3.330 27.824 -18.489 1.00 72.15 40 ASN A C 19
ATOM 24442 O O . ASN A 1 40 ? -3.487 29.012 -18.209 1.00 31.21 40 ASN A O 19
ATOM 24453 N N . ALA A 1 41 ? -2.706 27.417 -19.590 1.00 20.42 41 ALA A N 19
ATOM 24454 C CA . ALA A 1 41 ? -2.159 28.364 -20.553 1.00 53.20 41 ALA A CA 19
ATOM 24455 C C . ALA A 1 41 ? -1.797 27.670 -21.861 1.00 71.34 41 ALA A C 19
ATOM 24456 O O . ALA A 1 41 ? -2.020 26.469 -22.021 1.00 11.45 41 ALA A O 19
ATOM 24463 N N . ASP A 1 42 ? -1.239 28.432 -22.795 1.00 65.42 42 ASP A N 19
ATOM 24464 C CA . ASP A 1 42 ? -0.845 27.889 -24.090 1.00 71.04 42 ASP A CA 19
ATOM 24465 C C . ASP A 1 42 ? 0.673 27.774 -24.193 1.00 34.31 42 ASP A C 19
ATOM 24466 O O . ASP A 1 42 ? 1.404 28.320 -23.367 1.00 12.00 42 ASP A O 19
ATOM 24475 N N . SER A 1 43 ? 1.139 27.058 -25.211 1.00 42.34 43 SER A N 19
ATOM 24476 C CA . SER A 1 43 ? 2.570 26.867 -25.419 1.00 52.02 43 SER A CA 19
ATOM 24477 C C . SER A 1 43 ? 3.299 28.207 -25.444 1.00 21.23 43 SER A C 19
ATOM 24478 O O . SER A 1 43 ? 4.499 28.279 -25.173 1.00 14.34 43 SER A O 19
ATOM 24486 N N . LEU A 1 44 ? 2.567 29.266 -25.770 1.00 72.25 44 LEU A N 19
ATOM 24487 C CA . LEU A 1 44 ? 3.142 30.605 -25.831 1.00 23.00 44 LEU A CA 19
ATOM 24488 C C . LEU A 1 44 ? 3.903 30.929 -24.549 1.00 64.14 44 LEU A C 19
ATOM 24489 O O . LEU A 1 44 ? 5.057 31.356 -24.592 1.00 24.10 44 LEU A O 19
ATOM 24505 N N . ASP A 1 45 ? 3.251 30.721 -23.411 1.00 55.23 45 ASP A N 19
ATOM 24506 C CA . ASP A 1 45 ? 3.867 30.988 -22.117 1.00 33.13 45 ASP A CA 19
ATOM 24507 C C . ASP A 1 45 ? 4.792 29.846 -21.710 1.00 23.32 45 ASP A C 19
ATOM 24508 O O . ASP A 1 45 ? 5.718 30.035 -20.920 1.00 12.30 45 ASP A O 19
ATOM 24517 N N . ILE A 1 46 ? 4.536 28.661 -22.253 1.00 74.33 46 ILE A N 19
ATOM 24518 C CA . ILE A 1 46 ? 5.346 27.488 -21.947 1.00 12.55 46 ILE A CA 19
ATOM 24519 C C . ILE A 1 46 ? 6.733 27.600 -22.570 1.00 52.51 46 ILE A C 19
ATOM 24520 O O . ILE A 1 46 ? 7.700 27.030 -22.065 1.00 71.42 46 ILE A O 19
ATOM 24536 N N . TYR A 1 47 ? 6.823 28.341 -23.669 1.00 62.01 47 TYR A N 19
ATOM 24537 C CA . TYR A 1 47 ? 8.092 28.528 -24.363 1.00 20.04 47 TYR A CA 19
ATOM 24538 C C . TYR A 1 47 ? 9.190 28.943 -23.388 1.00 13.03 47 TYR A C 19
ATOM 24539 O O . TYR A 1 47 ? 10.308 28.433 -23.443 1.00 3.33 47 TYR A O 19
ATOM 24557 N N . GLU A 1 48 ? 8.860 29.872 -22.496 1.00 33.35 48 GLU A N 19
ATOM 24558 C CA . GLU A 1 48 ? 9.817 30.356 -21.508 1.00 61.20 48 GLU A CA 19
ATOM 24559 C C . GLU A 1 48 ? 10.071 29.302 -20.434 1.00 32.01 48 GLU A C 19
ATOM 24560 O O . GLU A 1 48 ? 11.199 29.132 -19.968 1.00 55.35 48 GLU A O 19
ATOM 24572 N N . LEU A 1 49 ? 9.014 28.597 -20.044 1.00 65.03 49 LEU A N 19
ATOM 24573 C CA . LEU A 1 49 ? 9.121 27.559 -19.024 1.00 50.34 49 LEU A CA 19
ATOM 24574 C C . LEU A 1 49 ? 10.210 26.553 -19.383 1.00 0.32 49 LEU A C 19
ATOM 24575 O O . LEU A 1 49 ? 11.181 26.384 -18.644 1.00 44.25 49 LEU A O 19
ATOM 24591 N N . LEU A 1 50 ? 10.043 25.889 -20.521 1.00 41.21 50 LEU A N 19
ATOM 24592 C CA . LEU A 1 50 ? 11.013 24.901 -20.980 1.00 22.23 50 LEU A CA 19
ATOM 24593 C C . LEU A 1 50 ? 12.350 25.560 -21.303 1.00 25.42 50 LEU A C 19
ATOM 24594 O O . LEU A 1 50 ? 13.409 25.056 -20.926 1.00 1.44 50 LEU A O 19
ATOM 24610 N N . TYR A 1 51 ? 12.295 26.688 -22.001 1.00 15.21 51 TYR A N 19
ATOM 24611 C CA . TYR A 1 51 ? 13.501 27.416 -22.375 1.00 2.21 51 TYR A CA 19
ATOM 24612 C C . TYR A 1 51 ? 14.401 27.639 -21.163 1.00 14.21 51 TYR A C 19
ATOM 24613 O O . TYR A 1 51 ? 15.601 27.366 -21.207 1.00 10.33 51 TYR A O 19
ATOM 24631 N N . LEU A 1 52 ? 13.812 28.137 -20.081 1.00 75.41 52 LEU A N 19
ATOM 24632 C CA . LEU A 1 52 ? 14.558 28.397 -18.855 1.00 34.52 52 LEU A CA 19
ATOM 24633 C C . LEU A 1 52 ? 14.983 27.092 -18.189 1.00 60.43 52 LEU A C 19
ATOM 24634 O O . LEU A 1 52 ? 16.002 27.037 -17.500 1.00 2.34 52 LEU A O 19
ATOM 24650 N N . LEU A 1 53 ? 14.197 26.042 -18.402 1.00 24.31 53 LEU A N 19
ATOM 24651 C CA . LEU A 1 53 ? 14.494 24.735 -17.825 1.00 14.15 53 LEU A CA 19
ATOM 24652 C C . LEU A 1 53 ? 15.757 24.141 -18.440 1.00 54.50 53 LEU A C 19
ATOM 24653 O O . LEU A 1 53 ? 16.477 23.383 -17.792 1.00 15.05 53 LEU A O 19
ATOM 24669 N N . GLU A 1 54 ? 16.020 24.494 -19.695 1.00 14.15 54 GLU A N 19
ATOM 24670 C CA . GLU A 1 54 ? 17.197 23.997 -20.396 1.00 60.43 54 GLU A CA 19
ATOM 24671 C C . GLU A 1 54 ? 18.456 24.198 -19.558 1.00 11.14 54 GLU A C 19
ATOM 24672 O O . GLU A 1 54 ? 19.229 23.265 -19.348 1.00 25.45 54 GLU A O 19
ATOM 24684 N N . GLU A 1 55 ? 18.653 25.424 -19.082 1.00 62.30 55 GLU A N 19
ATOM 24685 C CA . GLU A 1 55 ? 19.819 25.748 -18.268 1.00 15.03 55 GLU A CA 19
ATOM 24686 C C . GLU A 1 55 ? 19.732 25.075 -16.901 1.00 73.41 55 GLU A C 19
ATOM 24687 O O . GLU A 1 55 ? 20.743 24.659 -16.337 1.00 62.51 55 GLU A O 19
ATOM 24699 N N . ALA A 1 56 ? 18.516 24.972 -16.375 1.00 33.02 56 ALA A N 19
ATOM 24700 C CA . ALA A 1 56 ? 18.296 24.348 -15.076 1.00 13.42 56 ALA A CA 19
ATOM 24701 C C . ALA A 1 56 ? 18.768 22.898 -15.076 1.00 14.41 56 ALA A C 19
ATOM 24702 O O . ALA A 1 56 ? 19.020 22.317 -14.020 1.00 42.13 56 ALA A O 19
ATOM 24709 N N . PHE A 1 57 ? 18.884 22.319 -16.266 1.00 71.11 57 PHE A N 19
ATOM 24710 C CA . PHE A 1 57 ? 19.324 20.935 -16.403 1.00 51.42 57 PHE A CA 19
ATOM 24711 C C . PHE A 1 57 ? 20.544 20.841 -17.314 1.00 64.41 57 PHE A C 19
ATOM 24712 O O . PHE A 1 57 ? 21.017 19.747 -17.624 1.00 45.12 57 PHE A O 19
ATOM 24729 N N . ASP A 1 58 ? 21.048 21.994 -17.739 1.00 65.34 58 ASP A N 19
ATOM 24730 C CA . ASP A 1 58 ? 22.214 22.042 -18.614 1.00 41.25 58 ASP A CA 19
ATOM 24731 C C . ASP A 1 58 ? 22.020 21.139 -19.828 1.00 62.14 58 ASP A C 19
ATOM 24732 O O . ASP A 1 58 ? 22.846 20.269 -20.105 1.00 71.42 58 ASP A O 19
ATOM 24741 N N . ASP A 1 59 ? 20.924 21.351 -20.548 1.00 40.11 59 ASP A N 19
ATOM 24742 C CA . ASP A 1 59 ? 20.621 20.556 -21.733 1.00 3.14 59 ASP A CA 19
ATOM 24743 C C . ASP A 1 59 ? 19.540 21.226 -22.575 1.00 34.34 59 ASP A C 19
ATOM 24744 O O . ASP A 1 59 ? 18.604 21.823 -22.042 1.00 41.32 59 ASP A O 19
ATOM 24753 N N . LYS A 1 60 ? 19.674 21.123 -23.892 1.00 65.34 60 LYS A N 19
ATOM 24754 C CA . LYS A 1 60 ? 18.710 21.718 -24.810 1.00 35.55 60 LYS A CA 19
ATOM 24755 C C . LYS A 1 60 ? 17.372 20.987 -24.741 1.00 0.42 60 LYS A C 19
ATOM 24756 O O . LYS A 1 60 ? 17.328 19.764 -24.604 1.00 4.54 60 LYS A O 19
ATOM 24775 N N . ILE A 1 61 ? 16.284 21.744 -24.838 1.00 43.34 61 ILE A N 19
ATOM 24776 C CA . ILE A 1 61 ? 14.946 21.168 -24.790 1.00 24.11 61 ILE A CA 19
ATOM 24777 C C . ILE A 1 61 ? 14.595 20.482 -26.106 1.00 2.31 61 ILE A C 19
ATOM 24778 O O . ILE A 1 61 ? 14.271 19.295 -26.149 1.00 44.20 61 ILE A O 19
ATOM 24794 N N . PRO A 1 62 ? 14.662 21.245 -27.207 1.00 14.41 62 PRO A N 19
ATOM 24795 C CA . PRO A 1 62 ? 14.357 20.732 -28.546 1.00 35.04 62 PRO A CA 19
ATOM 24796 C C . PRO A 1 62 ? 15.411 19.750 -29.044 1.00 30.30 62 PRO A C 19
ATOM 24797 O O . PRO A 1 62 ? 15.266 19.160 -30.114 1.00 35.30 62 PRO A O 19
ATOM 24808 N N . GLU A 1 63 ? 16.472 19.579 -28.261 1.00 14.22 63 GLU A N 19
ATOM 24809 C CA . GLU A 1 63 ? 17.550 18.668 -28.625 1.00 22.25 63 GLU A CA 19
ATOM 24810 C C . GLU A 1 63 ? 17.591 17.469 -27.681 1.00 1.21 63 GLU A C 19
ATOM 24811 O O . GLU A 1 63 ? 17.437 16.325 -28.107 1.00 14.44 63 GLU A O 19
ATOM 24823 N N . ASN A 1 64 ? 17.801 17.741 -26.397 1.00 42.21 64 ASN A N 19
ATOM 24824 C CA . ASN A 1 64 ? 17.864 16.686 -25.393 1.00 31.25 64 ASN A CA 19
ATOM 24825 C C . ASN A 1 64 ? 16.467 16.179 -25.048 1.00 14.44 64 ASN A C 19
ATOM 24826 O O . ASN A 1 64 ? 16.148 15.012 -25.268 1.00 34.41 64 ASN A O 19
ATOM 24837 N N . GLU A 1 65 ? 15.638 17.067 -24.506 1.00 43.11 65 GLU A N 19
ATOM 24838 C CA . GLU A 1 65 ? 14.275 16.709 -24.131 1.00 4.42 65 GLU A CA 19
ATOM 24839 C C . GLU A 1 65 ? 13.491 16.212 -25.341 1.00 75.03 65 GLU A C 19
ATOM 24840 O O . GLU A 1 65 ? 12.519 15.470 -25.202 1.00 13.00 65 GLU A O 19
ATOM 24852 N N . ALA A 1 66 ? 13.920 16.627 -26.529 1.00 13.14 66 ALA A N 19
ATOM 24853 C CA . ALA A 1 66 ? 13.259 16.223 -27.764 1.00 0.34 66 ALA A CA 19
ATOM 24854 C C . ALA A 1 66 ? 13.429 14.729 -28.014 1.00 23.20 66 ALA A C 19
ATOM 24855 O O . ALA A 1 66 ? 12.770 14.156 -28.880 1.00 54.01 66 ALA A O 19
ATOM 24862 N N . ASN A 1 67 ? 14.319 14.103 -27.250 1.00 42.13 67 ASN A N 19
ATOM 24863 C CA . ASN A 1 67 ? 14.577 12.675 -27.391 1.00 31.42 67 ASN A CA 19
ATOM 24864 C C . ASN A 1 67 ? 13.298 11.868 -27.186 1.00 50.32 67 ASN A C 19
ATOM 24865 O O . ASN A 1 67 ? 13.133 10.792 -27.760 1.00 1.23 67 ASN A O 19
ATOM 24876 N N . GLU A 1 68 ? 12.396 12.398 -26.365 1.00 61.43 68 GLU A N 19
ATOM 24877 C CA . GLU A 1 68 ? 11.132 11.727 -26.085 1.00 62.43 68 GLU A CA 19
ATOM 24878 C C . GLU A 1 68 ? 10.081 12.724 -25.606 1.00 23.23 68 GLU A C 19
ATOM 24879 O O . GLU A 1 68 ? 9.345 12.458 -24.655 1.00 70.15 68 GLU A O 19
ATOM 24891 N N . PHE A 1 69 ? 10.018 13.873 -26.270 1.00 4.23 69 PHE A N 19
ATOM 24892 C CA . PHE A 1 69 ? 9.059 14.912 -25.911 1.00 65.32 69 PHE A CA 19
ATOM 24893 C C . PHE A 1 69 ? 7.792 14.796 -26.753 1.00 30.42 69 PHE A C 19
ATOM 24894 O O . PHE A 1 69 ? 7.842 14.401 -27.917 1.00 44.13 69 PHE A O 19
ATOM 24911 N N . GLU A 1 70 ? 6.657 15.142 -26.153 1.00 70.35 70 GLU A N 19
ATOM 24912 C CA . GLU A 1 70 ? 5.376 15.075 -26.847 1.00 62.24 70 GLU A CA 19
ATOM 24913 C C . GLU A 1 70 ? 4.339 15.960 -26.162 1.00 42.01 70 GLU A C 19
ATOM 24914 O O . GLU A 1 70 ? 3.806 16.893 -26.764 1.00 72.53 70 GLU A O 19
ATOM 24926 N N . THR A 1 71 ? 4.057 15.661 -24.898 1.00 2.03 71 THR A N 19
ATOM 24927 C CA . THR A 1 71 ? 3.084 16.427 -24.130 1.00 74.00 71 THR A CA 19
ATOM 24928 C C . THR A 1 71 ? 3.527 16.583 -22.680 1.00 12.11 71 THR A C 19
ATOM 24929 O O . THR A 1 71 ? 4.607 16.132 -22.298 1.00 50.43 71 THR A O 19
ATOM 24940 N N . VAL A 1 72 ? 2.686 17.224 -21.875 1.00 14.15 72 VAL A N 19
ATOM 24941 C CA . VAL A 1 72 ? 2.990 17.438 -20.465 1.00 2.12 72 VAL A CA 19
ATOM 24942 C C . VAL A 1 72 ? 3.413 16.138 -19.790 1.00 70.24 72 VAL A C 19
ATOM 24943 O O . VAL A 1 72 ? 4.340 16.118 -18.982 1.00 42.42 72 VAL A O 19
ATOM 24956 N N . GLY A 1 73 ? 2.726 15.051 -20.129 1.00 52.02 73 GLY A N 19
ATOM 24957 C CA . GLY A 1 73 ? 3.045 13.760 -19.547 1.00 51.35 73 GLY A CA 19
ATOM 24958 C C . GLY A 1 73 ? 4.527 13.447 -19.609 1.00 12.35 73 GLY A C 19
ATOM 24959 O O . GLY A 1 73 ? 5.088 12.881 -18.670 1.00 52.50 73 GLY A O 19
ATOM 24963 N N . ASP A 1 74 ? 5.162 13.814 -20.716 1.00 1.31 74 ASP A N 19
ATOM 24964 C CA . ASP A 1 74 ? 6.588 13.569 -20.896 1.00 62.34 74 ASP A CA 19
ATOM 24965 C C . ASP A 1 74 ? 7.412 14.425 -19.940 1.00 43.43 74 ASP A C 19
ATOM 24966 O O . ASP A 1 74 ? 8.339 13.937 -19.294 1.00 21.31 74 ASP A O 19
ATOM 24975 N N . VAL A 1 75 ? 7.069 15.707 -19.856 1.00 60.14 75 VAL A N 19
ATOM 24976 C CA . VAL A 1 75 ? 7.777 16.632 -18.980 1.00 12.14 75 VAL A CA 19
ATOM 24977 C C . VAL A 1 75 ? 7.687 16.187 -17.524 1.00 41.41 75 VAL A C 19
ATOM 24978 O O . VAL A 1 75 ? 8.646 16.319 -16.763 1.00 71.12 75 VAL A O 19
ATOM 24991 N N . VAL A 1 76 ? 6.528 15.659 -17.143 1.00 4.44 76 VAL A N 19
ATOM 24992 C CA . VAL A 1 76 ? 6.313 15.193 -15.778 1.00 61.01 76 VAL A CA 19
ATOM 24993 C C . VAL A 1 76 ? 7.311 14.102 -15.406 1.00 43.41 76 VAL A C 19
ATOM 24994 O O . VAL A 1 76 ? 8.045 14.226 -14.426 1.00 52.34 76 VAL A O 19
ATOM 25007 N N . ASN A 1 77 ? 7.333 13.034 -16.196 1.00 65.21 77 ASN A N 19
ATOM 25008 C CA . ASN A 1 77 ? 8.242 11.920 -15.950 1.00 2.02 77 ASN A CA 19
ATOM 25009 C C . ASN A 1 77 ? 9.683 12.314 -16.262 1.00 13.11 77 ASN A C 19
ATOM 25010 O O . ASN A 1 77 ? 10.627 11.713 -15.749 1.00 61.14 77 ASN A O 19
ATOM 25021 N N . PHE A 1 78 ? 9.843 13.328 -17.105 1.00 44.33 78 PHE A N 19
ATOM 25022 C CA . PHE A 1 78 ? 11.169 13.803 -17.486 1.00 55.14 78 PHE A CA 19
ATOM 25023 C C . PHE A 1 78 ? 11.880 14.442 -16.297 1.00 41.13 78 PHE A C 19
ATOM 25024 O O . PHE A 1 78 ? 12.941 13.982 -15.875 1.00 63.31 78 PHE A O 19
ATOM 25041 N N . ILE A 1 79 ? 11.288 15.505 -15.763 1.00 24.01 79 ILE A N 19
ATOM 25042 C CA . ILE A 1 79 ? 11.865 16.207 -14.623 1.00 33.11 79 ILE A CA 19
ATOM 25043 C C . ILE A 1 79 ? 11.902 15.313 -13.388 1.00 70.43 79 ILE A C 19
ATOM 25044 O O . ILE A 1 79 ? 12.681 15.544 -12.464 1.00 25.43 79 ILE A O 19
ATOM 25060 N N . LYS A 1 80 ? 11.055 14.289 -13.380 1.00 62.34 80 LYS A N 19
ATOM 25061 C CA . LYS A 1 80 ? 10.992 13.356 -12.262 1.00 21.05 80 LYS A CA 19
ATOM 25062 C C . LYS A 1 80 ? 12.257 12.507 -12.189 1.00 4.24 80 LYS A C 19
ATOM 25063 O O . LYS A 1 80 ? 12.901 12.421 -11.142 1.00 54.53 80 LYS A O 19
ATOM 25082 N N . LYS A 1 81 ? 12.610 11.882 -13.307 1.00 3.33 81 LYS A N 19
ATOM 25083 C CA . LYS A 1 81 ? 13.800 11.042 -13.371 1.00 44.23 81 LYS A CA 19
ATOM 25084 C C . LYS A 1 81 ? 15.059 11.892 -13.511 1.00 3.15 81 LYS A C 19
ATOM 25085 O O . LYS A 1 81 ? 16.154 11.460 -13.150 1.00 63.21 81 LYS A O 19
ATOM 25104 N N . ARG A 1 82 ? 14.896 13.103 -14.034 1.00 33.31 82 ARG A N 19
ATOM 25105 C CA . ARG A 1 82 ? 16.019 14.013 -14.220 1.00 24.20 82 ARG A CA 19
ATOM 25106 C C . ARG A 1 82 ? 16.555 14.497 -12.876 1.00 12.42 82 ARG A C 19
ATOM 25107 O O . ARG A 1 82 ? 17.765 14.623 -12.686 1.00 32.13 82 ARG A O 19
ATOM 25128 N N . LYS A 1 83 ? 15.646 14.769 -11.946 1.00 14.02 83 LYS A N 19
ATOM 25129 C CA . LYS A 1 83 ? 16.025 15.239 -10.619 1.00 14.23 83 LYS A CA 19
ATOM 25130 C C . LYS A 1 83 ? 16.095 14.080 -9.630 1.00 61.32 83 LYS A C 19
ATOM 25131 O O . LYS A 1 83 ? 17.079 13.926 -8.907 1.00 53.43 83 LYS A O 19
ATOM 25150 N N . GLY A 1 84 ? 15.045 13.264 -9.605 1.00 41.23 84 GLY A N 19
ATOM 25151 C CA . GLY A 1 84 ? 15.009 12.128 -8.703 1.00 3.31 84 GLY A CA 19
ATOM 25152 C C . GLY A 1 84 ? 15.660 10.895 -9.297 1.00 74.23 84 GLY A C 19
ATOM 25153 O O . GLY A 1 84 ? 16.878 10.733 -9.229 1.00 0.51 84 GLY A O 19
ATOM 25157 N N . GLY A 1 1 ? 3.885 2.967 -7.790 1.00 51.32 1 GLY A N 20
ATOM 25158 C CA . GLY A 1 1 ? 4.215 2.180 -6.617 1.00 31.23 1 GLY A CA 20
ATOM 25159 C C . GLY A 1 1 ? 4.543 3.042 -5.414 1.00 25.52 1 GLY A C 20
ATOM 25160 O O . GLY A 1 1 ? 4.769 4.246 -5.529 1.00 51.44 1 GLY A O 20
ATOM 25164 N N . PRO A 1 2 ? 4.572 2.420 -4.226 1.00 22.24 2 PRO A N 20
ATOM 25165 C CA . PRO A 1 2 ? 4.873 3.119 -2.973 1.00 44.31 2 PRO A CA 20
ATOM 25166 C C . PRO A 1 2 ? 6.332 3.557 -2.890 1.00 32.33 2 PRO A C 20
ATOM 25167 O O . PRO A 1 2 ? 7.101 3.369 -3.831 1.00 62.21 2 PRO A O 20
ATOM 25178 N N . GLY A 1 3 ? 6.706 4.141 -1.755 1.00 52.24 3 GLY A N 20
ATOM 25179 C CA . GLY A 1 3 ? 8.072 4.596 -1.570 1.00 75.34 3 GLY A CA 20
ATOM 25180 C C . GLY A 1 3 ? 8.146 5.935 -0.864 1.00 62.03 3 GLY A C 20
ATOM 25181 O O . GLY A 1 3 ? 9.074 6.189 -0.097 1.00 25.22 3 GLY A O 20
ATOM 25185 N N . SER A 1 4 ? 7.167 6.795 -1.125 1.00 51.10 4 SER A N 20
ATOM 25186 C CA . SER A 1 4 ? 7.128 8.118 -0.513 1.00 5.11 4 SER A CA 20
ATOM 25187 C C . SER A 1 4 ? 8.453 8.848 -0.712 1.00 64.34 4 SER A C 20
ATOM 25188 O O . SER A 1 4 ? 9.034 9.372 0.237 1.00 5.41 4 SER A O 20
ATOM 25196 N N . MET A 1 5 ? 8.925 8.876 -1.955 1.00 31.03 5 MET A N 20
ATOM 25197 C CA . MET A 1 5 ? 10.181 9.542 -2.280 1.00 12.00 5 MET A CA 20
ATOM 25198 C C . MET A 1 5 ? 9.925 10.899 -2.927 1.00 54.25 5 MET A C 20
ATOM 25199 O O . MET A 1 5 ? 8.842 11.151 -3.456 1.00 74.54 5 MET A O 20
ATOM 25213 N N . ASP A 1 6 ? 10.927 11.770 -2.882 1.00 33.02 6 ASP A N 20
ATOM 25214 C CA . ASP A 1 6 ? 10.810 13.102 -3.465 1.00 32.42 6 ASP A CA 20
ATOM 25215 C C . ASP A 1 6 ? 10.483 13.017 -4.952 1.00 74.44 6 ASP A C 20
ATOM 25216 O O . ASP A 1 6 ? 9.912 13.943 -5.526 1.00 50.12 6 ASP A O 20
ATOM 25225 N N . ASN A 1 7 ? 10.849 11.899 -5.571 1.00 23.21 7 ASN A N 20
ATOM 25226 C CA . ASN A 1 7 ? 10.596 11.693 -6.992 1.00 42.54 7 ASN A CA 20
ATOM 25227 C C . ASN A 1 7 ? 9.139 11.989 -7.334 1.00 32.23 7 ASN A C 20
ATOM 25228 O O . ASN A 1 7 ? 8.849 12.760 -8.248 1.00 53.41 7 ASN A O 20
ATOM 25239 N N . ASP A 1 8 ? 8.226 11.370 -6.592 1.00 45.14 8 ASP A N 20
ATOM 25240 C CA . ASP A 1 8 ? 6.799 11.567 -6.815 1.00 12.43 8 ASP A CA 20
ATOM 25241 C C . ASP A 1 8 ? 6.264 12.698 -5.942 1.00 0.35 8 ASP A C 20
ATOM 25242 O O . ASP A 1 8 ? 5.053 12.858 -5.790 1.00 25.25 8 ASP A O 20
ATOM 25251 N N . GLU A 1 9 ? 7.175 13.479 -5.370 1.00 3.24 9 GLU A N 20
ATOM 25252 C CA . GLU A 1 9 ? 6.794 14.594 -4.510 1.00 61.31 9 GLU A CA 20
ATOM 25253 C C . GLU A 1 9 ? 6.969 15.925 -5.235 1.00 63.14 9 GLU A C 20
ATOM 25254 O O . GLU A 1 9 ? 6.323 16.917 -4.898 1.00 54.03 9 GLU A O 20
ATOM 25266 N N . ILE A 1 10 ? 7.848 15.938 -6.232 1.00 22.32 10 ILE A N 20
ATOM 25267 C CA . ILE A 1 10 ? 8.108 17.146 -7.005 1.00 23.31 10 ILE A CA 20
ATOM 25268 C C . ILE A 1 10 ? 6.893 17.538 -7.838 1.00 34.31 10 ILE A C 20
ATOM 25269 O O . ILE A 1 10 ? 6.393 18.658 -7.737 1.00 53.32 10 ILE A O 20
ATOM 25285 N N . PHE A 1 11 ? 6.420 16.606 -8.660 1.00 2.33 11 PHE A N 20
ATOM 25286 C CA . PHE A 1 11 ? 5.262 16.854 -9.510 1.00 73.32 11 PHE A CA 20
ATOM 25287 C C . PHE A 1 11 ? 3.996 17.012 -8.673 1.00 30.52 11 PHE A C 20
ATOM 25288 O O . PHE A 1 11 ? 3.079 17.743 -9.046 1.00 71.22 11 PHE A O 20
ATOM 25305 N N . SER A 1 12 ? 3.954 16.320 -7.539 1.00 32.43 12 SER A N 20
ATOM 25306 C CA . SER A 1 12 ? 2.799 16.379 -6.650 1.00 25.34 12 SER A CA 20
ATOM 25307 C C . SER A 1 12 ? 2.758 17.708 -5.901 1.00 74.43 12 SER A C 20
ATOM 25308 O O . SER A 1 12 ? 1.722 18.371 -5.847 1.00 32.13 12 SER A O 20
ATOM 25316 N N . LYS A 1 13 ? 3.892 18.091 -5.325 1.00 71.21 13 LYS A N 20
ATOM 25317 C CA . LYS A 1 13 ? 3.988 19.341 -4.580 1.00 62.52 13 LYS A CA 20
ATOM 25318 C C . LYS A 1 13 ? 3.670 20.534 -5.476 1.00 23.42 13 LYS A C 20
ATOM 25319 O O . LYS A 1 13 ? 2.826 21.365 -5.143 1.00 12.13 13 LYS A O 20
ATOM 25338 N N . VAL A 1 14 ? 4.351 20.611 -6.615 1.00 21.11 14 VAL A N 20
ATOM 25339 C CA . VAL A 1 14 ? 4.139 21.701 -7.560 1.00 21.21 14 VAL A CA 20
ATOM 25340 C C . VAL A 1 14 ? 2.708 21.702 -8.086 1.00 22.32 14 VAL A C 20
ATOM 25341 O O . VAL A 1 14 ? 2.131 22.758 -8.343 1.00 43.43 14 VAL A O 20
ATOM 25354 N N . ARG A 1 15 ? 2.141 20.510 -8.243 1.00 15.33 15 ARG A N 20
ATOM 25355 C CA . ARG A 1 15 ? 0.776 20.373 -8.739 1.00 5.32 15 ARG A CA 20
ATOM 25356 C C . ARG A 1 15 ? -0.227 20.921 -7.728 1.00 51.34 15 ARG A C 20
ATOM 25357 O O . ARG A 1 15 ? -1.219 21.547 -8.101 1.00 54.20 15 ARG A O 20
ATOM 25378 N N . SER A 1 16 ? 0.038 20.681 -6.448 1.00 63.24 16 SER A N 20
ATOM 25379 C CA . SER A 1 16 ? -0.844 21.146 -5.384 1.00 45.23 16 SER A CA 20
ATOM 25380 C C . SER A 1 16 ? -1.051 22.655 -5.472 1.00 3.24 16 SER A C 20
ATOM 25381 O O . SER A 1 16 ? -2.069 23.180 -5.020 1.00 71.10 16 SER A O 20
ATOM 25389 N N . ILE A 1 17 ? -0.078 23.347 -6.055 1.00 61.34 17 ILE A N 20
ATOM 25390 C CA . ILE A 1 17 ? -0.153 24.795 -6.203 1.00 73.12 17 ILE A CA 20
ATOM 25391 C C . ILE A 1 17 ? -1.092 25.183 -7.340 1.00 55.21 17 ILE A C 20
ATOM 25392 O O . ILE A 1 17 ? -2.044 25.940 -7.142 1.00 23.42 17 ILE A O 20
ATOM 25408 N N . ILE A 1 18 ? -0.820 24.659 -8.530 1.00 42.44 18 ILE A N 20
ATOM 25409 C CA . ILE A 1 18 ? -1.642 24.949 -9.698 1.00 53.04 18 ILE A CA 20
ATOM 25410 C C . ILE A 1 18 ? -3.042 24.365 -9.543 1.00 55.32 18 ILE A C 20
ATOM 25411 O O . ILE A 1 18 ? -4.011 24.897 -10.085 1.00 74.24 18 ILE A O 20
ATOM 25427 N N . SER A 1 19 ? -3.141 23.269 -8.798 1.00 15.33 19 SER A N 20
ATOM 25428 C CA . SER A 1 19 ? -4.423 22.611 -8.572 1.00 52.41 19 SER A CA 20
ATOM 25429 C C . SER A 1 19 ? -5.482 23.620 -8.137 1.00 31.24 19 SER A C 20
ATOM 25430 O O . SER A 1 19 ? -6.671 23.439 -8.399 1.00 3.13 19 SER A O 20
ATOM 25438 N N . GLU A 1 20 ? -5.040 24.682 -7.470 1.00 33.31 20 GLU A N 20
ATOM 25439 C CA . GLU A 1 20 ? -5.950 25.719 -6.997 1.00 20.40 20 GLU A CA 20
ATOM 25440 C C . GLU A 1 20 ? -6.651 26.403 -8.167 1.00 63.23 20 GLU A C 20
ATOM 25441 O O . GLU A 1 20 ? -7.870 26.567 -8.163 1.00 33.40 20 GLU A O 20
ATOM 25453 N N . GLN A 1 21 ? -5.870 26.800 -9.167 1.00 4.04 21 GLN A N 20
ATOM 25454 C CA . GLN A 1 21 ? -6.415 27.468 -10.343 1.00 22.43 21 GLN A CA 20
ATOM 25455 C C . GLN A 1 21 ? -6.912 26.450 -11.365 1.00 2.34 21 GLN A C 20
ATOM 25456 O O . GLN A 1 21 ? -8.039 26.544 -11.852 1.00 33.13 21 GLN A O 20
ATOM 25470 N N . LEU A 1 22 ? -6.064 25.479 -11.686 1.00 10.34 22 LEU A N 20
ATOM 25471 C CA . LEU A 1 22 ? -6.417 24.444 -12.651 1.00 22.34 22 LEU A CA 20
ATOM 25472 C C . LEU A 1 22 ? -7.618 23.636 -12.168 1.00 42.44 22 LEU A C 20
ATOM 25473 O O . LEU A 1 22 ? -8.422 23.162 -12.971 1.00 21.33 22 LEU A O 20
ATOM 25489 N N . ASP A 1 23 ? -7.734 23.487 -10.854 1.00 21.35 23 ASP A N 20
ATOM 25490 C CA . ASP A 1 23 ? -8.839 22.740 -10.264 1.00 22.24 23 ASP A CA 20
ATOM 25491 C C . ASP A 1 23 ? -8.982 21.371 -10.921 1.00 64.32 23 ASP A C 20
ATOM 25492 O O . ASP A 1 23 ? -10.083 20.831 -11.023 1.00 73.42 23 ASP A O 20
ATOM 25501 N N . LYS A 1 24 ? -7.860 20.814 -11.367 1.00 53.51 24 LYS A N 20
ATOM 25502 C CA . LYS A 1 24 ? -7.859 19.508 -12.015 1.00 42.31 24 LYS A CA 20
ATOM 25503 C C . LYS A 1 24 ? -7.224 18.454 -11.113 1.00 54.33 24 LYS A C 20
ATOM 25504 O O . LYS A 1 24 ? -6.857 18.738 -9.973 1.00 31.52 24 LYS A O 20
ATOM 25523 N N . LYS A 1 25 ? -7.097 17.238 -11.632 1.00 30.41 25 LYS A N 20
ATOM 25524 C CA . LYS A 1 25 ? -6.504 16.141 -10.875 1.00 53.14 25 LYS A CA 20
ATOM 25525 C C . LYS A 1 25 ? -5.071 15.880 -11.328 1.00 52.01 25 LYS A C 20
ATOM 25526 O O . LYS A 1 25 ? -4.747 16.026 -12.506 1.00 71.21 25 LYS A O 20
ATOM 25545 N N . GLU A 1 26 ? -4.219 15.492 -10.385 1.00 4.34 26 GLU A N 20
ATOM 25546 C CA . GLU A 1 26 ? -2.821 15.210 -10.688 1.00 44.54 26 GLU A CA 20
ATOM 25547 C C . GLU A 1 26 ? -2.697 13.994 -11.602 1.00 3.15 26 GLU A C 20
ATOM 25548 O O . GLU A 1 26 ? -1.658 13.777 -12.226 1.00 74.23 26 GLU A O 20
ATOM 25560 N N . ASP A 1 27 ? -3.763 13.205 -11.673 1.00 24.52 27 ASP A N 20
ATOM 25561 C CA . ASP A 1 27 ? -3.775 12.010 -12.509 1.00 43.13 27 ASP A CA 20
ATOM 25562 C C . ASP A 1 27 ? -4.187 12.351 -13.938 1.00 11.21 27 ASP A C 20
ATOM 25563 O O . ASP A 1 27 ? -4.456 11.462 -14.745 1.00 1.21 27 ASP A O 20
ATOM 25572 N N . GLU A 1 28 ? -4.236 13.645 -14.242 1.00 23.54 28 GLU A N 20
ATOM 25573 C CA . GLU A 1 28 ? -4.618 14.102 -15.572 1.00 45.15 28 GLU A CA 20
ATOM 25574 C C . GLU A 1 28 ? -3.479 13.893 -16.567 1.00 52.11 28 GLU A C 20
ATOM 25575 O O . GLU A 1 28 ? -3.640 14.118 -17.767 1.00 14.21 28 GLU A O 20
ATOM 25587 N N . ILE A 1 29 ? -2.330 13.462 -16.059 1.00 64.03 29 ILE A N 20
ATOM 25588 C CA . ILE A 1 29 ? -1.165 13.222 -16.902 1.00 41.13 29 ILE A CA 20
ATOM 25589 C C . ILE A 1 29 ? -1.517 12.325 -18.084 1.00 50.11 29 ILE A C 20
ATOM 25590 O O . ILE A 1 29 ? -1.797 11.138 -17.916 1.00 23.44 29 ILE A O 20
ATOM 25606 N N . THR A 1 30 ? -1.500 12.900 -19.283 1.00 2.34 30 THR A N 20
ATOM 25607 C CA . THR A 1 30 ? -1.816 12.154 -20.493 1.00 74.44 30 THR A CA 20
ATOM 25608 C C . THR A 1 30 ? -1.442 12.945 -21.741 1.00 65.12 30 THR A C 20
ATOM 25609 O O . THR A 1 30 ? -1.253 14.161 -21.686 1.00 34.35 30 THR A O 20
ATOM 25620 N N . THR A 1 31 ? -1.335 12.248 -22.868 1.00 43.15 31 THR A N 20
ATOM 25621 C CA . THR A 1 31 ? -0.982 12.886 -24.131 1.00 22.34 31 THR A CA 20
ATOM 25622 C C . THR A 1 31 ? -2.195 13.555 -24.766 1.00 42.24 31 THR A C 20
ATOM 25623 O O . THR A 1 31 ? -2.069 14.279 -25.754 1.00 54.22 31 THR A O 20
ATOM 25634 N N . ASP A 1 32 ? -3.368 13.310 -24.194 1.00 20.51 32 ASP A N 20
ATOM 25635 C CA . ASP A 1 32 ? -4.604 13.891 -24.704 1.00 74.41 32 ASP A CA 20
ATOM 25636 C C . ASP A 1 32 ? -5.062 15.051 -23.826 1.00 50.34 32 ASP A C 20
ATOM 25637 O O . ASP A 1 32 ? -6.246 15.384 -23.788 1.00 54.55 32 ASP A O 20
ATOM 25646 N N . SER A 1 33 ? -4.115 15.663 -23.121 1.00 74.44 33 SER A N 20
ATOM 25647 C CA . SER A 1 33 ? -4.422 16.783 -22.240 1.00 10.01 33 SER A CA 20
ATOM 25648 C C . SER A 1 33 ? -3.641 18.027 -22.651 1.00 42.42 33 SER A C 20
ATOM 25649 O O . SER A 1 33 ? -4.214 19.101 -22.834 1.00 53.24 33 SER A O 20
ATOM 25657 N N . ARG A 1 34 ? -2.328 17.874 -22.794 1.00 75.13 34 ARG A N 20
ATOM 25658 C CA . ARG A 1 34 ? -1.467 18.984 -23.183 1.00 13.45 34 ARG A CA 20
ATOM 25659 C C . ARG A 1 34 ? -1.585 20.137 -22.190 1.00 35.04 34 ARG A C 20
ATOM 25660 O O . ARG A 1 34 ? -2.329 20.054 -21.212 1.00 54.20 34 ARG A O 20
ATOM 25681 N N . PHE A 1 35 ? -0.846 21.211 -22.447 1.00 34.01 35 PHE A N 20
ATOM 25682 C CA . PHE A 1 35 ? -0.867 22.380 -21.575 1.00 62.13 35 PHE A CA 20
ATOM 25683 C C . PHE A 1 35 ? -2.225 23.073 -21.627 1.00 33.02 35 PHE A C 20
ATOM 25684 O O . PHE A 1 35 ? -2.667 23.672 -20.646 1.00 42.22 35 PHE A O 20
ATOM 25701 N N . VAL A 1 36 ? -2.883 22.987 -22.779 1.00 14.15 36 VAL A N 20
ATOM 25702 C CA . VAL A 1 36 ? -4.192 23.605 -22.959 1.00 63.14 36 VAL A CA 20
ATOM 25703 C C . VAL A 1 36 ? -5.196 23.073 -21.943 1.00 62.11 36 VAL A C 20
ATOM 25704 O O . VAL A 1 36 ? -5.886 23.843 -21.277 1.00 12.41 36 VAL A O 20
ATOM 25717 N N . GLU A 1 37 ? -5.271 21.751 -21.830 1.00 21.52 37 GLU A N 20
ATOM 25718 C CA . GLU A 1 37 ? -6.192 21.116 -20.894 1.00 64.31 37 GLU A CA 20
ATOM 25719 C C . GLU A 1 37 ? -5.578 21.030 -19.500 1.00 5.42 37 GLU A C 20
ATOM 25720 O O . GLU A 1 37 ? -6.147 21.527 -18.528 1.00 31.44 37 GLU A O 20
ATOM 25732 N N . ASP A 1 38 ? -4.413 20.398 -19.411 1.00 21.35 38 ASP A N 20
ATOM 25733 C CA . ASP A 1 38 ? -3.720 20.247 -18.136 1.00 52.01 38 ASP A CA 20
ATOM 25734 C C . ASP A 1 38 ? -3.406 21.609 -17.524 1.00 64.34 38 ASP A C 20
ATOM 25735 O O . ASP A 1 38 ? -3.921 21.958 -16.462 1.00 30.25 38 ASP A O 20
ATOM 25744 N N . LEU A 1 39 ? -2.556 22.373 -18.201 1.00 51.42 39 LEU A N 20
ATOM 25745 C CA . LEU A 1 39 ? -2.171 23.697 -17.724 1.00 53.22 39 LEU A CA 20
ATOM 25746 C C . LEU A 1 39 ? -3.246 24.728 -18.053 1.00 13.22 39 LEU A C 20
ATOM 25747 O O . LEU A 1 39 ? -4.240 24.416 -18.707 1.00 32.11 39 LEU A O 20
ATOM 25763 N N . ASN A 1 40 ? -3.038 25.959 -17.596 1.00 32.21 40 ASN A N 20
ATOM 25764 C CA . ASN A 1 40 ? -3.989 27.037 -17.843 1.00 21.22 40 ASN A CA 20
ATOM 25765 C C . ASN A 1 40 ? -3.401 28.073 -18.796 1.00 72.45 40 ASN A C 20
ATOM 25766 O O . ASN A 1 40 ? -3.427 29.271 -18.519 1.00 42.34 40 ASN A O 20
ATOM 25777 N N . ALA A 1 41 ? -2.873 27.601 -19.921 1.00 23.00 41 ALA A N 20
ATOM 25778 C CA . ALA A 1 41 ? -2.281 28.486 -20.917 1.00 32.21 41 ALA A CA 20
ATOM 25779 C C . ALA A 1 41 ? -1.995 27.738 -22.215 1.00 14.12 41 ALA A C 20
ATOM 25780 O O . ALA A 1 41 ? -2.311 26.555 -22.343 1.00 50.13 41 ALA A O 20
ATOM 25787 N N . ASP A 1 42 ? -1.397 28.435 -23.174 1.00 52.53 42 ASP A N 20
ATOM 25788 C CA . ASP A 1 42 ? -1.069 27.837 -24.463 1.00 5.11 42 ASP A CA 20
ATOM 25789 C C . ASP A 1 42 ? 0.422 27.526 -24.553 1.00 42.22 42 ASP A C 20
ATOM 25790 O O . ASP A 1 42 ? 1.244 28.188 -23.920 1.00 1.43 42 ASP A O 20
ATOM 25799 N N . SER A 1 43 ? 0.764 26.514 -25.344 1.00 74.20 43 SER A N 20
ATOM 25800 C CA . SER A 1 43 ? 2.155 26.112 -25.513 1.00 70.34 43 SER A CA 20
ATOM 25801 C C . SER A 1 43 ? 3.032 27.316 -25.842 1.00 63.21 43 SER A C 20
ATOM 25802 O O . SER A 1 43 ? 4.210 27.358 -25.483 1.00 33.44 43 SER A O 20
ATOM 25810 N N . LEU A 1 44 ? 2.451 28.294 -26.528 1.00 32.24 44 LEU A N 20
ATOM 25811 C CA . LEU A 1 44 ? 3.178 29.500 -26.906 1.00 2.41 44 LEU A CA 20
ATOM 25812 C C . LEU A 1 44 ? 3.847 30.136 -25.691 1.00 52.54 44 LEU A C 20
ATOM 25813 O O . LEU A 1 44 ? 5.011 30.532 -25.748 1.00 3.14 44 LEU A O 20
ATOM 25829 N N . ASP A 1 45 ? 3.103 30.230 -24.595 1.00 23.45 45 ASP A N 20
ATOM 25830 C CA . ASP A 1 45 ? 3.625 30.814 -23.365 1.00 11.43 45 ASP A CA 20
ATOM 25831 C C . ASP A 1 45 ? 4.480 29.806 -22.604 1.00 4.22 45 ASP A C 20
ATOM 25832 O O . ASP A 1 45 ? 5.346 30.184 -21.813 1.00 72.41 45 ASP A O 20
ATOM 25841 N N . ILE A 1 46 ? 4.232 28.524 -22.847 1.00 73.12 46 ILE A N 20
ATOM 25842 C CA . ILE A 1 46 ? 4.979 27.462 -22.185 1.00 1.21 46 ILE A CA 20
ATOM 25843 C C . ILE A 1 46 ? 6.384 27.335 -22.764 1.00 71.04 46 ILE A C 20
ATOM 25844 O O . ILE A 1 46 ? 7.320 26.938 -22.070 1.00 13.13 46 ILE A O 20
ATOM 25860 N N . TYR A 1 47 ? 6.524 27.676 -24.041 1.00 23.15 47 TYR A N 20
ATOM 25861 C CA . TYR A 1 47 ? 7.815 27.599 -24.714 1.00 41.44 47 TYR A CA 20
ATOM 25862 C C . TYR A 1 47 ? 8.898 28.296 -23.897 1.00 45.41 47 TYR A C 20
ATOM 25863 O O . TYR A 1 47 ? 9.948 27.718 -23.617 1.00 52.01 47 TYR A O 20
ATOM 25881 N N . GLU A 1 48 ? 8.635 29.543 -23.518 1.00 35.24 48 GLU A N 20
ATOM 25882 C CA . GLU A 1 48 ? 9.587 30.319 -22.732 1.00 52.44 48 GLU A CA 20
ATOM 25883 C C . GLU A 1 48 ? 9.805 29.687 -21.361 1.00 63.41 48 GLU A C 20
ATOM 25884 O O . GLU A 1 48 ? 10.911 29.717 -20.820 1.00 3.13 48 GLU A O 20
ATOM 25896 N N . LEU A 1 49 ? 8.744 29.114 -20.804 1.00 53.25 49 LEU A N 20
ATOM 25897 C CA . LEU A 1 49 ? 8.818 28.474 -19.496 1.00 33.03 49 LEU A CA 20
ATOM 25898 C C . LEU A 1 49 ? 9.889 27.388 -19.481 1.00 34.13 49 LEU A C 20
ATOM 25899 O O . LEU A 1 49 ? 10.845 27.455 -18.708 1.00 5.01 49 LEU A O 20
ATOM 25915 N N . LEU A 1 50 ? 9.723 26.389 -20.340 1.00 74.24 50 LEU A N 20
ATOM 25916 C CA . LEU A 1 50 ? 10.676 25.289 -20.428 1.00 64.51 50 LEU A CA 20
ATOM 25917 C C . LEU A 1 50 ? 12.007 25.765 -21.003 1.00 15.45 50 LEU A C 20
ATOM 25918 O O . LEU A 1 50 ? 13.073 25.327 -20.571 1.00 43.50 50 LEU A O 20
ATOM 25934 N N . TYR A 1 51 ? 11.935 26.666 -21.976 1.00 44.11 51 TYR A N 20
ATOM 25935 C CA . TYR A 1 51 ? 13.134 27.203 -22.610 1.00 31.31 51 TYR A CA 20
ATOM 25936 C C . TYR A 1 51 ? 14.115 27.725 -21.565 1.00 64.12 51 TYR A C 20
ATOM 25937 O O . TYR A 1 51 ? 15.299 27.385 -21.583 1.00 43.34 51 TYR A O 20
ATOM 25955 N N . LEU A 1 52 ? 13.615 28.553 -20.655 1.00 32.54 52 LEU A N 20
ATOM 25956 C CA . LEU A 1 52 ? 14.446 29.123 -19.600 1.00 32.42 52 LEU A CA 20
ATOM 25957 C C . LEU A 1 52 ? 14.753 28.083 -18.527 1.00 23.11 52 LEU A C 20
ATOM 25958 O O . LEU A 1 52 ? 15.790 28.146 -17.865 1.00 65.34 52 LEU A O 20
ATOM 25974 N N . LEU A 1 53 ? 13.847 27.126 -18.361 1.00 10.01 53 LEU A N 20
ATOM 25975 C CA . LEU A 1 53 ? 14.022 26.070 -17.370 1.00 10.13 53 LEU A CA 20
ATOM 25976 C C . LEU A 1 53 ? 15.279 25.255 -17.658 1.00 54.04 53 LEU A C 20
ATOM 25977 O O . LEU A 1 53 ? 16.115 25.055 -16.779 1.00 21.35 53 LEU A O 20
ATOM 25993 N N . GLU A 1 54 ? 15.404 24.790 -18.897 1.00 63.43 54 GLU A N 20
ATOM 25994 C CA . GLU A 1 54 ? 16.560 23.998 -19.301 1.00 70.44 54 GLU A CA 20
ATOM 25995 C C . GLU A 1 54 ? 17.852 24.791 -19.125 1.00 33.31 54 GLU A C 20
ATOM 25996 O O . GLU A 1 54 ? 18.894 24.231 -18.786 1.00 72.02 54 GLU A O 20
ATOM 26008 N N . GLU A 1 55 ? 17.774 26.097 -19.358 1.00 15.22 55 GLU A N 20
ATOM 26009 C CA . GLU A 1 55 ? 18.937 26.967 -19.226 1.00 35.11 55 GLU A CA 20
ATOM 26010 C C . GLU A 1 55 ? 19.487 26.927 -17.803 1.00 51.42 55 GLU A C 20
ATOM 26011 O O . GLU A 1 55 ? 20.635 27.298 -17.560 1.00 12.21 55 GLU A O 20
ATOM 26023 N N . ALA A 1 56 ? 18.659 26.476 -16.867 1.00 72.51 56 ALA A N 20
ATOM 26024 C CA . ALA A 1 56 ? 19.062 26.386 -15.469 1.00 71.12 56 ALA A CA 20
ATOM 26025 C C . ALA A 1 56 ? 19.696 25.033 -15.166 1.00 71.53 56 ALA A C 20
ATOM 26026 O O . ALA A 1 56 ? 20.423 24.882 -14.184 1.00 50.12 56 ALA A O 20
ATOM 26033 N N . PHE A 1 57 ? 19.415 24.050 -16.015 1.00 61.44 57 PHE A N 20
ATOM 26034 C CA . PHE A 1 57 ? 19.957 22.707 -15.837 1.00 51.43 57 PHE A CA 20
ATOM 26035 C C . PHE A 1 57 ? 21.026 22.409 -16.885 1.00 32.05 57 PHE A C 20
ATOM 26036 O O . PHE A 1 57 ? 21.628 21.335 -16.884 1.00 0.21 57 PHE A O 20
ATOM 26053 N N . ASP A 1 58 ? 21.255 23.366 -17.776 1.00 42.53 58 ASP A N 20
ATOM 26054 C CA . ASP A 1 58 ? 22.251 23.208 -18.829 1.00 64.24 58 ASP A CA 20
ATOM 26055 C C . ASP A 1 58 ? 21.895 22.040 -19.743 1.00 73.43 58 ASP A C 20
ATOM 26056 O O . ASP A 1 58 ? 22.461 20.953 -19.627 1.00 71.55 58 ASP A O 20
ATOM 26065 N N . ASP A 1 59 ? 20.952 22.271 -20.650 1.00 42.24 59 ASP A N 20
ATOM 26066 C CA . ASP A 1 59 ? 20.520 21.238 -21.584 1.00 55.24 59 ASP A CA 20
ATOM 26067 C C . ASP A 1 59 ? 19.716 21.844 -22.731 1.00 44.31 59 ASP A C 20
ATOM 26068 O O . ASP A 1 59 ? 19.291 22.998 -22.664 1.00 34.41 59 ASP A O 20
ATOM 26077 N N . LYS A 1 60 ? 19.514 21.060 -23.784 1.00 73.31 60 LYS A N 20
ATOM 26078 C CA . LYS A 1 60 ? 18.762 21.517 -24.946 1.00 52.55 60 LYS A CA 20
ATOM 26079 C C . LYS A 1 60 ? 17.377 20.878 -24.985 1.00 43.41 60 LYS A C 20
ATOM 26080 O O . LYS A 1 60 ? 17.235 19.672 -24.784 1.00 13.03 60 LYS A O 20
ATOM 26099 N N . ILE A 1 61 ? 16.361 21.694 -25.246 1.00 64.01 61 ILE A N 20
ATOM 26100 C CA . ILE A 1 61 ? 14.989 21.207 -25.314 1.00 23.24 61 ILE A CA 20
ATOM 26101 C C . ILE A 1 61 ? 14.777 20.330 -26.543 1.00 50.33 61 ILE A C 20
ATOM 26102 O O . ILE A 1 61 ? 14.390 19.166 -26.447 1.00 31.53 61 ILE A O 20
ATOM 26118 N N . PRO A 1 62 ? 15.038 20.901 -27.729 1.00 34.02 62 PRO A N 20
ATOM 26119 C CA . PRO A 1 62 ? 14.884 20.189 -29.001 1.00 25.21 62 PRO A CA 20
ATOM 26120 C C . PRO A 1 62 ? 15.934 19.098 -29.185 1.00 3.23 62 PRO A C 20
ATOM 26121 O O . PRO A 1 62 ? 15.950 18.405 -30.201 1.00 70.11 62 PRO A O 20
ATOM 26132 N N . GLU A 1 63 ? 16.809 18.952 -28.194 1.00 42.45 63 GLU A N 20
ATOM 26133 C CA . GLU A 1 63 ? 17.863 17.945 -28.249 1.00 15.51 63 GLU A CA 20
ATOM 26134 C C . GLU A 1 63 ? 17.630 16.858 -27.204 1.00 71.21 63 GLU A C 20
ATOM 26135 O O . GLU A 1 63 ? 17.353 15.708 -27.541 1.00 62.44 63 GLU A O 20
ATOM 26147 N N . ASN A 1 64 ? 17.745 17.231 -25.934 1.00 2.42 64 ASN A N 20
ATOM 26148 C CA . ASN A 1 64 ? 17.549 16.288 -24.839 1.00 12.21 64 ASN A CA 20
ATOM 26149 C C . ASN A 1 64 ? 16.075 15.919 -24.697 1.00 24.40 64 ASN A C 20
ATOM 26150 O O . ASN A 1 64 ? 15.708 14.748 -24.790 1.00 52.02 64 ASN A O 20
ATOM 26161 N N . GLU A 1 65 ? 15.237 16.926 -24.472 1.00 23.43 65 GLU A N 20
ATOM 26162 C CA . GLU A 1 65 ? 13.804 16.706 -24.317 1.00 21.41 65 GLU A CA 20
ATOM 26163 C C . GLU A 1 65 ? 13.216 16.052 -25.564 1.00 62.21 65 GLU A C 20
ATOM 26164 O O . GLU A 1 65 ? 12.615 14.981 -25.491 1.00 73.34 65 GLU A O 20
ATOM 26176 N N . ALA A 1 66 ? 13.394 16.705 -26.708 1.00 5.45 66 ALA A N 20
ATOM 26177 C CA . ALA A 1 66 ? 12.884 16.188 -27.971 1.00 14.02 66 ALA A CA 20
ATOM 26178 C C . ALA A 1 66 ? 13.326 14.746 -28.193 1.00 21.35 66 ALA A C 20
ATOM 26179 O O . ALA A 1 66 ? 12.638 13.971 -28.856 1.00 24.33 66 ALA A O 20
ATOM 26186 N N . ASN A 1 67 ? 14.479 14.393 -27.633 1.00 61.34 67 ASN A N 20
ATOM 26187 C CA . ASN A 1 67 ? 15.014 13.043 -27.772 1.00 31.04 67 ASN A CA 20
ATOM 26188 C C . ASN A 1 67 ? 13.998 12.005 -27.304 1.00 62.13 67 ASN A C 20
ATOM 26189 O O . ASN A 1 67 ? 14.070 10.837 -27.686 1.00 11.23 67 ASN A O 20
ATOM 26200 N N . GLU A 1 68 ? 13.053 12.440 -26.477 1.00 2.23 68 GLU A N 20
ATOM 26201 C CA . GLU A 1 68 ? 12.023 11.548 -25.958 1.00 3.04 68 GLU A CA 20
ATOM 26202 C C . GLU A 1 68 ? 10.852 12.343 -25.387 1.00 60.23 68 GLU A C 20
ATOM 26203 O O . GLU A 1 68 ? 10.303 11.997 -24.341 1.00 23.31 68 GLU A O 20
ATOM 26215 N N . PHE A 1 69 ? 10.475 13.410 -26.083 1.00 13.53 69 PHE A N 20
ATOM 26216 C CA . PHE A 1 69 ? 9.370 14.256 -25.646 1.00 0.22 69 PHE A CA 20
ATOM 26217 C C . PHE A 1 69 ? 8.076 13.871 -26.357 1.00 41.32 69 PHE A C 20
ATOM 26218 O O . PHE A 1 69 ? 8.090 13.109 -27.323 1.00 44.10 69 PHE A O 20
ATOM 26235 N N . GLU A 1 70 ? 6.959 14.404 -25.871 1.00 44.20 70 GLU A N 20
ATOM 26236 C CA . GLU A 1 70 ? 5.657 14.115 -26.459 1.00 51.34 70 GLU A CA 20
ATOM 26237 C C . GLU A 1 70 ? 4.601 15.092 -25.950 1.00 31.04 70 GLU A C 20
ATOM 26238 O O . GLU A 1 70 ? 4.059 15.893 -26.712 1.00 60.01 70 GLU A O 20
ATOM 26250 N N . THR A 1 71 ? 4.312 15.019 -24.654 1.00 4.42 71 THR A N 20
ATOM 26251 C CA . THR A 1 71 ? 3.321 15.895 -24.041 1.00 71.54 71 THR A CA 20
ATOM 26252 C C . THR A 1 71 ? 3.698 16.231 -22.603 1.00 71.22 71 THR A C 20
ATOM 26253 O O . THR A 1 71 ? 4.751 15.821 -22.115 1.00 30.13 71 THR A O 20
ATOM 26264 N N . VAL A 1 72 ? 2.831 16.979 -21.928 1.00 52.14 72 VAL A N 20
ATOM 26265 C CA . VAL A 1 72 ? 3.072 17.369 -20.544 1.00 62.04 72 VAL A CA 20
ATOM 26266 C C . VAL A 1 72 ? 3.457 16.164 -19.693 1.00 53.21 72 VAL A C 20
ATOM 26267 O O . VAL A 1 72 ? 4.309 16.261 -18.811 1.00 33.40 72 VAL A O 20
ATOM 26280 N N . GLY A 1 73 ? 2.822 15.028 -19.965 1.00 20.34 73 GLY A N 20
ATOM 26281 C CA . GLY A 1 73 ? 3.111 13.819 -19.215 1.00 43.20 73 GLY A CA 20
ATOM 26282 C C . GLY A 1 73 ? 4.596 13.522 -19.144 1.00 41.42 73 GLY A C 20
ATOM 26283 O O . GLY A 1 73 ? 5.129 13.239 -18.071 1.00 10.40 73 GLY A O 20
ATOM 26287 N N . ASP A 1 74 ? 5.266 13.585 -20.290 1.00 14.12 74 ASP A N 20
ATOM 26288 C CA . ASP A 1 74 ? 6.698 13.320 -20.354 1.00 2.22 74 ASP A CA 20
ATOM 26289 C C . ASP A 1 74 ? 7.472 14.305 -19.483 1.00 23.44 74 ASP A C 20
ATOM 26290 O O . ASP A 1 74 ? 8.397 13.921 -18.766 1.00 11.42 74 ASP A O 20
ATOM 26299 N N . VAL A 1 75 ? 7.089 15.576 -19.551 1.00 33.55 75 VAL A N 20
ATOM 26300 C CA . VAL A 1 75 ? 7.746 16.615 -18.768 1.00 45.43 75 VAL A CA 20
ATOM 26301 C C . VAL A 1 75 ? 7.733 16.276 -17.282 1.00 44.10 75 VAL A C 20
ATOM 26302 O O . VAL A 1 75 ? 8.759 16.359 -16.606 1.00 62.42 75 VAL A O 20
ATOM 26315 N N . VAL A 1 76 ? 6.564 15.893 -16.778 1.00 44.32 76 VAL A N 20
ATOM 26316 C CA . VAL A 1 76 ? 6.417 15.539 -15.371 1.00 42.45 76 VAL A CA 20
ATOM 26317 C C . VAL A 1 76 ? 7.424 14.469 -14.966 1.00 2.12 76 VAL A C 20
ATOM 26318 O O . VAL A 1 76 ? 8.154 14.628 -13.988 1.00 35.51 76 VAL A O 20
ATOM 26331 N N . ASN A 1 77 ? 7.459 13.379 -15.725 1.00 34.30 77 ASN A N 20
ATOM 26332 C CA . ASN A 1 77 ? 8.377 12.281 -15.445 1.00 32.24 77 ASN A CA 20
ATOM 26333 C C . ASN A 1 77 ? 9.820 12.698 -15.708 1.00 4.34 77 ASN A C 20
ATOM 26334 O O . ASN A 1 77 ? 10.757 12.107 -15.169 1.00 51.33 77 ASN A O 20
ATOM 26345 N N . PHE A 1 78 ? 9.993 13.721 -16.538 1.00 52.14 78 PHE A N 20
ATOM 26346 C CA . PHE A 1 78 ? 11.322 14.218 -16.873 1.00 41.25 78 PHE A CA 20
ATOM 26347 C C . PHE A 1 78 ? 11.915 15.011 -15.713 1.00 12.45 78 PHE A C 20
ATOM 26348 O O . PHE A 1 78 ? 12.955 14.646 -15.165 1.00 2.15 78 PHE A O 20
ATOM 26365 N N . ILE A 1 79 ? 11.245 16.098 -15.344 1.00 5.51 79 ILE A N 20
ATOM 26366 C CA . ILE A 1 79 ? 11.705 16.943 -14.249 1.00 0.15 79 ILE A CA 20
ATOM 26367 C C . ILE A 1 79 ? 11.687 16.185 -12.925 1.00 42.43 79 ILE A C 20
ATOM 26368 O O . ILE A 1 79 ? 12.396 16.541 -11.984 1.00 22.04 79 ILE A O 20
ATOM 26384 N N . LYS A 1 80 ? 10.873 15.137 -12.861 1.00 42.20 80 LYS A N 20
ATOM 26385 C CA . LYS A 1 80 ? 10.764 14.325 -11.655 1.00 1.42 80 LYS A CA 20
ATOM 26386 C C . LYS A 1 80 ? 12.061 13.567 -11.390 1.00 10.41 80 LYS A C 20
ATOM 26387 O O . LYS A 1 80 ? 12.626 13.644 -10.299 1.00 14.45 80 LYS A O 20
ATOM 26406 N N . LYS A 1 81 ? 12.529 12.836 -12.396 1.00 5.24 81 LYS A N 20
ATOM 26407 C CA . LYS A 1 81 ? 13.761 12.066 -12.273 1.00 45.02 81 LYS A CA 20
ATOM 26408 C C . LYS A 1 81 ? 14.983 12.961 -12.457 1.00 20.13 81 LYS A C 20
ATOM 26409 O O . LYS A 1 81 ? 16.027 12.735 -11.845 1.00 63.31 81 LYS A O 20
ATOM 26428 N N . ARG A 1 82 ? 14.844 13.978 -13.301 1.00 65.32 82 ARG A N 20
ATOM 26429 C CA . ARG A 1 82 ? 15.937 14.907 -13.564 1.00 71.43 82 ARG A CA 20
ATOM 26430 C C . ARG A 1 82 ? 16.473 15.498 -12.264 1.00 13.32 82 ARG A C 20
ATOM 26431 O O . ARG A 1 82 ? 17.683 15.631 -12.081 1.00 40.04 82 ARG A O 20
ATOM 26452 N N . LYS A 1 83 ? 15.563 15.853 -11.362 1.00 62.05 83 LYS A N 20
ATOM 26453 C CA . LYS A 1 83 ? 15.942 16.430 -10.078 1.00 64.03 83 LYS A CA 20
ATOM 26454 C C . LYS A 1 83 ? 15.926 15.371 -8.980 1.00 42.41 83 LYS A C 20
ATOM 26455 O O . LYS A 1 83 ? 16.854 15.282 -8.177 1.00 14.33 83 LYS A O 20
ATOM 26474 N N . GLY A 1 84 ? 14.866 14.569 -8.953 1.00 11.53 84 GLY A N 20
ATOM 26475 C CA . GLY A 1 84 ? 14.750 13.527 -7.950 1.00 22.21 84 GLY A CA 20
ATOM 26476 C C . GLY A 1 84 ? 15.700 12.372 -8.202 1.00 13.44 84 GLY A C 20
ATOM 26477 O O . GLY A 1 84 ? 16.469 12.391 -9.162 1.00 41.13 84 GLY A O 20
#

InterPro domains:
  IPR003231 Acyl carrier protein [MF_01217] (5-79)
  IPR003231 Acyl carrier protein [PTHR20863] (2-79)
  IPR003231 Acyl carrier protein [TIGR00517] (3-79)
  IPR009081 Phosphopantetheine binding ACP domain [PF00550] (9-75)
  IPR009081 Phosphopantetheine binding ACP domain [PS50075] (4-79)
  IPR036736 ACP-like superfamily [G3DSA:1.10.1200.10] (1-80)
  IPR036736 ACP-like superfamily [SSF47336] (1-78)

CATH classification: 1.10.1200.10